Protein AF-0000000076277396 (afdb_homodimer)

InterPro domains:
  IPR001611 Leucine-rich repeat [PF00560] (652-671)
  IPR001611 Leucine-rich repeat [PF13855] (275-324)
  IPR001611 Leucine-rich repeat [PF13855] (497-555)
  IPR001611 Leucine-rich repeat [PF13855] (676-736)
  IPR001611 Leucine-rich repeat [PS51450] (226-247)
  IPR001611 Leucine-rich repeat [PS51450] (315-337)
  IPR001611 Leucine-rich repeat [PS51450] (701-723)
  IPR001611 Leucine-rich repeat [PS51450] (749-770)
  IPR003591 Leucine-rich repeat, typical subtype [SM00369] (126-149)
  IPR003591 Leucine-rich repeat, typical subtype [SM00369] (203-226)
  IPR003591 Leucine-rich repeat, typical subtype [SM00369] (227-247)
  IPR003591 Leucine-rich repeat, typical subtype [SM00369] (289-312)
  IPR003591 Leucine-rich repeat, typical subtype [SM00369] (396-419)
  IPR003591 Leucine-rich repeat, typical subtype [SM00369] (497-516)
  IPR003591 Leucine-rich repeat, typical subtype [SM00369] (517-541)
  IPR003591 Leucine-rich repeat, typical subtype [SM00369] (542-565)
  IPR003591 Leucine-rich repeat, typical subtype [SM00369] (596-619)
  IPR003591 Leucine-rich repeat, typical subtype [SM00369] (650-673)
  IPR003591 Leucine-rich repeat, typical subtype [SM00369] (699-722)
  IPR003591 Leucine-rich repeat, typical subtype [SM00369] (724-746)

Solvent-accessible surface area (backbone atoms only — not comparable to full-atom values): 86615 Å² total; per-residue (Å²): 134,76,64,68,62,57,58,55,50,51,51,46,51,50,47,51,42,50,55,48,43,30,63,68,71,68,51,69,82,45,59,78,69,37,70,49,48,75,46,76,41,70,94,74,73,36,29,37,36,44,36,60,62,60,73,35,62,54,84,71,73,59,66,47,50,72,30,21,33,42,32,46,18,44,27,46,44,49,63,43,37,53,70,70,54,66,70,38,58,50,25,31,33,40,33,47,24,32,36,24,32,43,62,56,74,33,57,82,75,66,66,50,84,69,64,44,43,68,41,73,35,31,45,43,80,30,65,52,25,29,36,42,34,48,22,16,26,46,38,66,62,79,73,48,46,57,30,54,54,26,27,34,44,34,45,27,33,23,44,45,45,66,45,45,44,80,72,47,66,60,44,54,42,27,27,32,40,35,49,19,37,14,27,32,77,51,38,68,64,92,63,72,49,42,69,42,85,45,30,48,47,77,30,70,46,26,27,33,44,33,48,25,35,22,50,36,56,59,76,70,55,59,59,38,47,52,23,29,35,42,36,48,23,39,23,44,34,50,56,44,49,50,69,64,39,56,54,26,50,47,21,26,35,42,32,52,20,34,20,9,29,56,54,80,72,50,86,56,89,64,70,50,31,77,90,67,35,43,50,40,65,38,62,56,25,40,52,34,25,44,45,24,26,35,42,34,47,26,18,16,32,36,55,71,70,66,46,61,49,36,71,45,29,72,48,34,28,36,42,33,52,21,38,23,44,34,52,70,39,43,45,54,35,69,35,38,68,55,38,43,54,23,30,34,41,34,44,26,40,12,35,53,89,95,48,78,38,64,50,58,66,63,17,66,36,55,41,50,26,50,47,25,27,36,42,33,47,25,27,47,34,24,31,40,47,51,55,77,45,51,50,38,54,58,70,29,72,43,31,26,36,42,33,48,23,45,18,35,29,33,43,69,55,66,59,48,55,56,68,49,85,48,49,33,36,39,33,46,26,31,12,35,33,38,72,82,59,86,76,68,82,66,85,73,46,44,39,24,25,71,85,67,66,85,55,64,76,61,36,56,64,65,40,42,92,74,58,97,54,58,60,49,61,47,78,87,34,84,63,48,52,63,68,71,67,70,79,54,63,63,72,40,52,72,67,35,28,25,43,32,47,24,13,26,50,33,47,65,80,47,31,74,78,34,60,56,44,39,78,32,15,12,40,32,48,24,37,27,50,34,28,45,53,40,67,28,54,47,55,48,42,30,54,52,24,29,29,41,33,49,22,39,28,20,49,23,42,63,34,52,42,27,56,40,42,34,55,48,24,29,36,41,32,48,22,37,22,26,17,22,50,41,32,70,76,58,64,33,31,62,38,18,43,54,46,31,65,48,22,33,35,40,34,46,28,45,22,49,44,47,71,57,70,41,48,40,34,34,26,80,37,34,29,33,40,36,43,25,37,28,25,51,39,57,42,51,29,64,67,40,73,73,36,38,42,28,47,32,46,25,53,45,21,29,35,42,32,48,20,36,17,58,28,49,55,67,60,76,62,35,44,72,14,42,30,70,46,28,26,32,43,33,47,33,45,19,51,23,43,45,75,69,51,67,49,40,54,62,45,64,48,28,28,34,44,34,48,25,46,29,45,32,46,70,62,48,61,35,39,33,77,16,41,73,46,38,26,32,45,35,43,28,40,27,50,30,40,57,71,34,60,37,21,39,46,81,33,67,55,33,30,36,42,33,53,20,38,26,45,34,30,64,59,50,63,59,25,49,37,64,80,34,51,68,53,25,58,34,46,37,52,28,54,34,48,24,44,63,51,84,75,28,48,62,46,38,53,45,67,70,68,54,84,48,43,45,65,53,42,43,72,42,28,29,17,65,18,59,80,89,40,40,74,35,27,49,72,72,59,68,70,69,69,62,59,58,71,70,64,75,68,78,84,81,78,82,68,87,74,66,85,80,74,72,96,81,86,76,89,91,84,93,84,84,86,88,79,86,84,82,88,80,80,92,78,87,81,87,75,80,131,134,75,65,68,63,58,58,55,51,52,49,45,51,51,49,51,43,48,54,48,43,30,64,70,71,68,50,69,81,44,57,79,69,37,70,49,48,77,46,76,40,71,94,74,71,36,30,36,37,44,34,59,62,60,73,35,63,54,84,72,72,60,65,48,50,71,30,20,32,43,33,47,18,45,26,47,46,49,63,43,39,52,70,70,54,64,70,38,58,50,26,31,34,40,33,47,23,31,36,26,31,43,64,55,74,34,58,82,72,65,65,51,84,69,63,43,44,68,41,72,35,31,46,43,78,30,65,52,27,30,36,42,33,48,23,17,26,46,36,67,61,78,74,49,45,57,30,54,55,26,27,32,43,34,45,26,32,23,46,44,45,67,44,45,45,81,72,47,65,59,43,54,43,25,26,33,43,34,49,19,39,15,25,33,77,49,38,68,64,92,64,70,48,40,70,42,85,45,30,48,46,76,30,68,46,26,27,33,44,32,50,24,34,22,50,36,54,59,76,70,55,59,57,37,46,54,24,29,35,42,35,48,22,40,24,44,34,51,58,43,48,52,69,66,39,56,55,26,49,47,22,27,34,42,32,52,22,34,20,9,30,56,53,78,72,51,86,58,90,64,70,52,30,78,89,67,34,43,49,41,64,39,62,56,25,41,53,34,26,45,44,24,27,34,43,34,47,26,19,16,32,35,52,70,69,66,46,60,48,37,73,45,29,72,49,33,27,36,42,33,51,22,36,22,46,35,53,70,39,43,44,54,36,67,36,38,69,55,37,45,55,24,30,33,41,33,46,25,40,14,35,53,86,95,49,80,38,66,50,58,66,62,18,67,34,55,41,51,26,50,47,25,27,36,41,34,49,24,26,46,34,25,32,39,45,51,56,75,44,51,51,38,54,59,70,28,74,43,31,26,35,43,33,49,24,47,18,35,29,34,44,70,54,67,59,48,55,56,66,48,85,48,50,31,35,39,32,45,25,31,12,34,33,39,72,82,59,86,77,69,83,67,87,70,48,47,41,21,25,67,86,66,66,84,56,64,76,59,36,57,63,65,40,41,92,75,55,100,59,56,61,53,61,48,79,88,36,84,61,48,52,63,67,71,66,71,80,53,62,63,73,41,54,72,68,35,28,27,42,32,48,24,15,25,49,33,45,65,79,47,32,77,78,35,62,55,44,39,77,30,16,12,42,32,48,24,39,27,49,34,26,45,56,41,68,26,53,48,54,48,42,30,54,52,24,29,30,40,33,50,22,40,28,18,50,25,42,62,34,52,41,27,56,38,41,33,55,46,25,29,35,41,31,49,22,37,23,28,13,23,50,43,32,69,77,60,66,34,29,63,40,17,43,53,45,31,64,47,22,34,36,41,34,47,27,46,22,49,44,47,70,56,70,40,50,39,34,35,25,78,38,33,29,35,41,37,43,24,38,29,26,51,39,57,43,52,29,63,66,40,72,72,36,39,42,28,47,32,48,25,52,46,21,30,34,43,32,48,19,36,17,59,27,49,55,68,59,75,62,36,43,72,13,41,30,70,46,28,28,34,44,33,46,32,46,20,51,22,44,43,76,68,50,68,49,40,54,62,46,65,49,27,28,33,42,34,49,27,44,29,45,33,45,69,63,48,61,37,38,33,78,16,40,73,46,38,26,31,44,33,43,28,39,28,49,30,41,57,71,33,61,39,22,39,47,81,32,68,53,33,30,36,42,32,52,20,39,26,46,35,31,65,59,50,63,59,26,50,37,62,81,34,52,69,53,24,59,34,43,36,52,28,53,34,46,24,43,62,52,84,75,26,48,63,46,38,53,44,65,70,68,54,86,49,42,45,64,53,42,42,74,42,26,29,17,64,18,59,80,90,42,41,75,36,28,47,72,74,58,69,68,71,68,62,60,60,72,72,63,75,69,80,85,79,79,85,65,83,76,69,83,82,71,74,93,77,81,76,83,86,78,87,74,82,92,75,93,66,90,75,85,90,80,91,79,89,82,87,79,87,130

Secondary structure (DSSP, 8-state):
--THHHHHHHHHHHHHHHHHHHHHS---SS-TT-SSEEEEETTTTEEEEE-TTS--SSPPS---TT--EEE--S----EE-GGGGTT-TT--EEE-TTSS--TTTS-SSS---S--EE-TTTTTT-TT--EEE--SS--SSPPSS--TT--EEE-TTSS--EE-HHHHTT-TT--EEE--SSSBTTB--SS--EE-TTTTTT-TT--EEE--SS---SPPSS--TT--EEE--SS---EE-TTTTTT-TT--EEE-TTSS---TT-SS---PPGGGPPPEE-TTTTTT-TT--EEE--SS------GGGGTT-----EEE--SSS-TTHHHH-GGGGG-TT--EEE-TT-PPTT--EEE----GGGGG-TT--EEE-TT--EEEE-GGGGGGGTT-TT--EEE--SS---EE-GGGGGG-SS--EEE--SS----------------------S-HHHHHHHH-S--TTTTPPPSS-SS--------S-HHHHTTS-EEE--SS------GGGGTT-TT-SEEE-TTS---PBP-S-TTTT-TT--EEE--SS--B---TTTTTT-TT--EEE--S--TTTTSTT----GGGGGG-TT--EEE--S------SSSS-EESS--EEE--SS-HHHHT-TT--TTTTTTTEETT--EEE--SS--S---HHHHHTS-TT--EEE-TTS--S---GGGGGG-TT--EEE--SS------S-HHHH-SS--EEE--SS------TTTTTT-TT--EEE--SS------TTTS-HHHHTT-SEEE--S--EE-SGGGHHHHHHHHH--SB-TTHHHHSBEEESGGGTT-BGGG--THHHHHHH-------------------------------------------/--THHHHHHHHHHHHHHHHHHHHHH---SS-TT-SSEEEEETTTTEEEEE-TTS--SSPPS---TT--EEE--S----EE-GGGGTT-TT--EEE-TTSS--TTTS-SSS---S--EE-TTTTTT-TT--EEE--SS--SSPPSS--TT--EEE-TTSS--EE-HHHHTT-TT--EEE--SSSBTTB--SS--EE-TTTTTT-TT--EEE--SS---SPPSS--TT--EEE--SS---EE-TTTTTT-TT--EEE-TTSS---TT-SS---PPGGGPPPEE-TTTTTT-TT--EEE--SS------GGGGTT-----EEE--SSS-TTHHHH-GGGGG-TT--EEE-TT-PPTT--EEE----GGGGG-TT--EEE-TT--EEEE-GGGGGGGTT-TT--EEE--SS---EE-GGGGGG-SS--EEE--SS----------------------S-HHHHHHHH-S--TTTTPPPSS-SS--------S-HHHHTTSSEEE--SS------GGGGTT-TT-SEEE-TTS---PBP-S-TTTT-TT--EEE--SS--B---TTTTTT-TT--EEE--S--TTTTSTT----GGGGGG-TT--EEE--S------SSSS-EESS--EEE--SS-HHHHT-TT--TTTTTTTEETT--EEE--SS--S---HHHHHTS-TT--EEE-TTS--S---GGGGGG-TT--EEE--SS------S-HHHH-SS--EEE--SS------TTTTTT-TT--EEE--SS------TTTS-HHHHTT-SEEE--S--EE-SGGGHHHHHHHHH--SB-TTHHHHSBEEESGGGTT-BGGG--THHHHHHH-------------------------------------------

Sequence (1762 aa):
MVFPMWTLKRQLLTFLNIILISKLLGARWFPKTLPCDVSLDVPKAHVIVDCTDKHLTEIPGGIPTNATNLTLTINHIPSISPASFHQLDYLVEIDFRCNCIPIRLGPKDHLCTRRPQIKPRSFSRLTYLKSLYLDGNQLLEIPEGLPPNLQLLSLEANSIFSIMKNNLTELTNIEKLYLGQNCYFRNPCNVSFFIEKDAFLSLKNLKLLSLKDNNITYVPTTLPSTLTELYLYNNAIAKIQEEDFNNLHQLQLLDLSGNCPRCYNVPFPCTPCENNSPLQIHPSAFDALTELQVLRLHSNSLQHVPQRWFKNIKKLRELDLSQNFLAKEIEDAKFLYLLHDLVQLDLSFNYELQVYRAALNLSDAFSSLKNLKVLRIKGYVFKELSSHNLSPLWSLSNLEVLDLGTNFIKIADLSLFEQFKTLKVIDLSMNKISPSGDSSEVGFCSSTRTSVEGHAPQVLETLHYFRYDEYARSCRVKNKETPSFLPFNKDCYRYGQTLDLSRNNIFFIKSSDFRHLSFLKCLNLSGNTIGQTLNGSEFQPLVDLKYLDFSNNRLDLLYSTAFEELRNLEVLDISSNSHYFQSEGITHMLNFTKNLKVLKKLMMNNNDIATSTSRTMESESLRILEFRGNHLDVLWRDGDNRYLKFFKNLLNLEELDISENSLTFLPSEVFDGMPPNLKTLSLVKNGLTSFTWERLQYLKSLETLDLSHNKLKTVPDRLYNCSRSLKKLILKYNQIRHLTKYFLQDAFQLRYLDLSSNKIQIIQKTSFPENVLNNLEMLLLHHNQFLCTCDAVWFVWWVNHTEVIIPYLATDVTCVGPGAHKGQSVVSLDLYTWRRKGEEKPRFTDLNAQKASVLNANFPTQRQQQKGPRHTEDTHTSNWVMVFPMWTLKRQLLTFLNIILISKLLGARWFPKTLPCDVSLDVPKAHVIVDCTDKHLTEIPGGIPTNATNLTLTINHIPSISPASFHQLDYLVEIDFRCNCIPIRLGPKDHLCTRRPQIKPRSFSRLTYLKSLYLDGNQLLEIPEGLPPNLQLLSLEANSIFSIMKNNLTELTNIEKLYLGQNCYFRNPCNVSFFIEKDAFLSLKNLKLLSLKDNNITYVPTTLPSTLTELYLYNNAIAKIQEEDFNNLHQLQLLDLSGNCPRCYNVPFPCTPCENNSPLQIHPSAFDALTELQVLRLHSNSLQHVPQRWFKNIKKLRELDLSQNFLAKEIEDAKFLYLLHDLVQLDLSFNYELQVYRAALNLSDAFSSLKNLKVLRIKGYVFKELSSHNLSPLWSLSNLEVLDLGTNFIKIADLSLFEQFKTLKVIDLSMNKISPSGDSSEVGFCSSTRTSVEGHAPQVLETLHYFRYDEYARSCRVKNKETPSFLPFNKDCYRYGQTLDLSRNNIFFIKSSDFRHLSFLKCLNLSGNTIGQTLNGSEFQPLVDLKYLDFSNNRLDLLYSTAFEELRNLEVLDISSNSHYFQSEGITHMLNFTKNLKVLKKLMMNNNDIATSTSRTMESESLRILEFRGNHLDVLWRDGDNRYLKFFKNLLNLEELDISENSLTFLPSEVFDGMPPNLKTLSLVKNGLTSFTWERLQYLKSLETLDLSHNKLKTVPDRLYNCSRSLKKLILKYNQIRHLTKYFLQDAFQLRYLDLSSNKIQIIQKTSFPENVLNNLEMLLLHHNQFLCTCDAVWFVWWVNHTEVIIPYLATDVTCVGPGAHKGQSVVSLDLYTWRRKGEEKPRFTDLNAQKASVLNANFPTQRQQQKGPRHTEDTHTSNWV

Foldseek 3Di:
DVPPVVVVVVCLVVVVVVVVVCVVVVPDLFAPLPLWDWDADSVVRATATANAQQQDQAQDPGPRLQHAHYEQFQYQHQEFALCRCPSNQNHAEYHHEANAAAQLPDDPVDHRPHAHYYDALSAQSNQNHAYYEYERRQDAAQHHNHHQNHAYYAHARHQHQEFALVRCQSNARHAEYHYENNDADSNHNVDARYYDACSQVNRQNHAYYAHEHHAHAAQHPNHHLNYAEYHHEQYQHQEQDLCSCQSPLNHAEYAHEQNQFDPPPDPDDHDHPVVSDFRHYDLNNCQSPLNYAEYEHDGRQDQEDDLSNLPRHQRHAYYHHARHQDQVRQLAVVNLLRVQNYAEYEHAQNADPPDAAAAAHGHLSLLSNQNYAEYAYHNNAYEEADLVNCVSCLNRLRHAYYHHDHNQYAYYQPLSCLSHPRYWEYHHEQHAHEDDDPPPPPPDDRGFDDPDPPPPPVVVVLVDPDDPCQQDDDSVHPGSPNVPNPSDPVVQSVQTREYAHERYAYQDAACVSCQNPLVHQGYEHHRYAHADEAQQHRPLSNANHAYYHQDHYQYAAQYLCGVLSNARHAEYEHEHNQNVQPDPPGAHAQQVQQSHQAHAEYEHEQNQHLDHPDLAHAYDHYAEYEHENYAVCNVQPPPHPSNLLHHQRNANHAYYEHEHNLDLEDDLSSLLNHHQQHAEYAHEQNQHADYDLQSLVNNANHAEYHHEQYAYAAADQANCNRYQRYAEYAHANYAHADYHQQRDPPNQNHAYYHPEQYAHAADACSRPPPNNNLNHQAYEHFNYAYAPAPRRLVVLVCVSSHPHDYPSQNRGQAHCDDDPRHRGGSNPDDSVVRVPPPPPDDPPDPPDPDDPDDDDDDDDDDDDDDDDDDDDDDDDDDDDD/DVPPVVVVVVCLVVVVVVVVVCVVVVPDLFAPLPLWDWDADSVVRATATANAQQQDQAQDPGPRLQHAHYEQFQYQHQEFALCRCPSNQNHAEYHHEANAAAQLPDDPVDHRPHAHYYDALSAQSNQNHAEYEYERRQDAAQHHRHHQNHAYYAHARHQHQEFALVRCQSNARHAEYHYENNDADSNHNVDHRYYDACSQQNRQNHAYYAHERHAHAAQHPNHHLNYAEYHHEQYQHQEQDLCSCQSPLNHAYYAHEQNQFDPPPDPDDHDHDVVSDFRHYDLNRCQSPLNYAEYEHDGRQDQEDDLSNCPRHQRHAYYHHARHQDQVRQLAVVNLLRVQNYAEYEHAQNADPPDAAAAAHGHLSLLSNQNYAEYAYHNNAYAEADLVNCVSCLNRLRHAYYHHDHNQYAYYQPLSCLSHPRHWEYHHAQHAHEDDDPCPPDPDDRGFDDPDPPPPPVRVVLVDPDDSCQQDDDSVHPGSPNVPNPSDPVVQSVQTREYAHERYAYQDAACVSCQNPLVHQGYEHHNYAHADEAQQHRPLSNANHAYYHQDHYQYAAQYLNGVLSNANHAEYEHEHNQNCQPDPPGAHAQQVQQSHQAHAEYEHEQNQHQDHPDLAHAYDHYAEYEHENYAVCNVQPPPHPSNLLHHQRNANHAYYEHEHNLDLEDDLSSLLNHHQQHAEYAHEQNQHADYDLQSLVNNANHAYYHHEQYAYAAADQANCNRYQRYAEYAHANYAHADYHQQRDPPNQNHAYYHPAQYAHAADACSRPPPNNVLNHQAYEHFNYAYAPAPRRLVVLVCVSSHPHDYPSQNRGQAHCDDDPRHRGGSNPDDSVVRVPPPPPDDPPDPPDPDDPPDDDDDDDDDDDDDDDDDDDDDDDDDDDD

Radius of gyration: 41.18 Å; Cα contacts (8 Å, |Δi|>4): 4435; chains: 2; bounding box: 116×127×140 Å

pLDDT: mean 84.79, std 21.4, range [14.19, 98.75]

Nearest PDB structures (foldseek):
  5zsl-assembly1_B  TM=9.826E-01  e=2.287E-100  Macaca mulatta
  5zsc-assembly1_B  TM=9.811E-01  e=1.324E-99  Macaca mulatta
  5gmg-assembly1_B  TM=9.904E-01  e=1.316E-98  Macaca mulatta
  5zsm-assembly1_B  TM=9.824E-01  e=1.974E-98  Macaca mulatta
  5zsm-assembly1_A  TM=9.829E-01  e=3.388E-98  Macaca mulatta

Organism: Zalophus californianus (NCBI:txid9704)

Structure (mmCIF, N/CA/C/O backbone):
data_AF-0000000076277396-model_v1
#
loop_
_entity.id
_entity.type
_entity.pdbx_description
1 polymer 'Toll-like receptor 7 isoform X2'
#
loop_
_atom_site.group_PDB
_atom_site.id
_atom_site.type_symbol
_atom_site.label_atom_id
_atom_site.label_alt_id
_atom_site.label_comp_id
_atom_site.label_asym_id
_atom_site.label_entity_id
_atom_site.label_seq_id
_atom_site.pdbx_PDB_ins_code
_atom_site.Cartn_x
_atom_site.Cartn_y
_atom_site.Cartn_z
_atom_site.occupancy
_atom_site.B_iso_or_equiv
_atom_site.auth_seq_id
_atom_site.auth_comp_id
_atom_site.auth_asym_id
_atom_site.auth_atom_id
_atom_site.pdbx_PDB_model_num
ATOM 1 N N . MET A 1 1 ? 19.547 -63.094 -0.838 1 22.78 1 MET A N 1
ATOM 2 C CA . MET A 1 1 ? 20.5 -62.125 -1.359 1 22.78 1 MET A CA 1
ATOM 3 C C . MET A 1 1 ? 20.531 -60.875 -0.506 1 22.78 1 MET A C 1
ATOM 5 O O . MET A 1 1 ? 19.719 -59.969 -0.718 1 22.78 1 MET A O 1
ATOM 9 N N . VAL A 1 2 ? 20.719 -61.031 0.78 1 33.03 2 VAL A N 1
ATOM 10 C CA . VAL A 1 2 ? 20.766 -60.188 1.968 1 33.03 2 VAL A CA 1
ATOM 11 C C . VAL A 1 2 ? 21.969 -59.25 1.878 1 33.03 2 VAL A C 1
ATOM 13 O O . VAL A 1 2 ? 22.297 -58.562 2.846 1 33.03 2 VAL A O 1
ATOM 16 N N . PHE A 1 3 ? 22.703 -59.406 0.773 1 31.55 3 PHE A N 1
ATOM 17 C CA . PHE A 1 3 ? 23.984 -58.719 0.702 1 31.55 3 PHE A CA 1
ATOM 18 C C . PHE A 1 3 ? 23.828 -57.219 0.671 1 31.55 3 PHE A C 1
ATOM 20 O O . PHE A 1 3 ? 24.797 -56.469 0.844 1 31.55 3 PHE A O 1
ATOM 27 N N . PRO A 1 4 ? 22.703 -56.75 0.019 1 37.44 4 PRO A N 1
ATOM 28 C CA . PRO A 1 4 ? 22.797 -55.344 -0.355 1 37.44 4 PRO A CA 1
ATOM 29 C C . PRO A 1 4 ? 22.703 -54.406 0.848 1 37.44 4 PRO A C 1
ATOM 31 O O . PRO A 1 4 ? 23.031 -53.219 0.738 1 37.44 4 PRO A O 1
ATOM 34 N N . MET A 1 5 ? 22.094 -54.906 1.956 1 40.09 5 MET A N 1
ATOM 35 C CA . MET A 1 5 ? 21.875 -53.938 3.047 1 40.09 5 MET A CA 1
ATOM 36 C C . MET A 1 5 ? 23.188 -53.594 3.736 1 40.09 5 MET A C 1
ATOM 38 O O . MET A 1 5 ? 23.297 -52.562 4.383 1 40.09 5 MET A O 1
ATOM 42 N N . TRP A 1 6 ? 24.125 -54.594 3.801 1 41.16 6 TRP A N 1
ATOM 43 C CA . TRP A 1 6 ? 25.328 -54.406 4.609 1 41.16 6 TRP A CA 1
ATOM 44 C C . TRP A 1 6 ? 26.25 -53.344 3.971 1 41.16 6 TRP A C 1
ATOM 46 O O . TRP A 1 6 ? 26.938 -52.625 4.676 1 41.16 6 TRP A O 1
ATOM 56 N N . THR A 1 7 ? 26.234 -53.25 2.627 1 42.31 7 THR A N 1
ATOM 57 C CA . THR A 1 7 ? 27.141 -52.312 1.992 1 42.31 7 THR A CA 1
ATOM 58 C C . THR A 1 7 ? 26.656 -50.875 2.197 1 42.31 7 THR A C 1
ATOM 60 O O . THR A 1 7 ? 27.453 -49.938 2.244 1 42.31 7 THR A O 1
ATOM 63 N N . LEU A 1 8 ? 25.328 -50.719 2.32 1 42.78 8 LEU A N 1
ATOM 64 C CA . LEU A 1 8 ? 24.828 -49.344 2.516 1 42.78 8 LEU A CA 1
ATOM 65 C C . LEU A 1 8 ? 25.156 -48.844 3.922 1 42.78 8 LEU A C 1
ATOM 67 O O . LEU A 1 8 ? 25.5 -47.688 4.109 1 42.78 8 LEU A O 1
ATOM 71 N N . LYS A 1 9 ? 25.172 -49.75 4.996 1 47.38 9 LYS A N 1
ATOM 72 C CA . LYS A 1 9 ? 25.484 -49.375 6.367 1 47.38 9 LYS A CA 1
ATOM 73 C C . LYS A 1 9 ? 26.984 -49.094 6.52 1 47.38 9 LYS A C 1
ATOM 75 O O . LYS A 1 9 ? 27.359 -48.156 7.234 1 47.38 9 LYS A O 1
ATOM 80 N N . ARG A 1 10 ? 27.844 -49.875 5.875 1 49.69 10 ARG A N 1
ATOM 81 C CA . ARG A 1 10 ? 29.281 -49.594 5.961 1 49.69 10 ARG A CA 1
ATOM 82 C C . ARG A 1 10 ? 29.625 -48.281 5.277 1 49.69 10 ARG A C 1
ATOM 84 O O . ARG A 1 10 ? 30.469 -47.5 5.773 1 49.69 10 ARG A O 1
ATOM 91 N N . GLN A 1 11 ? 28.953 -48 4.219 1 46.78 11 GLN A N 1
ATOM 92 C CA . GLN A 1 11 ? 29.172 -46.688 3.574 1 46.78 11 GLN A CA 1
ATOM 93 C C . GLN A 1 11 ? 28.609 -45.562 4.426 1 46.78 11 GLN A C 1
ATOM 95 O O . GLN A 1 11 ? 29.219 -44.5 4.512 1 46.78 11 GLN A O 1
ATOM 100 N N . LEU A 1 12 ? 27.531 -45.875 5.152 1 48.97 12 LEU A N 1
ATOM 101 C CA . LEU A 1 12 ? 27.031 -44.875 6.086 1 48.97 12 LEU A CA 1
ATOM 102 C C . LEU A 1 12 ? 28.016 -44.688 7.238 1 48.97 12 LEU A C 1
ATOM 104 O O . LEU A 1 12 ? 28.266 -43.531 7.66 1 48.97 12 LEU A O 1
ATOM 108 N N . LEU A 1 13 ? 28.547 -45.844 7.848 1 52.84 13 LEU A N 1
ATOM 109 C CA . LEU A 1 13 ? 29.516 -45.719 8.938 1 52.84 13 LEU A CA 1
ATOM 110 C C . LEU A 1 13 ? 30.797 -45.062 8.445 1 52.84 13 LEU A C 1
ATOM 112 O O . LEU A 1 13 ? 31.375 -44.219 9.148 1 52.84 13 LEU A O 1
ATOM 116 N N . THR A 1 14 ? 31.281 -45.438 7.285 1 50.94 14 THR A N 1
ATOM 117 C CA . THR A 1 14 ? 32.438 -44.719 6.742 1 50.94 14 THR A CA 1
ATOM 118 C C . THR A 1 14 ? 32.094 -43.25 6.461 1 50.94 14 THR A C 1
ATOM 120 O O . THR A 1 14 ? 32.906 -42.375 6.699 1 50.94 14 THR A O 1
ATOM 123 N N . PHE A 1 15 ? 30.828 -43.062 6.016 1 51 15 PHE A N 1
ATOM 124 C CA . PHE A 1 15 ? 30.406 -41.688 5.719 1 51 15 PHE A CA 1
ATOM 125 C C . PHE A 1 15 ? 30.266 -40.875 6.996 1 51 15 PHE A C 1
ATOM 127 O O . PHE A 1 15 ? 30.703 -39.719 7.051 1 51 15 PHE A O 1
ATOM 134 N N . LEU A 1 16 ? 29.703 -41.5 8 1 53.56 16 LEU A N 1
ATOM 135 C CA . LEU A 1 16 ? 29.672 -40.812 9.297 1 53.56 16 LEU A CA 1
ATOM 136 C C . LEU A 1 16 ? 31.094 -40.656 9.844 1 53.56 16 LEU A C 1
ATOM 138 O O . LEU A 1 16 ? 31.406 -39.625 10.469 1 53.56 16 LEU A O 1
ATOM 142 N N . ASN A 1 17 ? 31.969 -41.625 9.586 1 53.38 17 ASN A N 1
ATOM 143 C CA . ASN A 1 17 ? 33.344 -41.531 10.031 1 53.38 17 ASN A CA 1
ATOM 144 C C . ASN A 1 17 ? 34.094 -40.438 9.289 1 53.38 17 ASN A C 1
ATOM 146 O O . ASN A 1 17 ? 34.938 -39.75 9.875 1 53.38 17 ASN A O 1
ATOM 150 N N . ILE A 1 18 ? 33.812 -40.219 8 1 51.19 18 ILE A N 1
ATOM 151 C CA . ILE A 1 18 ? 34.5 -39.156 7.293 1 51.19 18 ILE A CA 1
ATOM 152 C C . ILE A 1 18 ? 34 -37.812 7.789 1 51.19 18 ILE A C 1
ATOM 154 O O . ILE A 1 18 ? 34.812 -36.875 7.98 1 51.19 18 ILE A O 1
ATOM 158 N N . ILE A 1 19 ? 32.75 -37.719 8.062 1 51.75 19 ILE A N 1
ATOM 159 C CA . ILE A 1 19 ? 32.25 -36.469 8.648 1 51.75 19 ILE A CA 1
ATOM 160 C C . ILE A 1 19 ? 32.875 -36.281 10.031 1 51.75 19 ILE A C 1
ATOM 162 O O . ILE A 1 19 ? 33.344 -35.188 10.359 1 51.75 19 ILE A O 1
ATOM 166 N N . LEU A 1 20 ? 32.906 -37.344 10.82 1 50.03 20 LEU A N 1
ATOM 167 C CA . LEU A 1 20 ? 33.5 -37.281 12.148 1 50.03 20 LEU A CA 1
ATOM 168 C C . LEU A 1 20 ? 35.031 -37.062 12.047 1 50.03 20 LEU A C 1
ATOM 170 O O . LEU A 1 20 ? 35.594 -36.281 12.805 1 50.03 20 LEU A O 1
ATOM 174 N N . ILE A 1 21 ? 35.688 -37.781 11.172 1 49.5 21 ILE A N 1
ATOM 175 C CA . ILE A 1 21 ? 37.125 -37.594 11.047 1 49.5 21 ILE A CA 1
ATOM 176 C C . ILE A 1 21 ? 37.406 -36.188 10.516 1 49.5 21 ILE A C 1
ATOM 178 O O . ILE A 1 21 ? 38.344 -35.531 10.977 1 49.5 21 ILE A O 1
ATOM 182 N N . SER A 1 22 ? 36.625 -35.75 9.531 1 47.19 22 SER A N 1
ATOM 183 C CA . SER A 1 22 ? 36.844 -34.375 9.109 1 47.19 22 SER A CA 1
ATOM 184 C C . SER A 1 22 ? 36.625 -33.375 10.25 1 47.19 22 SER A C 1
ATOM 186 O O . SER A 1 22 ? 37.312 -32.375 10.375 1 47.19 22 SER A O 1
ATOM 188 N N . LYS A 1 23 ? 35.656 -33.625 11.016 1 48.03 23 LYS A N 1
ATOM 189 C CA . LYS A 1 23 ? 35.5 -32.781 12.211 1 48.03 23 LYS A CA 1
ATOM 190 C C . LYS A 1 23 ? 36.719 -32.969 13.148 1 48.03 23 LYS A C 1
ATOM 192 O O . LYS A 1 23 ? 37.156 -32 13.781 1 48.03 23 LYS A O 1
ATOM 197 N N . LEU A 1 24 ? 37.156 -34.156 13.391 1 45.31 24 LEU A N 1
ATOM 198 C CA . LEU A 1 24 ? 38.25 -34.406 14.32 1 45.31 24 LEU A CA 1
ATOM 199 C C . LEU A 1 24 ? 39.594 -33.906 13.758 1 45.31 24 LEU A C 1
ATOM 201 O O . LEU A 1 24 ? 40.438 -33.406 14.5 1 45.31 24 LEU A O 1
ATOM 205 N N . LEU A 1 25 ? 39.969 -34.281 12.422 1 44.84 25 LEU A N 1
ATOM 206 C CA . LEU A 1 25 ? 41.281 -33.844 11.961 1 44.84 25 LEU A CA 1
ATOM 207 C C . LEU A 1 25 ? 41.219 -32.406 11.469 1 44.84 25 LEU A C 1
ATOM 209 O O . LEU A 1 25 ? 42.219 -31.875 10.977 1 44.84 25 LEU A O 1
ATOM 213 N N . GLY A 1 26 ? 40.344 -31.484 11.734 1 47.97 26 GLY A N 1
ATOM 214 C CA . GLY A 1 26 ? 40.281 -30.078 11.391 1 47.97 26 GLY A CA 1
ATOM 215 C C . GLY A 1 26 ? 40.094 -29.828 9.906 1 47.97 26 GLY A C 1
ATOM 216 O O . GLY A 1 26 ? 40.25 -28.703 9.43 1 47.97 26 GLY A O 1
ATOM 217 N N . ALA A 1 27 ? 40.312 -30.719 8.977 1 53.34 27 ALA A N 1
ATOM 218 C CA . ALA A 1 27 ? 40.344 -30.484 7.531 1 53.34 27 ALA A CA 1
ATOM 219 C C . ALA A 1 27 ? 38.938 -30.266 7 1 53.34 27 ALA A C 1
ATOM 221 O O . ALA A 1 27 ? 38.031 -31.078 7.266 1 53.34 27 ALA A O 1
ATOM 222 N N . ARG A 1 28 ? 38.594 -29.047 6.566 1 65.5 28 ARG A N 1
ATOM 223 C CA . ARG A 1 28 ? 37.281 -28.641 6.078 1 65.5 28 ARG A CA 1
ATOM 224 C C . ARG A 1 28 ? 36.844 -29.484 4.879 1 65.5 28 ARG A C 1
ATOM 226 O O . ARG A 1 28 ? 37.656 -29.766 3.988 1 65.5 28 ARG A O 1
ATOM 233 N N . TRP A 1 29 ? 35.688 -30.172 5.016 1 78.75 29 TRP A N 1
ATOM 234 C CA . TRP A 1 29 ? 34.969 -30.969 4.027 1 78.75 29 TRP A CA 1
ATOM 235 C C . TRP A 1 29 ? 34.938 -30.25 2.682 1 78.75 29 TRP A C 1
ATOM 237 O O . TRP A 1 29 ? 35.156 -30.875 1.636 1 78.75 29 TRP A O 1
ATOM 247 N N . PHE A 1 30 ? 34.938 -29.016 2.662 1 86.19 30 PHE A N 1
ATOM 248 C CA . PHE A 1 30 ? 34.938 -28.141 1.492 1 86.19 30 PHE A CA 1
ATOM 249 C C . PHE A 1 30 ? 35.406 -26.734 1.867 1 86.19 30 PHE A C 1
ATOM 251 O O . PHE A 1 30 ? 35.312 -26.344 3.035 1 86.19 30 PHE A O 1
ATOM 258 N N . PRO A 1 31 ? 35.938 -26.125 0.843 1 87.31 31 PRO A N 1
ATOM 259 C CA . PRO A 1 31 ? 36.5 -24.797 1.138 1 87.31 31 PRO A CA 1
ATOM 260 C C . PRO A 1 31 ? 35.406 -23.766 1.412 1 87.31 31 PRO A C 1
ATOM 262 O O . PRO A 1 31 ? 34.312 -23.812 0.795 1 87.31 31 PRO A O 1
ATOM 265 N N . LYS A 1 32 ? 35.625 -22.797 2.256 1 88.5 32 LYS A N 1
ATOM 266 C CA . LYS A 1 32 ? 34.688 -21.734 2.592 1 88.5 32 LYS A CA 1
ATOM 267 C C . LYS A 1 32 ? 34.5 -20.766 1.417 1 88.5 32 LYS A C 1
ATOM 269 O O . LYS A 1 32 ? 33.562 -19.984 1.391 1 88.5 32 LYS A O 1
ATOM 274 N N . THR A 1 33 ? 35.312 -20.938 0.439 1 88.69 33 THR A N 1
ATOM 275 C CA . THR A 1 33 ? 35.25 -20.078 -0.736 1 88.69 33 THR A CA 1
ATOM 276 C C . THR A 1 33 ? 34.25 -20.609 -1.754 1 88.69 33 THR A C 1
ATOM 278 O O . THR A 1 33 ? 33.969 -19.953 -2.754 1 88.69 33 THR A O 1
ATOM 281 N N . LEU A 1 34 ? 33.781 -21.812 -1.555 1 91.25 34 LEU A N 1
ATOM 282 C CA . LEU A 1 34 ? 32.75 -22.359 -2.441 1 91.25 34 LEU A CA 1
ATOM 283 C C . LEU A 1 34 ? 31.5 -21.484 -2.447 1 91.25 34 LEU A C 1
ATOM 285 O O . LEU A 1 34 ? 30.906 -21.234 -1.396 1 91.25 34 LEU A O 1
ATOM 289 N N . PRO A 1 35 ? 31.156 -20.953 -3.6 1 91 35 PRO A N 1
ATOM 290 C CA . PRO A 1 35 ? 30.031 -20.031 -3.662 1 91 35 PRO A CA 1
ATOM 291 C C . PRO A 1 35 ? 28.672 -20.75 -3.596 1 91 35 PRO A C 1
ATOM 293 O O . PRO A 1 35 ? 27.656 -20.203 -4.031 1 91 35 PRO A O 1
ATOM 296 N N . CYS A 1 36 ? 28.625 -21.953 -3.02 1 93.44 36 CYS A N 1
ATOM 297 C CA . CYS A 1 36 ? 27.422 -22.766 -2.938 1 93.44 36 CYS A CA 1
ATOM 298 C C . CYS A 1 36 ? 27.094 -23.109 -1.488 1 93.44 36 CYS A C 1
ATOM 300 O O . CYS A 1 36 ? 27.906 -22.906 -0.594 1 93.44 36 CYS A O 1
ATOM 302 N N . ASP A 1 37 ? 25.906 -23.547 -1.301 1 89.69 37 ASP A N 1
ATOM 303 C CA . ASP A 1 37 ? 25.469 -24 0.012 1 89.69 37 ASP A CA 1
ATOM 304 C C . ASP A 1 37 ? 25.484 -25.531 0.083 1 89.69 37 ASP A C 1
ATOM 306 O O . ASP A 1 37 ? 24.922 -26.203 -0.784 1 89.69 37 ASP A O 1
ATOM 310 N N . VAL A 1 38 ? 26.094 -26.047 1.082 1 90.5 38 VAL A N 1
ATOM 311 C CA . VAL A 1 38 ? 26.188 -27.5 1.245 1 90.5 38 VAL A CA 1
ATOM 312 C C . VAL A 1 38 ? 25.344 -27.938 2.445 1 90.5 38 VAL A C 1
ATOM 314 O O . VAL A 1 38 ? 25.453 -27.344 3.527 1 90.5 38 VAL A O 1
ATOM 317 N N . SER A 1 39 ? 24.469 -28.828 2.232 1 89.31 39 SER A N 1
ATOM 318 C CA . SER A 1 39 ? 23.656 -29.359 3.312 1 89.31 39 SER A CA 1
ATOM 319 C C . SER A 1 39 ? 23.625 -30.891 3.279 1 89.31 39 SER A C 1
ATOM 321 O O . SER A 1 39 ? 23.812 -31.484 2.223 1 89.31 39 SER A O 1
ATOM 323 N N . LEU A 1 40 ? 23.422 -31.391 4.461 1 89.25 40 LEU A N 1
ATOM 324 C CA . LEU A 1 40 ? 23.375 -32.844 4.594 1 89.25 40 LEU A CA 1
ATOM 325 C C . LEU A 1 40 ? 21.969 -33.312 4.922 1 89.25 40 LEU A C 1
ATOM 327 O O . LEU A 1 40 ? 21.312 -32.75 5.805 1 89.25 40 LEU A O 1
ATOM 331 N N . ASP A 1 41 ? 21.406 -34.156 4.07 1 90 41 ASP A N 1
ATOM 332 C CA . ASP A 1 41 ? 20.188 -34.906 4.387 1 90 41 ASP A CA 1
ATOM 333 C C . ASP A 1 41 ? 20.5 -36.281 4.938 1 90 41 ASP A C 1
ATOM 335 O O . ASP A 1 41 ? 20.641 -37.25 4.172 1 90 41 ASP A O 1
ATOM 339 N N . VAL A 1 42 ? 20.484 -36.438 6.188 1 84.25 42 VAL A N 1
ATOM 340 C CA . VAL A 1 42 ? 21 -37.594 6.883 1 84.25 42 VAL A CA 1
ATOM 341 C C . VAL A 1 42 ? 20.078 -38.812 6.629 1 84.25 42 VAL A C 1
ATOM 343 O O . VAL A 1 42 ? 20.547 -39.875 6.227 1 84.25 42 VAL A O 1
ATOM 346 N N . PRO A 1 43 ? 18.766 -38.5 6.773 1 83.94 43 PRO A N 1
ATOM 347 C CA . PRO A 1 43 ? 17.906 -39.688 6.57 1 83.94 43 PRO A CA 1
ATOM 348 C C . PRO A 1 43 ? 18.062 -40.281 5.18 1 83.94 43 PRO A C 1
ATOM 350 O O . PRO A 1 43 ? 18.031 -41.531 5.031 1 83.94 43 PRO A O 1
ATOM 353 N N . LYS A 1 44 ? 18.469 -39.562 4.164 1 86.12 44 LYS A N 1
ATOM 354 C CA . LYS A 1 44 ? 18.578 -40.031 2.793 1 86.12 44 LYS A CA 1
ATOM 355 C C . LYS A 1 44 ? 20.031 -40.219 2.371 1 86.12 44 LYS A C 1
ATOM 357 O O . LYS A 1 44 ? 20.312 -40.625 1.248 1 86.12 44 LYS A O 1
ATOM 362 N N . ALA A 1 45 ? 20.984 -39.906 3.25 1 86.38 45 ALA A N 1
ATOM 363 C CA . ALA A 1 45 ? 22.422 -39.938 2.984 1 86.38 45 ALA A CA 1
ATOM 364 C C . ALA A 1 45 ? 22.781 -39.094 1.769 1 86.38 45 ALA A C 1
ATOM 366 O O . ALA A 1 45 ? 23.547 -39.531 0.907 1 86.38 45 ALA A O 1
ATOM 367 N N . HIS A 1 46 ? 22.047 -38.031 1.63 1 92.69 46 HIS A N 1
ATOM 368 C CA . HIS A 1 46 ? 22.312 -37.125 0.505 1 92.69 46 HIS A CA 1
ATOM 369 C C . HIS A 1 46 ? 23.188 -35.969 0.926 1 92.69 46 HIS A C 1
ATOM 371 O O . HIS A 1 46 ? 23.016 -35.406 2.025 1 92.69 46 HIS A O 1
ATOM 377 N N . VAL A 1 47 ? 24.219 -35.719 0.102 1 94.94 47 VAL A N 1
ATOM 378 C CA . VAL A 1 47 ? 25 -34.5 0.206 1 94.94 47 VAL A CA 1
ATOM 379 C C . VAL A 1 47 ? 24.578 -33.531 -0.876 1 94.94 47 VAL A C 1
ATOM 381 O O . VAL A 1 47 ? 24.953 -33.656 -2.043 1 94.94 47 VAL A O 1
ATOM 384 N N . ILE A 1 48 ? 23.844 -32.531 -0.46 1 95.25 48 ILE A N 1
ATOM 385 C CA . ILE A 1 48 ? 23.219 -31.609 -1.401 1 95.25 48 ILE A CA 1
ATOM 386 C C . ILE A 1 48 ? 24.078 -30.359 -1.543 1 95.25 48 ILE A C 1
ATOM 388 O O . ILE A 1 48 ? 24.406 -29.703 -0.547 1 95.25 48 ILE A O 1
ATOM 392 N N . VAL A 1 49 ? 24.484 -30.031 -2.75 1 95.69 49 VAL A N 1
ATOM 393 C CA . VAL A 1 49 ? 25.203 -28.797 -3.076 1 95.69 49 VAL A CA 1
ATOM 394 C C . VAL A 1 49 ? 24.328 -27.906 -3.941 1 95.69 49 VAL A C 1
ATOM 396 O O . VAL A 1 49 ? 24.047 -28.219 -5.098 1 95.69 49 VAL A O 1
ATOM 399 N N . ASP A 1 50 ? 23.859 -26.812 -3.404 1 94 50 ASP A N 1
ATOM 400 C CA . ASP A 1 50 ? 22.953 -25.891 -4.086 1 94 50 ASP A CA 1
ATOM 401 C C . ASP A 1 50 ? 23.688 -24.625 -4.527 1 94 50 ASP A C 1
ATOM 403 O O . ASP A 1 50 ? 24.062 -23.812 -3.697 1 94 50 ASP A O 1
ATOM 407 N N . CYS A 1 51 ? 23.906 -24.469 -5.816 1 94.94 51 CYS A N 1
ATOM 408 C CA . CYS A 1 51 ? 24.578 -23.312 -6.406 1 94.94 51 CYS A CA 1
ATOM 409 C C . CYS A 1 51 ? 23.594 -22.453 -7.176 1 94.94 51 CYS A C 1
ATOM 411 O O . CYS A 1 51 ? 23.922 -21.906 -8.227 1 94.94 51 CYS A O 1
ATOM 413 N N . THR A 1 52 ? 22.375 -22.359 -6.719 1 93.06 52 THR A N 1
ATOM 414 C CA . THR A 1 52 ? 21.312 -21.656 -7.414 1 93.06 52 THR A CA 1
ATOM 415 C C . THR A 1 52 ? 21.609 -20.156 -7.449 1 93.06 52 THR A C 1
ATOM 417 O O . THR A 1 52 ? 21.859 -19.531 -6.414 1 93.06 52 THR A O 1
ATOM 420 N N . ASP A 1 53 ? 21.609 -19.547 -8.672 1 89.31 53 ASP A N 1
ATOM 421 C CA . ASP A 1 53 ? 21.609 -18.109 -8.891 1 89.31 53 ASP A CA 1
ATOM 422 C C . ASP A 1 53 ? 22.828 -17.453 -8.242 1 89.31 53 ASP A C 1
ATOM 424 O O . ASP A 1 53 ? 22.703 -16.531 -7.441 1 89.31 53 ASP A O 1
ATOM 428 N N . LYS A 1 54 ? 24.016 -18.031 -8.531 1 90.81 54 LYS A N 1
ATOM 429 C CA . LYS A 1 54 ? 25.281 -17.531 -8.016 1 90.81 54 LYS A CA 1
ATOM 430 C C . LYS A 1 54 ? 26.094 -16.859 -9.125 1 90.81 54 LYS A C 1
ATOM 432 O O . LYS A 1 54 ? 27.266 -16.547 -8.93 1 90.81 54 LYS A O 1
ATOM 437 N N . HIS A 1 55 ? 25.578 -16.656 -10.352 1 87.88 55 HIS A N 1
ATOM 438 C CA . HIS A 1 55 ? 26.188 -16.016 -11.508 1 87.88 55 HIS A CA 1
ATOM 439 C C . HIS A 1 55 ? 27.453 -16.75 -11.953 1 87.88 55 HIS A C 1
ATOM 441 O O . HIS A 1 55 ? 28.469 -16.125 -12.273 1 87.88 55 HIS A O 1
ATOM 447 N N . LEU A 1 56 ? 27.328 -18.062 -11.883 1 93 56 LEU A N 1
ATOM 448 C CA . LEU A 1 56 ? 28.469 -18.906 -12.258 1 93 56 LEU A CA 1
ATOM 449 C C . LEU A 1 56 ? 28.641 -18.953 -13.773 1 93 56 LEU A C 1
ATOM 451 O O . LEU A 1 56 ? 27.656 -19 -14.516 1 93 56 LEU A O 1
ATOM 455 N N . THR A 1 57 ? 29.875 -18.891 -14.234 1 92.62 57 THR A N 1
ATOM 456 C CA . THR A 1 57 ? 30.188 -19.031 -15.648 1 92.62 57 THR A CA 1
ATOM 457 C C . THR A 1 57 ? 30.891 -20.359 -15.914 1 92.62 57 THR A C 1
ATOM 459 O O . THR A 1 57 ? 31.188 -20.688 -17.062 1 92.62 57 THR A O 1
ATOM 462 N N . GLU A 1 58 ? 31.156 -21.016 -14.836 1 93.5 58 GLU A N 1
ATOM 463 C CA . GLU A 1 58 ? 31.703 -22.375 -14.875 1 93.5 58 GLU A CA 1
ATOM 464 C C . GLU A 1 58 ? 31.328 -23.156 -13.617 1 93.5 58 GLU A C 1
ATOM 466 O O . GLU A 1 58 ? 30.891 -22.562 -12.625 1 93.5 58 GLU A O 1
ATOM 471 N N . ILE A 1 59 ? 31.344 -24.375 -13.664 1 95 59 ILE A N 1
ATOM 472 C CA . ILE A 1 59 ? 31.109 -25.172 -12.469 1 95 59 ILE A CA 1
ATOM 473 C C . ILE A 1 59 ? 32.25 -24.953 -11.469 1 95 59 ILE A C 1
ATOM 475 O O . ILE A 1 59 ? 33.406 -25.172 -11.797 1 95 59 ILE A O 1
ATOM 479 N N . PRO A 1 60 ? 31.938 -24.484 -10.359 1 92.62 60 PRO A N 1
ATOM 480 C CA . PRO A 1 60 ? 33 -24.109 -9.414 1 92.62 60 PRO A CA 1
ATOM 481 C C . PRO A 1 60 ? 33.781 -25.312 -8.898 1 92.62 60 PRO A C 1
ATOM 483 O O . PRO A 1 60 ? 33.25 -26.406 -8.797 1 92.62 60 PRO A O 1
ATOM 486 N N . GLY A 1 61 ? 35.062 -25.047 -8.555 1 89.62 61 GLY A N 1
ATOM 487 C CA . GLY A 1 61 ? 35.875 -26.062 -7.883 1 89.62 61 GLY A CA 1
ATOM 488 C C . GLY A 1 61 ? 35.594 -26.156 -6.395 1 89.62 61 GLY A C 1
ATOM 489 O O . GLY A 1 61 ? 34.938 -25.281 -5.828 1 89.62 61 GLY A O 1
ATOM 490 N N . GLY A 1 62 ? 35.969 -27.219 -5.828 1 90.19 62 GLY A N 1
ATOM 491 C CA . GLY A 1 62 ? 35.875 -27.359 -4.383 1 90.19 62 GLY A CA 1
ATOM 492 C C . GLY A 1 62 ? 34.594 -28.047 -3.936 1 90.19 62 GLY A C 1
ATOM 493 O O . GLY A 1 62 ? 34.312 -28.125 -2.738 1 90.19 62 GLY A O 1
ATOM 494 N N . ILE A 1 63 ? 33.781 -28.5 -4.879 1 94.69 63 ILE A N 1
ATOM 495 C CA . ILE A 1 63 ? 32.594 -29.266 -4.516 1 94.69 63 ILE A CA 1
ATOM 496 C C . ILE A 1 63 ? 33 -30.578 -3.836 1 94.69 63 ILE A C 1
ATOM 498 O O . ILE A 1 63 ? 33.969 -31.234 -4.273 1 94.69 63 ILE A O 1
ATOM 502 N N . PRO A 1 64 ? 32.344 -30.859 -2.793 1 93.88 64 PRO A N 1
ATOM 503 C CA . PRO A 1 64 ? 32.688 -32.125 -2.129 1 93.88 64 PRO A CA 1
ATOM 504 C C . PRO A 1 64 ? 32.594 -33.312 -3.066 1 93.88 64 PRO A C 1
ATOM 506 O O . PRO A 1 64 ? 31.641 -33.469 -3.83 1 93.88 64 PRO A O 1
ATOM 509 N N . THR A 1 65 ? 33.531 -34.219 -2.986 1 92.56 65 THR A N 1
ATOM 510 C CA . THR A 1 65 ? 33.625 -35.344 -3.904 1 92.56 65 THR A CA 1
ATOM 511 C C . THR A 1 65 ? 32.469 -36.312 -3.672 1 92.56 65 THR A C 1
ATOM 513 O O . THR A 1 65 ? 32.125 -37.094 -4.562 1 92.56 65 THR A O 1
ATOM 516 N N . ASN A 1 66 ? 31.922 -36.281 -2.527 1 92.56 66 ASN A N 1
ATOM 517 C CA . ASN A 1 66 ? 30.828 -37.188 -2.227 1 92.56 66 ASN A CA 1
ATOM 518 C C . ASN A 1 66 ? 29.469 -36.5 -2.439 1 92.56 66 ASN A C 1
ATOM 520 O O . ASN A 1 66 ? 28.453 -36.969 -1.891 1 92.56 66 ASN A O 1
ATOM 524 N N . ALA A 1 67 ? 29.453 -35.406 -3.188 1 95.81 67 ALA A N 1
ATOM 525 C CA . ALA A 1 67 ? 28.188 -34.75 -3.492 1 95.81 67 ALA A CA 1
ATOM 526 C C . ALA A 1 67 ? 27.25 -35.688 -4.25 1 95.81 67 ALA A C 1
ATOM 528 O O . ALA A 1 67 ? 27.672 -36.438 -5.145 1 95.81 67 ALA A O 1
ATOM 529 N N . THR A 1 68 ? 26.016 -35.75 -3.791 1 97 68 THR A N 1
ATOM 530 C CA . THR A 1 68 ? 25.031 -36.594 -4.449 1 97 68 THR A CA 1
ATOM 531 C C . THR A 1 68 ? 24.062 -35.75 -5.281 1 97 68 THR A C 1
ATOM 533 O O . THR A 1 68 ? 23.547 -36.219 -6.301 1 97 68 THR A O 1
ATOM 536 N N . ASN A 1 69 ? 23.734 -34.625 -4.809 1 96.44 69 ASN A N 1
ATOM 537 C CA . ASN A 1 69 ? 22.828 -33.719 -5.504 1 96.44 69 ASN A CA 1
ATOM 538 C C . ASN A 1 69 ? 23.516 -32.375 -5.809 1 96.44 69 ASN A C 1
ATOM 540 O O . ASN A 1 69 ? 23.984 -31.688 -4.898 1 96.44 69 ASN A O 1
ATOM 544 N N . LEU A 1 70 ? 23.562 -32.031 -7.039 1 96.88 70 LEU A N 1
ATOM 545 C CA . LEU A 1 70 ? 24.188 -30.797 -7.465 1 96.88 70 LEU A CA 1
ATOM 546 C C . LEU A 1 70 ? 23.188 -29.922 -8.227 1 96.88 70 LEU A C 1
ATOM 548 O O . LEU A 1 70 ? 22.688 -30.328 -9.281 1 96.88 70 LEU A O 1
ATOM 552 N N . THR A 1 71 ? 22.859 -28.781 -7.676 1 95.94 71 THR A N 1
ATOM 553 C CA . THR A 1 71 ? 21.938 -27.844 -8.305 1 95.94 71 THR A CA 1
ATOM 554 C C . THR A 1 71 ? 22.688 -26.641 -8.875 1 95.94 71 THR A C 1
ATOM 556 O O . THR A 1 71 ? 23.344 -25.906 -8.133 1 95.94 71 THR A O 1
ATOM 559 N N . LEU A 1 72 ? 22.656 -26.5 -10.172 1 96.31 72 LEU A N 1
ATOM 560 C CA . LEU A 1 72 ? 23.344 -25.422 -10.891 1 96.31 72 LEU A CA 1
ATOM 561 C C . LEU A 1 72 ? 22.344 -24.531 -11.625 1 96.31 72 LEU A C 1
ATOM 563 O O . LEU A 1 72 ? 22.641 -24 -12.688 1 96.31 72 LEU A O 1
ATOM 567 N N . THR A 1 73 ? 21.172 -24.375 -11.039 1 94.12 73 THR A N 1
ATOM 568 C CA . THR A 1 73 ? 20.062 -23.688 -11.688 1 94.12 73 THR A CA 1
ATOM 569 C C . THR A 1 73 ? 20.297 -22.172 -11.703 1 94.12 73 THR A C 1
ATOM 571 O O . THR A 1 73 ? 20.891 -21.625 -10.781 1 94.12 73 THR A O 1
ATOM 574 N N . ILE A 1 74 ? 19.828 -21.453 -12.742 1 92.31 74 ILE A N 1
ATOM 575 C CA . ILE A 1 74 ? 19.812 -20 -12.906 1 92.31 74 ILE A CA 1
ATOM 576 C C . ILE A 1 74 ? 21.234 -19.453 -12.859 1 92.31 74 ILE A C 1
ATOM 578 O O . ILE A 1 74 ? 21.531 -18.547 -12.086 1 92.31 74 ILE A O 1
ATOM 582 N N . ASN A 1 75 ? 22.125 -20.047 -13.586 1 94.06 75 ASN A N 1
ATOM 583 C CA . ASN A 1 75 ? 23.469 -19.547 -13.812 1 94.06 75 ASN A CA 1
ATOM 584 C C . ASN A 1 75 ? 23.719 -19.266 -15.289 1 94.06 75 ASN A C 1
ATOM 586 O O . ASN A 1 75 ? 22.781 -19.062 -16.062 1 94.06 75 ASN A O 1
ATOM 590 N N . HIS A 1 76 ? 25.016 -19.078 -15.719 1 92.88 76 HIS A N 1
ATOM 591 C CA . HIS A 1 76 ? 25.391 -18.828 -17.109 1 92.88 76 HIS A CA 1
ATOM 592 C C . HIS A 1 76 ? 26.594 -19.672 -17.516 1 92.88 76 HIS A C 1
ATOM 594 O O . HIS A 1 76 ? 27.594 -19.141 -18 1 92.88 76 HIS A O 1
ATOM 600 N N . ILE A 1 77 ? 26.422 -20.875 -17.328 1 95.56 77 ILE A N 1
ATOM 601 C CA . ILE A 1 77 ? 27.5 -21.797 -17.672 1 95.56 77 ILE A CA 1
ATOM 602 C C . ILE A 1 77 ? 27.453 -22.141 -19.156 1 95.56 77 ILE A C 1
ATOM 604 O O . ILE A 1 77 ? 26.5 -22.766 -19.609 1 95.56 77 ILE A O 1
ATOM 608 N N . PRO A 1 78 ? 28.391 -21.797 -19.938 1 93.38 78 PRO A N 1
ATOM 609 C CA . PRO A 1 78 ? 28.297 -21.875 -21.391 1 93.38 78 PRO A CA 1
ATOM 610 C C . PRO A 1 78 ? 28.547 -23.281 -21.938 1 93.38 78 PRO A C 1
ATOM 612 O O . PRO A 1 78 ? 28.156 -23.594 -23.062 1 93.38 78 PRO A O 1
ATOM 615 N N . SER A 1 79 ? 29.219 -24.094 -21.156 1 94.38 79 SER A N 1
ATOM 616 C CA . SER A 1 79 ? 29.531 -25.406 -21.719 1 94.38 79 SER A CA 1
ATOM 617 C C . SER A 1 79 ? 29.672 -26.453 -20.625 1 94.38 79 SER A C 1
ATOM 619 O O . SER A 1 79 ? 30.094 -26.141 -19.5 1 94.38 79 SER A O 1
ATOM 621 N N . ILE A 1 80 ? 29.312 -27.609 -20.922 1 95.5 80 ILE A N 1
ATOM 622 C CA . ILE A 1 80 ? 29.5 -28.781 -20.094 1 95.5 80 ILE A CA 1
ATOM 623 C C . ILE A 1 80 ? 30.281 -29.844 -20.875 1 95.5 80 ILE A C 1
ATOM 625 O O . ILE A 1 80 ? 29.969 -30.125 -22.031 1 95.5 80 ILE A O 1
ATOM 629 N N . SER A 1 81 ? 31.359 -30.359 -20.281 1 94.31 81 SER A N 1
ATOM 630 C CA . SER A 1 81 ? 32.188 -31.391 -20.875 1 94.31 81 SER A CA 1
ATOM 631 C C . SER A 1 81 ? 32.375 -32.562 -19.922 1 94.31 81 SER A C 1
ATOM 633 O O . SER A 1 81 ? 31.984 -32.5 -18.766 1 94.31 81 SER A O 1
ATOM 635 N N . PRO A 1 82 ? 32.875 -33.625 -20.453 1 91.75 82 PRO A N 1
ATOM 636 C CA . PRO A 1 82 ? 33.094 -34.781 -19.562 1 91.75 82 PRO A CA 1
ATOM 637 C C . PRO A 1 82 ? 33.969 -34.438 -18.359 1 91.75 82 PRO A C 1
ATOM 639 O O . PRO A 1 82 ? 33.875 -35.094 -17.328 1 91.75 82 PRO A O 1
ATOM 642 N N . ALA A 1 83 ? 34.781 -33.375 -18.5 1 92.38 83 ALA A N 1
ATOM 643 C CA . ALA A 1 83 ? 35.688 -32.969 -17.438 1 92.38 83 ALA A CA 1
ATOM 644 C C . ALA A 1 83 ? 34.969 -32.125 -16.375 1 92.38 83 ALA A C 1
ATOM 646 O O . ALA A 1 83 ? 35.469 -31.953 -15.266 1 92.38 83 ALA A O 1
ATOM 647 N N . SER A 1 84 ? 33.781 -31.688 -16.719 1 94 84 SER A N 1
ATOM 648 C CA . SER A 1 84 ? 33.062 -30.75 -15.859 1 94 84 SER A CA 1
ATOM 649 C C . SER A 1 84 ? 32.688 -31.406 -14.539 1 94 84 SER A C 1
ATOM 651 O O . SER A 1 84 ? 32.562 -30.734 -13.516 1 94 84 SER A O 1
ATOM 653 N N . PHE A 1 85 ? 32.562 -32.75 -14.539 1 94.56 85 PHE A N 1
ATOM 654 C CA . PHE A 1 85 ? 32.125 -33.438 -13.336 1 94.56 85 PHE A CA 1
ATOM 655 C C . PHE A 1 85 ? 33.25 -34.375 -12.859 1 94.56 85 PHE A C 1
ATOM 657 O O . PHE A 1 85 ? 32.969 -35.438 -12.297 1 94.56 85 PHE A O 1
ATOM 664 N N . HIS A 1 86 ? 34.406 -33.875 -13.008 1 90.88 86 HIS A N 1
ATOM 665 C CA . HIS A 1 86 ? 35.562 -34.688 -12.57 1 90.88 86 HIS A CA 1
ATOM 666 C C . HIS A 1 86 ? 35.562 -34.875 -11.062 1 90.88 86 HIS A C 1
ATOM 668 O O . HIS A 1 86 ? 35.375 -33.906 -10.305 1 90.88 86 HIS A O 1
ATOM 674 N N . GLN A 1 87 ? 35.656 -36.031 -10.586 1 90 87 GLN A N 1
ATOM 675 C CA . GLN A 1 87 ? 35.781 -36.438 -9.188 1 90 87 GLN A CA 1
ATOM 676 C C . GLN A 1 87 ? 34.406 -36.406 -8.508 1 90 87 GLN A C 1
ATOM 678 O O . GLN A 1 87 ? 34.312 -36.5 -7.277 1 90 87 GLN A O 1
ATOM 683 N N . LEU A 1 88 ? 33.344 -36.188 -9.234 1 94.56 88 LEU A N 1
ATOM 684 C CA . LEU A 1 88 ? 32 -36.219 -8.672 1 94.56 88 LEU A CA 1
ATOM 685 C C . LEU A 1 88 ? 31.25 -37.5 -9.094 1 94.56 88 LEU A C 1
ATOM 687 O O . LEU A 1 88 ? 30.188 -37.406 -9.703 1 94.56 88 LEU A O 1
ATOM 691 N N . ASP A 1 89 ? 31.719 -38.594 -8.656 1 91.88 89 ASP A N 1
ATOM 692 C CA . ASP A 1 89 ? 31.297 -39.875 -9.172 1 91.88 89 ASP A CA 1
ATOM 693 C C . ASP A 1 89 ? 30.016 -40.344 -8.492 1 91.88 89 ASP A C 1
ATOM 695 O O . ASP A 1 89 ? 29.344 -41.281 -8.961 1 91.88 89 ASP A O 1
ATOM 699 N N . TYR A 1 90 ? 29.594 -39.688 -7.484 1 93.88 90 TYR A N 1
ATOM 700 C CA . TYR A 1 90 ? 28.484 -40.188 -6.691 1 93.88 90 TYR A CA 1
ATOM 701 C C . TYR A 1 90 ? 27.219 -39.375 -6.957 1 93.88 90 TYR A C 1
ATOM 703 O O . TYR A 1 90 ? 26.219 -39.531 -6.242 1 93.88 90 TYR A O 1
ATOM 711 N N . LEU A 1 91 ? 27.203 -38.594 -8.008 1 96.19 91 LEU A N 1
ATOM 712 C CA . LEU A 1 91 ? 26.062 -37.719 -8.297 1 96.19 91 LEU A CA 1
ATOM 713 C C . LEU A 1 91 ? 24.844 -38.562 -8.672 1 96.19 91 LEU A C 1
ATOM 715 O O . LEU A 1 91 ? 24.938 -39.438 -9.539 1 96.19 91 LEU A O 1
ATOM 719 N N . VAL A 1 92 ? 23.781 -38.312 -7.973 1 96.62 92 VAL A N 1
ATOM 720 C CA . VAL A 1 92 ? 22.516 -38.969 -8.234 1 96.62 92 VAL A CA 1
ATOM 721 C C . VAL A 1 92 ? 21.578 -38.062 -9.008 1 96.62 92 VAL A C 1
ATOM 723 O O . VAL A 1 92 ? 20.766 -38.5 -9.805 1 96.62 92 VAL A O 1
ATOM 726 N N . GLU A 1 93 ? 21.703 -36.781 -8.805 1 96.62 93 GLU A N 1
ATOM 727 C CA . GLU A 1 93 ? 20.859 -35.781 -9.453 1 96.62 93 GLU A CA 1
ATOM 728 C C . GLU A 1 93 ? 21.688 -34.562 -9.867 1 96.62 93 GLU A C 1
ATOM 730 O O . GLU A 1 93 ? 22.531 -34.094 -9.109 1 96.62 93 GLU A O 1
ATOM 735 N N . ILE A 1 94 ? 21.453 -34.062 -11.039 1 96.88 94 ILE A N 1
ATOM 736 C CA . ILE A 1 94 ? 22.016 -32.812 -11.531 1 96.88 94 ILE A CA 1
ATOM 737 C C . ILE A 1 94 ? 20.891 -31.922 -12.039 1 96.88 94 ILE A C 1
ATOM 739 O O . ILE A 1 94 ? 20.094 -32.312 -12.883 1 96.88 94 ILE A O 1
ATOM 743 N N . ASP A 1 95 ? 20.766 -30.781 -11.477 1 96.12 95 ASP A N 1
ATOM 744 C CA . ASP A 1 95 ? 19.797 -29.766 -11.898 1 96.12 95 ASP A CA 1
ATOM 745 C C . ASP A 1 95 ? 20.484 -28.609 -12.602 1 96.12 95 ASP A C 1
ATOM 747 O O . ASP A 1 95 ? 21.031 -27.719 -11.945 1 96.12 95 ASP A O 1
ATOM 751 N N . PHE A 1 96 ? 20.484 -28.641 -13.875 1 96.12 96 PHE A N 1
ATOM 752 C CA . PHE A 1 96 ? 21.141 -27.641 -14.711 1 96.12 96 PHE A CA 1
ATOM 753 C C . PHE A 1 96 ? 20.109 -26.781 -15.43 1 96.12 96 PHE A C 1
ATOM 755 O O . PHE A 1 96 ? 20.328 -26.359 -16.578 1 96.12 96 PHE A O 1
ATOM 762 N N . ARG A 1 97 ? 19.016 -26.453 -14.844 1 94.06 97 ARG A N 1
ATOM 763 C CA . ARG A 1 97 ? 17.922 -25.703 -15.461 1 94.06 97 ARG A CA 1
ATOM 764 C C . ARG A 1 97 ? 18.25 -24.219 -15.555 1 94.06 97 ARG A C 1
ATOM 766 O O . ARG A 1 97 ? 18.938 -23.672 -14.688 1 94.06 97 ARG A O 1
ATOM 773 N N . CYS A 1 98 ? 17.844 -23.594 -16.578 1 93.81 98 CYS A N 1
ATOM 774 C CA . CYS A 1 98 ? 17.734 -22.141 -16.734 1 93.81 98 CYS A CA 1
ATOM 775 C C . CYS A 1 98 ? 19.094 -21.484 -16.75 1 93.81 98 CYS A C 1
ATOM 777 O O . CYS A 1 98 ? 19.328 -20.484 -16.062 1 93.81 98 CYS A O 1
ATOM 779 N N . ASN A 1 99 ? 20 -22.109 -17.359 1 94.69 99 ASN A N 1
ATOM 780 C CA . ASN A 1 99 ? 21.281 -21.469 -17.594 1 94.69 99 ASN A CA 1
ATOM 781 C C . ASN A 1 99 ? 21.25 -20.609 -18.859 1 94.69 99 ASN A C 1
ATOM 783 O O . ASN A 1 99 ? 22.109 -19.734 -19.047 1 94.69 99 ASN A O 1
ATOM 787 N N . CYS A 1 100 ? 20.234 -20.906 -19.703 1 94.5 100 CYS A N 1
ATOM 788 C CA . CYS A 1 100 ? 20 -20.125 -20.906 1 94.5 100 CYS A CA 1
ATOM 789 C C . CYS A 1 100 ? 18.531 -20.219 -21.328 1 94.5 100 CYS A C 1
ATOM 791 O O . CYS A 1 100 ? 18.203 -20.953 -22.266 1 94.5 100 CYS A O 1
ATOM 793 N N . ILE A 1 101 ? 17.75 -19.484 -20.828 1 91.62 101 ILE A N 1
ATOM 794 C CA . ILE A 1 101 ? 16.312 -19.531 -21.047 1 91.62 101 ILE A CA 1
ATOM 795 C C . ILE A 1 101 ? 15.977 -18.906 -22.406 1 91.62 101 ILE A C 1
ATOM 797 O O . ILE A 1 101 ? 16.594 -17.922 -22.812 1 91.62 101 ILE A O 1
ATOM 801 N N . PRO A 1 102 ? 15.031 -19.562 -23 1 91.38 102 PRO A N 1
ATOM 802 C CA . PRO A 1 102 ? 14.602 -18.938 -24.266 1 91.38 102 PRO A CA 1
ATOM 803 C C . PRO A 1 102 ? 14.25 -17.469 -24.094 1 91.38 102 PRO A C 1
ATOM 805 O O . PRO A 1 102 ? 13.734 -17.062 -23.047 1 91.38 102 PRO A O 1
ATOM 808 N N . ILE A 1 103 ? 14.43 -16.703 -25.109 1 87.69 103 ILE A N 1
ATOM 809 C CA . ILE A 1 103 ? 14.422 -15.242 -25.078 1 87.69 103 ILE A CA 1
ATOM 810 C C . ILE A 1 103 ? 13.07 -14.75 -24.578 1 87.69 103 ILE A C 1
ATOM 812 O O . ILE A 1 103 ? 13.008 -13.883 -23.688 1 87.69 103 ILE A O 1
ATOM 816 N N . ARG A 1 104 ? 11.945 -15.258 -25.078 1 87.06 104 ARG A N 1
ATOM 817 C CA . ARG A 1 104 ? 10.625 -14.766 -24.703 1 87.06 104 ARG A CA 1
ATOM 818 C C . ARG A 1 104 ? 10.273 -15.141 -23.266 1 87.06 104 ARG A C 1
ATOM 820 O O . ARG A 1 104 ? 9.562 -14.406 -22.578 1 87.06 104 ARG A O 1
ATOM 827 N N . LEU A 1 105 ? 10.812 -16.219 -22.812 1 87.12 105 LEU A N 1
ATOM 828 C CA . LEU A 1 105 ? 10.508 -16.75 -21.484 1 87.12 105 LEU A CA 1
ATOM 829 C C . LEU A 1 105 ? 11.414 -16.125 -20.422 1 87.12 105 LEU A C 1
ATOM 831 O O . LEU A 1 105 ? 11.039 -16.031 -19.25 1 87.12 105 LEU A O 1
ATOM 835 N N . GLY A 1 106 ? 12.531 -15.695 -20.859 1 84 106 GLY A N 1
ATOM 836 C CA . GLY A 1 106 ? 13.547 -15.266 -19.906 1 84 106 GLY A CA 1
ATOM 837 C C . GLY A 1 106 ? 13.516 -13.773 -19.641 1 84 106 GLY A C 1
ATOM 838 O O . GLY A 1 106 ? 12.75 -13.039 -20.266 1 84 106 GLY A O 1
ATOM 839 N N . PRO A 1 107 ? 14.328 -13.391 -18.641 1 80.94 107 PRO A N 1
ATOM 840 C CA . PRO A 1 107 ? 14.453 -11.961 -18.344 1 80.94 107 PRO A CA 1
ATOM 841 C C . PRO A 1 107 ? 15.102 -11.18 -19.484 1 80.94 107 PRO A C 1
ATOM 843 O O . PRO A 1 107 ? 15.984 -11.703 -20.172 1 80.94 107 PRO A O 1
ATOM 846 N N . LYS A 1 108 ? 14.719 -9.914 -19.594 1 83 108 LYS A N 1
ATOM 847 C CA . LYS A 1 108 ? 15.172 -9.133 -20.734 1 83 108 LYS A CA 1
ATOM 848 C C . LYS A 1 108 ? 16.469 -8.391 -20.422 1 83 108 LYS A C 1
ATOM 850 O O . LYS A 1 108 ? 17.156 -7.914 -21.328 1 83 108 LYS A O 1
ATOM 855 N N . ASP A 1 109 ? 16.828 -8.367 -19.188 1 78.56 109 ASP A N 1
ATOM 856 C CA . ASP A 1 109 ? 18.078 -7.707 -18.844 1 78.56 109 ASP A CA 1
ATOM 857 C C . ASP A 1 109 ? 19.266 -8.68 -18.922 1 78.56 109 ASP A C 1
ATOM 859 O O . ASP A 1 109 ? 20.422 -8.266 -18.828 1 78.56 109 ASP A O 1
ATOM 863 N N . HIS A 1 110 ? 18.984 -10.008 -19.047 1 80.44 110 HIS A N 1
ATOM 864 C CA . HIS A 1 110 ? 20.016 -11.023 -19.203 1 80.44 110 HIS A CA 1
ATOM 865 C C . HIS A 1 110 ? 19.656 -12.008 -20.312 1 80.44 110 HIS A C 1
ATOM 867 O O . HIS A 1 110 ? 19.391 -13.18 -20.062 1 80.44 110 HIS A O 1
ATOM 873 N N . LEU A 1 111 ? 19.641 -11.484 -21.484 1 86.75 111 LEU A N 1
ATOM 874 C CA . LEU A 1 111 ? 19.312 -12.32 -22.625 1 86.75 111 LEU A CA 1
ATOM 875 C C . LEU A 1 111 ? 20.422 -13.312 -22.922 1 86.75 111 LEU A C 1
ATOM 877 O O . LEU A 1 111 ? 21.609 -12.953 -22.875 1 86.75 111 LEU A O 1
ATOM 881 N N . CYS A 1 112 ? 20.078 -14.5 -23.062 1 88.75 112 CYS A N 1
ATOM 882 C CA . CYS A 1 112 ? 21.047 -15.523 -23.453 1 88.75 112 CYS A CA 1
ATOM 883 C C . CYS A 1 112 ? 21.047 -15.711 -24.969 1 88.75 112 CYS A C 1
ATOM 885 O O . CYS A 1 112 ? 20.094 -16.281 -25.531 1 88.75 112 CYS A O 1
ATOM 887 N N . THR A 1 113 ? 22.047 -15.25 -25.625 1 87.12 113 THR A N 1
ATOM 888 C CA . THR A 1 113 ? 22.078 -15.297 -27.078 1 87.12 113 THR A CA 1
ATOM 889 C C . THR A 1 113 ? 22.969 -16.453 -27.547 1 87.12 113 THR A C 1
ATOM 891 O O . THR A 1 113 ? 22.906 -16.859 -28.703 1 87.12 113 THR A O 1
ATOM 894 N N . ARG A 1 114 ? 23.797 -16.891 -26.656 1 89.88 114 ARG A N 1
ATOM 895 C CA . ARG A 1 114 ? 24.641 -18.031 -27 1 89.88 114 ARG A CA 1
ATOM 896 C C . ARG A 1 114 ? 24.219 -19.281 -26.234 1 89.88 114 ARG A C 1
ATOM 898 O O . ARG A 1 114 ? 24.328 -19.344 -25.016 1 89.88 114 ARG A O 1
ATOM 905 N N . ARG A 1 115 ? 23.812 -20.25 -26.891 1 91.62 115 ARG A N 1
ATOM 906 C CA . ARG A 1 115 ? 23.312 -21.5 -26.312 1 91.62 115 ARG A CA 1
ATOM 907 C C . ARG A 1 115 ? 24.453 -22.281 -25.672 1 91.62 115 ARG A C 1
ATOM 909 O O . ARG A 1 115 ? 25.562 -22.344 -26.219 1 91.62 115 ARG A O 1
ATOM 916 N N . PRO A 1 116 ? 24.203 -22.75 -24.547 1 94.25 116 PRO A N 1
ATOM 917 C CA . PRO A 1 116 ? 25.219 -23.609 -23.938 1 94.25 116 PRO A CA 1
ATOM 918 C C . PRO A 1 116 ? 25.484 -24.875 -24.75 1 94.25 116 PRO A C 1
ATOM 920 O O . PRO A 1 116 ? 24.562 -25.453 -25.328 1 94.25 116 PRO A O 1
ATOM 923 N N . GLN A 1 117 ? 26.703 -25.266 -24.688 1 93.75 117 GLN A N 1
ATOM 924 C CA . GLN A 1 117 ? 27.094 -26.484 -25.406 1 93.75 117 GLN A CA 1
ATOM 925 C C . GLN A 1 117 ? 27.312 -27.641 -24.453 1 93.75 117 GLN A C 1
ATOM 927 O O . GLN A 1 117 ? 28.125 -27.547 -23.531 1 93.75 117 GLN A O 1
ATOM 932 N N . ILE A 1 118 ? 26.547 -28.625 -24.641 1 95.5 118 ILE A N 1
ATOM 933 C CA . ILE A 1 118 ? 26.812 -29.875 -23.922 1 95.5 118 ILE A CA 1
ATOM 934 C C . ILE A 1 118 ? 27.547 -30.859 -24.828 1 95.5 118 ILE A C 1
ATOM 936 O O . ILE A 1 118 ? 26.938 -31.422 -25.75 1 95.5 118 ILE A O 1
ATOM 940 N N . LYS A 1 119 ? 28.75 -31.125 -24.516 1 95 119 LYS A N 1
ATOM 941 C CA . LYS A 1 119 ? 29.562 -32.031 -25.328 1 95 119 LYS A CA 1
ATOM 942 C C . LYS A 1 119 ? 29.094 -33.469 -25.188 1 95 119 LYS A C 1
ATOM 944 O O . LYS A 1 119 ? 28.578 -33.875 -24.141 1 95 119 LYS A O 1
ATOM 949 N N . PRO A 1 120 ? 29.297 -34.188 -26.281 1 93.25 120 PRO A N 1
ATOM 950 C CA . PRO A 1 120 ? 28.922 -35.625 -26.203 1 93.25 120 PRO A CA 1
ATOM 951 C C . PRO A 1 120 ? 29.625 -36.344 -25.062 1 93.25 120 PRO A C 1
ATOM 953 O O . PRO A 1 120 ? 30.812 -36.094 -24.797 1 93.25 120 PRO A O 1
ATOM 956 N N . ARG A 1 121 ? 28.984 -37.125 -24.359 1 93.56 121 ARG A N 1
ATOM 957 C CA . ARG A 1 121 ? 29.484 -38 -23.297 1 93.56 121 ARG A CA 1
ATOM 958 C C . ARG A 1 121 ? 29.844 -37.219 -22.047 1 93.56 121 ARG A C 1
ATOM 960 O O . ARG A 1 121 ? 30.609 -37.688 -21.203 1 93.56 121 ARG A O 1
ATOM 967 N N . SER A 1 122 ? 29.297 -36.062 -22 1 94.62 122 SER A N 1
ATOM 968 C CA . SER A 1 122 ? 29.562 -35.188 -20.844 1 94.62 122 SER A CA 1
ATOM 969 C C . SER A 1 122 ? 29.109 -35.844 -19.547 1 94.62 122 SER A C 1
ATOM 971 O O . SER A 1 122 ? 29.703 -35.625 -18.5 1 94.62 122 SER A O 1
ATOM 973 N N . PHE A 1 123 ? 28.109 -36.75 -19.625 1 95.62 123 PHE A N 1
ATOM 974 C CA . PHE A 1 123 ? 27.547 -37.344 -18.422 1 95.62 123 PHE A CA 1
ATOM 975 C C . PHE A 1 123 ? 27.844 -38.844 -18.359 1 95.62 123 PHE A C 1
ATOM 977 O O . PHE A 1 123 ? 27.359 -39.531 -17.469 1 95.62 123 PHE A O 1
ATOM 984 N N . SER A 1 124 ? 28.531 -39.406 -19.266 1 91.88 124 SER A N 1
ATOM 985 C CA . SER A 1 124 ? 28.672 -40.844 -19.484 1 91.88 124 SER A CA 1
ATOM 986 C C . SER A 1 124 ? 29.312 -41.5 -18.281 1 91.88 124 SER A C 1
ATOM 988 O O . SER A 1 124 ? 29 -42.656 -17.953 1 91.88 124 SER A O 1
ATOM 990 N N . ARG A 1 125 ? 30.188 -40.812 -17.562 1 92.25 125 ARG A N 1
ATOM 991 C CA . ARG A 1 125 ? 30.938 -41.406 -16.453 1 92.25 125 ARG A CA 1
ATOM 992 C C . ARG A 1 125 ? 30.125 -41.375 -15.164 1 92.25 125 ARG A C 1
ATOM 994 O O . ARG A 1 125 ? 30.516 -42 -14.164 1 92.25 125 ARG A O 1
ATOM 1001 N N . LEU A 1 126 ? 29.031 -40.75 -15.195 1 95.44 126 LEU A N 1
ATOM 1002 C CA . LEU A 1 126 ? 28.203 -40.625 -14 1 95.44 126 LEU A CA 1
ATOM 1003 C C . LEU A 1 126 ? 27.25 -41.812 -13.883 1 95.44 126 LEU A C 1
ATOM 1005 O O . LEU A 1 126 ? 26.047 -41.688 -14.109 1 95.44 126 LEU A O 1
ATOM 1009 N N . THR A 1 127 ? 27.672 -42.906 -13.406 1 92.06 127 THR A N 1
ATOM 1010 C CA . THR A 1 127 ? 26.969 -44.156 -13.445 1 92.06 127 THR A CA 1
ATOM 1011 C C . THR A 1 127 ? 25.859 -44.188 -12.398 1 92.06 127 THR A C 1
ATOM 1013 O O . THR A 1 127 ? 24.922 -45 -12.5 1 92.06 127 THR A O 1
ATOM 1016 N N . TYR A 1 128 ? 25.922 -43.344 -11.438 1 94.31 128 TYR A N 1
ATOM 1017 C CA . TYR A 1 128 ? 24.906 -43.312 -10.383 1 94.31 128 TYR A CA 1
ATOM 1018 C C . TYR A 1 128 ? 23.812 -42.312 -10.68 1 94.31 128 TYR A C 1
ATOM 1020 O O . TYR A 1 128 ? 22.844 -42.188 -9.938 1 94.31 128 TYR A O 1
ATOM 1028 N N . LEU A 1 129 ? 23.953 -41.562 -11.789 1 96.31 129 LEU A N 1
ATOM 1029 C CA . LEU A 1 129 ? 23.031 -40.5 -12.094 1 96.31 129 LEU A CA 1
ATOM 1030 C C . LEU A 1 129 ? 21.641 -41.031 -12.406 1 96.31 129 LEU A C 1
ATOM 1032 O O . LEU A 1 129 ? 21.484 -41.875 -13.305 1 96.31 129 LEU A O 1
ATOM 1036 N N . LYS A 1 130 ? 20.641 -40.594 -11.656 1 96.69 130 LYS A N 1
ATOM 1037 C CA . LYS A 1 130 ? 19.266 -41.031 -11.828 1 96.69 130 LYS A CA 1
ATOM 1038 C C . LYS A 1 130 ? 18.391 -39.938 -12.398 1 96.69 130 LYS A C 1
ATOM 1040 O O . LYS A 1 130 ? 17.438 -40.219 -13.141 1 96.69 130 LYS A O 1
ATOM 1045 N N . SER A 1 131 ? 18.641 -38.75 -12.008 1 96.44 131 SER A N 1
ATOM 1046 C CA . SER A 1 131 ? 17.828 -37.625 -12.438 1 96.44 131 SER A CA 1
ATOM 1047 C C . SER A 1 131 ? 18.672 -36.5 -13.062 1 96.44 131 SER A C 1
ATOM 1049 O O . SER A 1 131 ? 19.656 -36.062 -12.469 1 96.44 131 SER A O 1
ATOM 1051 N N . LEU A 1 132 ? 18.297 -36.031 -14.242 1 96.94 132 LEU A N 1
ATOM 1052 C CA . LEU A 1 132 ? 18.984 -35 -14.969 1 96.94 132 LEU A CA 1
ATOM 1053 C C . LEU A 1 132 ? 18 -33.969 -15.5 1 96.94 132 LEU A C 1
ATOM 1055 O O . LEU A 1 132 ? 17.109 -34.281 -16.281 1 96.94 132 LEU A O 1
ATOM 1059 N N . TYR A 1 133 ? 18.109 -32.75 -15.047 1 95.88 133 TYR A N 1
ATOM 1060 C CA . TYR A 1 133 ? 17.25 -31.656 -15.484 1 95.88 133 TYR A CA 1
ATOM 1061 C C . TYR A 1 133 ? 18.031 -30.688 -16.375 1 95.88 133 TYR A C 1
ATOM 1063 O O . TYR A 1 133 ? 19 -30.078 -15.93 1 95.88 133 TYR A O 1
ATOM 1071 N N . LEU A 1 134 ? 17.609 -30.531 -17.547 1 96.25 134 LEU A N 1
ATOM 1072 C CA . LEU A 1 134 ? 18.281 -29.672 -18.516 1 96.25 134 LEU A CA 1
ATOM 1073 C C . LEU A 1 134 ? 17.312 -28.656 -19.109 1 96.25 134 LEU A C 1
ATOM 1075 O O . LEU A 1 134 ? 17.484 -28.219 -20.25 1 96.25 134 LEU A O 1
ATOM 1079 N N . ASP A 1 135 ? 16.312 -28.297 -18.359 1 94.56 135 ASP A N 1
ATOM 1080 C CA . ASP A 1 135 ? 15.266 -27.391 -18.828 1 94.56 135 ASP A CA 1
ATOM 1081 C C . ASP A 1 135 ? 15.812 -25.984 -19.062 1 94.56 135 ASP A C 1
ATOM 1083 O O . ASP A 1 135 ? 16.688 -25.516 -18.328 1 94.56 135 ASP A O 1
ATOM 1087 N N . GLY A 1 136 ? 15.242 -25.297 -20.047 1 93.44 136 GLY A N 1
ATOM 1088 C CA . GLY A 1 136 ? 15.516 -23.875 -20.25 1 93.44 136 GLY A CA 1
ATOM 1089 C C . GLY A 1 136 ? 16.953 -23.594 -20.641 1 93.44 136 GLY A C 1
ATOM 1090 O O . GLY A 1 136 ? 17.609 -22.75 -20.031 1 93.44 136 GLY A O 1
ATOM 1091 N N . ASN A 1 137 ? 17.484 -24.344 -21.609 1 95.94 137 ASN A N 1
ATOM 1092 C CA . ASN A 1 137 ? 18.875 -24.156 -22.016 1 95.94 137 ASN A CA 1
ATOM 1093 C C . ASN A 1 137 ? 18.984 -24 -23.531 1 95.94 137 ASN A C 1
ATOM 1095 O O . ASN A 1 137 ? 20.078 -24.016 -24.078 1 95.94 137 ASN A O 1
ATOM 1099 N N . GLN A 1 138 ? 17.875 -23.953 -24.234 1 95.38 138 GLN A N 1
ATOM 1100 C CA . GLN A 1 138 ? 17.797 -23.766 -25.688 1 95.38 138 GLN A CA 1
ATOM 1101 C C . GLN A 1 138 ? 18.531 -24.875 -26.422 1 95.38 138 GLN A C 1
ATOM 1103 O O . GLN A 1 138 ? 19.188 -24.609 -27.438 1 95.38 138 GLN A O 1
ATOM 1108 N N . LEU A 1 139 ? 18.516 -26.047 -25.875 1 96.38 139 LEU A N 1
ATOM 1109 C CA . LEU A 1 139 ? 19.141 -27.203 -26.531 1 96.38 139 LEU A CA 1
ATOM 1110 C C . LEU A 1 139 ? 18.406 -27.547 -27.828 1 96.38 139 LEU A C 1
ATOM 1112 O O . LEU A 1 139 ? 17.172 -27.484 -27.891 1 96.38 139 LEU A O 1
ATOM 1116 N N . LEU A 1 140 ? 19.156 -28.062 -28.828 1 94.56 140 LEU A N 1
ATOM 1117 C CA . LEU A 1 140 ? 18.578 -28.375 -30.125 1 94.56 140 LEU A CA 1
ATOM 1118 C C . LEU A 1 140 ? 18.25 -29.859 -30.234 1 94.56 140 LEU A C 1
ATOM 1120 O O . LEU A 1 140 ? 17.406 -30.266 -31.031 1 94.56 140 LEU A O 1
ATOM 1124 N N . GLU A 1 141 ? 18.969 -30.594 -29.438 1 94.25 141 GLU A N 1
ATOM 1125 C CA . GLU A 1 141 ? 18.781 -32.031 -29.469 1 94.25 141 GLU A CA 1
ATOM 1126 C C . GLU A 1 141 ? 19.031 -32.656 -28.094 1 94.25 141 GLU A C 1
ATOM 1128 O O . GLU A 1 141 ? 19.516 -31.984 -27.188 1 94.25 141 GLU A O 1
ATOM 1133 N N . ILE A 1 142 ? 18.641 -33.844 -27.938 1 95.19 142 ILE A N 1
ATOM 1134 C CA . ILE A 1 142 ? 18.922 -34.594 -26.734 1 95.19 142 ILE A CA 1
ATOM 1135 C C . ILE A 1 142 ? 20.406 -34.938 -26.672 1 95.19 142 ILE A C 1
ATOM 1137 O O . ILE A 1 142 ? 20.984 -35.438 -27.641 1 95.19 142 ILE A O 1
ATOM 1141 N N . PRO A 1 143 ? 21.031 -34.656 -25.594 1 94.06 143 PRO A N 1
ATOM 1142 C CA . PRO A 1 143 ? 22.469 -34.906 -25.484 1 94.06 143 PRO A CA 1
ATOM 1143 C C . PRO A 1 143 ? 22.828 -36.375 -25.672 1 94.06 143 PRO A C 1
ATOM 1145 O O . PRO A 1 143 ? 22.078 -37.281 -25.25 1 94.06 143 PRO A O 1
ATOM 1148 N N . GLU A 1 144 ? 24.078 -36.625 -26.219 1 92.5 144 GLU A N 1
ATOM 1149 C CA . GLU A 1 144 ? 24.547 -37.969 -26.469 1 92.5 144 GLU A CA 1
ATOM 1150 C C . GLU A 1 144 ? 25.375 -38.5 -25.312 1 92.5 144 GLU A C 1
ATOM 1152 O O . GLU A 1 144 ? 26.047 -37.719 -24.625 1 92.5 144 GLU A O 1
ATOM 1157 N N . GLY A 1 145 ? 25.344 -39.75 -25.203 1 92.44 145 GLY A N 1
ATOM 1158 C CA . GLY A 1 145 ? 26.172 -40.375 -24.188 1 92.44 145 GLY A CA 1
ATOM 1159 C C . GLY A 1 145 ? 25.609 -40.219 -22.781 1 92.44 145 GLY A C 1
ATOM 1160 O O . GLY A 1 145 ? 26.359 -39.938 -21.844 1 92.44 145 GLY A O 1
ATOM 1161 N N . LEU A 1 146 ? 24.312 -40.312 -22.641 1 94.12 146 LEU A N 1
ATOM 1162 C CA . LEU A 1 146 ? 23.703 -40.25 -21.328 1 94.12 146 LEU A CA 1
ATOM 1163 C C . LEU A 1 146 ? 23.891 -41.594 -20.578 1 94.12 146 LEU A C 1
ATOM 1165 O O . LEU A 1 146 ? 24 -42.625 -21.219 1 94.12 146 LEU A O 1
ATOM 1169 N N . PRO A 1 147 ? 23.953 -41.531 -19.281 1 92.94 147 PRO A N 1
ATOM 1170 C CA . PRO A 1 147 ? 24.172 -42.75 -18.531 1 92.94 147 PRO A CA 1
ATOM 1171 C C . PRO A 1 147 ? 22.984 -43.719 -18.609 1 92.94 147 PRO A C 1
ATOM 1173 O O . PRO A 1 147 ? 21.828 -43.25 -18.594 1 92.94 147 PRO A O 1
ATOM 1176 N N . PRO A 1 148 ? 23.219 -45 -18.672 1 88.62 148 PRO A N 1
ATOM 1177 C CA . PRO A 1 148 ? 22.141 -45.969 -18.844 1 88.62 148 PRO A CA 1
ATOM 1178 C C . PRO A 1 148 ? 21.219 -46.031 -17.625 1 88.62 148 PRO A C 1
ATOM 1180 O O . PRO A 1 148 ? 20.062 -46.469 -17.75 1 88.62 148 PRO A O 1
ATOM 1183 N N . ASN A 1 149 ? 21.703 -45.656 -16.5 1 91.5 149 ASN A N 1
ATOM 1184 C CA . ASN A 1 149 ? 20.906 -45.75 -15.281 1 91.5 149 ASN A CA 1
ATOM 1185 C C . ASN A 1 149 ? 19.984 -44.562 -15.102 1 91.5 149 ASN A C 1
ATOM 1187 O O . ASN A 1 149 ? 19.234 -44.469 -14.125 1 91.5 149 ASN A O 1
ATOM 1191 N N . LEU A 1 150 ? 20 -43.688 -16.031 1 95.94 150 LEU A N 1
ATOM 1192 C CA . LEU A 1 150 ? 19.188 -42.5 -15.938 1 95.94 150 LEU A CA 1
ATOM 1193 C C . LEU A 1 150 ? 17.703 -42.844 -15.898 1 95.94 150 LEU A C 1
ATOM 1195 O O . LEU A 1 150 ? 17.219 -43.594 -16.75 1 95.94 150 LEU A O 1
ATOM 1199 N N . GLN A 1 151 ? 16.969 -42.344 -14.898 1 97.5 151 GLN A N 1
ATOM 1200 C CA . GLN A 1 151 ? 15.555 -42.656 -14.711 1 97.5 151 GLN A CA 1
ATOM 1201 C C . GLN A 1 151 ? 14.672 -41.469 -15.047 1 97.5 151 GLN A C 1
ATOM 1203 O O . GLN A 1 151 ? 13.516 -41.625 -15.438 1 97.5 151 GLN A O 1
ATOM 1208 N N . LEU A 1 152 ? 15.133 -40.312 -14.844 1 96.69 152 LEU A N 1
ATOM 1209 C CA . LEU A 1 152 ? 14.383 -39.094 -15.125 1 96.69 152 LEU A CA 1
ATOM 1210 C C . LEU A 1 152 ? 15.203 -38.125 -15.977 1 96.69 152 LEU A C 1
ATOM 1212 O O . LEU A 1 152 ? 16.359 -37.844 -15.656 1 96.69 152 LEU A O 1
ATOM 1216 N N . LEU A 1 153 ? 14.664 -37.625 -17.062 1 96.88 153 LEU A N 1
ATOM 1217 C CA . LEU A 1 153 ? 15.266 -36.625 -17.953 1 96.88 153 LEU A CA 1
ATOM 1218 C C . LEU A 1 153 ? 14.258 -35.531 -18.297 1 96.88 153 LEU A C 1
ATOM 1220 O O . LEU A 1 153 ? 13.172 -35.812 -18.812 1 96.88 153 LEU A O 1
ATOM 1224 N N . SER A 1 154 ? 14.562 -34.344 -17.938 1 95.56 154 SER A N 1
ATOM 1225 C CA . SER A 1 154 ? 13.688 -33.219 -18.25 1 95.56 154 SER A CA 1
ATOM 1226 C C . SER A 1 154 ? 14.336 -32.281 -19.266 1 95.56 154 SER A C 1
ATOM 1228 O O . SER A 1 154 ? 15.445 -31.781 -19.031 1 95.56 154 SER A O 1
ATOM 1230 N N . LEU A 1 155 ? 13.703 -32.156 -20.359 1 96.38 155 LEU A N 1
ATOM 1231 C CA . LEU A 1 155 ? 14.188 -31.312 -21.453 1 96.38 155 LEU A CA 1
ATOM 1232 C C . LEU A 1 155 ? 13.141 -30.266 -21.844 1 96.38 155 LEU A C 1
ATOM 1234 O O . LEU A 1 155 ? 12.961 -29.984 -23.031 1 96.38 155 LEU A O 1
ATOM 1238 N N . GLU A 1 156 ? 12.508 -29.734 -20.875 1 94.19 156 GLU A N 1
ATOM 1239 C CA . GLU A 1 156 ? 11.453 -28.766 -21.141 1 94.19 156 GLU A CA 1
ATOM 1240 C C . GLU A 1 156 ? 12.031 -27.391 -21.484 1 94.19 156 GLU A C 1
ATOM 1242 O O . GLU A 1 156 ? 13.117 -27.031 -21.031 1 94.19 156 GLU A O 1
ATOM 1247 N N . ALA A 1 157 ? 11.258 -26.625 -22.312 1 93.31 157 ALA A N 1
ATOM 1248 C CA . ALA A 1 157 ? 11.578 -25.234 -22.656 1 93.31 157 ALA A CA 1
ATOM 1249 C C . ALA A 1 157 ? 12.938 -25.141 -23.328 1 93.31 157 ALA A C 1
ATOM 1251 O O . ALA A 1 157 ? 13.773 -24.328 -22.938 1 93.31 157 ALA A O 1
ATOM 1252 N N . ASN A 1 158 ? 13.234 -26.078 -24.125 1 95.94 158 ASN A N 1
ATOM 1253 C CA . ASN A 1 158 ? 14.367 -26.031 -25.047 1 95.94 158 ASN A CA 1
ATOM 1254 C C . ASN A 1 158 ? 13.914 -25.797 -26.484 1 95.94 158 ASN A C 1
ATOM 1256 O O . ASN A 1 158 ? 12.898 -25.141 -26.719 1 95.94 158 ASN A O 1
ATOM 1260 N N . SER A 1 159 ? 14.719 -26.188 -27.438 1 95.56 159 SER A N 1
ATOM 1261 C CA . SER A 1 159 ? 14.367 -26.094 -28.859 1 95.56 159 SER A CA 1
ATOM 1262 C C . SER A 1 159 ? 14.43 -27.453 -29.531 1 95.56 159 SER A C 1
ATOM 1264 O O . SER A 1 159 ? 15.023 -27.594 -30.609 1 95.56 159 SER A O 1
ATOM 1266 N N . ILE A 1 160 ? 13.82 -28.375 -28.844 1 96.5 160 ILE A N 1
ATOM 1267 C CA . ILE A 1 160 ? 13.781 -29.75 -29.344 1 96.5 160 ILE A CA 1
ATOM 1268 C C . ILE A 1 160 ? 12.398 -30.062 -29.906 1 96.5 160 ILE A C 1
ATOM 1270 O O . ILE A 1 160 ? 11.461 -30.312 -29.156 1 96.5 160 ILE A O 1
ATOM 1274 N N . PHE A 1 161 ? 12.258 -30 -31.234 1 95.31 161 PHE A N 1
ATOM 1275 C CA . PHE A 1 161 ? 10.914 -30.172 -31.766 1 95.31 161 PHE A CA 1
ATOM 1276 C C . PHE A 1 161 ? 10.875 -31.297 -32.781 1 95.31 161 PHE A C 1
ATOM 1278 O O . PHE A 1 161 ? 9.914 -31.422 -33.562 1 95.31 161 PHE A O 1
ATOM 1285 N N . SER A 1 162 ? 11.953 -32.031 -32.781 1 95 162 SER A N 1
ATOM 1286 C CA . SER A 1 162 ? 12.008 -33.25 -33.562 1 95 162 SER A CA 1
ATOM 1287 C C . SER A 1 162 ? 12.539 -34.438 -32.75 1 95 162 SER A C 1
ATOM 1289 O O . SER A 1 162 ? 13.664 -34.375 -32.25 1 95 162 SER A O 1
ATOM 1291 N N . ILE A 1 163 ? 11.75 -35.438 -32.656 1 95.44 163 ILE A N 1
ATOM 1292 C CA . ILE A 1 163 ? 12.133 -36.625 -31.875 1 95.44 163 ILE A CA 1
ATOM 1293 C C . ILE A 1 163 ? 12.258 -37.812 -32.812 1 95.44 163 ILE A C 1
ATOM 1295 O O . ILE A 1 163 ? 11.273 -38.25 -33.406 1 95.44 163 ILE A O 1
ATOM 1299 N N . MET A 1 164 ? 13.438 -38.375 -32.844 1 93.5 164 MET A N 1
ATOM 1300 C CA . MET A 1 164 ? 13.719 -39.562 -33.656 1 93.5 164 MET A CA 1
ATOM 1301 C C . MET A 1 164 ? 14.039 -40.75 -32.781 1 93.5 164 MET A C 1
ATOM 1303 O O . MET A 1 164 ? 14.414 -40.594 -31.609 1 93.5 164 MET A O 1
ATOM 1307 N N . LYS A 1 165 ? 13.914 -41.938 -33.375 1 91.31 165 LYS A N 1
ATOM 1308 C CA . LYS A 1 165 ? 14.211 -43.156 -32.656 1 91.31 165 LYS A CA 1
ATOM 1309 C C . LYS A 1 165 ? 15.656 -43.188 -32.156 1 91.31 165 LYS A C 1
ATOM 1311 O O . LYS A 1 165 ? 15.93 -43.594 -31.031 1 91.31 165 LYS A O 1
ATOM 1316 N N . ASN A 1 166 ? 16.516 -42.688 -32.969 1 88.88 166 ASN A N 1
ATOM 1317 C CA . ASN A 1 166 ? 17.938 -42.688 -32.688 1 88.88 166 ASN A CA 1
ATOM 1318 C C . ASN A 1 166 ? 18.266 -41.812 -31.469 1 88.88 166 ASN A C 1
ATOM 1320 O O . ASN A 1 166 ? 19.266 -42.062 -30.781 1 88.88 166 ASN A O 1
ATOM 1324 N N . ASN A 1 167 ? 17.438 -40.875 -31.219 1 88 167 ASN A N 1
ATOM 1325 C CA . ASN A 1 167 ? 17.672 -39.938 -30.109 1 88 167 ASN A CA 1
ATOM 1326 C C . ASN A 1 167 ? 17.422 -40.625 -28.75 1 88 167 ASN A C 1
ATOM 1328 O O . ASN A 1 167 ? 17.938 -40.188 -27.734 1 88 167 ASN A O 1
ATOM 1332 N N . LEU A 1 168 ? 16.641 -41.688 -28.766 1 91.25 168 LEU A N 1
ATOM 1333 C CA . LEU A 1 168 ? 16.156 -42.281 -27.516 1 91.25 168 LEU A CA 1
ATOM 1334 C C . LEU A 1 168 ? 16.781 -43.625 -27.25 1 91.25 168 LEU A C 1
ATOM 1336 O O . LEU A 1 168 ? 16.484 -44.281 -26.234 1 91.25 168 LEU A O 1
ATOM 1340 N N . THR A 1 169 ? 17.672 -44.062 -28.062 1 87.12 169 THR A N 1
ATOM 1341 C CA . THR A 1 169 ? 18.219 -45.406 -28.016 1 87.12 169 THR A CA 1
ATOM 1342 C C . THR A 1 169 ? 19.047 -45.594 -26.734 1 87.12 169 THR A C 1
ATOM 1344 O O . THR A 1 169 ? 19.078 -46.719 -26.188 1 87.12 169 THR A O 1
ATOM 1347 N N . GLU A 1 170 ? 19.609 -44.594 -26.25 1 85.94 170 GLU A N 1
ATOM 1348 C CA . GLU A 1 170 ? 20.5 -44.688 -25.094 1 85.94 170 GLU A CA 1
ATOM 1349 C C . GLU A 1 170 ? 19.703 -44.656 -23.797 1 85.94 170 GLU A C 1
ATOM 1351 O O . GLU A 1 170 ? 20.25 -44.969 -22.734 1 85.94 170 GLU A O 1
ATOM 1356 N N . LEU A 1 171 ? 18.484 -44.344 -23.828 1 91.56 171 LEU A N 1
ATOM 1357 C CA . LEU A 1 171 ? 17.672 -44.156 -22.641 1 91.56 171 LEU A CA 1
ATOM 1358 C C . LEU A 1 171 ? 16.953 -45.438 -22.25 1 91.56 171 LEU A C 1
ATOM 1360 O O . LEU A 1 171 ? 15.734 -45.469 -22.109 1 91.56 171 LEU A O 1
ATOM 1364 N N . THR A 1 172 ? 17.672 -46.469 -21.922 1 89.5 172 THR A N 1
ATOM 1365 C CA . THR A 1 172 ? 17.094 -47.812 -21.75 1 89.5 172 THR A CA 1
ATOM 1366 C C . THR A 1 172 ? 16.328 -47.875 -20.422 1 89.5 172 THR A C 1
ATOM 1368 O O . THR A 1 172 ? 15.336 -48.594 -20.328 1 89.5 172 THR A O 1
ATOM 1371 N N . ASN A 1 173 ? 16.672 -47.125 -19.438 1 94.12 173 ASN A N 1
ATOM 1372 C CA . ASN A 1 173 ? 16.062 -47.25 -18.109 1 94.12 173 ASN A CA 1
ATOM 1373 C C . ASN A 1 173 ? 15.266 -46 -17.75 1 94.12 173 ASN A C 1
ATOM 1375 O O . ASN A 1 173 ? 14.922 -45.812 -16.578 1 94.12 173 ASN A O 1
ATOM 1379 N N . ILE A 1 174 ? 14.922 -45.219 -18.703 1 96.69 174 ILE A N 1
ATOM 1380 C CA . ILE A 1 174 ? 14.219 -43.938 -18.453 1 96.69 174 ILE A CA 1
ATOM 1381 C C . ILE A 1 174 ? 12.797 -44.25 -17.984 1 96.69 174 ILE A C 1
ATOM 1383 O O . ILE A 1 174 ? 12.109 -45.094 -18.547 1 96.69 174 ILE A O 1
ATOM 1387 N N . GLU A 1 175 ? 12.453 -43.656 -16.906 1 97.81 175 GLU A N 1
ATOM 1388 C CA . GLU A 1 175 ? 11.109 -43.812 -16.359 1 97.81 175 GLU A CA 1
ATOM 1389 C C . GLU A 1 175 ? 10.266 -42.562 -16.578 1 97.81 175 GLU A C 1
ATOM 1391 O O . GLU A 1 175 ? 9.055 -42.656 -16.766 1 97.81 175 GLU A O 1
ATOM 1396 N N . LYS A 1 176 ? 10.859 -41.469 -16.484 1 97.06 176 LYS A N 1
ATOM 1397 C CA . LYS A 1 176 ? 10.172 -40.188 -16.641 1 97.06 176 LYS A CA 1
ATOM 1398 C C . LYS A 1 176 ? 10.875 -39.344 -17.703 1 97.06 176 LYS A C 1
ATOM 1400 O O . LYS A 1 176 ? 12.07 -39.062 -17.594 1 97.06 176 LYS A O 1
ATOM 1405 N N . LEU A 1 177 ? 10.133 -38.875 -18.688 1 97.06 177 LEU A N 1
ATOM 1406 C CA . LEU A 1 177 ? 10.664 -38.062 -19.781 1 97.06 177 LEU A CA 1
ATOM 1407 C C . LEU A 1 177 ? 9.789 -36.812 -20.016 1 97.06 177 LEU A C 1
ATOM 1409 O O . LEU A 1 177 ? 8.602 -36.938 -20.312 1 97.06 177 LEU A O 1
ATOM 1413 N N . TYR A 1 178 ? 10.344 -35.688 -19.859 1 95.25 178 TYR A N 1
ATOM 1414 C CA . TYR A 1 178 ? 9.633 -34.406 -20.031 1 95.25 178 TYR A CA 1
ATOM 1415 C C . TYR A 1 178 ? 10.133 -33.656 -21.266 1 95.25 178 TYR A C 1
ATOM 1417 O O . TYR A 1 178 ? 11.305 -33.312 -21.344 1 95.25 178 TYR A O 1
ATOM 1425 N N . LEU A 1 179 ? 9.25 -33.406 -22.188 1 96.38 179 LEU A N 1
ATOM 1426 C CA . LEU A 1 179 ? 9.617 -32.812 -23.453 1 96.38 179 LEU A CA 1
ATOM 1427 C C . LEU A 1 179 ? 8.68 -31.641 -23.781 1 96.38 179 LEU A C 1
ATOM 1429 O O . LEU A 1 179 ? 8.523 -31.281 -24.953 1 96.38 179 LEU A O 1
ATOM 1433 N N . GLY A 1 180 ? 8.133 -31.062 -22.781 1 94.69 180 GLY A N 1
ATOM 1434 C CA . GLY A 1 180 ? 7.152 -30 -22.984 1 94.69 180 GLY A CA 1
ATOM 1435 C C . GLY A 1 180 ? 7.789 -28.641 -23.219 1 94.69 180 GLY A C 1
ATOM 1436 O O . GLY A 1 180 ? 9 -28.484 -23.062 1 94.69 180 GLY A O 1
ATOM 1437 N N . GLN A 1 181 ? 6.984 -27.641 -23.766 1 93.38 181 GLN A N 1
ATOM 1438 C CA . GLN A 1 181 ? 7.312 -26.234 -23.891 1 93.38 181 GLN A CA 1
ATOM 1439 C C . GLN A 1 181 ? 8.477 -26.031 -24.859 1 93.38 181 GLN A C 1
ATOM 1441 O O . GLN A 1 181 ? 9.32 -25.141 -24.641 1 93.38 181 GLN A O 1
ATOM 1446 N N . ASN A 1 182 ? 8.562 -26.906 -25.734 1 96 182 ASN A N 1
ATOM 1447 C CA . ASN A 1 182 ? 9.625 -26.781 -26.719 1 96 182 ASN A CA 1
ATOM 1448 C C . ASN A 1 182 ? 9.133 -26.078 -27.984 1 96 182 ASN A C 1
ATOM 1450 O O . ASN A 1 182 ? 9.938 -25.641 -28.812 1 96 182 ASN A O 1
ATOM 1454 N N . CYS A 1 183 ? 7.797 -25.969 -28.109 1 95.69 183 CYS A N 1
ATOM 1455 C CA . CYS A 1 183 ? 7.211 -25.359 -29.297 1 95.69 183 CYS A CA 1
ATOM 1456 C C . CYS A 1 183 ? 5.816 -24.828 -29 1 95.69 183 CYS A C 1
ATOM 1458 O O . CYS A 1 183 ? 4.816 -25.5 -29.25 1 95.69 183 CYS A O 1
ATOM 1460 N N . TYR A 1 184 ? 5.684 -23.688 -28.594 1 91.38 184 TYR A N 1
ATOM 1461 C CA . TYR A 1 184 ? 4.422 -23.016 -28.281 1 91.38 184 TYR A CA 1
ATOM 1462 C C . TYR A 1 184 ? 4.562 -21.5 -28.359 1 91.38 184 TYR A C 1
ATOM 1464 O O . TYR A 1 184 ? 5.605 -21 -28.781 1 91.38 184 TYR A O 1
ATOM 1472 N N . PHE A 1 185 ? 3.639 -20.703 -28.031 1 86.75 185 PHE A N 1
ATOM 1473 C CA . PHE A 1 185 ? 3.582 -19.297 -28.406 1 86.75 185 PHE A CA 1
ATOM 1474 C C . PHE A 1 185 ? 4.684 -18.5 -27.719 1 86.75 185 PHE A C 1
ATOM 1476 O O . PHE A 1 185 ? 5.152 -17.5 -28.234 1 86.75 185 PHE A O 1
ATOM 1483 N N . ARG A 1 186 ? 5.18 -18.953 -26.578 1 88.62 186 ARG A N 1
ATOM 1484 C CA . ARG A 1 186 ? 6.234 -18.219 -25.875 1 88.62 186 ARG A CA 1
ATOM 1485 C C . ARG A 1 186 ? 7.605 -18.812 -26.203 1 88.62 186 ARG A C 1
ATOM 1487 O O . ARG A 1 186 ? 8.633 -18.297 -25.734 1 88.62 186 ARG A O 1
ATOM 1494 N N . ASN A 1 187 ? 7.648 -19.875 -26.781 1 91.56 187 ASN A N 1
ATOM 1495 C CA . ASN A 1 187 ? 8.836 -20.531 -27.328 1 91.56 187 ASN A CA 1
ATOM 1496 C C . ASN A 1 187 ? 8.578 -21.109 -28.719 1 91.56 187 ASN A C 1
ATOM 1498 O O . ASN A 1 187 ? 8.539 -22.328 -28.875 1 91.56 187 ASN A O 1
ATOM 1502 N N . PRO A 1 188 ? 8.445 -20.203 -29.625 1 92.06 188 PRO A N 1
ATOM 1503 C CA . PRO A 1 188 ? 7.984 -20.625 -30.938 1 92.06 188 PRO A CA 1
ATOM 1504 C C . PRO A 1 188 ? 9.062 -21.375 -31.734 1 92.06 188 PRO A C 1
ATOM 1506 O O . PRO A 1 188 ? 10.242 -21.031 -31.641 1 92.06 188 PRO A O 1
ATOM 1509 N N . CYS A 1 189 ? 8.727 -22.375 -32.438 1 93.19 189 CYS A N 1
ATOM 1510 C CA . CYS A 1 189 ? 9.617 -23.109 -33.312 1 93.19 189 CYS A CA 1
ATOM 1511 C C . CYS A 1 189 ? 9.289 -22.812 -34.781 1 93.19 189 CYS A C 1
ATOM 1513 O O . CYS A 1 189 ? 10.102 -23.094 -35.688 1 93.19 189 CYS A O 1
ATOM 1515 N N . ASN A 1 190 ? 8.156 -22.297 -35.094 1 87.56 190 ASN A N 1
ATOM 1516 C CA . ASN A 1 190 ? 7.672 -21.922 -36.406 1 87.56 190 ASN A CA 1
ATOM 1517 C C . ASN A 1 190 ? 7.5 -23.141 -37.312 1 87.56 190 ASN A C 1
ATOM 1519 O O . ASN A 1 190 ? 7.48 -23.016 -38.562 1 87.56 190 ASN A O 1
ATOM 1523 N N . VAL A 1 191 ? 7.652 -24.359 -36.781 1 92.25 191 VAL A N 1
ATOM 1524 C CA . VAL A 1 191 ? 7.395 -25.625 -37.469 1 92.25 191 VAL A CA 1
ATOM 1525 C C . VAL A 1 191 ? 6.484 -26.5 -36.625 1 92.25 191 VAL A C 1
ATOM 1527 O O . VAL A 1 191 ? 6.117 -26.109 -35.5 1 92.25 191 VAL A O 1
ATOM 1530 N N . SER A 1 192 ? 6.109 -27.562 -37.312 1 92.62 192 SER A N 1
ATOM 1531 C CA . SER A 1 192 ? 5.316 -28.516 -36.531 1 92.62 192 SER A CA 1
ATOM 1532 C C . SER A 1 192 ? 6.211 -29.484 -35.75 1 92.62 192 SER A C 1
ATOM 1534 O O . SER A 1 192 ? 7.23 -29.938 -36.281 1 92.62 192 SER A O 1
ATOM 1536 N N . PHE A 1 193 ? 5.898 -29.609 -34.562 1 95.56 193 PHE A N 1
ATOM 1537 C CA . PHE A 1 193 ? 6.594 -30.578 -33.75 1 95.56 193 PHE A CA 1
ATOM 1538 C C . PHE A 1 193 ? 6.516 -31.969 -34.375 1 95.56 193 PHE A C 1
ATOM 1540 O O . PHE A 1 193 ? 5.422 -32.5 -34.594 1 95.56 193 PHE A O 1
ATOM 1547 N N . PHE A 1 194 ? 7.711 -32.594 -34.594 1 95.5 194 PHE A N 1
ATOM 1548 C CA . PHE A 1 194 ? 7.75 -33.875 -35.344 1 95.5 194 PHE A CA 1
ATOM 1549 C C . PHE A 1 194 ? 8.164 -35 -34.406 1 95.5 194 PHE A C 1
ATOM 1551 O O . PHE A 1 194 ? 9.148 -34.906 -33.688 1 95.5 194 PHE A O 1
ATOM 1558 N N . ILE A 1 195 ? 7.402 -36.031 -34.469 1 95.75 195 ILE A N 1
ATOM 1559 C CA . ILE A 1 195 ? 7.746 -37.281 -33.75 1 95.75 195 ILE A CA 1
ATOM 1560 C C . ILE A 1 195 ? 7.754 -38.438 -34.75 1 95.75 195 ILE A C 1
ATOM 1562 O O . ILE A 1 195 ? 6.734 -38.75 -35.375 1 95.75 195 ILE A O 1
ATOM 1566 N N . GLU A 1 196 ? 8.859 -39.094 -34.781 1 94.69 196 GLU A N 1
ATOM 1567 C CA . GLU A 1 196 ? 8.984 -40.25 -35.688 1 94.69 196 GLU A CA 1
ATOM 1568 C C . GLU A 1 196 ? 8.078 -41.406 -35.219 1 94.69 196 GLU A C 1
ATOM 1570 O O . GLU A 1 196 ? 7.883 -41.594 -34.031 1 94.69 196 GLU A O 1
ATOM 1575 N N . LYS A 1 197 ? 7.613 -42.156 -36.25 1 91.19 197 LYS A N 1
ATOM 1576 C CA . LYS A 1 197 ? 6.773 -43.312 -35.938 1 91.19 197 LYS A CA 1
ATOM 1577 C C . LYS A 1 197 ? 7.52 -44.281 -35.062 1 91.19 197 LYS A C 1
ATOM 1579 O O . LYS A 1 197 ? 8.672 -44.625 -35.312 1 91.19 197 LYS A O 1
ATOM 1584 N N . ASP A 1 198 ? 7.031 -44.688 -33.969 1 88.25 198 ASP A N 1
ATOM 1585 C CA . ASP A 1 198 ? 7.555 -45.688 -33.031 1 88.25 198 ASP A CA 1
ATOM 1586 C C . ASP A 1 198 ? 8.773 -45.156 -32.281 1 88.25 198 ASP A C 1
ATOM 1588 O O . ASP A 1 198 ? 9.617 -45.906 -31.812 1 88.25 198 ASP A O 1
ATOM 1592 N N . ALA A 1 199 ? 8.867 -43.875 -32.25 1 92.94 199 ALA A N 1
ATOM 1593 C CA . ALA A 1 199 ? 10.023 -43.25 -31.609 1 92.94 199 ALA A CA 1
ATOM 1594 C C . ALA A 1 199 ? 10.156 -43.688 -30.172 1 92.94 199 ALA A C 1
ATOM 1596 O O . ALA A 1 199 ? 11.266 -43.906 -29.672 1 92.94 199 ALA A O 1
ATOM 1597 N N . PHE A 1 200 ? 9.078 -43.969 -29.484 1 93.94 200 PHE A N 1
ATOM 1598 C CA . PHE A 1 200 ? 9.109 -44.219 -28.047 1 93.94 200 PHE A CA 1
ATOM 1599 C C . PHE A 1 200 ? 9.031 -45.719 -27.781 1 93.94 200 PHE A C 1
ATOM 1601 O O . PHE A 1 200 ? 9.016 -46.156 -26.625 1 93.94 200 PHE A O 1
ATOM 1608 N N . LEU A 1 201 ? 8.953 -46.531 -28.734 1 87 201 LEU A N 1
ATOM 1609 C CA . LEU A 1 201 ? 8.711 -47.969 -28.625 1 87 201 LEU A CA 1
ATOM 1610 C C . LEU A 1 201 ? 9.828 -48.656 -27.844 1 87 201 LEU A C 1
ATOM 1612 O O . LEU A 1 201 ? 9.578 -49.594 -27.094 1 87 201 LEU A O 1
ATOM 1616 N N . SER A 1 202 ? 11.016 -48.188 -27.953 1 87.69 202 SER A N 1
ATOM 1617 C CA . SER A 1 202 ? 12.18 -48.812 -27.344 1 87.69 202 SER A CA 1
ATOM 1618 C C . SER A 1 202 ? 12.281 -48.5 -25.859 1 87.69 202 SER A C 1
ATOM 1620 O O . SER A 1 202 ? 13.062 -49.125 -25.141 1 87.69 202 SER A O 1
ATOM 1622 N N . LEU A 1 203 ? 11.477 -47.625 -25.391 1 93.88 203 LEU A N 1
ATOM 1623 C CA . LEU A 1 203 ? 11.539 -47.219 -24 1 93.88 203 LEU A CA 1
ATOM 1624 C C . LEU A 1 203 ? 10.672 -48.125 -23.125 1 93.88 203 LEU A C 1
ATOM 1626 O O . LEU A 1 203 ? 9.609 -47.688 -22.656 1 93.88 203 LEU A O 1
ATOM 1630 N N . LYS A 1 204 ? 11.141 -49.219 -22.75 1 91.75 204 LYS A N 1
ATOM 1631 C CA . LYS A 1 204 ? 10.367 -50.281 -22.141 1 91.75 204 LYS A CA 1
ATOM 1632 C C . LYS A 1 204 ? 10.109 -50 -20.656 1 91.75 204 LYS A C 1
ATOM 1634 O O . LYS A 1 204 ? 9.242 -50.625 -20.047 1 91.75 204 LYS A O 1
ATOM 1639 N N . ASN A 1 205 ? 10.789 -49.031 -20.094 1 95.5 205 ASN A N 1
ATOM 1640 C CA . ASN A 1 205 ? 10.609 -48.719 -18.672 1 95.5 205 ASN A CA 1
ATOM 1641 C C . ASN A 1 205 ? 9.906 -47.375 -18.484 1 95.5 205 ASN A C 1
ATOM 1643 O O . ASN A 1 205 ? 9.742 -46.938 -17.344 1 95.5 205 ASN A O 1
ATOM 1647 N N . LEU A 1 206 ? 9.484 -46.781 -19.562 1 96.81 206 LEU A N 1
ATOM 1648 C CA . LEU A 1 206 ? 8.914 -45.438 -19.5 1 96.81 206 LEU A CA 1
ATOM 1649 C C . LEU A 1 206 ? 7.574 -45.469 -18.766 1 96.81 206 LEU A C 1
ATOM 1651 O O . LEU A 1 206 ? 6.672 -46.219 -19.141 1 96.81 206 LEU A O 1
ATOM 1655 N N . LYS A 1 207 ? 7.484 -44.688 -17.719 1 97.88 207 LYS A N 1
ATOM 1656 C CA . LYS A 1 207 ? 6.262 -44.594 -16.922 1 97.88 207 LYS A CA 1
ATOM 1657 C C . LYS A 1 207 ? 5.551 -43.25 -17.156 1 97.88 207 LYS A C 1
ATOM 1659 O O . LYS A 1 207 ? 4.32 -43.188 -17.125 1 97.88 207 LYS A O 1
ATOM 1664 N N . LEU A 1 208 ? 6.285 -42.25 -17.344 1 97.44 208 LEU A N 1
ATOM 1665 C CA . LEU A 1 208 ? 5.73 -40.906 -17.531 1 97.44 208 LEU A CA 1
ATOM 1666 C C . LEU A 1 208 ? 6.297 -40.25 -18.781 1 97.44 208 LEU A C 1
ATOM 1668 O O . LEU A 1 208 ? 7.512 -40.219 -18.984 1 97.44 208 LEU A O 1
ATOM 1672 N N . LEU A 1 209 ? 5.422 -39.75 -19.656 1 97.5 209 LEU A N 1
ATOM 1673 C CA . LEU A 1 209 ? 5.777 -39 -20.844 1 97.5 209 LEU A CA 1
ATOM 1674 C C . LEU A 1 209 ? 5 -37.688 -20.891 1 97.5 209 LEU A C 1
ATOM 1676 O O . LEU A 1 209 ? 3.768 -37.688 -20.891 1 97.5 209 LEU A O 1
ATOM 1680 N N . SER A 1 210 ? 5.723 -36.594 -20.875 1 96.19 210 SER A N 1
ATOM 1681 C CA . SER A 1 210 ? 5.078 -35.281 -20.969 1 96.19 210 SER A CA 1
ATOM 1682 C C . SER A 1 210 ? 5.449 -34.594 -22.266 1 96.19 210 SER A C 1
ATOM 1684 O O . SER A 1 210 ? 6.625 -34.312 -22.531 1 96.19 210 SER A O 1
ATOM 1686 N N . LEU A 1 211 ? 4.48 -34.344 -23.062 1 96.75 211 LEU A N 1
ATOM 1687 C CA . LEU A 1 211 ? 4.621 -33.594 -24.312 1 96.75 211 LEU A CA 1
ATOM 1688 C C . LEU A 1 211 ? 3.771 -32.312 -24.281 1 96.75 211 LEU A C 1
ATOM 1690 O O . LEU A 1 211 ? 3.316 -31.844 -25.328 1 96.75 211 LEU A O 1
ATOM 1694 N N . LYS A 1 212 ? 3.58 -31.844 -23.172 1 94.62 212 LYS A N 1
ATOM 1695 C CA . LYS A 1 212 ? 2.689 -30.703 -22.938 1 94.62 212 LYS A CA 1
ATOM 1696 C C . LYS A 1 212 ? 3.23 -29.438 -23.609 1 94.62 212 LYS A C 1
ATOM 1698 O O . LYS A 1 212 ? 4.441 -29.312 -23.797 1 94.62 212 LYS A O 1
ATOM 1703 N N . ASP A 1 213 ? 2.357 -28.484 -23.953 1 92.5 213 ASP A N 1
ATOM 1704 C CA . ASP A 1 213 ? 2.711 -27.141 -24.406 1 92.5 213 ASP A CA 1
ATOM 1705 C C . ASP A 1 213 ? 3.619 -27.188 -25.625 1 92.5 213 ASP A C 1
ATOM 1707 O O . ASP A 1 213 ? 4.691 -26.594 -25.641 1 92.5 213 ASP A O 1
ATOM 1711 N N . ASN A 1 214 ? 3.246 -27.969 -26.484 1 96 214 ASN A N 1
ATOM 1712 C CA . ASN A 1 214 ? 3.828 -28 -27.828 1 96 214 ASN A CA 1
ATOM 1713 C C . ASN A 1 214 ? 2.77 -27.797 -28.906 1 96 214 ASN A C 1
ATOM 1715 O O . ASN A 1 214 ? 1.69 -27.266 -28.625 1 96 214 ASN A O 1
ATOM 1719 N N . ASN A 1 215 ? 3.014 -28.047 -30.172 1 95.81 215 ASN A N 1
ATOM 1720 C CA . ASN A 1 215 ? 2.014 -27.906 -31.234 1 95.81 215 ASN A CA 1
ATOM 1721 C C . ASN A 1 215 ? 1.767 -29.219 -31.969 1 95.81 215 ASN A C 1
ATOM 1723 O O . ASN A 1 215 ? 1.624 -29.234 -33.188 1 95.81 215 ASN A O 1
ATOM 1727 N N . ILE A 1 216 ? 1.782 -30.219 -31.094 1 96.69 216 ILE A N 1
ATOM 1728 C CA . ILE A 1 216 ? 1.526 -31.547 -31.641 1 96.69 216 ILE A CA 1
ATOM 1729 C C . ILE A 1 216 ? 0.087 -31.625 -32.156 1 96.69 216 ILE A C 1
ATOM 1731 O O . ILE A 1 216 ? -0.835 -31.141 -31.5 1 96.69 216 ILE A O 1
ATOM 1735 N N . THR A 1 217 ? -0.137 -32.344 -33.312 1 95.69 217 THR A N 1
ATOM 1736 C CA . THR A 1 217 ? -1.463 -32.312 -33.906 1 95.69 217 THR A CA 1
ATOM 1737 C C . THR A 1 217 ? -2.107 -33.719 -33.844 1 95.69 217 THR A C 1
ATOM 1739 O O . THR A 1 217 ? -3.287 -33.875 -34.156 1 95.69 217 THR A O 1
ATOM 1742 N N . TYR A 1 218 ? -1.326 -34.688 -33.438 1 95.31 218 TYR A N 1
ATOM 1743 C CA . TYR A 1 218 ? -1.858 -36.062 -33.281 1 95.31 218 TYR A CA 1
ATOM 1744 C C . TYR A 1 218 ? -1.207 -36.781 -32.125 1 95.31 218 TYR A C 1
ATOM 1746 O O . TYR A 1 218 ? -0.106 -36.406 -31.703 1 95.31 218 TYR A O 1
ATOM 1754 N N . VAL A 1 219 ? -1.871 -37.75 -31.609 1 96.12 219 VAL A N 1
ATOM 1755 C CA . VAL A 1 219 ? -1.292 -38.562 -30.562 1 96.12 219 VAL A CA 1
ATOM 1756 C C . VAL A 1 219 ? -0.163 -39.406 -31.141 1 96.12 219 VAL A C 1
ATOM 1758 O O . VAL A 1 219 ? -0.327 -40.062 -32.188 1 96.12 219 VAL A O 1
ATOM 1761 N N . PRO A 1 220 ? 0.974 -39.406 -30.469 1 94.06 220 PRO A N 1
ATOM 1762 C CA . PRO A 1 220 ? 2.068 -40.25 -30.969 1 94.06 220 PRO A CA 1
ATOM 1763 C C . PRO A 1 220 ? 1.682 -41.719 -31.062 1 94.06 220 PRO A C 1
ATOM 1765 O O . PRO A 1 220 ? 0.98 -42.25 -30.188 1 94.06 220 PRO A O 1
ATOM 1768 N N . THR A 1 221 ? 2.17 -42.406 -32.094 1 88.25 221 THR A N 1
ATOM 1769 C CA . THR A 1 221 ? 1.795 -43.781 -32.312 1 88.25 221 THR A CA 1
ATOM 1770 C C . THR A 1 221 ? 2.703 -44.75 -31.547 1 88.25 221 THR A C 1
ATOM 1772 O O . THR A 1 221 ? 3.855 -44.406 -31.25 1 88.25 221 THR A O 1
ATOM 1775 N N . THR A 1 222 ? 2.271 -45.844 -31.234 1 88.5 222 THR A N 1
ATOM 1776 C CA . THR A 1 222 ? 2.994 -46.969 -30.641 1 88.5 222 THR A CA 1
ATOM 1777 C C . THR A 1 222 ? 3.66 -46.531 -29.328 1 88.5 222 THR A C 1
ATOM 1779 O O . THR A 1 222 ? 4.867 -46.719 -29.156 1 88.5 222 THR A O 1
ATOM 1782 N N . LEU A 1 223 ? 2.965 -46 -28.438 1 93.88 223 LEU A N 1
ATOM 1783 C CA . LEU A 1 223 ? 3.443 -45.656 -27.094 1 93.88 223 LEU A CA 1
ATOM 1784 C C . LEU A 1 223 ? 3.695 -46.906 -26.266 1 93.88 223 LEU A C 1
ATOM 1786 O O . LEU A 1 223 ? 3.014 -47.938 -26.453 1 93.88 223 LEU A O 1
ATOM 1790 N N . PRO A 1 224 ? 4.672 -46.875 -25.422 1 93.38 224 PRO A N 1
ATOM 1791 C CA . PRO A 1 224 ? 4.992 -48.062 -24.641 1 93.38 224 PRO A CA 1
ATOM 1792 C C . PRO A 1 224 ? 3.879 -48.438 -23.656 1 93.38 224 PRO A C 1
ATOM 1794 O O . PRO A 1 224 ? 3.238 -47.562 -23.078 1 93.38 224 PRO A O 1
ATOM 1797 N N . SER A 1 225 ? 3.623 -49.75 -23.375 1 94.06 225 SER A N 1
ATOM 1798 C CA . SER A 1 225 ? 2.545 -50.25 -22.531 1 94.06 225 SER A CA 1
ATOM 1799 C C . SER A 1 225 ? 2.842 -50 -21.062 1 94.06 225 SER A C 1
ATOM 1801 O O . SER A 1 225 ? 1.946 -50.094 -20.219 1 94.06 225 SER A O 1
ATOM 1803 N N . THR A 1 226 ? 4.082 -49.594 -20.781 1 95.88 226 THR A N 1
ATOM 1804 C CA . THR A 1 226 ? 4.492 -49.375 -19.391 1 95.88 226 THR A CA 1
ATOM 1805 C C . THR A 1 226 ? 4.078 -48 -18.922 1 95.88 226 THR A C 1
ATOM 1807 O O . THR A 1 226 ? 4.16 -47.688 -17.719 1 95.88 226 THR A O 1
ATOM 1810 N N . LEU A 1 227 ? 3.555 -47.219 -19.797 1 96.81 227 LEU A N 1
ATOM 1811 C CA . LEU A 1 227 ? 3.201 -45.844 -19.469 1 96.81 227 LEU A CA 1
ATOM 1812 C C . LEU A 1 227 ? 2.096 -45.781 -18.422 1 96.81 227 LEU A C 1
ATOM 1814 O O . LEU A 1 227 ? 1.084 -46.5 -18.547 1 96.81 227 LEU A O 1
ATOM 1818 N N . THR A 1 228 ? 2.344 -45 -17.359 1 98.06 228 THR A N 1
ATOM 1819 C CA . THR A 1 228 ? 1.335 -44.812 -16.328 1 98.06 228 THR A CA 1
ATOM 1820 C C . THR A 1 228 ? 0.782 -43.406 -16.375 1 98.06 228 THR A C 1
ATOM 1822 O O . THR A 1 228 ? -0.353 -43.156 -15.953 1 98.06 228 THR A O 1
ATOM 1825 N N . GLU A 1 229 ? 1.521 -42.469 -16.797 1 97.81 229 GLU A N 1
ATOM 1826 C CA . GLU A 1 229 ? 1.1 -41.062 -16.938 1 97.81 229 GLU A CA 1
ATOM 1827 C C . GLU A 1 229 ? 1.434 -40.531 -18.312 1 97.81 229 GLU A C 1
ATOM 1829 O O . GLU A 1 229 ? 2.553 -40.688 -18.812 1 97.81 229 GLU A O 1
ATOM 1834 N N . LEU A 1 230 ? 0.453 -39.875 -18.969 1 97.94 230 LEU A N 1
ATOM 1835 C CA . LEU A 1 230 ? 0.632 -39.25 -20.281 1 97.94 230 LEU A CA 1
ATOM 1836 C C . LEU A 1 230 ? 0.058 -37.844 -20.297 1 97.94 230 LEU A C 1
ATOM 1838 O O . LEU A 1 230 ? -1.139 -37.656 -20.062 1 97.94 230 LEU A O 1
ATOM 1842 N N . TYR A 1 231 ? 0.882 -36.875 -20.547 1 96.25 231 TYR A N 1
ATOM 1843 C CA . TYR A 1 231 ? 0.475 -35.469 -20.625 1 96.25 231 TYR A CA 1
ATOM 1844 C C . TYR A 1 231 ? 0.543 -34.938 -22.047 1 96.25 231 TYR A C 1
ATOM 1846 O O . TYR A 1 231 ? 1.63 -34.812 -22.625 1 96.25 231 TYR A O 1
ATOM 1854 N N . LEU A 1 232 ? -0.604 -34.625 -22.594 1 96.94 232 LEU A N 1
ATOM 1855 C CA . LEU A 1 232 ? -0.714 -34.094 -23.953 1 96.94 232 LEU A CA 1
ATOM 1856 C C . LEU A 1 232 ? -1.484 -32.781 -23.969 1 96.94 232 LEU A C 1
ATOM 1858 O O . LEU A 1 232 ? -2.041 -32.406 -25 1 96.94 232 LEU A O 1
ATOM 1862 N N . TYR A 1 233 ? -1.506 -32.125 -22.828 1 94.62 233 TYR A N 1
ATOM 1863 C CA . TYR A 1 233 ? -2.34 -30.922 -22.734 1 94.62 233 TYR A CA 1
ATOM 1864 C C . TYR A 1 233 ? -1.664 -29.734 -23.422 1 94.62 233 TYR A C 1
ATOM 1866 O O . TYR A 1 233 ? -0.448 -29.75 -23.625 1 94.62 233 TYR A O 1
ATOM 1874 N N . ASN A 1 234 ? -2.482 -28.719 -23.891 1 93.12 234 ASN A N 1
ATOM 1875 C CA . ASN A 1 234 ? -2.053 -27.484 -24.516 1 93.12 234 ASN A CA 1
ATOM 1876 C C . ASN A 1 234 ? -1.255 -27.734 -25.797 1 93.12 234 ASN A C 1
ATOM 1878 O O . ASN A 1 234 ? -0.164 -27.188 -25.969 1 93.12 234 ASN A O 1
ATOM 1882 N N . ASN A 1 235 ? -1.729 -28.703 -26.5 1 96 235 ASN A N 1
ATOM 1883 C CA . ASN A 1 235 ? -1.276 -28.922 -27.859 1 96 235 ASN A CA 1
ATOM 1884 C C . ASN A 1 235 ? -2.346 -28.547 -28.875 1 96 235 ASN A C 1
ATOM 1886 O O . ASN A 1 235 ? -3.156 -27.656 -28.625 1 96 235 ASN A O 1
ATOM 1890 N N . ALA A 1 236 ? -2.275 -29.141 -30.141 1 95.88 236 ALA A N 1
ATOM 1891 C CA . ALA A 1 236 ? -3.256 -28.844 -31.188 1 95.88 236 ALA A CA 1
ATOM 1892 C C . ALA A 1 236 ? -3.879 -30.125 -31.734 1 95.88 236 ALA A C 1
ATOM 1894 O O . ALA A 1 236 ? -4.055 -30.281 -32.938 1 95.88 236 ALA A O 1
ATOM 1895 N N . ILE A 1 237 ? -4.152 -31.016 -30.797 1 97.56 237 ILE A N 1
ATOM 1896 C CA . ILE A 1 237 ? -4.773 -32.281 -31.188 1 97.56 237 ILE A CA 1
ATOM 1897 C C . ILE A 1 237 ? -6.281 -32.062 -31.344 1 97.56 237 ILE A C 1
ATOM 1899 O O . ILE A 1 237 ? -6.988 -31.844 -30.359 1 97.56 237 ILE A O 1
ATOM 1903 N N . ALA A 1 238 ? -6.812 -32.25 -32.5 1 97.06 238 ALA A N 1
ATOM 1904 C CA . ALA A 1 238 ? -8.219 -31.984 -32.75 1 97.06 238 ALA A CA 1
ATOM 1905 C C . ALA A 1 238 ? -9.055 -33.25 -32.688 1 97.06 238 ALA A C 1
ATOM 1907 O O . ALA A 1 238 ? -10.266 -33.219 -32.438 1 97.06 238 ALA A O 1
ATOM 1908 N N . LYS A 1 239 ? -8.312 -34.375 -32.938 1 97.5 239 LYS A N 1
ATOM 1909 C CA . LYS A 1 239 ? -9.047 -35.656 -32.969 1 97.5 239 LYS A CA 1
ATOM 1910 C C . LYS A 1 239 ? -8.289 -36.75 -32.25 1 97.5 239 LYS A C 1
ATOM 1912 O O . LYS A 1 239 ? -7.078 -36.906 -32.406 1 97.5 239 LYS A O 1
ATOM 1917 N N . ILE A 1 240 ? -9.008 -37.438 -31.422 1 98.06 240 ILE A N 1
ATOM 1918 C CA . ILE A 1 240 ? -8.508 -38.656 -30.781 1 98.06 240 ILE A CA 1
ATOM 1919 C C . ILE A 1 240 ? -9.133 -39.875 -31.453 1 98.06 240 ILE A C 1
ATOM 1921 O O . ILE A 1 240 ? -10.352 -40.062 -31.422 1 98.06 240 ILE A O 1
ATOM 1925 N N . GLN A 1 241 ? -8.312 -40.75 -31.969 1 96.38 241 GLN A N 1
ATOM 1926 C CA . GLN A 1 241 ? -8.789 -41.906 -32.719 1 96.38 241 GLN A CA 1
ATOM 1927 C C . GLN A 1 241 ? -8.992 -43.125 -31.828 1 96.38 241 GLN A C 1
ATOM 1929 O O . GLN A 1 241 ? -8.539 -43.125 -30.688 1 96.38 241 GLN A O 1
ATOM 1934 N N . GLU A 1 242 ? -9.633 -44.094 -32.438 1 95.44 242 GLU A N 1
ATOM 1935 C CA . GLU A 1 242 ? -10 -45.312 -31.703 1 95.44 242 GLU A CA 1
ATOM 1936 C C . GLU A 1 242 ? -8.766 -46.062 -31.219 1 95.44 242 GLU A C 1
ATOM 1938 O O . GLU A 1 242 ? -8.742 -46.562 -30.094 1 95.44 242 GLU A O 1
ATOM 1943 N N . GLU A 1 243 ? -7.734 -46.031 -32.031 1 94.44 243 GLU A N 1
ATOM 1944 C CA . GLU A 1 243 ? -6.586 -46.906 -31.766 1 94.44 243 GLU A CA 1
ATOM 1945 C C . GLU A 1 243 ? -5.48 -46.125 -31.047 1 94.44 243 GLU A C 1
ATOM 1947 O O . GLU A 1 243 ? -4.449 -46.688 -30.688 1 94.44 243 GLU A O 1
ATOM 1952 N N . ASP A 1 244 ? -5.672 -44.906 -30.75 1 95.62 244 ASP A N 1
ATOM 1953 C CA . ASP A 1 244 ? -4.609 -44.031 -30.266 1 95.62 244 ASP A CA 1
ATOM 1954 C C . ASP A 1 244 ? -4.055 -44.531 -28.938 1 95.62 244 ASP A C 1
ATOM 1956 O O . ASP A 1 244 ? -2.855 -44.438 -28.672 1 95.62 244 ASP A O 1
ATOM 1960 N N . PHE A 1 245 ? -4.965 -45.125 -28.062 1 96.81 245 PHE A N 1
ATOM 1961 C CA . PHE A 1 245 ? -4.535 -45.5 -26.719 1 96.81 245 PHE A CA 1
ATOM 1962 C C . PHE A 1 245 ? -4.656 -47.031 -26.531 1 96.81 245 PHE A C 1
ATOM 1964 O O . PHE A 1 245 ? -4.734 -47.5 -25.391 1 96.81 245 PHE A O 1
ATOM 1971 N N . ASN A 1 246 ? -4.652 -47.844 -27.562 1 92.81 246 ASN A N 1
ATOM 1972 C CA . ASN A 1 246 ? -4.953 -49.25 -27.516 1 92.81 246 ASN A CA 1
ATOM 1973 C C . ASN A 1 246 ? -3.926 -50.031 -26.688 1 92.81 246 ASN A C 1
ATOM 1975 O O . ASN A 1 246 ? -4.254 -51.031 -26.047 1 92.81 246 ASN A O 1
ATOM 1979 N N . ASN A 1 247 ? -2.713 -49.562 -26.641 1 90.38 247 ASN A N 1
ATOM 1980 C CA . ASN A 1 247 ? -1.646 -50.312 -25.969 1 90.38 247 ASN A CA 1
ATOM 1981 C C . ASN A 1 247 ? -1.439 -49.812 -24.547 1 90.38 247 ASN A C 1
ATOM 1983 O O . ASN A 1 247 ? -0.602 -50.344 -23.812 1 90.38 247 ASN A O 1
ATOM 1987 N N . LEU A 1 248 ? -2.205 -48.938 -24.062 1 96.12 248 LEU A N 1
ATOM 1988 C CA . LEU A 1 248 ? -1.92 -48.281 -22.797 1 96.12 248 LEU A CA 1
ATOM 1989 C C . LEU A 1 248 ? -2.801 -48.844 -21.688 1 96.12 248 LEU A C 1
ATOM 1991 O O . LEU A 1 248 ? -3.514 -48.094 -21.016 1 96.12 248 LEU A O 1
ATOM 1995 N N . HIS A 1 249 ? -2.658 -50.125 -21.375 1 95.44 249 HIS A N 1
ATOM 1996 C CA . HIS A 1 249 ? -3.502 -50.812 -20.422 1 95.44 249 HIS A CA 1
ATOM 1997 C C . HIS A 1 249 ? -3.1 -50.469 -18.984 1 95.44 249 HIS A C 1
ATOM 1999 O O . HIS A 1 249 ? -3.859 -50.75 -18.047 1 95.44 249 HIS A O 1
ATOM 2005 N N . GLN A 1 250 ? -1.947 -49.812 -18.812 1 96.69 250 GLN A N 1
ATOM 2006 C CA . GLN A 1 250 ? -1.467 -49.5 -17.469 1 96.69 250 GLN A CA 1
ATOM 2007 C C . GLN A 1 250 ? -1.61 -48 -17.172 1 96.69 250 GLN A C 1
ATOM 2009 O O . GLN A 1 250 ? -1.292 -47.562 -16.062 1 96.69 250 GLN A O 1
ATOM 2014 N N . LEU A 1 251 ? -2.145 -47.25 -18.109 1 97.94 251 LEU A N 1
ATOM 2015 C CA . LEU A 1 251 ? -2.229 -45.812 -17.969 1 97.94 251 LEU A CA 1
ATOM 2016 C C . LEU A 1 251 ? -3.129 -45.438 -16.797 1 97.94 251 LEU A C 1
ATOM 2018 O O . LEU A 1 251 ? -4.254 -45.938 -16.688 1 97.94 251 LEU A O 1
ATOM 2022 N N . GLN A 1 252 ? -2.602 -44.594 -15.922 1 98.38 252 GLN A N 1
ATOM 2023 C CA . GLN A 1 252 ? -3.338 -44.156 -14.734 1 98.38 252 GLN A CA 1
ATOM 2024 C C . GLN A 1 252 ? -3.771 -42.719 -14.844 1 98.38 252 GLN A C 1
ATOM 2026 O O . GLN A 1 252 ? -4.793 -42.312 -14.273 1 98.38 252 GLN A O 1
ATOM 2031 N N . LEU A 1 253 ? -3.049 -41.906 -15.5 1 98.06 253 LEU A N 1
ATOM 2032 C CA . LEU A 1 253 ? -3.352 -40.5 -15.664 1 98.06 253 LEU A CA 1
ATOM 2033 C C . LEU A 1 253 ? -3.229 -40.094 -17.125 1 98.06 253 LEU A C 1
ATOM 2035 O O . LEU A 1 253 ? -2.217 -40.375 -17.766 1 98.06 253 LEU A O 1
ATOM 2039 N N . LEU A 1 254 ? -4.246 -39.469 -17.688 1 98.44 254 LEU A N 1
ATOM 2040 C CA . LEU A 1 254 ? -4.273 -38.938 -19.031 1 98.44 254 LEU A CA 1
ATOM 2041 C C . LEU A 1 254 ? -4.75 -37.469 -19.031 1 98.44 254 LEU A C 1
ATOM 2043 O O . LEU A 1 254 ? -5.848 -37.188 -18.547 1 98.44 254 LEU A O 1
ATOM 2047 N N . ASP A 1 255 ? -3.961 -36.594 -19.484 1 96.69 255 ASP A N 1
ATOM 2048 C CA . ASP A 1 255 ? -4.324 -35.188 -19.562 1 96.69 255 ASP A CA 1
ATOM 2049 C C . ASP A 1 255 ? -4.402 -34.719 -21.016 1 96.69 255 ASP A C 1
ATOM 2051 O O . ASP A 1 255 ? -3.379 -34.625 -21.688 1 96.69 255 ASP A O 1
ATOM 2055 N N . LEU A 1 256 ? -5.559 -34.469 -21.469 1 97.75 256 LEU A N 1
ATOM 2056 C CA . LEU A 1 256 ? -5.809 -34 -22.828 1 97.75 256 LEU A CA 1
ATOM 2057 C C . LEU A 1 256 ? -6.32 -32.562 -22.844 1 97.75 256 LEU A C 1
ATOM 2059 O O . LEU A 1 256 ? -6.902 -32.125 -23.828 1 97.75 256 LEU A O 1
ATOM 2063 N N . SER A 1 257 ? -6.109 -31.844 -21.828 1 95.06 257 SER A N 1
ATOM 2064 C CA . SER A 1 257 ? -6.68 -30.516 -21.641 1 95.06 257 SER A CA 1
ATOM 2065 C C . SER A 1 257 ? -6.129 -29.531 -22.672 1 95.06 257 SER A C 1
ATOM 2067 O O . SER A 1 257 ? -5.004 -29.688 -23.156 1 95.06 257 SER A O 1
ATOM 2069 N N . GLY A 1 258 ? -6.922 -28.547 -23.062 1 94.12 258 GLY A N 1
ATOM 2070 C CA . GLY A 1 258 ? -6.492 -27.359 -23.781 1 94.12 258 GLY A CA 1
ATOM 2071 C C . GLY A 1 258 ? -6.094 -27.656 -25.219 1 94.12 258 GLY A C 1
ATOM 2072 O O . GLY A 1 258 ? -5.285 -26.938 -25.812 1 94.12 258 GLY A O 1
ATOM 2073 N N . ASN A 1 259 ? -6.52 -28.75 -25.766 1 96.75 259 ASN A N 1
ATOM 2074 C CA . ASN A 1 259 ? -6.215 -29.031 -27.156 1 96.75 259 ASN A CA 1
ATOM 2075 C C . ASN A 1 259 ? -7.168 -28.312 -28.109 1 96.75 259 ASN A C 1
ATOM 2077 O O . ASN A 1 259 ? -6.773 -27.891 -29.203 1 96.75 259 ASN A O 1
ATOM 2081 N N . CYS A 1 260 ? -8.422 -28.109 -27.688 1 97.38 260 CYS A N 1
ATOM 2082 C CA . CYS A 1 260 ? -9.43 -27.266 -28.312 1 97.38 260 CYS A CA 1
ATOM 2083 C C . CYS A 1 260 ? -10.039 -26.312 -27.312 1 97.38 260 CYS A C 1
ATOM 2085 O O . CYS A 1 260 ? -11.227 -26.406 -26.984 1 97.38 260 CYS A O 1
ATOM 2087 N N . PRO A 1 261 ? -9.227 -25.375 -26.953 1 93.88 261 PRO A N 1
ATOM 2088 C CA . PRO A 1 261 ? -9.562 -24.562 -25.781 1 93.88 261 PRO A CA 1
ATOM 2089 C C . PRO A 1 261 ? -10.734 -23.625 -26.031 1 93.88 261 PRO A C 1
ATOM 2091 O O . PRO A 1 261 ? -10.961 -23.203 -27.172 1 93.88 261 PRO A O 1
ATOM 2094 N N . ARG A 1 262 ? -11.477 -23.375 -24.938 1 90.75 262 ARG A N 1
ATOM 2095 C CA . ARG A 1 262 ? -12.438 -22.266 -24.891 1 90.75 262 ARG A CA 1
ATOM 2096 C C . ARG A 1 262 ? -11.719 -20.938 -24.672 1 90.75 262 ARG A C 1
ATOM 2098 O O . ARG A 1 262 ? -11.156 -20.688 -23.609 1 90.75 262 ARG A O 1
ATOM 2105 N N . CYS A 1 263 ? -11.734 -20.078 -25.594 1 87.56 263 CYS A N 1
ATOM 2106 C CA . CYS A 1 263 ? -10.859 -18.906 -25.594 1 87.56 263 CYS A CA 1
ATOM 2107 C C . CYS A 1 263 ? -11.594 -17.688 -25.062 1 87.56 263 CYS A C 1
ATOM 2109 O O . CYS A 1 263 ? -10.977 -16.656 -24.812 1 87.56 263 CYS A O 1
ATOM 2111 N N . TYR A 1 264 ? -12.773 -17.812 -24.656 1 79.44 264 TYR A N 1
ATOM 2112 C CA . TYR A 1 264 ? -13.516 -16.641 -24.234 1 79.44 264 TYR A CA 1
ATOM 2113 C C . TYR A 1 264 ? -13 -16.109 -22.891 1 79.44 264 TYR A C 1
ATOM 2115 O O . TYR A 1 264 ? -13.055 -16.812 -21.875 1 79.44 264 TYR A O 1
ATOM 2123 N N . ASN A 1 265 ? -12.43 -14.898 -22.812 1 74.62 265 ASN A N 1
ATOM 2124 C CA . ASN A 1 265 ? -11.977 -14.148 -21.641 1 74.62 265 ASN A CA 1
ATOM 2125 C C . ASN A 1 265 ? -10.859 -14.875 -20.906 1 74.62 265 ASN A C 1
ATOM 2127 O O . ASN A 1 265 ? -10.82 -14.883 -19.672 1 74.62 265 ASN A O 1
ATOM 2131 N N . VAL A 1 266 ? -10.039 -15.508 -21.609 1 78.69 266 VAL A N 1
ATOM 2132 C CA . VAL A 1 266 ? -8.891 -16.156 -21 1 78.69 266 VAL A CA 1
ATOM 2133 C C . VAL A 1 266 ? -7.715 -15.188 -20.938 1 78.69 266 VAL A C 1
ATOM 2135 O O . VAL A 1 266 ? -7.52 -14.383 -21.844 1 78.69 266 VAL A O 1
ATOM 2138 N N . PRO A 1 267 ? -6.879 -15.258 -19.906 1 76.31 267 PRO A N 1
ATOM 2139 C CA . PRO A 1 267 ? -5.789 -14.297 -19.719 1 76.31 267 PRO A CA 1
ATOM 2140 C C . PRO A 1 267 ? -4.531 -14.672 -20.5 1 76.31 267 PRO A C 1
ATOM 2142 O O . PRO A 1 267 ? -3.432 -14.227 -20.156 1 76.31 267 PRO A O 1
ATOM 2145 N N . PHE A 1 268 ? -4.555 -15.57 -21.484 1 81.06 268 PHE A N 1
ATOM 2146 C CA . PHE A 1 268 ? -3.426 -15.961 -22.312 1 81.06 268 PHE A CA 1
ATOM 2147 C C . PHE A 1 268 ? -3.867 -16.188 -23.766 1 81.06 268 PHE A C 1
ATOM 2149 O O . PHE A 1 268 ? -5.055 -16.375 -24.031 1 81.06 268 PHE A O 1
ATOM 2156 N N . PRO A 1 269 ? -2.875 -16.125 -24.656 1 84.88 269 PRO A N 1
ATOM 2157 C CA . PRO A 1 269 ? -3.236 -16.391 -26.062 1 84.88 269 PRO A CA 1
ATOM 2158 C C . PRO A 1 269 ? -3.875 -17.75 -26.25 1 84.88 269 PRO A C 1
ATOM 2160 O O . PRO A 1 269 ? -3.445 -18.734 -25.641 1 84.88 269 PRO A O 1
ATOM 2163 N N . CYS A 1 270 ? -4.887 -17.719 -26.922 1 87.5 270 CYS A N 1
ATOM 2164 C CA . CYS A 1 270 ? -5.699 -18.922 -27.094 1 87.5 270 CYS A CA 1
ATOM 2165 C C . CYS A 1 270 ? -6.137 -19.078 -28.547 1 87.5 270 CYS A C 1
ATOM 2167 O O . CYS A 1 270 ? -6.508 -18.094 -29.203 1 87.5 270 CYS A O 1
ATOM 2169 N N . THR A 1 271 ? -5.922 -20.25 -29.141 1 90.44 271 THR A N 1
ATOM 2170 C CA . THR A 1 271 ? -6.391 -20.594 -30.484 1 90.44 271 THR A CA 1
ATOM 2171 C C . THR A 1 271 ? -7.387 -21.75 -30.422 1 90.44 271 THR A C 1
ATOM 2173 O O . THR A 1 271 ? -7.012 -22.875 -30.125 1 90.44 271 THR A O 1
ATOM 2176 N N . PRO A 1 272 ? -8.609 -21.406 -30.672 1 94.44 272 PRO A N 1
ATOM 2177 C CA . PRO A 1 272 ? -9.602 -22.5 -30.672 1 94.44 272 PRO A CA 1
ATOM 2178 C C . PRO A 1 272 ? -9.453 -23.422 -31.875 1 94.44 272 PRO A C 1
ATOM 2180 O O . PRO A 1 272 ? -8.766 -23.094 -32.844 1 94.44 272 PRO A O 1
ATOM 2183 N N . CYS A 1 273 ? -10.031 -24.625 -31.781 1 96.25 273 CYS A N 1
ATOM 2184 C CA . CYS A 1 273 ? -10.102 -25.5 -32.938 1 96.25 273 CYS A CA 1
ATOM 2185 C C . CYS A 1 273 ? -10.977 -24.906 -34.031 1 96.25 273 CYS A C 1
ATOM 2187 O O . CYS A 1 273 ? -11.688 -23.922 -33.781 1 96.25 273 CYS A O 1
ATOM 2189 N N . GLU A 1 274 ? -10.828 -25.484 -35.25 1 94.56 274 GLU A N 1
ATOM 2190 C CA . GLU A 1 274 ? -11.555 -24.938 -36.375 1 94.56 274 GLU A CA 1
ATOM 2191 C C . GLU A 1 274 ? -13.047 -24.828 -36.062 1 94.56 274 GLU A C 1
ATOM 2193 O O . GLU A 1 274 ? -13.656 -25.766 -35.531 1 94.56 274 GLU A O 1
ATOM 2198 N N . ASN A 1 275 ? -13.617 -23.641 -36.281 1 92.75 275 ASN A N 1
ATOM 2199 C CA . ASN A 1 275 ? -15.023 -23.344 -36.062 1 92.75 275 ASN A CA 1
ATOM 2200 C C . ASN A 1 275 ? -15.43 -23.547 -34.625 1 92.75 275 ASN A C 1
ATOM 2202 O O . ASN A 1 275 ? -16.547 -23.984 -34.344 1 92.75 275 ASN A O 1
ATOM 2206 N N . ASN A 1 276 ? -14.484 -23.328 -33.781 1 91.56 276 ASN A N 1
ATOM 2207 C CA . ASN A 1 276 ? -14.734 -23.5 -32.344 1 91.56 276 ASN A CA 1
ATOM 2208 C C . ASN A 1 276 ? -15.289 -24.891 -32.031 1 91.56 276 ASN A C 1
ATOM 2210 O O . ASN A 1 276 ? -16.188 -25.031 -31.203 1 91.56 276 ASN A O 1
ATOM 2214 N N . SER A 1 277 ? -14.852 -25.875 -32.812 1 95.5 277 SER A N 1
ATOM 2215 C CA . SER A 1 277 ? -15.297 -27.25 -32.656 1 95.5 277 SER A CA 1
ATOM 2216 C C . SER A 1 277 ? -14.703 -27.875 -31.375 1 95.5 277 SER A C 1
ATOM 2218 O O . SER A 1 277 ? -13.617 -27.484 -30.953 1 95.5 277 SER A O 1
ATOM 2220 N N . PRO A 1 278 ? -15.477 -28.781 -30.797 1 97.31 278 PRO A N 1
ATOM 2221 C CA . PRO A 1 278 ? -14.922 -29.5 -29.656 1 97.31 278 PRO A CA 1
ATOM 2222 C C . PRO A 1 278 ? -13.867 -30.531 -30.047 1 97.31 278 PRO A C 1
ATOM 2224 O O . PRO A 1 278 ? -13.758 -30.891 -31.219 1 97.31 278 PRO A O 1
ATOM 2227 N N . LEU A 1 279 ? -13.039 -30.891 -29.078 1 98.19 279 LEU A N 1
ATOM 2228 C CA . LEU A 1 279 ? -12.148 -32.031 -29.281 1 98.19 279 LEU A CA 1
ATOM 2229 C C . LEU A 1 279 ? -12.938 -33.281 -29.656 1 98.19 279 LEU A C 1
ATOM 2231 O O . LEU A 1 279 ? -13.859 -33.688 -28.938 1 98.19 279 LEU A O 1
ATOM 2235 N N . GLN A 1 280 ? -12.617 -33.844 -30.812 1 97.88 280 GLN A N 1
ATOM 2236 C CA . GLN A 1 280 ? -13.312 -35.031 -31.266 1 97.88 280 GLN A CA 1
ATOM 2237 C C . GLN A 1 280 ? -12.672 -36.281 -30.703 1 97.88 280 GLN A C 1
ATOM 2239 O O . GLN A 1 280 ? -11.539 -36.625 -31.047 1 97.88 280 GLN A O 1
ATOM 2244 N N . ILE A 1 281 ? -13.414 -36.938 -29.844 1 98.19 281 ILE A N 1
ATOM 2245 C CA . ILE A 1 281 ? -12.922 -38.156 -29.234 1 98.19 281 ILE A CA 1
ATOM 2246 C C . ILE A 1 281 ? -13.758 -39.344 -29.719 1 98.19 281 ILE A C 1
ATOM 2248 O O . ILE A 1 281 ? -14.977 -39.344 -29.516 1 98.19 281 ILE A O 1
ATOM 2252 N N . HIS A 1 282 ? -13.133 -40.312 -30.281 1 97.62 282 HIS A N 1
ATOM 2253 C CA . HIS A 1 282 ? -13.852 -41.5 -30.719 1 97.62 282 HIS A CA 1
ATOM 2254 C C . HIS A 1 282 ? -14.523 -42.188 -29.531 1 97.62 282 HIS A C 1
ATOM 2256 O O . HIS A 1 282 ? -13.953 -42.281 -28.438 1 97.62 282 HIS A O 1
ATOM 2262 N N . PRO A 1 283 ? -15.711 -42.75 -29.734 1 96.69 283 PRO A N 1
ATOM 2263 C CA . PRO A 1 283 ? -16.469 -43.375 -28.641 1 96.69 283 PRO A CA 1
ATOM 2264 C C . PRO A 1 283 ? -15.719 -44.5 -27.938 1 96.69 283 PRO A C 1
ATOM 2266 O O . PRO A 1 283 ? -15.891 -44.688 -26.734 1 96.69 283 PRO A O 1
ATOM 2269 N N . SER A 1 284 ? -14.797 -45.156 -28.688 1 96.5 284 SER A N 1
ATOM 2270 C CA . SER A 1 284 ? -14.086 -46.281 -28.125 1 96.5 284 SER A CA 1
ATOM 2271 C C . SER A 1 284 ? -12.625 -45.969 -27.844 1 96.5 284 SER A C 1
ATOM 2273 O O . SER A 1 284 ? -11.805 -46.844 -27.656 1 96.5 284 SER A O 1
ATOM 2275 N N . ALA A 1 285 ? -12.344 -44.719 -27.844 1 97 285 ALA A N 1
ATOM 2276 C CA . ALA A 1 285 ? -10.953 -44.281 -27.719 1 97 285 ALA A CA 1
ATOM 2277 C C . ALA A 1 285 ? -10.367 -44.688 -26.375 1 97 285 ALA A C 1
ATOM 2279 O O . ALA A 1 285 ? -9.164 -44.969 -26.281 1 97 285 ALA A O 1
ATOM 2280 N N . PHE A 1 286 ? -11.219 -44.812 -25.297 1 97.75 286 PHE A N 1
ATOM 2281 C CA . PHE A 1 286 ? -10.719 -45.031 -23.953 1 97.75 286 PHE A CA 1
ATOM 2282 C C . PHE A 1 286 ? -10.914 -46.5 -23.531 1 97.75 286 PHE A C 1
ATOM 2284 O O . PHE A 1 286 ? -10.734 -46.844 -22.375 1 97.75 286 PHE A O 1
ATOM 2291 N N . ASP A 1 287 ? -11.234 -47.406 -24.406 1 96.31 287 ASP A N 1
ATOM 2292 C CA . ASP A 1 287 ? -11.602 -48.781 -24.094 1 96.31 287 ASP A CA 1
ATOM 2293 C C . ASP A 1 287 ? -10.438 -49.531 -23.453 1 96.31 287 ASP A C 1
ATOM 2295 O O . ASP A 1 287 ? -10.641 -50.375 -22.562 1 96.31 287 ASP A O 1
ATOM 2299 N N . ALA A 1 288 ? -9.242 -49.219 -23.875 1 95.88 288 ALA A N 1
ATOM 2300 C CA . ALA A 1 288 ? -8.07 -49.969 -23.406 1 95.88 288 ALA A CA 1
ATOM 2301 C C . ALA A 1 288 ? -7.586 -49.406 -22.062 1 95.88 288 ALA A C 1
ATOM 2303 O O . ALA A 1 288 ? -6.766 -50.031 -21.391 1 95.88 288 ALA A O 1
ATOM 2304 N N . LEU A 1 289 ? -8.078 -48.312 -21.625 1 97.62 289 LEU A N 1
ATOM 2305 C CA . LEU A 1 289 ? -7.578 -47.625 -20.438 1 97.62 289 LEU A CA 1
ATOM 2306 C C . LEU A 1 289 ? -8.266 -48.156 -19.188 1 97.62 289 LEU A C 1
ATOM 2308 O O . LEU A 1 289 ? -8.875 -47.375 -18.438 1 97.62 289 LEU A O 1
ATOM 2312 N N . THR A 1 290 ? -8.109 -49.375 -18.828 1 95.62 290 THR A N 1
ATOM 2313 C CA . THR A 1 290 ? -8.828 -50.031 -17.766 1 95.62 290 THR A CA 1
ATOM 2314 C C . THR A 1 290 ? -8.273 -49.656 -16.391 1 95.62 290 THR A C 1
ATOM 2316 O O . THR A 1 290 ? -8.961 -49.75 -15.383 1 95.62 290 THR A O 1
ATOM 2319 N N . GLU A 1 291 ? -7.023 -49.094 -16.359 1 97.12 291 GLU A N 1
ATOM 2320 C CA . GLU A 1 291 ? -6.398 -48.719 -15.094 1 97.12 291 GLU A CA 1
ATOM 2321 C C . GLU A 1 291 ? -6.441 -47.219 -14.859 1 97.12 291 GLU A C 1
ATOM 2323 O O . GLU A 1 291 ? -5.895 -46.719 -13.875 1 97.12 291 GLU A O 1
ATOM 2328 N N . LEU A 1 292 ? -7.133 -46.5 -15.711 1 98.06 292 LEU A N 1
ATOM 2329 C CA . LEU A 1 292 ? -7.152 -45.031 -15.656 1 98.06 292 LEU A CA 1
ATOM 2330 C C . LEU A 1 292 ? -7.781 -44.531 -14.359 1 98.06 292 LEU A C 1
ATOM 2332 O O . LEU A 1 292 ? -8.875 -44.969 -13.992 1 98.06 292 LEU A O 1
ATOM 2336 N N . GLN A 1 293 ? -7.066 -43.625 -13.656 1 98.19 293 GLN A N 1
ATOM 2337 C CA . GLN A 1 293 ? -7.527 -43.094 -12.383 1 98.19 293 GLN A CA 1
ATOM 2338 C C . GLN A 1 293 ? -7.844 -41.594 -12.508 1 98.19 293 GLN A C 1
ATOM 2340 O O . GLN A 1 293 ? -8.727 -41.094 -11.82 1 98.19 293 GLN A O 1
ATOM 2345 N N . VAL A 1 294 ? -7.121 -40.906 -13.281 1 98.12 294 VAL A N 1
ATOM 2346 C CA . VAL A 1 294 ? -7.293 -39.469 -13.469 1 98.12 294 VAL A CA 1
ATOM 2347 C C . VAL A 1 294 ? -7.457 -39.156 -14.953 1 98.12 294 VAL A C 1
ATOM 2349 O O . VAL A 1 294 ? -6.625 -39.531 -15.773 1 98.12 294 VAL A O 1
ATOM 2352 N N . LEU A 1 295 ? -8.516 -38.469 -15.344 1 98.44 295 LEU A N 1
ATOM 2353 C CA . LEU A 1 295 ? -8.766 -38 -16.703 1 98.44 295 LEU A CA 1
ATOM 2354 C C . LEU A 1 295 ? -9.047 -36.5 -16.719 1 98.44 295 LEU A C 1
ATOM 2356 O O . LEU A 1 295 ? -9.984 -36.031 -16.047 1 98.44 295 LEU A O 1
ATOM 2360 N N . ARG A 1 296 ? -8.258 -35.781 -17.422 1 97.06 296 ARG A N 1
ATOM 2361 C CA . ARG A 1 296 ? -8.453 -34.344 -17.531 1 97.06 296 ARG A CA 1
ATOM 2362 C C . ARG A 1 296 ? -8.812 -33.938 -18.953 1 97.06 296 ARG A C 1
ATOM 2364 O O . ARG A 1 296 ? -8.07 -34.219 -19.891 1 97.06 296 ARG A O 1
ATOM 2371 N N . LEU A 1 297 ? -9.938 -33.281 -19.047 1 97.69 297 LEU A N 1
ATOM 2372 C CA . LEU A 1 297 ? -10.453 -32.875 -20.344 1 97.69 297 LEU A CA 1
ATOM 2373 C C . LEU A 1 297 ? -10.836 -31.391 -20.312 1 97.69 297 LEU A C 1
ATOM 2375 O O . LEU A 1 297 ? -11.719 -30.953 -21.062 1 97.69 297 LEU A O 1
ATOM 2379 N N . HIS A 1 298 ? -10.242 -30.688 -19.438 1 92.75 298 HIS A N 1
ATOM 2380 C CA . HIS A 1 298 ? -10.672 -29.297 -19.297 1 92.75 298 HIS A CA 1
ATOM 2381 C C . HIS A 1 298 ? -10.281 -28.484 -20.531 1 92.75 298 HIS A C 1
ATOM 2383 O O . HIS A 1 298 ? -9.273 -28.781 -21.188 1 92.75 298 HIS A O 1
ATOM 2389 N N . SER A 1 299 ? -11.078 -27.438 -20.875 1 92.31 299 SER A N 1
ATOM 2390 C CA . SER A 1 299 ? -10.859 -26.484 -21.953 1 92.31 299 SER A CA 1
ATOM 2391 C C . SER A 1 299 ? -10.719 -27.172 -23.297 1 92.31 299 SER A C 1
ATOM 2393 O O . SER A 1 299 ? -9.719 -27 -24 1 92.31 299 SER A O 1
ATOM 2395 N N . ASN A 1 300 ? -11.648 -27.938 -23.609 1 96.88 300 ASN A N 1
ATOM 2396 C CA . ASN A 1 300 ? -11.68 -28.625 -24.906 1 96.88 300 ASN A CA 1
ATOM 2397 C C . ASN A 1 300 ? -12.969 -28.344 -25.656 1 96.88 300 ASN A C 1
ATOM 2399 O O . ASN A 1 300 ? -13.328 -29.078 -26.578 1 96.88 300 ASN A O 1
ATOM 2403 N N . SER A 1 301 ? -13.727 -27.375 -25.203 1 96.25 301 SER A N 1
ATOM 2404 C CA . SER A 1 301 ? -14.953 -26.906 -25.844 1 96.25 301 SER A CA 1
ATOM 2405 C C . SER A 1 301 ? -15.977 -28.031 -25.969 1 96.25 301 SER A C 1
ATOM 2407 O O . SER A 1 301 ? -16.734 -28.078 -26.938 1 96.25 301 SER A O 1
ATOM 2409 N N . LEU A 1 302 ? -15.945 -28.953 -25.062 1 97.62 302 LEU A N 1
ATOM 2410 C CA . LEU A 1 302 ? -16.875 -30.078 -25.078 1 97.62 302 LEU A CA 1
ATOM 2411 C C . LEU A 1 302 ? -18.312 -29.594 -24.844 1 97.62 302 LEU A C 1
ATOM 2413 O O . LEU A 1 302 ? -18.531 -28.719 -24 1 97.62 302 LEU A O 1
ATOM 2417 N N . GLN A 1 303 ? -19.25 -30.172 -25.578 1 95.69 303 GLN A N 1
ATOM 2418 C CA . GLN A 1 303 ? -20.656 -29.859 -25.406 1 95.69 303 GLN A CA 1
ATOM 2419 C C . GLN A 1 303 ? -21.422 -31.047 -24.844 1 95.69 303 GLN A C 1
ATOM 2421 O O . GLN A 1 303 ? -22.5 -30.891 -24.266 1 95.69 303 GLN A O 1
ATOM 2426 N N . HIS A 1 304 ? -20.797 -32.156 -25.078 1 95.75 304 HIS A N 1
ATOM 2427 C CA . HIS A 1 304 ? -21.375 -33.406 -24.609 1 95.75 304 HIS A CA 1
ATOM 2428 C C . HIS A 1 304 ? -20.312 -34.344 -24.031 1 95.75 304 HIS A C 1
ATOM 2430 O O . HIS A 1 304 ? -19.141 -34.25 -24.375 1 95.75 304 HIS A O 1
ATOM 2436 N N . VAL A 1 305 ? -20.828 -35.188 -23.141 1 97.56 305 VAL A N 1
ATOM 2437 C CA . VAL A 1 305 ? -19.969 -36.219 -22.578 1 97.56 305 VAL A CA 1
ATOM 2438 C C . VAL A 1 305 ? -20.625 -37.594 -22.719 1 97.56 305 VAL A C 1
ATOM 2440 O O . VAL A 1 305 ? -21.391 -38.031 -21.844 1 97.56 305 VAL A O 1
ATOM 2443 N N . PRO A 1 306 ? -20.25 -38.375 -23.719 1 96.44 306 PRO A N 1
ATOM 2444 C CA . PRO A 1 306 ? -20.891 -39.656 -23.953 1 96.44 306 PRO A CA 1
ATOM 2445 C C . PRO A 1 306 ? -20.609 -40.688 -22.844 1 96.44 306 PRO A C 1
ATOM 2447 O O . PRO A 1 306 ? -19.469 -40.781 -22.391 1 96.44 306 PRO A O 1
ATOM 2450 N N . GLN A 1 307 ? -21.609 -41.375 -22.5 1 96.06 307 GLN A N 1
ATOM 2451 C CA . GLN A 1 307 ? -21.484 -42.406 -21.484 1 96.06 307 GLN A CA 1
ATOM 2452 C C . GLN A 1 307 ? -20.547 -43.531 -21.953 1 96.06 307 GLN A C 1
ATOM 2454 O O . GLN A 1 307 ? -19.828 -44.125 -21.141 1 96.06 307 GLN A O 1
ATOM 2459 N N . ARG A 1 308 ? -20.469 -43.719 -23.234 1 96.62 308 ARG A N 1
ATOM 2460 C CA . ARG A 1 308 ? -19.672 -44.781 -23.844 1 96.62 308 ARG A CA 1
ATOM 2461 C C . ARG A 1 308 ? -18.188 -44.625 -23.531 1 96.62 308 ARG A C 1
ATOM 2463 O O . ARG A 1 308 ? -17.453 -45.625 -23.469 1 96.62 308 ARG A O 1
ATOM 2470 N N . TRP A 1 309 ? -17.75 -43.438 -23.312 1 97.25 309 TRP A N 1
ATOM 2471 C CA . TRP A 1 309 ? -16.344 -43.156 -23 1 97.25 309 TRP A CA 1
ATOM 2472 C C . TRP A 1 309 ? -15.898 -43.938 -21.766 1 97.25 309 TRP A C 1
ATOM 2474 O O . TRP A 1 309 ? -14.719 -44.25 -21.625 1 97.25 309 TRP A O 1
ATOM 2484 N N . PHE A 1 310 ? -16.859 -44.219 -20.891 1 97.56 310 PHE A N 1
ATOM 2485 C CA . PHE A 1 310 ? -16.5 -44.688 -19.562 1 97.56 310 PHE A CA 1
ATOM 2486 C C . PHE A 1 310 ? -16.891 -46.156 -19.359 1 97.56 310 PHE A C 1
ATOM 2488 O O . PHE A 1 310 ? -16.828 -46.656 -18.25 1 97.56 310 PHE A O 1
ATOM 2495 N N . LYS A 1 311 ? -17.266 -46.75 -20.375 1 96 311 LYS A N 1
ATOM 2496 C CA . LYS A 1 311 ? -17.766 -48.125 -20.297 1 96 311 LYS A CA 1
ATOM 2497 C C . LYS A 1 311 ? -16.734 -49.062 -19.672 1 96 311 LYS A C 1
ATOM 2499 O O . LYS A 1 311 ? -17.078 -49.906 -18.844 1 96 311 LYS A O 1
ATOM 2504 N N . ASN A 1 312 ? -15.477 -48.875 -20.047 1 95.12 312 ASN A N 1
ATOM 2505 C CA . ASN A 1 312 ? -14.445 -49.812 -19.609 1 95.12 312 ASN A CA 1
ATOM 2506 C C . ASN A 1 312 ? -13.555 -49.188 -18.531 1 95.12 312 ASN A C 1
ATOM 2508 O O . ASN A 1 312 ? -12.578 -49.781 -18.094 1 95.12 312 ASN A O 1
ATOM 2512 N N . ILE A 1 313 ? -13.812 -47.938 -18.141 1 95.75 313 ILE A N 1
ATOM 2513 C CA . ILE A 1 313 ? -13.023 -47.25 -17.125 1 95.75 313 ILE A CA 1
ATOM 2514 C C . ILE A 1 313 ? -13.641 -47.5 -15.75 1 95.75 313 ILE A C 1
ATOM 2516 O O . ILE A 1 313 ? -14.578 -46.781 -15.359 1 95.75 313 ILE A O 1
ATOM 2520 N N . LYS A 1 314 ? -13.133 -48.344 -14.953 1 91.56 314 LYS A N 1
ATOM 2521 C CA . LYS A 1 314 ? -13.781 -48.719 -13.703 1 91.56 314 LYS A CA 1
ATOM 2522 C C . LYS A 1 314 ? -13.031 -48.156 -12.5 1 91.56 314 LYS A C 1
ATOM 2524 O O . LYS A 1 314 ? -13.539 -48.188 -11.375 1 91.56 314 LYS A O 1
ATOM 2529 N N . LYS A 1 315 ? -11.914 -47.531 -12.742 1 95.81 315 LYS A N 1
ATOM 2530 C CA . LYS A 1 315 ? -11.094 -47.125 -11.609 1 95.81 315 LYS A CA 1
ATOM 2531 C C . LYS A 1 315 ? -10.938 -45.594 -11.57 1 95.81 315 LYS A C 1
ATOM 2533 O O . LYS A 1 315 ? -10.102 -45.094 -10.828 1 95.81 315 LYS A O 1
ATOM 2538 N N . LEU A 1 316 ? -11.711 -44.906 -12.312 1 97.81 316 LEU A N 1
ATOM 2539 C CA . LEU A 1 316 ? -11.562 -43.469 -12.414 1 97.81 316 LEU A CA 1
ATOM 2540 C C . LEU A 1 316 ? -11.867 -42.812 -11.078 1 97.81 316 LEU A C 1
ATOM 2542 O O . LEU A 1 316 ? -12.945 -43 -10.508 1 97.81 316 LEU A O 1
ATOM 2546 N N . ARG A 1 317 ? -10.93 -41.969 -10.617 1 98.06 317 ARG A N 1
ATOM 2547 C CA . ARG A 1 317 ? -11.078 -41.312 -9.336 1 98.06 317 ARG A CA 1
ATOM 2548 C C . ARG A 1 317 ? -11.234 -39.781 -9.523 1 98.06 317 ARG A C 1
ATOM 2550 O O . ARG A 1 317 ? -11.945 -39.125 -8.766 1 98.06 317 ARG A O 1
ATOM 2557 N N . GLU A 1 318 ? -10.578 -39.25 -10.414 1 98.06 318 GLU A N 1
ATOM 2558 C CA . GLU A 1 318 ? -10.625 -37.812 -10.672 1 98.06 318 GLU A CA 1
ATOM 2559 C C . GLU A 1 318 ? -10.992 -37.5 -12.125 1 98.06 318 GLU A C 1
ATOM 2561 O O . GLU A 1 318 ? -10.414 -38.094 -13.047 1 98.06 318 GLU A O 1
ATOM 2566 N N . LEU A 1 319 ? -11.984 -36.688 -12.328 1 98.31 319 LEU A N 1
ATOM 2567 C CA . LEU A 1 319 ? -12.43 -36.25 -13.648 1 98.31 319 LEU A CA 1
ATOM 2568 C C . LEU A 1 319 ? -12.539 -34.719 -13.711 1 98.31 319 LEU A C 1
ATOM 2570 O O . LEU A 1 319 ? -13.258 -34.125 -12.922 1 98.31 319 LEU A O 1
ATOM 2574 N N . ASP A 1 320 ? -11.805 -34.125 -14.562 1 96.81 320 ASP A N 1
ATOM 2575 C CA . ASP A 1 320 ? -11.828 -32.688 -14.758 1 96.81 320 ASP A CA 1
ATOM 2576 C C . ASP A 1 320 ? -12.484 -32.312 -16.078 1 96.81 320 ASP A C 1
ATOM 2578 O O . ASP A 1 320 ? -11.914 -32.562 -17.156 1 96.81 320 ASP A O 1
ATOM 2582 N N . LEU A 1 321 ? -13.633 -31.781 -16.031 1 97.56 321 LEU A N 1
ATOM 2583 C CA . LEU A 1 321 ? -14.383 -31.344 -17.203 1 97.56 321 LEU A CA 1
ATOM 2584 C C . LEU A 1 321 ? -14.594 -29.844 -17.188 1 97.56 321 LEU A C 1
ATOM 2586 O O . LEU A 1 321 ? -15.531 -29.328 -17.797 1 97.56 321 LEU A O 1
ATOM 2590 N N . SER A 1 322 ? -13.742 -29.141 -16.5 1 94.5 322 SER A N 1
ATOM 2591 C CA . SER A 1 322 ? -13.906 -27.703 -16.312 1 94.5 322 SER A CA 1
ATOM 2592 C C . SER A 1 322 ? -13.648 -26.938 -17.609 1 94.5 322 SER A C 1
ATOM 2594 O O . SER A 1 322 ? -13.07 -27.484 -18.547 1 94.5 322 SER A O 1
ATOM 2596 N N . GLN A 1 323 ? -14.219 -25.703 -17.688 1 91.5 323 GLN A N 1
ATOM 2597 C CA . GLN A 1 323 ? -14 -24.75 -18.766 1 91.5 323 GLN A CA 1
ATOM 2598 C C . GLN A 1 323 ? -14.414 -25.328 -20.109 1 91.5 323 GLN A C 1
ATOM 2600 O O . GLN A 1 323 ? -13.641 -25.312 -21.078 1 91.5 323 GLN A O 1
ATOM 2605 N N . ASN A 1 324 ? -15.469 -26.031 -20.156 1 95.44 324 ASN A N 1
ATOM 2606 C CA . ASN A 1 324 ? -16.141 -26.469 -21.375 1 95.44 324 ASN A CA 1
ATOM 2607 C C . ASN A 1 324 ? -17.5 -25.812 -21.547 1 95.44 324 ASN A C 1
ATOM 2609 O O . ASN A 1 324 ? -17.75 -24.75 -20.984 1 95.44 324 ASN A O 1
ATOM 2613 N N . PHE A 1 325 ? -18.344 -26.359 -22.469 1 93.69 325 PHE A N 1
ATOM 2614 C CA . PHE A 1 325 ? -19.703 -25.906 -22.688 1 93.69 325 PHE A CA 1
ATOM 2615 C C . PHE A 1 325 ? -20.703 -26.969 -22.281 1 93.69 325 PHE A C 1
ATOM 2617 O O . PHE A 1 325 ? -21.516 -27.422 -23.094 1 93.69 325 PHE A O 1
ATOM 2624 N N . LEU A 1 326 ? -20.672 -27.281 -20.969 1 95.5 326 LEU A N 1
ATOM 2625 C CA . LEU A 1 326 ? -21.406 -28.469 -20.531 1 95.5 326 LEU A CA 1
ATOM 2626 C C . LEU A 1 326 ? -22.594 -28.094 -19.656 1 95.5 326 LEU A C 1
ATOM 2628 O O . LEU A 1 326 ? -23.141 -28.953 -18.953 1 95.5 326 LEU A O 1
ATOM 2632 N N . ALA A 1 327 ? -23.016 -26.891 -19.641 1 92.06 327 ALA A N 1
ATOM 2633 C CA . ALA A 1 327 ? -24.109 -26.453 -18.781 1 92.06 327 ALA A CA 1
ATOM 2634 C C . ALA A 1 327 ? -25.359 -27.297 -19 1 92.06 327 ALA A C 1
ATOM 2636 O O . ALA A 1 327 ? -25.953 -27.797 -18.047 1 92.06 327 ALA A O 1
ATOM 2637 N N . LYS A 1 328 ? -25.75 -27.594 -20.234 1 90.56 328 LYS A N 1
ATOM 2638 C CA . LYS A 1 328 ? -26.922 -28.375 -20.578 1 90.56 328 LYS A CA 1
ATOM 2639 C C . LYS A 1 328 ? -26.688 -29.859 -20.312 1 90.56 328 LYS A C 1
ATOM 2641 O O . LYS A 1 328 ? -27.578 -30.562 -19.828 1 90.56 328 LYS A O 1
ATOM 2646 N N . GLU A 1 329 ? -25.469 -30.266 -20.625 1 94.38 329 GLU A N 1
ATOM 2647 C CA . GLU A 1 329 ? -25.094 -31.672 -20.453 1 94.38 329 GLU A CA 1
ATOM 2648 C C . GLU A 1 329 ? -25.234 -32.094 -19 1 94.38 329 GLU A C 1
ATOM 2650 O O . GLU A 1 329 ? -25.625 -33.25 -18.719 1 94.38 329 GLU A O 1
ATOM 2655 N N . ILE A 1 330 ? -25.047 -31.312 -18.125 1 92.81 330 ILE A N 1
ATOM 2656 C CA . ILE A 1 330 ? -24.984 -31.641 -16.703 1 92.81 330 ILE A CA 1
ATOM 2657 C C . ILE A 1 330 ? -26.406 -31.828 -16.156 1 92.81 330 ILE A C 1
ATOM 2659 O O . ILE A 1 330 ? -26.594 -32.438 -15.109 1 92.81 330 ILE A O 1
ATOM 2663 N N . GLU A 1 331 ? -27.391 -31.312 -16.781 1 92.62 331 GLU A N 1
ATOM 2664 C CA . GLU A 1 331 ? -28.781 -31.484 -16.391 1 92.62 331 GLU A CA 1
ATOM 2665 C C . GLU A 1 331 ? -29.234 -32.938 -16.578 1 92.62 331 GLU A C 1
ATOM 2667 O O . GLU A 1 331 ? -30.141 -33.406 -15.898 1 92.62 331 GLU A O 1
ATOM 2672 N N . ASP A 1 332 ? -28.625 -33.625 -17.469 1 93.5 332 ASP A N 1
ATOM 2673 C CA . ASP A 1 332 ? -28.906 -35.031 -17.734 1 93.5 332 ASP A CA 1
ATOM 2674 C C . ASP A 1 332 ? -27.797 -35.938 -17.203 1 93.5 332 ASP A C 1
ATOM 2676 O O . ASP A 1 332 ? -28.031 -36.844 -16.422 1 93.5 332 ASP A O 1
ATOM 2680 N N . ALA A 1 333 ? -26.609 -35.656 -17.484 1 96.12 333 ALA A N 1
ATOM 2681 C CA . ALA A 1 333 ? -25.328 -36.188 -17.031 1 96.12 333 ALA A CA 1
ATOM 2682 C C . ALA A 1 333 ? -25.406 -37.719 -16.906 1 96.12 333 ALA A C 1
ATOM 2684 O O . ALA A 1 333 ? -25.031 -38.281 -15.867 1 96.12 333 ALA A O 1
ATOM 2685 N N . LYS A 1 334 ? -25.812 -38.469 -17.859 1 95.69 334 LYS A N 1
ATOM 2686 C CA . LYS A 1 334 ? -26 -39.906 -17.828 1 95.69 334 LYS A CA 1
ATOM 2687 C C . LYS A 1 334 ? -24.656 -40.625 -17.672 1 95.69 334 LYS A C 1
ATOM 2689 O O . LYS A 1 334 ? -24.625 -41.781 -17.203 1 95.69 334 LYS A O 1
ATOM 2694 N N . PHE A 1 335 ? -23.625 -39.938 -18.047 1 96.5 335 PHE A N 1
ATOM 2695 C CA . PHE A 1 335 ? -22.297 -40.562 -17.984 1 96.5 335 PHE A CA 1
ATOM 2696 C C . PHE A 1 335 ? -21.906 -40.812 -16.531 1 96.5 335 PHE A C 1
ATOM 2698 O O . PHE A 1 335 ? -21.078 -41.688 -16.25 1 96.5 335 PHE A O 1
ATOM 2705 N N . LEU A 1 336 ? -22.5 -40.188 -15.617 1 97.19 336 LEU A N 1
ATOM 2706 C CA . LEU A 1 336 ? -22.141 -40.312 -14.203 1 97.19 336 LEU A CA 1
ATOM 2707 C C . LEU A 1 336 ? -22.547 -41.688 -13.656 1 97.19 336 LEU A C 1
ATOM 2709 O O . LEU A 1 336 ? -22 -42.156 -12.656 1 97.19 336 LEU A O 1
ATOM 2713 N N . TYR A 1 337 ? -23.469 -42.375 -14.289 1 96.06 337 TYR A N 1
ATOM 2714 C CA . TYR A 1 337 ? -23.938 -43.688 -13.812 1 96.06 337 TYR A CA 1
ATOM 2715 C C . TYR A 1 337 ? -22.844 -44.719 -13.898 1 96.06 337 TYR A C 1
ATOM 2717 O O . TYR A 1 337 ? -22.922 -45.781 -13.242 1 96.06 337 TYR A O 1
ATOM 2725 N N . LEU A 1 338 ? -21.812 -44.438 -14.672 1 96 338 LEU A N 1
ATOM 2726 C CA . LEU A 1 338 ? -20.734 -45.375 -14.836 1 96 338 LEU A CA 1
ATOM 2727 C C . LEU A 1 338 ? -19.516 -44.969 -14.016 1 96 338 LEU A C 1
ATOM 2729 O O . LEU A 1 338 ? -18.484 -45.656 -14.062 1 96 338 LEU A O 1
ATOM 2733 N N . LEU A 1 339 ? -19.609 -44 -13.258 1 96.5 339 LEU A N 1
ATOM 2734 C CA . LEU A 1 339 ? -18.453 -43.438 -12.547 1 96.5 339 LEU A CA 1
ATOM 2735 C C . LEU A 1 339 ? -18.656 -43.531 -11.039 1 96.5 339 LEU A C 1
ATOM 2737 O O . LEU A 1 339 ? -18.453 -42.531 -10.328 1 96.5 339 LEU A O 1
ATOM 2741 N N . HIS A 1 340 ? -18.984 -44.594 -10.508 1 92.69 340 HIS A N 1
ATOM 2742 C CA . HIS A 1 340 ? -19.359 -44.781 -9.109 1 92.69 340 HIS A CA 1
ATOM 2743 C C . HIS A 1 340 ? -18.156 -44.594 -8.195 1 92.69 340 HIS A C 1
ATOM 2745 O O . HIS A 1 340 ? -18.297 -44.25 -7.016 1 92.69 340 HIS A O 1
ATOM 2751 N N . ASP A 1 341 ? -16.938 -44.719 -8.758 1 94.56 341 ASP A N 1
ATOM 2752 C CA . ASP A 1 341 ? -15.742 -44.688 -7.926 1 94.56 341 ASP A CA 1
ATOM 2753 C C . ASP A 1 341 ? -15.125 -43.281 -7.941 1 94.56 341 ASP A C 1
ATOM 2755 O O . ASP A 1 341 ? -14.07 -43.062 -7.348 1 94.56 341 ASP A O 1
ATOM 2759 N N . LEU A 1 342 ? -15.766 -42.375 -8.539 1 97.25 342 LEU A N 1
ATOM 2760 C CA . LEU A 1 342 ? -15.242 -41.031 -8.664 1 97.25 342 LEU A CA 1
ATOM 2761 C C . LEU A 1 342 ? -15.102 -40.375 -7.293 1 97.25 342 LEU A C 1
ATOM 2763 O O . LEU A 1 342 ? -16 -40.469 -6.461 1 97.25 342 LEU A O 1
ATOM 2767 N N . VAL A 1 343 ? -13.945 -39.75 -7.078 1 97.88 343 VAL A N 1
ATOM 2768 C CA . VAL A 1 343 ? -13.656 -39.094 -5.805 1 97.88 343 VAL A CA 1
ATOM 2769 C C . VAL A 1 343 ? -13.703 -37.594 -5.984 1 97.88 343 VAL A C 1
ATOM 2771 O O . VAL A 1 343 ? -14.164 -36.875 -5.094 1 97.88 343 VAL A O 1
ATOM 2774 N N . GLN A 1 344 ? -13.219 -37.062 -7.051 1 97.88 344 GLN A N 1
ATOM 2775 C CA . GLN A 1 344 ? -13.211 -35.656 -7.355 1 97.88 344 GLN A CA 1
ATOM 2776 C C . GLN A 1 344 ? -13.797 -35.375 -8.742 1 97.88 344 GLN A C 1
ATOM 2778 O O . GLN A 1 344 ? -13.461 -36.062 -9.703 1 97.88 344 GLN A O 1
ATOM 2783 N N . LEU A 1 345 ? -14.656 -34.438 -8.812 1 98.06 345 LEU A N 1
ATOM 2784 C CA . LEU A 1 345 ? -15.273 -34 -10.062 1 98.06 345 LEU A CA 1
ATOM 2785 C C . LEU A 1 345 ? -15.242 -32.469 -10.188 1 98.06 345 LEU A C 1
ATOM 2787 O O . LEU A 1 345 ? -15.719 -31.766 -9.297 1 98.06 345 LEU A O 1
ATOM 2791 N N . ASP A 1 346 ? -14.648 -31.953 -11.203 1 96.5 346 ASP A N 1
ATOM 2792 C CA . ASP A 1 346 ? -14.57 -30.516 -11.438 1 96.5 346 ASP A CA 1
ATOM 2793 C C . ASP A 1 346 ? -15.375 -30.109 -12.672 1 96.5 346 ASP A C 1
ATOM 2795 O O . ASP A 1 346 ? -15.031 -30.5 -13.797 1 96.5 346 ASP A O 1
ATOM 2799 N N . LEU A 1 347 ? -16.391 -29.406 -12.453 1 96.75 347 LEU A N 1
ATOM 2800 C CA . LEU A 1 347 ? -17.25 -28.922 -13.516 1 96.75 347 LEU A CA 1
ATOM 2801 C C . LEU A 1 347 ? -17.219 -27.406 -13.602 1 96.75 347 LEU A C 1
ATOM 2803 O O . LEU A 1 347 ? -18.125 -26.781 -14.156 1 96.75 347 LEU A O 1
ATOM 2807 N N . SER A 1 348 ? -16.188 -26.812 -13.133 1 93.44 348 SER A N 1
ATOM 2808 C CA . SER A 1 348 ? -16.125 -25.359 -12.984 1 93.44 348 SER A CA 1
ATOM 2809 C C . SER A 1 348 ? -16.109 -24.672 -14.336 1 93.44 348 SER A C 1
ATOM 2811 O O . SER A 1 348 ? -15.562 -25.203 -15.312 1 93.44 348 SER A O 1
ATOM 2813 N N . PHE A 1 349 ? -16.812 -23.484 -14.469 1 90.75 349 PHE A N 1
ATOM 2814 C CA . PHE A 1 349 ? -16.812 -22.531 -15.578 1 90.75 349 PHE A CA 1
ATOM 2815 C C . PHE A 1 349 ? -17.406 -23.172 -16.828 1 90.75 349 PHE A C 1
ATOM 2817 O O . PHE A 1 349 ? -16.844 -23.062 -17.922 1 90.75 349 PHE A O 1
ATOM 2824 N N . ASN A 1 350 ? -18.375 -23.953 -16.641 1 93.75 350 ASN A N 1
ATOM 2825 C CA . ASN A 1 350 ? -19.172 -24.484 -17.734 1 93.75 350 ASN A CA 1
ATOM 2826 C C . ASN A 1 350 ? -20.422 -23.625 -17.984 1 93.75 350 ASN A C 1
ATOM 2828 O O . ASN A 1 350 ? -21.469 -24.141 -18.375 1 93.75 350 ASN A O 1
ATOM 2832 N N . TYR A 1 351 ? -20.312 -22.344 -17.797 1 87.38 351 TYR A N 1
ATOM 2833 C CA . TYR A 1 351 ? -21.438 -21.438 -17.984 1 87.38 351 TYR A CA 1
ATOM 2834 C C . TYR A 1 351 ? -21.812 -21.344 -19.469 1 87.38 351 TYR A C 1
ATOM 2836 O O . TYR A 1 351 ? -20.969 -21.594 -20.344 1 87.38 351 TYR A O 1
ATOM 2844 N N . GLU A 1 352 ? -23.047 -21.047 -19.656 1 87.12 352 GLU A N 1
ATOM 2845 C CA . GLU A 1 352 ? -23.516 -20.672 -20.984 1 87.12 352 GLU A CA 1
ATOM 2846 C C . GLU A 1 352 ? -23.266 -19.203 -21.281 1 87.12 352 GLU A C 1
ATOM 2848 O O . GLU A 1 352 ? -23.547 -18.344 -20.453 1 87.12 352 GLU A O 1
ATOM 2853 N N . LEU A 1 353 ? -22.672 -18.984 -22.422 1 79.75 353 LEU A N 1
ATOM 2854 C CA . LEU A 1 353 ? -22.281 -17.625 -22.766 1 79.75 353 LEU A CA 1
ATOM 2855 C C . LEU A 1 353 ? -23.484 -16.672 -22.734 1 79.75 353 LEU A C 1
ATOM 2857 O O . LEU A 1 353 ? -24.5 -16.953 -23.359 1 79.75 353 LEU A O 1
ATOM 2861 N N . GLN A 1 354 ? -23.453 -15.648 -21.938 1 75.25 354 GLN A N 1
ATOM 2862 C CA . GLN A 1 354 ? -24.391 -14.539 -21.859 1 75.25 354 GLN A CA 1
ATOM 2863 C C . GLN A 1 354 ? -25.734 -15 -21.328 1 75.25 354 GLN A C 1
ATOM 2865 O O . GLN A 1 354 ? -26.781 -14.445 -21.688 1 75.25 354 GLN A O 1
ATOM 2870 N N . VAL A 1 355 ? -25.734 -16.047 -20.578 1 84.25 355 VAL A N 1
ATOM 2871 C CA . VAL A 1 355 ? -26.969 -16.547 -20 1 84.25 355 VAL A CA 1
ATOM 2872 C C . VAL A 1 355 ? -26.859 -16.516 -18.469 1 84.25 355 VAL A C 1
ATOM 2874 O O . VAL A 1 355 ? -25.859 -16.953 -17.906 1 84.25 355 VAL A O 1
ATOM 2877 N N . TYR A 1 356 ? -27.797 -15.875 -17.938 1 86.25 356 TYR A N 1
ATOM 2878 C CA . TYR A 1 356 ? -27.953 -15.852 -16.484 1 86.25 356 TYR A CA 1
ATOM 2879 C C . TYR A 1 356 ? -29.141 -16.703 -16.047 1 86.25 356 TYR A C 1
ATOM 2881 O O . TYR A 1 356 ? -30.281 -16.266 -16.094 1 86.25 356 TYR A O 1
ATOM 2889 N N . ARG A 1 357 ? -28.859 -17.891 -15.57 1 89.94 357 ARG A N 1
ATOM 2890 C CA . ARG A 1 357 ? -29.922 -18.828 -15.234 1 89.94 357 ARG A CA 1
ATOM 2891 C C . ARG A 1 357 ? -30.531 -18.5 -13.883 1 89.94 357 ARG A C 1
ATOM 2893 O O . ARG A 1 357 ? -29.906 -17.844 -13.047 1 89.94 357 ARG A O 1
ATOM 2900 N N . ALA A 1 358 ? -31.781 -18.953 -13.703 1 90.88 358 ALA A N 1
ATOM 2901 C CA . ALA A 1 358 ? -32.5 -18.672 -12.461 1 90.88 358 ALA A CA 1
ATOM 2902 C C . ALA A 1 358 ? -31.938 -19.516 -11.312 1 90.88 358 ALA A C 1
ATOM 2904 O O . ALA A 1 358 ? -31.75 -19.016 -10.203 1 90.88 358 ALA A O 1
ATOM 2905 N N . ALA A 1 359 ? -31.703 -20.75 -11.688 1 93.12 359 ALA A N 1
ATOM 2906 C CA . ALA A 1 359 ? -31.203 -21.641 -10.641 1 93.12 359 ALA A CA 1
ATOM 2907 C C . ALA A 1 359 ? -30.312 -22.734 -11.227 1 93.12 359 ALA A C 1
ATOM 2909 O O . ALA A 1 359 ? -30.234 -22.906 -12.445 1 93.12 359 ALA A O 1
ATOM 2910 N N . LEU A 1 360 ? -29.625 -23.391 -10.32 1 92.81 360 LEU A N 1
ATOM 2911 C CA . LEU A 1 360 ? -28.812 -24.531 -10.688 1 92.81 360 LEU A CA 1
ATOM 2912 C C . LEU A 1 360 ? -29.656 -25.797 -10.797 1 92.81 360 LEU A C 1
ATOM 2914 O O . LEU A 1 360 ? -30.484 -26.078 -9.93 1 92.81 360 LEU A O 1
ATOM 2918 N N . ASN A 1 361 ? -29.547 -26.5 -11.922 1 91.38 361 ASN A N 1
ATOM 2919 C CA . ASN A 1 361 ? -30.25 -27.766 -12.125 1 91.38 361 ASN A CA 1
ATOM 2920 C C . ASN A 1 361 ? -29.266 -28.922 -12.297 1 91.38 361 ASN A C 1
ATOM 2922 O O . ASN A 1 361 ? -28.656 -29.078 -13.359 1 91.38 361 ASN A O 1
ATOM 2926 N N . LEU A 1 362 ? -29.188 -29.766 -11.25 1 95.06 362 LEU A N 1
ATOM 2927 C CA . LEU A 1 362 ? -28.312 -30.922 -11.305 1 95.06 362 LEU A CA 1
ATOM 2928 C C . LEU A 1 362 ? -29.109 -32.188 -11.594 1 95.06 362 LEU A C 1
ATOM 2930 O O . LEU A 1 362 ? -30.219 -32.375 -11.086 1 95.06 362 LEU A O 1
ATOM 2934 N N . SER A 1 363 ? -28.5 -33.062 -12.367 1 95.44 363 SER A N 1
ATOM 2935 C CA . SER A 1 363 ? -29.094 -34.344 -12.688 1 95.44 363 SER A CA 1
ATOM 2936 C C . SER A 1 363 ? -29.156 -35.25 -11.453 1 95.44 363 SER A C 1
ATOM 2938 O O . SER A 1 363 ? -28.312 -35.156 -10.562 1 95.44 363 SER A O 1
ATOM 2940 N N . ASP A 1 364 ? -30.156 -36.188 -11.453 1 95.12 364 ASP A N 1
ATOM 2941 C CA . ASP A 1 364 ? -30.266 -37.156 -10.391 1 95.12 364 ASP A CA 1
ATOM 2942 C C . ASP A 1 364 ? -29.109 -38.188 -10.445 1 95.12 364 ASP A C 1
ATOM 2944 O O . ASP A 1 364 ? -28.844 -38.875 -9.469 1 95.12 364 ASP A O 1
ATOM 2948 N N . ALA A 1 365 ? -28.5 -38.156 -11.562 1 96.5 365 ALA A N 1
ATOM 2949 C CA . ALA A 1 365 ? -27.375 -39.062 -11.75 1 96.5 365 ALA A CA 1
ATOM 2950 C C . ALA A 1 365 ? -26.266 -38.781 -10.75 1 96.5 365 ALA A C 1
ATOM 2952 O O . ALA A 1 365 ? -25.453 -39.656 -10.445 1 96.5 365 ALA A O 1
ATOM 2953 N N . PHE A 1 366 ? -26.234 -37.656 -10.188 1 97.44 366 PHE A N 1
ATOM 2954 C CA . PHE A 1 366 ? -25.203 -37.25 -9.227 1 97.44 366 PHE A CA 1
ATOM 2955 C C . PHE A 1 366 ? -25.312 -38.094 -7.957 1 97.44 366 PHE A C 1
ATOM 2957 O O . PHE A 1 366 ? -24.312 -38.312 -7.266 1 97.44 366 PHE A O 1
ATOM 2964 N N . SER A 1 367 ? -26.5 -38.562 -7.676 1 95.94 367 SER A N 1
ATOM 2965 C CA . SER A 1 367 ? -26.719 -39.375 -6.465 1 95.94 367 SER A CA 1
ATOM 2966 C C . SER A 1 367 ? -26 -40.688 -6.535 1 95.94 367 SER A C 1
ATOM 2968 O O . SER A 1 367 ? -25.812 -41.375 -5.512 1 95.94 367 SER A O 1
ATOM 2970 N N . SER A 1 368 ? -25.578 -41.094 -7.742 1 95.75 368 SER A N 1
ATOM 2971 C CA . SER A 1 368 ? -24.906 -42.375 -7.934 1 95.75 368 SER A CA 1
ATOM 2972 C C . SER A 1 368 ? -23.438 -42.281 -7.539 1 95.75 368 SER A C 1
ATOM 2974 O O . SER A 1 368 ? -22.766 -43.312 -7.379 1 95.75 368 SER A O 1
ATOM 2976 N N . LEU A 1 369 ? -22.906 -41.125 -7.32 1 97.12 369 LEU A N 1
ATOM 2977 C CA . LEU A 1 369 ? -21.484 -40.938 -7.02 1 97.12 369 LEU A CA 1
ATOM 2978 C C . LEU A 1 369 ? -21.219 -41.094 -5.527 1 97.12 369 LEU A C 1
ATOM 2980 O O . LEU A 1 369 ? -20.781 -40.156 -4.863 1 97.12 369 LEU A O 1
ATOM 2984 N N . LYS A 1 370 ? -21.328 -42.219 -5.035 1 94.5 370 LYS A N 1
ATOM 2985 C CA . LYS A 1 370 ? -21.328 -42.5 -3.605 1 94.5 370 LYS A CA 1
ATOM 2986 C C . LYS A 1 370 ? -19.953 -42.25 -2.996 1 94.5 370 LYS A C 1
ATOM 2988 O O . LYS A 1 370 ? -19.828 -42 -1.798 1 94.5 370 LYS A O 1
ATOM 2993 N N . ASN A 1 371 ? -18.906 -42.25 -3.826 1 96.31 371 ASN A N 1
ATOM 2994 C CA . ASN A 1 371 ? -17.562 -42.094 -3.297 1 96.31 371 ASN A CA 1
ATOM 2995 C C . ASN A 1 371 ? -17.047 -40.688 -3.494 1 96.31 371 ASN A C 1
ATOM 2997 O O . ASN A 1 371 ? -15.906 -40.375 -3.127 1 96.31 371 ASN A O 1
ATOM 3001 N N . LEU A 1 372 ? -17.844 -39.812 -3.998 1 97.62 372 LEU A N 1
ATOM 3002 C CA . LEU A 1 372 ? -17.438 -38.438 -4.332 1 97.62 372 LEU A CA 1
ATOM 3003 C C . LEU A 1 372 ? -17.109 -37.656 -3.068 1 97.62 372 LEU A C 1
ATOM 3005 O O . LEU A 1 372 ? -17.922 -37.625 -2.137 1 97.62 372 LEU A O 1
ATOM 3009 N N . LYS A 1 373 ? -15.945 -37.031 -3.068 1 97.19 373 LYS A N 1
ATOM 3010 C CA . LYS A 1 373 ? -15.516 -36.25 -1.922 1 97.19 373 LYS A CA 1
ATOM 3011 C C . LYS A 1 373 ? -15.484 -34.75 -2.268 1 97.19 373 LYS A C 1
ATOM 3013 O O . LYS A 1 373 ? -15.805 -33.906 -1.43 1 97.19 373 LYS A O 1
ATOM 3018 N N . VAL A 1 374 ? -15.039 -34.438 -3.422 1 97.06 374 VAL A N 1
ATOM 3019 C CA . VAL A 1 374 ? -14.875 -33.062 -3.84 1 97.06 374 VAL A CA 1
ATOM 3020 C C . VAL A 1 374 ? -15.695 -32.781 -5.102 1 97.06 374 VAL A C 1
ATOM 3022 O O . VAL A 1 374 ? -15.523 -33.469 -6.113 1 97.06 374 VAL A O 1
ATOM 3025 N N . LEU A 1 375 ? -16.562 -31.844 -5.051 1 97.56 375 LEU A N 1
ATOM 3026 C CA . LEU A 1 375 ? -17.344 -31.406 -6.203 1 97.56 375 LEU A CA 1
ATOM 3027 C C . LEU A 1 375 ? -17.188 -29.891 -6.41 1 97.56 375 LEU A C 1
ATOM 3029 O O . LEU A 1 375 ? -17.5 -29.109 -5.512 1 97.56 375 LEU A O 1
ATOM 3033 N N . ARG A 1 376 ? -16.75 -29.484 -7.551 1 95.75 376 ARG A N 1
ATOM 3034 C CA . ARG A 1 376 ? -16.578 -28.078 -7.859 1 95.75 376 ARG A CA 1
ATOM 3035 C C . ARG A 1 376 ? -17.516 -27.641 -8.984 1 95.75 376 ARG A C 1
ATOM 3037 O O . ARG A 1 376 ? -17.531 -28.25 -10.055 1 95.75 376 ARG A O 1
ATOM 3044 N N . ILE A 1 377 ? -18.281 -26.703 -8.648 1 94.94 377 ILE A N 1
ATOM 3045 C CA . ILE A 1 377 ? -19.234 -26.172 -9.602 1 94.94 377 ILE A CA 1
ATOM 3046 C C . ILE A 1 377 ? -19.125 -24.656 -9.648 1 94.94 377 ILE A C 1
ATOM 3048 O O . ILE A 1 377 ? -20.125 -23.938 -9.609 1 94.94 377 ILE A O 1
ATOM 3052 N N . LYS A 1 378 ? -17.969 -24.203 -9.875 1 91.25 378 LYS A N 1
ATOM 3053 C CA . LYS A 1 378 ? -17.734 -22.766 -10.008 1 91.25 378 LYS A CA 1
ATOM 3054 C C . LYS A 1 378 ? -18.125 -22.266 -11.391 1 91.25 378 LYS A C 1
ATOM 3056 O O . LYS A 1 378 ? -17.891 -22.953 -12.391 1 91.25 378 LYS A O 1
ATOM 3061 N N . GLY A 1 379 ? -18.672 -21.109 -11.445 1 89.38 379 GLY A N 1
ATOM 3062 C CA . GLY A 1 379 ? -18.844 -20.422 -12.711 1 89.38 379 GLY A CA 1
ATOM 3063 C C . GLY A 1 379 ? -19.906 -21.047 -13.594 1 89.38 379 GLY A C 1
ATOM 3064 O O . GLY A 1 379 ? -19.688 -21.219 -14.797 1 89.38 379 GLY A O 1
ATOM 3065 N N . TYR A 1 380 ? -20.906 -21.562 -13.07 1 89.94 380 TYR A N 1
ATOM 3066 C CA . TYR A 1 380 ? -22.109 -21.938 -13.82 1 89.94 380 TYR A CA 1
ATOM 3067 C C . TYR A 1 380 ? -23.016 -20.75 -14.047 1 89.94 380 TYR A C 1
ATOM 3069 O O . TYR A 1 380 ? -23.781 -20.703 -15.016 1 89.94 380 TYR A O 1
ATOM 3077 N N . VAL A 1 381 ? -23.016 -19.812 -13.156 1 89.94 381 VAL A N 1
ATOM 3078 C CA . VAL A 1 381 ? -23.688 -18.516 -13.195 1 89.94 381 VAL A CA 1
ATOM 3079 C C . VAL A 1 381 ? -25.203 -18.734 -13.07 1 89.94 381 VAL A C 1
ATOM 3081 O O . VAL A 1 381 ? -25.859 -19.125 -14.039 1 89.94 381 VAL A O 1
ATOM 3084 N N . PHE A 1 382 ? -25.75 -18.562 -11.914 1 92.44 382 PHE A N 1
ATOM 3085 C CA . PHE A 1 382 ? -27.172 -18.688 -11.617 1 92.44 382 PHE A CA 1
ATOM 3086 C C . PHE A 1 382 ? -27.562 -17.812 -10.438 1 92.44 382 PHE A C 1
ATOM 3088 O O . PHE A 1 382 ? -26.719 -17.469 -9.602 1 92.44 382 PHE A O 1
ATOM 3095 N N . LYS A 1 383 ? -28.734 -17.562 -10.297 1 90.94 383 LYS A N 1
ATOM 3096 C CA . LYS A 1 383 ? -29.188 -16.469 -9.422 1 90.94 383 LYS A CA 1
ATOM 3097 C C . LYS A 1 383 ? -29.5 -16.984 -8.023 1 90.94 383 LYS A C 1
ATOM 3099 O O . LYS A 1 383 ? -29.094 -16.375 -7.027 1 90.94 383 LYS A O 1
ATOM 3104 N N . GLU A 1 384 ? -30.266 -18.094 -7.977 1 94.31 384 GLU A N 1
ATOM 3105 C CA . GLU A 1 384 ? -30.797 -18.531 -6.691 1 94.31 384 GLU A CA 1
ATOM 3106 C C . GLU A 1 384 ? -30.297 -19.938 -6.336 1 94.31 384 GLU A C 1
ATOM 3108 O O . GLU A 1 384 ? -30.188 -20.797 -7.207 1 94.31 384 GLU A O 1
ATOM 3113 N N . LEU A 1 385 ? -29.969 -20.109 -5.082 1 94.25 385 LEU A N 1
ATOM 3114 C CA . LEU A 1 385 ? -29.578 -21.406 -4.539 1 94.25 385 LEU A CA 1
ATOM 3115 C C . LEU A 1 385 ? -30.531 -21.844 -3.428 1 94.25 385 LEU A C 1
ATOM 3117 O O . LEU A 1 385 ? -30.594 -21.219 -2.369 1 94.25 385 LEU A O 1
ATOM 3121 N N . SER A 1 386 ? -31.344 -22.828 -3.689 1 91.19 386 SER A N 1
ATOM 3122 C CA . SER A 1 386 ? -32.281 -23.391 -2.719 1 91.19 386 SER A CA 1
ATOM 3123 C C . SER A 1 386 ? -32 -24.875 -2.469 1 91.19 386 SER A C 1
ATOM 3125 O O . SER A 1 386 ? -31.188 -25.469 -3.146 1 91.19 386 SER A O 1
ATOM 3127 N N . SER A 1 387 ? -32.688 -25.406 -1.533 1 88.88 387 SER A N 1
ATOM 3128 C CA . SER A 1 387 ? -32.438 -26.781 -1.108 1 88.88 387 SER A CA 1
ATOM 3129 C C . SER A 1 387 ? -32.719 -27.766 -2.246 1 88.88 387 SER A C 1
ATOM 3131 O O . SER A 1 387 ? -31.984 -28.75 -2.41 1 88.88 387 SER A O 1
ATOM 3133 N N . HIS A 1 388 ? -33.719 -27.484 -3.031 1 89.81 388 HIS A N 1
ATOM 3134 C CA . HIS A 1 388 ? -34.094 -28.391 -4.105 1 89.81 388 HIS A CA 1
ATOM 3135 C C . HIS A 1 388 ? -33 -28.484 -5.164 1 89.81 388 HIS A C 1
ATOM 3137 O O . HIS A 1 388 ? -32.844 -29.516 -5.82 1 89.81 388 HIS A O 1
ATOM 3143 N N . ASN A 1 389 ? -32.25 -27.469 -5.289 1 90.5 389 ASN A N 1
ATOM 3144 C CA . ASN A 1 389 ? -31.219 -27.406 -6.316 1 90.5 389 ASN A CA 1
ATOM 3145 C C . ASN A 1 389 ? -30.078 -28.359 -6.02 1 90.5 389 ASN A C 1
ATOM 3147 O O . ASN A 1 389 ? -29.359 -28.797 -6.93 1 90.5 389 ASN A O 1
ATOM 3151 N N . LEU A 1 390 ? -29.891 -28.734 -4.742 1 94.12 390 LEU A N 1
ATOM 3152 C CA . LEU A 1 390 ? -28.781 -29.594 -4.359 1 94.12 390 LEU A CA 1
ATOM 3153 C C . LEU A 1 390 ? -29.297 -30.953 -3.867 1 94.12 390 LEU A C 1
ATOM 3155 O O . LEU A 1 390 ? -28.531 -31.75 -3.32 1 94.12 390 LEU A O 1
ATOM 3159 N N . SER A 1 391 ? -30.516 -31.297 -4.066 1 93 391 SER A N 1
ATOM 3160 C CA . SER A 1 391 ? -31.156 -32.5 -3.547 1 93 391 SER A CA 1
ATOM 3161 C C . SER A 1 391 ? -30.438 -33.75 -4.051 1 93 391 SER A C 1
ATOM 3163 O O . SER A 1 391 ? -30.281 -34.719 -3.307 1 93 391 SER A O 1
ATOM 3165 N N . PRO A 1 392 ? -29.938 -33.719 -5.324 1 95.12 392 PRO A N 1
ATOM 3166 C CA . PRO A 1 392 ? -29.25 -34.938 -5.809 1 95.12 392 PRO A CA 1
ATOM 3167 C C . PRO A 1 392 ? -27.969 -35.25 -5.023 1 95.12 392 PRO A C 1
ATOM 3169 O O . PRO A 1 392 ? -27.469 -36.344 -5.086 1 95.12 392 PRO A O 1
ATOM 3172 N N . LEU A 1 393 ? -27.469 -34.312 -4.293 1 95.81 393 LEU A N 1
ATOM 3173 C CA . LEU A 1 393 ? -26.203 -34.5 -3.592 1 95.81 393 LEU A CA 1
ATOM 3174 C C . LEU A 1 393 ? -26.438 -34.906 -2.148 1 95.81 393 LEU A C 1
ATOM 3176 O O . LEU A 1 393 ? -25.484 -35.25 -1.437 1 95.81 393 LEU A O 1
ATOM 3180 N N . TRP A 1 394 ? -27.656 -35.031 -1.687 1 92 394 TRP A N 1
ATOM 3181 C CA . TRP A 1 394 ? -27.969 -35.281 -0.281 1 92 394 TRP A CA 1
ATOM 3182 C C . TRP A 1 394 ? -27.531 -36.688 0.145 1 92 394 TRP A C 1
ATOM 3184 O O . TRP A 1 394 ? -27.172 -36.906 1.303 1 92 394 TRP A O 1
ATOM 3194 N N . SER A 1 395 ? -27.562 -37.531 -0.822 1 91.31 395 SER A N 1
ATOM 3195 C CA . SER A 1 395 ? -27.312 -38.938 -0.502 1 91.31 395 SER A CA 1
ATOM 3196 C C . SER A 1 395 ? -25.828 -39.25 -0.496 1 91.31 395 SER A C 1
ATOM 3198 O O . SER A 1 395 ? -25.406 -40.344 -0.131 1 91.31 395 SER A O 1
ATOM 3200 N N . LEU A 1 396 ? -25.047 -38.281 -0.866 1 95.25 396 LEU A N 1
ATOM 3201 C CA . LEU A 1 396 ? -23.609 -38.5 -0.937 1 95.25 396 LEU A CA 1
ATOM 3202 C C . LEU A 1 396 ? -22.969 -38.406 0.446 1 95.25 396 LEU A C 1
ATOM 3204 O O . LEU A 1 396 ? -22.641 -37.312 0.903 1 95.25 396 LEU A O 1
ATOM 3208 N N . SER A 1 397 ? -22.656 -39.5 1.065 1 92.94 397 SER A N 1
ATOM 3209 C CA . SER A 1 397 ? -22.203 -39.562 2.451 1 92.94 397 SER A CA 1
ATOM 3210 C C . SER A 1 397 ? -20.719 -39.25 2.559 1 92.94 397 SER A C 1
ATOM 3212 O O . SER A 1 397 ? -20.203 -39.031 3.656 1 92.94 397 SER A O 1
ATOM 3214 N N . ASN A 1 398 ? -20.062 -39.125 1.402 1 95.25 398 ASN A N 1
ATOM 3215 C CA . ASN A 1 398 ? -18.625 -38.906 1.464 1 95.25 398 ASN A CA 1
ATOM 3216 C C . ASN A 1 398 ? -18.25 -37.5 0.97 1 95.25 398 ASN A C 1
ATOM 3218 O O . ASN A 1 398 ? -17.062 -37.156 0.978 1 95.25 398 ASN A O 1
ATOM 3222 N N . LEU A 1 399 ? -19.203 -36.719 0.615 1 96.25 399 LEU A N 1
ATOM 3223 C CA . LEU A 1 399 ? -18.922 -35.406 0.055 1 96.25 399 LEU A CA 1
ATOM 3224 C C . LEU A 1 399 ? -18.359 -34.469 1.118 1 96.25 399 LEU A C 1
ATOM 3226 O O . LEU A 1 399 ? -19 -34.219 2.137 1 96.25 399 LEU A O 1
ATOM 3230 N N . GLU A 1 400 ? -17.156 -33.969 0.844 1 94.81 400 GLU A N 1
ATOM 3231 C CA . GLU A 1 400 ? -16.453 -33.125 1.832 1 94.81 400 GLU A CA 1
ATOM 3232 C C . GLU A 1 400 ? -16.344 -31.688 1.361 1 94.81 400 GLU A C 1
ATOM 3234 O O . GLU A 1 400 ? -16.375 -30.766 2.174 1 94.81 400 GLU A O 1
ATOM 3239 N N . VAL A 1 401 ? -16.156 -31.5 0.155 1 95.06 401 VAL A N 1
ATOM 3240 C CA . VAL A 1 401 ? -15.953 -30.156 -0.391 1 95.06 401 VAL A CA 1
ATOM 3241 C C . VAL A 1 401 ? -17 -29.875 -1.46 1 95.06 401 VAL A C 1
ATOM 3243 O O . VAL A 1 401 ? -17.172 -30.656 -2.395 1 95.06 401 VAL A O 1
ATOM 3246 N N . LEU A 1 402 ? -17.672 -28.812 -1.298 1 96.12 402 LEU A N 1
ATOM 3247 C CA . LEU A 1 402 ? -18.625 -28.297 -2.285 1 96.12 402 LEU A CA 1
ATOM 3248 C C . LEU A 1 402 ? -18.297 -26.859 -2.65 1 96.12 402 LEU A C 1
ATOM 3250 O O . LEU A 1 402 ? -18.438 -25.953 -1.82 1 96.12 402 LEU A O 1
ATOM 3254 N N . ASP A 1 403 ? -17.859 -26.641 -3.859 1 94.81 403 ASP A N 1
ATOM 3255 C CA . ASP A 1 403 ? -17.438 -25.328 -4.316 1 94.81 403 ASP A CA 1
ATOM 3256 C C . ASP A 1 403 ? -18.484 -24.688 -5.215 1 94.81 403 ASP A C 1
ATOM 3258 O O . ASP A 1 403 ? -18.688 -25.125 -6.348 1 94.81 403 ASP A O 1
ATOM 3262 N N . LEU A 1 404 ? -19.109 -23.688 -4.711 1 95.81 404 LEU A N 1
ATOM 3263 C CA . LEU A 1 404 ? -20.141 -22.953 -5.445 1 95.81 404 LEU A CA 1
ATOM 3264 C C . LEU A 1 404 ? -19.75 -21.5 -5.633 1 95.81 404 LEU A C 1
ATOM 3266 O O . LEU A 1 404 ? -20.609 -20.625 -5.711 1 95.81 404 LEU A O 1
ATOM 3270 N N . GLY A 1 405 ? -18.484 -21.266 -5.719 1 91.25 405 GLY A N 1
ATOM 3271 C CA . GLY A 1 405 ? -17.984 -19.891 -5.863 1 91.25 405 GLY A CA 1
ATOM 3272 C C . GLY A 1 405 ? -18.188 -19.344 -7.262 1 91.25 405 GLY A C 1
ATOM 3273 O O . GLY A 1 405 ? -18.422 -20.094 -8.211 1 91.25 405 GLY A O 1
ATOM 3274 N N . THR A 1 406 ? -18.219 -18.031 -7.383 1 88.94 406 THR A N 1
ATOM 3275 C CA . THR A 1 406 ? -18.203 -17.297 -8.641 1 88.94 406 THR A CA 1
ATOM 3276 C C . THR A 1 406 ? -19.391 -17.672 -9.508 1 88.94 406 THR A C 1
ATOM 3278 O O . THR A 1 406 ? -19.234 -17.953 -10.703 1 88.94 406 THR A O 1
ATOM 3281 N N . ASN A 1 407 ? -20.531 -17.828 -8.945 1 92.12 407 ASN A N 1
ATOM 3282 C CA . ASN A 1 407 ? -21.734 -18.172 -9.695 1 92.12 407 ASN A CA 1
ATOM 3283 C C . ASN A 1 407 ? -22.688 -16.984 -9.805 1 92.12 407 ASN A C 1
ATOM 3285 O O . ASN A 1 407 ? -23.75 -17.078 -10.43 1 92.12 407 ASN A O 1
ATOM 3289 N N . PHE A 1 408 ? -22.328 -15.891 -9.133 1 88 408 PHE A N 1
ATOM 3290 C CA . PHE A 1 408 ? -23.156 -14.688 -9.125 1 88 408 PHE A CA 1
ATOM 3291 C C . PHE A 1 408 ? -24.484 -14.945 -8.422 1 88 408 PHE A C 1
ATOM 3293 O O . PHE A 1 408 ? -25.531 -14.445 -8.844 1 88 408 PHE A O 1
ATOM 3300 N N . ILE A 1 409 ? -24.422 -15.789 -7.445 1 93.5 409 ILE A N 1
ATOM 3301 C CA . ILE A 1 409 ? -25.594 -16.094 -6.629 1 93.5 409 ILE A CA 1
ATOM 3302 C C . ILE A 1 409 ? -26.031 -14.852 -5.859 1 93.5 409 ILE A C 1
ATOM 3304 O O . ILE A 1 409 ? -25.203 -14.195 -5.215 1 93.5 409 ILE A O 1
ATOM 3308 N N . LYS A 1 410 ? -27.234 -14.531 -5.902 1 89.75 410 LYS A N 1
ATOM 3309 C CA . LYS A 1 410 ? -27.734 -13.359 -5.199 1 89.75 410 LYS A CA 1
ATOM 3310 C C . LYS A 1 410 ? -28.5 -13.766 -3.936 1 89.75 410 LYS A C 1
ATOM 3312 O O . LYS A 1 410 ? -28.406 -13.094 -2.908 1 89.75 410 LYS A O 1
ATOM 3317 N N . ILE A 1 411 ? -29.312 -14.875 -4.113 1 90.5 411 ILE A N 1
ATOM 3318 C CA . ILE A 1 411 ? -30.125 -15.383 -3.014 1 90.5 411 ILE A CA 1
ATOM 3319 C C . ILE A 1 411 ? -29.688 -16.797 -2.658 1 90.5 411 ILE A C 1
ATOM 3321 O O . ILE A 1 411 ? -29.672 -17.688 -3.516 1 90.5 411 ILE A O 1
ATOM 3325 N N . ALA A 1 412 ? -29.266 -16.922 -1.459 1 92.5 412 ALA A N 1
ATOM 3326 C CA . ALA A 1 412 ? -28.828 -18.25 -1.029 1 92.5 412 ALA A CA 1
ATOM 3327 C C . ALA A 1 412 ? -29.438 -18.609 0.32 1 92.5 412 ALA A C 1
ATOM 3329 O O . ALA A 1 412 ? -29.375 -17.828 1.271 1 92.5 412 ALA A O 1
ATOM 3330 N N . ASP A 1 413 ? -30.109 -19.719 0.373 1 89.5 413 ASP A N 1
ATOM 3331 C CA . ASP A 1 413 ? -30.578 -20.297 1.633 1 89.5 413 ASP A CA 1
ATOM 3332 C C . ASP A 1 413 ? -29.5 -21.141 2.291 1 89.5 413 ASP A C 1
ATOM 3334 O O . ASP A 1 413 ? -29.297 -22.297 1.914 1 89.5 413 ASP A O 1
ATOM 3338 N N . LEU A 1 414 ? -28.953 -20.656 3.311 1 91.56 414 LEU A N 1
ATOM 3339 C CA . LEU A 1 414 ? -27.797 -21.312 3.918 1 91.56 414 LEU A CA 1
ATOM 3340 C C . LEU A 1 414 ? -28.234 -22.5 4.777 1 91.56 414 LEU A C 1
ATOM 3342 O O . LEU A 1 414 ? -27.422 -23.328 5.148 1 91.56 414 LEU A O 1
ATOM 3346 N N . SER A 1 415 ? -29.516 -22.594 5.137 1 88.31 415 SER A N 1
ATOM 3347 C CA . SER A 1 415 ? -30.016 -23.672 5.977 1 88.31 415 SER A CA 1
ATOM 3348 C C . SER A 1 415 ? -29.938 -25.016 5.258 1 88.31 415 SER A C 1
ATOM 3350 O O . SER A 1 415 ? -29.984 -26.078 5.891 1 88.31 415 SER A O 1
ATOM 3352 N N . LEU A 1 416 ? -29.781 -24.922 3.98 1 91.06 416 LEU A N 1
ATOM 3353 C CA . LEU A 1 416 ? -29.734 -26.141 3.17 1 91.06 416 LEU A CA 1
ATOM 3354 C C . LEU A 1 416 ? -28.531 -26.984 3.516 1 91.06 416 LEU A C 1
ATOM 3356 O O . LEU A 1 416 ? -28.547 -28.203 3.326 1 91.06 416 LEU A O 1
ATOM 3360 N N . PHE A 1 417 ? -27.531 -26.453 4.086 1 91.31 417 PHE A N 1
ATOM 3361 C CA . PHE A 1 417 ? -26.281 -27.172 4.285 1 91.31 417 PHE A CA 1
ATOM 3362 C C . PHE A 1 417 ? -26.344 -28.031 5.535 1 91.31 417 PHE A C 1
ATOM 3364 O O . PHE A 1 417 ? -25.453 -28.859 5.77 1 91.31 417 PHE A O 1
ATOM 3371 N N . GLU A 1 418 ? -27.359 -27.797 6.309 1 87.75 418 GLU A N 1
ATOM 3372 C CA . GLU A 1 418 ? -27.562 -28.656 7.473 1 87.75 418 GLU A CA 1
ATOM 3373 C C . GLU A 1 418 ? -27.766 -30.109 7.059 1 87.75 418 GLU A C 1
ATOM 3375 O O . GLU A 1 418 ? -27.469 -31.016 7.82 1 87.75 418 GLU A O 1
ATOM 3380 N N . GLN A 1 419 ? -28.234 -30.266 5.852 1 87.06 419 GLN A N 1
ATOM 3381 C CA . GLN A 1 419 ? -28.531 -31.594 5.332 1 87.06 419 GLN A CA 1
ATOM 3382 C C . GLN A 1 419 ? -27.25 -32.375 5.035 1 87.06 419 GLN A C 1
ATOM 3384 O O . GLN A 1 419 ? -27.281 -33.594 4.945 1 87.06 419 GLN A O 1
ATOM 3389 N N . PHE A 1 420 ? -26.203 -31.688 4.859 1 90.31 420 PHE A N 1
ATOM 3390 C CA . PHE A 1 420 ? -24.938 -32.312 4.527 1 90.31 420 PHE A CA 1
ATOM 3391 C C . PHE A 1 420 ? -24.125 -32.594 5.785 1 90.31 420 PHE A C 1
ATOM 3393 O O . PHE A 1 420 ? -23.609 -31.656 6.418 1 90.31 420 PHE A O 1
ATOM 3400 N N . LYS A 1 421 ? -23.938 -33.781 6.164 1 85.69 421 LYS A N 1
ATOM 3401 C CA . LYS A 1 421 ? -23.328 -34.125 7.445 1 85.69 421 LYS A CA 1
ATOM 3402 C C . LYS A 1 421 ? -21.812 -34.219 7.324 1 85.69 421 LYS A C 1
ATOM 3404 O O . LYS A 1 421 ? -21.094 -34.062 8.32 1 85.69 421 LYS A O 1
ATOM 3409 N N . THR A 1 422 ? -21.375 -34.375 6.121 1 90.75 422 THR A N 1
ATOM 3410 C CA . THR A 1 422 ? -19.953 -34.656 6 1 90.75 422 THR A CA 1
ATOM 3411 C C . THR A 1 422 ? -19.203 -33.5 5.363 1 90.75 422 THR A C 1
ATOM 3413 O O . THR A 1 422 ? -17.984 -33.531 5.238 1 90.75 422 THR A O 1
ATOM 3416 N N . LEU A 1 423 ? -19.906 -32.469 4.988 1 92.62 423 LEU A N 1
ATOM 3417 C CA . LEU A 1 423 ? -19.25 -31.359 4.32 1 92.62 423 LEU A CA 1
ATOM 3418 C C . LEU A 1 423 ? -18.25 -30.672 5.25 1 92.62 423 LEU A C 1
ATOM 3420 O O . LEU A 1 423 ? -18.578 -30.359 6.395 1 92.62 423 LEU A O 1
ATOM 3424 N N . LYS A 1 424 ? -17.109 -30.578 4.707 1 92.31 424 LYS A N 1
ATOM 3425 C CA . LYS A 1 424 ? -16.062 -29.875 5.453 1 92.31 424 LYS A CA 1
ATOM 3426 C C . LYS A 1 424 ? -15.875 -28.453 4.941 1 92.31 424 LYS A C 1
ATOM 3428 O O . LYS A 1 424 ? -15.57 -27.547 5.719 1 92.31 424 LYS A O 1
ATOM 3433 N N . VAL A 1 425 ? -16.031 -28.312 3.682 1 93.81 425 VAL A N 1
ATOM 3434 C CA . VAL A 1 425 ? -15.828 -26.984 3.092 1 93.81 425 VAL A CA 1
ATOM 3435 C C . VAL A 1 425 ? -16.984 -26.656 2.164 1 93.81 425 VAL A C 1
ATOM 3437 O O . VAL A 1 425 ? -17.312 -27.422 1.263 1 93.81 425 VAL A O 1
ATOM 3440 N N . ILE A 1 426 ? -17.547 -25.562 2.428 1 95.12 426 ILE A N 1
ATOM 3441 C CA . ILE A 1 426 ? -18.547 -24.969 1.55 1 95.12 426 ILE A CA 1
ATOM 3442 C C . ILE A 1 426 ? -18.047 -23.625 1.036 1 95.12 426 ILE A C 1
ATOM 3444 O O . ILE A 1 426 ? -17.828 -22.703 1.82 1 95.12 426 ILE A O 1
ATOM 3448 N N . ASP A 1 427 ? -17.891 -23.5 -0.201 1 93.81 427 ASP A N 1
ATOM 3449 C CA . ASP A 1 427 ? -17.375 -22.25 -0.771 1 93.81 427 ASP A CA 1
ATOM 3450 C C . ASP A 1 427 ? -18.484 -21.484 -1.497 1 93.81 427 ASP A C 1
ATOM 3452 O O . ASP A 1 427 ? -18.984 -21.938 -2.527 1 93.81 427 ASP A O 1
ATOM 3456 N N . LEU A 1 428 ? -18.875 -20.438 -0.968 1 95.56 428 LEU A N 1
ATOM 3457 C CA . LEU A 1 428 ? -19.828 -19.516 -1.586 1 95.56 428 LEU A CA 1
ATOM 3458 C C . LEU A 1 428 ? -19.188 -18.156 -1.825 1 95.56 428 LEU A C 1
ATOM 3460 O O . LEU A 1 428 ? -19.891 -17.141 -1.849 1 95.56 428 LEU A O 1
ATOM 3464 N N . SER A 1 429 ? -17.906 -18.172 -1.984 1 91.88 429 SER A N 1
ATOM 3465 C CA . SER A 1 429 ? -17.172 -16.922 -2.148 1 91.88 429 SER A CA 1
ATOM 3466 C C . SER A 1 429 ? -17.391 -16.328 -3.539 1 91.88 429 SER A C 1
ATOM 3468 O O . SER A 1 429 ? -17.734 -17.047 -4.477 1 91.88 429 SER A O 1
ATOM 3470 N N . MET A 1 430 ? -17.234 -15.016 -3.66 1 88.75 430 MET A N 1
ATOM 3471 C CA . MET A 1 430 ? -17.266 -14.289 -4.926 1 88.75 430 MET A CA 1
ATOM 3472 C C . MET A 1 430 ? -18.609 -14.438 -5.621 1 88.75 430 MET A C 1
ATOM 3474 O O . MET A 1 430 ? -18.672 -14.773 -6.805 1 88.75 430 MET A O 1
ATOM 3478 N N . ASN A 1 431 ? -19.609 -14.414 -4.809 1 92.12 431 ASN A N 1
ATOM 3479 C CA . ASN A 1 431 ? -20.984 -14.305 -5.316 1 92.12 431 ASN A CA 1
ATOM 3480 C C . ASN A 1 431 ? -21.562 -12.922 -5.055 1 92.12 431 ASN A C 1
ATOM 3482 O O . ASN A 1 431 ? -20.828 -11.961 -4.84 1 92.12 431 ASN A O 1
ATOM 3486 N N . LYS A 1 432 ? -22.797 -12.75 -5.266 1 87.94 432 LYS A N 1
ATOM 3487 C CA . LYS A 1 432 ? -23.484 -11.484 -5.031 1 87.94 432 LYS A CA 1
ATOM 3488 C C . LYS A 1 432 ? -24.531 -11.617 -3.926 1 87.94 432 LYS A C 1
ATOM 3490 O O . LYS A 1 432 ? -25.578 -10.969 -3.975 1 87.94 432 LYS A O 1
ATOM 3495 N N . ILE A 1 433 ? -24.219 -12.445 -3.018 1 92.19 433 ILE A N 1
ATOM 3496 C CA . ILE A 1 433 ? -25.172 -12.766 -1.96 1 92.19 433 ILE A CA 1
ATOM 3497 C C . ILE A 1 433 ? -25.406 -11.531 -1.086 1 92.19 433 ILE A C 1
ATOM 3499 O O . ILE A 1 433 ? -24.453 -10.867 -0.67 1 92.19 433 ILE A O 1
ATOM 3503 N N . SER A 1 434 ? -26.672 -11.141 -0.873 1 84.81 434 SER A N 1
ATOM 3504 C CA . SER A 1 434 ? -27.062 -10.023 -0.032 1 84.81 434 SER A CA 1
ATOM 3505 C C . SER A 1 434 ? -28.234 -10.398 0.873 1 84.81 434 SER A C 1
ATOM 3507 O O . SER A 1 434 ? -29 -11.32 0.561 1 84.81 434 SER A O 1
ATOM 3509 N N . PRO A 1 435 ? -28.453 -9.922 2.135 1 70.88 435 PRO A N 1
ATOM 3510 C CA . PRO A 1 435 ? -29.594 -10.242 2.979 1 70.88 435 PRO A CA 1
ATOM 3511 C C . PRO A 1 435 ? -30.922 -9.781 2.371 1 70.88 435 PRO A C 1
ATOM 3513 O O . PRO A 1 435 ? -30.953 -8.805 1.617 1 70.88 435 PRO A O 1
ATOM 3516 N N . SER A 1 436 ? -31.922 -10.711 2.021 1 53.25 436 SER A N 1
ATOM 3517 C CA . SER A 1 436 ? -33.188 -10.609 1.324 1 53.25 436 SER A CA 1
ATOM 3518 C C . SER A 1 436 ? -33.906 -9.312 1.669 1 53.25 436 SER A C 1
ATOM 3520 O O . SER A 1 436 ? -34.5 -9.18 2.754 1 53.25 436 SER A O 1
ATOM 3522 N N . GLY A 1 437 ? -33.469 -8.031 1.484 1 43.78 437 GLY A N 1
ATOM 3523 C CA . GLY A 1 437 ? -34.688 -7.203 1.375 1 43.78 437 GLY A CA 1
ATOM 3524 C C . GLY A 1 437 ? -35.656 -7.707 0.333 1 43.78 437 GLY A C 1
ATOM 3525 O O . GLY A 1 437 ? -35.344 -8.594 -0.457 1 43.78 437 GLY A O 1
ATOM 3526 N N . ASP A 1 438 ? -37.031 -7.312 0.344 1 37.22 438 ASP A N 1
ATOM 3527 C CA . ASP A 1 438 ? -38 -7.617 -0.688 1 37.22 438 ASP A CA 1
ATOM 3528 C C . ASP A 1 438 ? -37.375 -7.547 -2.08 1 37.22 438 ASP A C 1
ATOM 3530 O O . ASP A 1 438 ? -36.594 -6.652 -2.363 1 37.22 438 ASP A O 1
ATOM 3534 N N . SER A 1 439 ? -37.312 -8.688 -2.797 1 35.88 439 SER A N 1
ATOM 3535 C CA . SER A 1 439 ? -36.875 -9.062 -4.137 1 35.88 439 SER A CA 1
ATOM 3536 C C . SER A 1 439 ? -37.156 -7.961 -5.148 1 35.88 439 SER A C 1
ATOM 3538 O O . SER A 1 439 ? -38.188 -8 -5.84 1 35.88 439 SER A O 1
ATOM 3540 N N . SER A 1 440 ? -37.25 -6.723 -4.867 1 32.06 440 SER A N 1
ATOM 3541 C CA . SER A 1 440 ? -37.469 -6.098 -6.164 1 32.06 440 SER A CA 1
ATOM 3542 C C . SER A 1 440 ? -36.375 -6.473 -7.148 1 32.06 440 SER A C 1
ATOM 3544 O O . SER A 1 440 ? -35.219 -6.617 -6.762 1 32.06 440 SER A O 1
ATOM 3546 N N . GLU A 1 441 ? -36.719 -7.133 -8.234 1 31.55 441 GLU A N 1
ATOM 3547 C CA . GLU A 1 441 ? -36.094 -7.66 -9.445 1 31.55 441 GLU A CA 1
ATOM 3548 C C . GLU A 1 441 ? -34.969 -6.754 -9.922 1 31.55 441 GLU A C 1
ATOM 3550 O O . GLU A 1 441 ? -35.031 -6.199 -11.023 1 31.55 441 GLU A O 1
ATOM 3555 N N . VAL A 1 442 ? -34.344 -5.969 -9.102 1 31.34 442 VAL A N 1
ATOM 3556 C CA . VAL A 1 442 ? -33.406 -5.242 -9.945 1 31.34 442 VAL A CA 1
ATOM 3557 C C . VAL A 1 442 ? -32.219 -6.152 -10.305 1 31.34 442 VAL A C 1
ATOM 3559 O O . VAL A 1 442 ? -31.797 -6.973 -9.492 1 31.34 442 VAL A O 1
ATOM 3562 N N . GLY A 1 443 ? -32 -6.496 -11.539 1 26.64 443 GLY A N 1
ATOM 3563 C CA . GLY A 1 443 ? -31 -7.273 -12.258 1 26.64 443 GLY A CA 1
ATOM 3564 C C . GLY A 1 443 ? -29.578 -7.027 -11.773 1 26.64 443 GLY A C 1
ATOM 3565 O O . GLY A 1 443 ? -29.078 -5.906 -11.875 1 26.64 443 GLY A O 1
ATOM 3566 N N . PHE A 1 444 ? -29.203 -7.59 -10.656 1 28.59 444 PHE A N 1
ATOM 3567 C CA . PHE A 1 444 ? -27.906 -7.398 -10 1 28.59 444 PHE A CA 1
ATOM 3568 C C . PHE A 1 444 ? -26.797 -8.078 -10.797 1 28.59 444 PHE A C 1
ATOM 3570 O O . PHE A 1 444 ? -26.875 -9.273 -11.102 1 28.59 444 PHE A O 1
ATOM 3577 N N . CYS A 1 445 ? -26.094 -7.469 -11.555 1 25.02 445 CYS A N 1
ATOM 3578 C CA . CYS A 1 445 ? -24.953 -8.094 -12.227 1 25.02 445 CYS A CA 1
ATOM 3579 C C . CYS A 1 445 ? -23.797 -8.305 -11.258 1 25.02 445 CYS A C 1
ATOM 3581 O O . CYS A 1 445 ? -23.578 -7.492 -10.352 1 25.02 445 CYS A O 1
ATOM 3583 N N . SER A 1 446 ? -22.984 -9.406 -11.094 1 24.05 446 SER A N 1
ATOM 3584 C CA . SER A 1 446 ? -22.172 -10.258 -10.227 1 24.05 446 SER A CA 1
ATOM 3585 C C . SER A 1 446 ? -20.766 -9.695 -10.07 1 24.05 446 SER A C 1
ATOM 3587 O O . SER A 1 446 ? -19.906 -10.32 -9.438 1 24.05 446 SER A O 1
ATOM 3589 N N . SER A 1 447 ? -20.188 -8.508 -9.734 1 22.75 447 SER A N 1
ATOM 3590 C CA . SER A 1 447 ? -18.75 -8.453 -9.969 1 22.75 447 SER A CA 1
ATOM 3591 C C . SER A 1 447 ? -17.969 -8.555 -8.664 1 22.75 447 SER A C 1
ATOM 3593 O O . SER A 1 447 ? -18.172 -7.762 -7.746 1 22.75 447 SER A O 1
ATOM 3595 N N . THR A 1 448 ? -17.484 -9.664 -7.941 1 22.36 448 THR A N 1
ATOM 3596 C CA . THR A 1 448 ? -16.984 -9.75 -6.574 1 22.36 448 THR A CA 1
ATOM 3597 C C . THR A 1 448 ? -15.469 -9.555 -6.543 1 22.36 448 THR A C 1
ATOM 3599 O O . THR A 1 448 ? -14.734 -10.219 -7.27 1 22.36 448 THR A O 1
ATOM 3602 N N . ARG A 1 449 ? -14.68 -8.477 -5.793 1 21.56 449 ARG A N 1
ATOM 3603 C CA . ARG A 1 449 ? -13.281 -8.062 -5.824 1 21.56 449 ARG A CA 1
ATOM 3604 C C . ARG A 1 449 ? -12.5 -8.656 -4.652 1 21.56 449 ARG A C 1
ATOM 3606 O O . ARG A 1 449 ? -12.906 -8.508 -3.498 1 21.56 449 ARG A O 1
ATOM 3613 N N . THR A 1 450 ? -11.648 -9.625 -4.566 1 23.59 450 THR A N 1
ATOM 3614 C CA . THR A 1 450 ? -10.797 -10.148 -3.504 1 23.59 450 THR A CA 1
ATOM 3615 C C . THR A 1 450 ? -9.57 -9.266 -3.309 1 23.59 450 THR A C 1
ATOM 3617 O O . THR A 1 450 ? -8.914 -8.883 -4.277 1 23.59 450 THR A O 1
ATOM 3620 N N . SER A 1 451 ? -9.398 -8.453 -2.279 1 23.5 451 SER A N 1
ATOM 3621 C CA . SER A 1 451 ? -8.32 -7.551 -1.889 1 23.5 451 SER A CA 1
ATOM 3622 C C . SER A 1 451 ? -7.047 -8.312 -1.56 1 23.5 451 SER A C 1
ATOM 3624 O O . SER A 1 451 ? -6.988 -9.031 -0.555 1 23.5 451 SER A O 1
ATOM 3626 N N . VAL A 1 452 ? -6.406 -8.945 -2.418 1 27.95 452 VAL A N 1
ATOM 3627 C CA . VAL A 1 452 ? -5.164 -9.664 -2.143 1 27.95 452 VAL A CA 1
ATOM 3628 C C . VAL A 1 452 ? -4.094 -8.688 -1.669 1 27.95 452 VAL A C 1
ATOM 3630 O O . VAL A 1 452 ? -3.943 -7.602 -2.232 1 27.95 452 VAL A O 1
ATOM 3633 N N . GLU A 1 453 ? -3.596 -8.688 -0.53 1 28.69 453 GLU A N 1
ATOM 3634 C CA . GLU A 1 453 ? -2.426 -8.07 0.085 1 28.69 453 GLU A CA 1
ATOM 3635 C C . GLU A 1 453 ? -1.241 -8.055 -0.877 1 28.69 453 GLU A C 1
ATOM 3637 O O . GLU A 1 453 ? -1.168 -8.867 -1.796 1 28.69 453 GLU A O 1
ATOM 3642 N N . GLY A 1 454 ? -0.396 -6.945 -0.82 1 31.17 454 GLY A N 1
ATOM 3643 C CA . GLY A 1 454 ? 0.668 -6.441 -1.672 1 31.17 454 GLY A CA 1
ATOM 3644 C C . GLY A 1 454 ? 1.665 -7.512 -2.078 1 31.17 454 GLY A C 1
ATOM 3645 O O . GLY A 1 454 ? 2.795 -7.199 -2.463 1 31.17 454 GLY A O 1
ATOM 3646 N N . HIS A 1 455 ? 1.58 -8.703 -1.656 1 32.59 455 HIS A N 1
ATOM 3647 C CA . HIS A 1 455 ? 2.566 -9.555 -2.309 1 32.59 455 HIS A CA 1
ATOM 3648 C C . HIS A 1 455 ? 2.283 -9.688 -3.803 1 32.59 455 HIS A C 1
ATOM 3650 O O . HIS A 1 455 ? 1.289 -10.297 -4.199 1 32.59 455 HIS A O 1
ATOM 3656 N N . ALA A 1 456 ? 2.703 -8.859 -4.691 1 37.88 456 ALA A N 1
ATOM 3657 C CA . ALA A 1 456 ? 2.471 -8.688 -6.125 1 37.88 456 ALA A CA 1
ATOM 3658 C C . ALA A 1 456 ? 2.326 -10.031 -6.824 1 37.88 456 ALA A C 1
ATOM 3660 O O . ALA A 1 456 ? 1.365 -10.258 -7.566 1 37.88 456 ALA A O 1
ATOM 3661 N N . PRO A 1 457 ? 3.48 -10.688 -6.98 1 40.69 457 PRO A N 1
ATOM 3662 C CA . PRO A 1 457 ? 3.408 -11.805 -7.922 1 40.69 457 PRO A CA 1
ATOM 3663 C C . PRO A 1 457 ? 2.465 -12.914 -7.453 1 40.69 457 PRO A C 1
ATOM 3665 O O . PRO A 1 457 ? 1.818 -13.562 -8.273 1 40.69 457 PRO A O 1
ATOM 3668 N N . GLN A 1 458 ? 2.316 -13.008 -6.199 1 43.41 458 GLN A N 1
ATOM 3669 C CA . GLN A 1 458 ? 1.532 -14.125 -5.684 1 43.41 458 GLN A CA 1
ATOM 3670 C C . GLN A 1 458 ? 0.036 -13.859 -5.84 1 43.41 458 GLN A C 1
ATOM 3672 O O . GLN A 1 458 ? -0.752 -14.797 -5.977 1 43.41 458 GLN A O 1
ATOM 3677 N N . VAL A 1 459 ? -0.286 -12.641 -5.898 1 44.62 459 VAL A N 1
ATOM 3678 C CA . VAL A 1 459 ? -1.701 -12.289 -5.914 1 44.62 459 VAL A CA 1
ATOM 3679 C C . VAL A 1 459 ? -2.346 -12.781 -7.207 1 44.62 459 VAL A C 1
ATOM 3681 O O . VAL A 1 459 ? -3.432 -13.367 -7.184 1 44.62 459 VAL A O 1
ATOM 3684 N N . LEU A 1 460 ? -1.646 -12.531 -8.305 1 47.66 460 LEU A N 1
ATOM 3685 C CA . LEU A 1 460 ? -2.283 -12.922 -9.555 1 47.66 460 LEU A CA 1
ATOM 3686 C C . LEU A 1 460 ? -2.42 -14.438 -9.648 1 47.66 460 LEU A C 1
ATOM 3688 O O . LEU A 1 460 ? -3.414 -14.945 -10.172 1 47.66 460 LEU A O 1
ATOM 3692 N N . GLU A 1 461 ? -1.433 -15.055 -9.109 1 50.16 461 GLU A N 1
ATOM 3693 C CA . GLU A 1 461 ? -1.512 -16.516 -9.188 1 50.16 461 GLU A CA 1
ATOM 3694 C C . GLU A 1 461 ? -2.727 -17.047 -8.422 1 50.16 461 GLU A C 1
ATOM 3696 O O . GLU A 1 461 ? -3.32 -18.047 -8.812 1 50.16 461 GLU A O 1
ATOM 3701 N N . THR A 1 462 ? -3.115 -16.219 -7.508 1 49.91 462 THR A N 1
ATOM 3702 C CA . THR A 1 462 ? -4.254 -16.703 -6.73 1 49.91 462 THR A CA 1
ATOM 3703 C C . THR A 1 462 ? -5.566 -16.25 -7.363 1 49.91 462 THR A C 1
ATOM 3705 O O . THR A 1 462 ? -6.633 -16.766 -7.027 1 49.91 462 THR A O 1
ATOM 3708 N N . LEU A 1 463 ? -5.367 -15.422 -8.391 1 55.75 463 LEU A N 1
ATOM 3709 C CA . LEU A 1 463 ? -6.605 -14.805 -8.859 1 55.75 463 LEU A CA 1
ATOM 3710 C C . LEU A 1 463 ? -7.242 -15.641 -9.961 1 55.75 463 LEU A C 1
ATOM 3712 O O . LEU A 1 463 ? -8.469 -15.672 -10.102 1 55.75 463 LEU A O 1
ATOM 3716 N N . HIS A 1 464 ? -6.34 -16.5 -10.688 1 64.06 464 HIS A N 1
ATOM 3717 C CA . HIS A 1 464 ? -6.973 -17.156 -11.828 1 64.06 464 HIS A CA 1
ATOM 3718 C C . HIS A 1 464 ? -7.078 -18.656 -11.602 1 64.06 464 HIS A C 1
ATOM 3720 O O . HIS A 1 464 ? -6.082 -19.312 -11.289 1 64.06 464 HIS A O 1
ATOM 3726 N N . TYR A 1 465 ? -8.273 -19.094 -11.68 1 63.25 465 TYR A N 1
ATOM 3727 C CA . TYR A 1 465 ? -8.555 -20.516 -11.594 1 63.25 465 TYR A CA 1
ATOM 3728 C C . TYR A 1 465 ? -7.789 -21.297 -12.656 1 63.25 465 TYR A C 1
ATOM 3730 O O . TYR A 1 465 ? -7.242 -22.359 -12.383 1 63.25 465 TYR A O 1
ATOM 3738 N N . PHE A 1 466 ? -7.707 -20.688 -13.852 1 69.12 466 PHE A N 1
ATOM 3739 C CA . PHE A 1 466 ? -7.004 -21.344 -14.938 1 69.12 466 PHE A CA 1
ATOM 3740 C C . PHE A 1 466 ? -5.727 -20.594 -15.305 1 69.12 466 PHE A C 1
ATOM 3742 O O . PHE A 1 466 ? -5.742 -19.375 -15.445 1 69.12 466 PHE A O 1
ATOM 3749 N N . ARG A 1 467 ? -4.609 -21.281 -15.367 1 70.88 467 ARG A N 1
ATOM 3750 C CA . ARG A 1 467 ? -3.326 -20.734 -15.805 1 70.88 467 ARG A CA 1
ATOM 3751 C C . ARG A 1 467 ? -2.781 -21.516 -17 1 70.88 467 ARG A C 1
ATOM 3753 O O . ARG A 1 467 ? -3.043 -22.719 -17.125 1 70.88 467 ARG A O 1
ATOM 3760 N N . TYR A 1 468 ? -2.127 -20.594 -18.016 1 68.06 468 TYR A N 1
ATOM 3761 C CA . TYR A 1 468 ? -1.536 -21.25 -19.172 1 68.06 468 TYR A CA 1
ATOM 3762 C C . TYR A 1 468 ? -0.473 -22.266 -18.734 1 68.06 468 TYR A C 1
ATOM 3764 O O . TYR A 1 468 ? 0.474 -21.906 -18.016 1 68.06 468 TYR A O 1
ATOM 3772 N N . ASP A 1 469 ? -0.292 -22.922 -18.016 1 64.5 469 ASP A N 1
ATOM 3773 C CA . ASP A 1 469 ? 0.64 -23.969 -17.594 1 64.5 469 ASP A CA 1
ATOM 3774 C C . ASP A 1 469 ? 0.784 -24.016 -16.078 1 64.5 469 ASP A C 1
ATOM 3776 O O . ASP A 1 469 ? 1.855 -23.719 -15.547 1 64.5 469 ASP A O 1
ATOM 3780 N N . GLU A 1 470 ? -0.128 -24.281 -15.461 1 62.75 470 GLU A N 1
ATOM 3781 C CA . GLU A 1 470 ? -0.242 -24.312 -14.008 1 62.75 470 GLU A CA 1
ATOM 3782 C C . GLU A 1 470 ? 0.769 -25.281 -13.398 1 62.75 470 GLU A C 1
ATOM 3784 O O . GLU A 1 470 ? 1.174 -25.125 -12.242 1 62.75 470 GLU A O 1
ATOM 3789 N N . TYR A 1 471 ? 1.252 -26.266 -14.227 1 61.44 471 TYR A N 1
ATOM 3790 C CA . TYR A 1 471 ? 2.107 -27.312 -13.688 1 61.44 471 TYR A CA 1
ATOM 3791 C C . TYR A 1 471 ? 3.553 -27.109 -14.125 1 61.44 471 TYR A C 1
ATOM 3793 O O . TYR A 1 471 ? 4.379 -28.016 -13.977 1 61.44 471 TYR A O 1
ATOM 3801 N N . ALA A 1 472 ? 3.701 -25.906 -14.578 1 68.44 472 ALA A N 1
ATOM 3802 C CA . ALA A 1 472 ? 5.039 -25.656 -15.109 1 68.44 472 ALA A CA 1
ATOM 3803 C C . ALA A 1 472 ? 6.066 -25.562 -13.984 1 68.44 472 ALA A C 1
ATOM 3805 O O . ALA A 1 472 ? 5.766 -25.047 -12.898 1 68.44 472 ALA A O 1
ATOM 3806 N N . ARG A 1 473 ? 7.105 -26.234 -14.25 1 72 473 ARG A N 1
ATOM 3807 C CA . ARG A 1 473 ? 8.227 -26.094 -13.328 1 72 473 ARG A CA 1
ATOM 3808 C C . ARG A 1 473 ? 8.859 -24.703 -13.453 1 72 473 ARG A C 1
ATOM 3810 O O . ARG A 1 473 ? 8.984 -24.172 -14.555 1 72 473 ARG A O 1
ATOM 3817 N N . SER A 1 474 ? 9.078 -24.203 -12.312 1 75.88 474 SER A N 1
ATOM 3818 C CA . SER A 1 474 ? 9.789 -22.938 -12.312 1 75.88 474 SER A CA 1
ATOM 3819 C C . SER A 1 474 ? 11.297 -23.141 -12.156 1 75.88 474 SER A C 1
ATOM 3821 O O . SER A 1 474 ? 11.742 -24.234 -11.812 1 75.88 474 SER A O 1
ATOM 3823 N N . CYS A 1 475 ? 12.023 -22.219 -12.531 1 82.69 475 CYS A N 1
ATOM 3824 C CA . CYS A 1 475 ? 13.469 -22.297 -12.422 1 82.69 475 CYS A CA 1
ATOM 3825 C C . CYS A 1 475 ? 13.898 -22.453 -10.961 1 82.69 475 CYS A C 1
ATOM 3827 O O . CYS A 1 475 ? 14.922 -23.078 -10.672 1 82.69 475 CYS A O 1
ATOM 3829 N N . ARG A 1 476 ? 13.086 -22.031 -10.094 1 77.88 476 ARG A N 1
ATOM 3830 C CA . ARG A 1 476 ? 13.516 -22.062 -8.695 1 77.88 476 ARG A CA 1
ATOM 3831 C C . ARG A 1 476 ? 12.977 -23.297 -7.98 1 77.88 476 ARG A C 1
ATOM 3833 O O . ARG A 1 476 ? 13.555 -23.75 -6.996 1 77.88 476 ARG A O 1
ATOM 3840 N N . VAL A 1 477 ? 11.859 -23.812 -8.539 1 73.44 477 VAL A N 1
ATOM 3841 C CA . VAL A 1 477 ? 11.266 -24.938 -7.84 1 73.44 477 VAL A CA 1
ATOM 3842 C C . VAL A 1 477 ? 11.125 -26.125 -8.797 1 73.44 477 VAL A C 1
ATOM 3844 O O . VAL A 1 477 ? 10.531 -26 -9.867 1 73.44 477 VAL A O 1
ATOM 3847 N N . LYS A 1 478 ? 11.789 -27.219 -8.336 1 66.81 478 LYS A N 1
ATOM 3848 C CA . LYS A 1 478 ? 11.789 -28.422 -9.164 1 66.81 478 LYS A CA 1
ATOM 3849 C C . LYS A 1 478 ? 10.398 -29.047 -9.242 1 66.81 478 LYS A C 1
ATOM 3851 O O . LYS A 1 478 ? 10.055 -29.672 -10.242 1 66.81 478 LYS A O 1
ATOM 3856 N N . ASN A 1 479 ? 9.789 -28.875 -8 1 58.84 479 ASN A N 1
ATOM 3857 C CA . ASN A 1 479 ? 8.516 -29.594 -7.953 1 58.84 479 ASN A CA 1
ATOM 3858 C C . ASN A 1 479 ? 7.375 -28.75 -8.508 1 58.84 479 ASN A C 1
ATOM 3860 O O . ASN A 1 479 ? 7.371 -27.516 -8.352 1 58.84 479 ASN A O 1
ATOM 3864 N N . LYS A 1 480 ? 6.809 -29.359 -9.578 1 57.94 480 LYS A N 1
ATOM 3865 C CA . LYS A 1 480 ? 5.621 -28.766 -10.195 1 57.94 480 LYS A CA 1
ATOM 3866 C C . LYS A 1 480 ? 4.594 -28.391 -9.133 1 57.94 480 LYS A C 1
ATOM 3868 O O . LYS A 1 480 ? 4.246 -29.203 -8.273 1 57.94 480 LYS A O 1
ATOM 3873 N N . GLU A 1 481 ? 4.844 -27.234 -8.492 1 50.62 481 GLU A N 1
ATOM 3874 C CA . GLU A 1 481 ? 3.943 -26.844 -7.414 1 50.62 481 GLU A CA 1
ATOM 3875 C C . GLU A 1 481 ? 2.496 -26.781 -7.898 1 50.62 481 GLU A C 1
ATOM 3877 O O . GLU A 1 481 ? 2.199 -26.141 -8.906 1 50.62 481 GLU A O 1
ATOM 3882 N N . THR A 1 482 ? 1.845 -27.969 -7.824 1 51.03 482 THR A N 1
ATOM 3883 C CA . THR A 1 482 ? 0.41 -27.828 -8.047 1 51.03 482 THR A CA 1
ATOM 3884 C C . THR A 1 482 ? -0.151 -26.672 -7.234 1 51.03 482 THR A C 1
ATOM 3886 O O . THR A 1 482 ? 0.001 -26.625 -6.012 1 51.03 482 THR A O 1
ATOM 3889 N N . PRO A 1 483 ? -0.254 -25.531 -7.812 1 47.75 483 PRO A N 1
ATOM 3890 C CA . PRO A 1 483 ? -0.911 -24.516 -6.984 1 47.75 483 PRO A CA 1
ATOM 3891 C C . PRO A 1 483 ? -2.084 -25.078 -6.184 1 47.75 483 PRO A C 1
ATOM 3893 O O . PRO A 1 483 ? -2.98 -25.703 -6.754 1 47.75 483 PRO A O 1
ATOM 3896 N N . SER A 1 484 ? -1.851 -25.969 -5.27 1 46.56 484 SER A N 1
ATOM 3897 C CA . SER A 1 484 ? -3.102 -26.281 -4.594 1 46.56 484 SER A CA 1
ATOM 3898 C C . SER A 1 484 ? -4.012 -25.062 -4.496 1 46.56 484 SER A C 1
ATOM 3900 O O . SER A 1 484 ? -3.625 -24.047 -3.93 1 46.56 484 SER A O 1
ATOM 3902 N N . PHE A 1 485 ? -4.695 -24.812 -5.48 1 44.91 485 PHE A N 1
ATOM 3903 C CA . PHE A 1 485 ? -5.656 -23.719 -5.629 1 44.91 485 PHE A CA 1
ATOM 3904 C C . PHE A 1 485 ? -6.379 -23.453 -4.312 1 44.91 485 PHE A C 1
ATOM 3906 O O . PHE A 1 485 ? -7.379 -22.734 -4.285 1 44.91 485 PHE A O 1
ATOM 3913 N N . LEU A 1 486 ? -6.34 -24.328 -3.336 1 48.84 486 LEU A N 1
ATOM 3914 C CA . LEU A 1 486 ? -7.395 -23.875 -2.443 1 48.84 486 LEU A CA 1
ATOM 3915 C C . LEU A 1 486 ? -7.059 -22.5 -1.869 1 48.84 486 LEU A C 1
ATOM 3917 O O . LEU A 1 486 ? -6.215 -22.391 -0.98 1 48.84 486 LEU A O 1
ATOM 3921 N N . PRO A 1 487 ? -7.34 -21.453 -2.734 1 50.47 487 PRO A N 1
ATOM 3922 C CA . PRO A 1 487 ? -7.16 -20.078 -2.277 1 50.47 487 PRO A CA 1
ATOM 3923 C C . PRO A 1 487 ? -7.73 -19.828 -0.881 1 50.47 487 PRO A C 1
ATOM 3925 O O . PRO A 1 487 ? -8.023 -18.688 -0.516 1 50.47 487 PRO A O 1
ATOM 3928 N N . PHE A 1 488 ? -8.109 -21 -0.159 1 52.59 488 PHE A N 1
ATOM 3929 C CA . PHE A 1 488 ? -8.789 -20.734 1.104 1 52.59 488 PHE A CA 1
ATOM 3930 C C . PHE A 1 488 ? -7.793 -20.281 2.164 1 52.59 488 PHE A C 1
ATOM 3932 O O . PHE A 1 488 ? -6.598 -20.547 2.059 1 52.59 488 PHE A O 1
ATOM 3939 N N . ASN A 1 489 ? -8.281 -19.391 2.861 1 62.75 489 ASN A N 1
ATOM 3940 C CA . ASN A 1 489 ? -7.605 -19.156 4.133 1 62.75 489 ASN A CA 1
ATOM 3941 C C . ASN A 1 489 ? -7.199 -20.453 4.812 1 62.75 489 ASN A C 1
ATOM 3943 O O . ASN A 1 489 ? -7.996 -21.062 5.527 1 62.75 489 ASN A O 1
ATOM 3947 N N . LYS A 1 490 ? -5.977 -21.078 4.445 1 67.81 490 LYS A N 1
ATOM 3948 C CA . LYS A 1 490 ? -5.477 -22.375 4.891 1 67.81 490 LYS A CA 1
ATOM 3949 C C . LYS A 1 490 ? -5.609 -22.516 6.402 1 67.81 490 LYS A C 1
ATOM 3951 O O . LYS A 1 490 ? -5.949 -23.594 6.898 1 67.81 490 LYS A O 1
ATOM 3956 N N . ASP A 1 491 ? -5.551 -21.422 6.938 1 77.5 491 ASP A N 1
ATOM 3957 C CA . ASP A 1 491 ? -5.59 -21.484 8.398 1 77.5 491 ASP A CA 1
ATOM 3958 C C . ASP A 1 491 ? -7.004 -21.781 8.898 1 77.5 491 ASP A C 1
ATOM 3960 O O . ASP A 1 491 ? -7.18 -22.562 9.836 1 77.5 491 ASP A O 1
ATOM 3964 N N . CYS A 1 492 ? -7.984 -21.219 8.141 1 80.31 492 CYS A N 1
ATOM 3965 C CA . CYS A 1 492 ? -9.375 -21.422 8.539 1 80.31 492 CYS A CA 1
ATOM 3966 C C . CYS A 1 492 ? -9.805 -22.875 8.289 1 80.31 492 CYS A C 1
ATOM 3968 O O . CYS A 1 492 ? -10.43 -23.484 9.156 1 80.31 492 CYS A O 1
ATOM 3970 N N . TYR A 1 493 ? -9.258 -23.5 7.297 1 80.44 493 TYR A N 1
ATOM 3971 C CA . TYR A 1 493 ? -9.672 -24.844 6.875 1 80.44 493 TYR A CA 1
ATOM 3972 C C . TYR A 1 493 ? -9.141 -25.906 7.828 1 80.44 493 TYR A C 1
ATOM 3974 O O . TYR A 1 493 ? -9.758 -26.953 8 1 80.44 493 TYR A O 1
ATOM 3982 N N . ARG A 1 494 ? -8.148 -25.594 8.516 1 83.69 494 ARG A N 1
ATOM 3983 C CA . ARG A 1 494 ? -7.508 -26.562 9.406 1 83.69 494 ARG A CA 1
ATOM 3984 C C . ARG A 1 494 ? -8.352 -26.797 10.656 1 83.69 494 ARG A C 1
ATOM 3986 O O . ARG A 1 494 ? -8.227 -27.828 11.312 1 83.69 494 ARG A O 1
ATOM 3993 N N . TYR A 1 495 ? -9.266 -25.906 10.93 1 87.81 495 TYR A N 1
ATOM 3994 C CA . TYR A 1 495 ? -10.031 -25.984 12.164 1 87.81 495 TYR A CA 1
ATOM 3995 C C . TYR A 1 495 ? -11.227 -26.922 12 1 87.81 495 TYR A C 1
ATOM 3997 O O . TYR A 1 495 ? -11.781 -27.406 12.992 1 87.81 495 TYR A O 1
ATOM 4005 N N . GLY A 1 496 ? -11.633 -27.062 10.719 1 89.62 496 GLY A N 1
ATOM 4006 C CA . GLY A 1 496 ? -12.758 -27.969 10.516 1 89.62 496 GLY A CA 1
ATOM 4007 C C . GLY A 1 496 ? -13.75 -27.453 9.484 1 89.62 496 GLY A C 1
ATOM 4008 O O . GLY A 1 496 ? -13.352 -26.922 8.445 1 89.62 496 GLY A O 1
ATOM 4009 N N . GLN A 1 497 ? -15.086 -27.719 9.82 1 93.56 497 GLN A N 1
ATOM 4010 C CA . GLN A 1 497 ? -16.125 -27.328 8.867 1 93.56 497 GLN A CA 1
ATOM 4011 C C . GLN A 1 497 ? -16.094 -25.844 8.578 1 93.56 497 GLN A C 1
ATOM 4013 O O . GLN A 1 497 ? -16.203 -25.016 9.5 1 93.56 497 GLN A O 1
ATOM 4018 N N . THR A 1 498 ? -15.969 -25.5 7.285 1 94.75 498 THR A N 1
ATOM 4019 C CA . THR A 1 498 ? -15.711 -24.109 6.883 1 94.75 498 THR A CA 1
ATOM 4020 C C . THR A 1 498 ? -16.781 -23.625 5.906 1 94.75 498 THR A C 1
ATOM 4022 O O . THR A 1 498 ? -17.141 -24.344 4.977 1 94.75 498 THR A O 1
ATOM 4025 N N . LEU A 1 499 ? -17.281 -22.5 6.16 1 95.69 499 LEU A N 1
ATOM 4026 C CA . LEU A 1 499 ? -18.141 -21.781 5.23 1 95.69 499 LEU A CA 1
ATOM 4027 C C . LEU A 1 499 ? -17.469 -20.5 4.75 1 95.69 499 LEU A C 1
ATOM 4029 O O . LEU A 1 499 ? -17.156 -19.625 5.555 1 95.69 499 LEU A O 1
ATOM 4033 N N . ASP A 1 500 ? -17.219 -20.406 3.512 1 95.06 500 ASP A N 1
ATOM 4034 C CA . ASP A 1 500 ? -16.578 -19.234 2.932 1 95.06 500 ASP A CA 1
ATOM 4035 C C . ASP A 1 500 ? -17.609 -18.344 2.24 1 95.06 500 ASP A C 1
ATOM 4037 O O . ASP A 1 500 ? -18.109 -18.672 1.167 1 95.06 500 ASP A O 1
ATOM 4041 N N . LEU A 1 501 ? -17.906 -17.25 2.852 1 95.56 501 LEU A N 1
ATOM 4042 C CA . LEU A 1 501 ? -18.812 -16.25 2.307 1 95.56 501 LEU A CA 1
ATOM 4043 C C . LEU A 1 501 ? -18.062 -14.977 1.939 1 95.56 501 LEU A C 1
ATOM 4045 O O . LEU A 1 501 ? -18.641 -13.891 1.95 1 95.56 501 LEU A O 1
ATOM 4049 N N . SER A 1 502 ? -16.828 -15.125 1.651 1 93 502 SER A N 1
ATOM 4050 C CA . SER A 1 502 ? -16 -13.953 1.369 1 93 502 SER A CA 1
ATOM 4051 C C . SER A 1 502 ? -16.344 -13.352 0.009 1 93 502 SER A C 1
ATOM 4053 O O . SER A 1 502 ? -16.781 -14.062 -0.896 1 93 502 SER A O 1
ATOM 4055 N N . ARG A 1 503 ? -16.219 -11.984 -0.084 1 90.31 503 ARG A N 1
ATOM 4056 C CA . ARG A 1 503 ? -16.359 -11.234 -1.329 1 90.31 503 ARG A CA 1
ATOM 4057 C C . ARG A 1 503 ? -17.766 -11.391 -1.902 1 90.31 503 ARG A C 1
ATOM 4059 O O . ARG A 1 503 ? -17.922 -11.75 -3.07 1 90.31 503 ARG A O 1
ATOM 4066 N N . ASN A 1 504 ? -18.703 -11.273 -1.039 1 92.25 504 ASN A N 1
ATOM 4067 C CA . ASN A 1 504 ? -20.109 -11.148 -1.39 1 92.25 504 ASN A CA 1
ATOM 4068 C C . ASN A 1 504 ? -20.609 -9.727 -1.159 1 92.25 504 ASN A C 1
ATOM 4070 O O . ASN A 1 504 ? -19.812 -8.781 -1.067 1 92.25 504 ASN A O 1
ATOM 4074 N N . ASN A 1 505 ? -21.906 -9.547 -1.263 1 86.31 505 ASN A N 1
ATOM 4075 C CA . ASN A 1 505 ? -22.516 -8.234 -1.03 1 86.31 505 ASN A CA 1
ATOM 4076 C C . ASN A 1 505 ? -23.297 -8.203 0.277 1 86.31 505 ASN A C 1
ATOM 4078 O O . ASN A 1 505 ? -24.406 -7.672 0.326 1 86.31 505 ASN A O 1
ATOM 4082 N N . ILE A 1 506 ? -22.656 -8.812 1.29 1 90.81 506 ILE A N 1
ATOM 4083 C CA . ILE A 1 506 ? -23.312 -8.844 2.592 1 90.81 506 ILE A CA 1
ATOM 4084 C C . ILE A 1 506 ? -23.062 -7.531 3.326 1 90.81 506 ILE A C 1
ATOM 4086 O O . ILE A 1 506 ? -21.906 -7.129 3.52 1 90.81 506 ILE A O 1
ATOM 4090 N N . PHE A 1 507 ? -24.141 -6.863 3.701 1 84.25 507 PHE A N 1
ATOM 4091 C CA . PHE A 1 507 ? -23.969 -5.559 4.332 1 84.25 507 PHE A CA 1
ATOM 4092 C C . PHE A 1 507 ? -24.469 -5.582 5.77 1 84.25 507 PHE A C 1
ATOM 4094 O O . PHE A 1 507 ? -24.266 -4.629 6.523 1 84.25 507 PHE A O 1
ATOM 4101 N N . PHE A 1 508 ? -25.188 -6.699 6.133 1 86.69 508 PHE A N 1
ATOM 4102 C CA . PHE A 1 508 ? -25.75 -6.871 7.469 1 86.69 508 PHE A CA 1
ATOM 4103 C C . PHE A 1 508 ? -25.859 -8.344 7.82 1 86.69 508 PHE A C 1
ATOM 4105 O O . PHE A 1 508 ? -26.188 -9.172 6.965 1 86.69 508 PHE A O 1
ATOM 4112 N N . ILE A 1 509 ? -25.562 -8.664 9.086 1 91.81 509 ILE A N 1
ATOM 4113 C CA . ILE A 1 509 ? -25.719 -10.047 9.531 1 91.81 509 ILE A CA 1
ATOM 4114 C C . ILE A 1 509 ? -26.594 -10.086 10.773 1 91.81 509 ILE A C 1
ATOM 4116 O O . ILE A 1 509 ? -26.578 -9.172 11.602 1 91.81 509 ILE A O 1
ATOM 4120 N N . LYS A 1 510 ? -27.438 -11.094 10.867 1 90.44 510 LYS A N 1
ATOM 4121 C CA . LYS A 1 510 ? -28.297 -11.352 12.023 1 90.44 510 LYS A CA 1
ATOM 4122 C C . LYS A 1 510 ? -28.109 -12.773 12.539 1 90.44 510 LYS A C 1
ATOM 4124 O O . LYS A 1 510 ? -27.609 -13.641 11.82 1 90.44 510 LYS A O 1
ATOM 4129 N N . SER A 1 511 ? -28.469 -12.914 13.742 1 93.5 511 SER A N 1
ATOM 4130 C CA . SER A 1 511 ? -28.328 -14.219 14.375 1 93.5 511 SER A CA 1
ATOM 4131 C C . SER A 1 511 ? -29.094 -15.289 13.602 1 93.5 511 SER A C 1
ATOM 4133 O O . SER A 1 511 ? -28.641 -16.422 13.477 1 93.5 511 SER A O 1
ATOM 4135 N N . SER A 1 512 ? -30.234 -14.961 12.984 1 90.94 512 SER A N 1
ATOM 4136 C CA . SER A 1 512 ? -31.094 -15.898 12.273 1 90.94 512 SER A CA 1
ATOM 4137 C C . SER A 1 512 ? -30.406 -16.438 11.023 1 90.94 512 SER A C 1
ATOM 4139 O O . SER A 1 512 ? -30.734 -17.516 10.539 1 90.94 512 SER A O 1
ATOM 4141 N N . ASP A 1 513 ? -29.438 -15.672 10.508 1 91.38 513 ASP A N 1
ATOM 4142 C CA . ASP A 1 513 ? -28.734 -16.062 9.297 1 91.38 513 ASP A CA 1
ATOM 4143 C C . ASP A 1 513 ? -27.891 -17.328 9.531 1 91.38 513 ASP A C 1
ATOM 4145 O O . ASP A 1 513 ? -27.562 -18.047 8.586 1 91.38 513 ASP A O 1
ATOM 4149 N N . PHE A 1 514 ? -27.656 -17.625 10.898 1 93.44 514 PHE A N 1
ATOM 4150 C CA . PHE A 1 514 ? -26.734 -18.719 11.211 1 93.44 514 PHE A CA 1
ATOM 4151 C C . PHE A 1 514 ? -27.422 -19.797 12.023 1 93.44 514 PHE A C 1
ATOM 4153 O O . PHE A 1 514 ? -26.766 -20.672 12.602 1 93.44 514 PHE A O 1
ATOM 4160 N N . ARG A 1 515 ? -28.719 -19.781 12.164 1 91.5 515 ARG A N 1
ATOM 4161 C CA . ARG A 1 515 ? -29.484 -20.672 13.023 1 91.5 515 ARG A CA 1
ATOM 4162 C C . ARG A 1 515 ? -29.219 -22.125 12.688 1 91.5 515 ARG A C 1
ATOM 4164 O O . ARG A 1 515 ? -29.156 -22.984 13.578 1 91.5 515 ARG A O 1
ATOM 4171 N N . HIS A 1 516 ? -28.969 -22.516 11.492 1 89.81 516 HIS A N 1
ATOM 4172 C CA . HIS A 1 516 ? -28.781 -23.922 11.102 1 89.81 516 HIS A CA 1
ATOM 4173 C C . HIS A 1 516 ? -27.328 -24.203 10.734 1 89.81 516 HIS A C 1
ATOM 4175 O O . HIS A 1 516 ? -27.047 -25.156 10.016 1 89.81 516 HIS A O 1
ATOM 4181 N N . LEU A 1 517 ? -26.422 -23.438 11.32 1 94.31 517 LEU A N 1
ATOM 4182 C CA . LEU A 1 517 ? -25.016 -23.562 10.953 1 94.31 517 LEU A CA 1
ATOM 4183 C C . LEU A 1 517 ? -24.156 -23.734 12.195 1 94.31 517 LEU A C 1
ATOM 4185 O O . LEU A 1 517 ? -22.984 -23.328 12.203 1 94.31 517 LEU A O 1
ATOM 4189 N N . SER A 1 518 ? -24.703 -24.281 13.266 1 93.06 518 SER A N 1
ATOM 4190 C CA . SER A 1 518 ? -24.016 -24.391 14.547 1 93.06 518 SER A CA 1
ATOM 4191 C C . SER A 1 518 ? -22.797 -25.312 14.445 1 93.06 518 SER A C 1
ATOM 4193 O O . SER A 1 518 ? -21.922 -25.281 15.312 1 93.06 518 SER A O 1
ATOM 4195 N N . PHE A 1 519 ? -22.719 -26.078 13.375 1 92.44 519 PHE A N 1
ATOM 4196 C CA . PHE A 1 519 ? -21.641 -27.062 13.203 1 92.44 519 PHE A CA 1
ATOM 4197 C C . PHE A 1 519 ? -20.375 -26.391 12.703 1 92.44 519 PHE A C 1
ATOM 4199 O O . PHE A 1 519 ? -19.297 -26.984 12.727 1 92.44 519 PHE A O 1
ATOM 4206 N N . LEU A 1 520 ? -20.422 -25.141 12.32 1 94.62 520 LEU A N 1
ATOM 4207 C CA . LEU A 1 520 ? -19.297 -24.438 11.695 1 94.62 520 LEU A CA 1
ATOM 4208 C C . LEU A 1 520 ? -18.188 -24.203 12.695 1 94.62 520 LEU A C 1
ATOM 4210 O O . LEU A 1 520 ? -18.438 -23.844 13.852 1 94.62 520 LEU A O 1
ATOM 4214 N N . LYS A 1 521 ? -17.047 -24.438 12.227 1 95.88 521 LYS A N 1
ATOM 4215 C CA . LYS A 1 521 ? -15.844 -24.156 13.008 1 95.88 521 LYS A CA 1
ATOM 4216 C C . LYS A 1 521 ? -15.094 -22.953 12.453 1 95.88 521 LYS A C 1
ATOM 4218 O O . LYS A 1 521 ? -14.398 -22.25 13.195 1 95.88 521 LYS A O 1
ATOM 4223 N N . CYS A 1 522 ? -15.234 -22.781 11.18 1 95.81 522 CYS A N 1
ATOM 4224 C CA . CYS A 1 522 ? -14.586 -21.656 10.516 1 95.81 522 CYS A CA 1
ATOM 4225 C C . CYS A 1 522 ? -15.57 -20.906 9.625 1 95.81 522 CYS A C 1
ATOM 4227 O O . CYS A 1 522 ? -16.281 -21.516 8.828 1 95.81 522 CYS A O 1
ATOM 4229 N N . LEU A 1 523 ? -15.602 -19.594 9.797 1 96.62 523 LEU A N 1
ATOM 4230 C CA . LEU A 1 523 ? -16.453 -18.719 8.992 1 96.62 523 LEU A CA 1
ATOM 4231 C C . LEU A 1 523 ? -15.656 -17.578 8.383 1 96.62 523 LEU A C 1
ATOM 4233 O O . LEU A 1 523 ? -15 -16.828 9.109 1 96.62 523 LEU A O 1
ATOM 4237 N N . ASN A 1 524 ? -15.656 -17.5 7.09 1 95.88 524 ASN A N 1
ATOM 4238 C CA . ASN A 1 524 ? -14.984 -16.422 6.391 1 95.88 524 ASN A CA 1
ATOM 4239 C C . ASN A 1 524 ? -15.977 -15.414 5.82 1 95.88 524 ASN A C 1
ATOM 4241 O O . ASN A 1 524 ? -16.703 -15.719 4.867 1 95.88 524 ASN A O 1
ATOM 4245 N N . LEU A 1 525 ? -16.016 -14.266 6.41 1 96 525 LEU A N 1
ATOM 4246 C CA . LEU A 1 525 ? -16.891 -13.195 5.977 1 96 525 LEU A CA 1
ATOM 4247 C C . LEU A 1 525 ? -16.094 -12.023 5.41 1 96 525 LEU A C 1
ATOM 4249 O O . LEU A 1 525 ? -16.594 -10.906 5.32 1 96 525 LEU A O 1
ATOM 4253 N N . SER A 1 526 ? -14.906 -12.273 5.008 1 94 526 SER A N 1
ATOM 4254 C CA . SER A 1 526 ? -14.023 -11.203 4.562 1 94 526 SER A CA 1
ATOM 4255 C C . SER A 1 526 ? -14.484 -10.625 3.227 1 94 526 SER A C 1
ATOM 4257 O O . SER A 1 526 ? -15.086 -11.328 2.416 1 94 526 SER A O 1
ATOM 4259 N N . GLY A 1 527 ? -14.195 -9.344 3.021 1 91.06 527 GLY A N 1
ATOM 4260 C CA . GLY A 1 527 ? -14.414 -8.703 1.738 1 91.06 527 GLY A CA 1
ATOM 4261 C C . GLY A 1 527 ? -15.883 -8.438 1.449 1 91.06 527 GLY A C 1
ATOM 4262 O O . GLY A 1 527 ? -16.312 -8.516 0.299 1 91.06 527 GLY A O 1
ATOM 4263 N N . ASN A 1 528 ? -16.672 -8.32 2.52 1 92.88 528 ASN A N 1
ATOM 4264 C CA . ASN A 1 528 ? -18.062 -7.863 2.381 1 92.88 528 ASN A CA 1
ATOM 4265 C C . ASN A 1 528 ? -18.188 -6.379 2.703 1 92.88 528 ASN A C 1
ATOM 4267 O O . ASN A 1 528 ? -17.281 -5.598 2.447 1 92.88 528 ASN A O 1
ATOM 4271 N N . THR A 1 529 ? -19.344 -5.898 3.023 1 87.5 529 THR A N 1
ATOM 4272 C CA . THR A 1 529 ? -19.562 -4.5 3.365 1 87.5 529 THR A CA 1
ATOM 4273 C C . THR A 1 529 ? -20.375 -4.379 4.656 1 87.5 529 THR A C 1
ATOM 4275 O O . THR A 1 529 ? -21.234 -3.514 4.777 1 87.5 529 THR A O 1
ATOM 4278 N N . ILE A 1 530 ? -20.031 -5.266 5.551 1 91.06 530 ILE A N 1
ATOM 4279 C CA . ILE A 1 530 ? -20.766 -5.273 6.809 1 91.06 530 ILE A CA 1
ATOM 4280 C C . ILE A 1 530 ? -20.359 -4.066 7.652 1 91.06 530 ILE A C 1
ATOM 4282 O O . ILE A 1 530 ? -19.203 -3.953 8.078 1 91.06 530 ILE A O 1
ATOM 4286 N N . GLY A 1 531 ? -21.312 -3.17 7.871 1 86.25 531 GLY A N 1
ATOM 4287 C CA . GLY A 1 531 ? -21 -1.935 8.57 1 86.25 531 GLY A CA 1
ATOM 4288 C C . GLY A 1 531 ? -21.844 -1.718 9.812 1 86.25 531 GLY A C 1
ATOM 4289 O O . GLY A 1 531 ? -21.922 -0.603 10.328 1 86.25 531 GLY A O 1
ATOM 4290 N N . GLN A 1 532 ? -22.438 -2.725 10.312 1 85.56 532 GLN A N 1
ATOM 4291 C CA . GLN A 1 532 ? -23.266 -2.609 11.5 1 85.56 532 GLN A CA 1
ATOM 4292 C C . GLN A 1 532 ? -22.422 -2.639 12.773 1 85.56 532 GLN A C 1
ATOM 4294 O O . GLN A 1 532 ? -21.266 -3.057 12.734 1 85.56 532 GLN A O 1
ATOM 4299 N N . THR A 1 533 ? -23.016 -2.109 13.852 1 88.12 533 THR A N 1
ATOM 4300 C CA . THR A 1 533 ? -22.406 -2.258 15.164 1 88.12 533 THR A CA 1
ATOM 4301 C C . THR A 1 533 ? -22.641 -3.66 15.719 1 88.12 533 THR A C 1
ATOM 4303 O O . THR A 1 533 ? -23.734 -4.215 15.578 1 88.12 533 THR A O 1
ATOM 4306 N N . LEU A 1 534 ? -21.656 -4.238 16.234 1 92.44 534 LEU A N 1
ATOM 4307 C CA . LEU A 1 534 ? -21.797 -5.555 16.844 1 92.44 534 LEU A CA 1
ATOM 4308 C C . LEU A 1 534 ? -22.031 -5.43 18.344 1 92.44 534 LEU A C 1
ATOM 4310 O O . LEU A 1 534 ? -21.266 -4.754 19.047 1 92.44 534 LEU A O 1
ATOM 4314 N N . ASN A 1 535 ? -23.078 -6.062 18.812 1 91.44 535 ASN A N 1
ATOM 4315 C CA . ASN A 1 535 ? -23.406 -5.93 20.219 1 91.44 535 ASN A CA 1
ATOM 4316 C C . ASN A 1 535 ? -23.25 -7.254 20.953 1 91.44 535 ASN A C 1
ATOM 4318 O O . ASN A 1 535 ? -23.594 -7.359 22.141 1 91.44 535 ASN A O 1
ATOM 4322 N N . GLY A 1 536 ? -22.797 -8.266 20.25 1 94.56 536 GLY A N 1
ATOM 4323 C CA . GLY A 1 536 ? -22.531 -9.539 20.891 1 94.56 536 GLY A CA 1
ATOM 4324 C C . GLY A 1 536 ? -23.672 -10.531 20.734 1 94.56 536 GLY A C 1
ATOM 4325 O O . GLY A 1 536 ? -23.719 -11.539 21.438 1 94.56 536 GLY A O 1
ATOM 4326 N N . SER A 1 537 ? -24.594 -10.305 19.75 1 94.12 537 SER A N 1
ATOM 4327 C CA . SER A 1 537 ? -25.75 -11.18 19.562 1 94.12 537 SER A CA 1
ATOM 4328 C C . SER A 1 537 ? -25.766 -11.781 18.156 1 94.12 537 SER A C 1
ATOM 4330 O O . SER A 1 537 ? -26.453 -12.766 17.906 1 94.12 537 SER A O 1
ATOM 4332 N N . GLU A 1 538 ? -24.984 -11.289 17.25 1 94.56 538 GLU A N 1
ATOM 4333 C CA . GLU A 1 538 ? -25.094 -11.57 15.828 1 94.56 538 GLU A CA 1
ATOM 4334 C C . GLU A 1 538 ? -24.703 -13.016 15.523 1 94.56 538 GLU A C 1
ATOM 4336 O O . GLU A 1 53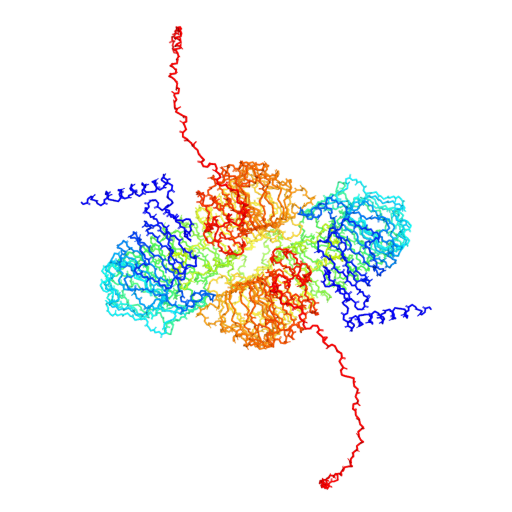8 ? -25.297 -13.648 14.648 1 94.56 538 GLU A O 1
ATOM 4341 N N . PHE A 1 539 ? -23.781 -13.594 16.344 1 96.81 539 PHE A N 1
ATOM 4342 C CA . PHE A 1 539 ? -23.234 -14.914 16.047 1 96.81 539 PHE A CA 1
ATOM 4343 C C . PHE A 1 539 ? -23.672 -15.93 17.094 1 96.81 539 PHE A C 1
ATOM 4345 O O . PHE A 1 539 ? -23.047 -16.969 17.25 1 96.81 539 PHE A O 1
ATOM 4352 N N . GLN A 1 540 ? -24.75 -15.727 17.719 1 95.88 540 GLN A N 1
ATOM 4353 C CA . GLN A 1 540 ? -25.203 -16.516 18.859 1 95.88 540 GLN A CA 1
ATOM 4354 C C . GLN A 1 540 ? -25.344 -17.984 18.516 1 95.88 540 GLN A C 1
ATOM 4356 O O . GLN A 1 540 ? -24.953 -18.859 19.297 1 95.88 540 GLN A O 1
ATOM 4361 N N . PRO A 1 541 ? -25.812 -18.359 17.297 1 95.81 541 PRO A N 1
ATOM 4362 C CA . PRO A 1 541 ? -25.984 -19.766 16.984 1 95.81 541 PRO A CA 1
ATOM 4363 C C . PRO A 1 541 ? -24.656 -20.484 16.75 1 95.81 541 PRO A C 1
ATOM 4365 O O . PRO A 1 541 ? -24.594 -21.719 16.734 1 95.81 541 PRO A O 1
ATOM 4368 N N . LEU A 1 542 ? -23.594 -19.781 16.562 1 96.69 542 LEU A N 1
ATOM 4369 C CA . LEU A 1 542 ? -22.312 -20.359 16.203 1 96.69 542 LEU A CA 1
ATOM 4370 C C . LEU A 1 542 ? -21.469 -20.656 17.438 1 96.69 542 LEU A C 1
ATOM 4372 O O . LEU A 1 542 ? -20.344 -20.172 17.562 1 96.69 542 LEU A O 1
ATOM 4376 N N . VAL A 1 543 ? -21.906 -21.562 18.203 1 93.75 543 VAL A N 1
ATOM 4377 C CA . VAL A 1 543 ? -21.344 -21.844 19.531 1 93.75 543 VAL A CA 1
ATOM 4378 C C . VAL A 1 543 ? -19.984 -22.516 19.375 1 93.75 543 VAL A C 1
ATOM 4380 O O . VAL A 1 543 ? -19.125 -22.391 20.234 1 93.75 543 VAL A O 1
ATOM 4383 N N . ASP A 1 544 ? -19.797 -23.188 18.25 1 93.44 544 ASP A N 1
ATOM 4384 C CA . ASP A 1 544 ? -18.578 -23.984 18.094 1 93.44 544 ASP A CA 1
ATOM 4385 C C . ASP A 1 544 ? -17.562 -23.266 17.203 1 93.44 544 ASP A C 1
ATOM 4387 O O . ASP A 1 544 ? -16.531 -23.844 16.844 1 93.44 544 ASP A O 1
ATOM 4391 N N . LEU A 1 545 ? -17.812 -22.047 16.844 1 96.62 545 LEU A N 1
ATOM 4392 C CA . LEU A 1 545 ? -16.938 -21.328 15.93 1 96.62 545 LEU A CA 1
ATOM 4393 C C . LEU A 1 545 ? -15.57 -21.078 16.562 1 96.62 545 LEU A C 1
ATOM 4395 O O . LEU A 1 545 ? -15.477 -20.625 17.703 1 96.62 545 LEU A O 1
ATOM 4399 N N . LYS A 1 546 ? -14.547 -21.406 15.797 1 96.88 546 LYS A N 1
ATOM 4400 C CA . LYS A 1 546 ? -13.18 -21.297 16.297 1 96.88 546 LYS A CA 1
ATOM 4401 C C . LYS A 1 546 ? -12.398 -20.219 15.539 1 96.88 546 LYS A C 1
ATOM 4403 O O . LYS A 1 546 ? -11.461 -19.625 16.078 1 96.88 546 LYS A O 1
ATOM 4408 N N . TYR A 1 547 ? -12.758 -20.047 14.32 1 96.94 547 TYR A N 1
ATOM 4409 C CA . TYR A 1 547 ? -12.07 -19.094 13.453 1 96.94 547 TYR A CA 1
ATOM 4410 C C . TYR A 1 547 ? -13.07 -18.188 12.75 1 96.94 547 TYR A C 1
ATOM 4412 O O . TYR A 1 547 ? -13.984 -18.672 12.078 1 96.94 547 TYR A O 1
ATOM 4420 N N . LEU A 1 548 ? -12.898 -16.875 12.875 1 97.19 548 LEU A N 1
ATOM 4421 C CA . LEU A 1 548 ? -13.734 -15.898 12.188 1 97.19 548 LEU A CA 1
ATOM 4422 C C . LEU A 1 548 ? -12.883 -14.875 11.438 1 97.19 548 LEU A C 1
ATOM 4424 O O . LEU A 1 548 ? -12.078 -14.172 12.047 1 97.19 548 LEU A O 1
ATOM 4428 N N . ASP A 1 549 ? -13.031 -14.891 10.156 1 96.31 549 ASP A N 1
ATOM 4429 C CA . ASP A 1 549 ? -12.406 -13.859 9.336 1 96.31 549 ASP A CA 1
ATOM 4430 C C . ASP A 1 549 ? -13.406 -12.766 8.969 1 96.31 549 ASP A C 1
ATOM 4432 O O . ASP A 1 549 ? -14.305 -12.992 8.156 1 96.31 549 ASP A O 1
ATOM 4436 N N . PHE A 1 550 ? -13.258 -11.672 9.617 1 96.56 550 PHE A N 1
ATOM 4437 C CA . PHE A 1 550 ? -14.117 -10.516 9.406 1 96.56 550 PHE A CA 1
ATOM 4438 C C . PHE A 1 550 ? -13.344 -9.359 8.781 1 96.56 550 PHE A C 1
ATOM 4440 O O . PHE A 1 550 ? -13.688 -8.195 8.977 1 96.56 550 PHE A O 1
ATOM 4447 N N . SER A 1 551 ? -12.297 -9.672 8.055 1 95.19 551 SER A N 1
ATOM 4448 C CA . SER A 1 551 ? -11.422 -8.648 7.496 1 95.19 551 SER A CA 1
ATOM 4449 C C . SER A 1 551 ? -12.047 -7.996 6.27 1 95.19 551 SER A C 1
ATOM 4451 O O . SER A 1 551 ? -12.961 -8.555 5.66 1 95.19 551 SER A O 1
ATOM 4453 N N . ASN A 1 552 ? -11.594 -6.73 5.941 1 92.12 552 ASN A N 1
ATOM 4454 C CA . ASN A 1 552 ? -12.008 -5.988 4.758 1 92.12 552 ASN A CA 1
ATOM 4455 C C . ASN A 1 552 ? -13.516 -5.762 4.742 1 92.12 552 ASN A C 1
ATOM 4457 O O . ASN A 1 552 ? -14.188 -6.086 3.764 1 92.12 552 ASN A O 1
ATOM 4461 N N . ASN A 1 553 ? -14.031 -5.352 5.887 1 94.44 553 ASN A N 1
ATOM 4462 C CA . ASN A 1 553 ? -15.391 -4.863 6.051 1 94.44 553 ASN A CA 1
ATOM 4463 C C . ASN A 1 553 ? -15.422 -3.432 6.578 1 94.44 553 ASN A C 1
ATOM 4465 O O . ASN A 1 553 ? -14.5 -2.654 6.316 1 94.44 553 ASN A O 1
ATOM 4469 N N . ARG A 1 554 ? -16.594 -3.014 7.125 1 91 554 ARG A N 1
ATOM 4470 C CA . ARG A 1 554 ? -16.75 -1.711 7.766 1 91 554 ARG A CA 1
ATOM 4471 C C . ARG A 1 554 ? -17.219 -1.863 9.203 1 91 554 ARG A C 1
ATOM 4473 O O . ARG A 1 554 ? -18.219 -1.254 9.609 1 91 554 ARG A O 1
ATOM 4480 N N . LEU A 1 555 ? -16.406 -2.541 9.938 1 90.94 555 LEU A N 1
ATOM 4481 C CA . LEU A 1 555 ? -16.797 -2.924 11.289 1 90.94 555 LEU A CA 1
ATOM 4482 C C . LEU A 1 555 ? -16.828 -1.709 12.211 1 90.94 555 LEU A C 1
ATOM 4484 O O . LEU A 1 555 ? -15.906 -0.887 12.195 1 90.94 555 LEU A O 1
ATOM 4488 N N . ASP A 1 556 ? -17.922 -1.622 12.945 1 88.44 556 ASP A N 1
ATOM 4489 C CA . ASP A 1 556 ? -18.109 -0.58 13.945 1 88.44 556 ASP A CA 1
ATOM 4490 C C . ASP A 1 556 ? -18.047 -1.16 15.359 1 88.44 556 ASP A C 1
ATOM 4492 O O . ASP A 1 556 ? -18.922 -1.941 15.742 1 88.44 556 ASP A O 1
ATOM 4496 N N . LEU A 1 557 ? -17.062 -0.776 16.188 1 91.62 557 LEU A N 1
ATOM 4497 C CA . LEU A 1 557 ? -16.875 -1.299 17.531 1 91.62 557 LEU A CA 1
ATOM 4498 C C . LEU A 1 557 ? -17.359 -0.297 18.578 1 91.62 557 LEU A C 1
ATOM 4500 O O . LEU A 1 557 ? -16.609 0.109 19.453 1 91.62 557 LEU A O 1
ATOM 4504 N N . LEU A 1 558 ? -18.594 -0.096 18.547 1 87.19 558 LEU A N 1
ATOM 4505 C CA . LEU A 1 558 ? -19.234 0.841 19.453 1 87.19 558 LEU A CA 1
ATOM 4506 C C . LEU A 1 558 ? -19.391 0.229 20.844 1 87.19 558 LEU A C 1
ATOM 4508 O O . LEU A 1 558 ? -19.172 0.907 21.859 1 87.19 558 LEU A O 1
ATOM 4512 N N . TYR A 1 559 ? -19.672 -1.045 20.875 1 89.25 559 TYR A N 1
ATOM 4513 C CA . TYR A 1 559 ? -20 -1.701 22.141 1 89.25 559 TYR A CA 1
ATOM 4514 C C . TYR A 1 559 ? -18.844 -2.576 22.609 1 89.25 559 TYR A C 1
ATOM 4516 O O . TYR A 1 559 ? -18.234 -3.305 21.812 1 89.25 559 TYR A O 1
ATOM 4524 N N . SER A 1 560 ? -18.594 -2.574 23.875 1 92 560 SER A N 1
ATOM 4525 C CA . SER A 1 560 ? -17.562 -3.43 24.453 1 92 560 SER A CA 1
ATOM 4526 C C . SER A 1 560 ? -17.984 -4.891 24.453 1 92 560 SER A C 1
ATOM 4528 O O . SER A 1 560 ? -17.172 -5.785 24.672 1 92 560 SER A O 1
ATOM 4530 N N . THR A 1 561 ? -19.328 -5.141 24.125 1 94.5 561 THR A N 1
ATOM 4531 C CA . TH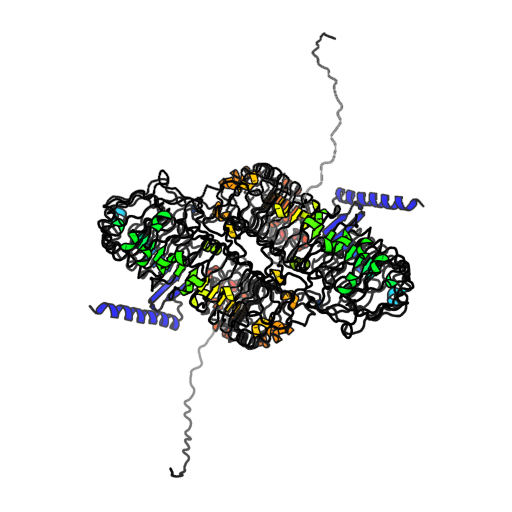R A 1 561 ? -19.875 -6.492 24.172 1 94.5 561 THR A CA 1
ATOM 4532 C C . THR A 1 561 ? -19.703 -7.184 22.828 1 94.5 561 THR A C 1
ATOM 4534 O O . THR A 1 561 ? -20.141 -8.32 22.641 1 94.5 561 THR A O 1
ATOM 4537 N N . ALA A 1 562 ? -19.062 -6.48 21.938 1 94.56 562 ALA A N 1
ATOM 4538 C CA . ALA A 1 562 ? -18.875 -7.062 20.609 1 94.56 562 ALA A CA 1
ATOM 4539 C C . ALA A 1 562 ? -18.25 -8.453 20.703 1 94.56 562 ALA A C 1
ATOM 4541 O O . ALA A 1 562 ? -17.281 -8.648 21.438 1 94.56 562 ALA A O 1
ATOM 4542 N N . PHE A 1 563 ? -18.766 -9.539 20.047 1 96.44 563 PHE A N 1
ATOM 4543 C CA . PHE A 1 563 ? -18.281 -10.906 19.875 1 96.44 563 PHE A CA 1
ATOM 4544 C C . PHE A 1 563 ? -18.391 -11.68 21.172 1 96.44 563 PHE A C 1
ATOM 4546 O O . PHE A 1 563 ? -17.844 -12.773 21.312 1 96.44 563 PHE A O 1
ATOM 4553 N N . GLU A 1 564 ? -19.062 -11.148 22.156 1 95.69 564 GLU A N 1
ATOM 4554 C CA . GLU A 1 564 ? -19.125 -11.781 23.469 1 95.69 564 GLU A CA 1
ATOM 4555 C C . GLU A 1 564 ? -19.766 -13.164 23.391 1 95.69 564 GLU A C 1
ATOM 4557 O O . GLU A 1 564 ? -19.453 -14.055 24.172 1 95.69 564 GLU A O 1
ATOM 4562 N N . GLU A 1 565 ? -20.641 -13.414 22.344 1 96.12 565 GLU A N 1
ATOM 4563 C CA . GLU A 1 565 ? -21.359 -14.672 22.188 1 96.12 565 GLU A CA 1
ATOM 4564 C C . GLU A 1 565 ? -20.438 -15.773 21.672 1 96.12 565 GLU A C 1
ATOM 4566 O O . GLU A 1 565 ? -20.781 -16.953 21.734 1 96.12 565 GLU A O 1
ATOM 4571 N N . LEU A 1 566 ? -19.266 -15.422 21.172 1 97.25 566 LEU A N 1
ATOM 4572 C CA . LEU A 1 566 ? -18.328 -16.391 20.594 1 97.25 566 LEU A CA 1
ATOM 4573 C C . LEU A 1 566 ? -17.359 -16.906 21.656 1 97.25 566 LEU A C 1
ATOM 4575 O O . LEU A 1 566 ? -16.172 -16.625 21.594 1 97.25 566 LEU A O 1
ATOM 4579 N N . ARG A 1 567 ? -17.766 -17.766 22.453 1 95.06 567 ARG A N 1
ATOM 4580 C CA . ARG A 1 567 ? -17.062 -18.203 23.656 1 95.06 567 ARG A CA 1
ATOM 4581 C C . ARG A 1 567 ? -15.922 -19.156 23.312 1 95.06 567 ARG A C 1
ATOM 4583 O O . ARG A 1 567 ? -14.977 -19.328 24.078 1 95.06 567 ARG A O 1
ATOM 4590 N N . ASN A 1 568 ? -16 -19.766 22.109 1 96.19 568 ASN A N 1
ATOM 4591 C CA . ASN A 1 568 ? -15 -20.75 21.734 1 96.19 568 ASN A CA 1
ATOM 4592 C C . ASN A 1 568 ? -14.094 -20.25 20.625 1 96.19 568 ASN A C 1
ATOM 4594 O O . ASN A 1 568 ? -13.32 -21.016 20.047 1 96.19 568 ASN A O 1
ATOM 4598 N N . LEU A 1 569 ? -14.195 -18.969 20.312 1 97.31 569 LEU A N 1
ATOM 4599 C CA . LEU A 1 569 ? -13.414 -18.406 19.219 1 97.31 569 LEU A CA 1
ATOM 4600 C C . LEU A 1 569 ? -11.93 -18.359 19.578 1 97.31 569 LEU A C 1
ATOM 4602 O O . LEU A 1 569 ? -11.562 -17.844 20.641 1 97.31 569 LEU A O 1
ATOM 4606 N N . GLU A 1 570 ? -11.086 -18.875 18.672 1 97.31 570 GLU A N 1
ATOM 4607 C CA . GLU A 1 570 ? -9.648 -18.953 18.922 1 97.31 570 GLU A CA 1
ATOM 4608 C C . GLU A 1 570 ? -8.891 -17.938 18.062 1 97.31 570 GLU A C 1
ATOM 4610 O O . GLU A 1 570 ? -7.832 -17.453 18.469 1 97.31 570 GLU A O 1
ATOM 4615 N N . VAL A 1 571 ? -9.406 -17.688 16.891 1 97.44 571 VAL A N 1
ATOM 4616 C CA . VAL A 1 571 ? -8.758 -16.766 15.984 1 97.44 571 VAL A CA 1
ATOM 4617 C C . VAL A 1 571 ? -9.781 -15.758 15.453 1 97.44 571 VAL A C 1
ATOM 4619 O O . VAL A 1 571 ? -10.859 -16.141 14.992 1 97.44 571 VAL A O 1
ATOM 4622 N N . LEU A 1 572 ? -9.43 -14.484 15.5 1 97.75 572 LEU A N 1
ATOM 4623 C CA . LEU A 1 572 ? -10.266 -13.414 14.984 1 97.75 572 LEU A CA 1
ATOM 4624 C C . LEU A 1 572 ? -9.453 -12.461 14.109 1 97.75 572 LEU A C 1
ATOM 4626 O O . LEU A 1 572 ? -8.43 -11.93 14.547 1 97.75 572 LEU A O 1
ATOM 4630 N N . ASP A 1 573 ? -9.875 -12.312 12.891 1 96.94 573 ASP A N 1
ATOM 4631 C CA . ASP A 1 573 ? -9.242 -11.359 11.984 1 96.94 573 ASP A CA 1
ATOM 4632 C C . ASP A 1 573 ? -10.18 -10.195 11.672 1 96.94 573 ASP A C 1
ATOM 4634 O O . ASP A 1 573 ? -11.18 -10.375 10.977 1 96.94 573 ASP A O 1
ATOM 4638 N N . ILE A 1 574 ? -9.875 -9.047 12.156 1 97.5 574 ILE A N 1
ATOM 4639 C CA . ILE A 1 574 ? -10.68 -7.863 11.867 1 97.5 574 ILE A CA 1
ATOM 4640 C C . ILE A 1 574 ? -9.812 -6.805 11.188 1 97.5 574 ILE A C 1
ATOM 4642 O O . ILE A 1 574 ? -9.977 -5.605 11.445 1 97.5 574 ILE A O 1
ATOM 4646 N N . SER A 1 575 ? -8.875 -7.246 10.406 1 96.81 575 SER A N 1
ATOM 4647 C CA . SER A 1 575 ? -7.973 -6.344 9.695 1 96.81 575 SER A CA 1
ATOM 4648 C C . SER A 1 575 ? -8.703 -5.59 8.594 1 96.81 575 SER A C 1
ATOM 4650 O O . SER A 1 575 ? -9.75 -6.031 8.117 1 96.81 575 SER A O 1
ATOM 4652 N N . SER A 1 576 ? -8.258 -4.383 8.219 1 93.88 576 SER A N 1
ATOM 4653 C CA . SER A 1 576 ? -8.727 -3.568 7.105 1 93.88 576 SER A CA 1
ATOM 4654 C C . SER A 1 576 ? -10.188 -3.17 7.293 1 93.88 576 SER A C 1
ATOM 4656 O O . SER A 1 576 ? -11 -3.34 6.383 1 93.88 576 SER A O 1
ATOM 4658 N N . ASN A 1 577 ? -10.531 -2.803 8.492 1 94.62 577 ASN A N 1
ATOM 4659 C CA . ASN A 1 577 ? -11.805 -2.191 8.852 1 94.62 577 ASN A CA 1
ATOM 4660 C C . ASN A 1 577 ? -11.641 -0.717 9.211 1 94.62 577 ASN A C 1
ATOM 4662 O O . ASN A 1 577 ? -12.125 -0.269 10.25 1 94.62 577 ASN A O 1
ATOM 4666 N N . SER A 1 578 ? -11.094 0.033 8.375 1 90.56 578 SER A N 1
ATOM 4667 C CA . SER A 1 578 ? -10.617 1.371 8.703 1 90.56 578 SER A CA 1
ATOM 4668 C C . SER A 1 578 ? -11.75 2.391 8.648 1 90.56 578 SER A C 1
ATOM 4670 O O . SER A 1 578 ? -11.617 3.5 9.172 1 90.56 578 SER A O 1
ATOM 4672 N N . HIS A 1 579 ? -12.898 2.055 8.102 1 88.25 579 HIS A N 1
ATOM 4673 C CA . HIS A 1 579 ? -13.945 3.006 7.734 1 88.25 579 HIS A CA 1
ATOM 4674 C C . HIS A 1 579 ? -14.336 3.877 8.922 1 88.25 579 HIS A C 1
ATOM 4676 O O . HIS A 1 579 ? -14.242 5.105 8.859 1 88.25 579 HIS A O 1
ATOM 4682 N N . TYR A 1 580 ? -14.68 3.301 10.047 1 88.44 580 TYR A N 1
ATOM 4683 C CA . TYR A 1 580 ? -15.164 4.059 11.195 1 88.44 580 TYR A CA 1
ATOM 4684 C C . TYR A 1 580 ? -14 4.594 12.016 1 88.44 580 TYR A C 1
ATOM 4686 O O . TYR A 1 580 ? -14.133 5.605 12.719 1 88.44 580 TYR A O 1
ATOM 4694 N N . PHE A 1 581 ? -12.852 4.004 11.922 1 88.62 581 PHE A N 1
ATOM 4695 C CA . PHE A 1 581 ? -11.68 4.512 12.633 1 88.62 581 PHE A CA 1
ATOM 4696 C C . PHE A 1 581 ? -11.211 5.836 12.031 1 88.62 581 PHE A C 1
ATOM 4698 O O . PHE A 1 581 ? -10.625 6.664 12.727 1 88.62 581 PHE A O 1
ATOM 4705 N N . GLN A 1 582 ? -11.578 6.035 10.82 1 82.88 582 GLN A N 1
ATOM 4706 C CA . GLN A 1 582 ? -11.18 7.258 10.133 1 82.88 582 GLN A CA 1
ATOM 4707 C C . GLN A 1 582 ? -12.211 8.367 10.344 1 82.88 582 GLN A C 1
ATOM 4709 O O . GLN A 1 582 ? -11.984 9.516 9.945 1 82.88 582 GLN A O 1
ATOM 4714 N N . SER A 1 583 ? -13.273 7.98 10.984 1 78.44 583 SER A N 1
ATOM 4715 C CA . SER A 1 583 ? -14.312 8.969 11.258 1 78.44 583 SER A CA 1
ATOM 4716 C C . SER A 1 583 ? -14.109 9.625 12.617 1 78.44 583 SER A C 1
ATOM 4718 O O . SER A 1 583 ? -13.758 8.953 13.594 1 78.44 583 SER A O 1
ATOM 4720 N N . GLU A 1 584 ? -14.312 10.906 12.656 1 75.94 584 GLU A N 1
ATOM 4721 C CA . GLU A 1 584 ? -14.086 11.656 13.883 1 75.94 584 GLU A CA 1
ATOM 4722 C C . GLU A 1 584 ? -15.289 11.555 14.82 1 75.94 584 GLU A C 1
ATOM 4724 O O . GLU A 1 584 ? -16.438 11.578 14.375 1 75.94 584 GLU A O 1
ATOM 4729 N N . GLY A 1 585 ? -15 11.477 16.062 1 72.62 585 GLY A N 1
ATOM 4730 C CA . GLY A 1 585 ? -16.031 11.586 17.078 1 72.62 585 GLY A CA 1
ATOM 4731 C C . GLY A 1 585 ? -16.703 10.258 17.375 1 72.62 585 GLY A C 1
ATOM 4732 O O . GLY A 1 585 ? -17.641 10.203 18.188 1 72.62 585 GLY A O 1
ATOM 4733 N N . ILE A 1 586 ? -16.203 9.219 16.688 1 78.94 586 ILE A N 1
ATOM 4734 C CA . ILE A 1 586 ? -16.828 7.91 16.875 1 78.94 586 ILE A CA 1
ATOM 4735 C C . ILE A 1 586 ? -16.125 7.164 18 1 78.94 586 ILE A C 1
ATOM 4737 O O . ILE A 1 586 ? -14.906 7.25 18.156 1 78.94 586 ILE A O 1
ATOM 4741 N N . THR A 1 587 ? -16.969 6.488 18.766 1 82.44 587 THR A N 1
ATOM 4742 C CA . THR A 1 587 ? -16.453 5.699 19.875 1 82.44 587 THR A CA 1
ATOM 4743 C C . THR A 1 587 ? -15.969 4.34 19.391 1 82.44 587 THR A C 1
ATOM 4745 O O . THR A 1 587 ? -16.609 3.701 18.547 1 82.44 587 THR A O 1
ATOM 4748 N N . HIS A 1 588 ? -14.812 3.938 19.906 1 88.25 588 HIS A N 1
ATOM 4749 C CA . HIS A 1 588 ? -14.25 2.623 19.625 1 88.25 588 HIS A CA 1
ATOM 4750 C C . HIS A 1 588 ? -13.898 1.879 20.906 1 88.25 588 HIS A C 1
ATOM 4752 O O . HIS A 1 588 ? -13.016 2.303 21.656 1 88.25 588 HIS A O 1
ATOM 4758 N N . MET A 1 589 ? -14.555 0.798 21.156 1 91.62 589 MET A N 1
ATOM 4759 C CA . MET A 1 589 ? -14.297 0.001 22.359 1 91.62 589 MET A CA 1
ATOM 4760 C C . MET A 1 589 ? -13.391 -1.181 22.047 1 91.62 589 MET A C 1
ATOM 4762 O O . MET A 1 589 ? -13.867 -2.256 21.672 1 91.62 589 MET A O 1
ATOM 4766 N N . LEU A 1 590 ? -12.102 -1.059 22.25 1 93.38 590 LEU A N 1
ATOM 4767 C CA . LEU A 1 590 ? -11.148 -2.113 21.906 1 93.38 590 LEU A CA 1
ATOM 4768 C C . LEU A 1 590 ? -11 -3.104 23.062 1 93.38 590 LEU A C 1
ATOM 4770 O O . LEU A 1 590 ? -10.336 -4.133 22.906 1 93.38 590 LEU A O 1
ATOM 4774 N N . ASN A 1 591 ? -11.648 -2.842 24.156 1 92.88 591 ASN A N 1
ATOM 4775 C CA . ASN A 1 591 ? -11.602 -3.771 25.281 1 92.88 591 ASN A CA 1
ATOM 4776 C C . ASN A 1 591 ? -12.594 -4.918 25.109 1 92.88 591 ASN A C 1
ATOM 4778 O O . ASN A 1 591 ? -12.836 -5.688 26.031 1 92.88 591 ASN A O 1
ATOM 4782 N N . PHE A 1 592 ? -13.211 -5.004 23.844 1 94.75 592 PHE A N 1
ATOM 4783 C CA . PHE A 1 592 ? -14.062 -6.141 23.516 1 94.75 592 PHE A CA 1
ATOM 4784 C C . PHE A 1 592 ? -13.297 -7.453 23.688 1 94.75 592 PHE A C 1
ATOM 4786 O O . PHE A 1 592 ? -13.906 -8.508 23.875 1 94.75 592 PHE A O 1
ATOM 4793 N N . THR A 1 593 ? -11.984 -7.426 23.688 1 95.5 593 THR A N 1
ATOM 4794 C CA . THR A 1 593 ? -11.117 -8.594 23.766 1 95.5 593 THR A CA 1
ATOM 4795 C C . THR A 1 593 ? -11.289 -9.32 25.094 1 95.5 593 THR A C 1
ATOM 4797 O O . THR A 1 593 ? -11 -10.508 25.203 1 95.5 593 THR A O 1
ATOM 4800 N N . LYS A 1 594 ? -11.727 -8.609 26.125 1 95.06 594 LYS A N 1
ATOM 4801 C CA . LYS A 1 594 ? -11.891 -9.195 27.453 1 95.06 594 LYS A CA 1
ATOM 4802 C C . LYS A 1 594 ? -12.961 -10.273 27.453 1 95.06 594 LYS A C 1
ATOM 4804 O O . LYS A 1 594 ? -12.945 -11.18 28.281 1 95.06 594 LYS A O 1
ATOM 4809 N N . ASN A 1 595 ? -13.898 -10.156 26.422 1 93.69 595 ASN A N 1
ATOM 4810 C CA . ASN A 1 595 ? -15.047 -11.062 26.344 1 93.69 595 ASN A CA 1
ATOM 4811 C C . ASN A 1 595 ? -14.664 -12.391 25.703 1 93.69 595 ASN A C 1
ATOM 4813 O O . ASN A 1 595 ? -15.391 -13.383 25.844 1 93.69 595 ASN A O 1
ATOM 4817 N N . LEU A 1 596 ? -13.594 -12.414 24.984 1 96.81 596 LEU A N 1
ATOM 4818 C CA . LEU A 1 596 ? -13.172 -13.609 24.266 1 96.81 596 LEU A CA 1
ATOM 4819 C C . LEU A 1 596 ? -12.203 -14.438 25.109 1 96.81 596 LEU A C 1
ATOM 4821 O O . LEU A 1 596 ? -10.984 -14.273 24.984 1 96.81 596 LEU A O 1
ATOM 4825 N N . LYS A 1 597 ? -12.688 -15.391 25.781 1 95.31 597 LYS A N 1
ATOM 4826 C CA . LYS A 1 597 ? -11.984 -16.031 26.891 1 95.31 597 LYS A CA 1
ATOM 4827 C C . LYS A 1 597 ? -10.992 -17.078 26.375 1 95.31 597 LYS A C 1
ATOM 4829 O O . LYS A 1 597 ? -10.094 -17.484 27.109 1 95.31 597 LYS A O 1
ATOM 4834 N N . VAL A 1 598 ? -11.148 -17.469 25.156 1 97.12 598 VAL A N 1
ATOM 4835 C CA . VAL A 1 598 ? -10.234 -18.516 24.688 1 97.12 598 VAL A CA 1
ATOM 4836 C C . VAL A 1 598 ? -9.516 -18.031 23.438 1 97.12 598 VAL A C 1
ATOM 4838 O O . VAL A 1 598 ? -8.93 -18.844 22.703 1 97.12 598 VAL A O 1
ATOM 4841 N N . LEU A 1 599 ? -9.594 -16.734 23.094 1 97.88 599 LEU A N 1
ATOM 4842 C CA . LEU A 1 599 ? -8.961 -16.172 21.906 1 97.88 599 LEU A CA 1
ATOM 4843 C C . LEU A 1 599 ? -7.445 -16.328 21.969 1 97.88 599 LEU A C 1
ATOM 4845 O O . LEU A 1 599 ? -6.828 -15.953 22.969 1 97.88 599 LEU A O 1
ATOM 4849 N N . LYS A 1 600 ? -6.859 -16.859 20.953 1 97.75 600 LYS A N 1
ATOM 4850 C CA . LYS A 1 600 ? -5.422 -17.094 20.922 1 97.75 600 LYS A CA 1
ATOM 4851 C C . LYS A 1 600 ? -4.719 -16.109 20 1 97.75 600 LYS A C 1
ATOM 4853 O O . LYS A 1 600 ? -3.611 -15.656 20.297 1 97.75 600 LYS A O 1
ATOM 4858 N N . LYS A 1 601 ? -5.355 -15.797 18.938 1 97.88 601 LYS A N 1
ATOM 4859 C CA . LYS A 1 601 ? -4.75 -14.906 17.953 1 97.88 601 LYS A CA 1
ATOM 4860 C C . LYS A 1 601 ? -5.738 -13.836 17.5 1 97.88 601 LYS A C 1
ATOM 4862 O O . LYS A 1 601 ? -6.875 -14.141 17.125 1 97.88 601 LYS A O 1
ATOM 4867 N N . LEU A 1 602 ? -5.312 -12.586 17.516 1 98.44 602 LEU A N 1
ATOM 4868 C CA . LEU A 1 602 ? -6.102 -11.445 17.062 1 98.44 602 LEU A CA 1
ATOM 4869 C C . LEU A 1 602 ? -5.328 -10.617 16.047 1 98.44 602 LEU A C 1
ATOM 4871 O O . LEU A 1 602 ? -4.18 -10.242 16.281 1 98.44 602 LEU A O 1
ATOM 4875 N N . MET A 1 603 ? -5.898 -10.43 14.945 1 98.06 603 MET A N 1
ATOM 4876 C CA . MET A 1 603 ? -5.293 -9.586 13.922 1 98.06 603 MET A CA 1
ATOM 4877 C C . MET A 1 603 ? -6.094 -8.297 13.734 1 98.06 603 MET A C 1
ATOM 4879 O O . MET A 1 603 ? -7.281 -8.344 13.406 1 98.06 603 MET A O 1
ATOM 4883 N N . MET A 1 604 ? -5.496 -7.207 13.93 1 97.88 604 MET A N 1
ATOM 4884 C CA . MET A 1 604 ? -6.098 -5.887 13.781 1 97.88 604 MET A CA 1
ATOM 4885 C C . MET A 1 604 ? -5.234 -4.996 12.891 1 97.88 604 MET A C 1
ATOM 4887 O O . MET A 1 604 ? -4.93 -3.857 13.258 1 97.88 604 MET A O 1
ATOM 4891 N N . ASN A 1 605 ? -4.875 -5.559 11.766 1 97 605 ASN A N 1
ATOM 4892 C CA . ASN A 1 605 ? -3.914 -4.863 10.914 1 97 605 ASN A CA 1
ATOM 4893 C C . ASN A 1 605 ? -4.609 -3.877 9.977 1 97 605 ASN A C 1
ATOM 4895 O O . ASN A 1 605 ? -5.773 -4.07 9.617 1 97 605 ASN A O 1
ATOM 4899 N N . ASN A 1 606 ? -3.977 -2.73 9.625 1 94.31 606 ASN A N 1
ATOM 4900 C CA . ASN A 1 606 ? -4.387 -1.784 8.594 1 94.31 606 ASN A CA 1
ATOM 4901 C C . ASN A 1 606 ? -5.789 -1.247 8.844 1 94.31 606 ASN A C 1
ATOM 4903 O O . ASN A 1 606 ? -6.641 -1.269 7.957 1 94.31 606 ASN A O 1
ATOM 4907 N N . ASN A 1 607 ? -6.039 -0.88 10.094 1 95.5 607 ASN A N 1
ATOM 4908 C CA . ASN A 1 607 ? -7.32 -0.305 10.484 1 95.5 607 ASN A CA 1
ATOM 4909 C C . ASN A 1 607 ? -7.23 1.209 10.648 1 95.5 607 ASN A C 1
ATOM 4911 O O . ASN A 1 607 ? -8.25 1.881 10.828 1 95.5 607 ASN A O 1
ATOM 4915 N N . ASP A 1 608 ? -6.066 1.744 10.648 1 91.75 608 ASP A N 1
ATOM 4916 C CA . ASP A 1 608 ? -5.816 3.17 10.836 1 91.75 608 ASP A CA 1
ATOM 4917 C C . ASP A 1 608 ? -6.266 3.629 12.219 1 91.75 608 ASP A C 1
ATOM 4919 O O . ASP A 1 608 ? -6.852 4.703 12.367 1 91.75 608 ASP A O 1
ATOM 4923 N N . ILE A 1 609 ? -6.023 2.863 13.188 1 92.94 609 ILE A N 1
ATOM 4924 C CA . ILE A 1 609 ? -6.422 3.168 14.555 1 92.94 609 ILE A CA 1
ATOM 4925 C C . ILE A 1 609 ? -5.551 4.297 15.109 1 92.94 609 ILE A C 1
ATOM 4927 O O . ILE A 1 609 ? -4.348 4.117 15.297 1 92.94 609 ILE A O 1
ATOM 4931 N N . ALA A 1 610 ? -6.16 5.398 15.367 1 88.75 610 ALA A N 1
ATOM 4932 C CA . ALA A 1 610 ? -5.445 6.555 15.898 1 88.75 610 ALA A CA 1
ATOM 4933 C C . ALA A 1 610 ? -6.074 7.035 17.203 1 88.75 610 ALA A C 1
ATOM 4935 O O . ALA A 1 610 ? -5.52 7.902 17.891 1 88.75 610 ALA A O 1
ATOM 4936 N N . THR A 1 611 ? -7.23 6.477 17.516 1 86.06 611 THR A N 1
ATOM 4937 C CA . THR A 1 611 ? -7.941 6.809 18.75 1 86.06 611 THR A CA 1
ATOM 4938 C C . THR A 1 611 ? -8.617 5.57 19.328 1 86.06 611 THR A C 1
ATOM 4940 O O . THR A 1 611 ? -8.859 4.594 18.625 1 86.06 611 THR A O 1
ATOM 4943 N N . SER A 1 612 ? -8.812 5.566 20.562 1 89.12 612 SER A N 1
ATOM 4944 C CA . SER A 1 612 ? -9.531 4.512 21.281 1 89.12 612 SER A CA 1
ATOM 4945 C C . SER A 1 612 ? -10.203 5.051 22.531 1 89.12 612 SER A C 1
ATOM 4947 O O . SER A 1 612 ? -9.625 5.867 23.25 1 89.12 612 SER A O 1
ATOM 4949 N N . THR A 1 613 ? -11.461 4.691 22.672 1 88.31 613 THR A N 1
ATOM 4950 C CA . THR A 1 613 ? -12.156 5.059 23.891 1 88.31 613 THR A CA 1
ATOM 4951 C C . THR A 1 613 ? -11.586 4.309 25.094 1 88.31 613 THR A C 1
ATOM 4953 O O . THR A 1 613 ? -11.445 4.871 26.172 1 88.31 613 THR A O 1
ATOM 4956 N N . SER A 1 614 ? -11.227 3.092 24.797 1 88.81 614 SER A N 1
ATOM 4957 C CA . SER A 1 614 ? -10.523 2.326 25.828 1 88.81 614 SER A CA 1
ATOM 4958 C C . SER A 1 614 ? -9.047 2.691 25.875 1 88.81 614 SER A C 1
ATOM 4960 O O . SER A 1 614 ? -8.383 2.75 24.844 1 88.81 614 SER A O 1
ATOM 4962 N N . ARG A 1 615 ? -8.516 2.896 27.031 1 91.19 615 ARG A N 1
ATOM 4963 C CA . ARG A 1 615 ? -7.117 3.293 27.172 1 91.19 615 ARG A CA 1
ATOM 4964 C C . ARG A 1 615 ? -6.203 2.074 27.172 1 91.19 615 ARG A C 1
ATOM 4966 O O . ARG A 1 615 ? -4.992 2.203 26.984 1 91.19 615 ARG A O 1
ATOM 4973 N N . THR A 1 616 ? -6.875 0.929 27.469 1 94.19 616 THR A N 1
ATOM 4974 C CA . THR A 1 616 ? -6.109 -0.314 27.453 1 94.19 616 THR A CA 1
ATOM 4975 C C . THR A 1 616 ? -6.906 -1.435 26.797 1 94.19 616 THR A C 1
ATOM 4977 O O . THR A 1 616 ? -8.141 -1.395 26.766 1 94.19 616 THR A O 1
ATOM 4980 N N . MET A 1 617 ? -6.266 -2.34 26.172 1 96 617 MET A N 1
ATOM 4981 C CA . MET A 1 617 ? -6.836 -3.629 25.797 1 96 617 MET A CA 1
ATOM 4982 C C . MET A 1 617 ? -6.699 -4.637 26.938 1 96 617 MET A C 1
ATOM 4984 O O . MET A 1 617 ? -5.809 -4.508 27.781 1 96 617 MET A O 1
ATOM 4988 N N . GLU A 1 618 ? -7.594 -5.59 26.953 1 96.62 618 GLU A N 1
ATOM 4989 C CA . GLU A 1 618 ? -7.566 -6.555 28.047 1 96.62 618 GLU A CA 1
ATOM 4990 C C . GLU A 1 618 ? -7.848 -7.965 27.531 1 96.62 618 GLU A C 1
ATOM 4992 O O . GLU A 1 618 ? -8.719 -8.164 26.688 1 96.62 618 GLU A O 1
ATOM 4997 N N . SER A 1 619 ? -7.012 -8.922 27.953 1 97.56 619 SER A N 1
ATOM 4998 C CA . SER A 1 619 ? -7.23 -10.336 27.641 1 97.56 619 SER A CA 1
ATOM 4999 C C . SER A 1 619 ? -6.395 -11.234 28.547 1 97.56 619 SER A C 1
ATOM 5001 O O . SER A 1 619 ? -5.262 -10.898 28.891 1 97.56 619 SER A O 1
ATOM 5003 N N . GLU A 1 620 ? -6.949 -12.414 28.891 1 96.81 620 GLU A N 1
ATOM 5004 C CA . GLU A 1 620 ? -6.238 -13.391 29.703 1 96.81 620 GLU A CA 1
ATOM 5005 C C . GLU A 1 620 ? -5.805 -14.594 28.875 1 96.81 620 GLU A C 1
ATOM 5007 O O . GLU A 1 620 ? -5.086 -15.469 29.359 1 96.81 620 GLU A O 1
ATOM 5012 N N . SER A 1 621 ? -6.188 -14.594 27.609 1 97.81 621 SER A N 1
ATOM 5013 C CA . SER A 1 621 ? -5.945 -15.805 26.828 1 97.81 621 SER A CA 1
ATOM 5014 C C . SER A 1 621 ? -5.113 -15.5 25.594 1 97.81 621 SER A C 1
ATOM 5016 O O . SER A 1 621 ? -4.434 -16.375 25.062 1 97.81 621 SER A O 1
ATOM 5018 N N . LEU A 1 622 ? -5.145 -14.25 25.078 1 98.25 622 LEU A N 1
ATOM 5019 C CA . LEU A 1 622 ? -4.535 -13.875 23.812 1 98.25 622 LEU A CA 1
ATOM 5020 C C . LEU A 1 622 ? -3.037 -14.164 23.828 1 98.25 622 LEU A C 1
ATOM 5022 O O . LEU A 1 622 ? -2.338 -13.812 24.781 1 98.25 622 LEU A O 1
ATOM 5026 N N . ARG A 1 623 ? -2.555 -14.781 22.797 1 98.62 623 ARG A N 1
ATOM 5027 C CA . ARG A 1 623 ? -1.146 -15.156 22.703 1 98.62 623 ARG A CA 1
ATOM 5028 C C . ARG A 1 623 ? -0.438 -14.359 21.625 1 98.62 623 ARG A C 1
ATOM 5030 O O . ARG A 1 623 ? 0.744 -14.031 21.75 1 98.62 623 ARG A O 1
ATOM 5037 N N . ILE A 1 624 ? -1.18 -14.102 20.594 1 98.69 624 ILE A N 1
ATOM 5038 C CA . ILE A 1 624 ? -0.597 -13.398 19.453 1 98.69 624 ILE A CA 1
ATOM 5039 C C . ILE A 1 624 ? -1.48 -12.211 19.078 1 98.69 624 ILE A C 1
ATOM 5041 O O . ILE A 1 624 ? -2.686 -12.367 18.875 1 98.69 624 ILE A O 1
ATOM 5045 N N . LEU A 1 625 ? -0.894 -11.008 18.938 1 98.69 625 LEU A N 1
ATOM 5046 C CA . LEU A 1 625 ? -1.589 -9.82 18.453 1 98.69 625 LEU A CA 1
ATOM 5047 C C . LEU A 1 625 ? -0.827 -9.172 17.297 1 98.69 625 LEU A C 1
ATOM 5049 O O . LEU A 1 625 ? 0.336 -8.789 17.453 1 98.69 625 LEU A O 1
ATOM 5053 N N . GLU A 1 626 ? -1.438 -9.141 16.203 1 98.5 626 GLU A N 1
ATOM 5054 C CA . GLU A 1 626 ? -0.922 -8.336 15.102 1 98.5 626 GLU A CA 1
ATOM 5055 C C . GLU A 1 626 ? -1.607 -6.977 15.039 1 98.5 626 GLU A C 1
ATOM 5057 O O . GLU A 1 626 ? -2.822 -6.895 14.852 1 98.5 626 GLU A O 1
ATOM 5062 N N . PHE A 1 627 ? -0.889 -5.957 15.211 1 98.44 627 PHE A N 1
ATOM 5063 C CA . PHE A 1 627 ? -1.381 -4.586 15.227 1 98.44 627 PHE A CA 1
ATOM 5064 C C . PHE A 1 627 ? -0.602 -3.717 14.25 1 98.44 627 PHE A C 1
ATOM 5066 O O . PHE A 1 627 ? -0.175 -2.613 14.594 1 98.44 627 PHE A O 1
ATOM 5073 N N . ARG A 1 628 ? -0.396 -4.281 13.117 1 98.06 628 ARG A N 1
ATOM 5074 C CA . ARG A 1 628 ? 0.402 -3.623 12.086 1 98.06 628 ARG A CA 1
ATOM 5075 C C . ARG A 1 628 ? -0.419 -2.576 11.344 1 98.06 628 ARG A C 1
ATOM 5077 O O . ARG A 1 628 ? -1.639 -2.709 11.219 1 98.06 628 ARG A O 1
ATOM 5084 N N . GLY A 1 629 ? 0.192 -1.637 10.797 1 95.56 629 GLY A N 1
ATOM 5085 C CA . GLY A 1 629 ? -0.441 -0.685 9.891 1 95.56 629 GLY A CA 1
ATOM 5086 C C . GLY A 1 629 ? -1.475 0.188 10.578 1 95.56 629 GLY A C 1
ATOM 5087 O O . GLY A 1 629 ? -2.529 0.473 10.008 1 95.56 629 GLY A O 1
ATOM 5088 N N . ASN A 1 630 ? -1.28 0.564 11.828 1 96.12 630 ASN A N 1
ATOM 5089 C CA . ASN A 1 630 ? -2.102 1.516 12.57 1 96.12 630 ASN A CA 1
ATOM 5090 C C . ASN A 1 630 ? -1.328 2.791 12.891 1 96.12 630 ASN A C 1
ATOM 5092 O O . ASN A 1 630 ? -0.396 3.156 12.172 1 96.12 630 ASN A O 1
ATOM 5096 N N . HIS A 1 631 ? -1.86 3.564 13.945 1 92.75 631 HIS A N 1
ATOM 5097 C CA . HIS A 1 631 ? -1.212 4.84 14.234 1 92.75 631 HIS A CA 1
ATOM 5098 C C . HIS A 1 631 ? -0.874 4.965 15.719 1 92.75 631 HIS A C 1
ATOM 5100 O O . HIS A 1 631 ? -1.363 5.871 16.391 1 92.75 631 HIS A O 1
ATOM 5106 N N . LEU A 1 632 ? 0.068 4.129 16.047 1 95.94 632 LEU A N 1
ATOM 5107 C CA . LEU A 1 632 ? 0.537 4.234 17.422 1 95.94 632 LEU A CA 1
ATOM 5108 C C . LEU A 1 632 ? 1.339 5.516 17.625 1 95.94 632 LEU A C 1
ATOM 5110 O O . LEU A 1 632 ? 1.514 5.969 18.766 1 95.94 632 LEU A O 1
ATOM 5114 N N . ASP A 1 633 ? 1.84 6.07 16.531 1 91.25 633 ASP A N 1
ATOM 5115 C CA . ASP A 1 633 ? 2.535 7.352 16.594 1 91.25 633 ASP A CA 1
ATOM 5116 C C . ASP A 1 633 ? 1.638 8.43 17.188 1 91.25 633 ASP A C 1
ATOM 5118 O O . ASP A 1 633 ? 2.115 9.328 17.891 1 91.25 633 ASP A O 1
ATOM 5122 N N . VAL A 1 634 ? 0.343 8.305 16.984 1 88.56 634 VAL A N 1
ATOM 5123 C CA . VAL A 1 634 ? -0.619 9.273 17.516 1 88.56 634 VAL A CA 1
ATOM 5124 C C . VAL A 1 634 ? -0.968 8.922 18.953 1 88.56 634 VAL A C 1
ATOM 5126 O O . VAL A 1 634 ? -0.976 9.797 19.828 1 88.56 634 VAL A O 1
ATOM 5129 N N . LEU A 1 635 ? -1.158 7.672 19.188 1 91.94 635 LEU A N 1
ATOM 5130 C CA . LEU A 1 635 ? -1.532 7.234 20.531 1 91.94 635 LEU A CA 1
ATOM 5131 C C . LEU A 1 635 ? -0.389 7.457 21.516 1 91.94 635 LEU A C 1
ATOM 5133 O O . LEU A 1 635 ? -0.623 7.758 22.688 1 91.94 635 LEU A O 1
ATOM 5137 N N . TRP A 1 636 ? 0.815 7.305 20.984 1 93.38 636 TRP A N 1
ATOM 5138 C CA . TRP A 1 636 ? 1.989 7.434 21.828 1 93.38 636 TRP A CA 1
ATOM 5139 C C . TRP A 1 636 ? 2.744 8.727 21.547 1 93.38 636 TRP A C 1
ATOM 5141 O O . TRP A 1 636 ? 3.969 8.781 21.672 1 93.38 636 TRP A O 1
ATOM 5151 N N . ARG A 1 637 ? 2.082 9.688 21.109 1 88.56 637 ARG A N 1
ATOM 5152 C CA . ARG A 1 637 ? 2.707 10.984 20.891 1 88.56 637 ARG A CA 1
ATOM 5153 C C . ARG A 1 637 ? 3.336 11.516 22.172 1 88.56 637 ARG A C 1
ATOM 5155 O O . ARG A 1 637 ? 2.754 11.391 23.25 1 88.56 637 ARG A O 1
ATOM 5162 N N . ASP A 1 638 ? 4.484 12.094 22.047 1 88.5 638 ASP A N 1
ATOM 5163 C CA . ASP A 1 638 ? 5.191 12.594 23.234 1 88.5 638 ASP A CA 1
ATOM 5164 C C . ASP A 1 638 ? 4.367 13.656 23.953 1 88.5 638 ASP A C 1
ATOM 5166 O O . ASP A 1 638 ? 3.914 14.625 23.344 1 88.5 638 ASP A O 1
ATOM 5170 N N . GLY A 1 639 ? 4.156 13.469 25.109 1 86.75 639 GLY A N 1
ATOM 5171 C CA . GLY A 1 639 ? 3.342 14.367 25.906 1 86.75 639 GLY A CA 1
ATOM 5172 C C . GLY A 1 639 ? 1.977 13.797 26.25 1 86.75 639 GLY A C 1
ATOM 5173 O O . GLY A 1 639 ? 1.292 14.289 27.141 1 86.75 639 GLY A O 1
ATOM 5174 N N . ASP A 1 640 ? 1.563 12.766 25.5 1 88.69 640 ASP A N 1
ATOM 5175 C CA . ASP A 1 640 ? 0.3 12.078 25.75 1 88.69 640 ASP A CA 1
ATOM 5176 C C . ASP A 1 640 ? 0.519 10.797 26.547 1 88.69 640 ASP A C 1
ATOM 5178 O O . ASP A 1 640 ? 1.021 9.805 26.016 1 88.69 640 ASP A O 1
ATOM 5182 N N . ASN A 1 641 ? 0.112 10.727 27.734 1 90.5 641 ASN A N 1
ATOM 5183 C CA . ASN A 1 641 ? 0.373 9.578 28.594 1 90.5 641 ASN A CA 1
ATOM 5184 C C . ASN A 1 641 ? -0.851 8.68 28.703 1 90.5 641 ASN A C 1
ATOM 5186 O O . ASN A 1 641 ? -0.84 7.703 29.453 1 90.5 641 ASN A O 1
ATOM 5190 N N . ARG A 1 642 ? -1.891 8.836 28.016 1 91.62 642 ARG A N 1
ATOM 5191 C CA . ARG A 1 642 ? -3.166 8.141 28.172 1 91.62 642 ARG A CA 1
ATOM 5192 C C . ARG A 1 642 ? -3.049 6.68 27.75 1 91.62 642 ARG A C 1
ATOM 5194 O O . ARG A 1 642 ? -3.695 5.809 28.344 1 91.62 642 ARG A O 1
ATOM 5201 N N . TYR A 1 643 ? -2.191 6.449 26.719 1 94.5 643 TYR A N 1
ATOM 5202 C CA . TYR A 1 643 ? -2.203 5.125 26.109 1 94.5 643 TYR A CA 1
ATOM 5203 C C . TYR A 1 643 ? -0.864 4.426 26.297 1 94.5 643 TYR A C 1
ATOM 5205 O O . TYR A 1 643 ? -0.558 3.455 25.609 1 94.5 643 TYR A O 1
ATOM 5213 N N . LEU A 1 644 ? -0.057 4.875 27.203 1 95.44 644 LEU A N 1
ATOM 5214 C CA . LEU A 1 644 ? 1.269 4.309 27.438 1 95.44 644 LEU A CA 1
ATOM 5215 C C . LEU A 1 644 ? 1.172 2.846 27.859 1 95.44 644 LEU A C 1
ATOM 5217 O O . LEU A 1 644 ? 2.072 2.053 27.578 1 95.44 644 LEU A O 1
ATOM 5221 N N . LYS A 1 645 ? 0.029 2.447 28.469 1 96.44 645 LYS A N 1
ATOM 5222 C CA . LYS A 1 645 ? -0.182 1.081 28.953 1 96.44 645 LYS A CA 1
ATOM 5223 C C . LYS A 1 645 ? -1.219 0.36 28.094 1 96.44 645 LYS A C 1
ATOM 5225 O O . LYS A 1 645 ? -1.966 -0.484 28.594 1 96.44 645 LYS A O 1
ATOM 5230 N N . PHE A 1 646 ? -1.286 0.685 26.906 1 96.56 646 PHE A N 1
ATOM 5231 C CA . PHE A 1 646 ? -2.32 0.245 25.984 1 96.56 646 PHE A CA 1
ATOM 5232 C C . PHE A 1 646 ? -2.387 -1.277 25.922 1 96.56 646 PHE A C 1
ATOM 5234 O O . PHE A 1 646 ? -3.475 -1.854 25.875 1 96.56 646 PHE A O 1
ATOM 5241 N N . PHE A 1 647 ? -1.222 -2.053 25.984 1 97.94 647 PHE A N 1
ATOM 5242 C CA . PHE A 1 647 ? -1.171 -3.498 25.812 1 97.94 647 PHE A CA 1
ATOM 5243 C C . PHE A 1 647 ? -0.874 -4.199 27.125 1 97.94 647 PHE A C 1
ATOM 5245 O O . PHE A 1 647 ? -0.684 -5.414 27.172 1 97.94 647 PHE A O 1
ATOM 5252 N N . LYS A 1 648 ? -0.735 -3.504 28.203 1 96.75 648 LYS A N 1
ATOM 5253 C CA . LYS A 1 648 ? -0.216 -3.982 29.484 1 96.75 648 LYS A CA 1
ATOM 5254 C C . LYS A 1 648 ? -1.061 -5.133 30.016 1 96.75 648 LYS A C 1
ATOM 5256 O O . LYS A 1 648 ? -0.528 -6.078 30.594 1 96.75 648 LYS A O 1
ATOM 5261 N N . ASN A 1 649 ? -2.41 -5.078 29.781 1 97.38 649 ASN A N 1
ATOM 5262 C CA . ASN A 1 649 ? -3.322 -6.031 30.406 1 97.38 649 ASN A CA 1
ATOM 5263 C C . ASN A 1 649 ? -3.562 -7.242 29.5 1 97.38 649 ASN A C 1
ATOM 5265 O O . ASN A 1 649 ? -4.488 -8.016 29.734 1 97.38 649 ASN A O 1
ATOM 5269 N N . LEU A 1 650 ? -2.818 -7.383 28.438 1 98.19 650 LEU A N 1
ATOM 5270 C CA . LEU A 1 650 ? -2.764 -8.633 27.688 1 98.19 650 LEU A CA 1
ATOM 5271 C C . LEU A 1 650 ? -1.805 -9.617 28.344 1 98.19 650 LEU A C 1
ATOM 5273 O O . LEU A 1 650 ? -0.69 -9.828 27.859 1 98.19 650 LEU A O 1
ATOM 5277 N N . LEU A 1 651 ? -2.221 -10.32 29.281 1 97.5 651 LEU A N 1
ATOM 5278 C CA . LEU A 1 651 ? -1.409 -10.953 30.328 1 97.5 651 LEU A CA 1
ATOM 5279 C C . LEU A 1 651 ? -0.667 -12.164 29.766 1 97.5 651 LEU A C 1
ATOM 5281 O O . LEU A 1 651 ? 0.438 -12.477 30.219 1 97.5 651 LEU A O 1
ATOM 5285 N N . ASN A 1 652 ? -1.186 -12.812 28.766 1 97.75 652 ASN A N 1
ATOM 5286 C CA . ASN A 1 652 ? -0.562 -14.031 28.266 1 97.75 652 ASN A CA 1
ATOM 5287 C C . ASN A 1 652 ? -0.006 -13.828 26.859 1 97.75 652 ASN A C 1
ATOM 5289 O O . ASN A 1 652 ? 0.298 -14.797 26.156 1 97.75 652 ASN A O 1
ATOM 5293 N N . LEU A 1 653 ? 0.066 -12.555 26.438 1 98.44 653 LEU A N 1
ATOM 5294 C CA . LEU A 1 653 ? 0.539 -12.273 25.094 1 98.44 653 LEU A CA 1
ATOM 5295 C C . LEU A 1 653 ? 2.01 -12.641 24.938 1 98.44 653 LEU A C 1
ATOM 5297 O O . LEU A 1 653 ? 2.842 -12.242 25.75 1 98.44 653 LEU A O 1
ATOM 5301 N N . GLU A 1 654 ? 2.344 -13.398 23.922 1 98.5 654 GLU A N 1
ATOM 5302 C CA . GLU A 1 654 ? 3.705 -13.859 23.672 1 98.5 654 GLU A CA 1
ATOM 5303 C C . GLU A 1 654 ? 4.309 -13.164 22.453 1 98.5 654 GLU A C 1
ATOM 5305 O O . GLU A 1 654 ? 5.52 -12.945 22.391 1 98.5 654 GLU A O 1
ATOM 5310 N N . GLU A 1 655 ? 3.465 -12.875 21.531 1 98.75 655 GLU A N 1
ATOM 5311 C CA . GLU A 1 655 ? 3.936 -12.242 20.297 1 98.75 655 GLU A CA 1
ATOM 5312 C C . GLU A 1 655 ? 3.148 -10.969 20 1 98.75 655 GLU A C 1
ATOM 5314 O O . GLU A 1 655 ? 1.919 -11 19.922 1 98.75 655 GLU A O 1
ATOM 5319 N N . LEU A 1 656 ? 3.84 -9.867 19.828 1 98.75 656 LEU A N 1
ATOM 5320 C CA . LEU A 1 656 ? 3.252 -8.578 19.469 1 98.75 656 LEU A CA 1
ATOM 5321 C C . LEU A 1 656 ? 3.916 -8 18.234 1 98.75 656 LEU A C 1
ATOM 5323 O O . LEU A 1 656 ? 5.133 -7.797 18.203 1 98.75 656 LEU A O 1
ATOM 5327 N N . ASP A 1 657 ? 3.145 -7.789 17.219 1 98.69 657 ASP A N 1
ATOM 5328 C CA . ASP A 1 657 ? 3.646 -7.18 15.984 1 98.69 657 ASP A CA 1
ATOM 5329 C C . ASP A 1 657 ? 3.078 -5.777 15.797 1 98.69 657 ASP A C 1
ATOM 5331 O O . ASP A 1 657 ? 1.92 -5.617 15.406 1 98.69 657 ASP A O 1
ATOM 5335 N N . ILE A 1 658 ? 3.838 -4.793 16.047 1 98.44 658 ILE A N 1
ATOM 5336 C CA . ILE A 1 658 ? 3.414 -3.406 15.883 1 98.44 658 ILE A CA 1
ATOM 5337 C C . ILE A 1 658 ? 4.227 -2.742 14.773 1 98.44 658 ILE A C 1
ATOM 5339 O O . ILE A 1 658 ? 4.641 -1.589 14.906 1 98.44 658 ILE A O 1
ATOM 5343 N N . SER A 1 659 ? 4.445 -3.512 13.773 1 98.06 659 SER A N 1
ATOM 5344 C CA . SER A 1 659 ? 5.156 -2.998 12.609 1 98.06 659 SER A CA 1
ATOM 5345 C C . SER A 1 659 ? 4.324 -1.96 11.859 1 98.06 659 SER A C 1
ATOM 5347 O O . SER A 1 659 ? 3.105 -1.899 12.031 1 98.06 659 SER A O 1
ATOM 5349 N N . GLU A 1 660 ? 4.934 -1.019 11.148 1 96.75 660 GLU A N 1
ATOM 5350 C CA . GLU A 1 660 ? 4.301 -0.042 10.266 1 96.75 660 GLU A CA 1
ATOM 5351 C C . GLU A 1 660 ? 3.305 0.828 11.031 1 96.75 660 GLU A C 1
ATOM 5353 O O . GLU A 1 660 ? 2.164 1.003 10.594 1 96.75 660 GLU A O 1
ATOM 5358 N N . ASN A 1 661 ? 3.682 1.321 12.172 1 97 661 ASN A N 1
ATOM 5359 C CA . ASN A 1 661 ? 2.844 2.217 12.969 1 97 661 ASN A CA 1
ATOM 5360 C C . ASN A 1 661 ? 3.381 3.646 12.945 1 97 661 ASN A C 1
ATOM 5362 O O . ASN A 1 661 ? 2.996 4.469 13.781 1 97 661 ASN A O 1
ATOM 5366 N N . SER A 1 662 ? 4.348 3.861 12.094 1 93.56 662 SER A N 1
ATOM 5367 C CA . SER A 1 662 ? 4.918 5.188 11.875 1 93.56 662 SER A CA 1
ATOM 5368 C C . SER A 1 662 ? 5.582 5.715 13.141 1 93.56 662 SER A C 1
ATOM 5370 O O . SER A 1 662 ? 5.488 6.906 13.445 1 93.56 662 SER A O 1
ATOM 5372 N N . LEU A 1 663 ? 6.191 4.84 13.852 1 94.94 663 LEU A N 1
ATOM 5373 C CA . LEU A 1 663 ? 6.871 5.215 15.086 1 94.94 663 LEU A CA 1
ATOM 5374 C C . LEU A 1 663 ? 8.281 5.715 14.797 1 94.94 663 LEU A C 1
ATOM 5376 O O . LEU A 1 663 ? 9.18 4.922 14.5 1 94.94 663 LEU A O 1
ATOM 5380 N N . THR A 1 664 ? 8.5 7.016 14.883 1 90.94 664 THR A N 1
ATOM 5381 C CA . THR A 1 664 ? 9.852 7.527 14.703 1 90.94 664 THR A CA 1
ATOM 5382 C C . THR A 1 664 ? 10.695 7.277 15.953 1 90.94 664 THR A C 1
ATOM 5384 O O . THR A 1 664 ? 11.93 7.305 15.891 1 90.94 664 THR A O 1
ATOM 5387 N N . PHE A 1 665 ? 9.992 7.07 17.078 1 91.94 665 PHE A N 1
ATOM 5388 C CA . PHE A 1 665 ? 10.594 6.711 18.344 1 91.94 665 PHE A CA 1
ATOM 5389 C C . PHE A 1 665 ? 9.625 5.902 19.203 1 91.94 665 PHE A C 1
ATOM 5391 O O . PHE A 1 665 ? 8.438 5.824 18.891 1 91.94 665 PHE A O 1
ATOM 5398 N N . LEU A 1 666 ? 10.125 5.344 20.156 1 93.12 666 LEU A N 1
ATOM 5399 C CA . LEU A 1 666 ? 9.328 4.652 21.172 1 93.12 666 LEU A CA 1
ATOM 5400 C C . LEU A 1 666 ? 9.477 5.312 22.531 1 93.12 666 LEU A C 1
ATOM 5402 O O . LEU A 1 666 ? 10.578 5.363 23.078 1 93.12 666 LEU A O 1
ATOM 5406 N N . PRO A 1 667 ? 8.359 5.781 23.062 1 92.75 667 PRO A N 1
ATOM 5407 C CA . PRO A 1 667 ? 8.484 6.387 24.391 1 92.75 667 PRO A CA 1
ATOM 5408 C C . PRO A 1 667 ? 8.984 5.398 25.438 1 92.75 667 PRO A C 1
ATOM 5410 O O . PRO A 1 667 ? 8.602 4.227 25.422 1 92.75 667 PRO A O 1
ATOM 5413 N N . SER A 1 668 ? 9.789 5.867 26.375 1 92.25 668 SER A N 1
ATOM 5414 C CA . SER A 1 668 ? 10.398 5.02 27.391 1 92.25 668 SER A CA 1
ATOM 5415 C C . SER A 1 668 ? 9.344 4.344 28.266 1 92.25 668 SER A C 1
ATOM 5417 O O . SER A 1 668 ? 9.5 3.184 28.656 1 92.25 668 SER A O 1
ATOM 5419 N N . GLU A 1 669 ? 8.273 5.039 28.438 1 94 669 GLU A N 1
ATOM 5420 C CA . GLU A 1 669 ? 7.234 4.562 29.344 1 94 669 GLU A CA 1
ATOM 5421 C C . GLU A 1 669 ? 6.445 3.41 28.734 1 94 669 GLU A C 1
ATOM 5423 O O . GLU A 1 669 ? 5.781 2.65 29.438 1 94 669 GLU A O 1
ATOM 5428 N N . VAL A 1 670 ? 6.516 3.32 27.469 1 95.69 670 VAL A N 1
ATOM 5429 C CA . VAL A 1 670 ? 5.762 2.279 26.781 1 95.69 670 VAL A CA 1
ATOM 5430 C C . VAL A 1 670 ? 6.363 0.911 27.094 1 95.69 670 VAL A C 1
ATOM 5432 O O . VAL A 1 670 ? 5.648 -0.093 27.141 1 95.69 670 VAL A O 1
ATOM 5435 N N . PHE A 1 671 ? 7.691 0.806 27.359 1 95.94 671 PHE A N 1
ATOM 5436 C CA . PHE A 1 671 ? 8.367 -0.451 27.672 1 95.94 671 PHE A CA 1
ATOM 5437 C C . PHE A 1 671 ? 7.781 -1.08 28.938 1 95.94 671 PHE A C 1
ATOM 5439 O O . PHE A 1 671 ? 7.523 -2.285 28.969 1 95.94 671 PHE A O 1
ATOM 5446 N N . ASP A 1 672 ? 7.457 -0.195 29.859 1 93.19 672 ASP A N 1
ATOM 5447 C CA . ASP A 1 672 ? 6.859 -0.656 31.109 1 93.19 672 ASP A CA 1
ATOM 5448 C C . ASP A 1 672 ? 5.395 -1.043 30.906 1 93.19 672 ASP A C 1
ATOM 5450 O O . ASP A 1 672 ? 4.82 -1.768 31.719 1 93.19 672 ASP A O 1
ATOM 5454 N N . GLY A 1 673 ? 4.848 -0.566 29.859 1 95.25 673 GLY A N 1
ATOM 5455 C CA . GLY A 1 673 ? 3.449 -0.838 29.578 1 95.25 673 GLY A CA 1
ATOM 5456 C C . GLY A 1 673 ? 3.252 -2.014 28.625 1 95.25 673 GLY A C 1
ATOM 5457 O O . GLY A 1 673 ? 2.121 -2.334 28.266 1 95.25 673 GLY A O 1
ATOM 5458 N N . MET A 1 674 ? 4.297 -2.791 28.266 1 97.12 674 MET A N 1
ATOM 5459 C CA . MET A 1 674 ? 4.211 -3.955 27.391 1 97.12 674 MET A CA 1
ATOM 5460 C C . MET A 1 674 ? 3.707 -5.176 28.156 1 97.12 674 MET A C 1
ATOM 5462 O O . MET A 1 674 ? 3.795 -5.227 29.391 1 97.12 674 MET A O 1
ATOM 5466 N N . PRO A 1 675 ? 3.166 -6.156 27.422 1 97.56 675 PRO A N 1
ATOM 5467 C CA . PRO A 1 675 ? 2.697 -7.375 28.078 1 97.56 675 PRO A CA 1
ATOM 5468 C C . PRO A 1 675 ? 3.801 -8.078 28.875 1 97.56 675 PRO A C 1
ATOM 5470 O O . PRO A 1 675 ? 4.934 -8.18 28.391 1 97.56 675 PRO A O 1
ATOM 5473 N N . PRO A 1 676 ? 3.531 -8.609 30.031 1 95.81 676 PRO A N 1
ATOM 5474 C CA . PRO A 1 676 ? 4.559 -9.156 30.922 1 95.81 676 PRO A CA 1
ATOM 5475 C C . PRO A 1 676 ? 5.215 -10.414 30.359 1 95.81 676 PRO A C 1
ATOM 5477 O O . PRO A 1 676 ? 6.379 -10.695 30.672 1 95.81 676 PRO A O 1
ATOM 5480 N N . ASN A 1 677 ? 4.582 -11.188 29.547 1 96.62 677 ASN A N 1
ATOM 5481 C CA . ASN A 1 677 ? 5.105 -12.461 29.062 1 96.62 677 ASN A CA 1
ATOM 5482 C C . ASN A 1 677 ? 5.512 -12.383 27.594 1 96.62 677 ASN A C 1
ATOM 5484 O O . ASN A 1 677 ? 5.594 -13.406 26.906 1 96.62 677 ASN A O 1
ATOM 5488 N N . LEU A 1 678 ? 5.781 -11.18 27.156 1 98.12 678 LEU A N 1
ATOM 5489 C CA . LEU A 1 678 ? 6.074 -10.953 25.75 1 98.12 678 LEU A CA 1
ATOM 5490 C C . LEU A 1 678 ? 7.387 -11.617 25.344 1 98.12 678 LEU A C 1
ATOM 5492 O O . LEU A 1 678 ? 8.422 -11.375 25.969 1 98.12 678 LEU A O 1
ATOM 5496 N N . LYS A 1 679 ? 7.395 -12.484 24.344 1 98.44 679 LYS A N 1
ATOM 5497 C CA . LYS A 1 679 ? 8.57 -13.219 23.891 1 98.44 679 LYS A CA 1
ATOM 5498 C C . LYS A 1 679 ? 9.086 -12.672 22.562 1 98.44 679 LYS A C 1
ATOM 5500 O O . LYS A 1 679 ? 10.289 -12.695 22.297 1 98.44 679 LYS A O 1
ATOM 5505 N N . THR A 1 680 ? 8.195 -12.258 21.734 1 98.69 680 THR A N 1
ATOM 5506 C CA . THR A 1 680 ? 8.562 -11.742 20.422 1 98.69 680 THR A CA 1
ATOM 5507 C C . THR A 1 680 ? 7.969 -10.359 20.203 1 98.69 680 THR A C 1
ATOM 5509 O O . THR A 1 680 ? 6.758 -10.172 20.328 1 98.69 680 THR A O 1
ATOM 5512 N N . LEU A 1 681 ? 8.805 -9.391 19.844 1 98.5 681 LEU A N 1
ATOM 5513 C CA . LEU A 1 681 ? 8.383 -8.023 19.531 1 98.5 681 LEU A CA 1
ATOM 5514 C C . LEU A 1 681 ? 8.883 -7.594 18.172 1 98.5 681 LEU A C 1
ATOM 5516 O O . LEU A 1 681 ? 10.086 -7.637 17.891 1 98.5 681 LEU A O 1
ATOM 5520 N N . SER A 1 682 ? 7.965 -7.246 17.297 1 98.62 682 SER A N 1
ATOM 5521 C CA . SER A 1 682 ? 8.32 -6.805 15.953 1 98.62 682 SER A CA 1
ATOM 5522 C C . SER A 1 682 ? 8 -5.328 15.75 1 98.62 682 SER A C 1
ATOM 5524 O O . SER A 1 682 ? 6.852 -4.91 15.914 1 98.62 682 SER A O 1
ATOM 5526 N N . LEU A 1 683 ? 8.992 -4.562 15.438 1 98.31 683 LEU A N 1
ATOM 5527 C CA . LEU A 1 683 ? 8.867 -3.139 15.148 1 98.31 683 LEU A CA 1
ATOM 5528 C C . LEU A 1 683 ? 9.398 -2.826 13.75 1 98.31 683 LEU A C 1
ATOM 5530 O O . LEU A 1 683 ? 10.148 -1.869 13.562 1 98.31 683 LEU A O 1
ATOM 5534 N N . VAL A 1 684 ? 8.969 -3.602 12.844 1 97.88 684 VAL A N 1
ATOM 5535 C CA . VAL A 1 684 ? 9.508 -3.553 11.484 1 97.88 684 VAL A CA 1
ATOM 5536 C C . VAL A 1 684 ? 8.922 -2.361 10.734 1 97.88 684 VAL A C 1
ATOM 5538 O O . VAL A 1 684 ? 7.727 -2.08 10.844 1 97.88 684 VAL A O 1
ATOM 5541 N N . LYS A 1 685 ? 9.695 -1.565 10 1 97 685 LYS A N 1
ATOM 5542 C CA . LYS A 1 685 ? 9.281 -0.518 9.078 1 97 685 LYS A CA 1
ATOM 5543 C C . LYS A 1 685 ? 8.469 0.561 9.789 1 97 685 LYS A C 1
ATOM 5545 O O . LYS A 1 685 ? 7.359 0.892 9.375 1 97 685 LYS A O 1
ATOM 5550 N N . ASN A 1 686 ? 8.961 1.094 10.891 1 97.06 686 ASN A N 1
ATOM 5551 C CA . ASN A 1 686 ? 8.305 2.174 11.617 1 97.06 686 ASN A CA 1
ATOM 5552 C C . ASN A 1 686 ? 8.969 3.52 11.344 1 97.06 686 ASN A C 1
ATOM 5554 O O . ASN A 1 686 ? 8.375 4.57 11.594 1 97.06 686 ASN A O 1
ATOM 5558 N N . GLY A 1 687 ? 10.172 3.438 10.828 1 95.44 687 GLY A N 1
ATOM 5559 C CA . GLY A 1 687 ? 10.938 4.664 10.641 1 95.44 687 GLY A CA 1
ATOM 5560 C C . GLY A 1 687 ? 11.656 5.113 11.898 1 95.44 687 GLY A C 1
ATOM 5561 O O . GLY A 1 687 ? 11.938 6.301 12.07 1 95.44 687 GLY A O 1
ATOM 5562 N N . LEU A 1 688 ? 11.961 4.191 12.727 1 96.5 688 LEU A N 1
ATOM 5563 C CA . LEU A 1 688 ? 12.664 4.484 13.969 1 96.5 688 LEU A CA 1
ATOM 5564 C C . LEU A 1 688 ? 14.031 5.098 13.695 1 96.5 688 LEU A C 1
ATOM 5566 O O . LEU A 1 688 ? 14.836 4.531 12.953 1 96.5 688 LEU A O 1
ATOM 5570 N N . THR A 1 689 ? 14.273 6.215 14.234 1 93.38 689 THR A N 1
ATOM 5571 C CA . THR A 1 689 ? 15.578 6.855 14.094 1 93.38 689 THR A CA 1
ATOM 5572 C C . THR A 1 689 ? 16.422 6.633 15.344 1 93.38 689 THR A C 1
ATOM 5574 O O . THR A 1 689 ? 17.641 6.797 15.305 1 93.38 689 THR A O 1
ATOM 5577 N N . SER A 1 690 ? 15.703 6.352 16.422 1 90.69 690 SER A N 1
ATOM 5578 C CA . SER A 1 690 ? 16.359 6.047 17.688 1 90.69 690 SER A CA 1
ATOM 5579 C C . SER A 1 690 ? 15.617 4.961 18.453 1 90.69 690 SER A C 1
ATOM 5581 O O . SER A 1 690 ? 14.43 4.738 18.234 1 90.69 690 SER A O 1
ATOM 5583 N N . PHE A 1 691 ? 16.328 4.211 19.25 1 93.44 691 PHE A N 1
ATOM 5584 C CA . PHE A 1 691 ? 15.773 3.15 20.094 1 93.44 691 PHE A CA 1
ATOM 5585 C C . PHE A 1 691 ? 16.406 3.162 21.469 1 93.44 691 PHE A C 1
ATOM 5587 O O . PHE A 1 691 ? 17.641 3.184 21.594 1 93.44 691 PHE A O 1
ATOM 5594 N N . THR A 1 692 ? 15.578 3.223 22.516 1 93.25 692 THR A N 1
ATOM 5595 C CA . THR A 1 692 ? 16.078 3.236 23.891 1 93.25 692 THR A CA 1
ATOM 5596 C C . THR A 1 692 ? 16.406 1.822 24.359 1 93.25 692 THR A C 1
ATOM 5598 O O . THR A 1 692 ? 15.648 1.228 25.125 1 93.25 692 THR A O 1
ATOM 5601 N N . TRP A 1 693 ? 17.594 1.362 24.094 1 95.56 693 TRP A N 1
ATOM 5602 C CA . TRP A 1 693 ? 18.031 -0.015 24.328 1 95.56 693 TRP A CA 1
ATOM 5603 C C . TRP A 1 693 ? 17.969 -0.367 25.797 1 95.56 693 TRP A C 1
ATOM 5605 O O . TRP A 1 693 ? 17.594 -1.482 26.172 1 95.56 693 TRP A O 1
ATOM 5615 N N . GLU A 1 694 ? 18.188 0.559 26.703 1 94.56 694 GLU A N 1
ATOM 5616 C CA . GLU A 1 694 ? 18.266 0.304 28.141 1 94.56 694 GLU A CA 1
ATOM 5617 C C . GLU A 1 694 ? 16.922 -0.106 28.703 1 94.56 694 GLU A C 1
ATOM 5619 O O . GLU A 1 694 ? 16.844 -0.825 29.703 1 94.56 694 GLU A O 1
ATOM 5624 N N . ARG A 1 695 ? 15.945 0.3 28 1 95.44 695 ARG A N 1
ATOM 5625 C CA . ARG A 1 695 ? 14.602 0.054 28.5 1 95.44 695 ARG A CA 1
ATOM 5626 C C . ARG A 1 695 ? 14.141 -1.36 28.172 1 95.44 695 ARG A C 1
ATOM 5628 O O . ARG A 1 695 ? 13.133 -1.831 28.703 1 95.44 695 ARG A O 1
ATOM 5635 N N . LEU A 1 696 ? 14.875 -2.1 27.422 1 95.94 696 LEU A N 1
ATOM 5636 C CA . LEU A 1 696 ? 14.562 -3.492 27.109 1 95.94 696 LEU A CA 1
ATOM 5637 C C . LEU A 1 696 ? 14.57 -4.344 28.375 1 95.94 696 LEU A C 1
ATOM 5639 O O . LEU A 1 696 ? 14.031 -5.453 28.375 1 95.94 696 LEU A O 1
ATOM 5643 N N . GLN A 1 697 ? 15.164 -3.854 29.453 1 94.19 697 GLN A N 1
ATOM 5644 C CA . GLN A 1 697 ? 15.266 -4.586 30.719 1 94.19 697 GLN A CA 1
ATOM 5645 C C . GLN A 1 697 ? 13.883 -4.871 31.297 1 94.19 697 GLN A C 1
ATOM 5647 O O . GLN A 1 697 ? 13.711 -5.801 32.094 1 94.19 697 GLN A O 1
ATOM 5652 N N . TYR A 1 698 ? 12.891 -4.035 30.844 1 94.81 698 TYR A N 1
ATOM 5653 C CA . TYR A 1 698 ? 11.531 -4.207 31.344 1 94.81 698 TYR A CA 1
ATOM 5654 C C . TYR A 1 698 ? 10.852 -5.398 30.688 1 94.81 698 TYR A C 1
ATOM 5656 O O . TYR A 1 698 ? 9.836 -5.891 31.188 1 94.81 698 TYR A O 1
ATOM 5664 N N . LEU A 1 699 ? 11.367 -5.816 29.562 1 96.44 699 LEU A N 1
ATOM 5665 C CA . LEU A 1 699 ? 10.844 -6.984 28.859 1 96.44 699 LEU A CA 1
ATOM 5666 C C . LEU A 1 699 ? 11.656 -8.227 29.203 1 96.44 699 LEU A C 1
ATOM 5668 O O . LEU A 1 699 ? 12.414 -8.727 28.359 1 96.44 699 LEU A O 1
ATOM 5672 N N . LYS A 1 700 ? 11.406 -8.805 30.25 1 94.62 700 LYS A N 1
ATOM 5673 C CA . LYS A 1 700 ? 12.242 -9.828 30.859 1 94.62 700 LYS A CA 1
ATOM 5674 C C . LYS A 1 700 ? 12.164 -11.141 30.094 1 94.62 700 LYS A C 1
ATOM 5676 O O . LYS A 1 700 ? 13.109 -11.93 30.094 1 94.62 700 LYS A O 1
ATOM 5681 N N . SER A 1 701 ? 11.086 -11.344 29.391 1 96.19 701 SER A N 1
ATOM 5682 C CA . SER A 1 701 ? 10.883 -12.633 28.734 1 96.19 701 SER A CA 1
ATOM 5683 C C . SER A 1 701 ? 11.164 -12.531 27.234 1 96.19 701 SER A C 1
ATOM 5685 O O . SER A 1 701 ? 10.953 -13.492 26.5 1 96.19 701 SER A O 1
ATOM 5687 N N . LEU A 1 702 ? 11.688 -11.398 26.781 1 97.56 702 LEU A N 1
ATOM 5688 C CA . LEU A 1 702 ? 11.836 -11.148 25.344 1 97.56 702 LEU A CA 1
ATOM 5689 C C . LEU A 1 702 ? 12.922 -12.039 24.766 1 97.56 702 LEU A C 1
ATOM 5691 O O . LEU A 1 702 ? 14.062 -12.031 25.234 1 97.56 702 LEU A O 1
ATOM 5695 N N . GLU A 1 703 ? 12.594 -12.82 23.766 1 98.19 703 GLU A N 1
ATOM 5696 C CA . GLU A 1 703 ? 13.523 -13.734 23.125 1 98.19 703 GLU A CA 1
ATOM 5697 C C . GLU A 1 703 ? 13.859 -13.273 21.703 1 98.19 703 GLU A C 1
ATOM 5699 O O . GLU A 1 703 ? 14.953 -13.539 21.203 1 98.19 703 GLU A O 1
ATOM 5704 N N . THR A 1 704 ? 12.938 -12.672 21.031 1 98.62 704 THR A N 1
ATOM 5705 C CA . THR A 1 704 ? 13.125 -12.219 19.672 1 98.62 704 THR A CA 1
ATOM 5706 C C . THR A 1 704 ? 12.758 -10.75 19.531 1 98.62 704 THR A C 1
ATOM 5708 O O . THR A 1 704 ? 11.656 -10.344 19.891 1 98.62 704 THR A O 1
ATOM 5711 N N . LEU A 1 705 ? 13.68 -9.953 19 1 98.5 705 LEU A N 1
ATOM 5712 C CA . LEU A 1 705 ? 13.445 -8.539 18.719 1 98.5 705 LEU A CA 1
ATOM 5713 C C . LEU A 1 705 ? 13.75 -8.227 17.25 1 98.5 705 LEU A C 1
ATOM 5715 O O . LEU A 1 705 ? 14.883 -8.391 16.797 1 98.5 705 LEU A O 1
ATOM 5719 N N . ASP A 1 706 ? 12.742 -7.816 16.516 1 98.69 706 ASP A N 1
ATOM 5720 C CA . ASP A 1 706 ? 12.898 -7.484 15.109 1 98.69 706 ASP A CA 1
ATOM 5721 C C . ASP A 1 706 ? 12.781 -5.98 14.883 1 98.69 706 ASP A C 1
ATOM 5723 O O . ASP A 1 706 ? 11.688 -5.414 14.992 1 98.69 706 ASP A O 1
ATOM 5727 N N . LEU A 1 707 ? 13.859 -5.348 14.578 1 98.38 707 LEU A N 1
ATOM 5728 C CA . LEU A 1 707 ? 13.93 -3.916 14.32 1 98.38 707 LEU A CA 1
ATOM 5729 C C . LEU A 1 707 ? 14.344 -3.646 12.875 1 98.38 707 LEU A C 1
ATOM 5731 O O . LEU A 1 707 ? 14.992 -2.635 12.594 1 98.38 707 LEU A O 1
ATOM 5735 N N . SER A 1 708 ? 13.945 -4.559 12 1 98 708 SER A N 1
ATOM 5736 C CA . SER A 1 708 ? 14.391 -4.457 10.617 1 98 708 SER A CA 1
ATOM 5737 C C . SER A 1 708 ? 13.68 -3.326 9.883 1 98 708 SER A C 1
ATOM 5739 O O . SER A 1 708 ? 12.594 -2.906 10.289 1 98 708 SER A O 1
ATOM 5741 N N . HIS A 1 709 ? 14.305 -2.754 8.836 1 96.38 709 HIS A N 1
ATOM 5742 C CA . HIS A 1 709 ? 13.742 -1.744 7.945 1 96.38 709 HIS A CA 1
ATOM 5743 C C . HIS A 1 709 ? 13.391 -0.471 8.703 1 96.38 709 HIS A C 1
ATOM 5745 O O . HIS A 1 709 ? 12.266 0.023 8.609 1 96.38 709 HIS A O 1
ATOM 5751 N N . ASN A 1 710 ? 14.281 0.014 9.492 1 97.62 710 ASN A N 1
ATOM 5752 C CA . ASN A 1 710 ? 14.195 1.304 10.172 1 97.62 710 ASN A CA 1
ATOM 5753 C C . ASN A 1 710 ? 15.383 2.195 9.828 1 97.62 710 ASN A C 1
ATOM 5755 O O . ASN A 1 710 ? 15.977 2.066 8.758 1 97.62 710 ASN A O 1
ATOM 5759 N N . LYS A 1 711 ? 15.703 3.209 10.602 1 96.31 711 LYS A N 1
ATOM 5760 C CA . LYS A 1 711 ? 16.781 4.145 10.328 1 96.31 711 LYS A CA 1
ATOM 5761 C C . LYS A 1 711 ? 17.75 4.23 11.508 1 96.31 711 LYS A C 1
ATOM 5763 O O . LYS A 1 711 ? 18.25 5.312 11.836 1 96.31 711 LYS A O 1
ATOM 5768 N N . LEU A 1 712 ? 17.859 3.092 12.141 1 96.38 712 LEU A N 1
ATOM 5769 C CA . LEU A 1 712 ? 18.719 3.074 13.32 1 96.38 712 LEU A CA 1
ATOM 5770 C C . LEU A 1 712 ? 20.188 3.238 12.93 1 96.38 712 LEU A C 1
ATOM 5772 O O . LEU A 1 712 ? 20.625 2.67 11.93 1 96.38 712 LEU A O 1
ATOM 5776 N N . LYS A 1 713 ? 20.938 3.988 13.703 1 94 713 LYS A N 1
ATOM 5777 C CA . LYS A 1 713 ? 22.344 4.273 13.398 1 94 713 LYS A CA 1
ATOM 5778 C C . LYS A 1 713 ? 23.266 3.613 14.414 1 94 713 LYS A C 1
ATOM 5780 O O . LYS A 1 713 ? 24.484 3.496 14.172 1 94 713 LYS A O 1
ATOM 5785 N N . THR A 1 714 ? 22.672 3.193 15.57 1 92.94 714 THR A N 1
ATOM 5786 C CA . THR A 1 714 ? 23.531 2.688 16.625 1 92.94 714 THR A CA 1
ATOM 5787 C C . THR A 1 714 ? 22.984 1.384 17.203 1 92.94 714 THR A C 1
ATOM 5789 O O . THR A 1 714 ? 21.781 1.115 17.109 1 92.94 714 THR A O 1
ATOM 5792 N N . VAL A 1 715 ? 23.906 0.56 17.688 1 96.25 715 VAL A N 1
ATOM 5793 C CA . VAL A 1 715 ? 23.578 -0.629 18.469 1 96.25 715 VAL A CA 1
ATOM 5794 C C . VAL A 1 715 ? 23.781 -0.347 19.953 1 96.25 715 VAL A C 1
ATOM 5796 O O . VAL A 1 715 ? 24.328 0.696 20.328 1 96.25 715 VAL A O 1
ATOM 5799 N N . PRO A 1 716 ? 23.234 -1.169 20.859 1 95.62 716 PRO A N 1
ATOM 5800 C CA . PRO A 1 716 ? 23.484 -0.92 22.281 1 95.62 716 PRO A CA 1
ATOM 5801 C C . PRO A 1 716 ? 24.969 -0.998 22.641 1 95.62 716 PRO A C 1
ATOM 5803 O O . PRO A 1 716 ? 25.734 -1.682 21.953 1 95.62 716 PRO A O 1
ATOM 5806 N N . ASP A 1 717 ? 25.328 -0.336 23.766 1 94.62 717 ASP A N 1
ATOM 5807 C CA . ASP A 1 717 ? 26.703 -0.408 24.234 1 94.62 717 ASP A CA 1
ATOM 5808 C C . ASP A 1 717 ? 27.078 -1.839 24.625 1 94.62 717 ASP A C 1
ATOM 5810 O O . ASP A 1 717 ? 28.125 -2.346 24.203 1 94.62 717 ASP A O 1
ATOM 5814 N N . ARG A 1 718 ? 26.266 -2.346 25.406 1 95.69 718 ARG A N 1
ATOM 5815 C CA . ARG A 1 718 ? 26.344 -3.75 25.797 1 95.69 718 ARG A CA 1
ATOM 5816 C C . ARG A 1 718 ? 24.969 -4.402 25.766 1 95.69 718 ARG A C 1
ATOM 5818 O O . ARG A 1 718 ? 24.125 -4.117 26.609 1 95.69 718 ARG A O 1
ATOM 5825 N N . LEU A 1 719 ? 24.812 -5.273 24.844 1 96.06 719 LEU A N 1
ATOM 5826 C CA . LEU A 1 719 ? 23.5 -5.898 24.656 1 96.06 719 LEU A CA 1
ATOM 5827 C C . LEU A 1 719 ? 23.047 -6.609 25.922 1 96.06 719 LEU A C 1
ATOM 5829 O O . LEU A 1 719 ? 21.875 -6.535 26.281 1 96.06 719 LEU A O 1
ATOM 5833 N N . TYR A 1 720 ? 24 -7.254 26.641 1 94.25 720 TYR A N 1
ATOM 5834 C CA . TYR A 1 720 ? 23.703 -8.023 27.844 1 94.25 720 TYR A CA 1
ATOM 5835 C C . TYR A 1 720 ? 23.078 -7.141 28.922 1 94.25 720 TYR A C 1
ATOM 5837 O O . TYR A 1 720 ? 22.219 -7.586 29.672 1 94.25 720 TYR A O 1
ATOM 5845 N N . ASN A 1 721 ? 23.469 -5.883 28.984 1 93.44 721 ASN A N 1
ATOM 5846 C CA . ASN A 1 721 ? 22.938 -4.941 29.953 1 93.44 721 ASN A CA 1
ATOM 5847 C C . ASN A 1 721 ? 21.5 -4.562 29.625 1 93.44 721 ASN A C 1
ATOM 5849 O O . ASN A 1 721 ? 20.734 -4.168 30.516 1 93.44 721 ASN A O 1
ATOM 5853 N N . CYS A 1 722 ? 21.188 -4.672 28.391 1 94.94 722 CYS A N 1
ATOM 5854 C CA . CYS A 1 722 ? 19.859 -4.277 27.938 1 94.94 722 CYS A CA 1
ATOM 5855 C C . CYS A 1 722 ? 18.891 -5.445 28.031 1 94.94 722 CYS A C 1
ATOM 5857 O O . CYS A 1 722 ? 17.734 -5.27 28.438 1 94.94 722 CYS A O 1
ATOM 5859 N N . SER A 1 723 ? 19.328 -6.637 27.656 1 94.38 723 SER A N 1
ATOM 5860 C CA . SER A 1 723 ? 18.469 -7.82 27.703 1 94.38 723 SER A CA 1
ATOM 5861 C C . SER A 1 723 ? 19.297 -9.086 27.906 1 94.38 723 SER A C 1
ATOM 5863 O O . SER A 1 723 ? 20.266 -9.328 27.188 1 94.38 723 SER A O 1
ATOM 5865 N N . ARG A 1 724 ? 18.891 -9.898 28.797 1 93.25 724 ARG A N 1
ATOM 5866 C CA . ARG A 1 724 ? 19.594 -11.141 29.094 1 93.25 724 ARG A CA 1
ATOM 5867 C C . ARG A 1 724 ? 18.922 -12.328 28.422 1 93.25 724 ARG A C 1
ATOM 5869 O O . ARG A 1 724 ? 19.516 -13.406 28.312 1 93.25 724 ARG A O 1
ATOM 5876 N N . SER A 1 725 ? 17.781 -12.109 27.953 1 95.06 725 SER A N 1
ATOM 5877 C CA . SER A 1 725 ? 16.969 -13.227 27.469 1 95.06 725 SER A CA 1
ATOM 5878 C C . SER A 1 725 ? 16.969 -13.281 25.938 1 95.06 725 SER A C 1
ATOM 5880 O O . SER A 1 725 ? 16.578 -14.281 25.344 1 95.06 725 SER A O 1
ATOM 5882 N N . LEU A 1 726 ? 17.516 -12.312 25.25 1 96.25 726 LEU A N 1
ATOM 5883 C CA . LEU A 1 726 ? 17.406 -12.172 23.797 1 96.25 726 LEU A CA 1
ATOM 5884 C C . LEU A 1 726 ? 18.156 -13.289 23.078 1 96.25 726 LEU A C 1
ATOM 5886 O O . LEU A 1 726 ? 19.328 -13.523 23.344 1 96.25 726 LEU A O 1
ATOM 5890 N N . LYS A 1 727 ? 17.5 -14.016 22.266 1 97.62 727 LYS A N 1
ATOM 5891 C CA . LYS A 1 727 ? 18.078 -15.109 21.484 1 97.62 727 LYS A CA 1
ATOM 5892 C C . LYS A 1 727 ? 18.234 -14.711 20.016 1 97.62 727 LYS A C 1
ATOM 5894 O O . LYS A 1 727 ? 19.141 -15.18 19.328 1 97.62 727 LYS A O 1
ATOM 5899 N N . LYS A 1 728 ? 17.328 -13.945 19.516 1 98.25 728 LYS A N 1
ATOM 5900 C CA . LYS A 1 728 ? 17.312 -13.523 18.125 1 98.25 728 LYS A CA 1
ATOM 5901 C C . LYS A 1 728 ? 17.203 -12.008 18 1 98.25 728 LYS A C 1
ATOM 5903 O O . LYS A 1 728 ? 16.234 -11.414 18.5 1 98.25 728 LYS A O 1
ATOM 5908 N N . LEU A 1 729 ? 18.203 -11.375 17.375 1 98.25 729 LEU A N 1
ATOM 5909 C CA . LEU A 1 729 ? 18.203 -9.938 17.141 1 98.25 729 LEU A CA 1
ATOM 5910 C C . LEU A 1 729 ? 18.344 -9.617 15.664 1 98.25 729 LEU A C 1
ATOM 5912 O O . LEU A 1 729 ? 19.344 -9.961 15.031 1 98.25 729 LEU A O 1
ATOM 5916 N N . ILE A 1 730 ? 17.359 -8.977 15.086 1 98.69 730 ILE A N 1
ATOM 5917 C CA . ILE A 1 730 ? 17.312 -8.703 13.648 1 98.69 730 ILE A CA 1
ATOM 5918 C C . ILE A 1 730 ? 17.422 -7.199 13.414 1 98.69 730 ILE A C 1
ATOM 5920 O O . ILE A 1 730 ? 16.531 -6.438 13.781 1 98.69 730 ILE A O 1
ATOM 5924 N N . LEU A 1 731 ? 18.5 -6.777 12.766 1 98.44 731 LEU A N 1
ATOM 5925 C CA . LEU A 1 731 ? 18.766 -5.359 12.547 1 98.44 731 LEU A CA 1
ATOM 5926 C C . LEU A 1 731 ? 19 -5.082 11.062 1 98.44 731 LEU A C 1
ATOM 5928 O O . LEU A 1 731 ? 19.625 -4.078 10.711 1 98.44 731 LEU A O 1
ATOM 5932 N N . LYS A 1 732 ? 18.531 -6.008 10.258 1 97.94 732 LYS A N 1
ATOM 5933 C CA . LYS A 1 732 ? 18.781 -5.844 8.828 1 97.94 732 LYS A CA 1
ATOM 5934 C C . LYS A 1 732 ? 18.078 -4.598 8.289 1 97.94 732 LYS A C 1
ATOM 5936 O O . LYS A 1 732 ? 17.016 -4.211 8.789 1 97.94 732 LYS A O 1
ATOM 5941 N N . TYR A 1 733 ? 18.594 -3.883 7.266 1 95.94 733 TYR A N 1
ATOM 5942 C CA . TYR A 1 733 ? 18.062 -2.717 6.57 1 95.94 733 TYR A CA 1
ATOM 5943 C C . TYR A 1 733 ? 17.922 -1.533 7.52 1 95.94 733 TYR A C 1
ATOM 5945 O O . TYR A 1 733 ? 16.844 -0.942 7.625 1 95.94 733 TYR A O 1
ATOM 5953 N N . ASN A 1 734 ? 18.938 -1.255 8.188 1 97.62 734 ASN A N 1
ATOM 5954 C CA . ASN A 1 734 ? 19.109 -0.04 8.977 1 97.62 734 ASN A CA 1
ATOM 5955 C C . ASN A 1 734 ? 20.297 0.785 8.484 1 97.62 734 ASN A C 1
ATOM 5957 O O . ASN A 1 734 ? 20.719 0.65 7.336 1 97.62 734 ASN A O 1
ATOM 5961 N N . GLN A 1 735 ? 20.781 1.784 9.242 1 95.5 735 GLN A N 1
ATOM 5962 C CA . GLN A 1 735 ? 21.875 2.668 8.844 1 95.5 735 GLN A CA 1
ATOM 5963 C C . GLN A 1 735 ? 23.047 2.57 9.82 1 95.5 735 GLN A C 1
ATOM 5965 O O . GLN A 1 735 ? 23.656 3.582 10.164 1 95.5 735 GLN A O 1
ATOM 5970 N N . ILE A 1 736 ? 23.234 1.38 10.266 1 96.88 736 ILE A N 1
ATOM 5971 C CA . ILE A 1 736 ? 24.281 1.164 11.25 1 96.88 736 ILE A CA 1
ATOM 5972 C C . ILE A 1 736 ? 25.641 1.196 10.562 1 96.88 736 ILE A C 1
ATOM 5974 O O . ILE A 1 736 ? 25.906 0.403 9.656 1 96.88 736 ILE A O 1
ATOM 5978 N N . ARG A 1 737 ? 26.5 2.016 10.992 1 92.75 737 ARG A N 1
ATOM 5979 C CA . ARG A 1 737 ? 27.812 2.174 10.375 1 92.75 737 ARG A CA 1
ATOM 5980 C C . ARG A 1 737 ? 28.906 1.537 11.234 1 92.75 737 ARG A C 1
ATOM 5982 O O . ARG A 1 737 ? 29.859 0.976 10.711 1 92.75 737 ARG A O 1
ATOM 5989 N N . HIS A 1 738 ? 28.703 1.681 12.609 1 92.69 738 HIS A N 1
ATOM 5990 C CA . HIS A 1 738 ? 29.719 1.19 13.539 1 92.69 738 HIS A CA 1
ATOM 5991 C C . HIS A 1 738 ? 29.078 0.378 14.664 1 92.69 738 HIS A C 1
ATOM 5993 O O . HIS A 1 738 ? 28 0.72 15.148 1 92.69 738 HIS A O 1
ATOM 5999 N N . LEU A 1 739 ? 29.859 -0.633 14.992 1 95.12 739 LEU A N 1
ATOM 6000 C CA . LEU A 1 739 ? 29.469 -1.41 16.172 1 95.12 739 LEU A CA 1
ATOM 6001 C C . LEU A 1 739 ? 30.203 -0.926 17.406 1 95.12 739 LEU A C 1
ATOM 6003 O O . LEU A 1 739 ? 31.375 -0.566 17.344 1 95.12 739 LEU A O 1
ATOM 6007 N N . THR A 1 740 ? 29.453 -0.907 18.531 1 94.56 740 THR A N 1
ATOM 6008 C CA . THR A 1 740 ? 30.078 -0.444 19.766 1 94.56 740 THR A CA 1
ATOM 6009 C C . THR A 1 740 ? 31.109 -1.452 20.25 1 94.56 740 THR A C 1
ATOM 6011 O O . THR A 1 740 ? 31.031 -2.639 19.922 1 94.56 740 THR A O 1
ATOM 6014 N N . LYS A 1 741 ? 32.125 -1.082 21.047 1 92.88 741 LYS A N 1
ATOM 6015 C CA . LYS A 1 741 ? 33.25 -1.87 21.5 1 92.88 741 LYS A CA 1
ATOM 6016 C C . LYS A 1 741 ? 32.812 -3.113 22.25 1 92.88 741 LYS A C 1
ATOM 6018 O O . LYS A 1 741 ? 33.375 -4.195 22.078 1 92.88 741 LYS A O 1
ATOM 6023 N N . TYR A 1 742 ? 31.766 -3.045 23.047 1 93.94 742 TYR A N 1
ATOM 6024 C CA . TYR A 1 742 ? 31.328 -4.168 23.875 1 93.94 742 TYR A CA 1
ATOM 6025 C C . TYR A 1 742 ? 29.922 -4.609 23.5 1 93.94 742 TYR A C 1
ATOM 6027 O O . TYR A 1 742 ? 29.203 -5.176 24.328 1 93.94 742 TYR A O 1
ATOM 6035 N N . PHE A 1 743 ? 29.656 -4.543 22.203 1 95.88 743 PHE A N 1
ATOM 6036 C CA . PHE A 1 743 ? 28.312 -4.742 21.719 1 95.88 743 PHE A CA 1
ATOM 6037 C C . PHE A 1 743 ? 27.766 -6.098 22.141 1 95.88 743 PHE A C 1
ATOM 6039 O O . PHE A 1 743 ? 26.734 -6.176 22.828 1 95.88 743 PHE A O 1
ATOM 6046 N N . LEU A 1 744 ? 28.547 -7.211 21.938 1 96.19 744 LEU A N 1
ATOM 6047 C CA . LEU A 1 744 ? 28.031 -8.555 22.188 1 96.19 744 LEU A CA 1
ATOM 6048 C C . LEU A 1 744 ? 28.656 -9.156 23.438 1 96.19 744 LEU A C 1
ATOM 6050 O O . LEU A 1 744 ? 28.453 -10.336 23.734 1 96.19 744 LEU A O 1
ATOM 6054 N N . GLN A 1 745 ? 29.344 -8.359 24.234 1 94 745 GLN A N 1
ATOM 6055 C CA . GLN A 1 745 ? 29.984 -8.891 25.438 1 94 745 GLN A CA 1
ATOM 6056 C C . GLN A 1 745 ? 28.953 -9.477 26.406 1 94 745 GLN A C 1
ATOM 6058 O O . GLN A 1 745 ? 27.953 -8.828 26.719 1 94 745 GLN A O 1
ATOM 6063 N N . ASP A 1 746 ? 29.078 -10.719 26.75 1 93 746 ASP A N 1
ATOM 6064 C CA . ASP A 1 746 ? 28.312 -11.445 27.766 1 93 746 ASP A CA 1
ATOM 6065 C C . ASP A 1 746 ? 26.953 -11.852 27.234 1 93 746 ASP A C 1
ATOM 6067 O O . ASP A 1 746 ? 26.109 -12.344 27.984 1 93 746 ASP A O 1
ATOM 6071 N N . ALA A 1 747 ? 26.688 -11.578 25.953 1 94.88 747 ALA A N 1
ATOM 6072 C CA . ALA A 1 747 ? 25.406 -11.961 25.359 1 94.88 747 ALA A CA 1
ATOM 6073 C C . ALA A 1 747 ? 25.391 -13.438 24.969 1 94.88 747 ALA A C 1
ATOM 6075 O O . ALA A 1 747 ? 25.172 -13.781 23.812 1 94.88 747 ALA A O 1
ATOM 6076 N N . PHE A 1 748 ? 25.406 -14.359 25.891 1 93.25 748 PHE A N 1
ATOM 6077 C CA . PHE A 1 748 ? 25.625 -15.781 25.672 1 93.25 748 PHE A CA 1
ATOM 6078 C C . PHE A 1 748 ? 24.344 -16.469 25.172 1 93.25 748 PHE A C 1
ATOM 6080 O O . PHE A 1 748 ? 24.406 -17.547 24.594 1 93.25 748 PHE A O 1
ATOM 6087 N N . GLN A 1 749 ? 23.25 -15.82 25.359 1 93.75 749 GLN A N 1
ATOM 6088 C CA . GLN A 1 749 ? 22 -16.438 24.984 1 93.75 749 GLN A CA 1
ATOM 6089 C C . GLN A 1 749 ? 21.688 -16.203 23.5 1 93.75 749 GLN A C 1
ATOM 6091 O O . GLN A 1 749 ? 20.828 -16.875 22.922 1 93.75 749 GLN A O 1
ATOM 6096 N N . LEU A 1 750 ? 22.406 -15.234 22.922 1 95.56 750 LEU A N 1
ATOM 6097 C CA . LEU A 1 750 ? 22.156 -14.859 21.531 1 95.56 750 LEU A CA 1
ATOM 6098 C C . LEU A 1 750 ? 22.531 -16 20.578 1 95.56 750 LEU A C 1
ATOM 6100 O O . LEU A 1 750 ? 23.609 -16.578 20.703 1 95.56 750 LEU A O 1
ATOM 6104 N N . ARG A 1 751 ? 21.609 -16.344 19.672 1 96.75 751 ARG A N 1
ATOM 6105 C CA . ARG A 1 751 ? 21.828 -17.453 18.75 1 96.75 751 ARG A CA 1
ATOM 6106 C C . ARG A 1 751 ? 21.75 -16.969 17.297 1 96.75 751 ARG A C 1
ATOM 6108 O O . ARG A 1 751 ? 22.359 -17.578 16.406 1 96.75 751 ARG A O 1
ATOM 6115 N N . TYR A 1 752 ? 21.047 -16.016 17.078 1 97.62 752 TYR A N 1
ATOM 6116 C CA . TYR A 1 752 ? 20.812 -15.484 15.734 1 97.62 752 TYR A CA 1
ATOM 6117 C C . TYR A 1 752 ? 20.969 -13.969 15.703 1 97.62 752 TYR A C 1
ATOM 6119 O O . TYR A 1 752 ? 20.312 -13.25 16.453 1 97.62 752 TYR A O 1
ATOM 6127 N N . LEU A 1 753 ? 21.891 -13.5 14.852 1 97.69 753 LEU A N 1
ATOM 6128 C CA . LEU A 1 753 ? 22.141 -12.07 14.711 1 97.69 753 LEU A CA 1
ATOM 6129 C C . LEU A 1 753 ? 22.156 -11.664 13.242 1 97.69 753 LEU A C 1
ATOM 6131 O O . LEU A 1 753 ? 22.969 -12.164 12.461 1 97.69 753 LEU A O 1
ATOM 6135 N N . ASP A 1 754 ? 21.234 -10.828 12.844 1 98.31 754 ASP A N 1
ATOM 6136 C CA . ASP A 1 754 ? 21.156 -10.352 11.461 1 98.31 754 ASP A CA 1
ATOM 6137 C C . ASP A 1 754 ? 21.578 -8.891 11.359 1 98.31 754 ASP A C 1
ATOM 6139 O O . ASP A 1 754 ? 20.844 -7.992 11.758 1 98.31 754 ASP A O 1
ATOM 6143 N N . LEU A 1 755 ? 22.734 -8.609 10.812 1 97.88 755 LEU A N 1
ATOM 6144 C CA . LEU A 1 755 ? 23.281 -7.273 10.594 1 97.88 755 LEU A CA 1
ATOM 6145 C C . LEU A 1 755 ? 23.391 -6.969 9.109 1 97.88 755 LEU A C 1
ATOM 6147 O O . LEU A 1 755 ? 24.109 -6.043 8.711 1 97.88 755 LEU A O 1
ATOM 6151 N N . SER A 1 756 ? 22.703 -7.766 8.336 1 97.56 756 SER A N 1
ATOM 6152 C CA . SER A 1 756 ? 22.828 -7.621 6.887 1 97.56 756 SER A CA 1
ATOM 6153 C C . SER A 1 756 ? 22.203 -6.312 6.406 1 97.56 756 SER A C 1
ATOM 6155 O O . SER A 1 756 ? 21.375 -5.727 7.09 1 97.56 756 SER A O 1
ATOM 6157 N N . SER A 1 757 ? 22.656 -5.758 5.293 1 96.25 757 SER A N 1
ATOM 6158 C CA . SER A 1 757 ? 22.094 -4.598 4.609 1 96.25 757 SER A CA 1
ATOM 6159 C C . SER A 1 757 ? 22.141 -3.357 5.496 1 96.25 757 SER A C 1
ATOM 6161 O O . SER A 1 757 ? 21.125 -2.691 5.695 1 96.25 757 SER A O 1
ATOM 6163 N N . ASN A 1 758 ? 23.281 -3.182 6.078 1 97.12 758 ASN A N 1
ATOM 6164 C CA . ASN A 1 758 ? 23.609 -1.967 6.812 1 97.12 758 ASN A CA 1
ATOM 6165 C C . ASN A 1 758 ? 24.812 -1.248 6.184 1 97.12 758 ASN A C 1
ATOM 6167 O O . ASN A 1 758 ? 25.078 -1.405 4.988 1 97.12 758 ASN A O 1
ATOM 6171 N N . LYS A 1 759 ? 25.484 -0.318 6.875 1 93.56 759 LYS A N 1
ATOM 6172 C CA . LYS A 1 759 ? 26.625 0.428 6.383 1 93.56 759 LYS A CA 1
ATOM 6173 C C . LYS A 1 759 ? 27.891 0.091 7.184 1 93.56 759 LYS A C 1
ATOM 6175 O O . LYS A 1 759 ? 28.75 0.947 7.383 1 93.56 759 LYS A O 1
ATOM 6180 N N . ILE A 1 760 ? 27.922 -1.104 7.648 1 95.75 760 ILE A N 1
ATOM 6181 C CA . ILE A 1 760 ? 29.016 -1.507 8.516 1 95.75 760 ILE A CA 1
ATOM 6182 C C . ILE A 1 760 ? 30.312 -1.587 7.711 1 95.75 760 ILE A C 1
ATOM 6184 O O . ILE A 1 760 ? 30.344 -2.188 6.637 1 95.75 760 ILE A O 1
ATOM 6188 N N . GLN A 1 761 ? 31.359 -1.044 8.266 1 91.62 761 GLN A N 1
ATOM 6189 C CA . GLN A 1 761 ? 32.625 -0.984 7.543 1 91.62 761 GLN A CA 1
ATOM 6190 C C . GLN A 1 761 ? 33.656 -1.904 8.172 1 91.62 761 GLN A C 1
ATOM 6192 O O . GLN A 1 761 ? 34.5 -2.498 7.469 1 91.62 761 GLN A O 1
ATOM 6197 N N . ILE A 1 762 ? 33.625 -1.981 9.531 1 91.56 762 ILE A N 1
ATOM 6198 C CA . ILE A 1 762 ? 34.656 -2.748 10.227 1 91.56 762 ILE A CA 1
ATOM 6199 C C . ILE A 1 762 ? 34.031 -3.539 11.367 1 91.56 762 ILE A C 1
ATOM 6201 O O . ILE A 1 762 ? 33.156 -3.033 12.07 1 91.56 762 ILE A O 1
ATOM 6205 N N . ILE A 1 763 ? 34.438 -4.715 11.445 1 92.75 763 ILE A N 1
ATOM 6206 C CA . ILE A 1 763 ? 34.094 -5.547 12.594 1 92.75 763 ILE A CA 1
ATOM 6207 C C . ILE A 1 763 ? 35.312 -5.809 13.453 1 92.75 763 ILE A C 1
ATOM 6209 O O . ILE A 1 763 ? 36.281 -6.414 12.984 1 92.75 763 ILE A O 1
ATOM 6213 N N . GLN A 1 764 ? 35.219 -5.406 14.742 1 91.19 764 GLN A N 1
ATOM 6214 C CA . GLN A 1 764 ? 36.375 -5.523 15.641 1 91.19 764 GLN A CA 1
ATOM 6215 C C . GLN A 1 764 ? 36.188 -6.684 16.609 1 91.19 764 GLN A C 1
ATOM 6217 O O . GLN A 1 764 ? 35.062 -7.074 16.922 1 91.19 764 GLN A O 1
ATOM 6222 N N . LYS A 1 765 ? 37.25 -7.172 17.078 1 91.25 765 LYS A N 1
ATOM 6223 C CA . LYS A 1 765 ? 37.25 -8.281 18.031 1 91.25 765 LYS A CA 1
ATOM 6224 C C . LYS A 1 765 ? 36.531 -7.891 19.328 1 91.25 765 LYS A C 1
ATOM 6226 O O . LYS A 1 765 ? 35.875 -8.719 19.953 1 91.25 765 LYS A O 1
ATOM 6231 N N . THR A 1 766 ? 36.625 -6.602 19.688 1 92.12 766 THR A N 1
ATOM 6232 C CA . THR A 1 766 ? 36.031 -6.121 20.938 1 92.12 766 THR A CA 1
ATOM 6233 C C . THR A 1 766 ? 34.531 -6.098 20.859 1 92.12 766 THR A C 1
ATOM 6235 O O . THR A 1 766 ? 33.844 -6.266 21.875 1 92.12 766 THR A O 1
ATOM 6238 N N . SER A 1 767 ? 34 -5.828 19.703 1 93.56 767 SER A N 1
ATOM 6239 C CA . SER A 1 767 ? 32.562 -5.789 19.5 1 93.56 767 SER A CA 1
ATOM 6240 C C . SER A 1 767 ? 31.969 -7.199 19.422 1 93.56 767 SER A C 1
ATOM 6242 O O . SER A 1 767 ? 30.812 -7.41 19.75 1 93.56 767 SER A O 1
ATOM 6244 N N . PHE A 1 768 ? 32.906 -8.109 18.938 1 91.12 768 PHE A N 1
ATOM 6245 C CA . PHE A 1 768 ? 32.5 -9.484 18.656 1 91.12 768 PHE A CA 1
ATOM 6246 C C . PHE A 1 768 ? 33.406 -10.469 19.375 1 91.12 768 PHE A C 1
ATOM 6248 O O . PHE A 1 768 ? 34.125 -11.234 18.734 1 91.12 768 PHE A O 1
ATOM 6255 N N . PRO A 1 769 ? 33.188 -10.586 20.688 1 91.75 769 PRO A N 1
ATOM 6256 C CA . PRO A 1 769 ? 34.062 -11.555 21.359 1 91.75 769 PRO A CA 1
ATOM 6257 C C . PRO A 1 769 ? 33.812 -12.984 20.875 1 91.75 769 PRO A C 1
ATOM 6259 O O . PRO A 1 769 ? 32.688 -13.398 20.672 1 91.75 769 PRO A O 1
ATOM 6262 N N . GLU A 1 770 ? 34.906 -13.781 20.75 1 88.12 770 GLU A N 1
ATOM 6263 C CA . GLU A 1 770 ? 34.875 -15.117 20.156 1 88.12 770 GLU A CA 1
ATOM 6264 C C . GLU A 1 770 ? 34 -16.062 20.953 1 88.12 770 GLU A C 1
ATOM 6266 O O . GLU A 1 770 ? 33.312 -16.922 20.391 1 88.12 770 GLU A O 1
ATOM 6271 N N . ASN A 1 771 ? 34 -15.906 22.25 1 86.19 771 ASN A N 1
ATOM 6272 C CA . ASN A 1 771 ? 33.25 -16.812 23.094 1 86.19 771 ASN A CA 1
ATOM 6273 C C . ASN A 1 771 ? 31.734 -16.672 22.859 1 86.19 771 ASN A C 1
ATOM 6275 O O . ASN A 1 771 ? 30.984 -17.641 23.047 1 86.19 771 ASN A O 1
ATOM 6279 N N . VAL A 1 772 ? 31.344 -15.484 22.516 1 89.38 772 VAL A N 1
ATOM 6280 C CA . VAL A 1 772 ? 29.938 -15.258 22.219 1 89.38 772 VAL A CA 1
ATOM 6281 C C . VAL A 1 772 ? 29.672 -15.633 20.75 1 89.38 772 VAL A C 1
ATOM 6283 O O . VAL A 1 772 ? 28.688 -16.312 20.453 1 89.38 772 VAL A O 1
ATOM 6286 N N . LEU A 1 773 ? 30.5 -15.281 19.875 1 88.25 773 LEU A N 1
ATOM 6287 C CA . LEU A 1 773 ? 30.328 -15.492 18.453 1 88.25 773 LEU A CA 1
ATOM 6288 C C . LEU A 1 773 ? 30.234 -16.984 18.125 1 88.25 773 LEU A C 1
ATOM 6290 O O . LEU A 1 773 ? 29.469 -17.375 17.234 1 88.25 773 LEU A O 1
ATOM 6294 N N . ASN A 1 774 ? 30.984 -17.688 18.828 1 85.06 774 ASN A N 1
ATOM 6295 C CA . ASN A 1 774 ? 31.016 -19.125 18.547 1 85.06 774 ASN A CA 1
ATOM 6296 C C . ASN A 1 774 ? 29.719 -19.812 18.969 1 85.06 774 ASN A C 1
ATOM 6298 O O . ASN A 1 774 ? 29.438 -20.938 18.547 1 85.06 774 ASN A O 1
ATOM 6302 N N . ASN A 1 775 ? 29 -19.094 19.781 1 88.5 775 ASN A N 1
ATOM 6303 C CA . ASN A 1 775 ? 27.719 -19.656 20.219 1 88.5 775 ASN A CA 1
ATOM 6304 C C . ASN A 1 775 ? 26.594 -19.328 19.266 1 88.5 775 ASN A C 1
ATOM 6306 O O . ASN A 1 775 ? 25.484 -19.859 19.375 1 88.5 775 ASN A O 1
ATOM 6310 N N . LEU A 1 776 ? 26.891 -18.469 18.328 1 93.25 776 LEU A N 1
ATOM 6311 C CA . LEU A 1 776 ? 25.875 -18.094 17.344 1 93.25 776 LEU A CA 1
ATOM 6312 C C . LEU A 1 776 ? 25.594 -19.266 16.391 1 93.25 776 LEU A C 1
ATOM 6314 O O . LEU A 1 776 ? 26.516 -19.984 16.016 1 93.25 776 LEU A O 1
ATOM 6318 N N . GLU A 1 777 ? 24.406 -19.438 16.188 1 93.56 777 GLU A N 1
ATOM 6319 C CA . GLU A 1 777 ? 24.016 -20.406 15.156 1 93.56 777 GLU A CA 1
ATOM 6320 C C . GLU A 1 777 ? 24.094 -19.797 13.766 1 93.56 777 GLU A C 1
ATOM 6322 O O . GLU A 1 777 ? 24.469 -20.469 12.805 1 93.56 777 GLU A O 1
ATOM 6327 N N . MET A 1 778 ? 23.734 -18.578 13.672 1 95.25 778 MET A N 1
ATOM 6328 C CA . MET A 1 778 ? 23.719 -17.891 12.383 1 95.25 778 MET A CA 1
ATOM 6329 C C . MET A 1 778 ? 24.031 -16.406 12.539 1 95.25 778 MET A C 1
ATOM 6331 O O . MET A 1 778 ? 23.547 -15.766 13.461 1 95.25 778 MET A O 1
ATOM 6335 N N . LEU A 1 779 ? 24.938 -15.961 11.672 1 96.5 779 LEU A N 1
ATOM 6336 C CA . LEU A 1 779 ? 25.328 -14.555 11.609 1 96.5 779 LEU A CA 1
ATOM 6337 C C . LEU A 1 779 ? 25.219 -14.023 10.188 1 96.5 779 LEU A C 1
ATOM 6339 O O . LEU A 1 779 ? 25.906 -14.508 9.289 1 96.5 779 LEU A O 1
ATOM 6343 N N . LEU A 1 780 ? 24.359 -13.055 9.875 1 97.38 780 LEU A N 1
ATOM 6344 C CA . LEU A 1 780 ? 24.172 -12.5 8.539 1 97.38 780 LEU A CA 1
ATOM 6345 C C . LEU A 1 780 ? 24.891 -11.164 8.406 1 97.38 780 LEU A C 1
ATOM 6347 O O . LEU A 1 780 ? 24.672 -10.25 9.211 1 97.38 780 LEU A O 1
ATOM 6351 N N . LEU A 1 781 ? 25.734 -11.047 7.336 1 96.69 781 LEU A N 1
ATOM 6352 C CA . LEU A 1 781 ? 26.594 -9.875 7.215 1 96.69 781 LEU A CA 1
ATOM 6353 C C . LEU A 1 781 ? 26.562 -9.32 5.797 1 96.69 781 LEU A C 1
ATOM 6355 O O . LEU A 1 781 ? 27.172 -8.289 5.508 1 96.69 781 LEU A O 1
ATOM 6359 N N . HIS A 1 782 ? 25.828 -9.969 4.934 1 94.31 782 HIS A N 1
ATOM 6360 C CA . HIS A 1 782 ? 25.906 -9.609 3.525 1 94.31 782 HIS A CA 1
ATOM 6361 C C . HIS A 1 782 ? 25.328 -8.219 3.287 1 94.31 782 HIS A C 1
ATOM 6363 O O . HIS A 1 782 ? 24.578 -7.699 4.117 1 94.31 782 HIS A O 1
ATOM 6369 N N . HIS A 1 783 ? 25.75 -7.48 2.172 1 92.88 783 HIS A N 1
ATOM 6370 C CA . HIS A 1 783 ? 25.281 -6.18 1.712 1 92.88 783 HIS A CA 1
ATOM 6371 C C . HIS A 1 783 ? 25.656 -5.078 2.699 1 92.88 783 HIS A C 1
ATOM 6373 O O . HIS A 1 783 ? 24.812 -4.254 3.061 1 92.88 783 HIS A O 1
ATOM 6379 N N . ASN A 1 784 ? 26.797 -5.258 3.328 1 95 784 ASN A N 1
ATOM 6380 C CA . ASN A 1 784 ? 27.469 -4.188 4.059 1 95 784 ASN A CA 1
ATOM 6381 C C . ASN A 1 784 ? 28.625 -3.602 3.264 1 95 784 ASN A C 1
ATOM 6383 O O . ASN A 1 784 ? 28.953 -4.086 2.176 1 95 784 ASN A O 1
ATOM 6387 N N . GLN A 1 785 ? 29.25 -2.486 3.738 1 89.56 785 GLN A N 1
ATOM 6388 C CA . GLN A 1 785 ? 30.344 -1.804 3.051 1 89.56 785 GLN A CA 1
ATOM 6389 C C . GLN A 1 785 ? 31.672 -2.041 3.76 1 89.56 785 GLN A C 1
ATOM 6391 O O . GLN A 1 785 ? 32.312 -1.094 4.215 1 89.56 785 GLN A O 1
ATOM 6396 N N . PHE A 1 786 ? 32.156 -3.23 3.713 1 93 786 PHE A N 1
ATOM 6397 C CA . PHE A 1 786 ? 33.344 -3.611 4.477 1 93 786 PHE A CA 1
ATOM 6398 C C . PHE A 1 786 ? 34.594 -3.027 3.854 1 93 786 PHE A C 1
ATOM 6400 O O . PHE A 1 786 ? 34.812 -3.117 2.639 1 93 786 PHE A O 1
ATOM 6407 N N . LEU A 1 787 ? 35.375 -2.404 4.691 1 89.06 787 LEU A N 1
ATOM 6408 C CA . LEU A 1 787 ? 36.688 -1.939 4.301 1 89.06 787 LEU A CA 1
ATOM 6409 C C . LEU A 1 787 ? 37.75 -2.982 4.637 1 89.06 787 LEU A C 1
ATOM 6411 O O . LEU A 1 787 ? 37.938 -3.359 5.797 1 89.06 787 LEU A O 1
ATOM 6415 N N . CYS A 1 788 ? 38.406 -3.449 3.609 1 89.44 788 CYS A N 1
ATOM 6416 C CA . CYS A 1 788 ? 39.375 -4.504 3.807 1 89.44 788 CYS A CA 1
ATOM 6417 C C . CYS A 1 788 ? 40.781 -3.922 3.961 1 89.44 788 CYS A C 1
ATOM 6419 O O . CYS A 1 788 ? 41.656 -4.141 3.111 1 89.44 788 CYS A O 1
ATOM 6421 N N . THR A 1 789 ? 40.906 -3.217 5.113 1 85.5 789 THR A N 1
ATOM 6422 C CA . THR A 1 789 ? 42.188 -2.646 5.543 1 85.5 789 THR A CA 1
ATOM 6423 C C . THR A 1 789 ? 42.812 -3.508 6.629 1 85.5 789 THR A C 1
ATOM 6425 O O . THR A 1 789 ? 42.375 -4.629 6.879 1 85.5 789 THR A O 1
ATOM 6428 N N . CYS A 1 790 ? 43.906 -3.035 7.277 1 83.69 790 CYS A N 1
ATOM 6429 C CA . CYS A 1 790 ? 44.594 -3.762 8.328 1 83.69 790 CYS A CA 1
ATOM 6430 C C . CYS A 1 790 ? 43.688 -4.02 9.523 1 83.69 790 CYS A C 1
ATOM 6432 O O . CYS A 1 790 ? 43.875 -4.996 10.25 1 83.69 790 CYS A O 1
ATOM 6434 N N . ASP A 1 791 ? 42.688 -3.242 9.547 1 85.12 791 ASP A N 1
ATOM 6435 C CA . ASP A 1 791 ? 41.781 -3.363 10.672 1 85.12 791 ASP A CA 1
ATOM 6436 C C . ASP A 1 791 ? 40.875 -4.578 10.5 1 85.12 791 ASP A C 1
ATOM 6438 O O . ASP A 1 791 ? 40.219 -5.016 11.461 1 85.12 791 ASP A O 1
ATOM 6442 N N . ALA A 1 792 ? 40.844 -5.117 9.328 1 89.25 792 ALA A N 1
ATOM 6443 C CA . ALA A 1 792 ? 39.938 -6.219 9.039 1 89.25 792 ALA A CA 1
ATOM 6444 C C . ALA A 1 792 ? 40.625 -7.57 9.219 1 89.25 792 ALA A C 1
ATOM 6446 O O . ALA A 1 792 ? 40 -8.617 9.039 1 89.25 792 ALA A O 1
ATOM 6447 N N . VAL A 1 793 ? 41.844 -7.57 9.648 1 89.19 793 VAL A N 1
ATOM 6448 C CA . VAL A 1 793 ? 42.656 -8.773 9.68 1 89.19 793 VAL A CA 1
ATOM 6449 C C . VAL A 1 793 ? 42.031 -9.805 10.609 1 89.19 793 VAL A C 1
ATOM 6451 O O . VAL A 1 793 ? 41.875 -10.969 10.227 1 89.19 793 VAL A O 1
ATOM 6454 N N . TRP A 1 794 ? 41.719 -9.344 11.711 1 89.69 794 TRP A N 1
ATOM 6455 C CA . TRP A 1 794 ? 41.125 -10.289 12.656 1 89.69 794 TRP A CA 1
ATOM 6456 C C . TRP A 1 794 ? 39.844 -10.891 12.109 1 89.69 794 TRP A C 1
ATOM 6458 O O . TRP A 1 794 ? 39.594 -12.094 12.25 1 89.69 794 TRP A O 1
ATOM 6468 N N . PHE A 1 795 ? 38.938 -10.078 11.633 1 93 795 PHE A N 1
ATOM 6469 C CA . PHE A 1 795 ? 37.656 -10.508 11.102 1 93 795 PHE A CA 1
ATOM 6470 C C . PHE A 1 795 ? 37.844 -11.555 10.008 1 93 795 PHE A C 1
ATOM 6472 O O . PHE A 1 795 ? 37.156 -12.57 9.992 1 93 795 PHE A O 1
ATOM 6479 N N . VAL A 1 796 ? 38.781 -11.227 9.125 1 91.5 796 VAL A N 1
ATOM 6480 C CA . VAL A 1 796 ? 39.094 -12.148 8.039 1 91.5 796 VAL A CA 1
ATOM 6481 C C . VAL A 1 796 ? 39.562 -13.477 8.602 1 91.5 796 VAL A C 1
ATOM 6483 O O . VAL A 1 796 ? 39.156 -14.547 8.156 1 91.5 796 VAL A O 1
ATOM 6486 N N . TRP A 1 797 ? 40.438 -13.367 9.586 1 89.62 797 TRP A N 1
ATOM 6487 C CA . TRP A 1 797 ? 40.938 -14.57 10.242 1 89.62 797 TRP A CA 1
ATOM 6488 C C . TRP A 1 797 ? 39.812 -15.352 10.883 1 89.62 797 TRP A C 1
ATOM 6490 O O . TRP A 1 797 ? 39.719 -16.578 10.727 1 89.62 797 TRP A O 1
ATOM 6500 N N . TRP A 1 798 ? 39 -14.688 11.547 1 91.12 798 TRP A N 1
ATOM 6501 C CA . TRP A 1 798 ? 37.938 -15.344 12.273 1 91.12 798 TRP A CA 1
ATOM 6502 C C . TRP A 1 798 ? 36.969 -16.031 11.32 1 91.12 798 TRP A C 1
ATOM 6504 O O . TRP A 1 798 ? 36.531 -17.156 11.562 1 91.12 798 TRP A O 1
ATOM 6514 N N . VAL A 1 799 ? 36.531 -15.328 10.273 1 91.31 799 VAL A N 1
ATOM 6515 C CA . VAL A 1 799 ? 35.594 -15.859 9.305 1 91.31 799 VAL A CA 1
ATOM 6516 C C . VAL A 1 799 ? 36.125 -17.172 8.719 1 91.31 799 VAL A C 1
ATOM 6518 O O . VAL A 1 799 ? 35.344 -18.094 8.445 1 91.31 799 VAL A O 1
ATOM 6521 N N . ASN A 1 800 ? 37.375 -17.25 8.539 1 89.38 800 ASN A N 1
ATOM 6522 C CA . ASN A 1 800 ? 38 -18.438 7.938 1 89.38 800 ASN A CA 1
ATOM 6523 C C . ASN A 1 800 ? 38.094 -19.578 8.938 1 89.38 800 ASN A C 1
ATOM 6525 O O . ASN A 1 800 ? 38.281 -20.734 8.555 1 89.38 800 ASN A O 1
ATOM 6529 N N . HIS A 1 801 ? 37.906 -19.297 10.266 1 87.94 801 HIS A N 1
ATOM 6530 C CA . HIS A 1 801 ? 38.125 -20.344 11.266 1 87.94 801 HIS A CA 1
ATOM 6531 C C . HIS A 1 801 ? 36.875 -20.688 12.023 1 87.94 801 HIS A C 1
ATOM 6533 O O . HIS A 1 801 ? 36.781 -21.703 12.703 1 87.94 801 HIS A O 1
ATOM 6539 N N . THR A 1 802 ? 35.906 -19.859 11.859 1 90.06 802 THR A N 1
ATOM 6540 C CA . THR A 1 802 ? 34.688 -20.062 12.633 1 90.06 802 THR A CA 1
ATOM 6541 C C . THR A 1 802 ? 33.844 -21.172 12.023 1 90.06 802 THR A C 1
ATOM 6543 O O . THR A 1 802 ? 33.969 -21.5 10.844 1 90.06 802 THR A O 1
ATOM 6546 N N . GLU A 1 803 ? 32.906 -21.766 12.875 1 85.12 803 GLU A N 1
ATOM 6547 C CA . GLU A 1 803 ? 31.969 -22.766 12.406 1 85.12 803 GLU A CA 1
ATOM 6548 C C . GLU A 1 803 ? 30.547 -22.188 12.32 1 85.12 803 GLU A C 1
ATOM 6550 O O . GLU A 1 803 ? 29.625 -22.859 11.891 1 85.12 803 GLU A O 1
ATOM 6555 N N . VAL A 1 804 ? 30.469 -20.953 12.633 1 91.06 804 VAL A N 1
ATOM 6556 C CA . VAL A 1 804 ? 29.172 -20.266 12.57 1 91.06 804 VAL A CA 1
ATOM 6557 C C . VAL A 1 804 ? 28.734 -20.125 11.117 1 91.06 804 VAL A C 1
ATOM 6559 O O . VAL A 1 804 ? 29.547 -19.875 10.227 1 91.06 804 VAL A O 1
ATOM 6562 N N . ILE A 1 805 ? 27.469 -20.344 10.906 1 89.44 805 ILE A N 1
ATOM 6563 C CA . ILE A 1 805 ? 26.938 -20.25 9.555 1 89.44 805 ILE A CA 1
ATOM 6564 C C . ILE A 1 805 ? 26.812 -18.781 9.156 1 89.44 805 ILE A C 1
ATOM 6566 O O . ILE A 1 805 ? 26.125 -18.016 9.828 1 89.44 805 ILE A O 1
ATOM 6570 N N . ILE A 1 806 ? 27.438 -18.422 8.07 1 93.12 806 ILE A N 1
ATOM 6571 C CA . ILE A 1 806 ? 27.359 -17.078 7.512 1 93.12 806 ILE A CA 1
ATOM 6572 C C . ILE A 1 806 ? 26.859 -17.156 6.07 1 93.12 806 ILE A C 1
ATOM 6574 O O . ILE A 1 806 ? 27.641 -17.297 5.137 1 93.12 806 ILE A O 1
ATOM 6578 N N . PRO A 1 807 ? 25.594 -16.984 5.949 1 89.88 807 PRO A N 1
ATOM 6579 C CA . PRO A 1 807 ? 25.062 -17.094 4.594 1 89.88 807 PRO A CA 1
ATOM 6580 C C . PRO A 1 807 ? 25.672 -16.062 3.637 1 89.88 807 PRO A C 1
ATOM 6582 O O . PRO A 1 807 ? 26.016 -14.961 4.051 1 89.88 807 PRO A O 1
ATOM 6585 N N . TYR A 1 808 ? 25.906 -16.438 2.293 1 89.19 808 TYR A N 1
ATOM 6586 C CA . TYR A 1 808 ? 26.391 -15.594 1.213 1 89.19 808 TYR A CA 1
ATOM 6587 C C . TYR A 1 808 ? 27.812 -15.117 1.481 1 89.19 808 TYR A C 1
ATOM 6589 O O . TYR A 1 808 ? 28.219 -14.047 1.009 1 89.19 808 TYR A O 1
ATOM 6597 N N . LEU A 1 809 ? 28.484 -15.781 2.301 1 91.12 809 LEU A N 1
ATOM 6598 C CA . LEU A 1 809 ? 29.828 -15.375 2.715 1 91.12 809 LEU A CA 1
ATOM 6599 C C . LEU A 1 809 ? 30.734 -15.188 1.505 1 91.12 809 LEU A C 1
ATOM 6601 O O . LEU A 1 809 ? 31.391 -14.156 1.375 1 91.12 809 LEU A O 1
ATOM 6605 N N . ALA A 1 810 ? 30.703 -16.125 0.545 1 88.56 810 ALA A N 1
ATOM 6606 C CA . ALA A 1 810 ? 31.625 -16.109 -0.589 1 88.56 810 ALA A CA 1
ATOM 6607 C C . ALA A 1 810 ? 31.141 -15.156 -1.674 1 88.56 810 ALA A C 1
ATOM 6609 O O . ALA A 1 810 ? 31.938 -14.695 -2.498 1 88.56 810 ALA A O 1
ATOM 6610 N N . THR A 1 811 ? 29.906 -14.836 -1.648 1 87.56 811 THR A N 1
ATOM 6611 C CA . THR A 1 811 ? 29.344 -14.141 -2.801 1 87.56 811 THR A CA 1
ATOM 6612 C C . THR A 1 811 ? 29.016 -12.695 -2.453 1 87.56 811 THR A C 1
ATOM 6614 O O . THR A 1 811 ? 29.297 -11.781 -3.24 1 87.56 811 THR A O 1
ATOM 6617 N N . ASP A 1 812 ? 28.469 -12.445 -1.205 1 90.88 812 ASP A N 1
ATOM 6618 C CA . ASP A 1 812 ? 27.875 -11.133 -0.966 1 90.88 812 ASP A CA 1
ATOM 6619 C C . ASP A 1 812 ? 28.531 -10.438 0.219 1 90.88 812 ASP A C 1
ATOM 6621 O O . ASP A 1 812 ? 28.219 -9.289 0.526 1 90.88 812 ASP A O 1
ATOM 6625 N N . VAL A 1 813 ? 29.375 -11.078 0.941 1 94.25 813 VAL A N 1
ATOM 6626 C CA . VAL A 1 813 ? 30.188 -10.43 1.963 1 94.25 813 VAL A CA 1
ATOM 6627 C C . VAL A 1 813 ? 31.516 -9.977 1.359 1 94.25 813 VAL A C 1
ATOM 6629 O O . VAL A 1 813 ? 32.531 -10.672 1.476 1 94.25 813 VAL A O 1
ATOM 6632 N N . THR A 1 814 ? 31.531 -8.828 0.73 1 92.31 814 THR A N 1
ATOM 6633 C CA . THR A 1 814 ? 32.656 -8.391 -0.105 1 92.31 814 THR A CA 1
ATOM 6634 C C . THR A 1 814 ? 33.219 -7.07 0.405 1 92.31 814 THR A C 1
ATOM 6636 O O . THR A 1 814 ? 32.594 -6.383 1.211 1 92.31 814 THR A O 1
ATOM 6639 N N . CYS A 1 815 ? 34.375 -6.77 -0.047 1 91.31 815 CYS A N 1
ATOM 6640 C CA . CYS A 1 815 ? 35.062 -5.539 0.319 1 91.31 815 CYS A CA 1
ATOM 6641 C C . CYS A 1 815 ? 34.719 -4.402 -0.63 1 91.31 815 CYS A C 1
ATOM 6643 O O . CYS A 1 815 ? 34.594 -4.617 -1.837 1 91.31 815 CYS A O 1
ATOM 6645 N N . VAL A 1 816 ? 34.406 -3.305 -0.082 1 84.12 816 VAL A N 1
ATOM 6646 C CA . VAL A 1 816 ? 34.156 -2.129 -0.908 1 84.12 816 VAL A CA 1
ATOM 6647 C C . VAL A 1 816 ? 35.5 -1.485 -1.311 1 84.12 816 VAL A C 1
ATOM 6649 O O . VAL A 1 816 ? 35.562 -0.751 -2.299 1 84.12 816 VAL A O 1
ATOM 6652 N N . GLY A 1 817 ? 36.469 -1.64 -0.67 1 80.56 817 GLY A N 1
ATOM 6653 C CA . GLY A 1 817 ? 37.812 -1.116 -0.956 1 80.56 817 GLY A CA 1
ATOM 6654 C C . GLY A 1 817 ? 38.812 -1.413 0.139 1 80.56 817 GLY A C 1
ATOM 6655 O O . GLY A 1 817 ? 38.531 -2.189 1.055 1 80.56 817 GLY A O 1
ATOM 6656 N N . PRO A 1 818 ? 39.875 -1.024 0.081 1 75.94 818 PRO A N 1
ATOM 6657 C CA . PRO A 1 818 ? 40.438 -0.128 -0.934 1 75.94 818 PRO A CA 1
ATOM 6658 C C . PRO A 1 818 ? 41.062 -0.881 -2.1 1 75.94 818 PRO A C 1
ATOM 6660 O O . PRO A 1 818 ? 41.281 -2.09 -2.008 1 75.94 818 PRO A O 1
ATOM 6663 N N . GLY A 1 819 ? 41.281 -0.125 -3.182 1 70.81 819 GLY A N 1
ATOM 6664 C CA . GLY A 1 819 ? 42.125 -0.538 -4.305 1 70.81 819 GLY A CA 1
ATOM 6665 C C . GLY A 1 819 ? 41.656 -1.849 -4.926 1 70.81 819 GLY A C 1
ATOM 6666 O O . GLY A 1 819 ? 40.5 -1.998 -5.305 1 70.81 819 GLY A O 1
ATOM 6667 N N . ALA A 1 820 ? 42.656 -2.834 -4.824 1 74.31 820 ALA A N 1
ATOM 6668 C CA . ALA A 1 820 ? 42.562 -4.117 -5.516 1 74.31 820 ALA A CA 1
ATOM 6669 C C . ALA A 1 820 ? 41.594 -5.043 -4.809 1 74.31 820 ALA A C 1
ATOM 6671 O O . ALA A 1 820 ? 41.125 -6.027 -5.391 1 74.31 820 ALA A O 1
ATOM 6672 N N . HIS A 1 821 ? 41.188 -4.617 -3.604 1 83.19 821 HIS A N 1
ATOM 6673 C CA . HIS A 1 821 ? 40.344 -5.516 -2.824 1 83.19 821 HIS A CA 1
ATOM 6674 C C . HIS A 1 821 ? 38.875 -5.273 -3.111 1 83.19 821 HIS A C 1
ATOM 6676 O O . HIS A 1 821 ? 38.031 -6.043 -2.67 1 83.19 821 HIS A O 1
ATOM 6682 N N . LYS A 1 822 ? 38.656 -4.324 -3.893 1 82.56 822 LYS A N 1
ATOM 6683 C CA . LYS A 1 822 ? 37.281 -3.977 -4.176 1 82.56 822 LYS A CA 1
ATOM 6684 C C . LYS A 1 822 ? 36.562 -5.121 -4.879 1 82.56 822 LYS A C 1
ATOM 6686 O O . LYS A 1 822 ? 37.031 -5.656 -5.875 1 82.56 822 LYS A O 1
ATOM 6691 N N . GLY A 1 823 ? 35.344 -5.547 -4.371 1 85.5 823 GLY A N 1
ATOM 6692 C CA . GLY A 1 823 ? 34.531 -6.566 -4.992 1 85.5 823 GLY A CA 1
ATOM 6693 C C . GLY A 1 823 ? 34.906 -7.977 -4.566 1 85.5 823 GLY A C 1
ATOM 6694 O O . GLY A 1 823 ? 34.188 -8.93 -4.867 1 85.5 823 GLY A O 1
ATOM 6695 N N . GLN A 1 824 ? 36 -8.07 -3.836 1 88 824 GLN A N 1
ATOM 6696 C CA . GLN A 1 824 ? 36.438 -9.391 -3.402 1 88 824 GLN A CA 1
ATOM 6697 C C . GLN A 1 824 ? 35.75 -9.812 -2.119 1 88 824 GLN A C 1
ATOM 6699 O O . GLN A 1 824 ? 35.438 -8.977 -1.274 1 88 824 GLN A O 1
ATOM 6704 N N . SER A 1 825 ? 35.531 -11.086 -2.031 1 91.62 825 SER A N 1
ATOM 6705 C CA . SER A 1 825 ? 34.938 -11.609 -0.804 1 91.62 825 SER A CA 1
ATOM 6706 C C . SER A 1 825 ? 35.906 -11.539 0.359 1 91.62 825 SER A C 1
ATOM 6708 O O . SER A 1 825 ? 37.125 -11.734 0.175 1 91.62 825 SER A O 1
ATOM 6710 N N . VAL A 1 826 ? 35.469 -11.352 1.519 1 91.5 826 VAL A N 1
ATOM 6711 C CA . VAL A 1 826 ? 36.312 -11.234 2.717 1 91.5 826 VAL A CA 1
ATOM 6712 C C . VAL A 1 826 ? 37 -12.555 2.986 1 91.5 826 VAL A C 1
ATOM 6714 O O . VAL A 1 826 ? 38.156 -12.57 3.467 1 91.5 826 VAL A O 1
ATOM 6717 N N . VAL A 1 827 ? 36.406 -13.602 2.631 1 90.75 827 VAL A N 1
ATOM 6718 C CA . VAL A 1 827 ? 36.938 -14.93 2.941 1 90.75 827 VAL A CA 1
ATOM 6719 C C . VAL A 1 827 ? 38.125 -15.227 2.045 1 90.75 827 VAL A C 1
ATOM 6721 O O . VAL A 1 827 ? 39 -16.031 2.406 1 90.75 827 VAL A O 1
ATOM 6724 N N . SER A 1 828 ? 38.25 -14.633 0.895 1 87.75 828 SER A N 1
ATOM 6725 C CA . SER A 1 828 ? 39.281 -14.922 -0.088 1 87.75 828 SER A CA 1
ATOM 6726 C C . SER A 1 828 ? 40.469 -13.992 0.086 1 87.75 828 SER A C 1
ATOM 6728 O O . SER A 1 828 ? 41.469 -14.109 -0.64 1 87.75 828 SER A O 1
ATOM 6730 N N . LEU A 1 829 ? 40.469 -13.164 1.008 1 87.19 829 LEU A N 1
ATOM 6731 C CA . LEU A 1 829 ? 41.562 -12.195 1.181 1 87.19 829 LEU A CA 1
ATOM 6732 C C . LEU A 1 829 ? 42.781 -12.859 1.767 1 87.19 829 LEU A C 1
ATOM 6734 O O . LEU A 1 829 ? 42.688 -13.719 2.637 1 87.19 829 LEU A O 1
ATOM 6738 N N . ASP A 1 830 ? 43.969 -12.648 1.049 1 75.25 830 ASP A N 1
ATOM 6739 C CA . ASP A 1 830 ? 45.25 -13.164 1.554 1 75.25 830 ASP A CA 1
ATOM 6740 C C . ASP A 1 830 ? 45.812 -12.234 2.615 1 75.25 830 ASP A C 1
ATOM 6742 O O . ASP A 1 830 ? 46.125 -11.07 2.336 1 75.25 830 ASP A O 1
ATOM 6746 N N . LEU A 1 831 ? 45.812 -12.531 3.828 1 63.56 831 LEU A N 1
ATOM 6747 C CA . LEU A 1 831 ? 46.281 -11.758 4.965 1 63.56 831 LEU A CA 1
ATOM 6748 C C . LEU A 1 831 ? 47.75 -11.422 4.805 1 63.56 831 LEU A C 1
ATOM 6750 O O . LEU A 1 831 ? 48.25 -10.422 5.344 1 63.56 831 LEU A O 1
ATOM 6754 N N . TYR A 1 832 ? 48.562 -12.234 4.18 1 55.88 832 TYR A N 1
ATOM 6755 C CA . TYR A 1 832 ? 50 -12.039 4.109 1 55.88 832 TYR A CA 1
ATOM 6756 C C . TYR A 1 832 ? 50.344 -10.805 3.283 1 55.88 832 TYR A C 1
ATOM 6758 O O . TYR A 1 832 ? 51.344 -10.141 3.531 1 55.88 832 TYR A O 1
ATOM 6766 N N . THR A 1 833 ? 49.562 -10.469 2.414 1 52.09 833 THR A N 1
ATOM 6767 C CA . THR A 1 833 ? 49.938 -9.336 1.582 1 52.09 833 THR A CA 1
ATOM 6768 C C . THR A 1 833 ? 49.812 -8.031 2.359 1 52.09 833 THR A C 1
ATOM 6770 O O . THR A 1 833 ? 50.406 -7.02 1.978 1 52.09 833 THR A O 1
ATOM 6773 N N . TRP A 1 834 ? 49.031 -8.055 3.291 1 53.78 834 TRP A N 1
ATOM 6774 C CA . TRP A 1 834 ? 48.844 -6.809 4.023 1 53.78 834 TRP A CA 1
ATOM 6775 C C . TRP A 1 834 ? 50.031 -6.531 4.926 1 53.78 834 TRP A C 1
ATOM 6777 O O . TRP A 1 834 ? 50.406 -5.375 5.137 1 53.78 834 TRP A O 1
ATOM 6787 N N . ARG A 1 835 ? 50.719 -7.527 5.488 1 45.16 835 ARG A N 1
ATOM 6788 C CA . ARG A 1 835 ? 51.812 -7.309 6.406 1 45.16 835 ARG A CA 1
ATOM 6789 C C . ARG A 1 835 ? 53 -6.66 5.691 1 45.16 835 ARG A C 1
ATOM 6791 O O . ARG A 1 835 ? 53.844 -6.008 6.32 1 45.16 835 ARG A O 1
ATOM 6798 N N . ARG A 1 836 ? 53.281 -6.914 4.449 1 38.28 836 ARG A N 1
ATOM 6799 C CA . ARG A 1 836 ? 54.531 -6.375 3.908 1 38.28 836 ARG A CA 1
ATOM 6800 C C . ARG A 1 836 ? 54.469 -4.852 3.848 1 38.28 836 ARG A C 1
ATOM 6802 O O . ARG A 1 836 ? 55.531 -4.195 3.824 1 38.28 836 ARG A O 1
ATOM 6809 N N . LYS A 1 837 ? 53.406 -4.262 3.59 1 39.97 837 LYS A N 1
ATOM 6810 C CA . LYS A 1 837 ? 53.656 -2.846 3.334 1 39.97 837 LYS A CA 1
ATOM 6811 C C . LYS A 1 837 ? 54 -2.104 4.629 1 39.97 837 LYS A C 1
ATOM 6813 O O . LYS A 1 837 ? 54.562 -1.006 4.594 1 39.97 837 LYS A O 1
ATOM 6818 N N . GLY A 1 838 ? 53.562 -2.367 5.75 1 35 838 GLY A N 1
ATOM 6819 C CA . GLY A 1 838 ? 53.969 -1.537 6.867 1 35 838 GLY A CA 1
ATOM 6820 C C . GLY A 1 838 ? 55.406 -1.804 7.305 1 35 838 GLY A C 1
ATOM 6821 O O . GLY A 1 838 ? 55.969 -1.042 8.094 1 35 838 GLY A O 1
ATOM 6822 N N . GLU A 1 839 ? 55.938 -2.973 7.332 1 32.59 839 GLU A N 1
ATOM 6823 C CA . GLU A 1 839 ? 57.25 -3.115 7.977 1 32.59 839 GLU A CA 1
ATOM 6824 C C . GLU A 1 839 ? 58.375 -2.703 7.039 1 32.59 839 GLU A C 1
ATOM 6826 O O . GLU A 1 839 ? 58.875 -3.523 6.266 1 32.59 839 GLU A O 1
ATOM 6831 N N . GLU A 1 840 ? 58.406 -1.588 6.348 1 31.52 840 GLU A N 1
ATOM 6832 C CA . GLU A 1 840 ? 59.781 -1.112 6.117 1 31.52 840 GLU A CA 1
ATOM 6833 C C . GLU A 1 840 ? 60.531 -0.946 7.434 1 31.52 840 GLU A C 1
ATOM 6835 O O . GLU A 1 840 ? 60.312 0.035 8.156 1 31.52 840 GLU A O 1
ATOM 6840 N N . LYS A 1 841 ? 60.875 -1.874 8.258 1 28.56 841 LYS A N 1
ATOM 6841 C CA . LYS A 1 841 ? 61.969 -1.648 9.195 1 28.56 841 LYS A CA 1
ATOM 6842 C C . LYS A 1 841 ? 63.188 -1.136 8.469 1 28.56 841 LYS A C 1
ATOM 6844 O O . LYS A 1 841 ? 63.406 -1.457 7.301 1 28.56 841 LYS A O 1
ATOM 6849 N N . PRO A 1 842 ? 64.062 -0.134 9.078 1 29.14 842 PRO A N 1
ATOM 6850 C CA . PRO A 1 842 ? 65.562 -0.098 8.859 1 29.14 842 PRO A CA 1
ATOM 6851 C C . PRO A 1 842 ? 66.188 -1.481 8.938 1 29.14 842 PRO A C 1
ATOM 6853 O O . PRO A 1 842 ? 65.625 -2.396 9.539 1 29.14 842 PRO A O 1
ATOM 6856 N N . ARG A 1 843 ? 67.25 -1.862 8.273 1 26.02 843 ARG A N 1
ATOM 6857 C CA . ARG A 1 843 ? 68.125 -3.023 8.227 1 26.02 843 ARG A CA 1
ATOM 6858 C C . ARG A 1 843 ? 68.625 -3.416 9.625 1 26.02 843 ARG A C 1
ATOM 6860 O O . ARG A 1 843 ? 69.5 -2.809 10.18 1 26.02 843 ARG A O 1
ATOM 6867 N N . PHE A 1 844 ? 67.938 -3.514 10.82 1 20.75 844 PHE A N 1
ATOM 6868 C CA . PHE A 1 844 ? 68.75 -4.098 11.875 1 20.75 844 PHE A CA 1
ATOM 6869 C C . PHE A 1 844 ? 69.375 -5.414 11.422 1 20.75 844 PHE A C 1
ATOM 6871 O O . PHE A 1 844 ? 68.688 -6.246 10.812 1 20.75 844 PHE A O 1
ATOM 6878 N N . THR A 1 845 ? 70.812 -5.512 11.227 1 20.5 845 THR A N 1
ATOM 6879 C CA . THR A 1 845 ? 71.875 -6.484 11.031 1 20.5 845 THR A CA 1
ATOM 6880 C C . THR A 1 845 ? 71.562 -7.766 11.812 1 20.5 845 THR A C 1
ATOM 6882 O O . THR A 1 845 ? 70.875 -7.742 12.812 1 20.5 845 THR A O 1
ATOM 6885 N N . ASP A 1 846 ? 72 -8.945 11.164 1 19.72 846 ASP A N 1
ATOM 6886 C CA . ASP A 1 846 ? 71.938 -10.398 11.312 1 19.72 846 ASP A CA 1
ATOM 6887 C C . ASP A 1 846 ? 72.562 -10.82 12.641 1 19.72 846 ASP A C 1
ATOM 6889 O O . ASP A 1 846 ? 73 -11.977 12.805 1 19.72 846 ASP A O 1
ATOM 6893 N N . LEU A 1 847 ? 72.875 -9.945 13.664 1 18.22 847 LEU A N 1
ATOM 6894 C CA . LEU A 1 847 ? 73.938 -10.461 14.523 1 18.22 847 LEU A CA 1
ATOM 6895 C C . LEU A 1 847 ? 73.625 -11.859 15.031 1 18.22 847 LEU A C 1
ATOM 6897 O O . LEU A 1 847 ? 74.5 -12.75 15.023 1 18.22 847 LEU A O 1
ATOM 6901 N N . ASN A 1 848 ? 72.812 -12.047 16 1 18.3 848 ASN A N 1
ATOM 6902 C CA . ASN A 1 848 ? 73.188 -13.031 17 1 18.3 848 ASN A CA 1
ATOM 6903 C C . ASN A 1 848 ? 72.875 -14.453 16.562 1 18.3 848 ASN A C 1
ATOM 6905 O O . ASN A 1 848 ? 71.688 -14.906 16.719 1 18.3 848 ASN A O 1
ATOM 6909 N N . ALA A 1 849 ? 73.25 -14.977 15.383 1 18.33 849 ALA A N 1
ATOM 6910 C CA . ALA A 1 849 ? 73 -16.391 15.047 1 18.33 849 ALA A CA 1
ATOM 6911 C C . ALA A 1 849 ? 73.625 -17.297 16.078 1 18.33 849 ALA A C 1
ATOM 6913 O O . ALA A 1 849 ? 73.75 -18.516 15.875 1 18.33 849 ALA A O 1
ATOM 6914 N N . GLN A 1 850 ? 74.5 -16.703 16.969 1 17.05 850 GLN A N 1
ATOM 6915 C CA . GLN A 1 850 ? 75.562 -17.641 17.422 1 17.05 850 GLN A CA 1
ATOM 6916 C C . GLN A 1 850 ? 74.938 -18.891 18 1 17.05 850 GLN A C 1
ATOM 6918 O O . GLN A 1 850 ? 75.25 -20 17.578 1 17.05 850 GLN A O 1
ATOM 6923 N N . LYS A 1 851 ? 75.375 -19.297 19.234 1 19.62 851 LYS A N 1
ATOM 6924 C CA . LYS A 1 851 ? 75.938 -20.531 19.766 1 19.62 851 LYS A CA 1
ATOM 6925 C C . LYS A 1 851 ? 74.812 -21.5 20.156 1 19.62 851 LYS A C 1
ATOM 6927 O O . LYS A 1 851 ? 74 -21.188 21.047 1 19.62 851 LYS A O 1
ATOM 6932 N N . ALA A 1 852 ? 74.25 -22.375 19.312 1 17.83 852 ALA A N 1
ATOM 6933 C CA . ALA A 1 852 ? 73.5 -23.578 19.516 1 17.83 852 ALA A CA 1
ATOM 6934 C C . ALA A 1 852 ? 74.125 -24.5 20.547 1 17.83 852 ALA A C 1
ATOM 6936 O O . ALA A 1 852 ? 73.625 -25.578 20.859 1 17.83 852 ALA A O 1
ATOM 6937 N N . SER A 1 853 ? 75.5 -24.422 20.797 1 16.55 853 SER A N 1
ATOM 6938 C CA . SER A 1 853 ? 76.125 -25.734 20.984 1 16.55 853 SER A CA 1
ATOM 6939 C C . SER A 1 853 ? 75.562 -26.422 22.234 1 16.55 853 SER A C 1
ATOM 6941 O O . SER A 1 853 ? 75.25 -27.609 22.234 1 16.55 853 SER A O 1
ATOM 6943 N N . VAL A 1 854 ? 75.938 -25.906 23.516 1 15.72 854 VAL A N 1
ATOM 6944 C CA . VAL A 1 854 ? 76.75 -26.75 24.375 1 15.72 854 VAL A CA 1
ATOM 6945 C C . VAL A 1 854 ? 75.875 -27.766 25.078 1 15.72 854 VAL A C 1
ATOM 6947 O O . VAL A 1 854 ? 76.188 -28.953 25.141 1 15.72 854 VAL A O 1
ATOM 6950 N N . LEU A 1 855 ? 75.125 -27.391 26.203 1 16.05 855 LEU A N 1
ATOM 6951 C CA . LEU A 1 855 ? 75.438 -28.078 27.438 1 16.05 855 LEU A CA 1
ATOM 6952 C C . LEU A 1 855 ? 74.75 -29.422 27.531 1 16.05 855 LEU A C 1
ATOM 6954 O O . LEU A 1 855 ? 73.5 -29.469 27.391 1 16.05 855 LEU A O 1
ATOM 6958 N N . ASN A 1 856 ? 75.5 -30.609 27.359 1 16.48 856 ASN A N 1
ATOM 6959 C CA . ASN A 1 856 ? 75.312 -32.062 27.359 1 16.48 856 ASN A CA 1
ATOM 6960 C C . ASN A 1 856 ? 74.5 -32.562 28.562 1 16.48 856 ASN A C 1
ATOM 6962 O O . ASN A 1 856 ? 73.562 -33.281 28.422 1 16.48 856 ASN A O 1
ATOM 6966 N N . ALA A 1 857 ? 75.25 -32.969 29.703 1 15.91 857 ALA A N 1
ATOM 6967 C CA . ALA A 1 857 ? 75.5 -34.312 30.266 1 15.91 857 ALA A CA 1
ATOM 6968 C C . ALA A 1 857 ? 74.5 -34.594 31.406 1 15.91 857 ALA A C 1
ATOM 6970 O O . ALA A 1 857 ? 73.812 -35.625 31.391 1 15.91 857 ALA A O 1
ATOM 6971 N N . ASN A 1 858 ? 74.938 -34.438 32.75 1 15.05 858 ASN A N 1
ATOM 6972 C CA . ASN A 1 858 ? 75.25 -35.531 33.688 1 15.05 858 ASN A CA 1
ATOM 6973 C C . ASN A 1 858 ? 74.062 -35.781 34.625 1 15.05 858 ASN A C 1
ATOM 6975 O O . ASN A 1 858 ? 73.875 -36.875 35.125 1 15.05 858 ASN A O 1
ATOM 6979 N N . PHE A 1 859 ? 73.375 -34.844 35.312 1 15.49 859 PHE A N 1
ATOM 6980 C CA . PHE A 1 859 ? 73.562 -35.094 36.75 1 15.49 859 PHE A CA 1
ATOM 6981 C C . PHE A 1 859 ? 72.688 -36.281 37.219 1 15.49 859 PHE A C 1
ATOM 6983 O O . PHE A 1 859 ? 71.625 -36.562 36.625 1 15.49 859 PHE A O 1
ATOM 6990 N N . PRO A 1 860 ? 73.062 -36.781 38.562 1 16.23 860 PRO A N 1
ATOM 6991 C CA . PRO A 1 860 ? 73.125 -38.062 39.312 1 16.23 860 PRO A CA 1
ATOM 6992 C C . PRO A 1 860 ? 71.688 -38.531 39.75 1 16.23 860 PRO A C 1
ATOM 6994 O O . PRO A 1 860 ? 70.75 -37.75 39.656 1 16.23 860 PRO A O 1
ATOM 6997 N N . THR A 1 861 ? 71.75 -39.25 40.969 1 15.84 861 THR A N 1
ATOM 6998 C CA . THR A 1 861 ? 71.438 -40.531 41.594 1 15.84 861 THR A CA 1
ATOM 6999 C C . THR A 1 861 ? 70.125 -40.5 42.312 1 15.84 861 THR A C 1
ATOM 7001 O O . THR A 1 861 ? 69.312 -41.406 42.188 1 15.84 861 THR A O 1
ATOM 7004 N N . GLN A 1 862 ? 70 -39.75 43.562 1 14.89 862 GLN A N 1
ATOM 7005 C CA . GLN A 1 862 ? 69.75 -40.469 44.812 1 14.89 862 GLN A CA 1
ATOM 7006 C C . GLN A 1 862 ? 68.25 -40.719 45.031 1 14.89 862 GLN A C 1
ATOM 7008 O O . GLN A 1 862 ? 67.438 -39.969 44.531 1 14.89 862 GLN A O 1
ATOM 7013 N N . ARG A 1 863 ? 67.875 -41.812 46.031 1 15.88 863 ARG A N 1
ATOM 7014 C CA . ARG A 1 863 ? 67.062 -42.938 46.469 1 15.88 863 ARG A CA 1
ATOM 7015 C C . ARG A 1 863 ? 65.812 -42.469 47.25 1 15.88 863 ARG A C 1
ATOM 7017 O O . ARG A 1 863 ? 64.75 -42.969 47.094 1 15.88 863 ARG A O 1
ATOM 7024 N N . GLN A 1 864 ? 65.938 -41.625 48.438 1 14.2 864 GLN A N 1
ATOM 7025 C CA . GLN A 1 864 ? 65.625 -42.281 49.719 1 14.2 864 GLN A CA 1
ATOM 7026 C C . GLN A 1 864 ? 64.062 -42.344 49.875 1 14.2 864 GLN A C 1
ATOM 7028 O O . GLN A 1 864 ? 63.531 -43.406 50.125 1 14.2 864 GLN A O 1
ATOM 7033 N N . GLN A 1 865 ? 63.594 -41.656 51.062 1 14.45 865 GLN A N 1
ATOM 7034 C CA . GLN A 1 865 ? 63.156 -42.219 52.312 1 14.45 865 GLN A CA 1
ATOM 7035 C C . GLN A 1 865 ? 61.656 -42.438 52.344 1 14.45 865 GLN A C 1
ATOM 7037 O O . GLN A 1 865 ? 60.938 -41.938 51.5 1 14.45 865 GLN A O 1
ATOM 7042 N N . GLN A 1 866 ? 61.094 -42.094 53.625 1 14.56 866 GLN A N 1
ATOM 7043 C CA . GLN A 1 866 ? 60.438 -42.719 54.781 1 14.56 866 GLN A CA 1
ATOM 7044 C C . GLN A 1 866 ? 58.906 -42.594 54.656 1 14.56 866 GLN A C 1
ATOM 7046 O O . GLN A 1 866 ? 58.406 -41.719 53.969 1 14.56 866 GLN A O 1
ATOM 7051 N N . LYS A 1 867 ? 58.25 -43.281 55.688 1 15.58 867 LYS A N 1
ATOM 7052 C CA . LYS A 1 867 ? 57.156 -44.156 56.156 1 15.58 867 LYS A CA 1
ATOM 7053 C C . LYS A 1 867 ? 55.969 -43.344 56.656 1 15.58 867 LYS A C 1
ATOM 7055 O O . LYS A 1 867 ? 54.812 -43.75 56.5 1 15.58 867 LYS A O 1
ATOM 7060 N N . GLY A 1 868 ? 56.156 -42.062 57.281 1 14.45 868 GLY A N 1
ATOM 7061 C CA . GLY A 1 868 ? 55.469 -42.125 58.594 1 14.45 868 GLY A CA 1
ATOM 7062 C C . GLY A 1 868 ? 53.969 -42.25 58.469 1 14.45 868 GLY A C 1
ATOM 7063 O O . GLY A 1 868 ? 53.406 -42.062 57.406 1 14.45 868 GLY A O 1
ATOM 7064 N N . PRO A 1 869 ? 53.344 -42.031 59.719 1 15.03 869 PRO A N 1
ATOM 7065 C CA . PRO A 1 869 ? 52.438 -42.719 60.625 1 15.03 869 PRO A CA 1
ATOM 7066 C C . PRO A 1 869 ? 50.969 -42.344 60.406 1 15.03 869 PRO A C 1
ATOM 7068 O O . PRO A 1 869 ? 50.125 -43.25 60.312 1 15.03 869 PRO A O 1
ATOM 7071 N N . ARG A 1 870 ? 50.562 -41.031 60.938 1 14.89 870 ARG A N 1
ATOM 7072 C CA . ARG A 1 870 ? 49.812 -40.969 62.188 1 14.89 870 ARG A CA 1
ATOM 7073 C C . ARG A 1 870 ? 48.344 -41.219 61.969 1 14.89 870 ARG A C 1
ATOM 7075 O O . ARG A 1 870 ? 47.75 -42.062 62.656 1 14.89 870 ARG A O 1
ATOM 7082 N N . HIS A 1 871 ? 47.594 -40.125 62.25 1 14.88 871 HIS A N 1
ATOM 7083 C CA . HIS A 1 871 ? 46.75 -40 63.469 1 14.88 871 HIS A CA 1
ATOM 7084 C C . HIS A 1 871 ? 45.344 -40.5 63.219 1 14.88 871 HIS A C 1
ATOM 7086 O O . HIS A 1 871 ? 44.906 -40.625 62.062 1 14.88 871 HIS A O 1
ATOM 7092 N N . THR A 1 872 ? 44.469 -40 64.125 1 14.66 872 THR A N 1
ATOM 7093 C CA . THR A 1 872 ? 43.625 -40.438 65.25 1 14.66 872 THR A CA 1
ATOM 7094 C C . THR A 1 872 ? 42.188 -40.594 64.812 1 14.66 872 THR A C 1
ATOM 7096 O O . THR A 1 872 ? 41.562 -41.625 65 1 14.66 872 THR A O 1
ATOM 7099 N N . GLU A 1 873 ? 41.312 -39.562 65.188 1 14.91 873 GLU A N 1
ATOM 7100 C CA . GLU A 1 873 ? 40.438 -39.75 66.312 1 14.91 873 GLU A CA 1
ATOM 7101 C C . GLU A 1 873 ? 39.094 -40.344 65.938 1 14.91 873 GLU A C 1
ATOM 7103 O O . GLU A 1 873 ? 38.656 -41.375 66.5 1 14.91 873 GLU A O 1
ATOM 7108 N N . ASP A 1 874 ? 38 -39.531 66.188 1 15.98 874 ASP A N 1
ATOM 7109 C CA . ASP A 1 874 ? 37.031 -39.781 67.25 1 15.98 874 ASP A CA 1
ATOM 7110 C C . ASP A 1 874 ? 35.844 -40.594 66.75 1 15.98 874 ASP A C 1
ATOM 7112 O O . ASP A 1 874 ? 35.531 -40.562 65.5 1 15.98 874 ASP A O 1
ATOM 7116 N N . THR A 1 875 ? 35.094 -41.219 67.688 1 15.44 875 THR A N 1
ATOM 7117 C CA . THR A 1 875 ? 34.344 -42.406 68.125 1 15.44 875 THR A CA 1
ATOM 7118 C C . THR A 1 875 ? 32.906 -42.312 67.625 1 15.44 875 THR A C 1
ATOM 7120 O O . THR A 1 875 ? 32.344 -43.281 67.125 1 15.44 875 THR A O 1
ATOM 7123 N N . HIS A 1 876 ? 32.094 -41.531 68.375 1 16.64 876 HIS A N 1
ATOM 7124 C CA . HIS A 1 876 ? 31.094 -42.219 69.188 1 16.64 876 HIS A CA 1
ATOM 7125 C C . HIS A 1 876 ? 29.969 -42.75 68.312 1 16.64 876 HIS A C 1
ATOM 7127 O O . HIS A 1 876 ? 29.797 -42.281 67.188 1 16.64 876 HIS A O 1
ATOM 7133 N N . THR A 1 877 ? 28.797 -42.969 69 1 16.47 877 THR A N 1
ATOM 7134 C CA . THR A 1 877 ? 28.016 -44.062 69.562 1 16.47 877 THR A CA 1
ATOM 7135 C C . THR A 1 877 ? 26.812 -44.406 68.625 1 16.47 877 THR A C 1
ATOM 7137 O O . THR A 1 877 ? 26.625 -45.562 68.25 1 16.47 877 THR A O 1
ATOM 7140 N N . SER A 1 878 ? 25.641 -43.844 69.125 1 17.48 878 SER A N 1
ATOM 7141 C CA . SER A 1 878 ? 24.688 -44.562 69.938 1 17.48 878 SER A CA 1
ATOM 7142 C C . SER A 1 878 ? 23.656 -45.312 69.125 1 17.48 878 SER A C 1
ATOM 7144 O O . SER A 1 878 ? 23.547 -45.062 67.938 1 17.48 878 SER A O 1
ATOM 7146 N N . ASN A 1 879 ? 22.391 -45.344 69.688 1 17.47 879 ASN A N 1
ATOM 7147 C CA . ASN A 1 879 ? 21.5 -46.281 70.438 1 17.47 879 ASN A CA 1
ATOM 7148 C C . ASN A 1 879 ? 20.391 -46.781 69.5 1 17.47 879 ASN A C 1
ATOM 7150 O O . ASN A 1 879 ? 20.094 -47.969 69.5 1 17.47 879 ASN A O 1
ATOM 7154 N N . TRP A 1 880 ? 19.328 -46.031 69.25 1 22.81 880 TRP A N 1
ATOM 7155 C CA . TRP A 1 880 ? 18.125 -46.844 69.25 1 22.81 880 TRP A CA 1
ATOM 7156 C C . TRP A 1 880 ? 18.016 -47.656 68 1 22.81 880 TRP A C 1
ATOM 7158 O O . TRP A 1 880 ? 18.531 -47.281 66.938 1 22.81 880 TRP A O 1
ATOM 7168 N N . VAL A 1 881 ? 17.406 -48.688 67.812 1 18.52 881 VAL A N 1
ATOM 7169 C CA . VAL A 1 881 ? 17.734 -49.75 66.875 1 18.52 881 VAL A CA 1
ATOM 7170 C C . VAL A 1 881 ? 17.75 -49.219 65.438 1 18.52 881 VAL A C 1
ATOM 7172 O O . VAL A 1 881 ? 16.906 -48.406 65.062 1 18.52 881 VAL A O 1
ATOM 7175 N N . MET B 1 1 ? 4.801 65.625 0.048 1 22.73 1 MET B N 1
ATOM 7176 C CA . MET B 1 1 ? 6.008 64.875 0.449 1 22.73 1 MET B CA 1
ATOM 7177 C C . MET B 1 1 ? 6.238 63.688 -0.447 1 22.73 1 MET B C 1
ATOM 7179 O O . MET B 1 1 ? 5.688 62.594 -0.199 1 22.73 1 MET B O 1
ATOM 7183 N N . VAL B 1 2 ? 6.25 63.906 -1.738 1 32.66 2 VAL B N 1
ATOM 7184 C CA . VAL B 1 2 ? 6.391 63.125 -2.963 1 32.66 2 VAL B CA 1
ATOM 7185 C C . VAL B 1 2 ? 7.781 62.469 -3.016 1 32.66 2 VAL B C 1
ATOM 7187 O O . VAL B 1 2 ? 8.18 61.906 -4.039 1 32.66 2 VAL B O 1
ATOM 7190 N N . PHE B 1 3 ? 8.578 62.812 -1.971 1 31.3 3 PHE B N 1
ATOM 7191 C CA . PHE B 1 3 ? 9.992 62.469 -2.033 1 31.3 3 PHE B CA 1
ATOM 7192 C C . PHE B 1 3 ? 10.18 60.938 -2.023 1 31.3 3 PHE B C 1
ATOM 7194 O O . PHE B 1 3 ? 11.281 60.438 -2.277 1 31.3 3 PHE B O 1
ATOM 7201 N N . PRO B 1 4 ? 9.258 60.25 -1.287 1 36.53 4 PRO B N 1
ATOM 7202 C CA . PRO B 1 4 ? 9.711 58.875 -0.969 1 36.53 4 PRO B CA 1
ATOM 7203 C C . PRO B 1 4 ? 9.711 57.969 -2.188 1 36.53 4 PRO B C 1
ATOM 7205 O O . PRO B 1 4 ? 10.273 56.875 -2.135 1 36.53 4 PRO B O 1
ATOM 7208 N N . MET B 1 5 ? 8.922 58.312 -3.223 1 39.38 5 MET B N 1
ATOM 7209 C CA . MET B 1 5 ? 8.805 57.344 -4.32 1 39.38 5 MET B CA 1
ATOM 7210 C C . MET B 1 5 ? 10.094 57.281 -5.137 1 39.38 5 MET B C 1
ATOM 7212 O O . MET B 1 5 ? 10.359 56.312 -5.824 1 39.38 5 MET B O 1
ATOM 7216 N N . TRP B 1 6 ? 10.789 58.469 -5.277 1 40.47 6 TRP B N 1
ATOM 7217 C CA . TRP B 1 6 ? 11.922 58.531 -6.191 1 40.47 6 TRP B CA 1
ATOM 7218 C C . TRP B 1 6 ? 13.102 57.719 -5.66 1 40.47 6 TRP B C 1
ATOM 7220 O O . TRP B 1 6 ? 13.891 57.188 -6.434 1 40.47 6 TRP B O 1
ATOM 7230 N N . THR B 1 7 ? 13.25 57.656 -4.328 1 41.81 7 THR B N 1
ATOM 7231 C CA . THR B 1 7 ? 14.391 56.938 -3.787 1 41.81 7 THR B CA 1
ATOM 7232 C C . THR B 1 7 ? 14.219 55.406 -3.973 1 41.81 7 THR B C 1
ATOM 7234 O O . THR B 1 7 ? 15.203 54.688 -4.094 1 41.81 7 THR B O 1
ATOM 7237 N N . LEU B 1 8 ? 12.969 54.938 -4.004 1 42.41 8 LEU B N 1
ATOM 7238 C CA . LEU B 1 8 ? 12.781 53.5 -4.188 1 42.41 8 LEU B CA 1
ATOM 7239 C C . LEU B 1 8 ? 13.086 53.094 -5.625 1 42.41 8 LEU B C 1
ATOM 7241 O O . LEU B 1 8 ? 13.664 52.031 -5.859 1 42.41 8 LEU B O 1
ATOM 7245 N N . LYS B 1 9 ? 12.805 53.969 -6.68 1 47.19 9 LYS B N 1
ATOM 7246 C CA . LYS B 1 9 ? 13.102 53.688 -8.078 1 47.19 9 LYS B CA 1
ATOM 7247 C C . LYS B 1 9 ? 14.602 53.719 -8.352 1 47.19 9 LYS B C 1
ATOM 7249 O O . LYS B 1 9 ? 15.125 52.906 -9.102 1 47.19 9 LYS B O 1
ATOM 7254 N N . ARG B 1 10 ? 15.328 54.688 -7.777 1 49.97 10 ARG B N 1
ATOM 7255 C CA . ARG B 1 10 ? 16.781 54.719 -7.977 1 49.97 10 ARG B CA 1
ATOM 7256 C C . ARG B 1 10 ? 17.469 53.531 -7.344 1 49.97 10 ARG B C 1
ATOM 7258 O O . ARG B 1 10 ? 18.406 52.969 -7.914 1 49.97 10 ARG B O 1
ATOM 7265 N N . GLN B 1 11 ? 16.922 53.094 -6.246 1 46.44 11 GLN B N 1
ATOM 7266 C CA . GLN B 1 11 ? 17.469 51.875 -5.645 1 46.44 11 GLN B CA 1
ATOM 7267 C C . GLN B 1 11 ? 17.141 50.656 -6.48 1 46.44 11 GLN B C 1
ATOM 7269 O O . GLN B 1 11 ? 17.953 49.75 -6.617 1 46.44 11 GLN B O 1
ATOM 7274 N N . LEU B 1 12 ? 15.977 50.719 -7.133 1 48.28 12 LEU B N 1
ATOM 7275 C CA . LEU B 1 12 ? 15.656 49.625 -8.047 1 48.28 12 LEU B CA 1
ATOM 7276 C C . LEU B 1 12 ? 16.562 49.656 -9.273 1 48.28 12 LEU B C 1
ATOM 7278 O O . LEU B 1 12 ? 17.031 48.594 -9.727 1 48.28 12 LEU B O 1
ATOM 7282 N N . LEU B 1 13 ? 16.781 50.906 -9.891 1 52.59 13 LEU B N 1
ATOM 7283 C CA . LEU B 1 13 ? 17.672 51 -11.047 1 52.59 13 LEU B CA 1
ATOM 7284 C C . LEU B 1 13 ? 19.109 50.656 -10.672 1 52.59 13 LEU B C 1
ATOM 7286 O O . LEU B 1 13 ? 19.797 49.969 -11.43 1 52.59 13 LEU B O 1
ATOM 7290 N N . THR B 1 14 ? 19.578 51.125 -9.547 1 50.69 14 THR B N 1
ATOM 7291 C CA . THR B 1 14 ? 20.891 50.688 -9.109 1 50.69 14 THR B CA 1
ATOM 7292 C C . THR B 1 14 ? 20.922 49.188 -8.82 1 50.69 14 THR B C 1
ATOM 7294 O O . THR B 1 14 ? 21.891 48.5 -9.133 1 50.69 14 THR B O 1
ATOM 7297 N N . PHE B 1 15 ? 19.75 48.688 -8.305 1 50.88 15 PHE B N 1
ATOM 7298 C CA . PHE B 1 15 ? 19.656 47.281 -7.988 1 50.88 15 PHE B CA 1
ATOM 7299 C C . PHE B 1 15 ? 19.625 46.438 -9.266 1 50.88 15 PHE B C 1
ATOM 7301 O O . PHE B 1 15 ? 20.297 45.406 -9.359 1 50.88 15 PHE B O 1
ATOM 7308 N N . LEU B 1 16 ? 18.875 46.906 -10.227 1 53.28 16 LEU B N 1
ATOM 7309 C CA . LEU B 1 16 ? 18.906 46.25 -11.523 1 53.28 16 LEU B CA 1
ATOM 7310 C C . LEU B 1 16 ? 20.281 46.406 -12.172 1 53.28 16 LEU B C 1
ATOM 7312 O O . LEU B 1 16 ? 20.781 45.5 -12.82 1 53.28 16 LEU B O 1
ATOM 7316 N N . ASN B 1 17 ? 20.938 47.531 -11.953 1 53.09 17 ASN B N 1
ATOM 7317 C CA . ASN B 1 17 ? 22.266 47.75 -12.5 1 53.09 17 ASN B CA 1
ATOM 7318 C C . ASN B 1 17 ? 23.297 46.875 -11.828 1 53.09 17 ASN B C 1
ATOM 7320 O O . ASN B 1 17 ? 24.219 46.375 -12.477 1 53.09 17 ASN B O 1
ATOM 7324 N N . ILE B 1 18 ? 23.156 46.594 -10.539 1 51 18 ILE B N 1
ATOM 7325 C CA . ILE B 1 18 ? 24.125 45.719 -9.898 1 51 18 ILE B CA 1
ATOM 7326 C C . ILE B 1 18 ? 23.906 44.281 -10.383 1 51 18 ILE B C 1
ATOM 7328 O O . ILE B 1 18 ? 24.875 43.562 -10.641 1 51 18 ILE B O 1
ATOM 7332 N N . ILE B 1 19 ? 22.656 43.906 -10.562 1 51.56 19 ILE B N 1
ATOM 7333 C CA . ILE B 1 19 ? 22.422 42.594 -11.133 1 51.56 19 ILE B CA 1
ATOM 7334 C C . ILE B 1 19 ? 22.984 42.531 -12.555 1 51.56 19 ILE B C 1
ATOM 7336 O O . ILE B 1 19 ? 23.625 41.562 -12.938 1 51.56 19 ILE B O 1
ATOM 7340 N N . LEU B 1 20 ? 22.703 43.594 -13.336 1 49.84 20 LEU B N 1
ATOM 7341 C CA . LEU B 1 20 ? 23.203 43.656 -14.703 1 49.84 20 LEU B CA 1
ATOM 7342 C C . LEU B 1 20 ? 24.734 43.781 -14.711 1 49.84 20 LEU B C 1
ATOM 7344 O O . LEU B 1 20 ? 25.406 43.156 -15.523 1 49.84 20 LEU B O 1
ATOM 7348 N N . ILE B 1 21 ? 25.281 44.656 -13.891 1 49.41 21 ILE B N 1
ATOM 7349 C CA . ILE B 1 21 ? 26.734 44.781 -13.875 1 49.41 21 ILE B CA 1
ATOM 7350 C C . ILE B 1 21 ? 27.359 43.469 -13.391 1 49.41 21 ILE B C 1
ATOM 7352 O O . ILE B 1 21 ? 28.375 43.031 -13.938 1 49.41 21 ILE B O 1
ATOM 7356 N N . SER B 1 22 ? 26.766 42.844 -12.359 1 47.22 22 SER B N 1
ATOM 7357 C CA . SER B 1 22 ? 27.344 41.562 -11.977 1 47.22 22 SER B CA 1
ATOM 7358 C C . SER B 1 22 ? 27.219 40.562 -13.109 1 47.22 22 SER B C 1
ATOM 7360 O O . SER B 1 22 ? 28.125 39.719 -13.297 1 47.22 22 SER B O 1
ATOM 7362 N N . LYS B 1 23 ? 26.188 40.531 -13.773 1 47.84 23 LYS B N 1
ATOM 7363 C CA . LYS B 1 23 ? 26.141 39.688 -14.969 1 47.84 23 LYS B CA 1
ATOM 7364 C C . LYS B 1 23 ? 27.172 40.125 -15.992 1 47.84 23 LYS B C 1
ATOM 7366 O O . LYS B 1 23 ? 27.781 39.312 -16.672 1 47.84 23 LYS B O 1
ATOM 7371 N N . LEU B 1 24 ? 27.359 41.406 -16.266 1 45.19 24 LEU B N 1
ATOM 7372 C CA . LEU B 1 24 ? 28.281 41.875 -17.281 1 45.19 24 LEU B CA 1
ATOM 7373 C C . LEU B 1 24 ? 29.734 41.688 -16.812 1 45.19 24 LEU B C 1
ATOM 7375 O O . LEU B 1 24 ? 30.609 41.406 -17.625 1 45.19 24 LEU B O 1
ATOM 7379 N N . LEU B 1 25 ? 30.094 42.156 -15.516 1 44.59 25 LEU B N 1
ATOM 7380 C CA . LEU B 1 25 ? 31.516 42.062 -15.164 1 44.59 25 LEU B CA 1
ATOM 7381 C C . LEU B 1 25 ? 31.844 40.656 -14.695 1 44.59 25 LEU B C 1
ATOM 7383 O O . LEU B 1 25 ? 32.969 40.375 -14.289 1 44.59 25 LEU B O 1
ATOM 7387 N N . GLY B 1 26 ? 31.156 39.531 -14.898 1 47.69 26 GLY B N 1
ATOM 7388 C CA . GLY B 1 26 ? 31.469 38.156 -14.562 1 47.69 26 GLY B CA 1
ATOM 7389 C C . GLY B 1 26 ? 31.469 37.875 -13.07 1 47.69 26 GLY B C 1
ATOM 7390 O O . GLY B 1 26 ? 31.906 36.812 -12.625 1 47.69 26 GLY B O 1
ATOM 7391 N N . ALA B 1 27 ? 31.562 38.812 -12.156 1 53.5 27 ALA B N 1
ATOM 7392 C CA . ALA B 1 27 ? 31.734 38.594 -10.727 1 53.5 27 ALA B CA 1
ATOM 7393 C C . ALA B 1 27 ? 30.453 38.094 -10.078 1 53.5 27 ALA B C 1
ATOM 7395 O O . ALA B 1 27 ? 29.391 38.656 -10.258 1 53.5 27 ALA B O 1
ATOM 7396 N N . ARG B 1 28 ? 30.453 36.812 -9.641 1 65.44 28 ARG B N 1
ATOM 7397 C CA . ARG B 1 28 ? 29.312 36.125 -9.047 1 65.44 28 ARG B CA 1
ATOM 7398 C C . ARG B 1 28 ? 28.812 36.875 -7.812 1 65.44 28 ARG B C 1
ATOM 7400 O O . ARG B 1 28 ? 29.609 37.344 -6.992 1 65.44 28 ARG B O 1
ATOM 7407 N N . TRP B 1 29 ? 27.531 37.281 -7.844 1 78.75 29 TRP B N 1
ATOM 7408 C CA . TRP B 1 29 ? 26.719 37.906 -6.789 1 78.75 29 TRP B CA 1
ATOM 7409 C C . TRP B 1 29 ? 26.953 37.219 -5.453 1 78.75 29 TRP B C 1
ATOM 7411 O O . TRP B 1 29 ? 27.094 37.875 -4.422 1 78.75 29 TRP B O 1
ATOM 7421 N N . PHE B 1 30 ? 27.219 36 -5.445 1 86.12 30 PHE B N 1
ATOM 7422 C CA . PHE B 1 30 ? 27.516 35.156 -4.289 1 86.12 30 PHE B CA 1
ATOM 7423 C C . PHE B 1 30 ? 28.25 33.875 -4.711 1 86.12 30 PHE B C 1
ATOM 7425 O O . PHE B 1 30 ? 28.188 33.469 -5.875 1 86.12 30 PHE B O 1
ATOM 7432 N N . PRO B 1 31 ? 29.016 33.438 -3.744 1 87.38 31 PRO B N 1
ATOM 7433 C CA . PRO B 1 31 ? 29.797 32.25 -4.094 1 87.38 31 PRO B CA 1
ATOM 7434 C C . PRO B 1 31 ? 28.953 31 -4.293 1 87.38 31 PRO B C 1
ATOM 7436 O O . PRO B 1 31 ? 27.953 30.812 -3.596 1 87.38 31 PRO B O 1
ATOM 7439 N N . LYS B 1 32 ? 29.328 30.094 -5.16 1 88.5 32 LYS B N 1
ATOM 7440 C CA . LYS B 1 32 ? 28.641 28.844 -5.434 1 88.5 32 LYS B CA 1
ATOM 7441 C C . LYS B 1 32 ? 28.75 27.875 -4.254 1 88.5 32 LYS B C 1
ATOM 7443 O O . LYS B 1 32 ? 28 26.906 -4.164 1 88.5 32 LYS B O 1
ATOM 7448 N N . THR B 1 33 ? 29.578 28.234 -3.34 1 88.75 33 THR B N 1
ATOM 7449 C CA . THR B 1 33 ? 29.812 27.391 -2.17 1 88.75 33 THR B CA 1
ATOM 7450 C C . THR B 1 33 ? 28.781 27.703 -1.078 1 88.75 33 THR B C 1
ATOM 7452 O O . THR B 1 33 ? 28.719 27 -0.065 1 88.75 33 THR B O 1
ATOM 7455 N N . LEU B 1 34 ? 28.031 28.766 -1.222 1 91.31 34 LEU B N 1
ATOM 7456 C CA . LEU B 1 34 ? 26.984 29.078 -0.257 1 91.31 34 LEU B CA 1
ATOM 7457 C C . LEU B 1 34 ? 25.984 27.938 -0.165 1 91.31 34 LEU B C 1
ATOM 7459 O O . LEU B 1 34 ? 25.375 27.547 -1.171 1 91.31 34 LEU B O 1
ATOM 7463 N N . PRO B 1 35 ? 25.844 27.359 1.001 1 90.94 35 PRO B N 1
ATOM 7464 C CA . PRO B 1 35 ? 24.953 26.203 1.142 1 90.94 35 PRO B CA 1
ATOM 7465 C C . PRO B 1 35 ? 23.484 26.609 1.183 1 90.94 35 PRO B C 1
ATOM 7467 O O . PRO B 1 35 ? 22.656 25.844 1.688 1 90.94 35 PRO B O 1
ATOM 7470 N N . CYS B 1 36 ? 23.109 27.766 0.619 1 93.44 36 CYS B N 1
ATOM 7471 C CA . CYS B 1 36 ? 21.75 28.281 0.635 1 93.44 36 CYS B CA 1
ATOM 7472 C C . CYS B 1 36 ? 21.25 28.531 -0.781 1 93.44 36 CYS B C 1
ATOM 7474 O O . CYS B 1 36 ? 22.031 28.5 -1.735 1 93.44 36 CYS B O 1
ATOM 7476 N N . ASP B 1 37 ? 19.984 28.672 -0.871 1 89.62 37 ASP B N 1
ATOM 7477 C CA . ASP B 1 37 ? 19.359 29.031 -2.143 1 89.62 37 ASP B CA 1
ATOM 7478 C C . ASP B 1 37 ? 19.016 30.516 -2.201 1 89.62 37 ASP B C 1
ATOM 7480 O O . ASP B 1 37 ? 18.391 31.047 -1.288 1 89.62 37 ASP B O 1
ATOM 7484 N N . VAL B 1 38 ? 19.422 31.156 -3.24 1 90.44 38 VAL B N 1
ATOM 7485 C CA . VAL B 1 38 ? 19.172 32.594 -3.396 1 90.44 38 VAL B CA 1
ATOM 7486 C C . VAL B 1 38 ? 18.172 32.812 -4.523 1 90.44 38 VAL B C 1
ATOM 7488 O O . VAL B 1 38 ? 18.328 32.25 -5.617 1 90.44 38 VAL B O 1
ATOM 7491 N N . SER B 1 39 ? 17.141 33.469 -4.242 1 89.44 39 SER B N 1
ATOM 7492 C CA . SER B 1 39 ? 16.141 33.812 -5.25 1 89.44 39 SER B CA 1
ATOM 7493 C C . SER B 1 39 ? 15.781 35.281 -5.203 1 89.44 39 SER B C 1
ATOM 7495 O O . SER B 1 39 ? 15.914 35.938 -4.16 1 89.44 39 SER B O 1
ATOM 7497 N N . LEU B 1 40 ? 15.375 35.719 -6.363 1 89.25 40 LEU B N 1
ATOM 7498 C CA . LEU B 1 40 ? 15 37.125 -6.477 1 89.25 40 LEU B CA 1
ATOM 7499 C C . LEU B 1 40 ? 13.492 37.281 -6.688 1 89.25 40 LEU B C 1
ATOM 7501 O O . LEU B 1 40 ? 12.906 36.562 -7.512 1 89.25 40 LEU B O 1
ATOM 7505 N N . ASP B 1 41 ? 12.844 37.969 -5.781 1 90.12 41 ASP B N 1
ATOM 7506 C CA . ASP B 1 41 ? 11.461 38.406 -5.992 1 90.12 41 ASP B CA 1
ATOM 7507 C C . ASP B 1 41 ? 11.422 39.844 -6.555 1 90.12 41 ASP B C 1
ATOM 7509 O O . ASP B 1 41 ? 11.383 40.812 -5.793 1 90.12 41 ASP B O 1
ATOM 7513 N N . VAL B 1 42 ? 11.281 39.969 -7.805 1 84.75 42 VAL B N 1
ATOM 7514 C CA . VAL B 1 42 ? 11.469 41.219 -8.531 1 84.75 42 VAL B CA 1
ATOM 7515 C C . VAL B 1 42 ? 10.336 42.188 -8.195 1 84.75 42 VAL B C 1
ATOM 7517 O O . VAL B 1 42 ? 10.578 43.344 -7.824 1 84.75 42 VAL B O 1
ATOM 7520 N N . PRO B 1 43 ? 9.109 41.625 -8.234 1 84.12 43 PRO B N 1
ATOM 7521 C CA . PRO B 1 43 ? 8.039 42.562 -7.953 1 84.12 43 PRO B CA 1
ATOM 7522 C C . PRO B 1 43 ? 8.164 43.219 -6.574 1 84.12 43 PRO B C 1
ATOM 7524 O O . PRO B 1 43 ? 7.863 44.406 -6.414 1 84.12 43 PRO B O 1
ATOM 7527 N N . LYS B 1 44 ? 8.781 42.594 -5.605 1 86.31 44 LYS B N 1
ATOM 7528 C CA . LYS B 1 44 ? 8.875 43.094 -4.242 1 86.31 44 LYS B CA 1
ATOM 7529 C C . LYS B 1 44 ? 10.297 43.562 -3.936 1 86.31 44 LYS B C 1
ATOM 7531 O O . LYS B 1 44 ? 10.562 44.062 -2.836 1 86.31 44 LYS B O 1
ATOM 7536 N N . ALA B 1 45 ? 11.211 43.469 -4.891 1 86.75 45 ALA B N 1
ATOM 7537 C CA . ALA B 1 45 ? 12.617 43.844 -4.742 1 86.75 45 ALA B CA 1
ATOM 7538 C C . ALA B 1 45 ? 13.258 43.125 -3.562 1 86.75 45 ALA B C 1
ATOM 7540 O O . ALA B 1 45 ? 13.969 43.719 -2.762 1 86.75 45 ALA B O 1
ATOM 7541 N N . HIS B 1 46 ? 12.789 41.906 -3.383 1 92.75 46 HIS B N 1
ATOM 7542 C CA . HIS B 1 46 ? 13.328 41.094 -2.289 1 92.75 46 HIS B CA 1
ATOM 7543 C C . HIS B 1 46 ? 14.406 40.156 -2.785 1 92.75 46 HIS B C 1
ATOM 7545 O O . HIS B 1 46 ? 14.289 39.594 -3.877 1 92.75 46 HIS B O 1
ATOM 7551 N N . VAL B 1 47 ? 15.523 40.156 -2.043 1 95 47 VAL B N 1
ATOM 7552 C CA . VAL B 1 47 ? 16.547 39.156 -2.215 1 95 47 VAL B CA 1
ATOM 7553 C C . VAL B 1 47 ? 16.422 38.094 -1.111 1 95 47 VAL B C 1
ATOM 7555 O O . VAL B 1 47 ? 16.844 38.344 0.026 1 95 47 VAL B O 1
ATOM 7558 N N . ILE B 1 48 ? 15.906 36.969 -1.481 1 95.25 48 ILE B N 1
ATOM 7559 C CA . ILE B 1 48 ? 15.578 35.938 -0.503 1 95.25 48 ILE B CA 1
ATOM 7560 C C . ILE B 1 48 ? 16.703 34.906 -0.438 1 95.25 48 ILE B C 1
ATOM 7562 O O . ILE B 1 48 ? 17.109 34.344 -1.463 1 95.25 48 ILE B O 1
ATOM 7566 N N . VAL B 1 49 ? 17.266 34.688 0.735 1 95.69 49 VAL B N 1
ATOM 7567 C CA . VAL B 1 49 ? 18.266 33.656 0.995 1 95.69 49 VAL B CA 1
ATOM 7568 C C . VAL B 1 49 ? 17.672 32.594 1.915 1 95.69 49 VAL B C 1
ATOM 7570 O O . VAL B 1 49 ? 17.406 32.844 3.092 1 95.69 49 VAL B O 1
ATOM 7573 N N . ASP B 1 50 ? 17.422 31.422 1.405 1 94.06 50 ASP B N 1
ATOM 7574 C CA . ASP B 1 50 ? 16.812 30.328 2.145 1 94.06 50 ASP B CA 1
ATOM 7575 C C . ASP B 1 50 ? 17.828 29.266 2.521 1 94.06 50 ASP B C 1
ATOM 7577 O O . ASP B 1 50 ? 18.328 28.547 1.657 1 94.06 50 ASP B O 1
ATOM 7581 N N . CYS B 1 51 ? 18.188 29.172 3.787 1 94.94 51 CYS B N 1
ATOM 7582 C CA . CYS B 1 51 ? 19.141 28.203 4.316 1 94.94 51 CYS B CA 1
ATOM 7583 C C . CYS B 1 51 ? 18.422 27.141 5.152 1 94.94 51 CYS B C 1
ATOM 7585 O O . CYS B 1 51 ? 18.953 26.688 6.168 1 94.94 51 CYS B O 1
ATOM 7587 N N . THR B 1 52 ? 17.234 26.797 4.793 1 93.12 52 THR B N 1
ATOM 7588 C CA . THR B 1 52 ? 16.406 25.859 5.562 1 93.12 52 THR B CA 1
ATOM 7589 C C . THR B 1 52 ? 17.031 24.469 5.566 1 93.12 52 THR B C 1
ATOM 7591 O O . THR B 1 52 ? 17.344 23.922 4.508 1 93.12 52 THR B O 1
ATOM 7594 N N . ASP B 1 53 ? 17.266 23.891 6.781 1 89.31 53 ASP B N 1
ATOM 7595 C CA . ASP B 1 53 ? 17.609 22.484 6.984 1 89.31 53 ASP B CA 1
ATOM 7596 C C . ASP B 1 53 ? 18.891 22.125 6.242 1 89.31 53 ASP B C 1
ATOM 7598 O O . ASP B 1 53 ? 18.906 21.188 5.445 1 89.31 53 ASP B O 1
ATOM 7602 N N . LYS B 1 54 ? 19.938 22.953 6.438 1 90.75 54 LYS B N 1
ATOM 7603 C CA . LYS B 1 54 ? 21.234 22.734 5.824 1 90.75 54 LYS B CA 1
ATOM 7604 C C . LYS B 1 54 ? 22.266 22.266 6.855 1 90.75 54 LYS B C 1
ATOM 7606 O O . LYS B 1 54 ? 23.469 22.234 6.57 1 90.75 54 LYS B O 1
ATOM 7611 N N . HIS B 1 55 ? 21.906 21.969 8.109 1 87.81 55 HIS B N 1
ATOM 7612 C CA . HIS B 1 55 ? 22.734 21.484 9.211 1 87.81 55 HIS B CA 1
ATOM 7613 C C . HIS B 1 55 ? 23.812 22.484 9.562 1 87.81 55 HIS B C 1
ATOM 7615 O O . HIS B 1 55 ? 24.969 22.109 9.797 1 87.81 55 HIS B O 1
ATOM 7621 N N . LEU B 1 56 ? 23.391 23.75 9.523 1 93 56 LEU B N 1
ATOM 7622 C CA . LEU B 1 56 ? 24.344 24.828 9.82 1 93 56 LEU B CA 1
ATOM 7623 C C . LEU B 1 56 ? 24.609 24.922 11.312 1 93 56 LEU B C 1
ATOM 7625 O O . LEU B 1 56 ? 23.703 24.75 12.125 1 93 56 LEU B O 1
ATOM 7629 N N . THR B 1 57 ? 25.859 25.141 11.672 1 92.62 57 THR B N 1
ATOM 7630 C CA . THR B 1 57 ? 26.234 25.359 13.062 1 92.62 57 THR B CA 1
ATOM 7631 C C . THR B 1 57 ? 26.641 26.812 13.289 1 92.62 57 THR B C 1
ATOM 7633 O O . THR B 1 57 ? 26.953 27.219 14.414 1 92.62 57 THR B O 1
ATOM 7636 N N . GLU B 1 58 ? 26.688 27.516 12.195 1 93.5 58 GLU B N 1
ATOM 7637 C CA . GLU B 1 58 ? 26.906 28.953 12.203 1 93.5 58 GLU B CA 1
ATOM 7638 C C . GLU B 1 58 ? 26.266 29.625 10.984 1 93.5 58 GLU B C 1
ATOM 7640 O O . GLU B 1 58 ? 25.891 28.938 10.023 1 93.5 58 GLU B O 1
ATOM 7645 N N . ILE B 1 59 ? 26.016 30.812 11.039 1 94.94 59 ILE B N 1
ATOM 7646 C CA . ILE B 1 59 ? 25.516 31.516 9.867 1 94.94 59 ILE B CA 1
ATOM 7647 C C . ILE B 1 59 ? 26.594 31.547 8.789 1 94.94 59 ILE B C 1
ATOM 7649 O O . ILE B 1 59 ? 27.719 32.031 9.023 1 94.94 59 ILE B O 1
ATOM 7653 N N . PRO B 1 60 ? 26.312 31.031 7.699 1 92.62 60 PRO B N 1
ATOM 7654 C CA . PRO B 1 60 ? 27.359 30.891 6.676 1 92.62 60 PRO B CA 1
ATOM 7655 C C . PRO B 1 60 ? 27.812 32.219 6.113 1 92.62 60 PRO B C 1
ATOM 7657 O O . PRO B 1 60 ? 27.031 33.188 6.066 1 92.62 60 PRO B O 1
ATOM 7660 N N . GLY B 1 61 ? 29.094 32.25 5.66 1 89.69 61 GLY B N 1
ATOM 7661 C CA . GLY B 1 61 ? 29.594 33.406 4.941 1 89.69 61 GLY B CA 1
ATOM 7662 C C . GLY B 1 61 ? 29.203 33.438 3.479 1 89.69 61 GLY B C 1
ATOM 7663 O O . GLY B 1 61 ? 28.703 32.438 2.955 1 89.69 61 GLY B O 1
ATOM 7664 N N . GLY B 1 62 ? 29.281 34.562 2.906 1 90.25 62 GLY B N 1
ATOM 7665 C CA . GLY B 1 62 ? 29.047 34.656 1.475 1 90.25 62 GLY B CA 1
ATOM 7666 C C . GLY B 1 62 ? 27.625 35.031 1.131 1 90.25 62 GLY B C 1
ATOM 7667 O O . GLY B 1 62 ? 27.234 35.031 -0.042 1 90.25 62 GLY B O 1
ATOM 7668 N N . ILE B 1 63 ? 26.812 35.312 2.141 1 94.69 63 ILE B N 1
ATOM 7669 C CA . ILE B 1 63 ? 25.453 35.781 1.877 1 94.69 63 ILE B CA 1
ATOM 7670 C C . ILE B 1 63 ? 25.516 37.156 1.177 1 94.69 63 ILE B C 1
ATOM 7672 O O . ILE B 1 63 ? 26.312 38 1.543 1 94.69 63 ILE B O 1
ATOM 7676 N N . PRO B 1 64 ? 24.703 37.25 0.194 1 93.88 64 PRO B N 1
ATOM 7677 C CA . PRO B 1 64 ? 24.703 38.562 -0.485 1 93.88 64 PRO B CA 1
ATOM 7678 C C . PRO B 1 64 ? 24.438 39.719 0.466 1 93.88 64 PRO B C 1
ATOM 7680 O O . PRO B 1 64 ? 23.531 39.625 1.305 1 93.88 64 PRO B O 1
ATOM 7683 N N . THR B 1 65 ? 25.125 40.781 0.32 1 92.69 65 THR B N 1
ATOM 7684 C CA . THR B 1 65 ? 25.031 41.906 1.236 1 92.69 65 THR B CA 1
ATOM 7685 C C . THR B 1 65 ? 23.688 42.625 1.104 1 92.69 65 THR B C 1
ATOM 7687 O O . THR B 1 65 ? 23.234 43.312 2.025 1 92.69 65 THR B O 1
ATOM 7690 N N . ASN B 1 66 ? 23.078 42.438 0.001 1 92.62 66 ASN B N 1
ATOM 7691 C CA . ASN B 1 66 ? 21.781 43.062 -0.207 1 92.62 66 ASN B CA 1
ATOM 7692 C C . ASN B 1 66 ? 20.625 42.125 0.102 1 92.62 66 ASN B C 1
ATOM 7694 O O . ASN B 1 66 ? 19.516 42.312 -0.368 1 92.62 66 ASN B O 1
ATOM 7698 N N . ALA B 1 67 ? 20.922 41.062 0.842 1 95.81 67 ALA B N 1
ATOM 7699 C CA . ALA B 1 67 ? 19.859 40.125 1.238 1 95.81 67 ALA B CA 1
ATOM 7700 C C . ALA B 1 67 ? 18.797 40.844 2.074 1 95.81 67 ALA B C 1
ATOM 7702 O O . ALA B 1 67 ? 19.125 41.656 2.938 1 95.81 67 ALA B O 1
ATOM 7703 N N . THR B 1 68 ? 17.547 40.625 1.709 1 97 68 THR B N 1
ATOM 7704 C CA . THR B 1 68 ? 16.453 41.219 2.449 1 97 68 THR B CA 1
ATOM 7705 C C . THR B 1 68 ? 15.766 40.188 3.342 1 97 68 THR B C 1
ATOM 7707 O O . THR B 1 68 ? 15.234 40.531 4.398 1 97 68 THR B O 1
ATOM 7710 N N . ASN B 1 69 ? 15.656 39.031 2.887 1 96.44 69 ASN B N 1
ATOM 7711 C CA . ASN B 1 69 ? 15.039 37.938 3.637 1 96.44 69 ASN B CA 1
ATOM 7712 C C . ASN B 1 69 ? 16.016 36.781 3.879 1 96.44 69 ASN B C 1
ATOM 7714 O O . ASN B 1 69 ? 16.562 36.219 2.93 1 96.44 69 ASN B O 1
ATOM 7718 N N . LEU B 1 70 ? 16.234 36.5 5.094 1 96.81 70 LEU B N 1
ATOM 7719 C CA . LEU B 1 70 ? 17.156 35.406 5.465 1 96.81 70 LEU B CA 1
ATOM 7720 C C . LEU B 1 70 ? 16.453 34.344 6.289 1 96.81 70 LEU B C 1
ATOM 7722 O O . LEU B 1 70 ? 15.953 34.625 7.383 1 96.81 70 LEU B O 1
ATOM 7726 N N . THR B 1 71 ? 16.344 33.156 5.758 1 95.94 71 THR B N 1
ATOM 7727 C CA . THR B 1 71 ? 15.711 32.031 6.445 1 95.94 71 THR B CA 1
ATOM 7728 C C . THR B 1 71 ? 16.75 31.047 6.945 1 95.94 71 THR B C 1
ATOM 7730 O O . THR B 1 71 ? 17.5 30.469 6.152 1 95.94 71 THR B O 1
ATOM 7733 N N . LEU B 1 72 ? 16.859 30.906 8.242 1 96.31 72 LEU B N 1
ATOM 7734 C CA . LEU B 1 72 ? 17.812 30.016 8.898 1 96.31 72 LEU B CA 1
ATOM 7735 C C . LEU B 1 72 ? 17.078 28.938 9.695 1 96.31 72 LEU B C 1
ATOM 7737 O O . LEU B 1 72 ? 17.562 28.5 10.742 1 96.31 72 LEU B O 1
ATOM 7741 N N . THR B 1 73 ? 15.945 28.5 9.203 1 94.12 73 THR B N 1
ATOM 7742 C CA . THR B 1 73 ? 15.07 27.594 9.93 1 94.12 73 THR B CA 1
ATOM 7743 C C . THR B 1 73 ? 15.641 26.172 9.914 1 94.12 73 THR B C 1
ATOM 7745 O O . THR B 1 73 ? 16.281 25.766 8.938 1 94.12 73 THR B O 1
ATOM 7748 N N . ILE B 1 74 ? 15.438 25.375 10.984 1 92.31 74 ILE B N 1
ATOM 7749 C CA . ILE B 1 74 ? 15.75 23.969 11.133 1 92.31 74 ILE B CA 1
ATOM 7750 C C . ILE B 1 74 ? 17.25 23.75 10.977 1 92.31 74 ILE B C 1
ATOM 7752 O O . ILE B 1 74 ? 17.688 22.906 10.188 1 92.31 74 ILE B O 1
ATOM 7756 N N . ASN B 1 75 ? 18.047 24.531 11.633 1 94.06 75 ASN B N 1
ATOM 7757 C CA . ASN B 1 75 ? 19.484 24.344 11.75 1 94.06 75 ASN B CA 1
ATOM 7758 C C . ASN B 1 75 ? 19.906 24.125 13.203 1 94.06 75 ASN B C 1
ATOM 7760 O O . ASN B 1 75 ? 19.094 23.719 14.039 1 94.06 75 ASN B O 1
ATOM 7764 N N . HIS B 1 76 ? 21.219 24.25 13.531 1 92.88 76 HIS B N 1
ATOM 7765 C CA . HIS B 1 76 ? 21.75 24.094 14.883 1 92.88 76 HIS B CA 1
ATOM 7766 C C . HIS B 1 76 ? 22.766 25.188 15.203 1 92.88 76 HIS B C 1
ATOM 7768 O O . HIS B 1 76 ? 23.906 24.891 15.594 1 92.88 76 HIS B O 1
ATOM 7774 N N . ILE B 1 77 ? 22.312 26.328 15.039 1 95.56 77 ILE B N 1
ATOM 7775 C CA . ILE B 1 77 ? 23.172 27.469 15.305 1 95.56 77 ILE B CA 1
ATOM 7776 C C . ILE B 1 77 ? 23.156 27.797 16.797 1 95.56 77 ILE B C 1
ATOM 7778 O O . ILE B 1 77 ? 22.125 28.203 17.344 1 95.56 77 ILE B O 1
ATOM 7782 N N . PRO B 1 78 ? 24.203 27.688 17.5 1 93.31 78 PRO B N 1
ATOM 7783 C CA . PRO B 1 78 ? 24.203 27.75 18.969 1 93.31 78 PRO B CA 1
ATOM 7784 C C . PRO B 1 78 ? 24.172 29.188 19.5 1 93.31 78 PRO B C 1
ATOM 7786 O O . PRO B 1 78 ? 23.812 29.406 20.656 1 93.31 78 PRO B O 1
ATOM 7789 N N . SER B 1 79 ? 24.578 30.125 18.672 1 94.38 79 SER B N 1
ATOM 7790 C CA . SER B 1 79 ? 24.625 31.484 19.219 1 94.38 79 SER B CA 1
ATOM 7791 C C . SER B 1 79 ? 24.453 32.531 18.125 1 94.38 79 SER B C 1
ATOM 7793 O O . SER B 1 79 ? 24.859 32.312 16.969 1 94.38 79 SER B O 1
ATOM 7795 N N . ILE B 1 80 ? 23.875 33.562 18.469 1 95.44 80 ILE B N 1
ATOM 7796 C CA . ILE B 1 80 ? 23.734 34.75 17.625 1 95.44 80 ILE B CA 1
ATOM 7797 C C . ILE B 1 80 ? 24.312 35.969 18.359 1 95.44 80 ILE B C 1
ATOM 7799 O O . ILE B 1 80 ? 24.031 36.188 19.531 1 95.44 80 ILE B O 1
ATOM 7803 N N . SER B 1 81 ? 25.188 36.688 17.688 1 94.31 81 SER B N 1
ATOM 7804 C CA . SER B 1 81 ? 25.828 37.906 18.219 1 94.31 81 SER B CA 1
ATOM 7805 C C . SER B 1 81 ? 25.656 39.062 17.266 1 94.31 81 SER B C 1
ATOM 7807 O O . SER B 1 81 ? 25.203 38.906 16.141 1 94.31 81 SER B O 1
ATOM 7809 N N . PRO B 1 82 ? 25.938 40.219 17.766 1 91.69 82 PRO B N 1
ATOM 7810 C CA . PRO B 1 82 ? 25.828 41.375 16.875 1 91.69 82 PRO B CA 1
ATOM 7811 C C . PRO B 1 82 ? 26.672 41.219 15.609 1 91.69 82 PRO B C 1
ATOM 7813 O O . PRO B 1 82 ? 26.375 41.844 14.578 1 91.69 82 PRO B O 1
ATOM 7816 N N . ALA B 1 83 ? 27.688 40.406 15.68 1 92.38 83 ALA B N 1
ATOM 7817 C CA . ALA B 1 83 ? 28.594 40.188 14.547 1 92.38 83 ALA B CA 1
ATOM 7818 C C . ALA B 1 83 ? 28 39.219 13.539 1 92.38 83 ALA B C 1
ATOM 7820 O O . ALA B 1 83 ? 28.453 39.125 12.398 1 92.38 83 ALA B O 1
ATOM 7821 N N . SER B 1 84 ? 26.984 38.5 13.969 1 93.94 84 SER B N 1
ATOM 7822 C CA . SER B 1 84 ? 26.438 37.438 13.156 1 93.94 84 SER B CA 1
ATOM 7823 C C . SER B 1 84 ? 25.812 37.969 11.867 1 93.94 84 SER B C 1
ATOM 7825 O O . SER B 1 84 ? 25.781 37.281 10.852 1 93.94 84 SER B O 1
ATOM 7827 N N . PHE B 1 85 ? 25.391 39.219 11.898 1 94.5 85 PHE B N 1
ATOM 7828 C CA . PHE B 1 85 ? 24.734 39.812 10.734 1 94.5 85 PHE B CA 1
ATOM 7829 C C . PHE B 1 85 ? 25.562 40.969 10.18 1 94.5 85 PHE B C 1
ATOM 7831 O O . PHE B 1 85 ? 25 41.938 9.648 1 94.5 85 PHE B O 1
ATOM 7838 N N . HIS B 1 86 ? 26.828 40.75 10.234 1 90.88 86 HIS B N 1
ATOM 7839 C CA . HIS B 1 86 ? 27.734 41.781 9.719 1 90.88 86 HIS B CA 1
ATOM 7840 C C . HIS B 1 86 ? 27.562 41.969 8.211 1 90.88 86 HIS B C 1
ATOM 7842 O O . HIS B 1 86 ? 27.531 40.969 7.465 1 90.88 86 HIS B O 1
ATOM 7848 N N . GLN B 1 87 ? 27.375 43.125 7.75 1 90 87 GLN B N 1
ATOM 7849 C CA . GLN B 1 87 ? 27.281 43.531 6.352 1 90 87 GLN B CA 1
ATOM 7850 C C . GLN B 1 87 ? 25.906 43.188 5.773 1 90 87 GLN B C 1
ATOM 7852 O O . GLN B 1 87 ? 25.703 43.25 4.559 1 90 87 GLN B O 1
ATOM 7857 N N . LEU B 1 88 ? 24.984 42.75 6.574 1 94.56 88 LEU B N 1
ATOM 7858 C CA . LEU B 1 88 ? 23.641 42.469 6.121 1 94.56 88 LEU B CA 1
ATOM 7859 C C . LEU B 1 88 ? 22.656 43.531 6.609 1 94.56 88 LEU B C 1
ATOM 7861 O O . LEU B 1 88 ? 21.688 43.219 7.305 1 94.56 88 LEU B O 1
ATOM 7865 N N . ASP B 1 89 ? 22.828 44.688 6.148 1 91.81 89 ASP B N 1
ATOM 7866 C CA . ASP B 1 89 ? 22.156 45.875 6.707 1 91.81 89 ASP B CA 1
ATOM 7867 C C . ASP B 1 89 ? 20.75 46.031 6.125 1 91.81 89 ASP B C 1
ATOM 7869 O O . ASP B 1 89 ? 19.938 46.781 6.656 1 91.81 89 ASP B O 1
ATOM 7873 N N . TYR B 1 90 ? 20.422 45.281 5.145 1 93.88 90 TYR B N 1
ATOM 7874 C CA . TYR B 1 90 ? 19.172 45.531 4.441 1 93.88 90 TYR B CA 1
ATOM 7875 C C . TYR B 1 90 ? 18.141 44.469 4.793 1 93.88 90 TYR B C 1
ATOM 7877 O O . TYR B 1 90 ? 17.094 44.375 4.156 1 93.88 90 TYR B O 1
ATOM 7885 N N . LEU B 1 91 ? 18.391 43.688 5.844 1 96.19 91 LEU B N 1
ATOM 7886 C CA . LEU B 1 91 ? 17.484 42.594 6.211 1 96.19 91 LEU B CA 1
ATOM 7887 C C . LEU B 1 91 ? 16.141 43.156 6.684 1 96.19 91 LEU B C 1
ATOM 7889 O O . LEU B 1 91 ? 16.109 44.031 7.551 1 96.19 91 LEU B O 1
ATOM 7893 N N . VAL B 1 92 ? 15.117 42.656 6.066 1 96.69 92 VAL B N 1
ATOM 7894 C CA . VAL B 1 92 ? 13.758 43.031 6.43 1 96.69 92 VAL B CA 1
ATOM 7895 C C . VAL B 1 92 ? 13.117 41.906 7.266 1 96.69 92 VAL B C 1
ATOM 7897 O O . VAL B 1 92 ? 12.281 42.188 8.125 1 96.69 92 VAL B O 1
ATOM 7900 N N . GLU B 1 93 ? 13.523 40.719 7.035 1 96.69 93 GLU B N 1
ATOM 7901 C CA . GLU B 1 93 ? 12.977 39.562 7.738 1 96.69 93 GLU B CA 1
ATOM 7902 C C . GLU B 1 93 ? 14.07 38.531 8.078 1 96.69 93 GLU B C 1
ATOM 7904 O O . GLU B 1 93 ? 14.953 38.281 7.254 1 96.69 93 GLU B O 1
ATOM 7909 N N . ILE B 1 94 ? 14.039 38.031 9.266 1 96.88 94 ILE B N 1
ATOM 7910 C CA . ILE B 1 94 ? 14.898 36.938 9.695 1 96.88 94 ILE B CA 1
ATOM 7911 C C . ILE B 1 94 ? 14.047 35.812 10.281 1 96.88 94 ILE B C 1
ATOM 7913 O O . ILE B 1 94 ? 13.234 36.031 11.18 1 96.88 94 ILE B O 1
ATOM 7917 N N . ASP B 1 95 ? 14.148 34.656 9.719 1 96.12 95 ASP B N 1
ATOM 7918 C CA . ASP B 1 95 ? 13.461 33.469 10.203 1 96.12 95 ASP B CA 1
ATOM 7919 C C . ASP B 1 95 ? 14.453 32.5 10.836 1 96.12 95 ASP B C 1
ATOM 7921 O O . ASP B 1 95 ? 15.133 31.734 10.133 1 96.12 95 ASP B O 1
ATOM 7925 N N . PHE B 1 96 ? 14.539 32.531 12.109 1 96.12 96 PHE B N 1
ATOM 7926 C CA . PHE B 1 96 ? 15.461 31.703 12.883 1 96.12 96 PHE B CA 1
ATOM 7927 C C . PHE B 1 96 ? 14.711 30.641 13.672 1 96.12 96 PHE B C 1
ATOM 7929 O O . PHE B 1 96 ? 15.117 30.281 14.773 1 96.12 96 PHE B O 1
ATOM 7936 N N . ARG B 1 97 ? 13.68 30.062 13.18 1 94.06 97 ARG B N 1
ATOM 7937 C CA . ARG B 1 97 ? 12.828 29.109 13.867 1 94.06 97 ARG B CA 1
ATOM 7938 C C . ARG B 1 97 ? 13.492 27.734 13.922 1 94.06 97 ARG B C 1
ATOM 7940 O O . ARG B 1 97 ? 14.227 27.344 13.008 1 94.06 97 ARG B O 1
ATOM 7947 N N . CYS B 1 98 ? 13.312 27.047 14.969 1 93.81 98 CYS B N 1
ATOM 7948 C CA . CYS B 1 98 ? 13.531 25.609 15.102 1 93.81 98 CYS B CA 1
ATOM 7949 C C . CYS B 1 98 ? 15.016 25.281 15.016 1 93.81 98 CYS B C 1
ATOM 7951 O O . CYS B 1 98 ? 15.398 24.344 14.312 1 93.81 98 CYS B O 1
ATOM 7953 N N . ASN B 1 99 ? 15.789 26.078 15.562 1 94.75 99 ASN B N 1
ATOM 7954 C CA . ASN B 1 99 ? 17.203 25.75 15.703 1 94.75 99 ASN B CA 1
ATOM 7955 C C . ASN B 1 99 ? 17.453 24.922 16.953 1 94.75 99 ASN B C 1
ATOM 7957 O O . ASN B 1 99 ? 18.484 24.25 17.062 1 94.75 99 ASN B O 1
ATOM 7961 N N . CYS B 1 100 ? 16.453 24.984 17.875 1 94.56 100 CYS B N 1
ATOM 7962 C CA . CYS B 1 100 ? 16.5 24.172 19.078 1 94.56 100 CYS B CA 1
ATOM 7963 C C . CYS B 1 100 ? 15.086 23.938 19.625 1 94.56 100 CYS B C 1
ATOM 7965 O O . CYS B 1 100 ? 14.68 24.578 20.594 1 94.56 100 CYS B O 1
ATOM 7967 N N . ILE B 1 101 ? 14.461 23.047 19.172 1 91.56 101 ILE B N 1
ATOM 7968 C CA . ILE B 1 101 ? 13.062 22.766 19.5 1 91.56 101 ILE B CA 1
ATOM 7969 C C . ILE B 1 101 ? 12.984 22.094 20.875 1 91.56 101 ILE B C 1
ATOM 7971 O O . ILE B 1 101 ? 13.836 21.281 21.219 1 91.56 101 ILE B O 1
ATOM 7975 N N . PRO B 1 102 ? 11.961 22.531 21.547 1 91.44 102 PRO B N 1
ATOM 7976 C CA . PRO B 1 102 ? 11.781 21.844 22.828 1 91.44 102 PRO B CA 1
ATOM 7977 C C . PRO B 1 102 ? 11.75 20.328 22.688 1 91.44 102 PRO B C 1
ATOM 7979 O O . PRO B 1 102 ? 11.266 19.812 21.672 1 91.44 102 PRO B O 1
ATOM 7982 N N . ILE B 1 103 ? 12.172 19.641 23.672 1 87.75 103 ILE B N 1
ATOM 7983 C CA . ILE B 1 103 ? 12.484 18.219 23.625 1 87.75 103 ILE B CA 1
ATOM 7984 C C . ILE B 1 103 ? 11.25 17.422 23.219 1 87.75 103 ILE B C 1
ATOM 7986 O O . ILE B 1 103 ? 11.32 16.547 22.344 1 87.75 103 ILE B O 1
ATOM 7990 N N . ARG B 1 104 ? 10.086 17.672 23.812 1 87.12 104 ARG B N 1
ATOM 7991 C CA . ARG B 1 104 ? 8.883 16.891 23.547 1 87.12 104 ARG B CA 1
ATOM 7992 C C . ARG B 1 104 ? 8.352 17.172 22.141 1 87.12 104 ARG B C 1
ATOM 7994 O O . ARG B 1 104 ? 7.785 16.281 21.5 1 87.12 104 ARG B O 1
ATOM 8001 N N . LEU B 1 105 ? 8.594 18.344 21.641 1 87.12 105 LEU B N 1
ATOM 8002 C CA . LEU B 1 105 ? 8.086 18.781 20.344 1 87.12 105 LEU B CA 1
ATOM 8003 C C . LEU B 1 105 ? 9.023 18.359 19.219 1 87.12 105 LEU B C 1
ATOM 8005 O O . LEU B 1 105 ? 8.594 18.172 18.078 1 87.12 105 LEU B O 1
ATOM 8009 N N . GLY B 1 106 ? 10.242 18.188 19.562 1 84.12 106 GLY B N 1
ATOM 8010 C CA . GLY B 1 106 ? 11.258 17.984 18.531 1 84.12 106 GLY B CA 1
ATOM 8011 C C . GLY B 1 106 ? 11.531 16.531 18.25 1 84.12 106 GLY B C 1
ATOM 8012 O O . GLY B 1 106 ? 11.008 15.648 18.938 1 84.12 106 GLY B O 1
ATOM 8013 N N . PRO B 1 107 ? 12.328 16.328 17.203 1 80.94 107 PRO B N 1
ATOM 8014 C CA . PRO B 1 107 ? 12.742 14.953 16.891 1 80.94 107 PRO B CA 1
ATOM 8015 C C . PRO B 1 107 ? 13.633 14.352 17.969 1 80.94 107 PRO B C 1
ATOM 8017 O O . PRO B 1 107 ? 14.422 15.062 18.594 1 80.94 107 PRO B O 1
ATOM 8020 N N . LYS B 1 108 ? 13.562 13.039 18.094 1 83.12 108 LYS B N 1
ATOM 8021 C CA . LYS B 1 108 ? 14.258 12.391 19.203 1 83.12 108 LYS B CA 1
ATOM 8022 C C . LYS B 1 108 ? 15.664 11.953 18.781 1 83.12 108 LYS B C 1
ATOM 8024 O O . LYS B 1 108 ? 16.5 11.648 19.625 1 83.12 108 LYS B O 1
ATOM 8029 N N . ASP B 1 109 ? 15.93 12.008 17.531 1 78.56 109 ASP B N 1
ATOM 8030 C CA . ASP B 1 109 ? 17.266 11.648 17.078 1 78.56 109 ASP B CA 1
ATOM 8031 C C . ASP B 1 109 ? 18.203 12.852 17.094 1 78.56 109 ASP B C 1
ATOM 8033 O O . ASP B 1 109 ? 19.406 12.703 16.922 1 78.56 109 ASP B O 1
ATOM 8037 N N . HIS B 1 110 ? 17.641 14.086 17.234 1 80.38 110 HIS B N 1
ATOM 8038 C CA . HIS B 1 110 ? 18.438 15.305 17.328 1 80.38 110 HIS B CA 1
ATOM 8039 C C . HIS B 1 110 ? 17.938 16.188 18.469 1 80.38 110 HIS B C 1
ATOM 8041 O O . HIS B 1 110 ? 17.406 17.266 18.25 1 80.38 110 HIS B O 1
ATOM 8047 N N . LEU B 1 111 ? 18.156 15.703 19.625 1 86.62 111 LEU B N 1
ATOM 8048 C CA . LEU B 1 111 ? 17.734 16.453 20.812 1 86.62 111 LEU B CA 1
ATOM 8049 C C . LEU B 1 111 ? 18.625 17.672 21.031 1 86.62 111 LEU B C 1
ATOM 8051 O O . LEU B 1 111 ? 19.844 17.578 20.891 1 86.62 111 LEU B O 1
ATOM 8055 N N . CYS B 1 112 ? 18.016 18.734 21.188 1 88.69 112 CYS B N 1
ATOM 8056 C CA . CYS B 1 112 ? 18.75 19.953 21.516 1 88.69 112 CYS B CA 1
ATOM 8057 C C . CYS B 1 112 ? 18.828 20.156 23.031 1 88.69 112 CYS B C 1
ATOM 8059 O O . CYS B 1 112 ? 17.828 20.516 23.656 1 88.69 112 CYS B O 1
ATOM 8061 N N . THR B 1 113 ? 19.938 19.922 23.594 1 86.94 113 THR B N 1
ATOM 8062 C CA . THR B 1 113 ? 20.078 20 25.047 1 86.94 113 THR B CA 1
ATOM 8063 C C . THR B 1 113 ? 20.719 21.312 25.469 1 86.94 113 THR B C 1
ATOM 8065 O O . THR B 1 113 ? 20.641 21.719 26.625 1 86.94 113 THR B O 1
ATOM 8068 N N . ARG B 1 114 ? 21.344 21.938 24.516 1 89.81 114 ARG B N 1
ATOM 8069 C CA . ARG B 1 114 ? 21.938 23.25 24.812 1 89.81 114 ARG B CA 1
ATOM 8070 C C . ARG B 1 114 ? 21.188 24.359 24.094 1 89.81 114 ARG B C 1
ATOM 8072 O O . ARG B 1 114 ? 21.188 24.422 22.859 1 89.81 114 ARG B O 1
ATOM 8079 N N . ARG B 1 115 ? 20.625 25.219 24.781 1 91.56 115 ARG B N 1
ATOM 8080 C CA . ARG B 1 115 ? 19.828 26.312 24.25 1 91.56 115 ARG B CA 1
ATOM 8081 C C . ARG B 1 115 ? 20.719 27.328 23.516 1 91.56 115 ARG B C 1
ATOM 8083 O O . ARG B 1 115 ? 21.812 27.641 23.984 1 91.56 115 ARG B O 1
ATOM 8090 N N . PRO B 1 116 ? 20.266 27.719 22.438 1 94.12 116 PRO B N 1
ATOM 8091 C CA . PRO B 1 116 ? 21.016 28.781 21.75 1 94.12 116 PRO B CA 1
ATOM 8092 C C . PRO B 1 116 ? 21.062 30.078 22.547 1 94.12 116 PRO B C 1
ATOM 8094 O O . PRO B 1 116 ? 20.078 30.438 23.203 1 94.12 116 PRO B O 1
ATOM 8097 N N . GLN B 1 117 ? 22.141 30.734 22.391 1 93.69 117 GLN B N 1
ATOM 8098 C CA . GLN B 1 117 ? 22.312 32 23.094 1 93.69 117 GLN B CA 1
ATOM 8099 C C . GLN B 1 117 ? 22.188 33.188 22.125 1 93.69 117 GLN B C 1
ATOM 8101 O O . GLN B 1 117 ? 22.922 33.25 21.141 1 93.69 117 GLN B O 1
ATOM 8106 N N . ILE B 1 118 ? 21.25 33.969 22.391 1 95.44 118 ILE B N 1
ATOM 8107 C CA . ILE B 1 118 ? 21.156 35.25 21.672 1 95.44 118 ILE B CA 1
ATOM 8108 C C . ILE B 1 118 ? 21.719 36.375 22.531 1 95.44 118 ILE B C 1
ATOM 8110 O O . ILE B 1 118 ? 21.078 36.812 23.484 1 95.44 118 ILE B O 1
ATOM 8114 N N . LYS B 1 119 ? 22.797 36.875 22.109 1 95 119 LYS B N 1
ATOM 8115 C CA . LYS B 1 119 ? 23.453 37.938 22.875 1 95 119 LYS B CA 1
ATOM 8116 C C . LYS B 1 119 ? 22.672 39.25 22.781 1 95 119 LYS B C 1
ATOM 8118 O O . LYS B 1 119 ? 22 39.5 21.781 1 95 119 LYS B O 1
ATOM 8123 N N . PRO B 1 120 ? 22.797 40.031 23.859 1 93.19 120 PRO B N 1
ATOM 8124 C CA . PRO B 1 120 ? 22.109 41.312 23.812 1 93.19 120 PRO B CA 1
ATOM 8125 C C . PRO B 1 120 ? 22.531 42.188 22.625 1 93.19 120 PRO B C 1
ATOM 8127 O O . PRO B 1 120 ? 23.719 42.219 22.281 1 93.19 120 PRO B O 1
ATOM 8130 N N . ARG B 1 121 ? 21.688 42.781 21.984 1 93.62 121 ARG B N 1
ATOM 8131 C CA . ARG B 1 121 ? 21.891 43.75 20.906 1 93.62 121 ARG B CA 1
ATOM 8132 C C . ARG B 1 121 ? 22.328 43.031 19.625 1 93.62 121 ARG B C 1
ATOM 8134 O O . ARG B 1 121 ? 22.906 43.656 18.734 1 93.62 121 ARG B O 1
ATOM 8141 N N . SER B 1 122 ? 22.047 41.781 19.609 1 94.62 122 SER B N 1
ATOM 8142 C CA . SER B 1 122 ? 22.406 41 18.438 1 94.62 122 SER B CA 1
ATOM 8143 C C . SER B 1 122 ? 21.734 41.531 17.172 1 94.62 122 SER B C 1
ATOM 8145 O O . SER B 1 122 ? 22.266 41.438 16.078 1 94.62 122 SER B O 1
ATOM 8147 N N . PHE B 1 123 ? 20.562 42.188 17.328 1 95.62 123 PHE B N 1
ATOM 8148 C CA . PHE B 1 123 ? 19.797 42.625 16.172 1 95.62 123 PHE B CA 1
ATOM 8149 C C . PHE B 1 123 ? 19.734 44.156 16.109 1 95.62 123 PHE B C 1
ATOM 8151 O O . PHE B 1 123 ? 19.047 44.719 15.266 1 95.62 123 PHE B O 1
ATOM 8158 N N . SER B 1 124 ? 20.344 44.875 16.969 1 91.81 124 SER B N 1
ATOM 8159 C CA . SER B 1 124 ? 20.172 46.312 17.172 1 91.81 124 SER B CA 1
ATOM 8160 C C . SER B 1 124 ? 20.562 47.094 15.93 1 91.81 124 SER B C 1
ATOM 8162 O O . SER B 1 124 ? 19.969 48.125 15.641 1 91.81 124 SER B O 1
ATOM 8164 N N . ARG B 1 125 ? 21.5 46.594 15.141 1 92.19 125 ARG B N 1
ATOM 8165 C CA . ARG B 1 125 ? 22.016 47.344 13.992 1 92.19 125 ARG B CA 1
ATOM 8166 C C . ARG B 1 125 ? 21.125 47.125 12.766 1 92.19 125 ARG B C 1
ATOM 8168 O O . ARG B 1 125 ? 21.312 47.781 11.742 1 92.19 125 ARG B O 1
ATOM 8175 N N . LEU B 1 126 ? 20.219 46.25 12.883 1 95.44 126 LEU B N 1
ATOM 8176 C CA . LEU B 1 126 ? 19.359 45.938 11.75 1 95.44 126 LEU B CA 1
ATOM 8177 C C . LEU B 1 126 ? 18.156 46.875 11.719 1 95.44 126 LEU B C 1
ATOM 8179 O O . LEU B 1 126 ? 17.031 46.469 12.031 1 95.44 126 LEU B O 1
ATOM 8183 N N . THR B 1 127 ? 18.297 48.031 11.219 1 92.06 127 THR B N 1
ATOM 8184 C CA . THR B 1 127 ? 17.312 49.125 11.32 1 92.06 127 THR B CA 1
ATOM 8185 C C . THR B 1 127 ? 16.156 48.875 10.367 1 92.06 127 THR B C 1
ATOM 8187 O O . THR B 1 127 ? 15.07 49.469 10.547 1 92.06 127 THR B O 1
ATOM 8190 N N . TYR B 1 128 ? 16.344 48.062 9.398 1 94.38 128 TYR B N 1
ATOM 8191 C CA . TYR B 1 128 ? 15.281 47.812 8.422 1 94.38 128 TYR B CA 1
ATOM 8192 C C . TYR B 1 128 ? 14.477 46.562 8.797 1 94.38 128 TYR B C 1
ATOM 8194 O O . TYR B 1 128 ? 13.484 46.25 8.133 1 94.38 128 TYR B O 1
ATOM 8202 N N . LEU B 1 129 ? 14.852 45.906 9.875 1 96.31 129 LEU B N 1
ATOM 8203 C CA . LEU B 1 129 ? 14.219 44.656 10.242 1 96.31 129 LEU B CA 1
ATOM 8204 C C . LEU B 1 129 ? 12.773 44.875 10.672 1 96.31 129 LEU B C 1
ATOM 8206 O O . LEU B 1 129 ? 12.508 45.656 11.586 1 96.31 129 LEU B O 1
ATOM 8210 N N . LYS B 1 130 ? 11.852 44.188 9.992 1 96.75 130 LYS B N 1
ATOM 8211 C CA . LYS B 1 130 ? 10.43 44.344 10.266 1 96.75 130 LYS B CA 1
ATOM 8212 C C . LYS B 1 130 ? 9.859 43.062 10.898 1 96.75 130 LYS B C 1
ATOM 8214 O O . LYS B 1 130 ? 8.938 43.125 11.711 1 96.75 130 LYS B O 1
ATOM 8219 N N . SER B 1 131 ? 10.352 41.938 10.484 1 96.5 131 SER B N 1
ATOM 8220 C CA . SER B 1 131 ? 9.828 40.656 10.961 1 96.5 131 SER B CA 1
ATOM 8221 C C . SER B 1 131 ? 10.945 39.781 11.508 1 96.5 131 SER B C 1
ATOM 8223 O O . SER B 1 131 ? 11.961 39.562 10.836 1 96.5 131 SER B O 1
ATOM 8225 N N . LEU B 1 132 ? 10.781 39.25 12.711 1 96.88 132 LEU B N 1
ATOM 8226 C CA . LEU B 1 132 ? 11.742 38.406 13.375 1 96.88 132 LEU B CA 1
ATOM 8227 C C . LEU B 1 132 ? 11.047 37.156 13.969 1 96.88 132 LEU B C 1
ATOM 8229 O O . LEU B 1 132 ? 10.164 37.312 14.82 1 96.88 132 LEU B O 1
ATOM 8233 N N . TYR B 1 133 ? 11.391 36 13.5 1 95.81 133 TYR B N 1
ATOM 8234 C CA . TYR B 1 133 ? 10.844 34.75 13.992 1 95.81 133 TYR B CA 1
ATOM 8235 C C . TYR B 1 133 ? 11.883 34 14.812 1 95.81 133 TYR B C 1
ATOM 8237 O O . TYR B 1 133 ? 12.93 33.594 14.289 1 95.81 133 TYR B O 1
ATOM 8245 N N . LEU B 1 134 ? 11.602 33.75 16.016 1 96.19 134 LEU B N 1
ATOM 8246 C CA . LEU B 1 134 ? 12.516 33.062 16.922 1 96.19 134 LEU B CA 1
ATOM 8247 C C . LEU B 1 134 ? 11.844 31.875 17.562 1 96.19 134 LEU B C 1
ATOM 8249 O O . LEU B 1 134 ? 12.195 31.484 18.688 1 96.19 134 LEU B O 1
ATOM 8253 N N . ASP B 1 135 ? 10.891 31.297 16.891 1 94.56 135 ASP B N 1
ATOM 8254 C CA . ASP B 1 135 ? 10.109 30.188 17.438 1 94.56 135 ASP B CA 1
ATOM 8255 C C . ASP B 1 135 ? 10.977 28.938 17.609 1 94.56 135 ASP B C 1
ATOM 8257 O O . ASP B 1 135 ? 11.867 28.672 16.812 1 94.56 135 ASP B O 1
ATOM 8261 N N . GLY B 1 136 ? 10.664 28.156 18.641 1 93.44 136 GLY B N 1
ATOM 8262 C CA . GLY B 1 136 ? 11.25 26.828 18.812 1 93.44 136 GLY B CA 1
ATOM 8263 C C . GLY B 1 136 ? 12.742 26.875 19.094 1 93.44 136 GLY B C 1
ATOM 8264 O O . GLY B 1 136 ? 13.523 26.203 18.422 1 93.44 136 GLY B O 1
ATOM 8265 N N . ASN B 1 137 ? 13.164 27.734 20 1 95.94 137 ASN B N 1
ATOM 8266 C CA . ASN B 1 137 ? 14.586 27.875 20.312 1 95.94 137 ASN B CA 1
ATOM 8267 C C . ASN B 1 137 ? 14.844 27.75 21.812 1 95.94 137 ASN B C 1
ATOM 8269 O O . ASN B 1 137 ? 15.953 28.016 22.281 1 95.94 137 ASN B O 1
ATOM 8273 N N . GLN B 1 138 ? 13.82 27.484 22.594 1 95.44 138 GLN B N 1
ATOM 8274 C CA . GLN B 1 138 ? 13.898 27.281 24.047 1 95.44 138 GLN B CA 1
ATOM 8275 C C . GLN B 1 138 ? 14.43 28.531 24.734 1 95.44 138 GLN B C 1
ATOM 8277 O O . GLN B 1 138 ? 15.203 28.438 25.688 1 95.44 138 GLN B O 1
ATOM 8282 N N . LEU B 1 139 ? 14.102 29.672 24.203 1 96.38 139 LEU B N 1
ATOM 8283 C CA . LEU B 1 139 ? 14.5 30.938 24.812 1 96.38 139 LEU B CA 1
ATOM 8284 C C . LEU B 1 139 ? 13.812 31.125 26.172 1 96.38 139 LEU B C 1
ATOM 8286 O O . LEU B 1 139 ? 12.633 30.781 26.312 1 96.38 139 LEU B O 1
ATOM 8290 N N . LEU B 1 140 ? 14.5 31.812 27.109 1 94.56 140 LEU B N 1
ATOM 8291 C CA . LEU B 1 140 ? 13.953 32 28.438 1 94.56 140 LEU B CA 1
ATOM 8292 C C . LEU B 1 140 ? 13.312 33.375 28.578 1 94.56 140 LEU B C 1
ATOM 8294 O O . LEU B 1 140 ? 12.461 33.594 29.453 1 94.56 140 LEU B O 1
ATOM 8298 N N . GLU B 1 141 ? 13.789 34.25 27.75 1 94.19 141 GLU B N 1
ATOM 8299 C CA . GLU B 1 141 ? 13.289 35.594 27.812 1 94.19 141 GLU B CA 1
ATOM 8300 C C . GLU B 1 141 ? 13.289 36.25 26.422 1 94.19 141 GLU B C 1
ATOM 8302 O O . GLU B 1 141 ? 13.844 35.688 25.484 1 94.19 141 GLU B O 1
ATOM 8307 N N . ILE B 1 142 ? 12.641 37.312 26.328 1 95.12 142 ILE B N 1
ATOM 8308 C CA . ILE B 1 142 ? 12.648 38.094 25.094 1 95.12 142 ILE B CA 1
ATOM 8309 C C . ILE B 1 142 ? 14.023 38.75 24.922 1 95.12 142 ILE B C 1
ATOM 8311 O O . ILE B 1 142 ? 14.539 39.375 25.859 1 95.12 142 ILE B O 1
ATOM 8315 N N . PRO B 1 143 ? 14.602 38.625 23.797 1 94 143 PRO B N 1
ATOM 8316 C CA . PRO B 1 143 ? 15.93 39.188 23.578 1 94 143 PRO B CA 1
ATOM 8317 C C . PRO B 1 143 ? 15.961 40.688 23.766 1 94 143 PRO B C 1
ATOM 8319 O O . PRO B 1 143 ? 15 41.406 23.406 1 94 143 PRO B O 1
ATOM 8322 N N . GLU B 1 144 ? 17.156 41.219 24.219 1 92.5 144 GLU B N 1
ATOM 8323 C CA . GLU B 1 144 ? 17.328 42.656 24.438 1 92.5 144 GLU B CA 1
ATOM 8324 C C . GLU B 1 144 ? 17.922 43.344 23.219 1 92.5 144 GLU B C 1
ATOM 8326 O O . GLU B 1 144 ? 18.703 42.719 22.484 1 92.5 144 GLU B O 1
ATOM 8331 N N . GLY B 1 145 ? 17.609 44.531 23.125 1 92.44 145 GLY B N 1
ATOM 8332 C CA . GLY B 1 145 ? 18.188 45.344 22.062 1 92.44 145 GLY B CA 1
ATOM 8333 C C . GLY B 1 145 ? 17.578 45.062 20.703 1 92.44 145 GLY B C 1
ATOM 8334 O O . GLY B 1 145 ? 18.297 44.938 19.703 1 92.44 145 GLY B O 1
ATOM 8335 N N . LEU B 1 146 ? 16.297 44.844 20.656 1 94.12 146 LEU B N 1
ATOM 8336 C CA . LEU B 1 146 ? 15.617 44.656 19.375 1 94.12 146 LEU B CA 1
ATOM 8337 C C . LEU B 1 146 ? 15.445 45.969 18.641 1 94.12 146 LEU B C 1
ATOM 8339 O O . LEU B 1 146 ? 15.367 47.031 19.281 1 94.12 146 LEU B O 1
ATOM 8343 N N . PRO B 1 147 ? 15.43 45.906 17.344 1 92.88 147 PRO B N 1
ATOM 8344 C CA . PRO B 1 147 ? 15.305 47.156 16.609 1 92.88 147 PRO B CA 1
ATOM 8345 C C . PRO B 1 147 ? 13.938 47.812 16.766 1 92.88 147 PRO B C 1
ATOM 8347 O O . PRO B 1 147 ? 12.922 47.125 16.844 1 92.88 147 PRO B O 1
ATOM 8350 N N . PRO B 1 148 ? 13.875 49.125 16.828 1 88.56 148 PRO B N 1
ATOM 8351 C CA . PRO B 1 148 ? 12.617 49.844 17.078 1 88.56 148 PRO B CA 1
ATOM 8352 C C . PRO B 1 148 ? 11.617 49.688 15.938 1 88.56 148 PRO B C 1
ATOM 8354 O O . PRO B 1 148 ? 10.406 49.844 16.141 1 88.56 148 PRO B O 1
ATOM 8357 N N . ASN B 1 149 ? 12.102 49.406 14.781 1 91.5 149 ASN B N 1
ATOM 8358 C CA . ASN B 1 149 ? 11.219 49.312 13.625 1 91.5 149 ASN B CA 1
ATOM 8359 C C . ASN B 1 149 ? 10.578 47.938 13.5 1 91.5 149 ASN B C 1
ATOM 8361 O O . ASN B 1 149 ? 9.797 47.688 12.586 1 91.5 149 ASN B O 1
ATOM 8365 N N . LEU B 1 150 ? 10.859 47.094 14.43 1 95.94 150 LEU B N 1
ATOM 8366 C CA . LEU B 1 150 ? 10.32 45.75 14.391 1 95.94 150 LEU B CA 1
ATOM 8367 C C . LEU B 1 150 ? 8.797 45.75 14.461 1 95.94 150 LEU B C 1
ATOM 8369 O O . LEU B 1 150 ? 8.227 46.406 15.352 1 95.94 150 LEU B O 1
ATOM 8373 N N . GLN B 1 151 ? 8.117 45.094 13.508 1 97.5 151 GLN B N 1
ATOM 8374 C CA . GLN B 1 151 ? 6.66 45.094 13.43 1 97.5 151 GLN B CA 1
ATOM 8375 C C . GLN B 1 151 ? 6.098 43.719 13.82 1 97.5 151 GLN B C 1
ATOM 8377 O O . GLN B 1 151 ? 4.965 43.625 14.297 1 97.5 151 GLN B O 1
ATOM 8382 N N . LEU B 1 152 ? 6.789 42.719 13.578 1 96.69 152 LEU B N 1
ATOM 8383 C CA . LEU B 1 152 ? 6.355 41.344 13.898 1 96.69 152 LEU B CA 1
ATOM 8384 C C . LEU B 1 152 ? 7.434 40.594 14.688 1 96.69 152 LEU B C 1
ATOM 8386 O O . LEU B 1 152 ? 8.594 40.594 14.281 1 96.69 152 LEU B O 1
ATOM 8390 N N . LEU B 1 153 ? 7.105 40 15.805 1 96.88 153 LEU B N 1
ATOM 8391 C CA . LEU B 1 153 ? 7.977 39.188 16.625 1 96.88 153 LEU B CA 1
ATOM 8392 C C . LEU B 1 153 ? 7.266 37.875 17.047 1 96.88 153 LEU B C 1
ATOM 8394 O O . LEU B 1 153 ? 6.188 37.938 17.641 1 96.88 153 LEU B O 1
ATOM 8398 N N . SER B 1 154 ? 7.801 36.812 16.656 1 95.56 154 SER B N 1
ATOM 8399 C CA . SER B 1 154 ? 7.23 35.5 17.031 1 95.56 154 SER B CA 1
ATOM 8400 C C . SER B 1 154 ? 8.148 34.75 17.984 1 95.56 154 SER B C 1
ATOM 8402 O O . SER B 1 154 ? 9.32 34.5 17.656 1 95.56 154 SER B O 1
ATOM 8404 N N . LEU B 1 155 ? 7.641 34.469 19.109 1 96.38 155 LEU B N 1
ATOM 8405 C CA . LEU B 1 155 ? 8.383 33.781 20.156 1 96.38 155 LEU B CA 1
ATOM 8406 C C . LEU B 1 155 ? 7.633 32.531 20.625 1 96.38 155 LEU B C 1
ATOM 8408 O O . LEU B 1 155 ? 7.621 32.219 21.812 1 96.38 155 LEU B O 1
ATOM 8412 N N . GLU B 1 156 ? 7.059 31.859 19.703 1 94.19 156 GLU B N 1
ATOM 8413 C CA . GLU B 1 156 ? 6.27 30.688 20.031 1 94.19 156 GLU B CA 1
ATOM 8414 C C . GLU B 1 156 ? 7.164 29.484 20.328 1 94.19 156 GLU B C 1
ATOM 8416 O O . GLU B 1 156 ? 8.258 29.375 19.766 1 94.19 156 GLU B O 1
ATOM 8421 N N . ALA B 1 157 ? 6.656 28.578 21.203 1 93.38 157 ALA B N 1
ATOM 8422 C CA . ALA B 1 157 ? 7.297 27.297 21.5 1 93.38 157 ALA B CA 1
ATOM 8423 C C . ALA B 1 157 ? 8.695 27.516 22.078 1 93.38 157 ALA B C 1
ATOM 8425 O O . ALA B 1 157 ? 9.664 26.891 21.625 1 93.38 157 ALA B O 1
ATOM 8426 N N . ASN B 1 158 ? 8.82 28.5 22.844 1 95.94 158 ASN B N 1
ATOM 8427 C CA . ASN B 1 158 ? 10 28.719 23.688 1 95.94 158 ASN B CA 1
ATOM 8428 C C . ASN B 1 158 ? 9.719 28.406 25.141 1 95.94 158 ASN B C 1
ATOM 8430 O O . ASN B 1 158 ? 8.883 27.547 25.453 1 95.94 158 ASN B O 1
ATOM 8434 N N . SER B 1 159 ? 10.484 28.953 26.047 1 95.62 159 SER B N 1
ATOM 8435 C CA . SER B 1 159 ? 10.273 28.797 27.484 1 95.62 159 SER B CA 1
ATOM 8436 C C . SER B 1 159 ? 10.078 30.141 28.172 1 95.62 159 SER B C 1
ATOM 8438 O O . SER B 1 159 ? 10.703 30.406 29.203 1 95.62 159 SER B O 1
ATOM 8440 N N . ILE B 1 160 ? 9.234 30.906 27.547 1 96.56 160 ILE B N 1
ATOM 8441 C CA . ILE B 1 160 ? 8.93 32.25 28.047 1 96.56 160 ILE B CA 1
ATOM 8442 C C . ILE B 1 160 ? 7.559 32.219 28.734 1 96.56 160 ILE B C 1
ATOM 8444 O O . ILE B 1 160 ? 6.527 32.25 28.047 1 96.56 160 ILE B O 1
ATOM 8448 N N . PHE B 1 161 ? 7.535 32.156 30.047 1 95.44 161 PHE B N 1
ATOM 8449 C CA . PHE B 1 161 ? 6.234 32.031 30.688 1 95.44 161 PHE B CA 1
ATOM 8450 C C . PHE B 1 161 ? 6.02 33.125 31.719 1 95.44 161 PHE B C 1
ATOM 8452 O O . PHE B 1 161 ? 5.113 33.031 32.562 1 95.44 161 PHE B O 1
ATOM 8459 N N . SER B 1 162 ? 6.891 34.094 31.625 1 95.06 162 SER B N 1
ATOM 8460 C CA . SER B 1 162 ? 6.738 35.312 32.438 1 95.06 162 SER B CA 1
ATOM 8461 C C . SER B 1 162 ? 6.926 36.562 31.578 1 95.06 162 SER B C 1
ATOM 8463 O O . SER B 1 162 ? 7.992 36.75 30.984 1 95.06 162 SER B O 1
ATOM 8465 N N . ILE B 1 163 ? 5.934 37.375 31.547 1 95.44 163 ILE B N 1
ATOM 8466 C CA . ILE B 1 163 ? 5.984 38.594 30.766 1 95.44 163 ILE B CA 1
ATOM 8467 C C . ILE B 1 163 ? 5.902 39.812 31.688 1 95.44 163 ILE B C 1
ATOM 8469 O O . ILE B 1 163 ? 4.887 40 32.344 1 95.44 163 ILE B O 1
ATOM 8473 N N . MET B 1 164 ? 6.926 40.594 31.641 1 93.5 164 MET B N 1
ATOM 8474 C CA . MET B 1 164 ? 6.992 41.844 32.438 1 93.5 164 MET B CA 1
ATOM 8475 C C . MET B 1 164 ? 6.973 43.062 31.531 1 93.5 164 MET B C 1
ATOM 8477 O O . MET B 1 164 ? 7.273 42.969 30.344 1 93.5 164 MET B O 1
ATOM 8481 N N . LYS B 1 165 ? 6.641 44.188 32.156 1 91.38 165 LYS B N 1
ATOM 8482 C CA . LYS B 1 165 ? 6.605 45.438 31.422 1 91.38 165 LYS B CA 1
ATOM 8483 C C . LYS B 1 165 ? 7.969 45.781 30.828 1 91.38 165 LYS B C 1
ATOM 8485 O O . LYS B 1 165 ? 8.055 46.25 29.688 1 91.38 165 LYS B O 1
ATOM 8490 N N . ASN B 1 166 ? 8.969 45.5 31.578 1 88.94 166 ASN B N 1
ATOM 8491 C CA . ASN B 1 166 ? 10.336 45.812 31.172 1 88.94 166 ASN B CA 1
ATOM 8492 C C . ASN B 1 166 ? 10.758 45 29.938 1 88.94 166 ASN B C 1
ATOM 8494 O O . ASN B 1 166 ? 11.617 45.469 29.172 1 88.94 166 ASN B O 1
ATOM 8498 N N . ASN B 1 167 ? 10.141 43.906 29.734 1 88 167 ASN B N 1
ATOM 8499 C CA . ASN B 1 167 ? 10.477 43.031 28.609 1 88 167 ASN B CA 1
ATOM 8500 C C . ASN B 1 167 ? 9.992 43.625 27.281 1 88 167 ASN B C 1
ATOM 8502 O O . ASN B 1 167 ? 10.516 43.312 26.219 1 88 167 ASN B O 1
ATOM 8506 N N . LEU B 1 168 ? 8.992 44.531 27.359 1 91.25 168 LEU B N 1
ATOM 8507 C CA . LEU B 1 168 ? 8.297 44.938 26.156 1 91.25 168 LEU B CA 1
ATOM 8508 C C . LEU B 1 168 ? 8.578 46.406 25.859 1 91.25 168 LEU B C 1
ATOM 8510 O O . LEU B 1 168 ? 8.07 46.969 24.875 1 91.25 168 LEU B O 1
ATOM 8514 N N . THR B 1 169 ? 9.406 47.031 26.609 1 87.12 169 THR B N 1
ATOM 8515 C CA . THR B 1 169 ? 9.633 48.469 26.531 1 87.12 169 THR B CA 1
ATOM 8516 C C . THR B 1 169 ? 10.297 48.844 25.203 1 87.12 169 THR B C 1
ATOM 8518 O O . THR B 1 169 ? 10.039 49.906 24.656 1 87.12 169 THR B O 1
ATOM 8521 N N . GLU B 1 170 ? 11.031 47.969 24.641 1 86 170 GLU B N 1
ATOM 8522 C CA . GLU B 1 170 ? 11.781 48.25 23.438 1 86 170 GLU B CA 1
ATOM 8523 C C . GLU B 1 170 ? 10.93 48.031 22.188 1 86 170 GLU B C 1
ATOM 8525 O O . GLU B 1 170 ? 11.312 48.469 21.094 1 86 170 GLU B O 1
ATOM 8530 N N . LEU B 1 171 ? 9.82 47.469 22.328 1 91.56 171 LEU B N 1
ATOM 8531 C CA . LEU B 1 171 ? 8.984 47.094 21.188 1 91.56 171 LEU B CA 1
ATOM 8532 C C . LEU B 1 171 ? 7.969 48.188 20.875 1 91.56 171 LEU B C 1
ATOM 8534 O O . LEU B 1 171 ? 6.766 47.906 20.812 1 91.56 171 LEU B O 1
ATOM 8538 N N . THR B 1 172 ? 8.406 49.344 20.5 1 89.5 172 THR B N 1
ATOM 8539 C CA . THR B 1 172 ? 7.551 50.5 20.359 1 89.5 172 THR B CA 1
ATOM 8540 C C . THR B 1 172 ? 6.688 50.406 19.109 1 89.5 172 THR B C 1
ATOM 8542 O O . THR B 1 172 ? 5.551 50.875 19.094 1 89.5 172 THR B O 1
ATOM 8545 N N . ASN B 1 173 ? 7.113 49.75 18.078 1 94.06 173 ASN B N 1
ATOM 8546 C CA . ASN B 1 173 ? 6.391 49.719 16.812 1 94.06 173 ASN B CA 1
ATOM 8547 C C . ASN B 1 173 ? 5.863 48.312 16.5 1 94.06 173 ASN B C 1
ATOM 8549 O O . ASN B 1 173 ? 5.488 48.031 15.367 1 94.06 173 ASN B O 1
ATOM 8553 N N . ILE B 1 174 ? 5.773 47.469 17.484 1 96.69 174 ILE B N 1
ATOM 8554 C CA . ILE B 1 174 ? 5.355 46.094 17.266 1 96.69 174 ILE B CA 1
ATOM 8555 C C . ILE B 1 174 ? 3.869 46.062 16.922 1 96.69 174 ILE B C 1
ATOM 8557 O O . ILE B 1 174 ? 3.057 46.75 17.531 1 96.69 174 ILE B O 1
ATOM 8561 N N . GLU B 1 175 ? 3.578 45.406 15.859 1 97.81 175 GLU B N 1
ATOM 8562 C CA . GLU B 1 175 ? 2.193 45.25 15.414 1 97.81 175 GLU B CA 1
ATOM 8563 C C . GLU B 1 175 ? 1.678 43.844 15.688 1 97.81 175 GLU B C 1
ATOM 8565 O O . GLU B 1 175 ? 0.495 43.656 15.977 1 97.81 175 GLU B O 1
ATOM 8570 N N . LYS B 1 176 ? 2.49 42.906 15.539 1 97.12 176 LYS B N 1
ATOM 8571 C CA . LYS B 1 176 ? 2.131 41.5 15.742 1 97.12 176 LYS B CA 1
ATOM 8572 C C . LYS B 1 176 ? 3.08 40.844 16.734 1 97.12 176 LYS B C 1
ATOM 8574 O O . LYS B 1 176 ? 4.297 40.844 16.531 1 97.12 176 LYS B O 1
ATOM 8579 N N . LEU B 1 177 ? 2.545 40.219 17.781 1 97.12 177 LEU B N 1
ATOM 8580 C CA . LEU B 1 177 ? 3.322 39.562 18.828 1 97.12 177 LEU B CA 1
ATOM 8581 C C . LEU B 1 177 ? 2.773 38.156 19.109 1 97.12 177 LEU B C 1
ATOM 8583 O O . LEU B 1 177 ? 1.611 38 19.484 1 97.12 177 LEU B O 1
ATOM 8587 N N . TYR B 1 178 ? 3.549 37.156 18.906 1 95.25 178 TYR B N 1
ATOM 8588 C CA . TYR B 1 178 ? 3.156 35.75 19.125 1 95.25 178 TYR B CA 1
ATOM 8589 C C . TYR B 1 178 ? 3.9 35.156 20.297 1 95.25 178 TYR B C 1
ATOM 8591 O O . TYR B 1 178 ? 5.129 35.062 20.297 1 95.25 178 TYR B O 1
ATOM 8599 N N . LEU B 1 179 ? 3.17 34.75 21.281 1 96.38 179 LEU B N 1
ATOM 8600 C CA . LEU B 1 179 ? 3.762 34.219 22.516 1 96.38 179 LEU B CA 1
ATOM 8601 C C . LEU B 1 179 ? 3.133 32.906 22.906 1 96.38 179 LEU B C 1
ATOM 8603 O O . LEU B 1 179 ? 3.148 32.5 24.078 1 96.38 179 LEU B O 1
ATOM 8607 N N . GLY B 1 180 ? 2.654 32.188 21.938 1 94.62 180 GLY B N 1
ATOM 8608 C CA . GLY B 1 180 ? 1.958 30.938 22.203 1 94.62 180 GLY B CA 1
ATOM 8609 C C . GLY B 1 180 ? 2.896 29.75 22.375 1 94.62 180 GLY B C 1
ATOM 8610 O O . GLY B 1 180 ? 4.098 29.859 22.109 1 94.62 180 GLY B O 1
ATOM 8611 N N . GLN B 1 181 ? 2.383 28.609 22.953 1 93.44 181 GLN B N 1
ATOM 8612 C CA . GLN B 1 181 ? 3.031 27.312 23.047 1 93.44 181 GLN B CA 1
ATOM 8613 C C . GLN B 1 181 ? 4.281 27.375 23.922 1 93.44 181 GLN B C 1
ATOM 8615 O O . GLN B 1 181 ? 5.277 26.703 23.641 1 93.44 181 GLN B O 1
ATOM 8620 N N . ASN B 1 182 ? 4.223 28.266 24.812 1 96 182 ASN B N 1
ATOM 8621 C CA . ASN B 1 182 ? 5.355 28.391 25.719 1 96 182 ASN B CA 1
ATOM 8622 C C . ASN B 1 182 ? 5.125 27.609 27.016 1 96 182 ASN B C 1
ATOM 8624 O O . ASN B 1 182 ? 6.066 27.375 27.766 1 96 182 ASN B O 1
ATOM 8628 N N . CYS B 1 183 ? 3.867 27.203 27.234 1 95.69 183 CYS B N 1
ATOM 8629 C CA . CYS B 1 183 ? 3.525 26.484 28.453 1 95.69 183 CYS B CA 1
ATOM 8630 C C . CYS B 1 183 ? 2.27 25.641 28.25 1 95.69 183 CYS B C 1
ATOM 8632 O O . CYS B 1 183 ? 1.166 26.078 28.578 1 95.69 183 CYS B O 1
ATOM 8634 N N . TYR B 1 184 ? 2.369 24.5 27.859 1 91.44 184 TYR B N 1
ATOM 8635 C CA . TYR B 1 184 ? 1.269 23.562 27.625 1 91.44 184 TYR B CA 1
ATOM 8636 C C . TYR B 1 184 ? 1.754 22.125 27.688 1 91.44 184 TYR B C 1
ATOM 8638 O O . TYR B 1 184 ? 2.912 21.859 28.031 1 91.44 184 TYR B O 1
ATOM 8646 N N . PHE B 1 185 ? 1.011 21.141 27.422 1 86.75 185 PHE B N 1
ATOM 8647 C CA . PHE B 1 185 ? 1.3 19.766 27.781 1 86.75 185 PHE B CA 1
ATOM 8648 C C . PHE B 1 185 ? 2.494 19.234 27 1 86.75 185 PHE B C 1
ATOM 8650 O O . PHE B 1 185 ? 3.217 18.359 27.484 1 86.75 185 PHE B O 1
ATOM 8657 N N . ARG B 1 186 ? 2.789 19.766 25.844 1 88.75 186 ARG B N 1
ATOM 8658 C CA . ARG B 1 186 ? 3.926 19.297 25.047 1 88.75 186 ARG B CA 1
ATOM 8659 C C . ARG B 1 186 ? 5.152 20.172 25.281 1 88.75 186 ARG B C 1
ATOM 8661 O O . ARG B 1 186 ? 6.227 19.906 24.734 1 88.75 186 ARG B O 1
ATOM 8668 N N . ASN B 1 187 ? 4.996 21.219 25.875 1 91.62 187 ASN B N 1
ATOM 8669 C CA . ASN B 1 187 ? 6.051 22.125 26.328 1 91.62 187 ASN B CA 1
ATOM 8670 C C . ASN B 1 187 ? 5.773 22.641 27.734 1 91.62 187 ASN B C 1
ATOM 8672 O O . ASN B 1 187 ? 5.477 23.828 27.922 1 91.62 187 ASN B O 1
ATOM 8676 N N . PRO B 1 188 ? 5.914 21.75 28.641 1 92.25 188 PRO B N 1
ATOM 8677 C CA . PRO B 1 188 ? 5.469 22.078 30 1 92.25 188 PRO B CA 1
ATOM 8678 C C . PRO B 1 188 ? 6.41 23.047 30.703 1 92.25 188 PRO B C 1
ATOM 8680 O O . PRO B 1 188 ? 7.629 22.969 30.531 1 92.25 188 PRO B O 1
ATOM 8683 N N . CYS B 1 189 ? 5.914 23.953 31.438 1 93.25 189 CYS B N 1
ATOM 8684 C CA . CYS B 1 189 ? 6.688 24.875 32.281 1 93.25 189 CYS B CA 1
ATOM 8685 C C . CYS B 1 189 ? 6.547 24.531 33.75 1 93.25 189 CYS B C 1
ATOM 8687 O O . CYS B 1 189 ? 7.34 24.969 34.562 1 93.25 189 CYS B O 1
ATOM 8689 N N . ASN B 1 190 ? 5.578 23.781 34.125 1 87.88 190 ASN B N 1
ATOM 8690 C CA . ASN B 1 190 ? 5.289 23.312 35.5 1 87.88 190 ASN B CA 1
ATOM 8691 C C . ASN B 1 190 ? 4.922 24.469 36.406 1 87.88 190 ASN B C 1
ATOM 8693 O O . ASN B 1 190 ? 5.031 24.359 37.625 1 87.88 190 ASN B O 1
ATOM 8697 N N . VAL B 1 191 ? 4.754 25.688 35.875 1 92.38 191 VAL B N 1
ATOM 8698 C CA . VAL B 1 191 ? 4.273 26.859 36.594 1 92.38 191 VAL B CA 1
ATOM 8699 C C . VAL B 1 191 ? 3.125 27.5 35.812 1 92.38 191 VAL B C 1
ATOM 8701 O O . VAL B 1 191 ? 2.764 27.031 34.719 1 92.38 191 VAL B O 1
ATOM 8704 N N . SER B 1 192 ? 2.574 28.469 36.531 1 92.69 192 SER B N 1
ATOM 8705 C CA . SER B 1 192 ? 1.53 29.219 35.844 1 92.69 192 SER B CA 1
ATOM 8706 C C . SER B 1 192 ? 2.123 30.359 35 1 92.69 192 SER B C 1
ATOM 8708 O O . SER B 1 192 ? 3.045 31.047 35.469 1 92.69 192 SER B O 1
ATOM 8710 N N . PHE B 1 193 ? 1.7 30.391 33.844 1 95.62 193 PHE B N 1
ATOM 8711 C CA . PHE B 1 193 ? 2.094 31.484 32.969 1 95.62 193 PHE B CA 1
ATOM 8712 C C . PHE B 1 193 ? 1.748 32.812 33.625 1 95.62 193 PHE B C 1
ATOM 8714 O O . PHE B 1 193 ? 0.589 33.094 33.938 1 95.62 193 PHE B O 1
ATOM 8721 N N . PHE B 1 194 ? 2.793 33.719 33.781 1 95.56 194 PHE B N 1
ATOM 8722 C CA . PHE B 1 194 ? 2.602 34.969 34.5 1 95.56 194 PHE B CA 1
ATOM 8723 C C . PHE B 1 194 ? 2.682 36.156 33.562 1 95.56 194 PHE B C 1
ATOM 8725 O O . PHE B 1 194 ? 3.604 36.25 32.75 1 95.56 194 PHE B O 1
ATOM 8732 N N . ILE B 1 195 ? 1.721 37 33.688 1 95.75 195 ILE B N 1
ATOM 8733 C CA . ILE B 1 195 ? 1.725 38.25 32.969 1 95.75 195 ILE B CA 1
ATOM 8734 C C . ILE B 1 195 ? 1.544 39.406 33.969 1 95.75 195 ILE B C 1
ATOM 8736 O O . ILE B 1 195 ? 0.532 39.5 34.656 1 95.75 195 ILE B O 1
ATOM 8740 N N . GLU B 1 196 ? 2.471 40.312 33.938 1 94.75 196 GLU B N 1
ATOM 8741 C CA . GLU B 1 196 ? 2.402 41.469 34.812 1 94.75 196 GLU B CA 1
ATOM 8742 C C . GLU B 1 196 ? 1.234 42.375 34.438 1 94.75 196 GLU B C 1
ATOM 8744 O O . GLU B 1 196 ? 0.908 42.531 33.25 1 94.75 196 GLU B O 1
ATOM 8749 N N . LYS B 1 197 ? 0.683 43 35.5 1 91.25 197 LYS B N 1
ATOM 8750 C CA . LYS B 1 197 ? -0.413 43.938 35.25 1 91.25 197 LYS B CA 1
ATOM 8751 C C . LYS B 1 197 ? 0.02 45.062 34.312 1 91.25 197 LYS B C 1
ATOM 8753 O O . LYS B 1 197 ? 1.088 45.656 34.5 1 91.25 197 LYS B O 1
ATOM 8758 N N . ASP B 1 198 ? -0.627 45.344 33.281 1 88.25 198 ASP B N 1
ATOM 8759 C CA . ASP B 1 198 ? -0.41 46.406 32.312 1 88.25 198 ASP B CA 1
ATOM 8760 C C . ASP B 1 198 ? 0.836 46.156 31.469 1 88.25 198 ASP B C 1
ATOM 8762 O O . ASP B 1 198 ? 1.445 47.094 30.953 1 88.25 198 ASP B O 1
ATOM 8766 N N . ALA B 1 199 ? 1.22 44.938 31.438 1 92.94 199 ALA B N 1
ATOM 8767 C CA . ALA B 1 199 ? 2.432 44.594 30.703 1 92.94 199 ALA B CA 1
ATOM 8768 C C . ALA B 1 199 ? 2.352 45.031 29.25 1 92.94 199 ALA B C 1
ATOM 8770 O O . ALA B 1 199 ? 3.348 45.469 28.688 1 92.94 199 ALA B O 1
ATOM 8771 N N . PHE B 1 200 ? 1.189 45.031 28.656 1 94 200 PHE B N 1
ATOM 8772 C CA . PHE B 1 200 ? 1.05 45.312 27.234 1 94 200 PHE B CA 1
ATOM 8773 C C . PHE B 1 200 ? 0.623 46.75 26.984 1 94 200 PHE B C 1
ATOM 8775 O O . PHE B 1 200 ? 0.429 47.156 25.828 1 94 200 PHE B O 1
ATOM 8782 N N . LEU B 1 201 ? 0.438 47.5 27.938 1 87.06 201 LEU B N 1
ATOM 8783 C CA . LEU B 1 201 ? -0.128 48.844 27.859 1 87.06 201 LEU B CA 1
ATOM 8784 C C . LEU B 1 201 ? 0.743 49.75 27 1 87.06 201 LEU B C 1
ATOM 8786 O O . LEU B 1 201 ? 0.229 50.625 26.281 1 87.06 201 LEU B O 1
ATOM 8790 N N . SER B 1 202 ? 2.018 49.562 27.016 1 87.69 202 SER B N 1
ATOM 8791 C CA . SER B 1 202 ? 2.959 50.469 26.328 1 87.69 202 SER B CA 1
ATOM 8792 C C . SER B 1 202 ? 3.016 50.156 24.844 1 87.69 202 SER B C 1
ATOM 8794 O O . SER B 1 202 ? 3.586 50.906 24.062 1 87.69 202 SER B O 1
ATOM 8796 N N . LEU B 1 203 ? 2.396 49.094 24.422 1 93.94 203 LEU B N 1
ATOM 8797 C CA . LEU B 1 203 ? 2.441 48.688 23.016 1 93.94 203 LEU B CA 1
ATOM 8798 C C . LEU B 1 203 ? 1.332 49.375 22.234 1 93.94 203 LEU B C 1
ATOM 8800 O O . LEU B 1 203 ? 0.354 48.75 21.844 1 93.94 203 LEU B O 1
ATOM 8804 N N . LYS B 1 204 ? 1.522 50.562 21.828 1 91.88 204 LYS B N 1
ATOM 8805 C CA . LYS B 1 204 ? 0.486 51.438 21.281 1 91.88 204 LYS B CA 1
ATOM 8806 C C . LYS B 1 204 ? 0.178 51.062 19.828 1 91.88 204 LYS B C 1
ATOM 8808 O O . LYS B 1 204 ? -0.851 51.5 19.297 1 91.88 204 LYS B O 1
ATOM 8813 N N . ASN B 1 205 ? 1.004 50.281 19.203 1 95.56 205 ASN B N 1
ATOM 8814 C CA . ASN B 1 205 ? 0.787 49.938 17.812 1 95.56 205 ASN B CA 1
ATOM 8815 C C . ASN B 1 205 ? 0.39 48.469 17.656 1 95.56 205 ASN B C 1
ATOM 8817 O O . ASN B 1 205 ? 0.246 47.969 16.531 1 95.56 205 ASN B O 1
ATOM 8821 N N . LEU B 1 206 ? 0.201 47.781 18.766 1 96.88 206 LEU B N 1
ATOM 8822 C CA . LEU B 1 206 ? -0.06 46.344 18.734 1 96.88 206 LEU B CA 1
ATOM 8823 C C . LEU B 1 206 ? -1.419 46.062 18.109 1 96.88 206 LEU B C 1
ATOM 8825 O O . LEU B 1 206 ? -2.438 46.594 18.547 1 96.88 206 LEU B O 1
ATOM 8829 N N . LYS B 1 207 ? -1.417 45.281 17.062 1 97.94 207 LYS B N 1
ATOM 8830 C CA . LYS B 1 207 ? -2.645 44.906 16.359 1 97.94 207 LYS B CA 1
ATOM 8831 C C . LYS B 1 207 ? -3.02 43.469 16.625 1 97.94 207 LYS B C 1
ATOM 8833 O O . LYS B 1 207 ? -4.203 43.125 16.688 1 97.94 207 LYS B O 1
ATOM 8838 N N . LEU B 1 208 ? -2.055 42.625 16.766 1 97.44 208 LEU B N 1
ATOM 8839 C CA . LEU B 1 208 ? -2.281 41.188 16.969 1 97.44 208 LEU B CA 1
ATOM 8840 C C . LEU B 1 208 ? -1.488 40.688 18.172 1 97.44 208 LEU B C 1
ATOM 8842 O O . LEU B 1 208 ? -0.285 40.938 18.281 1 97.44 208 LEU B O 1
ATOM 8846 N N . LEU B 1 209 ? -2.16 40.031 19.109 1 97.56 209 LEU B N 1
ATOM 8847 C CA . LEU B 1 209 ? -1.548 39.375 20.25 1 97.56 209 LEU B CA 1
ATOM 8848 C C . LEU B 1 209 ? -2.006 37.906 20.359 1 97.56 209 LEU B C 1
ATOM 8850 O O . LEU B 1 209 ? -3.205 37.656 20.438 1 97.56 209 LEU B O 1
ATOM 8854 N N . SER B 1 210 ? -1.064 37.031 20.266 1 96.19 210 SER B N 1
ATOM 8855 C CA . SER B 1 210 ? -1.392 35.594 20.406 1 96.19 210 SER B CA 1
ATOM 8856 C C . SER B 1 210 ? -0.774 35 21.656 1 96.19 210 SER B C 1
ATOM 8858 O O . SER B 1 210 ? 0.447 35.031 21.828 1 96.19 210 SER B O 1
ATOM 8860 N N . LEU B 1 211 ? -1.602 34.562 22.531 1 96.81 211 LEU B N 1
ATOM 8861 C CA . LEU B 1 211 ? -1.204 33.875 23.75 1 96.81 211 LEU B CA 1
ATOM 8862 C C . LEU B 1 211 ? -1.747 32.438 23.781 1 96.81 211 LEU B C 1
ATOM 8864 O O . LEU B 1 211 ? -1.999 31.891 24.844 1 96.81 211 LEU B O 1
ATOM 8868 N N . LYS B 1 212 ? -1.91 31.938 22.672 1 94.62 212 LYS B N 1
ATOM 8869 C CA . LYS B 1 212 ? -2.537 30.625 22.5 1 94.62 212 LYS B CA 1
ATOM 8870 C C . LYS B 1 212 ? -1.678 29.516 23.109 1 94.62 212 LYS B C 1
ATOM 8872 O O . LYS B 1 212 ? -0.458 29.656 23.219 1 94.62 212 LYS B O 1
ATOM 8877 N N . ASP B 1 213 ? -2.283 28.391 23.516 1 92.56 213 ASP B N 1
ATOM 8878 C CA . ASP B 1 213 ? -1.606 27.172 23.922 1 92.56 213 ASP B CA 1
ATOM 8879 C C . ASP B 1 213 ? -0.643 27.438 25.078 1 92.56 213 ASP B C 1
ATOM 8881 O O . ASP B 1 213 ? 0.536 27.078 25 1 92.56 213 ASP B O 1
ATOM 8885 N N . ASN B 1 214 ? -1.108 28.109 25.969 1 96 214 ASN B N 1
ATOM 8886 C CA . ASN B 1 214 ? -0.448 28.297 27.266 1 96 214 ASN B CA 1
ATOM 8887 C C . ASN B 1 214 ? -1.345 27.859 28.406 1 96 214 ASN B C 1
ATOM 8889 O O . ASN B 1 214 ? -2.291 27.094 28.219 1 96 214 ASN B O 1
ATOM 8893 N N . ASN B 1 215 ? -1.09 28.172 29.672 1 95.88 215 ASN B N 1
ATOM 8894 C CA . ASN B 1 215 ? -1.946 27.812 30.781 1 95.88 215 ASN B CA 1
ATOM 8895 C C . ASN B 1 215 ? -2.426 29.047 31.547 1 95.88 215 ASN B C 1
ATOM 8897 O O . ASN B 1 215 ? -2.477 29.047 32.781 1 95.88 215 ASN B O 1
ATOM 8901 N N . ILE B 1 216 ? -2.691 30.016 30.703 1 96.75 216 ILE B N 1
ATOM 8902 C CA . ILE B 1 216 ? -3.195 31.266 31.281 1 96.75 216 ILE B CA 1
ATOM 8903 C C . ILE B 1 216 ? -4.57 31.016 31.891 1 96.75 216 ILE B C 1
ATOM 8905 O O . ILE B 1 216 ? -5.406 30.328 31.312 1 96.75 216 ILE B O 1
ATOM 8909 N N . THR B 1 217 ? -4.867 31.688 33.062 1 95.75 217 THR B N 1
ATOM 8910 C CA . THR B 1 217 ? -6.105 31.375 33.781 1 95.75 217 THR B CA 1
ATOM 8911 C C . THR B 1 217 ? -7.047 32.562 33.75 1 95.75 217 THR B C 1
ATOM 8913 O O . THR B 1 217 ? -8.203 32.469 34.156 1 95.75 217 THR B O 1
ATOM 8916 N N . TYR B 1 218 ? -6.531 33.719 33.312 1 95.38 218 TYR B N 1
ATOM 8917 C CA . TYR B 1 218 ? -7.359 34.906 33.219 1 95.38 218 TYR B CA 1
ATOM 8918 C C . TYR B 1 218 ? -6.977 35.75 32 1 95.38 218 TYR B C 1
ATOM 8920 O O . TYR B 1 218 ? -5.859 35.656 31.484 1 95.38 218 TYR B O 1
ATOM 8928 N N . VAL B 1 219 ? -7.871 36.531 31.547 1 96.12 219 VAL B N 1
ATOM 8929 C CA . VAL B 1 219 ? -7.574 37.469 30.469 1 96.12 219 VAL B CA 1
ATOM 8930 C C . VAL B 1 219 ? -6.625 38.562 30.953 1 96.12 219 VAL B C 1
ATOM 8932 O O . VAL B 1 219 ? -6.848 39.156 32.031 1 96.12 219 VAL B O 1
ATOM 8935 N N . PRO B 1 220 ? -5.578 38.812 30.219 1 94.12 220 PRO B N 1
ATOM 8936 C CA . PRO B 1 220 ? -4.664 39.875 30.625 1 94.12 220 PRO B CA 1
ATOM 8937 C C . PRO B 1 220 ? -5.363 41.219 30.766 1 94.12 220 PRO B C 1
ATOM 8939 O O . PRO B 1 220 ? -6.223 41.562 29.953 1 94.12 220 PRO B O 1
ATOM 8942 N N . THR B 1 221 ? -4.953 42 31.75 1 88.44 221 THR B N 1
ATOM 8943 C CA . THR B 1 221 ? -5.609 43.281 32.031 1 88.44 221 THR B CA 1
ATOM 8944 C C . THR B 1 221 ? -4.996 44.406 31.188 1 88.44 221 THR B C 1
ATOM 8946 O O . THR B 1 221 ? -3.826 44.312 30.797 1 88.44 221 THR B O 1
ATOM 8949 N N . THR B 1 222 ? -5.699 45.375 30.922 1 88.69 222 THR B N 1
ATOM 8950 C CA . THR B 1 222 ? -5.289 46.625 30.281 1 88.69 222 THR B CA 1
ATOM 8951 C C . THR B 1 222 ? -4.648 46.344 28.922 1 88.69 222 THR B C 1
ATOM 8953 O O . THR B 1 222 ? -3.533 46.781 28.656 1 88.69 222 THR B O 1
ATOM 8956 N N . LEU B 1 223 ? -5.27 45.625 28.094 1 93.94 223 LEU B N 1
ATOM 8957 C CA . LEU B 1 223 ? -4.832 45.406 26.719 1 93.94 223 LEU B CA 1
ATOM 8958 C C . LEU B 1 223 ? -4.934 46.656 25.891 1 93.94 223 LEU B C 1
ATOM 8960 O O . LEU B 1 223 ? -5.809 47.5 26.125 1 93.94 223 LEU B O 1
ATOM 8964 N N . PRO B 1 224 ? -4.047 46.844 24.953 1 93.5 224 PRO B N 1
ATOM 8965 C CA . PRO B 1 224 ? -4.066 48.062 24.156 1 93.5 224 PRO B CA 1
ATOM 8966 C C . PRO B 1 224 ? -5.305 48.188 23.281 1 93.5 224 PRO B C 1
ATOM 8968 O O . PRO B 1 224 ? -5.773 47.188 22.734 1 93.5 224 PRO B O 1
ATOM 8971 N N . SER B 1 225 ? -5.867 49.406 23.031 1 94.12 225 SER B N 1
ATOM 8972 C CA . SER B 1 225 ? -7.09 49.625 22.281 1 94.12 225 SER B CA 1
ATOM 8973 C C . SER B 1 225 ? -6.859 49.469 20.781 1 94.12 225 SER B C 1
ATOM 8975 O O . SER B 1 225 ? -7.816 49.344 20.016 1 94.12 225 SER B O 1
ATOM 8977 N N . THR B 1 226 ? -5.594 49.344 20.391 1 95.88 226 THR B N 1
ATOM 8978 C CA . THR B 1 226 ? -5.254 49.219 18.984 1 95.88 226 THR B CA 1
ATOM 8979 C C . THR B 1 226 ? -5.379 47.75 18.531 1 95.88 226 THR B C 1
ATOM 8981 O O . THR B 1 226 ? -5.328 47.469 17.328 1 95.88 226 THR B O 1
ATOM 8984 N N . LEU B 1 227 ? -5.637 46.875 19.438 1 96.88 227 LEU B N 1
ATOM 8985 C CA . LEU B 1 227 ? -5.695 45.469 19.125 1 96.88 227 LEU B CA 1
ATOM 8986 C C . LEU B 1 227 ? -6.84 45.156 18.172 1 96.88 227 LEU B C 1
ATOM 8988 O O . LEU B 1 227 ? -7.969 45.594 18.391 1 96.88 227 LEU B O 1
ATOM 8992 N N . THR B 1 228 ? -6.508 44.438 17.094 1 98.06 228 THR B N 1
ATOM 8993 C CA . THR B 1 228 ? -7.527 44.031 16.141 1 98.06 228 THR B CA 1
ATOM 8994 C C . THR B 1 228 ? -7.742 42.5 16.203 1 98.06 228 THR B C 1
ATOM 8996 O O . THR B 1 228 ? -8.82 42 15.883 1 98.06 228 THR B O 1
ATOM 8999 N N . GLU B 1 229 ? -6.773 41.75 16.578 1 97.88 229 GLU B N 1
ATOM 9000 C CA . GLU B 1 229 ? -6.859 40.312 16.734 1 97.88 229 GLU B CA 1
ATOM 9001 C C . GLU B 1 229 ? -6.305 39.875 18.078 1 97.88 229 GLU B C 1
ATOM 9003 O O . GLU B 1 229 ? -5.219 40.281 18.484 1 97.88 229 GLU B O 1
ATOM 9008 N N . LEU B 1 230 ? -7.07 39 18.797 1 98 230 LEU B N 1
ATOM 9009 C CA . LEU B 1 230 ? -6.656 38.469 20.078 1 98 230 LEU B CA 1
ATOM 9010 C C . LEU B 1 230 ? -6.895 36.969 20.141 1 98 230 LEU B C 1
ATOM 9012 O O . LEU B 1 230 ? -8.031 36.5 20 1 98 230 LEU B O 1
ATOM 9016 N N . TYR B 1 231 ? -5.855 36.188 20.312 1 96.31 231 TYR B N 1
ATOM 9017 C CA . TYR B 1 231 ? -5.93 34.75 20.391 1 96.31 231 TYR B CA 1
ATOM 9018 C C . TYR B 1 231 ? -5.641 34.25 21.812 1 96.31 231 TYR B C 1
ATOM 9020 O O . TYR B 1 231 ? -4.512 34.375 22.297 1 96.31 231 TYR B O 1
ATOM 9028 N N . LEU B 1 232 ? -6.641 33.719 22.438 1 97 232 LEU B N 1
ATOM 9029 C CA . LEU B 1 232 ? -6.527 33.188 23.797 1 97 232 LEU B CA 1
ATOM 9030 C C . LEU B 1 232 ? -6.977 31.734 23.859 1 97 232 LEU B C 1
ATOM 9032 O O . LEU B 1 232 ? -7.348 31.25 24.938 1 97 232 LEU B O 1
ATOM 9036 N N . TYR B 1 233 ? -6.938 31.062 22.719 1 94.62 233 TYR B N 1
ATOM 9037 C CA . TYR B 1 233 ? -7.488 29.703 22.688 1 94.62 233 TYR B CA 1
ATOM 9038 C C . TYR B 1 233 ? -6.512 28.719 23.312 1 94.62 233 TYR B C 1
ATOM 9040 O O . TYR B 1 233 ? -5.316 28.984 23.422 1 94.62 233 TYR B O 1
ATOM 9048 N N . ASN B 1 234 ? -7.047 27.547 23.828 1 93.19 234 ASN B N 1
ATOM 9049 C CA . ASN B 1 234 ? -6.305 26.438 24.406 1 93.19 234 ASN B CA 1
ATOM 9050 C C . ASN B 1 234 ? -5.488 26.875 25.625 1 93.19 234 ASN B C 1
ATOM 9052 O O . ASN B 1 234 ? -4.289 26.594 25.703 1 93.19 234 ASN B O 1
ATOM 9056 N N . ASN B 1 235 ? -6.102 27.719 26.375 1 96.06 235 ASN B N 1
ATOM 9057 C CA . ASN B 1 235 ? -5.609 28.062 27.703 1 96.06 235 ASN B CA 1
ATOM 9058 C C . ASN B 1 235 ? -6.488 27.453 28.797 1 96.06 235 ASN B C 1
ATOM 9060 O O . ASN B 1 235 ? -7.094 26.391 28.609 1 96.06 235 ASN B O 1
ATOM 9064 N N . ALA B 1 236 ? -6.465 28.062 30.062 1 95.94 236 ALA B N 1
ATOM 9065 C CA . ALA B 1 236 ? -7.273 27.562 31.172 1 95.94 236 ALA B CA 1
ATOM 9066 C C . ALA B 1 236 ? -8.125 28.688 31.766 1 95.94 236 ALA B C 1
ATOM 9068 O O . ALA B 1 236 ? -8.234 28.797 33 1 95.94 236 ALA B O 1
ATOM 9069 N N . ILE B 1 237 ? -8.664 29.469 30.859 1 97.62 237 ILE B N 1
ATOM 9070 C CA . ILE B 1 237 ? -9.516 30.562 31.312 1 97.62 237 ILE B CA 1
ATOM 9071 C C . ILE B 1 237 ? -10.93 30.031 31.578 1 97.62 237 ILE B C 1
ATOM 9073 O O . ILE B 1 237 ? -11.641 29.641 30.656 1 97.62 237 ILE B O 1
ATOM 9077 N N . ALA B 1 238 ? -11.391 30.109 32.781 1 97.12 238 ALA B N 1
ATOM 9078 C CA . ALA B 1 238 ? -12.68 29.531 33.125 1 97.12 238 ALA B CA 1
ATOM 9079 C C . ALA B 1 238 ? -13.781 30.594 33.125 1 97.12 238 ALA B C 1
ATOM 9081 O O . ALA B 1 238 ? -14.961 30.266 32.969 1 97.12 238 ALA B O 1
ATOM 9082 N N . LYS B 1 239 ? -13.297 31.859 33.344 1 97.56 239 LYS B N 1
ATOM 9083 C CA . LYS B 1 239 ? -14.289 32.938 33.438 1 97.56 239 LYS B CA 1
ATOM 9084 C C . LYS B 1 239 ? -13.852 34.156 32.656 1 97.56 239 LYS B C 1
ATOM 9086 O O . LYS B 1 239 ? -12.695 34.594 32.75 1 97.56 239 LYS B O 1
ATOM 9091 N N . ILE B 1 240 ? -14.758 34.656 31.891 1 98.12 240 ILE B N 1
ATOM 9092 C CA . ILE B 1 240 ? -14.602 35.969 31.234 1 98.12 240 ILE B CA 1
ATOM 9093 C C . ILE B 1 240 ? -15.422 37 31.969 1 98.12 240 ILE B C 1
ATOM 9095 O O . ILE B 1 240 ? -16.656 36.906 32.031 1 98.12 240 ILE B O 1
ATOM 9099 N N . GLN B 1 241 ? -14.797 38.062 32.406 1 96.44 241 GLN B N 1
ATOM 9100 C CA . GLN B 1 241 ? -15.453 39.062 33.219 1 96.44 241 GLN B CA 1
ATOM 9101 C C . GLN B 1 241 ? -15.992 40.219 32.375 1 96.44 241 GLN B C 1
ATOM 9103 O O . GLN B 1 241 ? -15.648 40.312 31.188 1 96.44 241 GLN B O 1
ATOM 9108 N N . GLU B 1 242 ? -16.781 41 33.031 1 95.44 242 GLU B N 1
ATOM 9109 C CA . GLU B 1 242 ? -17.469 42.094 32.344 1 95.44 242 GLU B CA 1
ATOM 9110 C C . GLU B 1 242 ? -16.469 43.094 31.75 1 95.44 242 GLU B C 1
ATOM 9112 O O . GLU B 1 242 ? -16.656 43.594 30.641 1 95.44 242 GLU B O 1
ATOM 9117 N N . GLU B 1 243 ? -15.398 43.312 32.5 1 94.38 243 GLU B N 1
ATOM 9118 C CA . GLU B 1 243 ? -14.5 44.406 32.125 1 94.38 243 GLU B CA 1
ATOM 9119 C C . GLU B 1 243 ? -13.305 43.906 31.328 1 94.38 243 GLU B C 1
ATOM 9121 O O . GLU B 1 243 ? -12.461 44.688 30.906 1 94.38 243 GLU B O 1
ATOM 9126 N N . ASP B 1 244 ? -13.242 42.656 31.047 1 95.69 244 ASP B N 1
ATOM 9127 C CA . ASP B 1 244 ? -12.047 42.062 30.469 1 95.69 244 ASP B CA 1
ATOM 9128 C C . ASP B 1 244 ? -11.727 42.656 29.094 1 95.69 244 ASP B C 1
ATOM 9130 O O . ASP B 1 244 ? -10.555 42.812 28.75 1 95.69 244 ASP B O 1
ATOM 9134 N N . PHE B 1 245 ? -12.812 43 28.312 1 96.88 245 PHE B N 1
ATOM 9135 C CA . PHE B 1 245 ? -12.586 43.469 26.953 1 96.88 245 PHE B CA 1
ATOM 9136 C C . PHE B 1 245 ? -13.055 44.906 26.781 1 96.88 245 PHE B C 1
ATOM 9138 O O . PHE B 1 245 ? -13.328 45.344 25.656 1 96.88 245 PHE B O 1
ATOM 9145 N N . ASN B 1 246 ? -13.148 45.719 27.797 1 92.94 246 ASN B N 1
ATOM 9146 C CA . ASN B 1 246 ? -13.766 47.031 27.797 1 92.94 246 ASN B CA 1
ATOM 9147 C C . ASN B 1 246 ? -13.008 48 26.891 1 92.94 246 ASN B C 1
ATOM 9149 O O . ASN B 1 246 ? -13.602 48.906 26.297 1 92.94 246 ASN B O 1
ATOM 9153 N N . ASN B 1 247 ? -11.727 47.844 26.766 1 90.5 247 ASN B N 1
ATOM 9154 C CA . ASN B 1 247 ? -10.906 48.781 26.016 1 90.5 247 ASN B CA 1
ATOM 9155 C C . ASN B 1 247 ? -10.711 48.344 24.562 1 90.5 247 ASN B C 1
ATOM 9157 O O . ASN B 1 247 ? -10.078 49.031 23.781 1 90.5 247 ASN B O 1
ATOM 9161 N N . LEU B 1 248 ? -11.289 47.281 24.156 1 96.25 248 LEU B N 1
ATOM 9162 C CA . LEU B 1 248 ? -10.961 46.719 22.859 1 96.25 248 LEU B CA 1
ATOM 9163 C C . LEU B 1 248 ? -12.031 47.031 21.828 1 96.25 248 LEU B C 1
ATOM 9165 O O . LEU B 1 248 ? -12.609 46.156 21.203 1 96.25 248 LEU B O 1
ATOM 9169 N N . HIS B 1 249 ? -12.195 48.344 21.516 1 95.5 249 HIS B N 1
ATOM 9170 C CA . HIS B 1 249 ? -13.25 48.812 20.625 1 95.5 249 HIS B CA 1
ATOM 9171 C C . HIS B 1 249 ? -12.891 48.562 19.172 1 95.5 249 HIS B C 1
ATOM 9173 O O . HIS B 1 249 ? -13.758 48.656 18.297 1 95.5 249 HIS B O 1
ATOM 9179 N N . GLN B 1 250 ? -11.633 48.156 18.906 1 96.81 250 GLN B N 1
ATOM 9180 C CA . GLN B 1 250 ? -11.195 47.938 17.531 1 96.81 250 GLN B CA 1
ATOM 9181 C C . GLN B 1 250 ? -11.031 46.469 17.219 1 96.81 250 GLN B C 1
ATOM 9183 O O . GLN B 1 250 ? -10.703 46.094 16.094 1 96.81 250 GLN B O 1
ATOM 9188 N N . LEU B 1 251 ? -11.305 45.625 18.203 1 97.94 251 LEU B N 1
ATOM 9189 C CA . LEU B 1 251 ? -11.078 44.188 18.047 1 97.94 251 LEU B CA 1
ATOM 9190 C C . LEU B 1 251 ? -11.953 43.625 16.938 1 97.94 251 LEU B C 1
ATOM 9192 O O . LEU B 1 251 ? -13.172 43.844 16.938 1 97.94 251 LEU B O 1
ATOM 9196 N N . GLN B 1 252 ? -11.32 42.906 16.016 1 98.38 252 GLN B N 1
ATOM 9197 C CA . GLN B 1 252 ? -12.031 42.312 14.891 1 98.38 252 GLN B CA 1
ATOM 9198 C C . GLN B 1 252 ? -12.117 40.812 15.023 1 98.38 252 GLN B C 1
ATOM 9200 O O . GLN B 1 252 ? -13.062 40.188 14.539 1 98.38 252 GLN B O 1
ATOM 9205 N N . LEU B 1 253 ? -11.195 40.188 15.617 1 98.06 253 LEU B N 1
ATOM 9206 C CA . LEU B 1 253 ? -11.156 38.75 15.789 1 98.06 253 LEU B CA 1
ATOM 9207 C C . LEU B 1 253 ? -10.828 38.375 17.234 1 98.06 253 LEU B C 1
ATOM 9209 O O . LEU B 1 253 ? -9.859 38.906 17.797 1 98.06 253 LEU B O 1
ATOM 9213 N N . LEU B 1 254 ? -11.641 37.562 17.875 1 98.44 254 LEU B N 1
ATOM 9214 C CA . LEU B 1 254 ? -11.438 37.062 19.219 1 98.44 254 LEU B CA 1
ATOM 9215 C C . LEU B 1 254 ? -11.578 35.531 19.234 1 98.44 254 LEU B C 1
ATOM 9217 O O . LEU B 1 254 ? -12.617 35 18.844 1 98.44 254 LEU B O 1
ATOM 9221 N N . ASP B 1 255 ? -10.578 34.844 19.625 1 96.69 255 ASP B N 1
ATOM 9222 C CA . ASP B 1 255 ? -10.602 33.375 19.719 1 96.69 255 ASP B CA 1
ATOM 9223 C C . ASP B 1 255 ? -10.461 32.938 21.156 1 96.69 255 ASP B C 1
ATOM 9225 O O . ASP B 1 255 ? -9.391 33.062 21.75 1 96.69 255 ASP B O 1
ATOM 9229 N N . LEU B 1 256 ? -11.5 32.438 21.703 1 97.75 256 LEU B N 1
ATOM 9230 C CA . LEU B 1 256 ? -11.539 31.938 23.078 1 97.75 256 LEU B CA 1
ATOM 9231 C C . LEU B 1 256 ? -11.711 30.422 23.125 1 97.75 256 LEU B C 1
ATOM 9233 O O . LEU B 1 256 ? -12.102 29.875 24.141 1 97.75 256 LEU B O 1
ATOM 9237 N N . SER B 1 257 ? -11.422 29.766 22.078 1 95.12 257 SER B N 1
ATOM 9238 C CA . SER B 1 257 ? -11.688 28.328 21.938 1 95.12 257 SER B CA 1
ATOM 9239 C C . SER B 1 257 ? -10.859 27.5 22.922 1 95.12 257 SER B C 1
ATOM 9241 O O . SER B 1 257 ? -9.766 27.922 23.312 1 95.12 257 SER B O 1
ATOM 9243 N N . GLY B 1 258 ? -11.375 26.375 23.344 1 94.12 258 GLY B N 1
ATOM 9244 C CA . GLY B 1 258 ? -10.633 25.328 24.031 1 94.12 258 GLY B CA 1
ATOM 9245 C C . GLY B 1 258 ? -10.203 25.719 25.422 1 94.12 258 GLY B C 1
ATOM 9246 O O . GLY B 1 258 ? -9.211 25.203 25.938 1 94.12 258 GLY B O 1
ATOM 9247 N N . ASN B 1 259 ? -10.836 26.688 26.016 1 96.88 259 ASN B N 1
ATOM 9248 C CA . ASN B 1 259 ? -10.5 27.047 27.391 1 96.88 259 ASN B CA 1
ATOM 9249 C C . ASN B 1 259 ? -11.188 26.141 28.391 1 96.88 259 ASN B C 1
ATOM 9251 O O . ASN B 1 259 ? -10.625 25.828 29.453 1 96.88 259 ASN B O 1
ATOM 9255 N N . CYS B 1 260 ? -12.391 25.672 28.062 1 97.44 260 CYS B N 1
ATOM 9256 C CA . CYS B 1 260 ? -13.141 24.625 28.766 1 97.44 260 CYS B CA 1
ATOM 9257 C C . CYS B 1 260 ? -13.602 23.547 27.797 1 97.44 260 CYS B C 1
ATOM 9259 O O . CYS B 1 260 ? -14.797 23.375 27.578 1 97.44 260 CYS B O 1
ATOM 9261 N N . PRO B 1 261 ? -12.625 22.797 27.391 1 94 261 PRO B N 1
ATOM 9262 C CA . PRO B 1 261 ? -12.867 21.938 26.234 1 94 261 PRO B CA 1
ATOM 9263 C C . PRO B 1 261 ? -13.773 20.75 26.562 1 94 261 PRO B C 1
ATOM 9265 O O . PRO B 1 261 ? -13.82 20.297 27.703 1 94 261 PRO B O 1
ATOM 9268 N N . ARG B 1 262 ? -14.516 20.328 25.516 1 90.88 262 ARG B N 1
ATOM 9269 C CA . ARG B 1 262 ? -15.195 19.031 25.531 1 90.88 262 ARG B CA 1
ATOM 9270 C C . ARG B 1 262 ? -14.219 17.906 25.25 1 90.88 262 ARG B C 1
ATOM 9272 O O . ARG B 1 262 ? -13.695 17.781 24.141 1 90.88 262 ARG B O 1
ATOM 9279 N N . CYS B 1 263 ? -13.977 17.062 26.156 1 87.75 263 CYS B N 1
ATOM 9280 C CA . CYS B 1 263 ? -12.867 16.125 26.078 1 87.75 263 CYS B CA 1
ATOM 9281 C C . CYS B 1 263 ? -13.336 14.758 25.609 1 87.75 263 CYS B C 1
ATOM 9283 O O . CYS B 1 263 ? -12.516 13.883 25.297 1 87.75 263 CYS B O 1
ATOM 9285 N N . TYR B 1 264 ? -14.547 14.609 25.297 1 79.81 264 TYR B N 1
ATOM 9286 C CA . TYR B 1 264 ? -15.039 13.289 24.922 1 79.81 264 TYR B CA 1
ATOM 9287 C C . TYR B 1 264 ? -14.523 12.891 23.547 1 79.81 264 TYR B C 1
ATOM 9289 O O . TYR B 1 264 ? -14.797 13.562 22.547 1 79.81 264 TYR B O 1
ATOM 9297 N N . ASN B 1 265 ? -13.695 11.836 23.406 1 74.75 265 ASN B N 1
ATOM 9298 C CA . ASN B 1 265 ? -13.188 11.195 22.188 1 74.75 265 ASN B CA 1
ATOM 9299 C C . ASN B 1 265 ? -12.312 12.148 21.375 1 74.75 265 ASN B C 1
ATOM 9301 O O . ASN B 1 265 ? -12.367 12.156 20.156 1 74.75 265 ASN B O 1
ATOM 9305 N N . VAL B 1 266 ? -11.609 12.953 22.031 1 78.81 266 VAL B N 1
ATOM 9306 C CA . VAL B 1 266 ? -10.688 13.836 21.328 1 78.81 266 VAL B CA 1
ATOM 9307 C C . VAL B 1 266 ? -9.328 13.156 21.172 1 78.81 266 VAL B C 1
ATOM 9309 O O . VAL B 1 266 ? -8.891 12.422 22.062 1 78.81 266 VAL B O 1
ATOM 9312 N N . PRO B 1 267 ? -8.602 13.398 20.094 1 76.56 267 PRO B N 1
ATOM 9313 C CA . PRO B 1 267 ? -7.336 12.703 19.812 1 76.56 267 PRO B CA 1
ATOM 9314 C C . PRO B 1 267 ? -6.141 13.359 20.5 1 76.56 267 PRO B C 1
ATOM 9316 O O . PRO B 1 267 ? -5 13.195 20.047 1 76.56 267 PRO B O 1
ATOM 9319 N N . PHE B 1 268 ? -6.301 14.242 21.5 1 81.06 268 PHE B N 1
ATOM 9320 C CA . PHE B 1 268 ? -5.227 14.891 22.25 1 81.06 268 PHE B CA 1
ATOM 9321 C C . PHE B 1 268 ? -5.594 15.016 23.719 1 81.06 268 PHE B C 1
ATOM 9323 O O . PHE B 1 268 ? -6.77 14.93 24.078 1 81.06 268 PHE B O 1
ATOM 9330 N N . PRO B 1 269 ? -4.543 15.188 24.531 1 85.06 269 PRO B N 1
ATOM 9331 C CA . PRO B 1 269 ? -4.848 15.375 25.953 1 85.06 269 PRO B CA 1
ATOM 9332 C C . PRO B 1 269 ? -5.758 16.578 26.203 1 85.06 269 PRO B C 1
ATOM 9334 O O . PRO B 1 269 ? -5.605 17.609 25.578 1 85.06 269 PRO B O 1
ATOM 9337 N N . CYS B 1 270 ? -6.688 16.312 26.969 1 87.5 270 CYS B N 1
ATOM 9338 C CA . CYS B 1 270 ? -7.734 17.297 27.203 1 87.5 270 CYS B CA 1
ATOM 9339 C C . CYS B 1 270 ? -8.078 17.375 28.688 1 87.5 270 CYS B C 1
ATOM 9341 O O . CYS B 1 270 ? -8.18 16.344 29.359 1 87.5 270 CYS B O 1
ATOM 9343 N N . THR B 1 271 ? -8.094 18.578 29.266 1 90.5 271 THR B N 1
ATOM 9344 C CA . THR B 1 271 ? -8.516 18.828 30.641 1 90.5 271 THR B CA 1
ATOM 9345 C C . THR B 1 271 ? -9.75 19.719 30.672 1 90.5 271 THR B C 1
ATOM 9347 O O . THR B 1 271 ? -9.664 20.906 30.344 1 90.5 271 THR B O 1
ATOM 9350 N N . PRO B 1 272 ? -10.852 19.125 31 1 94.5 272 PRO B N 1
ATOM 9351 C CA . PRO B 1 272 ? -12.055 19.969 31.094 1 94.5 272 PRO B CA 1
ATOM 9352 C C . PRO B 1 272 ? -12.031 20.906 32.281 1 94.5 272 PRO B C 1
ATOM 9354 O O . PRO B 1 272 ? -11.211 20.75 33.188 1 94.5 272 PRO B O 1
ATOM 9357 N N . CYS B 1 273 ? -12.875 21.953 32.25 1 96.38 273 CYS B N 1
ATOM 9358 C CA . CYS B 1 273 ? -13.055 22.797 33.406 1 96.38 273 CYS B CA 1
ATOM 9359 C C . CYS B 1 273 ? -13.688 22.031 34.562 1 96.38 273 CYS B C 1
ATOM 9361 O O . CYS B 1 273 ? -14.18 20.906 34.375 1 96.38 273 CYS B O 1
ATOM 9363 N N . GLU B 1 274 ? -13.578 22.641 35.75 1 94.69 274 GLU B N 1
ATOM 9364 C CA . GLU B 1 274 ? -14.078 21.953 36.938 1 94.69 274 GLU B CA 1
ATOM 9365 C C . GLU B 1 274 ? -15.523 21.5 36.75 1 94.69 274 GLU B C 1
ATOM 9367 O O . GLU B 1 274 ? -16.359 22.281 36.281 1 94.69 274 GLU B O 1
ATOM 9372 N N . ASN B 1 275 ? -15.797 20.234 37 1 92.94 275 ASN B N 1
ATOM 9373 C CA . ASN B 1 275 ? -17.125 19.625 36.906 1 92.94 275 ASN B CA 1
ATOM 9374 C C . ASN B 1 275 ? -17.672 19.719 35.469 1 92.94 275 ASN B C 1
ATOM 9376 O O . ASN B 1 275 ? -18.875 19.906 35.281 1 92.94 275 ASN B O 1
ATOM 9380 N N . ASN B 1 276 ? -16.766 19.703 34.562 1 91.69 276 ASN B N 1
ATOM 9381 C CA . ASN B 1 276 ? -17.156 19.797 33.156 1 91.69 276 ASN B CA 1
ATOM 9382 C C . ASN B 1 276 ? -18.031 21.031 32.906 1 91.69 276 ASN B C 1
ATOM 9384 O O . ASN B 1 276 ? -18.984 20.953 32.156 1 91.69 276 ASN B O 1
ATOM 9388 N N . SER B 1 277 ? -17.75 22.094 33.656 1 95.62 277 SER B N 1
ATOM 9389 C CA . SER B 1 277 ? -18.516 23.344 33.531 1 95.62 277 SER B CA 1
ATOM 9390 C C . SER B 1 277 ? -18.172 24.062 32.219 1 95.62 277 SER B C 1
ATOM 9392 O O . SER B 1 277 ? -17.062 23.922 31.703 1 95.62 277 SER B O 1
ATOM 9394 N N . PRO B 1 278 ? -19.172 24.766 31.719 1 97.38 278 PRO B N 1
ATOM 9395 C CA . PRO B 1 278 ? -18.875 25.594 30.531 1 97.38 278 PRO B CA 1
ATOM 9396 C C . PRO B 1 278 ? -18.047 26.828 30.859 1 97.38 278 PRO B C 1
ATOM 9398 O O . PRO B 1 278 ? -17.922 27.203 32.031 1 97.38 278 PRO B O 1
ATOM 9401 N N . LEU B 1 279 ? -17.391 27.359 29.844 1 98.19 279 LEU B N 1
ATOM 9402 C CA . LEU B 1 279 ? -16.781 28.672 29.969 1 98.19 279 LEU B CA 1
ATOM 9403 C C . LEU B 1 279 ? -17.797 29.719 30.422 1 98.19 279 LEU B C 1
ATOM 9405 O O . LEU B 1 279 ? -18.828 29.891 29.781 1 98.19 279 LEU B O 1
ATOM 9409 N N . GLN B 1 280 ? -17.516 30.328 31.547 1 97.88 280 GLN B N 1
ATOM 9410 C CA . GLN B 1 280 ? -18.422 31.344 32.062 1 97.88 280 GLN B CA 1
ATOM 9411 C C . GLN B 1 280 ? -18.125 32.719 31.453 1 97.88 280 GLN B C 1
ATOM 9413 O O . GLN B 1 280 ? -17.078 33.312 31.719 1 97.88 280 GLN B O 1
ATOM 9418 N N . ILE B 1 281 ? -19.047 33.156 30.672 1 98.19 281 ILE B N 1
ATOM 9419 C CA . ILE B 1 281 ? -18.891 34.469 30.047 1 98.19 281 ILE B CA 1
ATOM 9420 C C . ILE B 1 281 ? -19.938 35.438 30.594 1 98.19 281 ILE B C 1
ATOM 9422 O O . ILE B 1 281 ? -21.141 35.156 30.5 1 98.19 281 ILE B O 1
ATOM 9426 N N . HIS B 1 282 ? -19.516 36.531 31.109 1 97.69 282 HIS B N 1
ATOM 9427 C CA . HIS B 1 282 ? -20.438 37.531 31.609 1 97.69 282 HIS B CA 1
ATOM 9428 C C . HIS B 1 282 ? -21.344 38.062 30.484 1 97.69 282 HIS B C 1
ATOM 9430 O O . HIS B 1 282 ? -20.891 38.25 29.359 1 97.69 282 HIS B O 1
ATOM 9436 N N . PRO B 1 283 ? -22.609 38.344 30.781 1 96.75 283 PRO B N 1
ATOM 9437 C CA . PRO B 1 283 ? -23.562 38.719 29.75 1 96.75 283 PRO B CA 1
ATOM 9438 C C . PRO B 1 283 ? -23.141 40 29.016 1 96.75 283 PRO B C 1
ATOM 9440 O O . PRO B 1 283 ? -23.453 40.156 27.828 1 96.75 283 PRO B O 1
ATOM 9443 N N . SER B 1 284 ? -22.328 40.844 29.703 1 96.56 284 SER B N 1
ATOM 9444 C CA . SER B 1 284 ? -21.938 42.125 29.094 1 96.56 284 SER B CA 1
ATOM 9445 C C . SER B 1 284 ? -20.469 42.125 28.703 1 96.56 284 SER B C 1
ATOM 9447 O O . SER B 1 284 ? -19.875 43.188 28.453 1 96.56 284 SER B O 1
ATOM 9449 N N . ALA B 1 285 ? -19.906 40.969 28.656 1 97 285 ALA B N 1
ATOM 9450 C CA . ALA B 1 285 ? -18.469 40.844 28.422 1 97 285 ALA B CA 1
ATOM 9451 C C . ALA B 1 285 ? -18.094 41.375 27.047 1 97 285 ALA B C 1
ATOM 9453 O O . ALA B 1 285 ? -17 41.906 26.859 1 97 285 ALA B O 1
ATOM 9454 N N . PHE B 1 286 ? -19.047 41.281 26.031 1 97.75 286 PHE B N 1
ATOM 9455 C CA . PHE B 1 286 ? -18.703 41.594 24.656 1 97.75 286 PHE B CA 1
ATOM 9456 C C . PHE B 1 286 ? -19.25 42.969 24.281 1 97.75 286 PHE B C 1
ATOM 9458 O O . PHE B 1 286 ? -19.234 43.344 23.094 1 97.75 286 PHE B O 1
ATOM 9465 N N . ASP B 1 287 ? -19.703 43.812 25.172 1 96.44 287 ASP B N 1
ATOM 9466 C CA . ASP B 1 287 ? -20.391 45.062 24.906 1 96.44 287 ASP B CA 1
ATOM 9467 C C . ASP B 1 287 ? -19.469 46.031 24.172 1 96.44 287 ASP B C 1
ATOM 9469 O O . ASP B 1 287 ? -19.922 46.812 23.312 1 96.44 287 ASP B O 1
ATOM 9473 N N . ALA B 1 288 ? -18.203 46 24.5 1 95.94 288 ALA B N 1
ATOM 9474 C CA . ALA B 1 288 ? -17.266 46.969 23.953 1 95.94 288 ALA B CA 1
ATOM 9475 C C . ALA B 1 288 ? -16.781 46.531 22.578 1 95.94 288 ALA B C 1
ATOM 9477 O O . ALA B 1 288 ? -16.172 47.344 21.844 1 95.94 288 ALA B O 1
ATOM 9478 N N . LEU B 1 289 ? -17.047 45.375 22.156 1 97.69 289 LEU B N 1
ATOM 9479 C CA . LEU B 1 289 ? -16.5 44.781 20.938 1 97.69 289 LEU B CA 1
ATOM 9480 C C . LEU B 1 289 ? -17.375 45.125 19.734 1 97.69 289 LEU B C 1
ATOM 9482 O O . LEU B 1 289 ? -17.844 44.25 19.031 1 97.69 289 LEU B O 1
ATOM 9486 N N . THR B 1 290 ? -17.516 46.375 19.391 1 95.69 290 THR B N 1
ATOM 9487 C CA . THR B 1 290 ? -18.453 46.844 18.375 1 95.69 290 THR B CA 1
ATOM 9488 C C . THR B 1 290 ? -17.922 46.562 16.969 1 95.69 290 THR B C 1
ATOM 9490 O O . THR B 1 290 ? -18.688 46.531 16.016 1 95.69 290 THR B O 1
ATOM 9493 N N . GLU B 1 291 ? -16.594 46.312 16.844 1 97.19 291 GLU B N 1
ATOM 9494 C CA . GLU B 1 291 ? -16 46.094 15.531 1 97.19 291 GLU B CA 1
ATOM 9495 C C . GLU B 1 291 ? -15.734 44.594 15.289 1 97.19 291 GLU B C 1
ATOM 9497 O O . GLU B 1 291 ? -15.172 44.219 14.258 1 97.19 291 GLU B O 1
ATOM 9502 N N . LEU B 1 292 ? -16.156 43.719 16.172 1 98.06 292 LEU B N 1
ATOM 9503 C CA . LEU B 1 292 ? -15.859 42.312 16.109 1 98.06 292 LEU B CA 1
ATOM 9504 C C . LEU B 1 292 ? -16.453 41.688 14.859 1 98.06 292 LEU B C 1
ATOM 9506 O O . LEU B 1 292 ? -17.641 41.844 14.586 1 98.06 292 LEU B O 1
ATOM 9510 N N . GLN B 1 293 ? -15.617 40.969 14.117 1 98.25 293 GLN B N 1
ATOM 9511 C CA . GLN B 1 293 ? -16.047 40.312 12.875 1 98.25 293 GLN B CA 1
ATOM 9512 C C . GLN B 1 293 ? -16.016 38.781 13.016 1 98.25 293 GLN B C 1
ATOM 9514 O O . GLN B 1 293 ? -16.812 38.094 12.391 1 98.25 293 GLN B O 1
ATOM 9519 N N . VAL B 1 294 ? -15.086 38.281 13.719 1 98.12 294 VAL B N 1
ATOM 9520 C CA . VAL B 1 294 ? -14.914 36.844 13.898 1 98.12 294 VAL B CA 1
ATOM 9521 C C . VAL B 1 294 ? -14.891 36.5 15.391 1 98.12 294 VAL B C 1
ATOM 9523 O O . VAL B 1 294 ? -14.102 37.062 16.141 1 98.12 294 VAL B O 1
ATOM 9526 N N . LEU B 1 295 ? -15.742 35.625 15.859 1 98.44 295 LEU B N 1
ATOM 9527 C CA . LEU B 1 295 ? -15.773 35.125 17.219 1 98.44 295 LEU B CA 1
ATOM 9528 C C . LEU B 1 295 ? -15.719 33.594 17.25 1 98.44 295 LEU B C 1
ATOM 9530 O O . LEU B 1 295 ? -16.562 32.938 16.656 1 98.44 295 LEU B O 1
ATOM 9534 N N . ARG B 1 296 ? -14.719 33.062 17.875 1 97 296 ARG B N 1
ATOM 9535 C CA . ARG B 1 296 ? -14.578 31.625 18 1 97 296 ARG B CA 1
ATOM 9536 C C . ARG B 1 296 ? -14.734 31.172 19.438 1 97 296 ARG B C 1
ATOM 9538 O O . ARG B 1 296 ? -14 31.609 20.328 1 97 296 ARG B O 1
ATOM 9545 N N . LEU B 1 297 ? -15.68 30.297 19.609 1 97.69 297 LEU B N 1
ATOM 9546 C CA . LEU B 1 297 ? -15.984 29.766 20.953 1 97.69 297 LEU B CA 1
ATOM 9547 C C . LEU B 1 297 ? -16.031 28.25 20.938 1 97.69 297 LEU B C 1
ATOM 9549 O O . LEU B 1 297 ? -16.719 27.641 21.75 1 97.69 297 LEU B O 1
ATOM 9553 N N . HIS B 1 298 ? -15.367 27.688 20 1 92.81 298 HIS B N 1
ATOM 9554 C CA . HIS B 1 298 ? -15.477 26.234 19.891 1 92.81 298 HIS B CA 1
ATOM 9555 C C . HIS B 1 298 ? -14.82 25.547 21.078 1 92.81 298 HIS B C 1
ATOM 9557 O O . HIS B 1 298 ? -13.867 26.062 21.656 1 92.81 298 HIS B O 1
ATOM 9563 N N . SER B 1 299 ? -15.344 24.359 21.484 1 92.44 299 SER B N 1
ATOM 9564 C CA . SER B 1 299 ? -14.836 23.469 22.531 1 92.44 299 SER B CA 1
ATOM 9565 C C . SER B 1 299 ? -14.75 24.203 23.875 1 92.44 299 SER B C 1
ATOM 9567 O O . SER B 1 299 ? -13.688 24.266 24.484 1 92.44 299 SER B O 1
ATOM 9569 N N . ASN B 1 300 ? -15.805 24.734 24.266 1 96.94 300 ASN B N 1
ATOM 9570 C CA . ASN B 1 300 ? -15.883 25.406 25.547 1 96.94 300 ASN B CA 1
ATOM 9571 C C . ASN B 1 300 ? -17.016 24.859 26.406 1 96.94 300 ASN B C 1
ATOM 9573 O O . ASN B 1 300 ? -17.453 25.5 27.359 1 96.94 300 ASN B O 1
ATOM 9577 N N . SER B 1 301 ? -17.578 23.734 26 1 96.38 301 SER B N 1
ATOM 9578 C CA . SER B 1 301 ? -18.609 23 26.719 1 96.38 301 SER B CA 1
ATOM 9579 C C . SER B 1 301 ? -19.844 23.875 26.938 1 96.38 301 SER B C 1
ATOM 9581 O O . SER B 1 301 ? -20.516 23.766 27.969 1 96.38 301 SER B O 1
ATOM 9583 N N . LEU B 1 302 ? -20.094 24.781 26.047 1 97.69 302 LEU B N 1
ATOM 9584 C CA . LEU B 1 302 ? -21.25 25.672 26.141 1 97.69 302 LEU B CA 1
ATOM 9585 C C . LEU B 1 302 ? -22.547 24.875 26 1 97.69 302 LEU B C 1
ATOM 9587 O O . LEU B 1 302 ? -22.641 23.969 25.172 1 97.69 302 LEU B O 1
ATOM 9591 N N . GLN B 1 303 ? -23.531 25.234 26.812 1 95.75 303 GLN B N 1
ATOM 9592 C CA . GLN B 1 303 ? -24.859 24.609 26.734 1 95.75 303 GLN B CA 1
ATOM 9593 C C . GLN B 1 303 ? -25.906 25.594 26.25 1 95.75 303 GLN B C 1
ATOM 9595 O O . GLN B 1 303 ? -26.953 25.203 25.766 1 95.75 303 GLN B O 1
ATOM 9600 N N . HIS B 1 304 ? -25.531 26.828 26.453 1 95.75 304 HIS B N 1
ATOM 9601 C CA . HIS B 1 304 ? -26.422 27.906 26.031 1 95.75 304 HIS B CA 1
ATOM 9602 C C . HIS B 1 304 ? -25.625 29.047 25.391 1 95.75 304 HIS B C 1
ATOM 9604 O O . HIS B 1 304 ? -24.438 29.219 25.656 1 95.75 304 HIS B O 1
ATOM 9610 N N . VAL B 1 305 ? -26.375 29.766 24.562 1 97.56 305 VAL B N 1
ATOM 9611 C CA . VAL B 1 305 ? -25.812 30.953 23.922 1 97.56 305 VAL B CA 1
ATOM 9612 C C . VAL B 1 305 ? -26.75 32.125 24.125 1 97.56 305 VAL B C 1
ATOM 9614 O O . VAL B 1 305 ? -27.656 32.375 23.312 1 97.56 305 VAL B O 1
ATOM 9617 N N . PRO B 1 306 ? -26.484 33 25.094 1 96.5 306 PRO B N 1
ATOM 9618 C CA . PRO B 1 306 ? -27.375 34.125 25.391 1 96.5 306 PRO B CA 1
ATOM 9619 C C . PRO B 1 306 ? -27.406 35.156 24.281 1 96.5 306 PRO B C 1
ATOM 9621 O O . PRO B 1 306 ? -26.359 35.5 23.734 1 96.5 306 PRO B O 1
ATOM 9624 N N . GLN B 1 307 ? -28.578 35.594 24.016 1 96.12 307 GLN B N 1
ATOM 9625 C CA . GLN B 1 307 ? -28.766 36.625 23.016 1 96.12 307 GLN B CA 1
ATOM 9626 C C . GLN B 1 307 ? -28.047 37.938 23.406 1 96.12 307 GLN B C 1
ATOM 9628 O O . GLN B 1 307 ? -27.547 38.656 22.547 1 96.12 307 GLN B O 1
ATOM 9633 N N . ARG B 1 308 ? -27.938 38.156 24.688 1 96.62 308 ARG B N 1
ATOM 9634 C CA . ARG B 1 308 ? -27.359 39.375 25.234 1 96.62 308 ARG B CA 1
ATOM 9635 C C . ARG B 1 308 ? -25.906 39.531 24.812 1 96.62 308 ARG B C 1
ATOM 9637 O O . ARG B 1 308 ? -25.406 40.656 24.703 1 96.62 308 ARG B O 1
ATOM 9644 N N . TRP B 1 309 ? -25.219 38.469 24.547 1 97.25 309 TRP B N 1
ATOM 9645 C CA . TRP B 1 309 ? -23.812 38.5 24.125 1 97.25 309 TRP B CA 1
ATOM 9646 C C . TRP B 1 309 ? -23.641 39.344 22.859 1 97.25 309 TRP B C 1
ATOM 9648 O O . TRP B 1 309 ? -22.594 39.938 22.641 1 97.25 309 TRP B O 1
ATOM 9658 N N . PHE B 1 310 ? -24.719 39.406 22.062 1 97.56 310 PHE B N 1
ATOM 9659 C CA . PHE B 1 310 ? -24.562 39.938 20.719 1 97.56 310 PHE B CA 1
ATOM 9660 C C . PHE B 1 310 ? -25.297 41.25 20.562 1 97.56 310 PHE B C 1
ATOM 9662 O O . PHE B 1 310 ? -25.438 41.781 19.453 1 97.56 310 PHE B O 1
ATOM 9669 N N . LYS B 1 311 ? -25.719 41.812 21.609 1 96.06 311 LYS B N 1
ATOM 9670 C CA . LYS B 1 311 ? -26.516 43.031 21.594 1 96.06 311 LYS B CA 1
ATOM 9671 C C . LYS B 1 311 ? -25.781 44.156 20.891 1 96.06 311 LYS B C 1
ATOM 9673 O O . LYS B 1 311 ? -26.359 44.906 20.094 1 96.06 311 LYS B O 1
ATOM 9678 N N . ASN B 1 312 ? -24.469 44.25 21.172 1 95.19 312 ASN B N 1
ATOM 9679 C CA . ASN B 1 312 ? -23.703 45.375 20.641 1 95.19 312 ASN B CA 1
ATOM 9680 C C . ASN B 1 312 ? -22.797 44.969 19.5 1 95.19 312 ASN B C 1
ATOM 9682 O O . ASN B 1 312 ? -22 45.75 19 1 95.19 312 ASN B O 1
ATOM 9686 N N . ILE B 1 313 ? -22.797 43.688 19.125 1 95.75 313 ILE B N 1
ATOM 9687 C CA . ILE B 1 313 ? -21.953 43.188 18.047 1 95.75 313 ILE B CA 1
ATOM 9688 C C . ILE B 1 313 ? -22.719 43.25 16.719 1 95.75 313 ILE B C 1
ATOM 9690 O O . ILE B 1 313 ? -23.484 42.344 16.391 1 95.75 313 ILE B O 1
ATOM 9694 N N . LYS B 1 314 ? -22.469 44.219 15.898 1 91.62 314 LYS B N 1
ATOM 9695 C CA . LYS B 1 314 ? -23.281 44.438 14.711 1 91.62 314 LYS B CA 1
ATOM 9696 C C . LYS B 1 314 ? -22.531 44.031 13.445 1 91.62 314 LYS B C 1
ATOM 9698 O O . LYS B 1 314 ? -23.109 43.938 12.367 1 91.62 314 LYS B O 1
ATOM 9703 N N . LYS B 1 315 ? -21.281 43.656 13.594 1 95.81 315 LYS B N 1
ATOM 9704 C CA . LYS B 1 315 ? -20.484 43.438 12.398 1 95.81 315 LYS B CA 1
ATOM 9705 C C . LYS B 1 315 ? -19.984 42 12.336 1 95.81 315 LYS B C 1
ATOM 9707 O O . LYS B 1 315 ? -19.125 41.656 11.516 1 95.81 315 LYS B O 1
ATOM 9712 N N . LEU B 1 316 ? -20.531 41.156 13.133 1 97.81 316 LEU B N 1
ATOM 9713 C CA . LEU B 1 316 ? -20.047 39.781 13.211 1 97.81 316 LEU B CA 1
ATOM 9714 C C . LEU B 1 316 ? -20.297 39.031 11.898 1 97.81 316 LEU B C 1
ATOM 9716 O O . LEU B 1 316 ? -21.422 39 11.406 1 97.81 316 LEU B O 1
ATOM 9720 N N . ARG B 1 317 ? -19.234 38.438 11.359 1 98.06 317 ARG B N 1
ATOM 9721 C CA . ARG B 1 317 ? -19.312 37.75 10.086 1 98.06 317 ARG B CA 1
ATOM 9722 C C . ARG B 1 317 ? -19.125 36.25 10.273 1 98.06 317 ARG B C 1
ATOM 9724 O O . ARG B 1 317 ? -19.719 35.438 9.562 1 98.06 317 ARG B O 1
ATOM 9731 N N . GLU B 1 318 ? -18.281 35.844 11.102 1 98.06 318 GLU B N 1
ATOM 9732 C CA . GLU B 1 318 ? -17.984 34.438 11.352 1 98.06 318 GLU B CA 1
ATOM 9733 C C . GLU B 1 318 ? -18.172 34.094 12.828 1 98.06 318 GLU B C 1
ATOM 9735 O O . GLU B 1 318 ? -17.656 34.812 13.703 1 98.06 318 GLU B O 1
ATOM 9740 N N . LEU B 1 319 ? -18.938 33.062 13.102 1 98.31 319 LEU B N 1
ATOM 9741 C CA . LEU B 1 319 ? -19.172 32.562 14.445 1 98.31 319 LEU B CA 1
ATOM 9742 C C . LEU B 1 319 ? -18.938 31.062 14.516 1 98.31 319 LEU B C 1
ATOM 9744 O O . LEU B 1 319 ? -19.547 30.297 13.773 1 98.31 319 LEU B O 1
ATOM 9748 N N . ASP B 1 320 ? -18.016 30.641 15.297 1 96.81 320 ASP B N 1
ATOM 9749 C CA . ASP B 1 320 ? -17.703 29.234 15.477 1 96.81 320 ASP B CA 1
ATOM 9750 C C . ASP B 1 320 ? -18.156 28.734 16.844 1 96.81 320 ASP B C 1
ATOM 9752 O O . ASP B 1 320 ? -17.578 29.109 17.875 1 96.81 320 ASP B O 1
ATOM 9756 N N . LEU B 1 321 ? -19.172 27.969 16.891 1 97.62 321 LEU B N 1
ATOM 9757 C CA . LEU B 1 321 ? -19.703 27.391 18.109 1 97.62 321 LEU B CA 1
ATOM 9758 C C . LEU B 1 321 ? -19.578 25.875 18.094 1 97.62 321 LEU B C 1
ATOM 9760 O O . LEU B 1 321 ? -20.328 25.172 18.766 1 97.62 321 LEU B O 1
ATOM 9764 N N . SER B 1 322 ? -18.641 25.375 17.344 1 94.56 322 SER B N 1
ATOM 9765 C CA . SER B 1 322 ? -18.5 23.922 17.156 1 94.56 322 SER B CA 1
ATOM 9766 C C . SER B 1 322 ? -17.984 23.25 18.422 1 94.56 322 SER B C 1
ATOM 9768 O O . SER B 1 322 ? -17.469 23.922 19.312 1 94.56 322 SER B O 1
ATOM 9770 N N . GLN B 1 323 ? -18.25 21.922 18.531 1 91.56 323 GLN B N 1
ATOM 9771 C CA . GLN B 1 323 ? -17.75 21.047 19.578 1 91.56 323 GLN B CA 1
ATOM 9772 C C . GLN B 1 323 ? -18.188 21.547 20.969 1 91.56 323 GLN B C 1
ATOM 9774 O O . GLN B 1 323 ? -17.344 21.703 21.859 1 91.56 323 GLN B O 1
ATOM 9779 N N . ASN B 1 324 ? -19.359 21.984 21.078 1 95.56 324 ASN B N 1
ATOM 9780 C CA . ASN B 1 324 ? -20.016 22.281 22.359 1 95.56 324 ASN B CA 1
ATOM 9781 C C . ASN B 1 324 ? -21.172 21.328 22.625 1 95.56 324 ASN B C 1
ATOM 9783 O O . ASN B 1 324 ? -21.219 20.234 22.078 1 95.56 324 ASN B O 1
ATOM 9787 N N . PHE B 1 325 ? -22.047 21.688 23.625 1 93.81 325 PHE B N 1
ATOM 9788 C CA . PHE B 1 325 ? -23.266 20.938 23.938 1 93.81 325 PHE B CA 1
ATOM 9789 C C . PHE B 1 325 ? -24.5 21.75 23.609 1 93.81 325 PHE B C 1
ATOM 9791 O O . PHE B 1 325 ? -25.328 22 24.484 1 93.81 325 PHE B O 1
ATOM 9798 N N . LEU B 1 326 ? -24.641 22.062 22.297 1 95.62 326 LEU B N 1
ATOM 9799 C CA . LEU B 1 326 ? -25.641 23.047 21.938 1 95.62 326 LEU B CA 1
ATOM 9800 C C . LEU B 1 326 ? -26.781 22.406 21.156 1 95.62 326 LEU B C 1
ATOM 9802 O O . LEU B 1 326 ? -27.562 23.109 20.5 1 95.62 326 LEU B O 1
ATOM 9806 N N . ALA B 1 327 ? -26.922 21.141 21.156 1 92.19 327 ALA B N 1
ATOM 9807 C CA . ALA B 1 327 ? -27.953 20.453 20.375 1 92.19 327 ALA B CA 1
ATOM 9808 C C . ALA B 1 327 ? -29.344 21 20.703 1 92.19 327 ALA B C 1
ATOM 9810 O O . ALA B 1 327 ? -30.094 21.359 19.812 1 92.19 327 ALA B O 1
ATOM 9811 N N . LYS B 1 328 ? -29.688 21.219 21.969 1 90.81 328 LYS B N 1
ATOM 9812 C CA . LYS B 1 328 ? -30.984 21.734 22.406 1 90.81 328 LYS B CA 1
ATOM 9813 C C . LYS B 1 328 ? -31.094 23.219 22.141 1 90.81 328 LYS B C 1
ATOM 9815 O O . LYS B 1 328 ? -32.156 23.703 21.734 1 90.81 328 LYS B O 1
ATOM 9820 N N . GLU B 1 329 ? -29.984 23.891 22.359 1 94.38 329 GLU B N 1
ATOM 9821 C CA . GLU B 1 329 ? -29.953 25.344 22.172 1 94.38 329 GLU B CA 1
ATOM 9822 C C . GLU B 1 329 ? -30.297 25.719 20.734 1 94.38 329 GLU B C 1
ATOM 9824 O O . GLU B 1 329 ? -30.938 26.734 20.484 1 94.38 329 GLU B O 1
ATOM 9829 N N . ILE B 1 330 ? -30 24.969 19.844 1 93 330 ILE B N 1
ATOM 9830 C CA . ILE B 1 330 ? -30.125 25.297 18.422 1 93 330 ILE B CA 1
ATOM 9831 C C . ILE B 1 330 ? -31.578 25.156 18 1 93 330 ILE B C 1
ATOM 9833 O O . ILE B 1 330 ? -31.984 25.703 16.969 1 93 330 ILE B O 1
ATOM 9837 N N . GLU B 1 331 ? -32.375 24.438 18.688 1 92.75 331 GLU B N 1
ATOM 9838 C CA . GLU B 1 331 ? -33.812 24.297 18.406 1 92.75 331 GLU B CA 1
ATOM 9839 C C . GLU B 1 331 ? -34.531 25.609 18.641 1 92.75 331 GLU B C 1
ATOM 9841 O O . GLU B 1 331 ? -35.594 25.859 18.031 1 92.75 331 GLU B O 1
ATOM 9846 N N . ASP B 1 332 ? -34.031 26.438 19.469 1 93.56 332 ASP B N 1
ATOM 9847 C CA . ASP B 1 332 ? -34.625 27.734 19.766 1 93.56 332 ASP B CA 1
ATOM 9848 C C . ASP B 1 332 ? -33.781 28.859 19.172 1 93.56 332 ASP B C 1
ATOM 9850 O O . ASP B 1 332 ? -34.281 29.688 18.422 1 93.56 332 ASP B O 1
ATOM 9854 N N . ALA B 1 333 ? -32.531 28.844 19.344 1 96.12 333 ALA B N 1
ATOM 9855 C CA . ALA B 1 333 ? -31.438 29.672 18.797 1 96.12 333 ALA B CA 1
ATOM 9856 C C . ALA B 1 333 ? -31.859 31.125 18.688 1 96.12 333 ALA B C 1
ATOM 9858 O O . ALA B 1 333 ? -31.703 31.75 17.641 1 96.12 333 ALA B O 1
ATOM 9859 N N . LYS B 1 334 ? -32.375 31.781 19.688 1 95.69 334 LYS B N 1
ATOM 9860 C CA . LYS B 1 334 ? -32.875 33.156 19.688 1 95.69 334 LYS B CA 1
ATOM 9861 C C . LYS B 1 334 ? -31.75 34.156 19.422 1 95.69 334 LYS B C 1
ATOM 9863 O O . LYS B 1 334 ? -31.984 35.281 18.969 1 95.69 334 LYS B O 1
ATOM 9868 N N . PHE B 1 335 ? -30.547 33.719 19.734 1 96.56 335 PHE B N 1
ATOM 9869 C CA . PHE B 1 335 ? -29.406 34.594 19.562 1 96.56 335 PHE B CA 1
ATOM 9870 C C . PHE B 1 335 ? -29.188 34.938 18.078 1 96.56 335 PHE B C 1
ATOM 9872 O O . PHE B 1 335 ? -28.594 35.969 17.75 1 96.56 335 PHE B O 1
ATOM 9879 N N . LEU B 1 336 ? -29.688 34.188 17.219 1 97.19 336 LEU B N 1
ATOM 9880 C CA . LEU B 1 336 ? -29.484 34.375 15.781 1 97.19 336 LEU B CA 1
ATOM 9881 C C . LEU B 1 336 ? -30.219 35.594 15.273 1 97.19 336 LEU B C 1
ATOM 9883 O O . LEU B 1 336 ? -29.859 36.156 14.234 1 97.19 336 LEU B O 1
ATOM 9887 N N . TYR B 1 337 ? -31.234 36.094 15.984 1 96.06 337 TYR B N 1
ATOM 9888 C CA . TYR B 1 337 ? -32 37.25 15.555 1 96.06 337 TYR B CA 1
ATOM 9889 C C . TYR B 1 337 ? -31.172 38.5 15.562 1 96.06 337 TYR B C 1
ATOM 9891 O O . TYR B 1 337 ? -31.531 39.5 14.922 1 96.06 337 TYR B O 1
ATOM 9899 N N . LEU B 1 338 ? -30.062 38.438 16.25 1 96 338 LEU B N 1
ATOM 9900 C CA . LEU B 1 338 ? -29.203 39.625 16.328 1 96 338 LEU B CA 1
ATOM 9901 C C . LEU B 1 338 ? -28 39.5 15.422 1 96 338 LEU B C 1
ATOM 9903 O O . LEU B 1 338 ? -27.125 40.375 15.398 1 96 338 LEU B O 1
ATOM 9907 N N . LEU B 1 339 ? -27.906 38.5 14.656 1 96.56 339 LEU B N 1
ATOM 9908 C CA . LEU B 1 339 ? -26.719 38.219 13.852 1 96.56 339 LEU B CA 1
ATOM 9909 C C . LEU B 1 339 ? -27.062 38.219 12.367 1 96.56 339 LEU B C 1
ATOM 9911 O O . LEU B 1 339 ? -26.703 37.312 11.633 1 96.56 339 LEU B O 1
ATOM 9915 N N . HIS B 1 340 ? -27.656 39.219 11.883 1 92.69 340 HIS B N 1
ATOM 9916 C CA . HIS B 1 340 ? -28.156 39.312 10.516 1 92.69 340 HIS B CA 1
ATOM 9917 C C . HIS B 1 340 ? -27.016 39.375 9.516 1 92.69 340 HIS B C 1
ATOM 9919 O O . HIS B 1 340 ? -27.188 39.031 8.344 1 92.69 340 HIS B O 1
ATOM 9925 N N . ASP B 1 341 ? -25.812 39.781 9.977 1 94.56 341 ASP B N 1
ATOM 9926 C CA . ASP B 1 341 ? -24.703 39.969 9.055 1 94.56 341 ASP B CA 1
ATOM 9927 C C . ASP B 1 341 ? -23.797 38.75 9.008 1 94.56 341 ASP B C 1
ATOM 9929 O O . ASP B 1 341 ? -22.766 38.75 8.328 1 94.56 341 ASP B O 1
ATOM 9933 N N . LEU B 1 342 ? -24.172 37.75 9.648 1 97.25 342 LEU B N 1
ATOM 9934 C CA . LEU B 1 342 ? -23.359 36.531 9.727 1 97.25 342 LEU B CA 1
ATOM 9935 C C . LEU B 1 342 ? -23.172 35.938 8.344 1 97.25 342 LEU B C 1
ATOM 9937 O O . LEU B 1 342 ? -24.141 35.812 7.578 1 97.25 342 LEU B O 1
ATOM 9941 N N . VAL B 1 343 ? -21.938 35.594 8.031 1 97.88 343 VAL B N 1
ATOM 9942 C CA . VAL B 1 343 ? -21.594 35 6.738 1 97.88 343 VAL B CA 1
ATOM 9943 C C . VAL B 1 343 ? -21.297 33.5 6.91 1 97.88 343 VAL B C 1
ATOM 9945 O O . VAL B 1 343 ? -21.656 32.688 6.051 1 97.88 343 VAL B O 1
ATOM 9948 N N . GLN B 1 344 ? -20.641 33.125 7.938 1 97.88 344 GLN B N 1
ATOM 9949 C CA . GLN B 1 344 ? -20.281 31.734 8.227 1 97.88 344 GLN B CA 1
ATOM 9950 C C . GLN B 1 344 ? -20.688 31.359 9.648 1 97.88 344 GLN B C 1
ATOM 9952 O O . GLN B 1 344 ? -20.438 32.094 10.594 1 97.88 344 GLN B O 1
ATOM 9957 N N . LEU B 1 345 ? -21.312 30.234 9.789 1 98.06 345 LEU B N 1
ATOM 9958 C CA . LEU B 1 345 ? -21.703 29.703 11.078 1 98.06 345 LEU B CA 1
ATOM 9959 C C . LEU B 1 345 ? -21.328 28.219 11.188 1 98.06 345 LEU B C 1
ATOM 9961 O O . LEU B 1 345 ? -21.703 27.422 10.328 1 98.06 345 LEU B O 1
ATOM 9965 N N . ASP B 1 346 ? -20.562 27.859 12.148 1 96.56 346 ASP B N 1
ATOM 9966 C CA . ASP B 1 346 ? -20.141 26.484 12.367 1 96.56 346 ASP B CA 1
ATOM 9967 C C . ASP B 1 346 ? -20.75 25.922 13.656 1 96.56 346 ASP B C 1
ATOM 9969 O O . ASP B 1 346 ? -20.406 26.375 14.75 1 96.56 346 ASP B O 1
ATOM 9973 N N . LEU B 1 347 ? -21.578 25 13.508 1 96.81 347 LEU B N 1
ATOM 9974 C CA . LEU B 1 347 ? -22.234 24.344 14.633 1 96.81 347 LEU B CA 1
ATOM 9975 C C . LEU B 1 347 ? -21.844 22.875 14.703 1 96.81 347 LEU B C 1
ATOM 9977 O O . LEU B 1 347 ? -22.562 22.062 15.32 1 96.81 347 LEU B O 1
ATOM 9981 N N . SER B 1 348 ? -20.766 22.516 14.148 1 93.56 348 SER B N 1
ATOM 9982 C CA . SER B 1 348 ? -20.375 21.125 13.977 1 93.56 348 SER B CA 1
ATOM 9983 C C . SER B 1 348 ? -20.109 20.453 15.32 1 93.56 348 SER B C 1
ATOM 9985 O O . SER B 1 348 ? -19.625 21.109 16.25 1 93.56 348 SER B O 1
ATOM 9987 N N . PHE B 1 349 ? -20.531 19.141 15.5 1 90.88 349 PHE B N 1
ATOM 9988 C CA . PHE B 1 349 ? -20.234 18.234 16.609 1 90.88 349 PHE B CA 1
ATOM 9989 C C . PHE B 1 349 ? -20.844 18.734 17.906 1 90.88 349 PHE B C 1
ATOM 9991 O O . PHE B 1 349 ? -20.188 18.75 18.938 1 90.88 349 PHE B O 1
ATOM 9998 N N . ASN B 1 350 ? -21.984 19.281 17.797 1 93.88 350 ASN B N 1
ATOM 9999 C CA . ASN B 1 350 ? -22.781 19.625 18.953 1 93.88 350 ASN B CA 1
ATOM 10000 C C . ASN B 1 350 ? -23.781 18.516 19.297 1 93.88 350 ASN B C 1
ATOM 10002 O O . ASN B 1 350 ? -24.891 18.797 19.766 1 93.88 350 ASN B O 1
ATOM 10006 N N . TYR B 1 351 ? -23.406 17.281 19.078 1 87.5 351 TYR B N 1
ATOM 10007 C CA . TYR B 1 351 ? -24.297 16.156 19.344 1 87.5 351 TYR B CA 1
ATOM 10008 C C . TYR B 1 351 ? -24.5 15.984 20.844 1 87.5 351 TYR B C 1
ATOM 10010 O O . TYR B 1 351 ? -23.688 16.422 21.656 1 87.5 351 TYR B O 1
ATOM 10018 N N . GLU B 1 352 ? -25.625 15.414 21.125 1 87.25 352 GLU B N 1
ATOM 10019 C CA . GLU B 1 352 ? -25.891 14.961 22.484 1 87.25 352 GLU B CA 1
ATOM 10020 C C . GLU B 1 352 ? -25.297 13.578 22.734 1 87.25 352 GLU B C 1
ATOM 10022 O O . GLU B 1 352 ? -25.453 12.672 21.922 1 87.25 352 GLU B O 1
ATOM 10027 N N . LEU B 1 353 ? -24.594 13.516 23.844 1 80 353 LEU B N 1
ATOM 10028 C CA . LEU B 1 353 ? -23.875 12.273 24.125 1 80 353 LEU B CA 1
ATOM 10029 C C . LEU B 1 353 ? -24.828 11.094 24.188 1 80 353 LEU B C 1
ATOM 10031 O O . LEU B 1 353 ? -25.844 11.141 24.875 1 80 353 LEU B O 1
ATOM 10035 N N . GLN B 1 354 ? -24.641 10.094 23.375 1 75.5 354 GLN B N 1
ATOM 10036 C CA . GLN B 1 354 ? -25.312 8.797 23.375 1 75.5 354 GLN B CA 1
ATOM 10037 C C . GLN B 1 354 ? -26.766 8.938 22.938 1 75.5 354 GLN B C 1
ATOM 10039 O O . GLN B 1 354 ? -27.625 8.172 23.375 1 75.5 354 GLN B O 1
ATOM 10044 N N . VAL B 1 355 ? -27.062 9.945 22.203 1 84.5 355 VAL B N 1
ATOM 10045 C CA . VAL B 1 355 ? -28.422 10.148 21.719 1 84.5 355 VAL B CA 1
ATOM 10046 C C . VAL B 1 355 ? -28.422 10.133 20.188 1 84.5 355 VAL B C 1
ATOM 10048 O O . VAL B 1 355 ? -27.594 10.789 19.562 1 84.5 355 VAL B O 1
ATOM 10051 N N . TYR B 1 356 ? -29.234 9.297 19.719 1 86.44 356 TYR B N 1
ATOM 10052 C CA . TYR B 1 356 ? -29.484 9.227 18.281 1 86.44 356 TYR B CA 1
ATOM 10053 C C . TYR B 1 356 ? -30.859 9.789 17.938 1 86.44 356 TYR B C 1
ATOM 10055 O O . TYR B 1 356 ? -31.875 9.102 18.062 1 86.44 356 TYR B O 1
ATOM 10063 N N . ARG B 1 357 ? -30.906 10.992 17.469 1 89.94 357 ARG B N 1
ATOM 10064 C CA . ARG B 1 357 ? -32.156 11.68 17.219 1 89.94 357 ARG B CA 1
ATOM 10065 C C . ARG B 1 357 ? -32.781 11.211 15.914 1 89.94 357 ARG B C 1
ATOM 10067 O O . ARG B 1 357 ? -32.094 10.711 15.023 1 89.94 357 ARG B O 1
ATOM 10074 N N . ALA B 1 358 ? -34.094 11.375 15.836 1 91.06 358 ALA B N 1
ATOM 10075 C CA . ALA B 1 358 ? -34.844 10.938 14.648 1 91.06 358 ALA B CA 1
ATOM 10076 C C . ALA B 1 358 ? -34.562 11.867 13.469 1 91.06 358 ALA B C 1
ATOM 10078 O O . ALA B 1 358 ? -34.375 11.414 12.344 1 91.06 358 ALA B O 1
ATOM 10079 N N . ALA B 1 359 ? -34.562 13.125 13.844 1 93.31 359 ALA B N 1
ATOM 10080 C CA . ALA B 1 359 ? -34.375 14.102 12.766 1 93.31 359 ALA B CA 1
ATOM 10081 C C . ALA B 1 359 ? -33.719 15.375 13.297 1 93.31 359 ALA B C 1
ATOM 10083 O O . ALA B 1 359 ? -33.594 15.555 14.508 1 93.31 359 ALA B O 1
ATOM 10084 N N . LEU B 1 360 ? -33.281 16.156 12.344 1 93 360 LEU B N 1
ATOM 10085 C CA . LEU B 1 360 ? -32.719 17.453 12.664 1 93 360 LEU B CA 1
ATOM 10086 C C . LEU B 1 360 ? -33.812 18.5 12.844 1 93 360 LEU B C 1
ATOM 10088 O O . LEU B 1 360 ? -34.75 18.562 12.047 1 93 360 LEU B O 1
ATOM 10092 N N . ASN B 1 361 ? -33.75 19.219 13.953 1 91.56 361 ASN B N 1
ATOM 10093 C CA . ASN B 1 361 ? -34.719 20.281 14.227 1 91.56 361 ASN B CA 1
ATOM 10094 C C . ASN B 1 361 ? -34 21.641 14.328 1 91.56 361 ASN B C 1
ATOM 10096 O O . ASN B 1 361 ? -33.375 21.938 15.344 1 91.56 361 ASN B O 1
ATOM 10100 N N . LEU B 1 362 ? -34.188 22.469 13.289 1 95.06 362 LEU B N 1
ATOM 10101 C CA . LEU B 1 362 ? -33.594 23.797 13.281 1 95.06 362 LEU B CA 1
ATOM 10102 C C . LEU B 1 362 ? -34.625 24.859 13.641 1 95.06 362 LEU B C 1
ATOM 10104 O O . LEU B 1 362 ? -35.781 24.766 13.219 1 95.06 362 LEU B O 1
ATOM 10108 N N . SER B 1 363 ? -34.188 25.844 14.367 1 95.5 363 SER B N 1
ATOM 10109 C CA . SER B 1 363 ? -35.031 26.969 14.742 1 95.5 363 SER B CA 1
ATOM 10110 C C . SER B 1 363 ? -35.375 27.812 13.523 1 95.5 363 SER B C 1
ATOM 10112 O O . SER B 1 363 ? -34.594 27.906 12.57 1 95.5 363 SER B O 1
ATOM 10114 N N . ASP B 1 364 ? -36.562 28.516 13.609 1 95.19 364 ASP B N 1
ATOM 10115 C CA . ASP B 1 364 ? -36.969 29.438 12.555 1 95.19 364 ASP B CA 1
ATOM 10116 C C . ASP B 1 364 ? -36.062 30.672 12.539 1 95.19 364 ASP B C 1
ATOM 10118 O O . ASP B 1 364 ? -36.031 31.406 11.547 1 95.19 364 ASP B O 1
ATOM 10122 N N . ALA B 1 365 ? -35.375 30.797 13.602 1 96.56 365 ALA B N 1
ATOM 10123 C CA . ALA B 1 365 ? -34.5 31.953 13.703 1 96.56 365 ALA B CA 1
ATOM 10124 C C . ALA B 1 365 ? -33.406 31.906 12.617 1 96.56 365 ALA B C 1
ATOM 10126 O O . ALA B 1 365 ? -32.844 32.938 12.25 1 96.56 365 ALA B O 1
ATOM 10127 N N . PHE B 1 366 ? -33.156 30.812 12.047 1 97.5 366 PHE B N 1
ATOM 10128 C CA . PHE B 1 366 ? -32.156 30.656 11.016 1 97.5 366 PHE B CA 1
ATOM 10129 C C . PHE B 1 366 ? -32.531 31.438 9.766 1 97.5 366 PHE B C 1
ATOM 10131 O O . PHE B 1 366 ? -31.672 31.859 9 1 97.5 366 PHE B O 1
ATOM 10138 N N . SER B 1 367 ? -33.812 31.625 9.57 1 95.94 367 SER B N 1
ATOM 10139 C CA . SER B 1 367 ? -34.312 32.312 8.391 1 95.94 367 SER B CA 1
ATOM 10140 C C . SER B 1 367 ? -33.906 33.812 8.414 1 95.94 367 SER B C 1
ATOM 10142 O O . SER B 1 367 ? -33.938 34.469 7.383 1 95.94 367 SER B O 1
ATOM 10144 N N . SER B 1 368 ? -33.5 34.281 9.594 1 95.75 368 SER B N 1
ATOM 10145 C CA . SER B 1 368 ? -33.125 35.688 9.742 1 95.75 368 SER B CA 1
ATOM 10146 C C . SER B 1 368 ? -31.688 35.938 9.234 1 95.75 368 SER B C 1
ATOM 10148 O O . SER B 1 368 ? -31.281 37.094 9.023 1 95.75 368 SER B O 1
ATOM 10150 N N . LEU B 1 369 ? -30.922 34.906 8.969 1 97.12 369 LEU B N 1
ATOM 10151 C CA . LEU B 1 369 ? -29.531 35.031 8.562 1 97.12 369 LEU B CA 1
ATOM 10152 C C . LEU B 1 369 ? -29.422 35.25 7.055 1 97.12 369 LEU B C 1
ATOM 10154 O O . LEU B 1 369 ? -28.828 34.406 6.352 1 97.12 369 LEU B O 1
ATOM 10158 N N . LYS B 1 370 ? -29.812 36.312 6.578 1 94.5 370 LYS B N 1
ATOM 10159 C CA . LYS B 1 370 ? -29.984 36.594 5.152 1 94.5 370 LYS B CA 1
ATOM 10160 C C . LYS B 1 370 ? -28.641 36.656 4.438 1 94.5 370 LYS B C 1
ATOM 10162 O O . LYS B 1 370 ? -28.562 36.406 3.234 1 94.5 370 LYS B O 1
ATOM 10167 N N . ASN B 1 371 ? -27.562 36.875 5.188 1 96.31 371 ASN B N 1
ATOM 10168 C CA . ASN B 1 371 ? -26.25 37.031 4.559 1 96.31 371 ASN B CA 1
ATOM 10169 C C . ASN B 1 371 ? -25.422 35.75 4.707 1 96.31 371 ASN B C 1
ATOM 10171 O O . ASN B 1 371 ? -24.281 35.688 4.25 1 96.31 371 ASN B O 1
ATOM 10175 N N . LEU B 1 372 ? -25.984 34.719 5.262 1 97.62 372 LEU B N 1
ATOM 10176 C CA . LEU B 1 372 ? -25.234 33.5 5.551 1 97.62 372 LEU B CA 1
ATOM 10177 C C . LEU B 1 372 ? -24.844 32.781 4.266 1 97.62 372 LEU B C 1
ATOM 10179 O O . LEU B 1 372 ? -25.688 32.562 3.395 1 97.62 372 LEU B O 1
ATOM 10183 N N . LYS B 1 373 ? -23.578 32.438 4.172 1 97.19 373 LYS B N 1
ATOM 10184 C CA . LYS B 1 373 ? -23.062 31.75 2.992 1 97.19 373 LYS B CA 1
ATOM 10185 C C . LYS B 1 373 ? -22.672 30.312 3.324 1 97.19 373 LYS B C 1
ATOM 10187 O O . LYS B 1 373 ? -22.859 29.406 2.508 1 97.19 373 LYS B O 1
ATOM 10192 N N . VAL B 1 374 ? -22.078 30.109 4.438 1 97 374 VAL B N 1
ATOM 10193 C CA . VAL B 1 374 ? -21.578 28.797 4.832 1 97 374 VAL B CA 1
ATOM 10194 C C . VAL B 1 374 ? -22.219 28.375 6.152 1 97 374 VAL B C 1
ATOM 10196 O O . VAL B 1 374 ? -22.125 29.094 7.152 1 97 374 VAL B O 1
ATOM 10199 N N . LEU B 1 375 ? -22.859 27.266 6.156 1 97.56 375 LEU B N 1
ATOM 10200 C CA . LEU B 1 375 ? -23.438 26.672 7.359 1 97.56 375 LEU B CA 1
ATOM 10201 C C . LEU B 1 375 ? -22.938 25.234 7.543 1 97.56 375 LEU B C 1
ATOM 10203 O O . LEU B 1 375 ? -23.141 24.391 6.668 1 97.56 375 LEU B O 1
ATOM 10207 N N . ARG B 1 376 ? -22.328 24.953 8.641 1 95.69 376 ARG B N 1
ATOM 10208 C CA . ARG B 1 376 ? -21.828 23.609 8.93 1 95.69 376 ARG B CA 1
ATOM 10209 C C . ARG B 1 376 ? -22.562 23 10.109 1 95.69 376 ARG B C 1
ATOM 10211 O O . ARG B 1 376 ? -22.625 23.594 11.188 1 95.69 376 ARG B O 1
ATOM 10218 N N . ILE B 1 377 ? -23.109 21.922 9.836 1 95 377 ILE B N 1
ATOM 10219 C CA . ILE B 1 377 ? -23.859 21.188 10.852 1 95 377 ILE B CA 1
ATOM 10220 C C . ILE B 1 377 ? -23.406 19.734 10.883 1 95 377 ILE B C 1
ATOM 10222 O O . ILE B 1 377 ? -24.219 18.812 10.922 1 95 377 ILE B O 1
ATOM 10226 N N . LYS B 1 378 ? -22.156 19.547 10.992 1 91.44 378 LYS B N 1
ATOM 10227 C CA . LYS B 1 378 ? -21.594 18.203 11.094 1 91.44 378 LYS B CA 1
ATOM 10228 C C . LYS B 1 378 ? -21.75 17.641 12.5 1 91.44 378 LYS B C 1
ATOM 10230 O O . LYS B 1 378 ? -21.594 18.375 13.492 1 91.44 378 LYS B O 1
ATOM 10235 N N . GLY B 1 379 ? -22.031 16.406 12.602 1 89.44 379 GLY B N 1
ATOM 10236 C CA . GLY B 1 379 ? -21.953 15.695 13.867 1 89.44 379 GLY B CA 1
ATOM 10237 C C . GLY B 1 379 ? -23.047 16.078 14.836 1 89.44 379 GLY B C 1
ATOM 10238 O O . GLY B 1 379 ? -22.781 16.328 16.016 1 89.44 379 GLY B O 1
ATOM 10239 N N . TYR B 1 380 ? -24.188 16.359 14.398 1 90.06 380 TYR B N 1
ATOM 10240 C CA . TYR B 1 380 ? -25.359 16.469 15.242 1 90.06 380 TYR B CA 1
ATOM 10241 C C . TYR B 1 380 ? -25.953 15.102 15.531 1 90.06 380 TYR B C 1
ATOM 10243 O O . TYR B 1 380 ? -26.609 14.898 16.562 1 90.06 380 TYR B O 1
ATOM 10251 N N . VAL B 1 381 ? -25.812 14.18 14.625 1 90.12 381 VAL B N 1
ATOM 10252 C CA . VAL B 1 381 ? -26.188 12.766 14.703 1 90.12 381 VAL B CA 1
ATOM 10253 C C . VAL B 1 381 ? -27.719 12.633 14.695 1 90.12 381 VAL B C 1
ATOM 10255 O O . VAL B 1 381 ? -28.375 12.883 15.711 1 90.12 381 VAL B O 1
ATOM 10258 N N . PHE B 1 382 ? -28.297 12.328 13.586 1 92.62 382 PHE B N 1
ATOM 10259 C CA . PHE B 1 382 ? -29.734 12.141 13.398 1 92.62 382 PHE B CA 1
ATOM 10260 C C . PHE B 1 382 ? -30 11.18 12.25 1 92.62 382 PHE B C 1
ATOM 10262 O O . PHE B 1 382 ? -29.172 11.023 11.352 1 92.62 382 PHE B O 1
ATOM 10269 N N . LYS B 1 383 ? -31.094 10.664 12.188 1 91.25 383 LYS B N 1
ATOM 10270 C CA . LYS B 1 383 ? -31.344 9.5 11.344 1 91.25 383 LYS B CA 1
ATOM 10271 C C . LYS B 1 383 ? -31.875 9.914 9.977 1 91.25 383 LYS B C 1
ATOM 10273 O O . LYS B 1 383 ? -31.422 9.398 8.945 1 91.25 383 LYS B O 1
ATOM 10278 N N . GLU B 1 384 ? -32.875 10.828 10 1 94.44 384 GLU B N 1
ATOM 10279 C CA . GLU B 1 384 ? -33.594 11.125 8.758 1 94.44 384 GLU B CA 1
ATOM 10280 C C . GLU B 1 384 ? -33.438 12.594 8.375 1 94.44 384 GLU B C 1
ATOM 10282 O O . GLU B 1 384 ? -33.469 13.469 9.242 1 94.44 384 GLU B O 1
ATOM 10287 N N . LEU B 1 385 ? -33.25 12.828 7.109 1 94.38 385 LEU B N 1
ATOM 10288 C CA . LEU B 1 385 ? -33.219 14.172 6.543 1 94.38 385 LEU B CA 1
ATOM 10289 C C . LEU B 1 385 ? -34.312 14.375 5.516 1 94.38 385 LEU B C 1
ATOM 10291 O O . LEU B 1 385 ? -34.312 13.734 4.461 1 94.38 385 LEU B O 1
ATOM 10295 N N . SER B 1 386 ? -35.312 15.156 5.848 1 91.25 386 SER B N 1
ATOM 10296 C CA . SER B 1 386 ? -36.438 15.477 4.957 1 91.25 386 SER B CA 1
ATOM 10297 C C . SER B 1 386 ? -36.531 16.969 4.703 1 91.25 386 SER B C 1
ATOM 10299 O O . SER B 1 386 ? -35.812 17.766 5.324 1 91.25 386 SER B O 1
ATOM 10301 N N . SER B 1 387 ? -37.344 17.344 3.82 1 88.81 387 SER B N 1
ATOM 10302 C CA . SER B 1 387 ? -37.469 18.734 3.393 1 88.81 387 SER B CA 1
ATOM 10303 C C . SER B 1 387 ? -37.875 19.641 4.559 1 88.81 387 SER B C 1
ATOM 10305 O O . SER B 1 387 ? -37.375 20.766 4.672 1 88.81 387 SER B O 1
ATOM 10307 N N . HIS B 1 388 ? -38.688 19.156 5.418 1 89.88 388 HIS B N 1
ATOM 10308 C CA . HIS B 1 388 ? -39.188 19.969 6.527 1 89.88 388 HIS B CA 1
ATOM 10309 C C . HIS B 1 388 ? -38.062 20.312 7.496 1 89.88 388 HIS B C 1
ATOM 10311 O O . HIS B 1 388 ? -38.094 21.359 8.148 1 89.88 388 HIS B O 1
ATOM 10317 N N . ASN B 1 389 ? -37.125 19.469 7.551 1 90.44 389 ASN B N 1
ATOM 10318 C CA . ASN B 1 389 ? -36.031 19.656 8.492 1 90.44 389 ASN B CA 1
ATOM 10319 C C . ASN B 1 389 ? -35.156 20.859 8.117 1 90.44 389 ASN B C 1
ATOM 10321 O O . ASN B 1 389 ? -34.5 21.438 8.977 1 90.44 389 ASN B O 1
ATOM 10325 N N . LEU B 1 390 ? -35.125 21.234 6.836 1 94.12 390 LEU B N 1
ATOM 10326 C CA . LEU B 1 390 ? -34.281 22.328 6.379 1 94.12 390 LEU B CA 1
ATOM 10327 C C . LEU B 1 390 ? -35.125 23.531 5.938 1 94.12 390 LEU B C 1
ATOM 10329 O O . LEU B 1 390 ? -34.594 24.469 5.344 1 94.12 390 LEU B O 1
ATOM 10333 N N . SER B 1 391 ? -36.375 23.594 6.227 1 93 391 SER B N 1
ATOM 10334 C CA . SER B 1 391 ? -37.312 24.641 5.766 1 93 391 SER B CA 1
ATOM 10335 C C . SER B 1 391 ? -36.844 26.016 6.227 1 93 391 SER B C 1
ATOM 10337 O O . SER B 1 391 ? -36.969 27 5.48 1 93 391 SER B O 1
ATOM 10339 N N . PRO B 1 392 ? -36.25 26.109 7.461 1 95.12 392 PRO B N 1
ATOM 10340 C CA . PRO B 1 392 ? -35.844 27.438 7.902 1 95.12 392 PRO B CA 1
ATOM 10341 C C . PRO B 1 392 ? -34.719 28.016 7.027 1 95.12 392 PRO B C 1
ATOM 10343 O O . PRO B 1 392 ? -34.469 29.219 7.055 1 95.12 392 PRO B O 1
ATOM 10346 N N . LEU B 1 393 ? -34.062 27.234 6.262 1 95.75 393 LEU B N 1
ATOM 10347 C CA . LEU B 1 393 ? -32.938 27.672 5.465 1 95.75 393 LEU B CA 1
ATOM 10348 C C . LEU B 1 393 ? -33.375 28.031 4.047 1 95.75 393 LEU B C 1
ATOM 10350 O O . LEU B 1 393 ? -32.562 28.562 3.27 1 95.75 393 LEU B O 1
ATOM 10354 N N . TRP B 1 394 ? -34.625 27.875 3.668 1 92 394 TRP B N 1
ATOM 10355 C CA . TRP B 1 394 ? -35.062 28.016 2.291 1 92 394 TRP B CA 1
ATOM 10356 C C . TRP B 1 394 ? -35 29.469 1.844 1 92 394 TRP B C 1
ATOM 10358 O O . TRP B 1 394 ? -34.781 29.75 0.664 1 92 394 TRP B O 1
ATOM 10368 N N . SER B 1 395 ? -35.156 30.297 2.814 1 91.25 395 SER B N 1
ATOM 10369 C CA . SER B 1 395 ? -35.25 31.719 2.482 1 91.25 395 SER B CA 1
ATOM 10370 C C . SER B 1 395 ? -33.875 32.344 2.365 1 91.25 395 SER B C 1
ATOM 10372 O O . SER B 1 395 ? -33.75 33.5 1.979 1 91.25 395 SER B O 1
ATOM 10374 N N . LEU B 1 396 ? -32.875 31.594 2.674 1 95.25 396 LEU B N 1
ATOM 10375 C CA . LEU B 1 396 ? -31.516 32.156 2.637 1 95.25 396 LEU B CA 1
ATOM 10376 C C . LEU B 1 396 ? -30.984 32.188 1.207 1 95.25 396 LEU B C 1
ATOM 10378 O O . LEU B 1 396 ? -30.453 31.188 0.714 1 95.25 396 LEU B O 1
ATOM 10382 N N . SER B 1 397 ? -30.953 33.312 0.579 1 92.94 397 SER B N 1
ATOM 10383 C CA . SER B 1 397 ? -30.641 33.438 -0.837 1 92.94 397 SER B CA 1
ATOM 10384 C C . SER B 1 397 ? -29.125 33.5 -1.06 1 92.94 397 SER B C 1
ATOM 10386 O O . SER B 1 397 ? -28.656 33.375 -2.195 1 92.94 397 SER B O 1
ATOM 10388 N N . ASN B 1 398 ? -28.375 33.531 0.043 1 95.25 398 ASN B N 1
ATOM 10389 C CA . ASN B 1 398 ? -26.922 33.625 -0.129 1 95.25 398 ASN B CA 1
ATOM 10390 C C . ASN B 1 398 ? -26.203 32.375 0.326 1 95.25 398 ASN B C 1
ATOM 10392 O O . ASN B 1 398 ? -24.984 32.25 0.231 1 95.25 398 ASN B O 1
ATOM 10396 N N . LEU B 1 399 ? -26.953 31.375 0.743 1 96.25 399 LEU B N 1
ATOM 10397 C CA . LEU B 1 399 ? -26.344 30.156 1.27 1 96.25 399 LEU B CA 1
ATOM 10398 C C . LEU B 1 399 ? -25.656 29.359 0.158 1 96.25 399 LEU B C 1
ATOM 10400 O O . LEU B 1 399 ? -26.297 28.953 -0.808 1 96.25 399 LEU B O 1
ATOM 10404 N N . GLU B 1 400 ? -24.344 29.125 0.335 1 94.75 400 GLU B N 1
ATOM 10405 C CA . GLU B 1 400 ? -23.562 28.469 -0.708 1 94.75 400 GLU B CA 1
ATOM 10406 C C . GLU B 1 400 ? -23.094 27.094 -0.259 1 94.75 400 GLU B C 1
ATOM 10408 O O . GLU B 1 400 ? -22.969 26.172 -1.074 1 94.75 400 GLU B O 1
ATOM 10413 N N . VAL B 1 401 ? -22.781 26.969 0.927 1 95 401 VAL B N 1
ATOM 10414 C CA . VAL B 1 401 ? -22.234 25.719 1.446 1 95 401 VAL B CA 1
ATOM 10415 C C . VAL B 1 401 ? -23.109 25.203 2.59 1 95 401 VAL B C 1
ATOM 10417 O O . VAL B 1 401 ? -23.391 25.938 3.543 1 95 401 VAL B O 1
ATOM 10420 N N . LEU B 1 402 ? -23.547 24.031 2.477 1 96.12 402 LEU B N 1
ATOM 10421 C CA . LEU B 1 402 ? -24.266 23.328 3.527 1 96.12 402 LEU B CA 1
ATOM 10422 C C . LEU B 1 402 ? -23.609 22 3.855 1 96.12 402 LEU B C 1
ATOM 10424 O O . LEU B 1 402 ? -23.594 21.078 3.033 1 96.12 402 LEU B O 1
ATOM 10428 N N . ASP B 1 403 ? -23.047 21.891 5.031 1 94.81 403 ASP B N 1
ATOM 10429 C CA . ASP B 1 403 ? -22.297 20.703 5.441 1 94.81 403 ASP B CA 1
ATOM 10430 C C . ASP B 1 403 ? -23.109 19.859 6.414 1 94.81 403 ASP B C 1
ATOM 10432 O O . ASP B 1 403 ? -23.328 20.25 7.559 1 94.81 403 ASP B O 1
ATOM 10436 N N . LEU B 1 404 ? -23.531 18.734 5.949 1 95.88 404 LEU B N 1
ATOM 10437 C CA . LEU B 1 404 ? -24.312 17.812 6.75 1 95.88 404 LEU B CA 1
ATOM 10438 C C . LEU B 1 404 ? -23.594 16.469 6.902 1 95.88 404 LEU B C 1
ATOM 10440 O O . LEU B 1 404 ? -24.234 15.43 7.031 1 95.88 404 LEU B O 1
ATOM 10444 N N . GLY B 1 405 ? -22.297 16.516 6.887 1 91.5 405 GLY B N 1
ATOM 10445 C CA . GLY B 1 405 ? -21.516 15.305 6.988 1 91.5 405 GLY B CA 1
ATOM 10446 C C . GLY B 1 405 ? -21.484 14.727 8.391 1 91.5 405 GLY B C 1
ATOM 10447 O O . GLY B 1 405 ? -21.797 15.422 9.359 1 91.5 405 GLY B O 1
ATOM 10448 N N . THR B 1 406 ? -21.203 13.438 8.5 1 89.06 406 THR B N 1
ATOM 10449 C CA . THR B 1 406 ? -20.922 12.742 9.742 1 89.06 406 THR B CA 1
ATOM 10450 C C . THR B 1 406 ? -22.094 12.852 10.711 1 89.06 406 THR B C 1
ATOM 10452 O O . THR B 1 406 ? -21.922 13.172 11.883 1 89.06 406 THR B O 1
ATOM 10455 N N . ASN B 1 407 ? -23.297 12.758 10.227 1 92.31 407 ASN B N 1
ATOM 10456 C CA . ASN B 1 407 ? -24.484 12.828 11.078 1 92.31 407 ASN B CA 1
ATOM 10457 C C . ASN B 1 407 ? -25.141 11.461 11.242 1 92.31 407 ASN B C 1
ATOM 10459 O O . ASN B 1 407 ? -26.125 11.328 11.953 1 92.31 407 ASN B O 1
ATOM 10463 N N . PHE B 1 408 ? -24.594 10.453 10.547 1 88.25 408 PHE B N 1
ATOM 10464 C CA . PHE B 1 408 ? -25.125 9.102 10.586 1 88.25 408 PHE B CA 1
ATOM 10465 C C . PHE B 1 408 ? -26.516 9.047 9.984 1 88.25 408 PHE B C 1
ATOM 10467 O O . PHE B 1 408 ? -27.391 8.328 10.484 1 88.25 408 PHE B O 1
ATOM 10474 N N . ILE B 1 409 ? -26.719 9.883 9.016 1 93.75 409 ILE B N 1
ATOM 10475 C CA . ILE B 1 409 ? -28 9.914 8.297 1 93.75 409 ILE B CA 1
ATOM 10476 C C . ILE B 1 409 ? -28.188 8.594 7.555 1 93.75 409 ILE B C 1
ATOM 10478 O O . ILE B 1 409 ? -27.297 8.133 6.848 1 93.75 409 ILE B O 1
ATOM 10482 N N . LYS B 1 410 ? -29.297 8.016 7.672 1 89.75 410 LYS B N 1
ATOM 10483 C CA . LYS B 1 410 ? -29.578 6.75 7 1 89.75 410 LYS B CA 1
ATOM 10484 C C . LYS B 1 410 ? -30.5 6.957 5.801 1 89.75 410 LYS B C 1
ATOM 10486 O O . LYS B 1 410 ? -30.328 6.316 4.762 1 89.75 410 LYS B O 1
ATOM 10491 N N . ILE B 1 411 ? -31.531 7.859 6.055 1 90.56 411 ILE B N 1
ATOM 10492 C CA . ILE B 1 411 ? -32.531 8.164 5.023 1 90.56 411 ILE B CA 1
ATOM 10493 C C . ILE B 1 411 ? -32.438 9.641 4.645 1 90.56 411 ILE B C 1
ATOM 10495 O O . ILE B 1 411 ? -32.562 10.516 5.504 1 90.56 411 ILE B O 1
ATOM 10499 N N . ALA B 1 412 ? -32.156 9.836 3.418 1 92.62 412 ALA B N 1
ATOM 10500 C CA . ALA B 1 412 ? -32.031 11.227 2.967 1 92.62 412 ALA B CA 1
ATOM 10501 C C . ALA B 1 412 ? -32.812 11.438 1.671 1 92.62 412 ALA B C 1
ATOM 10503 O O . ALA B 1 412 ? -32.656 10.672 0.712 1 92.62 412 ALA B O 1
ATOM 10504 N N . ASP B 1 413 ? -33.719 12.359 1.677 1 89.5 413 ASP B N 1
ATOM 10505 C CA . ASP B 1 413 ? -34.406 12.797 0.461 1 89.5 413 ASP B CA 1
ATOM 10506 C C . ASP B 1 413 ? -33.594 13.867 -0.269 1 89.5 413 ASP B C 1
ATOM 10508 O O . ASP B 1 413 ? -33.625 15.039 0.103 1 89.5 413 ASP B O 1
ATOM 10512 N N . LEU B 1 414 ? -33.031 13.5 -1.333 1 91.62 414 LEU B N 1
ATOM 10513 C CA . LEU B 1 414 ? -32.094 14.398 -2.018 1 91.62 414 LEU B CA 1
ATOM 10514 C C . LEU B 1 414 ? -32.875 15.445 -2.832 1 91.62 414 LEU B C 1
ATOM 10516 O O . LEU B 1 414 ? -32.281 16.438 -3.258 1 91.62 414 LEU B O 1
ATOM 10520 N N . SER B 1 415 ? -34.156 15.25 -3.094 1 88.31 415 SER B N 1
ATOM 10521 C CA . SER B 1 415 ? -34.938 16.188 -3.885 1 88.31 415 SER B CA 1
ATOM 10522 C C . SER B 1 415 ? -35.125 17.516 -3.162 1 88.31 415 SER B C 1
ATOM 10524 O O . SER B 1 415 ? -35.469 18.531 -3.781 1 88.31 415 SER B O 1
ATOM 10526 N N . LEU B 1 416 ? -34.844 17.469 -1.901 1 91.06 416 LEU B N 1
ATOM 10527 C CA . LEU B 1 416 ? -35.031 18.672 -1.088 1 91.06 416 LEU B CA 1
ATOM 10528 C C . LEU B 1 416 ? -34.062 19.766 -1.521 1 91.06 416 LEU B C 1
ATOM 10530 O O . LEU B 1 416 ? -34.344 20.953 -1.322 1 91.06 416 LEU B O 1
ATOM 10534 N N . PHE B 1 417 ? -33.031 19.484 -2.17 1 91.25 417 PHE B N 1
ATOM 10535 C CA . PHE B 1 417 ? -31.969 20.453 -2.459 1 91.25 417 PHE B CA 1
ATOM 10536 C C . PHE B 1 417 ? -32.312 21.266 -3.695 1 91.25 417 PHE B C 1
ATOM 10538 O O . PHE B 1 417 ? -31.672 22.281 -3.986 1 91.25 417 PHE B O 1
ATOM 10545 N N . GLU B 1 418 ? -33.312 20.797 -4.387 1 87.56 418 GLU B N 1
ATOM 10546 C CA . GLU B 1 418 ? -33.781 21.578 -5.527 1 87.56 418 GLU B CA 1
ATOM 10547 C C . GLU B 1 418 ? -34.281 22.953 -5.086 1 87.56 418 GLU B C 1
ATOM 10549 O O . GLU B 1 418 ? -34.25 23.906 -5.863 1 87.56 418 GLU B O 1
ATOM 10554 N N . GLN B 1 419 ? -34.688 23.016 -3.848 1 86.94 419 GLN B N 1
ATOM 10555 C CA . GLN B 1 419 ? -35.219 24.25 -3.297 1 86.94 419 GLN B CA 1
ATOM 10556 C C . GLN B 1 419 ? -34.125 25.297 -3.092 1 86.94 419 GLN B C 1
ATOM 10558 O O . GLN B 1 419 ? -34.406 26.5 -2.998 1 86.94 419 GLN B O 1
ATOM 10563 N N . PHE B 1 420 ? -32.938 24.859 -2.994 1 90.12 420 PHE B N 1
ATOM 10564 C CA . PHE B 1 420 ? -31.828 25.766 -2.758 1 90.12 420 PHE B CA 1
ATOM 10565 C C . PHE B 1 420 ? -31.203 26.203 -4.074 1 90.12 420 PHE B C 1
ATOM 10567 O O . PHE B 1 420 ? -30.562 25.391 -4.762 1 90.12 420 PHE B O 1
ATOM 10574 N N . LYS B 1 421 ? -31.312 27.406 -4.449 1 85.56 421 LYS B N 1
ATOM 10575 C CA . LYS B 1 421 ? -30.906 27.875 -5.77 1 85.56 421 LYS B CA 1
ATOM 10576 C C . LYS B 1 421 ? -29.438 28.297 -5.766 1 85.56 421 LYS B C 1
ATOM 10578 O O . LYS B 1 421 ? -28.781 28.312 -6.816 1 85.56 421 LYS B O 1
ATOM 10583 N N . THR B 1 422 ? -28.938 28.531 -4.598 1 90.62 422 THR B N 1
ATOM 10584 C CA . THR B 1 422 ? -27.609 29.141 -4.59 1 90.62 422 THR B CA 1
ATOM 10585 C C . THR B 1 422 ? -26.578 28.188 -4.02 1 90.62 422 THR B C 1
ATOM 10587 O O . THR B 1 422 ? -25.391 28.5 -3.988 1 90.62 422 THR B O 1
ATOM 10590 N N . LEU B 1 423 ? -27 27.047 -3.604 1 92.56 423 LEU B N 1
ATOM 10591 C CA . LEU B 1 423 ? -26.078 26.094 -2.996 1 92.56 423 LEU B CA 1
ATOM 10592 C C . LEU B 1 423 ? -25.016 25.656 -4 1 92.56 423 LEU B C 1
ATOM 10594 O O . LEU B 1 423 ? -25.344 25.281 -5.125 1 92.56 423 LEU B O 1
ATOM 10598 N N . LYS B 1 424 ? -23.844 25.812 -3.547 1 92.19 424 LYS B N 1
ATOM 10599 C CA . LYS B 1 424 ? -22.734 25.359 -4.375 1 92.19 424 LYS B CA 1
ATOM 10600 C C . LYS B 1 424 ? -22.188 24.016 -3.887 1 92.19 424 LYS B C 1
ATOM 10602 O O . LYS B 1 424 ? -21.75 23.188 -4.688 1 92.19 424 LYS B O 1
ATOM 10607 N N . VAL B 1 425 ? -22.203 23.859 -2.617 1 93.75 425 VAL B N 1
ATOM 10608 C CA . VAL B 1 425 ? -21.672 22.625 -2.053 1 93.75 425 VAL B CA 1
ATOM 10609 C C . VAL B 1 425 ? -22.672 22.047 -1.044 1 93.75 425 VAL B C 1
ATOM 10611 O O . VAL B 1 425 ? -23.094 22.734 -0.115 1 93.75 425 VAL B O 1
ATOM 10614 N N . ILE B 1 426 ? -22.969 20.859 -1.268 1 95.12 426 ILE B N 1
ATOM 10615 C CA . ILE B 1 426 ? -23.75 20.062 -0.322 1 95.12 426 ILE B CA 1
ATOM 10616 C C . ILE B 1 426 ? -22.938 18.859 0.142 1 95.12 426 ILE B C 1
ATOM 10618 O O . ILE B 1 426 ? -22.578 18 -0.663 1 95.12 426 ILE B O 1
ATOM 10622 N N . ASP B 1 427 ? -22.656 18.781 1.357 1 93.81 427 ASP B N 1
ATOM 10623 C CA . ASP B 1 427 ? -21.828 17.703 1.878 1 93.81 427 ASP B CA 1
ATOM 10624 C C . ASP B 1 427 ? -22.688 16.703 2.68 1 93.81 427 ASP B C 1
ATOM 10626 O O . ASP B 1 427 ? -23.203 17.047 3.746 1 93.81 427 ASP B O 1
ATOM 10630 N N . LEU B 1 428 ? -22.859 15.594 2.172 1 95.62 428 LEU B N 1
ATOM 10631 C CA . LEU B 1 428 ? -23.531 14.492 2.852 1 95.62 428 LEU B CA 1
ATOM 10632 C C . LEU B 1 428 ? -22.594 13.305 3.037 1 95.62 428 LEU B C 1
ATOM 10634 O O . LEU B 1 428 ? -23.047 12.164 3.109 1 95.62 428 LEU B O 1
ATOM 10638 N N . SER B 1 429 ? -21.344 13.609 3.094 1 91.94 429 SER B N 1
ATOM 10639 C CA . SER B 1 429 ? -20.328 12.555 3.191 1 91.94 429 SER B CA 1
ATOM 10640 C C . SER B 1 429 ? -20.312 11.945 4.59 1 91.94 429 SER B C 1
ATOM 10642 O O . SER B 1 429 ? -20.734 12.578 5.555 1 91.94 429 SER B O 1
ATOM 10644 N N . MET B 1 430 ? -19.844 10.703 4.684 1 89 430 MET B N 1
ATOM 10645 C CA . MET B 1 430 ? -19.609 9.992 5.941 1 89 430 MET B CA 1
ATOM 10646 C C . MET B 1 430 ? -20.906 9.852 6.738 1 89 430 MET B C 1
ATOM 10648 O O . MET B 1 430 ? -20.938 10.164 7.926 1 89 430 MET B O 1
ATOM 10652 N N . ASN B 1 431 ? -21.938 9.594 6.008 1 92.25 431 ASN B N 1
ATOM 10653 C CA . ASN B 1 431 ? -23.203 9.18 6.617 1 92.25 431 ASN B CA 1
ATOM 10654 C C . ASN B 1 431 ? -23.484 7.699 6.387 1 92.25 431 ASN B C 1
ATOM 10656 O O . ASN B 1 431 ? -22.562 6.93 6.098 1 92.25 431 ASN B O 1
ATOM 10660 N N . LYS B 1 432 ? -24.625 7.258 6.695 1 88.06 432 LYS B N 1
ATOM 10661 C CA . LYS B 1 432 ? -25.031 5.863 6.508 1 88.06 432 LYS B CA 1
ATOM 10662 C C . LYS B 1 432 ? -26.156 5.75 5.484 1 88.06 432 LYS B C 1
ATOM 10664 O O . LYS B 1 432 ? -27.031 4.891 5.613 1 88.06 432 LYS B O 1
ATOM 10669 N N . ILE B 1 433 ? -26.109 6.621 4.559 1 92.31 433 ILE B N 1
ATOM 10670 C CA . ILE B 1 433 ? -27.188 6.707 3.58 1 92.31 433 ILE B CA 1
ATOM 10671 C C . ILE B 1 433 ? -27.203 5.449 2.715 1 92.31 433 ILE B C 1
ATOM 10673 O O . ILE B 1 433 ? -26.156 5.016 2.225 1 92.31 433 ILE B O 1
ATOM 10677 N N . SER B 1 434 ? -28.344 4.773 2.594 1 84.88 434 SER B N 1
ATOM 10678 C CA . SER B 1 434 ? -28.547 3.586 1.772 1 84.88 434 SER B CA 1
ATOM 10679 C C . SER B 1 434 ? -29.844 3.689 0.958 1 84.88 434 SER B C 1
ATOM 10681 O O . SER B 1 434 ? -30.766 4.422 1.332 1 84.88 434 SER B O 1
ATOM 10683 N N . PRO B 1 435 ? -30.016 3.156 -0.282 1 70.75 435 PRO B N 1
ATOM 10684 C CA . PRO B 1 435 ? -31.281 3.201 -1.034 1 70.75 435 PRO B CA 1
ATOM 10685 C C . PRO B 1 435 ? -32.406 2.463 -0.33 1 70.75 435 PRO B C 1
ATOM 10687 O O . PRO B 1 435 ? -32.156 1.512 0.416 1 70.75 435 PRO B O 1
ATOM 10690 N N . SER B 1 436 ? -33.562 3.146 0.136 1 53.06 436 SER B N 1
ATOM 10691 C CA . SER B 1 436 ? -34.719 2.762 0.929 1 53.06 436 SER B CA 1
ATOM 10692 C C . SER B 1 436 ? -35.156 1.342 0.599 1 53.06 436 SER B C 1
ATOM 10694 O O . SER B 1 436 ? -35.781 1.104 -0.447 1 53.06 436 SER B O 1
ATOM 10696 N N . GLY B 1 437 ? -34.438 0.185 0.717 1 43.62 437 GLY B N 1
ATOM 10697 C CA . GLY B 1 437 ? -35.438 -0.875 0.901 1 43.62 437 GLY B CA 1
ATOM 10698 C C . GLY B 1 437 ? -36.406 -0.597 2.027 1 43.62 437 GLY B C 1
ATOM 10699 O O . GLY B 1 437 ? -36.219 0.334 2.811 1 43.62 437 GLY B O 1
ATOM 10700 N N . ASP B 1 438 ? -37.625 -1.28 2.129 1 37.03 438 ASP B N 1
ATOM 10701 C CA . ASP B 1 438 ? -38.594 -1.2 3.236 1 37.03 438 ASP B CA 1
ATOM 10702 C C . ASP B 1 438 ? -37.844 -1.145 4.578 1 37.03 438 ASP B C 1
ATOM 10704 O O . ASP B 1 438 ? -36.875 -1.855 4.785 1 37.03 438 ASP B O 1
ATOM 10708 N N . SER B 1 439 ? -37.969 -0.018 5.316 1 35.56 439 SER B N 1
ATOM 10709 C CA . SER B 1 439 ? -37.531 0.448 6.625 1 35.56 439 SER B CA 1
ATOM 10710 C C . SER B 1 439 ? -37.531 -0.689 7.641 1 35.56 439 SER B C 1
ATOM 10712 O O . SER B 1 439 ? -38.5 -0.863 8.398 1 35.56 439 SER B O 1
ATOM 10714 N N . SER B 1 440 ? -37.344 -1.917 7.371 1 31.84 440 SER B N 1
ATOM 10715 C CA . SER B 1 440 ? -37.344 -2.566 8.68 1 31.84 440 SER B CA 1
ATOM 10716 C C . SER B 1 440 ? -36.281 -1.964 9.586 1 31.84 440 SER B C 1
ATOM 10718 O O . SER B 1 440 ? -35.188 -1.597 9.125 1 31.84 440 SER B O 1
ATOM 10720 N N . GLU B 1 441 ? -36.688 -1.376 10.695 1 31.34 441 GLU B N 1
ATOM 10721 C CA . GLU B 1 441 ? -36.125 -0.7 11.859 1 31.34 441 GLU B CA 1
ATOM 10722 C C . GLU B 1 441 ? -34.781 -1.34 12.273 1 31.34 441 GLU B C 1
ATOM 10724 O O . GLU B 1 441 ? -34.688 -1.861 13.391 1 31.34 441 GLU B O 1
ATOM 10729 N N . VAL B 1 442 ? -34.062 -2.01 11.469 1 31.17 442 VAL B N 1
ATOM 10730 C CA . VAL B 1 442 ? -32.938 -2.49 12.273 1 31.17 442 VAL B CA 1
ATOM 10731 C C . VAL B 1 442 ? -31.969 -1.343 12.555 1 31.17 442 VAL B C 1
ATOM 10733 O O . VAL B 1 442 ? -31.75 -0.475 11.703 1 31.17 442 VAL B O 1
ATOM 10736 N N . GLY B 1 443 ? -31.734 -0.934 13.781 1 26.75 443 GLY B N 1
ATOM 10737 C CA . GLY B 1 443 ? -30.906 0.061 14.438 1 26.75 443 GLY B CA 1
ATOM 10738 C C . GLY B 1 443 ? -29.5 0.122 13.875 1 26.75 443 GLY B C 1
ATOM 10739 O O . GLY B 1 443 ? -28.75 -0.852 13.961 1 26.75 443 GLY B O 1
ATOM 10740 N N . PHE B 1 444 ? -29.312 0.727 12.719 1 28.25 444 PHE B N 1
ATOM 10741 C CA . PHE B 1 444 ? -28.031 0.815 12.023 1 28.25 444 PHE B CA 1
ATOM 10742 C C . PHE B 1 444 ? -27.094 1.76 12.75 1 28.25 444 PHE B C 1
ATOM 10744 O O . PHE B 1 444 ? -27.438 2.902 13.039 1 28.25 444 PHE B O 1
ATOM 10751 N N . CYS B 1 445 ? -26.234 1.364 13.508 1 25.17 445 CYS B N 1
ATOM 10752 C CA . CYS B 1 445 ? -25.25 2.262 14.102 1 25.17 445 CYS B CA 1
ATOM 10753 C C . CYS B 1 445 ? -24.219 2.695 13.062 1 25.17 445 CYS B C 1
ATOM 10755 O O . CYS B 1 445 ? -23.766 1.883 12.258 1 25.17 445 CYS B O 1
ATOM 10757 N N . SER B 1 446 ? -23.906 3.941 12.664 1 23.39 446 SER B N 1
ATOM 10758 C CA . SER B 1 446 ? -23.375 4.801 11.617 1 23.39 446 SER B CA 1
ATOM 10759 C C . SER B 1 446 ? -21.844 4.719 11.555 1 23.39 446 SER B C 1
ATOM 10761 O O . SER B 1 446 ? -21.203 5.504 10.859 1 23.39 446 SER B O 1
ATOM 10763 N N . SER B 1 447 ? -21 3.678 11.172 1 22.55 447 SER B N 1
ATOM 10764 C CA . SER B 1 447 ? -19.578 3.908 11.344 1 22.55 447 SER B CA 1
ATOM 10765 C C . SER B 1 447 ? -18.906 4.273 10.016 1 22.55 447 SER B C 1
ATOM 10767 O O . SER B 1 447 ? -19.047 3.551 9.031 1 22.55 447 SER B O 1
ATOM 10769 N N . THR B 1 448 ? -18.625 5.492 9.414 1 22.67 448 THR B N 1
ATOM 10770 C CA . THR B 1 448 ? -18.281 5.895 8.055 1 22.67 448 THR B CA 1
ATOM 10771 C C . THR B 1 448 ? -16.766 5.879 7.844 1 22.67 448 THR B C 1
ATOM 10773 O O . THR B 1 448 ? -16.031 6.496 8.609 1 22.67 448 THR B O 1
ATOM 10776 N N . ARG B 1 449 ? -15.953 5.012 6.906 1 21.47 449 ARG B N 1
ATOM 10777 C CA . ARG B 1 449 ? -14.523 4.766 6.762 1 21.47 449 ARG B CA 1
ATOM 10778 C C . ARG B 1 449 ? -13.945 5.57 5.602 1 21.47 449 ARG B C 1
ATOM 10780 O O . ARG B 1 449 ? -14.422 5.465 4.469 1 21.47 449 ARG B O 1
ATOM 10787 N N . THR B 1 450 ? -13.258 6.68 5.523 1 23.42 450 THR B N 1
ATOM 10788 C CA . THR B 1 450 ? -12.633 7.422 4.434 1 23.42 450 THR B CA 1
ATOM 10789 C C . THR B 1 450 ? -11.281 6.816 4.07 1 23.42 450 THR B C 1
ATOM 10791 O O . THR B 1 450 ? -10.477 6.504 4.949 1 23.42 450 THR B O 1
ATOM 10794 N N . SER B 1 451 ? -11.039 6.121 2.967 1 23.22 451 SER B N 1
ATOM 10795 C CA . SER B 1 451 ? -9.859 5.453 2.422 1 23.22 451 SER B CA 1
ATOM 10796 C C . SER B 1 451 ? -8.781 6.461 2.035 1 23.22 451 SER B C 1
ATOM 10798 O O . SER B 1 451 ? -8.961 7.23 1.088 1 23.22 451 SER B O 1
ATOM 10800 N N . VAL B 1 452 ? -8.156 7.133 2.871 1 27.62 452 VAL B N 1
ATOM 10801 C CA . VAL B 1 452 ? -7.117 8.109 2.543 1 27.62 452 VAL B CA 1
ATOM 10802 C C . VAL B 1 452 ? -5.93 7.398 1.898 1 27.62 452 VAL B C 1
ATOM 10804 O O . VAL B 1 452 ? -5.492 6.352 2.377 1 27.62 452 VAL B O 1
ATOM 10807 N N . GLU B 1 453 ? -5.582 7.516 0.717 1 28.41 453 GLU B N 1
ATOM 10808 C CA . GLU B 1 453 ? -4.379 7.203 -0.045 1 28.41 453 GLU B CA 1
ATOM 10809 C C . GLU B 1 453 ? -3.119 7.477 0.774 1 28.41 453 GLU B C 1
ATOM 10811 O O . GLU B 1 453 ? -3.139 8.297 1.695 1 28.41 453 GLU B O 1
ATOM 10816 N N . GLY B 1 454 ? -2.035 6.605 0.605 1 30.86 454 GLY B N 1
ATOM 10817 C CA . GLY B 1 454 ? -0.805 6.371 1.344 1 30.86 454 GLY B CA 1
ATOM 10818 C C . GLY B 1 454 ? -0.04 7.648 1.648 1 30.86 454 GLY B C 1
ATOM 10819 O O . GLY B 1 454 ? 1.165 7.605 1.905 1 30.86 454 GLY B O 1
ATOM 10820 N N . HIS B 1 455 ? -0.428 8.789 1.259 1 32.38 455 HIS B N 1
ATOM 10821 C CA . HIS B 1 455 ? 0.387 9.859 1.823 1 32.38 455 HIS B CA 1
ATOM 10822 C C . HIS B 1 455 ? 0.25 9.914 3.342 1 32.38 455 HIS B C 1
ATOM 10824 O O . HIS B 1 455 ? -0.802 10.297 3.861 1 32.38 455 HIS B O 1
ATOM 10830 N N . ALA B 1 456 ? 0.932 9.195 4.152 1 37.22 456 ALA B N 1
ATOM 10831 C CA . ALA B 1 456 ? 0.893 8.977 5.598 1 37.22 456 ALA B CA 1
ATOM 10832 C C . ALA B 1 456 ? 0.512 10.266 6.328 1 37.22 456 ALA B C 1
ATOM 10834 O O . ALA B 1 456 ? -0.396 10.266 7.164 1 37.22 456 ALA B O 1
ATOM 10835 N N . PRO B 1 457 ? 1.503 11.172 6.387 1 40.47 457 PRO B N 1
ATOM 10836 C CA . PRO B 1 457 ? 1.262 12.258 7.344 1 40.47 457 PRO B CA 1
ATOM 10837 C C . PRO B 1 457 ? 0.052 13.109 6.977 1 40.47 457 PRO B C 1
ATOM 10839 O O . PRO B 1 457 ? -0.654 13.602 7.859 1 40.47 457 PRO B O 1
ATOM 10842 N N . GLN B 1 458 ? -0.199 13.164 5.734 1 43.19 458 GLN B N 1
ATOM 10843 C CA . GLN B 1 458 ? -1.259 14.07 5.297 1 43.19 458 GLN B CA 1
ATOM 10844 C C . GLN B 1 458 ? -2.637 13.469 5.57 1 43.19 458 GLN B C 1
ATOM 10846 O O . GLN B 1 458 ? -3.607 14.203 5.773 1 43.19 458 GLN B O 1
ATOM 10851 N N . VAL B 1 459 ? -2.672 12.219 5.652 1 44.41 459 VAL B N 1
ATOM 10852 C CA . VAL B 1 459 ? -3.963 11.547 5.77 1 44.41 459 VAL B CA 1
ATOM 10853 C C . VAL B 1 459 ? -4.602 11.891 7.113 1 44.41 459 VAL B C 1
ATOM 10855 O O . VAL B 1 459 ? -5.793 12.211 7.18 1 44.41 459 VAL B O 1
ATOM 10858 N N . LEU B 1 460 ? -3.781 11.805 8.148 1 47.22 460 LEU B N 1
ATOM 10859 C CA . LEU B 1 460 ? -4.402 12.047 9.445 1 47.22 460 LEU B CA 1
ATOM 10860 C C . LEU B 1 460 ? -4.867 13.5 9.562 1 47.22 460 LEU B C 1
ATOM 10862 O O . LEU B 1 460 ? -5.91 13.773 10.164 1 47.22 460 LEU B O 1
ATOM 10866 N N . GLU B 1 461 ? -4.082 14.312 8.953 1 50.06 461 GLU B N 1
ATOM 10867 C CA . GLU B 1 461 ? -4.473 15.719 9.055 1 50.06 461 GLU B CA 1
ATOM 10868 C C . GLU B 1 461 ? -5.824 15.961 8.391 1 50.06 461 GLU B C 1
ATOM 10870 O O . GLU B 1 461 ? -6.598 16.812 8.828 1 50.06 461 GLU B O 1
ATOM 10875 N N . THR B 1 462 ? -6.086 15.086 7.488 1 49.91 462 THR B N 1
ATOM 10876 C CA . THR B 1 462 ? -7.352 15.305 6.797 1 49.91 462 THR B CA 1
ATOM 10877 C C . THR B 1 462 ? -8.484 14.578 7.512 1 49.91 462 THR B C 1
ATOM 10879 O O . THR B 1 462 ? -9.664 14.844 7.25 1 49.91 462 THR B O 1
ATOM 10882 N N . LEU B 1 463 ? -8.031 13.812 8.523 1 55.72 463 LEU B N 1
ATOM 10883 C CA . LEU B 1 463 ? -9.062 12.945 9.078 1 55.72 463 LEU B CA 1
ATOM 10884 C C . LEU B 1 463 ? -9.797 13.633 10.227 1 55.72 463 LEU B C 1
ATOM 10886 O O . LEU B 1 463 ? -10.977 13.375 10.461 1 55.72 463 LEU B O 1
ATOM 10890 N N . HIS B 1 464 ? -9.055 14.688 10.883 1 64.06 464 HIS B N 1
ATOM 10891 C CA . HIS B 1 464 ? -9.742 15.195 12.062 1 64.06 464 HIS B CA 1
ATOM 10892 C C . HIS B 1 464 ? -10.195 16.641 11.867 1 64.06 464 HIS B C 1
ATOM 10894 O O . HIS B 1 464 ? -9.398 17.5 11.477 1 64.06 464 HIS B O 1
ATOM 10900 N N . TYR B 1 465 ? -11.453 16.797 12.055 1 63.41 465 TYR B N 1
ATOM 10901 C CA . TYR B 1 465 ? -12.055 18.109 12 1 63.41 465 TYR B CA 1
ATOM 10902 C C . TYR B 1 465 ? -11.398 19.062 12.992 1 63.41 465 TYR B C 1
ATOM 10904 O O . TYR B 1 465 ? -11.141 20.219 12.68 1 63.41 465 TYR B O 1
ATOM 10912 N N . PHE B 1 466 ? -11.078 18.516 14.18 1 69.25 466 PHE B N 1
ATOM 10913 C CA . PHE B 1 466 ? -10.461 19.344 15.211 1 69.25 466 PHE B CA 1
ATOM 10914 C C . PHE B 1 466 ? -9.031 18.891 15.469 1 69.25 466 PHE B C 1
ATOM 10916 O O . PHE B 1 466 ? -8.758 17.703 15.609 1 69.25 466 PHE B O 1
ATOM 10923 N N . ARG B 1 467 ? -8.141 19.859 15.453 1 71.06 467 ARG B N 1
ATOM 10924 C CA . ARG B 1 467 ? -6.746 19.625 15.805 1 71.06 467 ARG B CA 1
ATOM 10925 C C . ARG B 1 467 ? -6.312 20.531 16.953 1 71.06 467 ARG B C 1
ATOM 10927 O O . ARG B 1 467 ? -6.82 21.641 17.109 1 71.06 467 ARG B O 1
ATOM 10934 N N . TYR B 1 468 ? -5.559 19.938 17.984 1 68.44 468 TYR B N 1
ATOM 10935 C CA . TYR B 1 468 ? -5.141 20.734 19.141 1 68.44 468 TYR B CA 1
ATOM 10936 C C . TYR B 1 468 ? -4.5 22.047 18.703 1 68.44 468 TYR B C 1
ATOM 10938 O O . TYR B 1 468 ? -4.82 23.109 19.234 1 68.44 468 TYR B O 1
ATOM 10946 N N . ASP B 1 469 ? -3.881 22.172 17.672 1 64.12 469 ASP B N 1
ATOM 10947 C CA . ASP B 1 469 ? -3.256 23.406 17.188 1 64.12 469 ASP B CA 1
ATOM 10948 C C . ASP B 1 469 ? -3.254 23.469 15.664 1 64.12 469 ASP B C 1
ATOM 10950 O O . ASP B 1 469 ? -2.193 23.422 15.039 1 64.12 469 ASP B O 1
ATOM 10954 N N . GLU B 1 470 ? -4.336 23.641 15.195 1 62.81 470 GLU B N 1
ATOM 10955 C CA . GLU B 1 470 ? -4.559 23.625 13.758 1 62.81 470 GLU B CA 1
ATOM 10956 C C . GLU B 1 470 ? -3.838 24.797 13.086 1 62.81 470 GLU B C 1
ATOM 10958 O O . GLU B 1 470 ? -3.492 24.719 11.906 1 62.81 470 GLU B O 1
ATOM 10963 N N . TYR B 1 471 ? -3.549 25.891 13.875 1 61.75 471 TYR B N 1
ATOM 10964 C CA . TYR B 1 471 ? -2.998 27.094 13.289 1 61.75 471 TYR B CA 1
ATOM 10965 C C . TYR B 1 471 ? -1.519 27.25 13.625 1 61.75 471 TYR B C 1
ATOM 10967 O O . TYR B 1 471 ? -0.929 28.312 13.406 1 61.75 471 TYR B O 1
ATOM 10975 N N . ALA B 1 472 ? -1.075 26.125 14.086 1 68.94 472 ALA B N 1
ATOM 10976 C CA . ALA B 1 472 ? 0.322 26.188 14.508 1 68.94 472 ALA B CA 1
ATOM 10977 C C . ALA B 1 472 ? 1.252 26.312 13.305 1 68.94 472 ALA B C 1
ATOM 10979 O O . ALA B 1 472 ? 0.995 25.719 12.25 1 68.94 472 ALA B O 1
ATOM 10980 N N . ARG B 1 473 ? 2.131 27.203 13.5 1 72.44 473 ARG B N 1
ATOM 10981 C CA . ARG B 1 473 ? 3.178 27.297 12.484 1 72.44 473 ARG B CA 1
ATOM 10982 C C . ARG B 1 473 ? 4.109 26.094 12.539 1 72.44 473 ARG B C 1
ATOM 10984 O O . ARG B 1 473 ? 4.449 25.609 13.625 1 72.44 473 ARG B O 1
ATOM 10991 N N . SER B 1 474 ? 4.336 25.641 11.383 1 75.94 474 SER B N 1
ATOM 10992 C CA . SER B 1 474 ? 5.316 24.562 11.32 1 75.94 474 SER B CA 1
ATOM 10993 C C . SER B 1 474 ? 6.715 25.094 11.055 1 75.94 474 SER B C 1
ATOM 10995 O O . SER B 1 474 ? 6.879 26.266 10.688 1 75.94 474 SER B O 1
ATOM 10997 N N . CYS B 1 475 ? 7.648 24.359 11.359 1 82.75 475 CYS B N 1
ATOM 10998 C CA . CYS B 1 475 ? 9.031 24.766 11.141 1 82.75 475 CYS B CA 1
ATOM 10999 C C . CYS B 1 475 ? 9.297 25 9.656 1 82.75 475 CYS B C 1
ATOM 11001 O O . CYS B 1 475 ? 10.133 25.828 9.297 1 82.75 475 CYS B O 1
ATOM 11003 N N . ARG B 1 476 ? 8.531 24.375 8.852 1 77.69 476 ARG B N 1
ATOM 11004 C CA . ARG B 1 476 ? 8.844 24.5 7.43 1 77.69 476 ARG B CA 1
ATOM 11005 C C . ARG B 1 476 ? 7.984 25.562 6.766 1 77.69 476 ARG B C 1
ATOM 11007 O O . ARG B 1 476 ? 8.375 26.141 5.742 1 77.69 476 ARG B O 1
ATOM 11014 N N . VAL B 1 477 ? 6.836 25.828 7.402 1 72.94 477 VAL B N 1
ATOM 11015 C CA . VAL B 1 477 ? 5.953 26.781 6.758 1 72.94 477 VAL B CA 1
ATOM 11016 C C . VAL B 1 477 ? 5.625 27.922 7.734 1 72.94 477 VAL B C 1
ATOM 11018 O O . VAL B 1 477 ? 5.16 27.672 8.852 1 72.94 477 VAL B O 1
ATOM 11021 N N . LYS B 1 478 ? 5.984 29.125 7.23 1 66.5 478 LYS B N 1
ATOM 11022 C CA . LYS B 1 478 ? 5.781 30.312 8.062 1 66.5 478 LYS B CA 1
ATOM 11023 C C . LYS B 1 478 ? 4.293 30.609 8.242 1 66.5 478 LYS B C 1
ATOM 11025 O O . LYS B 1 478 ? 3.883 31.141 9.273 1 66.5 478 LYS B O 1
ATOM 11030 N N . ASN B 1 479 ? 3.646 30.281 7.035 1 59.06 479 ASN B N 1
ATOM 11031 C CA . ASN B 1 479 ? 2.248 30.703 7.09 1 59.06 479 ASN B CA 1
ATOM 11032 C C . ASN B 1 479 ? 1.371 29.625 7.73 1 59.06 479 ASN B C 1
ATOM 11034 O O . ASN B 1 479 ? 1.628 28.438 7.574 1 59.06 479 ASN B O 1
ATOM 11038 N N . LYS B 1 480 ? 0.774 30.109 8.859 1 57.88 480 LYS B N 1
ATOM 11039 C CA . LYS B 1 480 ? -0.193 29.281 9.57 1 57.88 480 LYS B CA 1
ATOM 11040 C C . LYS B 1 480 ? -1.198 28.656 8.602 1 57.88 480 LYS B C 1
ATOM 11042 O O . LYS B 1 480 ? -1.799 29.359 7.785 1 57.88 480 LYS B O 1
ATOM 11047 N N . GLU B 1 481 ? -0.742 27.578 7.93 1 50.47 481 GLU B N 1
ATOM 11048 C CA . GLU B 1 481 ? -1.602 26.969 6.918 1 50.47 481 GLU B CA 1
ATOM 11049 C C . GLU B 1 481 ? -2.965 26.609 7.5 1 50.47 481 GLU B C 1
ATOM 11051 O O . GLU B 1 481 ? -3.047 25.938 8.539 1 50.47 481 GLU B O 1
ATOM 11056 N N . THR B 1 482 ? -3.863 27.625 7.457 1 50.94 482 THR B N 1
ATOM 11057 C CA . THR B 1 482 ? -5.215 27.172 7.781 1 50.94 482 THR B CA 1
ATOM 11058 C C . THR B 1 482 ? -5.562 25.906 7.012 1 50.94 482 THR B C 1
ATOM 11060 O O . THR B 1 482 ? -5.496 25.891 5.777 1 50.94 482 THR B O 1
ATOM 11063 N N . PRO B 1 483 ? -5.359 24.766 7.586 1 47.91 483 PRO B N 1
ATOM 11064 C CA . PRO B 1 483 ? -5.84 23.625 6.805 1 47.91 483 PRO B CA 1
ATOM 11065 C C . PRO B 1 483 ? -7.172 23.891 6.113 1 47.91 483 PRO B C 1
ATOM 11067 O O . PRO B 1 483 ? -8.133 24.312 6.758 1 47.91 483 PRO B O 1
ATOM 11070 N N . SER B 1 484 ? -7.215 24.797 5.18 1 46.59 484 SER B N 1
ATOM 11071 C CA . SER B 1 484 ? -8.555 24.844 4.613 1 46.59 484 SER B CA 1
ATOM 11072 C C . SER B 1 484 ? -9.188 23.453 4.598 1 46.59 484 SER B C 1
ATOM 11074 O O . SER B 1 484 ? -8.633 22.516 4.008 1 46.59 484 SER B O 1
ATOM 11076 N N . PHE B 1 485 ? -9.727 23.078 5.633 1 45 485 PHE B N 1
ATOM 11077 C CA . PHE B 1 485 ? -10.422 21.812 5.871 1 45 485 PHE B CA 1
ATOM 11078 C C . PHE B 1 485 ? -11.156 21.359 4.613 1 45 485 PHE B C 1
ATOM 11080 O O . PHE B 1 485 ? -11.969 20.438 4.664 1 45 485 PHE B O 1
ATOM 11087 N N . LEU B 1 486 ? -11.398 22.203 3.637 1 48.75 486 LEU B N 1
ATOM 11088 C CA . LEU B 1 486 ? -12.391 21.516 2.826 1 48.75 486 LEU B CA 1
ATOM 11089 C C . LEU B 1 486 ? -11.797 20.234 2.223 1 48.75 486 LEU B C 1
ATOM 11091 O O . LEU B 1 486 ? -11.016 20.312 1.267 1 48.75 486 LEU B O 1
ATOM 11095 N N . PRO B 1 487 ? -11.766 19.156 3.096 1 50.31 487 PRO B N 1
ATOM 11096 C CA . PRO B 1 487 ? -11.312 17.859 2.617 1 50.31 487 PRO B CA 1
ATOM 11097 C C . PRO B 1 487 ? -11.914 17.469 1.269 1 50.31 487 PRO B C 1
ATOM 11099 O O . PRO B 1 487 ? -12.039 16.297 0.952 1 50.31 487 PRO B O 1
ATOM 11102 N N . PHE B 1 488 ? -12.57 18.531 0.556 1 52.53 488 PHE B N 1
ATOM 11103 C CA . PHE B 1 488 ? -13.258 18.109 -0.655 1 52.53 488 PHE B CA 1
ATOM 11104 C C . PHE B 1 488 ? -12.266 17.859 -1.784 1 52.53 488 PHE B C 1
ATOM 11106 O O . PHE B 1 488 ? -11.148 18.375 -1.762 1 52.53 488 PHE B O 1
ATOM 11113 N N . ASN B 1 489 ? -12.617 16.891 -2.447 1 62.75 489 ASN B N 1
ATOM 11114 C CA . ASN B 1 489 ? -12 16.797 -3.766 1 62.75 489 ASN B CA 1
ATOM 11115 C C . ASN B 1 489 ? -11.945 18.156 -4.465 1 62.75 489 ASN B C 1
ATOM 11117 O O . ASN B 1 489 ? -12.906 18.562 -5.117 1 62.75 489 ASN B O 1
ATOM 11121 N N . LYS B 1 490 ? -10.875 19.031 -4.184 1 67.81 490 LYS B N 1
ATOM 11122 C CA . LYS B 1 490 ? -10.711 20.406 -4.652 1 67.81 490 LYS B CA 1
ATOM 11123 C C . LYS B 1 490 ? -10.984 20.5 -6.152 1 67.81 490 LYS B C 1
ATOM 11125 O O . LYS B 1 490 ? -11.578 21.469 -6.613 1 67.81 490 LYS B O 1
ATOM 11130 N N . ASP B 1 491 ? -10.727 19.438 -6.699 1 77.5 491 ASP B N 1
ATOM 11131 C CA . ASP B 1 491 ? -10.891 19.469 -8.148 1 77.5 491 ASP B CA 1
ATOM 11132 C C . ASP B 1 491 ? -12.359 19.453 -8.539 1 77.5 491 ASP B C 1
ATOM 11134 O O . ASP B 1 491 ? -12.773 20.156 -9.461 1 77.5 491 ASP B O 1
ATOM 11138 N N . CYS B 1 492 ? -13.133 18.688 -7.719 1 80.44 492 CYS B N 1
ATOM 11139 C CA . CYS B 1 492 ? -14.555 18.578 -8.008 1 80.44 492 CYS B CA 1
ATOM 11140 C C . CYS B 1 492 ? -15.281 19.891 -7.719 1 80.44 492 CYS B C 1
ATOM 11142 O O . CYS B 1 492 ? -16.094 20.344 -8.531 1 80.44 492 CYS B O 1
ATOM 11144 N N . TYR B 1 493 ? -14.82 20.641 -6.762 1 80.5 493 TYR B N 1
ATOM 11145 C CA . TYR B 1 493 ? -15.484 21.844 -6.297 1 80.5 493 TYR B CA 1
ATOM 11146 C C . TYR B 1 493 ? -15.281 23 -7.277 1 80.5 493 TYR B C 1
ATOM 11148 O O . TYR B 1 493 ? -16.125 23.891 -7.395 1 80.5 493 TYR B O 1
ATOM 11156 N N . ARG B 1 494 ? -14.305 22.922 -8.039 1 83.69 494 ARG B N 1
ATOM 11157 C CA . ARG B 1 494 ? -13.961 23.984 -8.961 1 83.69 494 ARG B CA 1
ATOM 11158 C C . ARG B 1 494 ? -14.922 24.016 -10.141 1 83.69 494 ARG B C 1
ATOM 11160 O O . ARG B 1 494 ? -15.078 25.062 -10.797 1 83.69 494 ARG B O 1
ATOM 11167 N N . TYR B 1 495 ? -15.633 22.953 -10.352 1 87.62 495 TYR B N 1
ATOM 11168 C CA . TYR B 1 495 ? -16.484 22.859 -11.531 1 87.62 495 TYR B CA 1
ATOM 11169 C C . TYR B 1 495 ? -17.844 23.5 -11.273 1 87.62 495 TYR B C 1
ATOM 11171 O O . TYR B 1 495 ? -18.562 23.828 -12.211 1 87.62 495 TYR B O 1
ATOM 11179 N N . GLY B 1 496 ? -18.188 23.562 -9.961 1 89.56 496 GLY B N 1
ATOM 11180 C CA . GLY B 1 496 ? -19.453 24.188 -9.664 1 89.56 496 GLY B CA 1
ATOM 11181 C C . GLY B 1 496 ? -20.234 23.484 -8.57 1 89.56 496 GLY B C 1
ATOM 11182 O O . GLY B 1 496 ? -19.656 23.047 -7.57 1 89.56 496 GLY B O 1
ATOM 11183 N N . GLN B 1 497 ? -21.609 23.438 -8.805 1 93.56 497 GLN B N 1
ATOM 11184 C CA . GLN B 1 497 ? -22.469 22.844 -7.785 1 93.56 497 GLN B CA 1
ATOM 11185 C C . GLN B 1 497 ? -22.094 21.391 -7.516 1 93.56 497 GLN B C 1
ATOM 11187 O O . GLN B 1 497 ? -22.078 20.562 -8.43 1 93.56 497 GLN B O 1
ATOM 11192 N N . THR B 1 498 ? -21.797 21.094 -6.238 1 94.75 498 THR B N 1
ATOM 11193 C CA . THR B 1 498 ? -21.203 19.812 -5.867 1 94.75 498 THR B CA 1
ATOM 11194 C C . THR B 1 498 ? -22.062 19.109 -4.82 1 94.75 498 THR B C 1
ATOM 11196 O O . THR B 1 498 ? -22.516 19.734 -3.859 1 94.75 498 THR B O 1
ATOM 11199 N N . LEU B 1 499 ? -22.312 17.891 -5.043 1 95.69 499 LEU B N 1
ATOM 11200 C CA . LEU B 1 499 ? -22.922 17 -4.055 1 95.69 499 LEU B CA 1
ATOM 11201 C C . LEU B 1 499 ? -21.953 15.914 -3.637 1 95.69 499 LEU B C 1
ATOM 11203 O O . LEU B 1 499 ? -21.5 15.125 -4.473 1 95.69 499 LEU B O 1
ATOM 11207 N N . ASP B 1 500 ? -21.594 15.898 -2.428 1 95.06 500 ASP B N 1
ATOM 11208 C CA . ASP B 1 500 ? -20.672 14.898 -1.905 1 95.06 500 ASP B CA 1
ATOM 11209 C C . ASP B 1 500 ? -21.406 13.805 -1.146 1 95.06 500 ASP B C 1
ATOM 11211 O O . ASP B 1 500 ? -21.891 14.031 -0.038 1 95.06 500 ASP B O 1
ATOM 11215 N N . LEU B 1 501 ? -21.5 12.68 -1.73 1 95.62 501 LEU B N 1
ATOM 11216 C CA . LEU B 1 501 ? -22.125 11.5 -1.126 1 95.62 501 LEU B CA 1
ATOM 11217 C C . LEU B 1 501 ? -21.078 10.43 -0.828 1 95.62 501 LEU B C 1
ATOM 11219 O O . LEU B 1 501 ? -21.406 9.242 -0.799 1 95.62 501 LEU B O 1
ATOM 11223 N N . SER B 1 502 ? -19.875 10.852 -0.643 1 93.06 502 SER B N 1
ATOM 11224 C CA . SER B 1 502 ? -18.797 9.891 -0.434 1 93.06 502 SER B CA 1
ATOM 11225 C C . SER B 1 502 ? -18.891 9.242 0.942 1 93.06 502 SER B C 1
ATOM 11227 O O . SER B 1 502 ? -19.422 9.844 1.883 1 93.06 502 SER B O 1
ATOM 11229 N N . ARG B 1 503 ? -18.453 7.938 1.021 1 90.38 503 ARG B N 1
ATOM 11230 C CA . ARG B 1 503 ? -18.328 7.188 2.268 1 90.38 503 ARG B CA 1
ATOM 11231 C C . ARG B 1 503 ? -19.688 7.027 2.945 1 90.38 503 ARG B C 1
ATOM 11233 O O . ARG B 1 503 ? -19.844 7.355 4.125 1 90.38 503 ARG B O 1
ATOM 11240 N N . ASN B 1 504 ? -20.625 6.695 2.164 1 92.38 504 ASN B N 1
ATOM 11241 C CA . ASN B 1 504 ? -21.953 6.258 2.617 1 92.38 504 ASN B CA 1
ATOM 11242 C C . ASN B 1 504 ? -22.141 4.758 2.412 1 92.38 504 ASN B C 1
ATOM 11244 O O . ASN B 1 504 ? -21.156 4.016 2.268 1 92.38 504 ASN B O 1
ATOM 11248 N N . ASN B 1 505 ? -23.344 4.297 2.604 1 86.38 505 ASN B N 1
ATOM 11249 C CA . ASN B 1 505 ? -23.656 2.885 2.408 1 86.38 505 ASN B CA 1
ATOM 11250 C C . ASN B 1 505 ? -24.516 2.666 1.161 1 86.38 505 ASN B C 1
ATOM 11252 O O . ASN B 1 505 ? -25.469 1.896 1.189 1 86.38 505 ASN B O 1
ATOM 11256 N N . ILE B 1 506 ? -24.109 3.408 0.11 1 90.88 506 ILE B N 1
ATOM 11257 C CA . ILE B 1 506 ? -24.844 3.277 -1.142 1 90.88 506 ILE B CA 1
ATOM 11258 C C . ILE B 1 506 ? -24.359 2.047 -1.902 1 90.88 506 ILE B C 1
ATOM 11260 O O . ILE B 1 506 ? -23.172 1.908 -2.176 1 90.88 506 ILE B O 1
ATOM 11264 N N . PHE B 1 507 ? -25.281 1.149 -2.211 1 84.38 507 PHE B N 1
ATOM 11265 C CA . PHE B 1 507 ? -24.875 -0.087 -2.863 1 84.38 507 PHE B CA 1
ATOM 11266 C C . PHE B 1 507 ? -25.484 -0.195 -4.258 1 84.38 507 PHE B C 1
ATOM 11268 O O . PHE B 1 507 ? -25.125 -1.09 -5.027 1 84.38 507 PHE B O 1
ATOM 11275 N N . PHE B 1 508 ? -26.438 0.739 -4.574 1 86.75 508 PHE B N 1
ATOM 11276 C CA . PHE B 1 508 ? -27.125 0.764 -5.859 1 86.75 508 PHE B CA 1
ATOM 11277 C C . PHE B 1 508 ? -27.594 2.174 -6.195 1 86.75 508 PHE B C 1
ATOM 11279 O O . PHE B 1 508 ? -28.031 2.916 -5.312 1 86.75 508 PHE B O 1
ATOM 11286 N N . ILE B 1 509 ? -27.469 2.531 -7.473 1 91.81 509 ILE B N 1
ATOM 11287 C CA . ILE B 1 509 ? -27.953 3.836 -7.898 1 91.81 509 ILE B CA 1
ATOM 11288 C C . ILE B 1 509 ? -28.922 3.666 -9.07 1 91.81 509 ILE B C 1
ATOM 11290 O O . ILE B 1 509 ? -28.75 2.77 -9.898 1 91.81 509 ILE B O 1
ATOM 11294 N N . LYS B 1 510 ? -29.969 4.457 -9.086 1 90.44 510 LYS B N 1
ATOM 11295 C CA . LYS B 1 510 ? -30.938 4.504 -10.172 1 90.44 510 LYS B CA 1
ATOM 11296 C C . LYS B 1 510 ? -31.125 5.93 -10.688 1 90.44 510 LYS B C 1
ATOM 11298 O O . LYS B 1 510 ? -30.797 6.895 -9.992 1 90.44 510 LYS B O 1
ATOM 11303 N N . SER B 1 511 ? -31.594 5.977 -11.852 1 93.5 511 SER B N 1
ATOM 11304 C CA . SER B 1 511 ? -31.812 7.277 -12.484 1 93.5 511 SER B CA 1
ATOM 11305 C C . SER B 1 511 ? -32.719 8.148 -11.648 1 93.5 511 SER B C 1
ATOM 11307 O O . SER B 1 511 ? -32.531 9.359 -11.539 1 93.5 511 SER B O 1
ATOM 11309 N N . SER B 1 512 ? -33.719 7.594 -10.938 1 90.94 512 SER B N 1
ATOM 11310 C CA . SER B 1 512 ? -34.719 8.32 -10.156 1 90.94 512 SER B CA 1
ATOM 11311 C C . SER B 1 512 ? -34.062 9 -8.953 1 90.94 512 SER B C 1
ATOM 11313 O O . SER B 1 512 ? -34.594 9.992 -8.438 1 90.94 512 SER B O 1
ATOM 11315 N N . ASP B 1 513 ? -32.906 8.484 -8.523 1 91.38 513 ASP B N 1
ATOM 11316 C CA . ASP B 1 513 ? -32.219 9.039 -7.363 1 91.38 513 ASP B CA 1
ATOM 11317 C C . ASP B 1 513 ? -31.719 10.445 -7.652 1 91.38 513 ASP B C 1
ATOM 11319 O O . ASP B 1 513 ? -31.5 11.234 -6.73 1 91.38 513 ASP B O 1
ATOM 11323 N N . PHE B 1 514 ? -31.656 10.781 -9.039 1 93.44 514 PHE B N 1
ATOM 11324 C CA . PHE B 1 514 ? -31.031 12.039 -9.406 1 93.44 514 PHE B CA 1
ATOM 11325 C C . PHE B 1 514 ? -32 12.938 -10.148 1 93.44 514 PHE B C 1
ATOM 11327 O O . PHE B 1 514 ? -31.609 13.93 -10.766 1 93.44 514 PHE B O 1
ATOM 11334 N N . ARG B 1 515 ? -33.25 12.633 -10.195 1 91.25 515 ARG B N 1
ATOM 11335 C CA . ARG B 1 515 ? -34.281 13.32 -10.992 1 91.25 515 ARG B CA 1
ATOM 11336 C C . ARG B 1 515 ? -34.312 14.805 -10.656 1 91.25 515 ARG B C 1
ATOM 11338 O O . ARG B 1 515 ? -34.5 15.641 -11.547 1 91.25 515 ARG B O 1
ATOM 11345 N N . HIS B 1 516 ? -34.062 15.258 -9.492 1 89.81 516 HIS B N 1
ATOM 11346 C CA . HIS B 1 516 ? -34.156 16.656 -9.102 1 89.81 516 HIS B CA 1
ATOM 11347 C C . HIS B 1 516 ? -32.781 17.266 -8.844 1 89.81 516 HIS B C 1
ATOM 11349 O O . HIS B 1 516 ? -32.688 18.266 -8.141 1 89.81 516 HIS B O 1
ATOM 11355 N N . LEU B 1 517 ? -31.797 16.703 -9.492 1 94.31 517 LEU B N 1
ATOM 11356 C CA . LEU B 1 517 ? -30.422 17.156 -9.234 1 94.31 517 LEU B CA 1
ATOM 11357 C C . LEU B 1 517 ? -29.719 17.5 -10.539 1 94.31 517 LEU B C 1
ATOM 11359 O O . LEU B 1 517 ? -28.484 17.375 -10.633 1 94.31 517 LEU B O 1
ATOM 11363 N N . SER B 1 518 ? -30.438 17.906 -11.562 1 93 518 SER B N 1
ATOM 11364 C CA . SER B 1 518 ? -29.891 18.156 -12.891 1 93 518 SER B CA 1
ATOM 11365 C C . SER B 1 518 ? -28.922 19.328 -12.867 1 93 518 SER B C 1
ATOM 11367 O O . SER B 1 518 ? -28.109 19.484 -13.789 1 93 518 SER B O 1
ATOM 11369 N N . PHE B 1 519 ? -28.938 20.109 -11.805 1 92.44 519 PHE B N 1
ATOM 11370 C CA . PHE B 1 519 ? -28.094 21.297 -11.711 1 92.44 519 PHE B CA 1
ATOM 11371 C C . PHE B 1 519 ? -26.672 20.938 -11.305 1 92.44 519 PHE B C 1
ATOM 11373 O O . PHE B 1 519 ? -25.766 21.75 -11.406 1 92.44 519 PHE B O 1
ATOM 11380 N N . LEU B 1 520 ? -26.406 19.703 -10.93 1 94.62 520 LEU B N 1
ATOM 11381 C CA . LEU B 1 520 ? -25.125 19.281 -10.398 1 94.62 520 LEU B CA 1
ATOM 11382 C C . LEU B 1 520 ? -24.047 19.297 -11.477 1 94.62 520 LEU B C 1
ATOM 11384 O O . LEU B 1 520 ? -24.297 18.875 -12.617 1 94.62 520 LEU B O 1
ATOM 11388 N N . LYS B 1 521 ? -22.969 19.797 -11.086 1 95.81 521 LYS B N 1
ATOM 11389 C CA . LYS B 1 521 ? -21.797 19.781 -11.961 1 95.81 521 LYS B CA 1
ATOM 11390 C C . LYS B 1 521 ? -20.75 18.781 -11.477 1 95.81 521 LYS B C 1
ATOM 11392 O O . LYS B 1 521 ? -19.984 18.25 -12.273 1 95.81 521 LYS B O 1
ATOM 11397 N N . CYS B 1 522 ? -20.766 18.578 -10.195 1 95.81 522 CYS B N 1
ATOM 11398 C CA . CYS B 1 522 ? -19.828 17.641 -9.586 1 95.81 522 CYS B CA 1
ATOM 11399 C C . CYS B 1 522 ? -20.547 16.703 -8.641 1 95.81 522 CYS B C 1
ATOM 11401 O O . CYS B 1 522 ? -21.328 17.141 -7.789 1 95.81 522 CYS B O 1
ATOM 11403 N N . LEU B 1 523 ? -20.297 15.414 -8.812 1 96.69 523 LEU B N 1
ATOM 11404 C CA . LEU B 1 523 ? -20.875 14.383 -7.957 1 96.69 523 LEU B CA 1
ATOM 11405 C C . LEU B 1 523 ? -19.797 13.445 -7.422 1 96.69 523 LEU B C 1
ATOM 11407 O O . LEU B 1 523 ? -19.031 12.859 -8.195 1 96.69 523 LEU B O 1
ATOM 11411 N N . ASN B 1 524 ? -19.688 13.391 -6.133 1 95.88 524 ASN B N 1
ATOM 11412 C CA . ASN B 1 524 ? -18.734 12.492 -5.496 1 95.88 524 ASN B CA 1
ATOM 11413 C C . ASN B 1 524 ? -19.422 11.289 -4.859 1 95.88 524 ASN B C 1
ATOM 11415 O O . ASN B 1 524 ? -20.125 11.43 -3.85 1 95.88 524 ASN B O 1
ATOM 11419 N N . LEU B 1 525 ? -19.25 10.164 -5.449 1 96 525 LEU B N 1
ATOM 11420 C CA . LEU B 1 525 ? -19.844 8.922 -4.957 1 96 525 LEU B CA 1
ATOM 11421 C C . LEU B 1 525 ? -18.75 7.969 -4.465 1 96 525 LEU B C 1
ATOM 11423 O O . LEU B 1 525 ? -18.984 6.766 -4.34 1 96 525 LEU B O 1
ATOM 11427 N N . SER B 1 526 ? -17.625 8.469 -4.156 1 94 526 SER B N 1
ATOM 11428 C CA . SER B 1 526 ? -16.5 7.629 -3.787 1 94 526 SER B CA 1
ATOM 11429 C C . SER B 1 526 ? -16.703 6.973 -2.428 1 94 526 SER B C 1
ATOM 11431 O O . SER B 1 526 ? -17.406 7.523 -1.568 1 94 526 SER B O 1
ATOM 11433 N N . GLY B 1 527 ? -16.125 5.797 -2.256 1 91.12 527 GLY B N 1
ATOM 11434 C CA . GLY B 1 527 ? -16.094 5.129 -0.965 1 91.12 527 GLY B CA 1
ATOM 11435 C C . GLY B 1 527 ? -17.438 4.543 -0.57 1 91.12 527 GLY 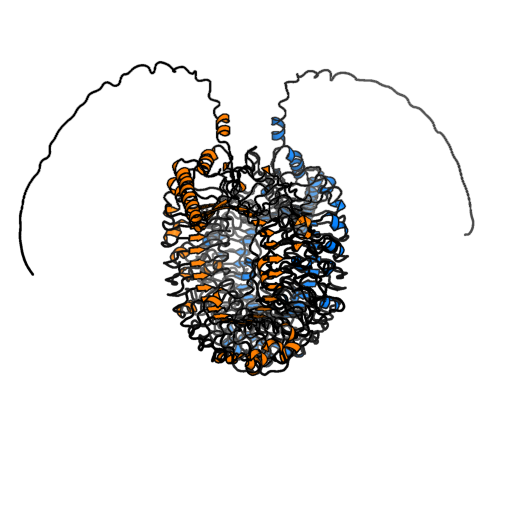B C 1
ATOM 11436 O O . GLY B 1 527 ? -17.781 4.52 0.612 1 91.12 527 GLY B O 1
ATOM 11437 N N . ASN B 1 528 ? -18.281 4.25 -1.576 1 93 528 ASN B N 1
ATOM 11438 C CA . ASN B 1 528 ? -19.5 3.498 -1.341 1 93 528 ASN B CA 1
ATOM 11439 C C . ASN B 1 528 ? -19.328 2.018 -1.67 1 93 528 ASN B C 1
ATOM 11441 O O . ASN B 1 528 ? -18.234 1.468 -1.503 1 93 528 ASN B O 1
ATOM 11445 N N . THR B 1 529 ? -20.359 1.296 -1.896 1 87.5 529 THR B N 1
ATOM 11446 C CA . THR B 1 529 ? -20.297 -0.121 -2.234 1 87.5 529 THR B CA 1
ATOM 11447 C C . THR B 1 529 ? -21.141 -0.43 -3.463 1 87.5 529 THR B C 1
ATOM 11449 O O . THR B 1 529 ? -21.797 -1.47 -3.521 1 87.5 529 THR B O 1
ATOM 11452 N N . ILE B 1 530 ? -21.078 0.496 -4.363 1 91 530 ILE B N 1
ATOM 11453 C CA . ILE B 1 530 ? -21.891 0.327 -5.562 1 91 530 ILE B CA 1
ATOM 11454 C C . ILE B 1 530 ? -21.297 -0.768 -6.445 1 91 530 ILE B C 1
ATOM 11456 O O . ILE B 1 530 ? -20.188 -0.624 -6.953 1 91 530 ILE B O 1
ATOM 11460 N N . GLY B 1 531 ? -22.031 -1.856 -6.598 1 86.19 531 GLY B N 1
ATOM 11461 C CA . GLY B 1 531 ? -21.5 -2.998 -7.324 1 86.19 531 GLY B CA 1
ATOM 11462 C C . GLY B 1 531 ? -22.359 -3.414 -8.5 1 86.19 531 GLY B C 1
ATOM 11463 O O . GLY B 1 531 ? -22.219 -4.527 -9.016 1 86.19 531 GLY B O 1
ATOM 11464 N N . GLN B 1 532 ? -23.188 -2.572 -8.953 1 85.38 532 GLN B N 1
ATOM 11465 C CA . GLN B 1 532 ? -24.062 -2.889 -10.086 1 85.38 532 GLN B CA 1
ATOM 11466 C C . GLN B 1 532 ? -23.344 -2.676 -11.414 1 85.38 532 GLN B C 1
ATOM 11468 O O . GLN B 1 532 ? -22.297 -2.014 -11.461 1 85.38 532 GLN B O 1
ATOM 11473 N N . THR B 1 533 ? -23.891 -3.324 -12.461 1 88.06 533 THR B N 1
ATOM 11474 C CA . THR B 1 533 ? -23.422 -3.047 -13.812 1 88.06 533 THR B CA 1
ATOM 11475 C C . THR B 1 533 ? -24 -1.732 -14.328 1 88.06 533 THR B C 1
ATOM 11477 O O . THR B 1 533 ? -25.172 -1.43 -14.086 1 88.06 533 THR B O 1
ATOM 11480 N N . LEU B 1 534 ? -23.234 -0.963 -14.922 1 92.5 534 LEU B N 1
ATOM 11481 C CA . LEU B 1 534 ? -23.703 0.285 -15.516 1 92.5 534 LEU B CA 1
ATOM 11482 C C . LEU B 1 534 ? -24.016 0.104 -17 1 92.5 534 LEU B C 1
ATOM 11484 O O . LEU B 1 534 ? -23.172 -0.383 -17.75 1 92.5 534 LEU B O 1
ATOM 11488 N N . ASN B 1 535 ? -25.219 0.471 -17.359 1 91.44 535 ASN B N 1
ATOM 11489 C CA . ASN B 1 535 ? -25.609 0.257 -18.75 1 91.44 535 ASN B CA 1
ATOM 11490 C C . ASN B 1 535 ? -25.797 1.579 -19.484 1 91.44 535 ASN B C 1
ATOM 11492 O O . ASN B 1 535 ? -26.234 1.595 -20.641 1 91.44 535 ASN B O 1
ATOM 11496 N N . GLY B 1 536 ? -25.531 2.664 -18.797 1 94.56 536 GLY B N 1
ATOM 11497 C CA . GLY B 1 536 ? -25.609 3.961 -19.453 1 94.56 536 GLY B CA 1
ATOM 11498 C C . GLY B 1 536 ? -26.922 4.672 -19.203 1 94.56 536 GLY B C 1
ATOM 11499 O O . GLY B 1 536 ? -27.25 5.645 -19.891 1 94.56 536 GLY B O 1
ATOM 11500 N N . SER B 1 537 ? -27.703 4.25 -18.141 1 94.12 537 SER B N 1
ATOM 11501 C CA . SER B 1 537 ? -29 4.855 -17.859 1 94.12 537 SER B CA 1
ATOM 11502 C C . SER B 1 537 ? -29.047 5.445 -16.453 1 94.12 537 SER B C 1
ATOM 11504 O O . SER B 1 537 ? -29.922 6.246 -16.141 1 94.12 537 SER B O 1
ATOM 11506 N N . GLU B 1 538 ? -28.109 5.148 -15.617 1 94.56 538 GLU B N 1
ATOM 11507 C CA . GLU B 1 538 ? -28.172 5.418 -14.188 1 94.56 538 GLU B CA 1
ATOM 11508 C C . GLU B 1 538 ? -28.094 6.914 -13.898 1 94.56 538 GLU B C 1
ATOM 11510 O O . GLU B 1 538 ? -28.75 7.406 -12.977 1 94.56 538 GLU B O 1
ATOM 11515 N N . PHE B 1 539 ? -27.391 7.672 -14.797 1 96.81 539 PHE B N 1
ATOM 11516 C CA . PHE B 1 539 ? -27.141 9.078 -14.516 1 96.81 539 PHE B CA 1
ATOM 11517 C C . PHE B 1 539 ? -27.875 9.969 -15.516 1 96.81 539 PHE B C 1
ATOM 11519 O O . PHE B 1 539 ? -27.5 11.125 -15.719 1 96.81 539 PHE B O 1
ATOM 11526 N N . GLN B 1 540 ? -28.922 9.523 -16.062 1 95.94 540 GLN B N 1
ATOM 11527 C CA . GLN B 1 540 ? -29.625 10.172 -17.172 1 95.94 540 GLN B CA 1
ATOM 11528 C C . GLN B 1 540 ? -30.062 11.586 -16.797 1 95.94 540 GLN B C 1
ATOM 11530 O O . GLN B 1 540 ? -29.938 12.516 -17.594 1 95.94 540 GLN B O 1
ATOM 11535 N N . PRO B 1 541 ? -30.5 11.852 -15.547 1 95.75 541 PRO B N 1
ATOM 11536 C CA . PRO B 1 541 ? -30.953 13.203 -15.203 1 95.75 541 PRO B CA 1
ATOM 11537 C C . PRO B 1 541 ? -29.812 14.195 -15.07 1 95.75 541 PRO B C 1
ATOM 11539 O O . PRO B 1 541 ? -30.031 15.406 -15.047 1 95.75 541 PRO B O 1
ATOM 11542 N N . LEU B 1 542 ? -28.609 13.742 -14.969 1 96.69 542 LEU B N 1
ATOM 11543 C CA . LEU B 1 542 ? -27.453 14.602 -14.688 1 96.69 542 LEU B CA 1
ATOM 11544 C C . LEU B 1 542 ? -26.812 15.07 -15.984 1 96.69 542 LEU B C 1
ATOM 11546 O O . LEU B 1 542 ? -25.609 14.836 -16.203 1 96.69 542 LEU B O 1
ATOM 11550 N N . VAL B 1 543 ? -27.484 15.836 -16.719 1 93.75 543 VAL B N 1
ATOM 11551 C CA . VAL B 1 543 ? -27.109 16.219 -18.078 1 93.75 543 VAL B CA 1
ATOM 11552 C C . VAL B 1 543 ? -25.922 17.188 -18.016 1 93.75 543 VAL B C 1
ATOM 11554 O O . VAL B 1 543 ? -25.125 17.25 -18.938 1 93.75 543 VAL B O 1
ATOM 11557 N N . ASP B 1 544 ? -25.797 17.906 -16.891 1 93.44 544 ASP B N 1
ATOM 11558 C CA . ASP B 1 544 ? -24.781 18.953 -16.828 1 93.44 544 ASP B CA 1
ATOM 11559 C C . ASP B 1 544 ? -23.578 18.484 -16.016 1 93.44 544 ASP B C 1
ATOM 11561 O O . ASP B 1 544 ? -22.672 19.281 -15.727 1 93.44 544 ASP B O 1
ATOM 11565 N N . LEU B 1 545 ? -23.531 17.234 -15.664 1 96.62 545 LEU B N 1
ATOM 11566 C CA . LEU B 1 545 ? -22.438 16.734 -14.82 1 96.62 545 LEU B CA 1
ATOM 11567 C C . LEU B 1 545 ? -21.109 16.812 -15.547 1 96.62 545 LEU B C 1
ATOM 11569 O O . LEU B 1 545 ? -21 16.359 -16.703 1 96.62 545 LEU B O 1
ATOM 11573 N N . LYS B 1 546 ? -20.125 17.359 -14.867 1 96.88 546 LYS B N 1
ATOM 11574 C CA . LYS B 1 546 ? -18.812 17.547 -15.469 1 96.88 546 LYS B CA 1
ATOM 11575 C C . LYS B 1 546 ? -17.766 16.688 -14.781 1 96.88 546 LYS B C 1
ATOM 11577 O O . LYS B 1 546 ? -16.766 16.312 -15.391 1 96.88 546 LYS B O 1
ATOM 11582 N N . TYR B 1 547 ? -17.969 16.453 -13.539 1 96.94 547 TYR B N 1
ATOM 11583 C CA . TYR B 1 547 ? -17.031 15.68 -12.734 1 96.94 547 TYR B CA 1
ATOM 11584 C C . TYR B 1 547 ? -17.734 14.578 -11.961 1 96.94 547 TYR B C 1
ATOM 11586 O O . TYR B 1 547 ? -18.688 14.844 -11.219 1 96.94 547 TYR B O 1
ATOM 11594 N N . LEU B 1 548 ? -17.297 13.336 -12.117 1 97.19 548 LEU B N 1
ATOM 11595 C CA . LEU B 1 548 ? -17.828 12.203 -11.375 1 97.19 548 LEU B CA 1
ATOM 11596 C C . LEU B 1 548 ? -16.719 11.414 -10.695 1 97.19 548 LEU B C 1
ATOM 11598 O O . LEU B 1 548 ? -15.828 10.898 -11.367 1 97.19 548 LEU B O 1
ATOM 11602 N N . ASP B 1 549 ? -16.766 11.391 -9.398 1 96.31 549 ASP B N 1
ATOM 11603 C CA . ASP B 1 549 ? -15.875 10.531 -8.641 1 96.31 549 ASP B CA 1
ATOM 11604 C C . ASP B 1 549 ? -16.578 9.25 -8.211 1 96.31 549 ASP B C 1
ATOM 11606 O O . ASP B 1 549 ? -17.438 9.273 -7.332 1 96.31 549 ASP B O 1
ATOM 11610 N N . PHE B 1 550 ? -16.25 8.211 -8.875 1 96.5 550 PHE B N 1
ATOM 11611 C CA . PHE B 1 550 ? -16.812 6.898 -8.609 1 96.5 550 PHE B CA 1
ATOM 11612 C C . PHE B 1 550 ? -15.742 5.953 -8.062 1 96.5 550 PHE B C 1
ATOM 11614 O O . PHE B 1 550 ? -15.828 4.738 -8.242 1 96.5 550 PHE B O 1
ATOM 11621 N N . SER B 1 551 ? -14.742 6.492 -7.41 1 95.12 551 SER B N 1
ATOM 11622 C CA . SER B 1 551 ? -13.617 5.695 -6.926 1 95.12 551 SER B CA 1
ATOM 11623 C C . SER B 1 551 ? -13.992 4.93 -5.66 1 95.12 551 SER B C 1
ATOM 11625 O O . SER B 1 551 ? -14.953 5.277 -4.977 1 95.12 551 SER B O 1
ATOM 11627 N N . ASN B 1 552 ? -13.234 3.812 -5.379 1 92.19 552 ASN B N 1
ATOM 11628 C CA . ASN B 1 552 ? -13.383 3.006 -4.176 1 92.19 552 ASN B CA 1
ATOM 11629 C C . ASN B 1 552 ? -14.797 2.445 -4.047 1 92.19 552 ASN B C 1
ATOM 11631 O O . ASN B 1 552 ? -15.445 2.617 -3.016 1 92.19 552 ASN B O 1
ATOM 11635 N N . ASN B 1 553 ? -15.289 1.927 -5.152 1 94.38 553 ASN B N 1
ATOM 11636 C CA . ASN B 1 553 ? -16.516 1.145 -5.219 1 94.38 553 ASN B CA 1
ATOM 11637 C C . ASN B 1 553 ? -16.266 -0.261 -5.754 1 94.38 553 ASN B C 1
ATOM 11639 O O . ASN B 1 553 ? -15.18 -0.813 -5.559 1 94.38 553 ASN B O 1
ATOM 11643 N N . ARG B 1 554 ? -17.359 -0.94 -6.215 1 90.94 554 ARG B N 1
ATOM 11644 C CA . ARG B 1 554 ? -17.25 -2.248 -6.852 1 90.94 554 ARG B CA 1
ATOM 11645 C C . ARG B 1 554 ? -17.859 -2.221 -8.25 1 90.94 554 ARG B C 1
ATOM 11647 O O . ARG B 1 554 ? -18.719 -3.043 -8.586 1 90.94 554 ARG B O 1
ATOM 11654 N N . LEU B 1 555 ? -17.266 -1.377 -9.031 1 90.94 555 LEU B N 1
ATOM 11655 C CA . LEU B 1 555 ? -17.844 -1.104 -10.352 1 90.94 555 LEU B CA 1
ATOM 11656 C C . LEU B 1 555 ? -17.672 -2.303 -11.273 1 90.94 555 LEU B C 1
ATOM 11658 O O . LEU B 1 555 ? -16.594 -2.902 -11.328 1 90.94 555 LEU B O 1
ATOM 11662 N N . ASP B 1 556 ? -18.766 -2.643 -11.93 1 88.44 556 ASP B N 1
ATOM 11663 C CA . ASP B 1 556 ? -18.781 -3.707 -12.93 1 88.44 556 ASP B CA 1
ATOM 11664 C C . ASP B 1 556 ? -18.969 -3.141 -14.328 1 88.44 556 ASP B C 1
ATOM 11666 O O . ASP B 1 556 ? -20.031 -2.58 -14.641 1 88.44 556 ASP B O 1
ATOM 11670 N N . LEU B 1 557 ? -17.984 -3.301 -15.227 1 91.62 557 LEU B N 1
ATOM 11671 C CA . LEU B 1 557 ? -18.031 -2.76 -16.578 1 91.62 557 LEU B CA 1
ATOM 11672 C C . LEU B 1 557 ? -18.359 -3.855 -17.594 1 91.62 557 LEU B C 1
ATOM 11674 O O . LEU B 1 557 ? -17.594 -4.086 -18.531 1 91.62 557 LEU B O 1
ATOM 11678 N N . LEU B 1 558 ? -19.516 -4.324 -17.469 1 86.94 558 LEU B N 1
ATOM 11679 C CA . LEU B 1 558 ? -19.984 -5.391 -18.344 1 86.94 558 LEU B CA 1
ATOM 11680 C C . LEU B 1 558 ? -20.375 -4.84 -19.719 1 86.94 558 LEU B C 1
ATOM 11682 O O . LEU B 1 558 ? -20.094 -5.461 -20.734 1 86.94 558 LEU B O 1
ATOM 11686 N N . TYR B 1 559 ? -20.938 -3.658 -19.719 1 89.19 559 TYR B N 1
ATOM 11687 C CA . TYR B 1 559 ? -21.484 -3.104 -20.953 1 89.19 559 TYR B CA 1
ATOM 11688 C C . TYR B 1 559 ? -20.594 -2 -21.5 1 89.19 559 TYR B C 1
ATOM 11690 O O . TYR B 1 559 ? -20.109 -1.15 -20.75 1 89.19 559 TYR B O 1
ATOM 11698 N N . SER B 1 560 ? -20.438 -1.959 -22.781 1 91.88 560 SER B N 1
ATOM 11699 C CA . SER B 1 560 ? -19.688 -0.906 -23.438 1 91.88 560 SER B CA 1
ATOM 11700 C C . SER B 1 560 ? -20.422 0.425 -23.406 1 91.88 560 SER B C 1
ATOM 11702 O O . SER B 1 560 ? -19.844 1.476 -23.672 1 91.88 560 SER B O 1
ATOM 11704 N N . THR B 1 561 ? -21.75 0.372 -22.969 1 94.44 561 THR B N 1
ATOM 11705 C CA . THR B 1 561 ? -22.594 1.564 -22.953 1 94.44 561 THR B CA 1
ATOM 11706 C C . THR B 1 561 ? -22.484 2.289 -21.625 1 94.44 561 THR B C 1
ATOM 11708 O O . THR B 1 561 ? -23.156 3.301 -21.406 1 94.44 561 THR B O 1
ATOM 11711 N N . ALA B 1 562 ? -21.641 1.761 -20.781 1 94.56 562 ALA B N 1
ATOM 11712 C CA . ALA B 1 562 ? -21.484 2.383 -19.469 1 94.56 562 ALA B CA 1
ATOM 11713 C C . ALA B 1 562 ? -21.188 3.875 -19.609 1 94.56 562 ALA B C 1
ATOM 11715 O O . ALA B 1 562 ? -20.359 4.281 -20.406 1 94.56 562 ALA B O 1
ATOM 11716 N N . PHE B 1 563 ? -21.906 4.812 -18.891 1 96.44 563 PHE B N 1
ATOM 11717 C CA . PHE B 1 563 ? -21.719 6.254 -18.75 1 96.44 563 PHE B CA 1
ATOM 11718 C C . PHE B 1 563 ? -22.094 6.977 -20.047 1 96.44 563 PHE B C 1
ATOM 11720 O O . PHE B 1 563 ? -21.812 8.164 -20.203 1 96.44 563 PHE B O 1
ATOM 11727 N N . GLU B 1 564 ? -22.688 6.301 -20.969 1 95.69 564 GLU B N 1
ATOM 11728 C CA . GLU B 1 564 ? -23 6.895 -22.266 1 95.69 564 GLU B CA 1
ATOM 11729 C C . GLU B 1 564 ? -23.938 8.094 -22.109 1 95.69 564 GLU B C 1
ATOM 11731 O O . GLU B 1 564 ? -23.891 9.023 -22.922 1 95.69 564 GLU B O 1
ATOM 11736 N N . GLU B 1 565 ? -24.75 8.156 -21.031 1 96.12 565 GLU B N 1
ATOM 11737 C CA . GLU B 1 565 ? -25.719 9.219 -20.797 1 96.12 565 GLU B CA 1
ATOM 11738 C C . GLU B 1 565 ? -25.031 10.5 -20.328 1 96.12 565 GLU B C 1
ATOM 11740 O O . GLU B 1 565 ? -25.641 11.578 -20.359 1 96.12 565 GLU B O 1
ATOM 11745 N N . LEU B 1 566 ? -23.781 10.43 -19.922 1 97.31 566 LEU B N 1
ATOM 11746 C CA . LEU B 1 566 ? -23.047 11.586 -19.422 1 97.31 566 LEU B CA 1
ATOM 11747 C C . LEU B 1 566 ? -22.312 12.297 -20.531 1 97.31 566 LEU B C 1
ATOM 11749 O O . LEU B 1 566 ? -21.078 12.289 -20.578 1 97.31 566 LEU B O 1
ATOM 11753 N N . ARG B 1 567 ? -22.953 13.047 -21.297 1 95.12 567 ARG B N 1
ATOM 11754 C CA . ARG B 1 567 ? -22.453 13.617 -22.547 1 95.12 567 ARG B CA 1
ATOM 11755 C C . ARG B 1 567 ? -21.531 14.812 -22.266 1 95.12 567 ARG B C 1
ATOM 11757 O O . ARG B 1 567 ? -20.719 15.18 -23.109 1 95.12 567 ARG B O 1
ATOM 11764 N N . ASN B 1 568 ? -21.656 15.383 -21.062 1 96.19 568 ASN B N 1
ATOM 11765 C CA . ASN B 1 568 ? -20.875 16.578 -20.766 1 96.19 568 ASN B CA 1
ATOM 11766 C C . ASN B 1 568 ? -19.797 16.297 -19.719 1 96.19 568 ASN B C 1
ATOM 11768 O O . ASN B 1 568 ? -19.172 17.219 -19.203 1 96.19 568 ASN B O 1
ATOM 11772 N N . LEU B 1 569 ? -19.594 15.031 -19.422 1 97.31 569 LEU B N 1
ATOM 11773 C CA . LEU B 1 569 ? -18.625 14.664 -18.391 1 97.31 569 LEU B CA 1
ATOM 11774 C C . LEU B 1 569 ? -17.203 14.945 -18.859 1 97.31 569 LEU B C 1
ATOM 11776 O O . LEU B 1 569 ? -16.797 14.531 -19.953 1 97.31 569 LEU B O 1
ATOM 11780 N N . GLU B 1 570 ? -16.438 15.648 -18.016 1 97.31 570 GLU B N 1
ATOM 11781 C CA . GLU B 1 570 ? -15.07 16.047 -18.375 1 97.31 570 GLU B CA 1
ATOM 11782 C C . GLU B 1 570 ? -14.039 15.234 -17.578 1 97.31 570 GLU B C 1
ATOM 11784 O O . GLU B 1 570 ? -12.938 14.992 -18.062 1 97.31 570 GLU B O 1
ATOM 11789 N N . VAL B 1 571 ? -14.398 14.891 -16.375 1 97.44 571 VAL B N 1
ATOM 11790 C CA . VAL B 1 571 ? -13.484 14.125 -15.531 1 97.44 571 VAL B CA 1
ATOM 11791 C C . VAL B 1 571 ? -14.219 12.93 -14.938 1 97.44 571 VAL B C 1
ATOM 11793 O O . VAL B 1 571 ? -15.32 13.07 -14.391 1 97.44 571 VAL B O 1
ATOM 11796 N N . LEU B 1 572 ? -13.594 11.781 -15.016 1 97.75 572 LEU B N 1
ATOM 11797 C CA . LEU B 1 572 ? -14.125 10.555 -14.445 1 97.75 572 LEU B CA 1
ATOM 11798 C C . LEU B 1 572 ? -13.055 9.812 -13.648 1 97.75 572 LEU B C 1
ATOM 11800 O O . LEU B 1 572 ? -11.977 9.523 -14.164 1 97.75 572 LEU B O 1
ATOM 11804 N N . ASP B 1 573 ? -13.344 9.578 -12.398 1 96.94 573 ASP B N 1
ATOM 11805 C CA . ASP B 1 573 ? -12.445 8.797 -11.562 1 96.94 573 ASP B CA 1
ATOM 11806 C C . ASP B 1 573 ? -13.07 7.457 -11.18 1 96.94 573 ASP B C 1
ATOM 11808 O O . ASP B 1 573 ? -14.031 7.41 -10.414 1 96.94 573 ASP B O 1
ATOM 11812 N N . ILE B 1 574 ? -12.555 6.398 -11.688 1 97.5 574 ILE B N 1
ATOM 11813 C CA . ILE B 1 574 ? -13.047 5.066 -11.352 1 97.5 574 ILE B CA 1
ATOM 11814 C C . ILE B 1 574 ? -11.914 4.234 -10.75 1 97.5 574 ILE B C 1
ATOM 11816 O O . ILE B 1 574 ? -11.82 3.031 -11.008 1 97.5 574 ILE B O 1
ATOM 11820 N N . SER B 1 575 ? -11.047 4.879 -10.047 1 96.75 575 SER B N 1
ATOM 11821 C CA . SER B 1 575 ? -9.914 4.211 -9.414 1 96.75 575 SER B CA 1
ATOM 11822 C C . SER B 1 575 ? -10.375 3.32 -8.266 1 96.75 575 SER B C 1
ATOM 11824 O O . SER B 1 575 ? -11.453 3.518 -7.707 1 96.75 575 SER B O 1
ATOM 11826 N N . SER B 1 576 ? -9.633 2.256 -7.93 1 93.75 576 SER B N 1
ATOM 11827 C CA . SER B 1 576 ? -9.828 1.368 -6.789 1 93.75 576 SER B CA 1
ATOM 11828 C C . SER B 1 576 ? -11.172 0.651 -6.863 1 93.75 576 SER B C 1
ATOM 11830 O O . SER B 1 576 ? -11.93 0.642 -5.895 1 93.75 576 SER B O 1
ATOM 11832 N N . ASN B 1 577 ? -11.516 0.207 -8.031 1 94.62 577 ASN B N 1
ATOM 11833 C CA . ASN B 1 577 ? -12.648 -0.677 -8.297 1 94.62 577 ASN B CA 1
ATOM 11834 C C . ASN B 1 577 ? -12.188 -2.082 -8.672 1 94.62 577 ASN B C 1
ATOM 11836 O O . ASN B 1 577 ? -12.633 -2.639 -9.672 1 94.62 577 ASN B O 1
ATOM 11840 N N . SER B 1 578 ? -11.414 -2.678 -7.906 1 90.44 578 SER B N 1
ATOM 11841 C CA . SER B 1 578 ? -10.672 -3.879 -8.281 1 90.44 578 SER B CA 1
ATOM 11842 C C . SER B 1 578 ? -11.547 -5.125 -8.156 1 90.44 578 SER B C 1
ATOM 11844 O O . SER B 1 578 ? -11.203 -6.184 -8.695 1 90.44 578 SER B O 1
ATOM 11846 N N . HIS B 1 579 ? -12.695 -5.055 -7.516 1 88.06 579 HIS B N 1
ATOM 11847 C CA . HIS B 1 579 ? -13.461 -6.211 -7.082 1 88.06 579 HIS B CA 1
ATOM 11848 C C . HIS B 1 579 ? -13.734 -7.16 -8.242 1 88.06 579 HIS B C 1
ATOM 11850 O O . HIS B 1 579 ? -13.359 -8.328 -8.195 1 88.06 579 HIS B O 1
ATOM 11856 N N . TYR B 1 580 ? -14.289 -6.684 -9.328 1 88.25 580 TYR B N 1
ATOM 11857 C CA . TYR B 1 580 ? -14.672 -7.543 -10.445 1 88.25 580 TYR B CA 1
ATOM 11858 C C . TYR B 1 580 ? -13.484 -7.805 -11.359 1 88.25 580 TYR B C 1
ATOM 11860 O O . TYR B 1 580 ? -13.445 -8.82 -12.055 1 88.25 580 TYR B O 1
ATOM 11868 N N . PHE B 1 581 ? -12.492 -6.973 -11.352 1 88.5 581 PHE B N 1
ATOM 11869 C CA . PHE B 1 581 ? -11.297 -7.207 -12.148 1 88.5 581 PHE B CA 1
ATOM 11870 C C . PHE B 1 581 ? -10.5 -8.383 -11.602 1 88.5 581 PHE B C 1
ATOM 11872 O O . PHE B 1 581 ? -9.789 -9.062 -12.344 1 88.5 581 PHE B O 1
ATOM 11879 N N . GLN B 1 582 ? -10.719 -8.656 -10.359 1 82.5 582 GLN B N 1
ATOM 11880 C CA . GLN B 1 582 ? -10 -9.75 -9.719 1 82.5 582 GLN B CA 1
ATOM 11881 C C . GLN B 1 582 ? -10.766 -11.062 -9.859 1 82.5 582 GLN B C 1
ATOM 11883 O O . GLN B 1 582 ? -10.266 -12.125 -9.492 1 82.5 582 GLN B O 1
ATOM 11888 N N . SER B 1 583 ? -11.938 -10.93 -10.414 1 78.19 583 SER B N 1
ATOM 11889 C CA . SER B 1 583 ? -12.742 -12.125 -10.617 1 78.19 583 SER B CA 1
ATOM 11890 C C . SER B 1 583 ? -12.5 -12.734 -12 1 78.19 583 SER B C 1
ATOM 11892 O O . SER B 1 583 ? -12.391 -12.008 -12.992 1 78.19 583 SER B O 1
ATOM 11894 N N . GLU B 1 584 ? -12.406 -14.023 -12.023 1 75.62 584 GLU B N 1
ATOM 11895 C CA . GLU B 1 584 ? -12.109 -14.711 -13.281 1 75.62 584 GLU B CA 1
ATOM 11896 C C . GLU B 1 584 ? -13.367 -14.898 -14.117 1 75.62 584 GLU B C 1
ATOM 11898 O O . GLU B 1 584 ? -14.445 -15.172 -13.578 1 75.62 584 GLU B O 1
ATOM 11903 N N . GLY B 1 585 ? -13.211 -14.766 -15.367 1 72.12 585 GLY B N 1
ATOM 11904 C CA . GLY B 1 585 ? -14.273 -15.117 -16.297 1 72.12 585 GLY B CA 1
ATOM 11905 C C . GLY B 1 585 ? -15.242 -13.977 -16.547 1 72.12 585 GLY B C 1
ATOM 11906 O O . GLY B 1 585 ? -16.219 -14.133 -17.297 1 72.12 585 GLY B O 1
ATOM 11907 N N . ILE B 1 586 ? -14.938 -12.844 -15.875 1 78.88 586 ILE B N 1
ATOM 11908 C CA . ILE B 1 586 ? -15.852 -11.719 -16 1 78.88 586 ILE B CA 1
ATOM 11909 C C . ILE B 1 586 ? -15.43 -10.844 -17.188 1 78.88 586 ILE B C 1
ATOM 11911 O O . ILE B 1 586 ? -14.234 -10.648 -17.422 1 78.88 586 ILE B O 1
ATOM 11915 N N . THR B 1 587 ? -16.453 -10.383 -17.859 1 82.31 587 THR B N 1
ATOM 11916 C CA . THR B 1 587 ? -16.219 -9.508 -19.016 1 82.31 587 THR B CA 1
ATOM 11917 C C . THR B 1 587 ? -16.016 -8.062 -18.547 1 82.31 587 THR B C 1
ATOM 11919 O O . THR B 1 587 ? -16.719 -7.582 -17.672 1 82.31 587 THR B O 1
ATOM 11922 N N . HIS B 1 588 ? -15.023 -7.422 -19.156 1 88.31 588 HIS B N 1
ATOM 11923 C CA . HIS B 1 588 ? -14.75 -6.012 -18.906 1 88.31 588 HIS B CA 1
ATOM 11924 C C . HIS B 1 588 ? -14.672 -5.223 -20.203 1 88.31 588 HIS B C 1
ATOM 11926 O O . HIS B 1 588 ? -13.773 -5.441 -21.016 1 88.31 588 HIS B O 1
ATOM 11932 N N . MET B 1 589 ? -15.57 -4.32 -20.406 1 91.44 589 MET B N 1
ATOM 11933 C CA . MET B 1 589 ? -15.586 -3.496 -21.609 1 91.44 589 MET B CA 1
ATOM 11934 C C . MET B 1 589 ? -14.938 -2.139 -21.344 1 91.44 589 MET B C 1
ATOM 11936 O O . MET B 1 589 ? -15.617 -1.196 -20.922 1 91.44 589 MET B O 1
ATOM 11940 N N . LEU B 1 590 ? -13.68 -1.977 -21.656 1 93.31 590 LEU B N 1
ATOM 11941 C CA . LEU B 1 590 ? -12.969 -0.733 -21.375 1 93.31 590 LEU B CA 1
ATOM 11942 C C . LEU B 1 590 ? -13.125 0.256 -22.531 1 93.31 590 LEU B C 1
ATOM 11944 O O . LEU B 1 590 ? -12.695 1.407 -22.422 1 93.31 590 LEU B O 1
ATOM 11948 N N . ASN B 1 591 ? -13.781 -0.147 -23.594 1 92.88 591 ASN B N 1
ATOM 11949 C CA . ASN B 1 591 ? -14.031 0.76 -24.703 1 92.88 591 ASN B CA 1
ATOM 11950 C C . ASN B 1 591 ? -15.234 1.654 -24.438 1 92.88 591 ASN B C 1
ATOM 11952 O O . ASN B 1 591 ? -15.719 2.338 -25.344 1 92.88 591 ASN B O 1
ATOM 11956 N N . PHE B 1 592 ? -15.766 1.608 -23.141 1 94.75 592 PHE B N 1
ATOM 11957 C CA . PHE B 1 592 ? -16.812 2.531 -22.734 1 94.75 592 PHE B CA 1
ATOM 11958 C C . PHE B 1 592 ? -16.391 3.977 -22.969 1 94.75 592 PHE B C 1
ATOM 11960 O O . PHE B 1 592 ? -17.234 4.871 -23.094 1 94.75 592 PHE B O 1
ATOM 11967 N N . THR B 1 593 ? -15.102 4.246 -23.047 1 95.56 593 THR B N 1
ATOM 11968 C CA . THR B 1 593 ? -14.523 5.578 -23.172 1 95.56 593 THR B CA 1
ATOM 11969 C C . THR B 1 593 ? -14.953 6.23 -24.484 1 95.56 593 THR B C 1
ATOM 11971 O O . THR B 1 593 ? -14.945 7.457 -24.609 1 95.56 593 THR B O 1
ATOM 11974 N N . LYS B 1 594 ? -15.297 5.434 -25.5 1 95 594 LYS B N 1
ATOM 11975 C CA . LYS B 1 594 ? -15.688 5.957 -26.797 1 95 594 LYS B CA 1
ATOM 11976 C C . LYS B 1 594 ? -16.969 6.77 -26.703 1 95 594 LYS B C 1
ATOM 11978 O O . LYS B 1 594 ? -17.219 7.656 -27.531 1 95 594 LYS B O 1
ATOM 11983 N N . ASN B 1 595 ? -17.781 6.453 -25.609 1 93.75 595 ASN B N 1
ATOM 11984 C CA . ASN B 1 595 ? -19.094 7.078 -25.438 1 93.75 595 ASN B CA 1
ATOM 11985 C C . ASN B 1 595 ? -18.969 8.469 -24.828 1 93.75 595 ASN B C 1
ATOM 11987 O O . ASN B 1 595 ? -19.906 9.273 -24.906 1 93.75 595 ASN B O 1
ATOM 11991 N N . LEU B 1 596 ? -17.891 8.734 -24.172 1 96.81 596 LEU B N 1
ATOM 11992 C CA . LEU B 1 596 ? -17.688 10 -23.484 1 96.81 596 LEU B CA 1
ATOM 11993 C C . LEU B 1 596 ? -17 11.016 -24.391 1 96.81 596 LEU B C 1
ATOM 11995 O O . LEU B 1 596 ? -15.766 11.141 -24.359 1 96.81 596 LEU B O 1
ATOM 11999 N N . LYS B 1 597 ? -17.734 11.82 -25.016 1 95.31 597 LYS B N 1
ATOM 12000 C CA . LYS B 1 597 ? -17.281 12.594 -26.172 1 95.31 597 LYS B CA 1
ATOM 12001 C C . LYS B 1 597 ? -16.5 13.836 -25.719 1 95.31 597 LYS B C 1
ATOM 12003 O O . LYS B 1 597 ? -15.781 14.438 -26.516 1 95.31 597 LYS B O 1
ATOM 12008 N N . VAL B 1 598 ? -16.641 14.195 -24.5 1 97.12 598 VAL B N 1
ATOM 12009 C CA . VAL B 1 598 ? -15.969 15.422 -24.094 1 97.12 598 VAL B CA 1
ATOM 12010 C C . VAL B 1 598 ? -15.062 15.141 -22.891 1 97.12 598 VAL B C 1
ATOM 12012 O O . VAL B 1 598 ? -14.617 16.062 -22.203 1 97.12 598 VAL B O 1
ATOM 12015 N N . LEU B 1 599 ? -14.828 13.867 -22.547 1 97.88 599 LEU B N 1
ATOM 12016 C CA . LEU B 1 599 ? -13.992 13.469 -21.422 1 97.88 599 LEU B CA 1
ATOM 12017 C C . LEU B 1 599 ? -12.562 13.961 -21.594 1 97.88 599 LEU B C 1
ATOM 12019 O O . LEU B 1 599 ? -11.953 13.734 -22.656 1 97.88 599 LEU B O 1
ATOM 12023 N N . LYS B 1 600 ? -12.031 14.609 -20.641 1 97.75 600 LYS B N 1
ATOM 12024 C CA . LYS B 1 600 ? -10.688 15.172 -20.703 1 97.75 600 LYS B CA 1
ATOM 12025 C C . LYS B 1 600 ? -9.711 14.375 -19.844 1 97.75 600 LYS B C 1
ATOM 12027 O O . LYS B 1 600 ? -8.555 14.18 -20.219 1 97.75 600 LYS B O 1
ATOM 12032 N N . LYS B 1 601 ? -10.188 13.93 -18.734 1 97.88 601 LYS B N 1
ATOM 12033 C CA . LYS B 1 601 ? -9.32 13.203 -17.812 1 97.88 601 LYS B CA 1
ATOM 12034 C C . LYS B 1 601 ? -10.008 11.938 -17.297 1 97.88 601 LYS B C 1
ATOM 12036 O O . LYS B 1 601 ? -11.156 11.992 -16.844 1 97.88 601 LYS B O 1
ATOM 12041 N N . LEU B 1 602 ? -9.32 10.828 -17.344 1 98.44 602 LEU B N 1
ATOM 12042 C CA . LEU B 1 602 ? -9.797 9.539 -16.844 1 98.44 602 LEU B CA 1
ATOM 12043 C C . LEU B 1 602 ? -8.781 8.922 -15.898 1 98.44 602 LEU B C 1
ATOM 12045 O O . LEU B 1 602 ? -7.598 8.805 -16.234 1 98.44 602 LEU B O 1
ATOM 12049 N N . MET B 1 603 ? -9.211 8.617 -14.766 1 98.06 603 MET B N 1
ATOM 12050 C CA . MET B 1 603 ? -8.359 7.934 -13.797 1 98.06 603 MET B CA 1
ATOM 12051 C C . MET B 1 603 ? -8.836 6.504 -13.562 1 98.06 603 MET B C 1
ATOM 12053 O O . MET B 1 603 ? -9.977 6.285 -13.148 1 98.06 603 MET B O 1
ATOM 12057 N N . MET B 1 604 ? -8.023 5.574 -13.812 1 97.88 604 MET B N 1
ATOM 12058 C CA . MET B 1 604 ? -8.297 4.152 -13.625 1 97.88 604 MET B CA 1
ATOM 12059 C C . MET B 1 604 ? -7.191 3.486 -12.812 1 97.88 604 MET B C 1
ATOM 12061 O O . MET B 1 604 ? -6.664 2.445 -13.211 1 97.88 604 MET B O 1
ATOM 12065 N N . ASN B 1 605 ? -6.879 4.121 -11.719 1 97 605 ASN B N 1
ATOM 12066 C CA . ASN B 1 605 ? -5.727 3.666 -10.945 1 97 605 ASN B CA 1
ATOM 12067 C C . ASN B 1 605 ? -6.109 2.559 -9.969 1 97 605 ASN B C 1
ATOM 12069 O O . ASN B 1 605 ? -7.254 2.49 -9.523 1 97 605 ASN B O 1
ATOM 12073 N N . ASN B 1 606 ? -5.211 1.594 -9.672 1 94.25 606 ASN B N 1
ATOM 12074 C CA . ASN B 1 606 ? -5.316 0.591 -8.617 1 94.25 606 ASN B CA 1
ATOM 12075 C C . ASN B 1 606 ? -6.578 -0.252 -8.773 1 94.25 606 ASN B C 1
ATOM 12077 O O . ASN B 1 606 ? -7.344 -0.41 -7.82 1 94.25 606 ASN B O 1
ATOM 12081 N N . ASN B 1 607 ? -6.828 -0.684 -9.992 1 95.5 607 ASN B N 1
ATOM 12082 C CA . ASN B 1 607 ? -7.973 -1.537 -10.289 1 95.5 607 ASN B CA 1
ATOM 12083 C C . ASN B 1 607 ? -7.555 -2.992 -10.477 1 95.5 607 ASN B C 1
ATOM 12085 O O . ASN B 1 607 ? -8.406 -3.879 -10.578 1 95.5 607 ASN B O 1
ATOM 12089 N N . ASP B 1 608 ? -6.312 -3.254 -10.57 1 91.62 608 ASP B N 1
ATOM 12090 C CA . ASP B 1 608 ? -5.762 -4.586 -10.789 1 91.62 608 ASP B CA 1
ATOM 12091 C C . ASP B 1 608 ? -6.199 -5.148 -12.141 1 91.62 608 ASP B C 1
ATOM 12093 O O . ASP B 1 608 ? -6.535 -6.328 -12.25 1 91.62 608 ASP B O 1
ATOM 12097 N N . ILE B 1 609 ? -6.211 -4.355 -13.117 1 92.81 609 ILE B N 1
ATOM 12098 C CA . ILE B 1 609 ? -6.637 -4.754 -14.453 1 92.81 609 ILE B CA 1
ATOM 12099 C C . ILE B 1 609 ? -5.582 -5.66 -15.086 1 92.81 609 ILE B C 1
ATOM 12101 O O . ILE B 1 609 ? -4.465 -5.223 -15.359 1 92.81 609 ILE B O 1
ATOM 12105 N N . ALA B 1 610 ? -5.945 -6.867 -15.312 1 88.69 610 ALA B N 1
ATOM 12106 C CA . ALA B 1 610 ? -5.035 -7.84 -15.906 1 88.69 610 ALA B CA 1
ATOM 12107 C C . ALA B 1 610 ? -5.637 -8.461 -17.172 1 88.69 610 ALA B C 1
ATOM 12109 O O . ALA B 1 610 ? -4.961 -9.188 -17.891 1 88.69 610 ALA B O 1
ATOM 12110 N N . THR B 1 611 ? -6.91 -8.18 -17.375 1 85.75 611 THR B N 1
ATOM 12111 C CA . THR B 1 611 ? -7.625 -8.672 -18.547 1 85.75 611 THR B CA 1
ATOM 12112 C C . THR B 1 611 ? -8.602 -7.621 -19.078 1 85.75 611 THR B C 1
ATOM 12114 O O . THR B 1 611 ? -8.992 -6.715 -18.344 1 85.75 611 THR B O 1
ATOM 12117 N N . SER B 1 612 ? -8.875 -7.672 -20.281 1 89.06 612 SER B N 1
ATOM 12118 C CA . SER B 1 612 ? -9.859 -6.809 -20.938 1 89.06 612 SER B CA 1
ATOM 12119 C C . SER B 1 612 ? -10.492 -7.496 -22.141 1 89.06 612 SER B C 1
ATOM 12121 O O . SER B 1 612 ? -9.805 -8.18 -22.906 1 89.06 612 SER B O 1
ATOM 12123 N N . THR B 1 613 ? -11.805 -7.422 -22.156 1 88.25 613 THR B N 1
ATOM 12124 C CA . THR B 1 613 ? -12.5 -7.953 -23.328 1 88.25 613 THR B CA 1
ATOM 12125 C C . THR B 1 613 ? -12.203 -7.105 -24.562 1 88.25 613 THR B C 1
ATOM 12127 O O . THR B 1 613 ? -12.039 -7.637 -25.672 1 88.25 613 THR B O 1
ATOM 12130 N N . SER B 1 614 ? -12.109 -5.84 -24.297 1 88.81 614 SER B N 1
ATOM 12131 C CA . SER B 1 614 ? -11.688 -4.949 -25.375 1 88.81 614 SER B CA 1
ATOM 12132 C C . SER B 1 614 ? -10.164 -4.969 -25.531 1 88.81 614 SER B C 1
ATOM 12134 O O . SER B 1 614 ? -9.43 -4.871 -24.562 1 88.81 614 SER B O 1
ATOM 12136 N N . ARG B 1 615 ? -9.688 -5.051 -26.734 1 91.06 615 ARG B N 1
ATOM 12137 C CA . ARG B 1 615 ? -8.25 -5.125 -26.969 1 91.06 615 ARG B CA 1
ATOM 12138 C C . ARG B 1 615 ? -7.629 -3.732 -27.016 1 91.06 615 ARG B C 1
ATOM 12140 O O . ARG B 1 615 ? -6.41 -3.584 -26.922 1 91.06 615 ARG B O 1
ATOM 12147 N N . THR B 1 616 ? -8.562 -2.77 -27.25 1 94.19 616 THR B N 1
ATOM 12148 C CA . THR B 1 616 ? -8.094 -1.388 -27.297 1 94.19 616 THR B CA 1
ATOM 12149 C C . THR B 1 616 ? -9.07 -0.468 -26.562 1 94.19 616 THR B C 1
ATOM 12151 O O . THR B 1 616 ? -10.258 -0.785 -26.438 1 94.19 616 THR B O 1
ATOM 12154 N N . MET B 1 617 ? -8.602 0.558 -25.984 1 96.06 617 MET B N 1
ATOM 12155 C CA . MET B 1 617 ? -9.414 1.691 -25.562 1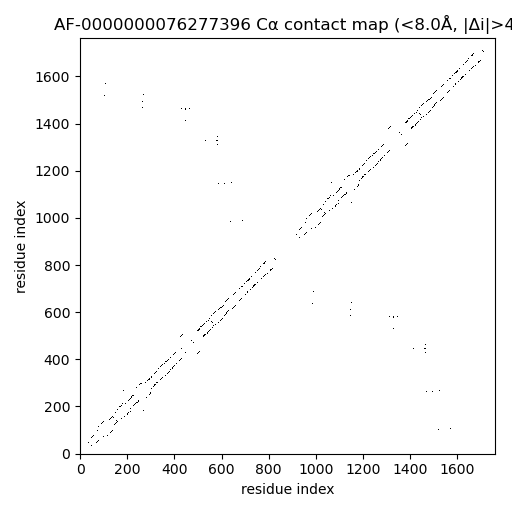 96.06 617 MET B CA 1
ATOM 12156 C C . MET B 1 617 ? -9.594 2.691 -26.703 1 96.06 617 MET B C 1
ATOM 12158 O O . MET B 1 617 ? -8.766 2.758 -27.609 1 96.06 617 MET B O 1
ATOM 12162 N N . GLU B 1 618 ? -10.68 3.42 -26.641 1 96.62 618 GLU B N 1
ATOM 12163 C CA . GLU B 1 618 ? -10.953 4.352 -27.719 1 96.62 618 GLU B CA 1
ATOM 12164 C C . GLU B 1 618 ? -11.508 5.672 -27.188 1 96.62 618 GLU B C 1
ATOM 12166 O O . GLU B 1 618 ? -12.344 5.68 -26.281 1 96.62 618 GLU B O 1
ATOM 12171 N N . SER B 1 619 ? -10.93 6.781 -27.656 1 97.56 619 SER B N 1
ATOM 12172 C CA . SER B 1 619 ? -11.438 8.109 -27.328 1 97.56 619 SER B CA 1
ATOM 12173 C C . SER B 1 619 ? -10.898 9.164 -28.281 1 97.56 619 SER B C 1
ATOM 12175 O O . SER B 1 619 ? -9.742 9.086 -28.719 1 97.56 619 SER B O 1
ATOM 12177 N N . GLU B 1 620 ? -11.727 10.18 -28.562 1 96.81 620 GLU B N 1
ATOM 12178 C CA . GLU B 1 620 ? -11.32 11.281 -29.422 1 96.81 620 GLU B CA 1
ATOM 12179 C C . GLU B 1 620 ? -11.102 12.562 -28.625 1 96.81 620 GLU B C 1
ATOM 12181 O O . GLU B 1 620 ? -10.641 13.57 -29.156 1 96.81 620 GLU B O 1
ATOM 12186 N N . SER B 1 621 ? -11.375 12.492 -27.328 1 97.81 621 SER B N 1
ATOM 12187 C CA . SER B 1 621 ? -11.352 13.727 -26.562 1 97.81 621 SER B CA 1
ATOM 12188 C C . SER B 1 621 ? -10.383 13.633 -25.391 1 97.81 621 SER B C 1
ATOM 12190 O O . SER B 1 621 ? -9.883 14.648 -24.906 1 97.81 621 SER B O 1
ATOM 12192 N N . LEU B 1 622 ? -10.102 12.414 -24.891 1 98.25 622 LEU B N 1
ATOM 12193 C CA . LEU B 1 622 ? -9.328 12.195 -23.688 1 98.25 622 LEU B CA 1
ATOM 12194 C C . LEU B 1 622 ? -7.938 12.812 -23.797 1 98.25 622 LEU B C 1
ATOM 12196 O O . LEU B 1 622 ? -7.25 12.625 -24.797 1 98.25 622 LEU B O 1
ATOM 12200 N N . ARG B 1 623 ? -7.527 13.531 -22.797 1 98.62 623 ARG B N 1
ATOM 12201 C CA . ARG B 1 623 ? -6.234 14.219 -22.812 1 98.62 623 ARG B CA 1
ATOM 12202 C C . ARG B 1 623 ? -5.285 13.602 -21.797 1 98.62 623 ARG B C 1
ATOM 12204 O O . ARG B 1 623 ? -4.074 13.547 -22.016 1 98.62 623 ARG B O 1
ATOM 12211 N N . ILE B 1 624 ? -5.871 13.203 -20.719 1 98.69 624 ILE B N 1
ATOM 12212 C CA . ILE B 1 624 ? -5.059 12.656 -19.641 1 98.69 624 ILE B CA 1
ATOM 12213 C C . ILE B 1 624 ? -5.621 11.305 -19.203 1 98.69 624 ILE B C 1
ATOM 12215 O O . ILE B 1 624 ? -6.812 11.195 -18.906 1 98.69 624 ILE B O 1
ATOM 12219 N N . LEU B 1 625 ? -4.773 10.273 -19.109 1 98.69 625 LEU B N 1
ATOM 12220 C CA . LEU B 1 625 ? -5.141 8.961 -18.594 1 98.69 625 LEU B CA 1
ATOM 12221 C C . LEU B 1 625 ? -4.168 8.508 -17.5 1 98.69 625 LEU B C 1
ATOM 12223 O O . LEU B 1 625 ? -2.965 8.398 -17.75 1 98.69 625 LEU B O 1
ATOM 12227 N N . GLU B 1 626 ? -4.676 8.344 -16.359 1 98.5 626 GLU B N 1
ATOM 12228 C CA . GLU B 1 626 ? -3.914 7.691 -15.305 1 98.5 626 GLU B CA 1
ATOM 12229 C C . GLU B 1 626 ? -4.27 6.211 -15.203 1 98.5 626 GLU B C 1
ATOM 12231 O O . GLU B 1 626 ? -5.418 5.859 -14.93 1 98.5 626 GLU B O 1
ATOM 12236 N N . PHE B 1 627 ? -3.363 5.367 -15.445 1 98.38 627 PHE B N 1
ATOM 12237 C CA . PHE B 1 627 ? -3.533 3.92 -15.438 1 98.38 627 PHE B CA 1
ATOM 12238 C C . PHE B 1 627 ? -2.508 3.258 -14.523 1 98.38 627 PHE B C 1
ATOM 12240 O O . PHE B 1 627 ? -1.869 2.275 -14.914 1 98.38 627 PHE B O 1
ATOM 12247 N N . ARG B 1 628 ? -2.346 3.863 -13.414 1 98.06 628 ARG B N 1
ATOM 12248 C CA . ARG B 1 628 ? -1.345 3.408 -12.453 1 98.06 628 ARG B CA 1
ATOM 12249 C C . ARG B 1 628 ? -1.854 2.211 -11.656 1 98.06 628 ARG B C 1
ATOM 12251 O O . ARG B 1 628 ? -3.059 2.064 -11.453 1 98.06 628 ARG B O 1
ATOM 12258 N N . GLY B 1 629 ? -1 1.445 -11.164 1 95.5 629 GLY B N 1
ATOM 12259 C CA . GLY B 1 629 ? -1.332 0.382 -10.234 1 95.5 629 GLY B CA 1
ATOM 12260 C C . GLY B 1 629 ? -2.193 -0.706 -10.844 1 95.5 629 GLY B C 1
ATOM 12261 O O . GLY B 1 629 ? -3.111 -1.216 -10.203 1 95.5 629 GLY B O 1
ATOM 12262 N N . ASN B 1 630 ? -2.02 -1.036 -12.094 1 96.12 630 ASN B N 1
ATOM 12263 C CA . ASN B 1 630 ? -2.66 -2.154 -12.781 1 96.12 630 ASN B CA 1
ATOM 12264 C C . ASN B 1 630 ? -1.648 -3.229 -13.172 1 96.12 630 ASN B C 1
ATOM 12266 O O . ASN B 1 630 ? -0.613 -3.377 -12.516 1 96.12 630 ASN B O 1
ATOM 12270 N N . HIS B 1 631 ? -2.074 -4.105 -14.203 1 92.75 631 HIS B N 1
ATOM 12271 C CA . HIS B 1 631 ? -1.179 -5.203 -14.547 1 92.75 631 HIS B CA 1
ATOM 12272 C C . HIS B 1 631 ? -0.934 -5.262 -16.047 1 92.75 631 HIS B C 1
ATOM 12274 O O . HIS B 1 631 ? -1.256 -6.262 -16.703 1 92.75 631 HIS B O 1
ATOM 12280 N N . LEU B 1 632 ? -0.235 -4.242 -16.438 1 95.88 632 LEU B N 1
ATOM 12281 C CA . LEU B 1 632 ? 0.144 -4.254 -17.859 1 95.88 632 LEU B CA 1
ATOM 12282 C C . LEU B 1 632 ? 1.195 -5.324 -18.125 1 95.88 632 LEU B C 1
ATOM 12284 O O . LEU B 1 632 ? 1.382 -5.738 -19.266 1 95.88 632 LEU B O 1
ATOM 12288 N N . ASP B 1 633 ? 1.882 -5.734 -17.062 1 91.31 633 ASP B N 1
ATOM 12289 C CA . ASP B 1 633 ? 2.842 -6.828 -17.203 1 91.31 633 ASP B CA 1
ATOM 12290 C C . ASP B 1 633 ? 2.172 -8.094 -17.734 1 91.31 633 ASP B C 1
ATOM 12292 O O . ASP B 1 633 ? 2.787 -8.859 -18.469 1 91.31 633 ASP B O 1
ATOM 12296 N N . VAL B 1 634 ? 0.902 -8.25 -17.422 1 88.5 634 VAL B N 1
ATOM 12297 C CA . VAL B 1 634 ? 0.147 -9.406 -17.891 1 88.5 634 VAL B CA 1
ATOM 12298 C C . VAL B 1 634 ? -0.376 -9.156 -19.297 1 88.5 634 VAL B C 1
ATOM 12300 O O . VAL B 1 634 ? -0.246 -10.008 -20.172 1 88.5 634 VAL B O 1
ATOM 12303 N N . LEU B 1 635 ? -0.865 -7.992 -19.516 1 91.88 635 LEU B N 1
ATOM 12304 C CA . LEU B 1 635 ? -1.429 -7.66 -20.812 1 91.88 635 LEU B CA 1
ATOM 12305 C C . LEU B 1 635 ? -0.342 -7.629 -21.875 1 91.88 635 LEU B C 1
ATOM 12307 O O . LEU B 1 635 ? -0.59 -7.98 -23.031 1 91.88 635 LEU B O 1
ATOM 12311 N N . TRP B 1 636 ? 0.838 -7.207 -21.438 1 93.31 636 TRP B N 1
ATOM 12312 C CA . TRP B 1 636 ? 1.941 -7.074 -22.375 1 93.31 636 TRP B CA 1
ATOM 12313 C C . TRP B 1 636 ? 2.986 -8.164 -22.156 1 93.31 636 TRP B C 1
ATOM 12315 O O . TRP B 1 636 ? 4.18 -7.945 -22.375 1 93.31 636 TRP B O 1
ATOM 12325 N N . ARG B 1 637 ? 2.592 -9.242 -21.688 1 88.5 637 ARG B N 1
ATOM 12326 C CA . ARG B 1 637 ? 3.508 -10.367 -21.516 1 88.5 637 ARG B CA 1
ATOM 12327 C C . ARG B 1 637 ? 4.137 -10.766 -22.844 1 88.5 637 ARG B C 1
ATOM 12329 O O . ARG B 1 637 ? 3.461 -10.781 -23.875 1 88.5 637 ARG B O 1
ATOM 12336 N N . ASP B 1 638 ? 5.391 -11.062 -22.828 1 88.44 638 ASP B N 1
ATOM 12337 C CA . ASP B 1 638 ? 6.098 -11.398 -24.062 1 88.44 638 ASP B CA 1
ATOM 12338 C C . ASP B 1 638 ? 5.477 -12.625 -24.734 1 88.44 638 ASP B C 1
ATOM 12340 O O . ASP B 1 638 ? 5.297 -13.664 -24.094 1 88.44 638 ASP B O 1
ATOM 12344 N N . GLY B 1 639 ? 5.148 -12.508 -25.859 1 86.69 639 GLY B N 1
ATOM 12345 C CA . GLY B 1 639 ? 4.492 -13.57 -26.609 1 86.69 639 GLY B CA 1
ATOM 12346 C C . GLY B 1 639 ? 3.014 -13.32 -26.828 1 86.69 639 GLY B C 1
ATOM 12347 O O . GLY B 1 639 ? 2.391 -13.969 -27.672 1 86.69 639 GLY B O 1
ATOM 12348 N N . ASP B 1 640 ? 2.428 -12.406 -26.047 1 88.56 640 ASP B N 1
ATOM 12349 C CA . ASP B 1 640 ? 1.027 -12.023 -26.188 1 88.56 640 ASP B CA 1
ATOM 12350 C C . ASP B 1 640 ? 0.893 -10.734 -26.984 1 88.56 640 ASP B C 1
ATOM 12352 O O . ASP B 1 640 ? 1.19 -9.648 -26.484 1 88.56 640 ASP B O 1
ATOM 12356 N N . ASN B 1 641 ? 0.401 -10.766 -28.141 1 90.38 641 ASN B N 1
ATOM 12357 C CA . ASN B 1 641 ? 0.337 -9.594 -29.016 1 90.38 641 ASN B CA 1
ATOM 12358 C C . ASN B 1 641 ? -1.062 -8.984 -29.031 1 90.38 641 ASN B C 1
ATOM 12360 O O . ASN B 1 641 ? -1.323 -8.039 -29.766 1 90.38 641 ASN B O 1
ATOM 12364 N N . ARG B 1 642 ? -1.988 -9.367 -28.266 1 91.44 642 ARG B N 1
ATOM 12365 C CA . ARG B 1 642 ? -3.393 -8.977 -28.312 1 91.44 642 ARG B CA 1
ATOM 12366 C C . ARG B 1 642 ? -3.572 -7.523 -27.906 1 91.44 642 ARG B C 1
ATOM 12368 O O . ARG B 1 642 ? -4.434 -6.82 -28.438 1 91.44 642 ARG B O 1
ATOM 12375 N N . TYR B 1 643 ? -2.715 -7.102 -26.938 1 94.44 643 TYR B N 1
ATOM 12376 C CA . TYR B 1 643 ? -2.975 -5.812 -26.312 1 94.44 643 TYR B CA 1
ATOM 12377 C C . TYR B 1 643 ? -1.845 -4.828 -26.594 1 94.44 643 TYR B C 1
ATOM 12379 O O . TYR B 1 643 ? -1.716 -3.807 -25.922 1 94.44 643 TYR B O 1
ATOM 12387 N N . LEU B 1 644 ? -1.023 -5.09 -27.562 1 95.38 644 LEU B N 1
ATOM 12388 C CA . LEU B 1 644 ? 0.123 -4.246 -27.875 1 95.38 644 LEU B CA 1
ATOM 12389 C C . LEU B 1 644 ? -0.328 -2.846 -28.281 1 95.38 644 LEU B C 1
ATOM 12391 O O . LEU B 1 644 ? 0.395 -1.871 -28.062 1 95.38 644 LEU B O 1
ATOM 12395 N N . LYS B 1 645 ? -1.578 -2.721 -28.812 1 96.38 645 LYS B N 1
ATOM 12396 C CA . LYS B 1 645 ? -2.121 -1.438 -29.25 1 96.38 645 LYS B CA 1
ATOM 12397 C C . LYS B 1 645 ? -3.23 -0.961 -28.312 1 96.38 645 LYS B C 1
ATOM 12399 O O . LYS B 1 645 ? -4.184 -0.313 -28.75 1 96.38 645 LYS B O 1
ATOM 12404 N N . PHE B 1 646 ? -3.135 -1.28 -27.141 1 96.56 646 PHE B N 1
ATOM 12405 C CA . PHE B 1 646 ? -4.172 -1.072 -26.125 1 96.56 646 PHE B CA 1
ATOM 12406 C C . PHE B 1 646 ? -4.574 0.396 -26.062 1 96.56 646 PHE B C 1
ATOM 12408 O O . PHE B 1 646 ? -5.754 0.716 -25.922 1 96.56 646 PHE B O 1
ATOM 12415 N N . PHE B 1 647 ? -3.619 1.41 -26.203 1 97.94 647 PHE B N 1
ATOM 12416 C CA . PHE B 1 647 ? -3.881 2.832 -26.016 1 97.94 647 PHE B CA 1
ATOM 12417 C C . PHE B 1 647 ? -3.85 3.568 -27.359 1 97.94 647 PHE B C 1
ATOM 12419 O O . PHE B 1 647 ? -3.943 4.797 -27.391 1 97.94 647 PHE B O 1
ATOM 12426 N N . LYS B 1 648 ? -3.639 2.914 -28.438 1 96.75 648 LYS B N 1
ATOM 12427 C CA . LYS B 1 648 ? -3.342 3.484 -29.75 1 96.75 648 LYS B CA 1
ATOM 12428 C C . LYS B 1 648 ? -4.461 4.41 -30.203 1 96.75 648 LYS B C 1
ATOM 12430 O O . LYS B 1 648 ? -4.203 5.445 -30.828 1 96.75 648 LYS B O 1
ATOM 12435 N N . ASN B 1 649 ? -5.734 4.055 -29.875 1 97.38 649 ASN B N 1
ATOM 12436 C CA . ASN B 1 649 ? -6.887 4.773 -30.406 1 97.38 649 ASN B CA 1
ATOM 12437 C C . ASN B 1 649 ? -7.32 5.91 -29.484 1 97.38 649 ASN B C 1
ATOM 12439 O O . ASN B 1 649 ? -8.414 6.457 -29.641 1 97.38 649 ASN B O 1
ATOM 12443 N N . LEU B 1 650 ? -6.543 6.227 -28.484 1 98.19 650 LEU B N 1
ATOM 12444 C CA . LEU B 1 650 ? -6.715 7.465 -27.734 1 98.19 650 LEU B CA 1
ATOM 12445 C C . LEU B 1 650 ? -6.055 8.633 -28.453 1 98.19 650 LEU B C 1
ATOM 12447 O O . LEU B 1 650 ? -4.98 9.094 -28.047 1 98.19 650 LEU B O 1
ATOM 12451 N N . LEU B 1 651 ? -6.688 9.211 -29.344 1 97.5 651 LEU B N 1
ATOM 12452 C CA . LEU B 1 651 ? -6.121 10 -30.438 1 97.5 651 LEU B CA 1
ATOM 12453 C C . LEU B 1 651 ? -5.633 11.352 -29.938 1 97.5 651 LEU B C 1
ATOM 12455 O O . LEU B 1 651 ? -4.664 11.906 -30.469 1 97.5 651 LEU B O 1
ATOM 12459 N N . ASN B 1 652 ? -6.199 11.883 -28.891 1 97.69 652 ASN B N 1
ATOM 12460 C CA . ASN B 1 652 ? -5.824 13.219 -28.422 1 97.69 652 ASN B CA 1
ATOM 12461 C C . ASN B 1 652 ? -5.133 13.156 -27.062 1 97.69 652 ASN B C 1
ATOM 12463 O O . ASN B 1 652 ? -5.004 14.18 -26.375 1 97.69 652 ASN B O 1
ATOM 12467 N N . LEU B 1 653 ? -4.754 11.938 -26.656 1 98.44 653 LEU B N 1
ATOM 12468 C CA . LEU B 1 653 ? -4.129 11.781 -25.344 1 98.44 653 LEU B CA 1
ATOM 12469 C C . LEU B 1 653 ? -2.771 12.469 -25.312 1 98.44 653 LEU B C 1
ATOM 12471 O O . LEU B 1 653 ? -1.933 12.25 -26.188 1 98.44 653 LEU B O 1
ATOM 12475 N N . GLU B 1 654 ? -2.537 13.289 -24.312 1 98.56 654 GLU B N 1
ATOM 12476 C CA . GLU B 1 654 ? -1.299 14.039 -24.156 1 98.56 654 GLU B CA 1
ATOM 12477 C C . GLU B 1 654 ? -0.464 13.5 -23 1 98.56 654 GLU B C 1
ATOM 12479 O O . GLU B 1 654 ? 0.767 13.57 -23.031 1 98.56 654 GLU B O 1
ATOM 12484 N N . GLU B 1 655 ? -1.148 13.039 -22.016 1 98.75 655 GLU B N 1
ATOM 12485 C CA . GLU B 1 655 ? -0.455 12.539 -20.844 1 98.75 655 GLU B CA 1
ATOM 12486 C C . GLU B 1 655 ? -0.912 11.125 -20.5 1 98.75 655 GLU B C 1
ATOM 12488 O O . GLU B 1 655 ? -2.107 10.875 -20.312 1 98.75 655 GLU B O 1
ATOM 12493 N N . LEU B 1 656 ? 0.017 10.211 -20.375 1 98.75 656 LEU B N 1
ATOM 12494 C CA . LEU B 1 656 ? -0.24 8.828 -19.984 1 98.75 656 LEU B CA 1
ATOM 12495 C C . LEU B 1 656 ? 0.63 8.422 -18.812 1 98.75 656 LEU B C 1
ATOM 12497 O O . LEU B 1 656 ? 1.858 8.492 -18.875 1 98.75 656 LEU B O 1
ATOM 12501 N N . ASP B 1 657 ? 0.006 8.047 -17.75 1 98.69 657 ASP B N 1
ATOM 12502 C CA . ASP B 1 657 ? 0.723 7.582 -16.562 1 98.69 657 ASP B CA 1
ATOM 12503 C C . ASP B 1 657 ? 0.499 6.086 -16.344 1 98.69 657 ASP B C 1
ATOM 12505 O O . ASP B 1 657 ? -0.561 5.676 -15.859 1 98.69 657 ASP B O 1
ATOM 12509 N N . ILE B 1 658 ? 1.436 5.293 -16.656 1 98.44 658 ILE B N 1
ATOM 12510 C CA . ILE B 1 658 ? 1.345 3.85 -16.469 1 98.44 658 ILE B CA 1
ATOM 12511 C C . ILE B 1 658 ? 2.363 3.395 -15.43 1 98.44 658 ILE B C 1
ATOM 12513 O O . ILE B 1 658 ? 3.014 2.361 -15.594 1 98.44 658 ILE B O 1
ATOM 12517 N N . SER B 1 659 ? 2.482 4.199 -14.438 1 98.06 659 SER B N 1
ATOM 12518 C CA . SER B 1 659 ? 3.377 3.869 -13.336 1 98.06 659 SER B CA 1
ATOM 12519 C C . SER B 1 659 ? 2.855 2.678 -12.539 1 98.06 659 SER B C 1
ATOM 12521 O O . SER B 1 659 ? 1.673 2.342 -12.617 1 98.06 659 SER B O 1
ATOM 12523 N N . GLU B 1 660 ? 3.715 1.904 -11.875 1 96.75 660 GLU B N 1
ATOM 12524 C CA . GLU B 1 660 ? 3.385 0.819 -10.953 1 96.75 660 GLU B CA 1
ATOM 12525 C C . GLU B 1 660 ? 2.553 -0.257 -11.648 1 96.75 660 GLU B C 1
ATOM 12527 O O . GLU B 1 660 ? 1.518 -0.679 -11.133 1 96.75 660 GLU B O 1
ATOM 12532 N N . ASN B 1 661 ? 2.943 -0.663 -12.82 1 97 661 ASN B N 1
ATOM 12533 C CA . ASN B 1 661 ? 2.271 -1.729 -13.555 1 97 661 ASN B CA 1
ATOM 12534 C C . ASN B 1 661 ? 3.111 -3.004 -13.586 1 97 661 ASN B C 1
ATOM 12536 O O . ASN B 1 661 ? 2.857 -3.898 -14.398 1 97 661 ASN B O 1
ATOM 12540 N N . SER B 1 662 ? 4.16 -2.982 -12.805 1 93.5 662 SER B N 1
ATOM 12541 C CA . SER B 1 662 ? 5.031 -4.145 -12.641 1 93.5 662 SER B CA 1
ATOM 12542 C C . SER B 1 662 ? 5.695 -4.523 -13.961 1 93.5 662 SER B C 1
ATOM 12544 O O . SER B 1 662 ? 5.852 -5.707 -14.266 1 93.5 662 SER B O 1
ATOM 12546 N N . LEU B 1 663 ? 6.039 -3.539 -14.703 1 94.88 663 LEU B N 1
ATOM 12547 C CA . LEU B 1 663 ? 6.688 -3.764 -15.992 1 94.88 663 LEU B CA 1
ATOM 12548 C C . LEU B 1 663 ? 8.195 -3.938 -15.82 1 94.88 663 LEU B C 1
ATOM 12550 O O . LEU B 1 663 ? 8.906 -2.963 -15.57 1 94.88 663 LEU B O 1
ATOM 12554 N N . THR B 1 664 ? 8.688 -5.152 -15.93 1 90.81 664 THR B N 1
ATOM 12555 C CA . THR B 1 664 ? 10.133 -5.348 -15.859 1 90.81 664 THR B CA 1
ATOM 12556 C C . THR B 1 664 ? 10.797 -4.926 -17.172 1 90.81 664 THR B C 1
ATOM 12558 O O . THR B 1 664 ? 12.008 -4.68 -17.203 1 90.81 664 THR B O 1
ATOM 12561 N N . PHE B 1 665 ? 9.984 -4.887 -18.219 1 92 665 PHE B N 1
ATOM 12562 C CA . PHE B 1 665 ? 10.398 -4.414 -19.547 1 92 665 PHE B CA 1
ATOM 12563 C C . PHE B 1 665 ? 9.203 -3.857 -20.312 1 92 665 PHE B C 1
ATOM 12565 O O . PHE B 1 665 ? 8.055 -4.051 -19.922 1 92 665 PHE B O 1
ATOM 12572 N N . LEU B 1 666 ? 9.508 -3.211 -21.312 1 93.19 666 LEU B N 1
ATOM 12573 C CA . LEU B 1 666 ? 8.5 -2.729 -22.25 1 93.19 666 LEU B CA 1
ATOM 12574 C C . LEU B 1 666 ? 8.695 -3.352 -23.625 1 93.19 666 LEU B C 1
ATOM 12576 O O . LEU B 1 666 ? 9.734 -3.156 -24.266 1 93.19 666 LEU B O 1
ATOM 12580 N N . PRO B 1 667 ? 7.676 -4.055 -24.062 1 92.69 667 PRO B N 1
ATOM 12581 C CA . PRO B 1 667 ? 7.832 -4.625 -25.406 1 92.69 667 PRO B CA 1
ATOM 12582 C C . PRO B 1 667 ? 8.016 -3.562 -26.484 1 92.69 667 PRO B C 1
ATOM 12584 O O . PRO B 1 667 ? 7.379 -2.506 -26.438 1 92.69 667 PRO B O 1
ATOM 12587 N N . SER B 1 668 ? 8.82 -3.855 -27.5 1 92.25 668 SER B N 1
ATOM 12588 C CA . SER B 1 668 ? 9.156 -2.9 -28.547 1 92.25 668 SER B CA 1
ATOM 12589 C C . SER B 1 668 ? 7.91 -2.484 -29.328 1 92.25 668 SER B C 1
ATOM 12591 O O . SER B 1 668 ? 7.777 -1.323 -29.719 1 92.25 668 SER B O 1
ATOM 12593 N N . GLU B 1 669 ? 7.004 -3.396 -29.422 1 93.94 669 GLU B N 1
ATOM 12594 C CA . GLU B 1 669 ? 5.82 -3.17 -30.234 1 93.94 669 GLU B CA 1
ATOM 12595 C C . GLU B 1 669 ? 4.844 -2.217 -29.562 1 93.94 669 GLU B C 1
ATOM 12597 O O . GLU B 1 669 ? 3.98 -1.629 -30.219 1 93.94 669 GLU B O 1
ATOM 12602 N N . VAL B 1 670 ? 4.984 -2.107 -28.312 1 95.69 670 VAL B N 1
ATOM 12603 C CA . VAL B 1 670 ? 4.074 -1.258 -27.547 1 95.69 670 VAL B CA 1
ATOM 12604 C C . VAL B 1 670 ? 4.324 0.208 -27.906 1 95.69 670 VAL B C 1
ATOM 12606 O O . VAL B 1 670 ? 3.402 1.025 -27.875 1 95.69 670 VAL B O 1
ATOM 12609 N N . PHE B 1 671 ? 5.574 0.604 -28.266 1 95.94 671 PHE B N 1
ATOM 12610 C CA . PHE B 1 671 ? 5.922 1.978 -28.609 1 95.94 671 PHE B CA 1
ATOM 12611 C C . PHE B 1 671 ? 5.117 2.447 -29.828 1 95.94 671 PHE B C 1
ATOM 12613 O O . PHE B 1 671 ? 4.594 3.562 -29.828 1 95.94 671 PHE B O 1
ATOM 12620 N N . ASP B 1 672 ? 4.926 1.503 -30.734 1 93.19 672 ASP B N 1
ATOM 12621 C CA . ASP B 1 672 ? 4.145 1.808 -31.922 1 93.19 672 ASP B CA 1
ATOM 12622 C C . ASP B 1 672 ? 2.654 1.859 -31.609 1 93.19 672 ASP B C 1
ATOM 12624 O O . ASP B 1 672 ? 1.871 2.432 -32.375 1 93.19 672 ASP B O 1
ATOM 12628 N N . GLY B 1 673 ? 2.314 1.284 -30.531 1 95.31 673 GLY B N 1
ATOM 12629 C CA . GLY B 1 673 ? 0.917 1.239 -30.141 1 95.31 673 GLY B CA 1
ATOM 12630 C C . GLY B 1 673 ? 0.534 2.35 -29.172 1 95.31 673 GLY B C 1
ATOM 12631 O O . GLY B 1 673 ? -0.609 2.416 -28.719 1 95.31 673 GLY B O 1
ATOM 12632 N N . MET B 1 674 ? 1.404 3.338 -28.891 1 97.12 674 MET B N 1
ATOM 12633 C CA . MET B 1 674 ? 1.127 4.461 -28 1 97.12 674 MET B CA 1
ATOM 12634 C C . MET B 1 674 ? 0.303 5.531 -28.703 1 97.12 674 MET B C 1
ATOM 12636 O O . MET B 1 674 ? 0.282 5.586 -29.938 1 97.12 674 MET B O 1
ATOM 12640 N N . PRO B 1 675 ? -0.39 6.375 -27.922 1 97.56 675 PRO B N 1
ATOM 12641 C CA . PRO B 1 675 ? -1.17 7.449 -28.547 1 97.56 675 PRO B CA 1
ATOM 12642 C C . PRO B 1 675 ? -0.316 8.375 -29.406 1 97.56 675 PRO B C 1
ATOM 12644 O O . PRO B 1 675 ? 0.797 8.734 -29.016 1 97.56 675 PRO B O 1
ATOM 12647 N N . PRO B 1 676 ? -0.775 8.828 -30.531 1 95.88 676 PRO B N 1
ATOM 12648 C CA . PRO B 1 676 ? 0.032 9.578 -31.484 1 95.88 676 PRO B CA 1
ATOM 12649 C C . PRO B 1 676 ? 0.429 10.961 -30.984 1 95.88 676 PRO B C 1
ATOM 12651 O O . PRO B 1 676 ? 1.474 11.492 -31.375 1 95.88 676 PRO B O 1
ATOM 12654 N N . ASN B 1 677 ? -0.286 11.57 -30.094 1 96.62 677 ASN B N 1
ATOM 12655 C CA . ASN B 1 677 ? -0.027 12.938 -29.656 1 96.62 677 ASN B CA 1
ATOM 12656 C C . ASN B 1 677 ? 0.494 12.969 -28.219 1 96.62 677 ASN B C 1
ATOM 12658 O O . ASN B 1 677 ? 0.39 13.992 -27.531 1 96.62 677 ASN B O 1
ATOM 12662 N N . LEU B 1 678 ? 1.06 11.859 -27.812 1 98.12 678 LEU B N 1
ATOM 12663 C CA . LEU B 1 678 ? 1.503 11.719 -26.422 1 98.12 678 LEU B CA 1
ATOM 12664 C C . LEU B 1 678 ? 2.656 12.664 -26.125 1 98.12 678 LEU B C 1
ATOM 12666 O O . LEU B 1 678 ? 3.672 12.656 -26.828 1 98.12 678 LEU B O 1
ATOM 12670 N N . LYS B 1 679 ? 2.555 13.516 -25.125 1 98.44 679 LYS B N 1
ATOM 12671 C CA . LYS B 1 679 ? 3.564 14.5 -24.75 1 98.44 679 LYS B CA 1
ATOM 12672 C C . LYS B 1 679 ? 4.293 14.094 -23.469 1 98.44 679 LYS B C 1
ATOM 12674 O O . LYS B 1 679 ? 5.477 14.391 -23.297 1 98.44 679 LYS B O 1
ATOM 12679 N N . THR B 1 680 ? 3.572 13.5 -22.578 1 98.69 680 THR B N 1
ATOM 12680 C CA . THR B 1 680 ? 4.145 13.094 -21.297 1 98.69 680 THR B CA 1
ATOM 12681 C C . THR B 1 680 ? 3.891 11.609 -21.047 1 98.69 680 THR B C 1
ATOM 12683 O O . THR B 1 680 ? 2.746 11.148 -21.094 1 98.69 680 THR B O 1
ATOM 12686 N N . LEU B 1 681 ? 4.941 10.859 -20.766 1 98.5 681 LEU B N 1
ATOM 12687 C CA . LEU B 1 681 ? 4.859 9.438 -20.453 1 98.5 681 LEU B CA 1
ATOM 12688 C C . LEU B 1 681 ? 5.551 9.141 -19.125 1 98.5 681 LEU B C 1
ATOM 12690 O O . LEU B 1 681 ? 6.73 9.461 -18.953 1 98.5 681 LEU B O 1
ATOM 12694 N N . SER B 1 682 ? 4.801 8.602 -18.188 1 98.62 682 SER B N 1
ATOM 12695 C CA . SER B 1 682 ? 5.348 8.266 -16.875 1 98.62 682 SER B CA 1
ATOM 12696 C C . SER B 1 682 ? 5.383 6.758 -16.672 1 98.62 682 SER B C 1
ATOM 12698 O O . SER B 1 682 ? 4.348 6.09 -16.75 1 98.62 682 SER B O 1
ATOM 12700 N N . LEU B 1 683 ? 6.535 6.238 -16.438 1 98.31 683 LEU B N 1
ATOM 12701 C CA . LEU B 1 683 ? 6.758 4.828 -16.141 1 98.31 683 LEU B CA 1
ATOM 12702 C C . LEU B 1 683 ? 7.441 4.652 -14.797 1 98.31 683 LEU B C 1
ATOM 12704 O O . LEU B 1 683 ? 8.406 3.893 -14.68 1 98.31 683 LEU B O 1
ATOM 12708 N N . VAL B 1 684 ? 6.918 5.312 -13.859 1 97.88 684 VAL B N 1
ATOM 12709 C CA . VAL B 1 684 ? 7.562 5.398 -12.547 1 97.88 684 VAL B CA 1
ATOM 12710 C C . VAL B 1 684 ? 7.312 4.113 -11.766 1 97.88 684 VAL B C 1
ATOM 12712 O O . VAL B 1 684 ? 6.203 3.572 -11.789 1 97.88 684 VAL B O 1
ATOM 12715 N N . LYS B 1 685 ? 8.297 3.521 -11.094 1 96.94 685 LYS B N 1
ATOM 12716 C CA . LYS B 1 685 ? 8.188 2.414 -10.141 1 96.94 685 LYS B CA 1
ATOM 12717 C C . LYS B 1 685 ? 7.598 1.176 -10.805 1 96.94 685 LYS B C 1
ATOM 12719 O O . LYS B 1 685 ? 6.621 0.608 -10.312 1 96.94 685 LYS B O 1
ATOM 12724 N N . ASN B 1 686 ? 8.117 0.75 -11.93 1 97.06 686 ASN B N 1
ATOM 12725 C CA . ASN B 1 686 ? 7.672 -0.454 -12.625 1 97.06 686 ASN B CA 1
ATOM 12726 C C . ASN B 1 686 ? 8.641 -1.615 -12.414 1 97.06 686 ASN B C 1
ATOM 12728 O O . ASN B 1 686 ? 8.281 -2.773 -12.633 1 97.06 686 ASN B O 1
ATOM 12732 N N . GLY B 1 687 ? 9.82 -1.259 -12 1 95.5 687 GLY B N 1
ATOM 12733 C CA . GLY B 1 687 ? 10.852 -2.277 -11.883 1 95.5 687 GLY B CA 1
ATOM 12734 C C . GLY B 1 687 ? 11.555 -2.564 -13.188 1 95.5 687 GLY B C 1
ATOM 12735 O O . GLY B 1 687 ? 12.086 -3.66 -13.391 1 95.5 687 GLY B O 1
ATOM 12736 N N . LEU B 1 688 ? 11.594 -1.604 -14.031 1 96.5 688 LEU B N 1
ATOM 12737 C CA . LEU B 1 688 ? 12.234 -1.745 -15.328 1 96.5 688 LEU B CA 1
ATOM 12738 C C . LEU B 1 688 ? 13.727 -2.035 -15.164 1 96.5 688 LEU B C 1
ATOM 12740 O O . LEU B 1 688 ? 14.438 -1.297 -14.484 1 96.5 688 LEU B O 1
ATOM 12744 N N . THR B 1 689 ? 14.172 -3.072 -15.734 1 93.38 689 THR B N 1
ATOM 12745 C CA . THR B 1 689 ? 15.594 -3.404 -15.695 1 93.38 689 THR B CA 1
ATOM 12746 C C . THR B 1 689 ? 16.266 -3.008 -17 1 93.38 689 THR B C 1
ATOM 12748 O O . THR B 1 689 ? 17.5 -2.889 -17.062 1 93.38 689 THR B O 1
ATOM 12751 N N . SER B 1 690 ? 15.414 -2.906 -18.031 1 90.69 690 SER B N 1
ATOM 12752 C CA . SER B 1 690 ? 15.891 -2.477 -19.344 1 90.69 690 SER B CA 1
ATOM 12753 C C . SER B 1 690 ? 14.867 -1.586 -20.031 1 90.69 690 SER B C 1
ATOM 12755 O O . SER B 1 690 ? 13.68 -1.628 -19.703 1 90.69 690 SER B O 1
ATOM 12757 N N . PHE B 1 691 ? 15.336 -0.705 -20.875 1 93.38 691 PHE B N 1
ATOM 12758 C CA . PHE B 1 691 ? 14.5 0.197 -21.656 1 93.38 691 PHE B CA 1
ATOM 12759 C C . PHE B 1 691 ? 15.008 0.318 -23.078 1 93.38 691 PHE B C 1
ATOM 12761 O O . PHE B 1 691 ? 16.203 0.569 -23.297 1 93.38 691 PHE B O 1
ATOM 12768 N N . THR B 1 692 ? 14.141 0.066 -24.062 1 93.25 692 THR B N 1
ATOM 12769 C CA . THR B 1 692 ? 14.531 0.156 -25.469 1 93.25 692 THR B CA 1
ATOM 12770 C C . THR B 1 692 ? 14.492 1.604 -25.953 1 93.25 692 THR B C 1
ATOM 12772 O O . THR B 1 692 ? 13.562 2.006 -26.656 1 93.25 692 THR B O 1
ATOM 12775 N N . TRP B 1 693 ? 15.57 2.316 -25.781 1 95.56 693 TRP B N 1
ATOM 12776 C CA . TRP B 1 693 ? 15.656 3.752 -26.016 1 95.56 693 TRP B CA 1
ATOM 12777 C C . TRP B 1 693 ? 15.406 4.066 -27.5 1 95.56 693 TRP B C 1
ATOM 12779 O O . TRP B 1 693 ? 14.766 5.066 -27.828 1 95.56 693 TRP B O 1
ATOM 12789 N N . GLU B 1 694 ? 15.766 3.207 -28.422 1 94.56 694 GLU B N 1
ATOM 12790 C CA . GLU B 1 694 ? 15.68 3.459 -29.844 1 94.56 694 GLU B CA 1
ATOM 12791 C C . GLU B 1 694 ? 14.219 3.549 -30.312 1 94.56 694 GLU B C 1
ATOM 12793 O O . GLU B 1 694 ? 13.914 4.227 -31.281 1 94.56 694 GLU B O 1
ATOM 12798 N N . ARG B 1 695 ? 13.43 2.939 -29.531 1 95.44 695 ARG B N 1
ATOM 12799 C CA . ARG B 1 695 ? 12.023 2.871 -29.922 1 95.44 695 ARG B CA 1
ATOM 12800 C C . ARG B 1 695 ? 11.281 4.148 -29.547 1 95.44 695 ARG B C 1
ATOM 12802 O O . ARG B 1 695 ? 10.164 4.379 -30 1 95.44 695 ARG B O 1
ATOM 12809 N N . LEU B 1 696 ? 11.898 5.043 -28.859 1 95.94 696 LEU B N 1
ATOM 12810 C CA . LEU B 1 696 ? 11.305 6.328 -28.516 1 95.94 696 LEU B CA 1
ATOM 12811 C C . LEU B 1 696 ? 11.016 7.148 -29.766 1 95.94 696 LEU B C 1
ATOM 12813 O O . LEU B 1 696 ? 10.25 8.109 -29.719 1 95.94 696 LEU B O 1
ATOM 12817 N N . GLN B 1 697 ? 11.633 6.801 -30.891 1 94.19 697 GLN B N 1
ATOM 12818 C CA . GLN B 1 697 ? 11.461 7.527 -32.156 1 94.19 697 GLN B CA 1
ATOM 12819 C C . GLN B 1 697 ? 10.008 7.488 -32.625 1 94.19 697 GLN B C 1
ATOM 12821 O O . GLN B 1 697 ? 9.578 8.352 -33.375 1 94.19 697 GLN B O 1
ATOM 12826 N N . TYR B 1 698 ? 9.266 6.465 -32.094 1 94.81 698 TYR B N 1
ATOM 12827 C CA . TYR B 1 698 ? 7.871 6.324 -32.5 1 94.81 698 TYR B CA 1
ATOM 12828 C C . TYR B 1 698 ? 6.996 7.344 -31.781 1 94.81 698 TYR B C 1
ATOM 12830 O O . TYR B 1 698 ? 5.859 7.594 -32.188 1 94.81 698 TYR B O 1
ATOM 12838 N N . LEU B 1 699 ? 7.488 7.863 -30.688 1 96.44 699 LEU B N 1
ATOM 12839 C CA . LEU B 1 699 ? 6.773 8.891 -29.938 1 96.44 699 LEU B CA 1
ATOM 12840 C C . LEU B 1 699 ? 7.262 10.281 -30.328 1 96.44 699 LEU B C 1
ATOM 12842 O O . LEU B 1 699 ? 7.949 10.945 -29.547 1 96.44 699 LEU B O 1
ATOM 12846 N N . LYS B 1 700 ? 6.816 10.781 -31.344 1 94.62 700 LYS B N 1
ATOM 12847 C CA . LYS B 1 700 ? 7.363 11.961 -32 1 94.62 700 LYS B CA 1
ATOM 12848 C C . LYS B 1 700 ? 7.047 13.227 -31.219 1 94.62 700 LYS B C 1
ATOM 12850 O O . LYS B 1 700 ? 7.789 14.211 -31.297 1 94.62 700 LYS B O 1
ATOM 12855 N N . SER B 1 701 ? 5.992 13.203 -30.453 1 96.25 701 SER B N 1
ATOM 12856 C CA . SER B 1 701 ? 5.559 14.414 -29.766 1 96.25 701 SER B CA 1
ATOM 12857 C C . SER B 1 701 ? 5.969 14.391 -28.297 1 96.25 701 SER B C 1
ATOM 12859 O O . SER B 1 701 ? 5.602 15.281 -27.531 1 96.25 701 SER B O 1
ATOM 12861 N N . LEU B 1 702 ? 6.758 13.398 -27.891 1 97.62 702 LEU B N 1
ATOM 12862 C CA . LEU B 1 702 ? 7.07 13.203 -26.484 1 97.62 702 LEU B CA 1
ATOM 12863 C C . LEU B 1 702 ? 7.977 14.312 -25.969 1 97.62 702 LEU B C 1
ATOM 12865 O O . LEU B 1 702 ? 9.047 14.555 -26.516 1 97.62 702 LEU B O 1
ATOM 12869 N N . GLU B 1 703 ? 7.562 15.008 -24.938 1 98.19 703 GLU B N 1
ATOM 12870 C CA . GLU B 1 703 ? 8.32 16.125 -24.359 1 98.19 703 GLU B CA 1
ATOM 12871 C C . GLU B 1 703 ? 8.852 15.758 -22.984 1 98.19 703 GLU B C 1
ATOM 12873 O O . GLU B 1 703 ? 9.891 16.266 -22.562 1 98.19 703 GLU B O 1
ATOM 12878 N N . THR B 1 704 ? 8.133 14.977 -22.25 1 98.62 704 THR B N 1
ATOM 12879 C CA . THR B 1 704 ? 8.523 14.586 -20.906 1 98.62 704 THR B CA 1
ATOM 12880 C C . THR B 1 704 ? 8.5 13.07 -20.734 1 98.62 704 THR B C 1
ATOM 12882 O O . THR B 1 704 ? 7.492 12.43 -21.031 1 98.62 704 THR B O 1
ATOM 12885 N N . LEU B 1 705 ? 9.617 12.5 -20.297 1 98.5 705 LEU B N 1
ATOM 12886 C CA . LEU B 1 705 ? 9.727 11.078 -20 1 98.5 705 LEU B CA 1
ATOM 12887 C C . LEU B 1 705 ? 10.203 10.852 -18.578 1 98.5 705 LEU B C 1
ATOM 12889 O O . LEU B 1 705 ? 11.297 11.273 -18.203 1 98.5 705 LEU B O 1
ATOM 12893 N N . ASP B 1 706 ? 9.367 10.242 -17.766 1 98.69 706 ASP B N 1
ATOM 12894 C CA . ASP B 1 706 ? 9.703 9.961 -16.375 1 98.69 706 ASP B CA 1
ATOM 12895 C C . ASP B 1 706 ? 9.945 8.469 -16.156 1 98.69 706 ASP B C 1
ATOM 12897 O O . ASP B 1 706 ? 9 7.676 -16.188 1 98.69 706 ASP B O 1
ATOM 12901 N N . LEU B 1 707 ? 11.156 8.102 -15.938 1 98.38 707 LEU B N 1
ATOM 12902 C CA . LEU B 1 707 ? 11.562 6.727 -15.695 1 98.38 707 LEU B CA 1
ATOM 12903 C C . LEU B 1 707 ? 12.133 6.57 -14.289 1 98.38 707 LEU B C 1
ATOM 12905 O O . LEU B 1 707 ? 13.008 5.73 -14.062 1 98.38 707 LEU B O 1
ATOM 12909 N N . SER B 1 708 ? 11.609 7.371 -13.383 1 98 708 SER B N 1
ATOM 12910 C CA . SER B 1 708 ? 12.172 7.383 -12.039 1 98 708 SER B CA 1
ATOM 12911 C C . SER B 1 708 ? 11.781 6.125 -11.266 1 98 708 SER B C 1
ATOM 12913 O O . SER B 1 708 ? 10.797 5.473 -11.594 1 98 708 SER B O 1
ATOM 12915 N N . HIS B 1 709 ? 12.602 5.723 -10.273 1 96.38 709 HIS B N 1
ATOM 12916 C CA . HIS B 1 709 ? 12.352 4.621 -9.352 1 96.38 709 HIS B CA 1
ATOM 12917 C C . HIS B 1 709 ? 12.234 3.293 -10.094 1 96.38 709 HIS B C 1
ATOM 12919 O O . HIS B 1 709 ? 11.258 2.562 -9.914 1 96.38 709 HIS B O 1
ATOM 12925 N N . ASN B 1 710 ? 13.141 3.012 -10.945 1 97.62 710 ASN B N 1
ATOM 12926 C CA . ASN B 1 710 ? 13.289 1.729 -11.625 1 97.62 710 ASN B CA 1
ATOM 12927 C C . ASN B 1 710 ? 14.672 1.129 -11.383 1 97.62 710 ASN B C 1
ATOM 12929 O O . ASN B 1 710 ? 15.297 1.393 -10.352 1 97.62 710 ASN B O 1
ATOM 12933 N N . LYS B 1 711 ? 15.156 0.214 -12.188 1 96.31 711 LYS B N 1
ATOM 12934 C CA . LYS B 1 711 ? 16.438 -0.452 -12 1 96.31 711 LYS B CA 1
ATOM 12935 C C . LYS B 1 711 ? 17.297 -0.333 -13.25 1 96.31 711 LYS B C 1
ATOM 12937 O O . LYS B 1 711 ? 18 -1.278 -13.625 1 96.31 711 LYS B O 1
ATOM 12942 N N . LEU B 1 712 ? 17.109 0.789 -13.883 1 96.44 712 LEU B N 1
ATOM 12943 C CA . LEU B 1 712 ? 17.844 0.986 -15.125 1 96.44 712 LEU B CA 1
ATOM 12944 C C . LEU B 1 712 ? 19.328 1.157 -14.852 1 96.44 712 LEU B C 1
ATOM 12946 O O . LEU B 1 712 ? 19.719 1.82 -13.883 1 96.44 712 LEU B O 1
ATOM 12950 N N . LYS B 1 713 ? 20.188 0.599 -15.688 1 94.12 713 LYS B N 1
ATOM 12951 C CA . LYS B 1 713 ? 21.625 0.638 -15.492 1 94.12 713 LYS B CA 1
ATOM 12952 C C . LYS B 1 713 ? 22.312 1.483 -16.562 1 94.12 713 LYS B C 1
ATOM 12954 O O . LYS B 1 713 ? 23.469 1.87 -16.406 1 94.12 713 LYS B O 1
ATOM 12959 N N . THR B 1 714 ? 21.547 1.747 -17.672 1 93 714 THR B N 1
ATOM 12960 C CA . THR B 1 714 ? 22.188 2.424 -18.797 1 93 714 THR B CA 1
ATOM 12961 C C . THR B 1 714 ? 21.328 3.57 -19.312 1 93 714 THR B C 1
ATOM 12963 O O . THR B 1 714 ? 20.109 3.572 -19.094 1 93 714 THR B O 1
ATOM 12966 N N . VAL B 1 715 ? 21.984 4.566 -19.859 1 96.19 715 VAL B N 1
ATOM 12967 C CA . VAL B 1 715 ? 21.344 5.648 -20.594 1 96.19 715 VAL B CA 1
ATOM 12968 C C . VAL B 1 715 ? 21.5 5.41 -22.094 1 96.19 715 VAL B C 1
ATOM 12970 O O . VAL B 1 715 ? 22.234 4.516 -22.516 1 96.19 715 VAL B O 1
ATOM 12973 N N . PRO B 1 716 ? 20.719 6.078 -22.969 1 95.69 716 PRO B N 1
ATOM 12974 C CA . PRO B 1 716 ? 20.906 5.879 -24.406 1 95.69 716 PRO B CA 1
ATOM 12975 C C . PRO B 1 716 ? 22.312 6.285 -24.859 1 95.69 716 PRO B C 1
ATOM 12977 O O . PRO B 1 716 ? 22.953 7.129 -24.234 1 95.69 716 PRO B O 1
ATOM 12980 N N . ASP B 1 717 ? 22.719 5.715 -26.016 1 94.62 717 ASP B N 1
ATOM 12981 C CA . ASP B 1 717 ? 24 6.09 -26.594 1 94.62 717 ASP B CA 1
ATOM 12982 C C . ASP B 1 717 ? 24.016 7.562 -26.984 1 94.62 717 ASP B C 1
ATOM 12984 O O . ASP B 1 717 ? 24.953 8.297 -26.641 1 94.62 717 ASP B O 1
ATOM 12988 N N . ARG B 1 718 ? 23.078 7.859 -27.703 1 95.62 718 ARG B N 1
ATOM 12989 C CA . ARG B 1 718 ? 22.812 9.242 -28.078 1 95.62 718 ARG B CA 1
ATOM 12990 C C . ARG B 1 718 ? 21.328 9.57 -27.953 1 95.62 718 ARG B C 1
ATOM 12992 O O . ARG B 1 718 ? 20.5 9.094 -28.734 1 95.62 718 ARG B O 1
ATOM 12999 N N . LEU B 1 719 ? 21.047 10.398 -27 1 96 719 LEU B N 1
ATOM 13000 C CA . LEU B 1 719 ? 19.656 10.711 -26.719 1 96 719 LEU B CA 1
ATOM 13001 C C . LEU B 1 719 ? 18.953 11.289 -27.938 1 96 719 LEU B C 1
ATOM 13003 O O . LEU B 1 719 ? 17.797 10.953 -28.219 1 96 719 LEU B O 1
ATOM 13007 N N . TYR B 1 720 ? 19.672 12.133 -28.719 1 94.19 720 TYR B N 1
ATOM 13008 C CA . TYR B 1 720 ? 19.125 12.805 -29.891 1 94.19 720 TYR B CA 1
ATOM 13009 C C . TYR B 1 720 ? 18.641 11.797 -30.922 1 94.19 720 TYR B C 1
ATOM 13011 O O . TYR B 1 720 ? 17.641 12.031 -31.609 1 94.19 720 TYR B O 1
ATOM 13019 N N . ASN B 1 721 ? 19.281 10.656 -31.016 1 93.44 721 ASN B N 1
ATOM 13020 C CA . ASN B 1 721 ? 18.906 9.609 -31.953 1 93.44 721 ASN B CA 1
ATOM 13021 C C . ASN B 1 721 ? 17.609 8.922 -31.531 1 93.44 721 ASN B C 1
ATOM 13023 O O . ASN B 1 721 ? 16.906 8.352 -32.375 1 93.44 721 ASN B O 1
ATOM 13027 N N . CYS B 1 722 ? 17.391 8.969 -30.281 1 94.94 722 CYS B N 1
ATOM 13028 C CA . CYS B 1 722 ? 16.219 8.289 -29.734 1 94.94 722 CYS B CA 1
ATOM 13029 C C . CYS B 1 722 ? 15 9.203 -29.75 1 94.94 722 CYS B C 1
ATOM 13031 O O . CYS B 1 722 ? 13.891 8.773 -30.062 1 94.94 722 CYS B O 1
ATOM 13033 N N . SER B 1 723 ? 15.188 10.469 -29.391 1 94.44 723 SER B N 1
ATOM 13034 C CA . SER B 1 723 ? 14.094 11.43 -29.359 1 94.44 723 SER B CA 1
ATOM 13035 C C . SER B 1 723 ? 14.602 12.852 -29.609 1 94.44 723 SER B C 1
ATOM 13037 O O . SER B 1 723 ? 15.547 13.305 -28.969 1 94.44 723 SER B O 1
ATOM 13039 N N . ARG B 1 724 ? 13.953 13.547 -30.453 1 93.31 724 ARG B N 1
ATOM 13040 C CA . ARG B 1 724 ? 14.344 14.914 -30.781 1 93.31 724 ARG B CA 1
ATOM 13041 C C . ARG B 1 724 ? 13.461 15.93 -30.062 1 93.31 724 ARG B C 1
ATOM 13043 O O . ARG B 1 724 ? 13.805 17.109 -29.984 1 93.31 724 ARG B O 1
ATOM 13050 N N . SER B 1 725 ? 12.43 15.453 -29.5 1 95.06 725 SER B N 1
ATOM 13051 C CA . SER B 1 725 ? 11.445 16.359 -28.953 1 95.06 725 SER B CA 1
ATOM 13052 C C . SER B 1 725 ? 11.539 16.422 -27.422 1 95.06 725 SER B C 1
ATOM 13054 O O . SER B 1 725 ? 10.984 17.328 -26.797 1 95.06 725 SER B O 1
ATOM 13056 N N . LEU B 1 726 ? 12.344 15.609 -26.781 1 96.19 726 LEU B N 1
ATOM 13057 C CA . LEU B 1 726 ? 12.383 15.453 -25.344 1 96.19 726 LEU B CA 1
ATOM 13058 C C . LEU B 1 726 ? 12.906 16.719 -24.672 1 96.19 726 LEU B C 1
ATOM 13060 O O . LEU B 1 726 ? 13.984 17.219 -25.031 1 96.19 726 LEU B O 1
ATOM 13064 N N . LYS B 1 727 ? 12.18 17.297 -23.797 1 97.62 727 LYS B N 1
ATOM 13065 C CA . LYS B 1 727 ? 12.562 18.5 -23.062 1 97.62 727 LYS B CA 1
ATOM 13066 C C . LYS B 1 727 ? 12.898 18.156 -21.609 1 97.62 727 LYS B C 1
ATOM 13068 O O . LYS B 1 727 ? 13.727 18.828 -20.984 1 97.62 727 LYS B O 1
ATOM 13073 N N . LYS B 1 728 ? 12.234 17.219 -21.047 1 98.25 728 LYS B N 1
ATOM 13074 C CA . LYS B 1 728 ? 12.422 16.812 -19.656 1 98.25 728 LYS B CA 1
ATOM 13075 C C . LYS B 1 728 ? 12.656 15.312 -19.547 1 98.25 728 LYS B C 1
ATOM 13077 O O . LYS B 1 728 ? 11.812 14.516 -19.969 1 98.25 728 LYS B O 1
ATOM 13082 N N . LEU B 1 729 ? 13.812 14.93 -19 1 98.25 729 LEU B N 1
ATOM 13083 C CA . LEU B 1 729 ? 14.164 13.531 -18.797 1 98.25 729 LEU B CA 1
ATOM 13084 C C . LEU B 1 729 ? 14.469 13.258 -17.328 1 98.25 729 LEU B C 1
ATOM 13086 O O . LEU B 1 729 ? 15.414 13.82 -16.766 1 98.25 729 LEU B O 1
ATOM 13090 N N . ILE B 1 730 ? 13.703 12.422 -16.672 1 98.69 730 ILE B N 1
ATOM 13091 C CA . ILE B 1 730 ? 13.836 12.156 -15.25 1 98.69 730 ILE B CA 1
ATOM 13092 C C . ILE B 1 730 ? 14.289 10.719 -15.031 1 98.69 730 ILE B C 1
ATOM 13094 O O . ILE B 1 730 ? 13.562 9.773 -15.336 1 98.69 730 ILE B O 1
ATOM 13098 N N . LEU B 1 731 ? 15.469 10.555 -14.484 1 98.44 731 LEU B N 1
ATOM 13099 C CA . LEU B 1 731 ? 16.062 9.234 -14.289 1 98.44 731 LEU B CA 1
ATOM 13100 C C . LEU B 1 731 ? 16.469 9.031 -12.836 1 98.44 731 LEU B C 1
ATOM 13102 O O . LEU B 1 731 ? 17.328 8.203 -12.539 1 98.44 731 LEU B O 1
ATOM 13106 N N . LYS B 1 732 ? 15.875 9.836 -11.984 1 97.94 732 LYS B N 1
ATOM 13107 C CA . LYS B 1 732 ? 16.25 9.75 -10.578 1 97.94 732 LYS B CA 1
ATOM 13108 C C . LYS B 1 732 ? 15.898 8.383 -10 1 97.94 732 LYS B C 1
ATOM 13110 O O . LYS B 1 732 ? 14.914 7.762 -10.414 1 97.94 732 LYS B O 1
ATOM 13115 N N . TYR B 1 733 ? 16.625 7.797 -9.023 1 95.94 733 TYR B N 1
ATOM 13116 C CA . TYR B 1 733 ? 16.438 6.547 -8.305 1 95.94 733 TYR B CA 1
ATOM 13117 C C . TYR B 1 733 ? 16.484 5.352 -9.25 1 95.94 733 TYR B C 1
ATOM 13119 O O . TYR B 1 733 ? 15.562 4.531 -9.273 1 95.94 733 TYR B O 1
ATOM 13127 N N . ASN B 1 734 ? 17.484 5.312 -10 1 97.62 734 ASN B N 1
ATOM 13128 C CA . ASN B 1 734 ? 17.875 4.16 -10.805 1 97.62 734 ASN B CA 1
ATOM 13129 C C . ASN B 1 734 ? 19.234 3.625 -10.414 1 97.62 734 ASN B C 1
ATOM 13131 O O . ASN B 1 734 ? 19.703 3.852 -9.289 1 97.62 734 ASN B O 1
ATOM 13135 N N . GLN B 1 735 ? 19.875 2.756 -11.211 1 95.5 735 GLN B N 1
ATOM 13136 C CA . GLN B 1 735 ? 21.172 2.143 -10.906 1 95.5 735 GLN B CA 1
ATOM 13137 C C . GLN B 1 735 ? 22.203 2.492 -11.961 1 95.5 735 GLN B C 1
ATOM 13139 O O . GLN B 1 735 ? 23.016 1.641 -12.359 1 95.5 735 GLN B O 1
ATOM 13144 N N . ILE B 1 736 ? 22.094 3.684 -12.406 1 96.88 736 ILE B N 1
ATOM 13145 C CA . ILE B 1 736 ? 23 4.121 -13.469 1 96.88 736 ILE B CA 1
ATOM 13146 C C . ILE B 1 736 ? 24.375 4.406 -12.883 1 96.88 736 ILE B C 1
ATOM 13148 O O . ILE B 1 736 ? 24.531 5.246 -11.992 1 96.88 736 ILE B O 1
ATOM 13152 N N . ARG B 1 737 ? 25.359 3.797 -13.383 1 92.75 737 ARG B N 1
ATOM 13153 C CA . ARG B 1 737 ? 26.719 3.945 -12.875 1 92.75 737 ARG B CA 1
ATOM 13154 C C . ARG B 1 737 ? 27.562 4.805 -13.812 1 92.75 737 ARG B C 1
ATOM 13156 O O . ARG B 1 737 ? 28.422 5.566 -13.359 1 92.75 737 ARG B O 1
ATOM 13163 N N . HIS B 1 738 ? 27.297 4.602 -15.156 1 92.62 738 HIS B N 1
ATOM 13164 C CA . HIS B 1 738 ? 28.094 5.297 -16.156 1 92.62 738 HIS B CA 1
ATOM 13165 C C . HIS B 1 738 ? 27.203 5.934 -17.234 1 92.62 738 HIS B C 1
ATOM 13167 O O . HIS B 1 738 ? 26.203 5.352 -17.625 1 92.62 738 HIS B O 1
ATOM 13173 N N . LEU B 1 739 ? 27.703 7.09 -17.609 1 95.12 739 LEU B N 1
ATOM 13174 C CA . LEU B 1 739 ? 27.062 7.746 -18.734 1 95.12 739 LEU B CA 1
ATOM 13175 C C . LEU B 1 739 ? 27.797 7.426 -20.031 1 95.12 739 LEU B C 1
ATOM 13177 O O . LEU B 1 739 ? 29.031 7.332 -20.062 1 95.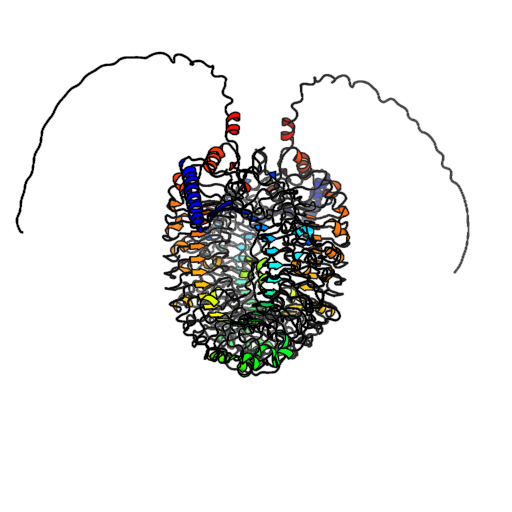12 739 LEU B O 1
ATOM 13181 N N . THR B 1 740 ? 27 7.238 -21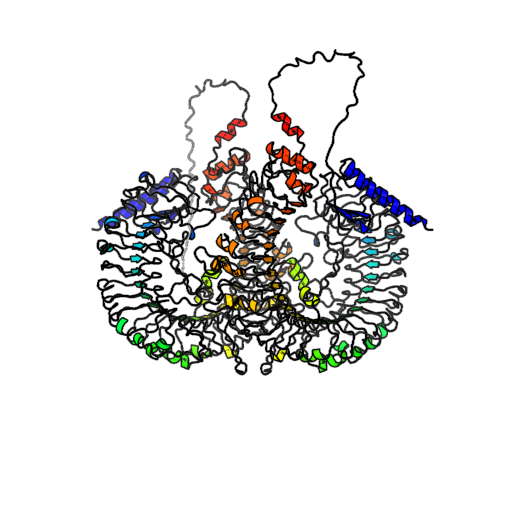.094 1 94.56 740 THR B N 1
ATOM 13182 C CA . THR B 1 740 ? 27.609 6.918 -22.375 1 94.56 740 THR B CA 1
ATOM 13183 C C . THR B 1 740 ? 28.359 8.133 -22.938 1 94.56 740 THR B C 1
ATOM 13185 O O . THR B 1 740 ? 28.047 9.273 -22.594 1 94.56 740 THR B O 1
ATOM 13188 N N . LYS B 1 741 ? 29.344 7.98 -23.812 1 92.88 741 LYS B N 1
ATOM 13189 C CA . LYS B 1 741 ? 30.25 9 -24.328 1 92.88 741 LYS B CA 1
ATOM 13190 C C . LYS B 1 741 ? 29.469 10.109 -25.047 1 92.88 741 LYS B C 1
ATOM 13192 O O . LYS B 1 741 ? 29.797 11.289 -24.891 1 92.88 741 LYS B O 1
ATOM 13197 N N . TYR B 1 742 ? 28.438 9.812 -25.766 1 94 742 TYR B N 1
ATOM 13198 C CA . TYR B 1 742 ? 27.688 10.797 -26.547 1 94 742 TYR B CA 1
ATOM 13199 C C . TYR B 1 742 ? 26.25 10.922 -26.047 1 94 742 TYR B C 1
ATOM 13201 O O . TYR B 1 742 ? 25.359 11.305 -26.812 1 94 742 TYR B O 1
ATOM 13209 N N . PHE B 1 743 ? 26.109 10.805 -24.75 1 95.88 743 PHE B N 1
ATOM 13210 C CA . PHE B 1 743 ? 24.781 10.695 -24.156 1 95.88 743 PHE B CA 1
ATOM 13211 C C . PHE B 1 743 ? 23.922 11.891 -24.531 1 95.88 743 PHE B C 1
ATOM 13213 O O . PHE B 1 743 ? 22.859 11.734 -25.125 1 95.88 743 PHE B O 1
ATOM 13220 N N . LEU B 1 744 ? 24.453 13.156 -24.375 1 96.12 744 LEU B N 1
ATOM 13221 C CA . LEU B 1 744 ? 23.625 14.344 -24.562 1 96.12 744 LEU B CA 1
ATOM 13222 C C . LEU B 1 744 ? 24 15.055 -25.859 1 96.12 744 LEU B C 1
ATOM 13224 O O . LEU B 1 744 ? 23.516 16.156 -26.125 1 96.12 744 LEU B O 1
ATOM 13228 N N . GLN B 1 745 ? 24.781 14.43 -26.719 1 93.94 745 GLN B N 1
ATOM 13229 C CA . GLN B 1 745 ? 25.203 15.078 -27.953 1 93.94 745 GLN B CA 1
ATOM 13230 C C . GLN B 1 745 ? 24 15.406 -28.828 1 93.94 745 GLN B C 1
ATOM 13232 O O . GLN B 1 745 ? 23.141 14.555 -29.078 1 93.94 745 GLN B O 1
ATOM 13237 N N . ASP B 1 746 ? 23.812 16.641 -29.172 1 92.88 746 ASP B N 1
ATOM 13238 C CA . ASP B 1 746 ? 22.828 17.172 -30.125 1 92.88 746 ASP B CA 1
ATOM 13239 C C . ASP B 1 746 ? 21.453 17.266 -29.484 1 92.88 746 ASP B C 1
ATOM 13241 O O . ASP B 1 746 ? 20.469 17.547 -30.172 1 92.88 746 ASP B O 1
ATOM 13245 N N . ALA B 1 747 ? 21.359 16.953 -28.188 1 94.88 747 ALA B N 1
ATOM 13246 C CA . ALA B 1 747 ? 20.062 17.047 -27.516 1 94.88 747 ALA B CA 1
ATOM 13247 C C . ALA B 1 747 ? 19.75 18.484 -27.109 1 94.88 747 ALA B C 1
ATOM 13249 O O . ALA B 1 747 ? 19.562 18.781 -25.938 1 94.88 747 ALA B O 1
ATOM 13250 N N . PHE B 1 748 ? 19.484 19.359 -28.016 1 93.19 748 PHE B N 1
ATOM 13251 C CA . PHE B 1 748 ? 19.406 20.797 -27.812 1 93.19 748 PHE B CA 1
ATOM 13252 C C . PHE B 1 748 ? 18.047 21.188 -27.219 1 93.19 748 PHE B C 1
ATOM 13254 O O . PHE B 1 748 ? 17.906 22.266 -26.641 1 93.19 748 PHE B O 1
ATOM 13261 N N . GLN B 1 749 ? 17.125 20.312 -27.312 1 93.75 749 GLN B N 1
ATOM 13262 C CA . GLN B 1 749 ? 15.789 20.641 -26.828 1 93.75 749 GLN B CA 1
ATOM 13263 C C . GLN B 1 749 ? 15.656 20.344 -25.344 1 93.75 749 GLN B C 1
ATOM 13265 O O . GLN B 1 749 ? 14.719 20.812 -24.688 1 93.75 749 GLN B O 1
ATOM 13270 N N . LEU B 1 750 ? 16.625 19.578 -24.812 1 95.56 750 LEU B N 1
ATOM 13271 C CA . LEU B 1 750 ? 16.562 19.156 -23.406 1 95.56 750 LEU B CA 1
ATOM 13272 C C . LEU B 1 750 ? 16.734 20.359 -22.484 1 95.56 750 LEU B C 1
ATOM 13274 O O . LEU B 1 750 ? 17.641 21.172 -22.688 1 95.56 750 LEU B O 1
ATOM 13278 N N . ARG B 1 751 ? 15.844 20.516 -21.516 1 96.75 751 ARG B N 1
ATOM 13279 C CA . ARG B 1 751 ? 15.883 21.656 -20.594 1 96.75 751 ARG B CA 1
ATOM 13280 C C . ARG B 1 751 ? 16.016 21.188 -19.156 1 96.75 751 ARG B C 1
ATOM 13282 O O . ARG B 1 751 ? 16.531 21.906 -18.297 1 96.75 751 ARG B O 1
ATOM 13289 N N . TYR B 1 752 ? 15.555 20.078 -18.891 1 97.62 752 TYR B N 1
ATOM 13290 C CA . TYR B 1 752 ? 15.539 19.531 -17.531 1 97.62 752 TYR B CA 1
ATOM 13291 C C . TYR B 1 752 ? 16.047 18.094 -17.531 1 97.62 752 TYR B C 1
ATOM 13293 O O . TYR B 1 752 ? 15.508 17.234 -18.234 1 97.62 752 TYR B O 1
ATOM 13301 N N . LEU B 1 753 ? 17.109 17.859 -16.766 1 97.69 753 LEU B N 1
ATOM 13302 C CA . LEU B 1 753 ? 17.688 16.516 -16.656 1 97.69 753 LEU B CA 1
ATOM 13303 C C . LEU B 1 753 ? 17.891 16.125 -15.188 1 97.69 753 LEU B C 1
ATOM 13305 O O . LEU B 1 753 ? 18.625 16.812 -14.469 1 97.69 753 LEU B O 1
ATOM 13309 N N . ASP B 1 754 ? 17.234 15.109 -14.727 1 98.31 754 ASP B N 1
ATOM 13310 C CA . ASP B 1 754 ? 17.359 14.641 -13.352 1 98.31 754 ASP B CA 1
ATOM 13311 C C . ASP B 1 754 ? 18.109 13.312 -13.289 1 98.31 754 ASP B C 1
ATOM 13313 O O . ASP B 1 754 ? 17.562 12.266 -13.641 1 98.31 754 ASP B O 1
ATOM 13317 N N . LEU B 1 755 ? 19.328 13.312 -12.844 1 97.88 755 LEU B N 1
ATOM 13318 C CA . LEU B 1 755 ? 20.172 12.133 -12.68 1 97.88 755 LEU B CA 1
ATOM 13319 C C . LEU B 1 755 ? 20.469 11.875 -11.203 1 97.88 755 LEU B C 1
ATOM 13321 O O . LEU B 1 755 ? 21.406 11.141 -10.867 1 97.88 755 LEU B O 1
ATOM 13325 N N . SER B 1 756 ? 19.672 12.508 -10.367 1 97.56 756 SER B N 1
ATOM 13326 C CA . SER B 1 756 ? 19.938 12.406 -8.938 1 97.56 756 SER B CA 1
ATOM 13327 C C . SER B 1 756 ? 19.672 11 -8.422 1 97.56 756 SER B C 1
ATOM 13329 O O . SER B 1 756 ? 18.938 10.234 -9.047 1 97.56 756 SER B O 1
ATOM 13331 N N . SER B 1 757 ? 20.297 10.562 -7.352 1 96.25 757 SER B N 1
ATOM 13332 C CA . SER B 1 757 ? 20.062 9.312 -6.633 1 96.25 757 SER B CA 1
ATOM 13333 C C . SER B 1 757 ? 20.328 8.109 -7.531 1 96.25 757 SER B C 1
ATOM 13335 O O . SER B 1 757 ? 19.469 7.23 -7.66 1 96.25 757 SER B O 1
ATOM 13337 N N . ASN B 1 758 ? 21.422 8.18 -8.195 1 97.12 758 ASN B N 1
ATOM 13338 C CA . ASN B 1 758 ? 21.969 7.07 -8.961 1 97.12 758 ASN B CA 1
ATOM 13339 C C . ASN B 1 758 ? 23.344 6.641 -8.43 1 97.12 758 ASN B C 1
ATOM 13341 O O . ASN B 1 758 ? 23.641 6.863 -7.262 1 97.12 758 ASN B O 1
ATOM 13345 N N . LYS B 1 759 ? 24.156 5.883 -9.188 1 93.62 759 LYS B N 1
ATOM 13346 C CA . LYS B 1 759 ? 25.484 5.418 -8.781 1 93.62 759 LYS B CA 1
ATOM 13347 C C . LYS B 1 759 ? 26.562 6.02 -9.672 1 93.62 759 LYS B C 1
ATOM 13349 O O . LYS B 1 759 ? 27.578 5.375 -9.945 1 93.62 759 LYS B O 1
ATOM 13354 N N . ILE B 1 760 ? 26.281 7.184 -10.133 1 95.75 760 ILE B N 1
ATOM 13355 C CA . ILE B 1 760 ? 27.203 7.816 -11.078 1 95.75 760 ILE B CA 1
ATOM 13356 C C . ILE B 1 760 ? 28.5 8.195 -10.375 1 95.75 760 ILE B C 1
ATOM 13358 O O . ILE B 1 760 ? 28.484 8.789 -9.297 1 95.75 760 ILE B O 1
ATOM 13362 N N . GLN B 1 761 ? 29.594 7.895 -11 1 91.62 761 GLN B N 1
ATOM 13363 C CA . GLN B 1 761 ? 30.891 8.125 -10.375 1 91.62 761 GLN B CA 1
ATOM 13364 C C . GLN B 1 761 ? 31.641 9.25 -11.07 1 91.62 761 GLN B C 1
ATOM 13366 O O . GLN B 1 761 ? 32.375 10.023 -10.43 1 91.62 761 GLN B O 1
ATOM 13371 N N . ILE B 1 762 ? 31.5 9.305 -12.43 1 91.62 762 ILE B N 1
ATOM 13372 C CA . ILE B 1 762 ? 32.281 10.281 -13.195 1 91.62 762 ILE B CA 1
ATOM 13373 C C . ILE B 1 762 ? 31.391 10.898 -14.281 1 91.62 762 ILE B C 1
ATOM 13375 O O . ILE B 1 762 ? 30.594 10.195 -14.914 1 91.62 762 ILE B O 1
ATOM 13379 N N . ILE B 1 763 ? 31.531 12.125 -14.383 1 92.69 763 ILE B N 1
ATOM 13380 C CA . ILE B 1 763 ? 30.906 12.844 -15.484 1 92.69 763 ILE B CA 1
ATOM 13381 C C . ILE B 1 763 ? 31.984 13.375 -16.438 1 92.69 763 ILE B C 1
ATOM 13383 O O . ILE B 1 763 ? 32.844 14.188 -16.031 1 92.69 763 ILE B O 1
ATOM 13387 N N . GLN B 1 764 ? 31.875 12.945 -17.719 1 91.12 764 GLN B N 1
ATOM 13388 C CA . GLN B 1 764 ? 32.906 13.312 -18.703 1 91.12 764 GLN B CA 1
ATOM 13389 C C . GLN B 1 764 ? 32.375 14.391 -19.641 1 91.12 764 GLN B C 1
ATOM 13391 O O . GLN B 1 764 ? 31.172 14.516 -19.859 1 91.12 764 GLN B O 1
ATOM 13396 N N . LYS B 1 765 ? 33.281 15.094 -20.188 1 91.25 765 LYS B N 1
ATOM 13397 C CA . LYS B 1 765 ? 32.938 16.156 -21.141 1 91.25 765 LYS B CA 1
ATOM 13398 C C . LYS B 1 765 ? 32.25 15.609 -22.375 1 91.25 765 LYS B C 1
ATOM 13400 O O . LYS B 1 765 ? 31.375 16.266 -22.953 1 91.25 765 LYS B O 1
ATOM 13405 N N . THR B 1 766 ? 32.594 14.367 -22.734 1 92.12 766 THR B N 1
ATOM 13406 C CA . THR B 1 766 ? 32.031 13.758 -23.953 1 92.12 766 THR B CA 1
ATOM 13407 C C . THR B 1 766 ? 30.578 13.398 -23.75 1 92.12 766 THR B C 1
ATOM 13409 O O . THR B 1 766 ? 29.797 13.398 -24.703 1 92.12 766 THR B O 1
ATOM 13412 N N . SER B 1 767 ? 30.219 13.039 -22.562 1 93.56 767 SER B N 1
ATOM 13413 C CA . SER B 1 767 ? 28.844 12.688 -22.25 1 93.56 767 SER B CA 1
ATOM 13414 C C . SER B 1 767 ? 27.969 13.93 -22.109 1 93.56 767 SER B C 1
ATOM 13416 O O . SER B 1 767 ? 26.75 13.875 -22.344 1 93.56 767 SER B O 1
ATOM 13418 N N . PHE B 1 768 ? 28.703 15.031 -21.703 1 91.06 768 PHE B N 1
ATOM 13419 C CA . PHE B 1 768 ? 28.031 16.281 -21.375 1 91.06 768 PHE B CA 1
ATOM 13420 C C . PHE B 1 768 ? 28.625 17.438 -22.156 1 91.06 768 PHE B C 1
ATOM 13422 O O . PHE B 1 768 ? 29.203 18.359 -21.562 1 91.06 768 PHE B O 1
ATOM 13429 N N . PRO B 1 769 ? 28.297 17.484 -23.453 1 91.75 769 PRO B N 1
ATOM 13430 C CA . PRO B 1 769 ? 28.859 18.625 -24.188 1 91.75 769 PRO B CA 1
ATOM 13431 C C . PRO B 1 769 ? 28.359 19.969 -23.672 1 91.75 769 PRO B C 1
ATOM 13433 O O . PRO B 1 769 ? 27.156 20.109 -23.391 1 91.75 769 PRO B O 1
ATOM 13436 N N . GLU B 1 770 ? 29.219 21 -23.609 1 88.06 770 GLU B N 1
ATOM 13437 C CA . GLU B 1 770 ? 28.938 22.297 -23 1 88.06 770 GLU B CA 1
ATOM 13438 C C . GLU B 1 770 ? 27.812 23.016 -23.734 1 88.06 770 GLU B C 1
ATOM 13440 O O . GLU B 1 770 ? 27 23.703 -23.109 1 88.06 770 GLU B O 1
ATOM 13445 N N . ASN B 1 771 ? 27.766 22.844 -25.031 1 85.94 771 ASN B N 1
ATOM 13446 C CA . ASN B 1 771 ? 26.75 23.547 -25.812 1 85.94 771 ASN B CA 1
ATOM 13447 C C . ASN B 1 771 ? 25.344 23.078 -25.469 1 85.94 771 ASN B C 1
ATOM 13449 O O . ASN B 1 771 ? 24.391 23.844 -25.594 1 85.94 771 ASN B O 1
ATOM 13453 N N . VAL B 1 772 ? 25.266 21.828 -25.094 1 89.19 772 VAL B N 1
ATOM 13454 C CA . VAL B 1 772 ? 23.969 21.297 -24.688 1 89.19 772 VAL B CA 1
ATOM 13455 C C . VAL B 1 772 ? 23.734 21.609 -23.203 1 89.19 772 VAL B C 1
ATOM 13457 O O . VAL B 1 772 ? 22.641 22.047 -22.828 1 89.19 772 VAL B O 1
ATOM 13460 N N . LEU B 1 773 ? 24.688 21.469 -22.406 1 88.25 773 LEU B N 1
ATOM 13461 C CA . LEU B 1 773 ? 24.594 21.672 -20.969 1 88.25 773 LEU B CA 1
ATOM 13462 C C . LEU B 1 773 ? 24.172 23.094 -20.641 1 88.25 773 LEU B C 1
ATOM 13464 O O . LEU B 1 773 ? 23.422 23.328 -19.688 1 88.25 773 LEU B O 1
ATOM 13468 N N . ASN B 1 774 ? 24.688 23.953 -21.375 1 84.81 774 ASN B N 1
ATOM 13469 C CA . ASN B 1 774 ? 24.422 25.359 -21.094 1 84.81 774 ASN B CA 1
ATOM 13470 C C . ASN B 1 774 ? 22.984 25.719 -21.406 1 84.81 774 ASN B C 1
ATOM 13472 O O . ASN B 1 774 ? 22.484 26.766 -20.969 1 84.81 774 ASN B O 1
ATOM 13476 N N . ASN B 1 775 ? 22.375 24.844 -22.156 1 88.38 775 ASN B N 1
ATOM 13477 C CA . ASN B 1 775 ? 20.984 25.094 -22.5 1 88.38 775 ASN B CA 1
ATOM 13478 C C . ASN B 1 775 ? 20.031 24.516 -21.453 1 88.38 775 ASN B C 1
ATOM 13480 O O . ASN B 1 775 ? 18.828 24.797 -21.484 1 88.38 775 ASN B O 1
ATOM 13484 N N . LEU B 1 776 ? 20.594 23.766 -20.562 1 93.25 776 LEU B N 1
ATOM 13485 C CA . LEU B 1 776 ? 19.766 23.188 -19.5 1 93.25 776 LEU B CA 1
ATOM 13486 C C . LEU B 1 776 ? 19.312 24.266 -18.516 1 93.25 776 LEU B C 1
ATOM 13488 O O . LEU B 1 776 ? 20.078 25.172 -18.203 1 93.25 776 LEU B O 1
ATOM 13492 N N . GLU B 1 777 ? 18.125 24.172 -18.219 1 93.5 777 GLU B N 1
ATOM 13493 C CA . GLU B 1 777 ? 17.609 25.047 -17.156 1 93.5 777 GLU B CA 1
ATOM 13494 C C . GLU B 1 777 ? 17.922 24.469 -15.781 1 93.5 777 GLU B C 1
ATOM 13496 O O . GLU B 1 777 ? 18.219 25.219 -14.844 1 93.5 777 GLU B O 1
ATOM 13501 N N . MET B 1 778 ? 17.859 23.203 -15.68 1 95.25 778 MET B N 1
ATOM 13502 C CA . MET B 1 778 ? 18.094 22.547 -14.391 1 95.25 778 MET B CA 1
ATOM 13503 C C . MET B 1 778 ? 18.719 21.172 -14.586 1 95.25 778 MET B C 1
ATOM 13505 O O . MET B 1 778 ? 18.312 20.422 -15.469 1 95.25 778 MET B O 1
ATOM 13509 N N . LEU B 1 779 ? 19.766 20.953 -13.797 1 96.5 779 LEU B N 1
ATOM 13510 C CA . LEU B 1 779 ? 20.453 19.672 -13.773 1 96.5 779 LEU B CA 1
ATOM 13511 C C . LEU B 1 779 ? 20.578 19.141 -12.352 1 96.5 779 LEU B C 1
ATOM 13513 O O . LEU B 1 779 ? 21.203 19.781 -11.5 1 96.5 779 LEU B O 1
ATOM 13517 N N . LEU B 1 780 ? 19.984 18.016 -11.992 1 97.38 780 LEU B N 1
ATOM 13518 C CA . LEU B 1 780 ? 20.031 17.438 -10.648 1 97.38 780 LEU B CA 1
ATOM 13519 C C . LEU B 1 780 ? 21.047 16.312 -10.586 1 97.38 780 LEU B C 1
ATOM 13521 O O . LEU B 1 780 ? 20.984 15.359 -11.375 1 97.38 780 LEU B O 1
ATOM 13525 N N . LEU B 1 781 ? 21.969 16.375 -9.578 1 96.69 781 LEU B N 1
ATOM 13526 C CA . LEU B 1 781 ? 23.062 15.43 -9.531 1 96.69 781 LEU B CA 1
ATOM 13527 C C . LEU B 1 781 ? 23.266 14.898 -8.117 1 96.69 781 LEU B C 1
ATOM 13529 O O . LEU B 1 781 ? 24.125 14.039 -7.887 1 96.69 781 LEU B O 1
ATOM 13533 N N . HIS B 1 782 ? 22.484 15.375 -7.195 1 94.31 782 HIS B N 1
ATOM 13534 C CA . HIS B 1 782 ? 22.734 15.047 -5.797 1 94.31 782 HIS B CA 1
ATOM 13535 C C . HIS B 1 782 ? 22.516 13.562 -5.531 1 94.31 782 HIS B C 1
ATOM 13537 O O . HIS B 1 782 ? 21.844 12.875 -6.312 1 94.31 782 HIS B O 1
ATOM 13543 N N . HIS B 1 783 ? 23.172 12.961 -4.457 1 92.81 783 HIS B N 1
ATOM 13544 C CA . HIS B 1 783 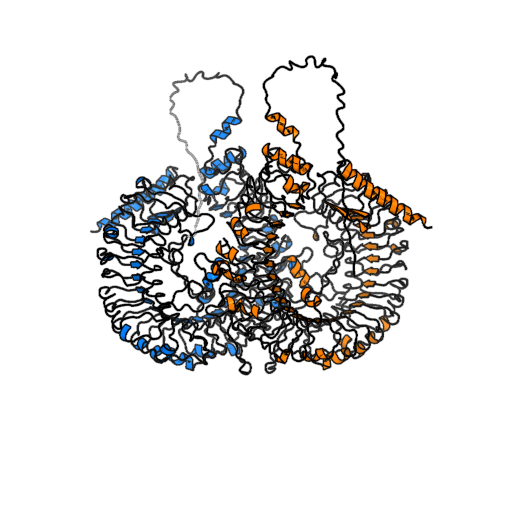? 23.031 11.594 -3.973 1 92.81 783 HIS B CA 1
ATOM 13545 C C . HIS B 1 783 ? 23.562 10.594 -4.988 1 92.81 783 HIS B C 1
ATOM 13547 O O . HIS B 1 783 ? 22.906 9.594 -5.293 1 92.81 783 HIS B O 1
ATOM 13553 N N . ASN B 1 784 ? 24.594 11.016 -5.703 1 95 784 ASN B N 1
ATOM 13554 C CA . ASN B 1 784 ? 25.422 10.109 -6.492 1 95 784 ASN B CA 1
ATOM 13555 C C . ASN B 1 784 ? 26.75 9.805 -5.793 1 95 784 ASN B C 1
ATOM 13557 O O . ASN B 1 784 ? 27.031 10.367 -4.73 1 95 784 ASN B O 1
ATOM 13561 N N . GLN B 1 785 ? 27.562 8.859 -6.328 1 89.44 785 GLN B N 1
ATOM 13562 C CA . GLN B 1 785 ? 28.828 8.445 -5.73 1 89.44 785 GLN B CA 1
ATOM 13563 C C . GLN B 1 785 ? 30.016 8.969 -6.539 1 89.44 785 GLN B C 1
ATOM 13565 O O . GLN B 1 785 ? 30.812 8.188 -7.051 1 89.44 785 GLN B O 1
ATOM 13570 N N . PHE B 1 786 ? 30.234 10.242 -6.508 1 92.88 786 PHE B N 1
ATOM 13571 C CA . PHE B 1 786 ? 31.234 10.875 -7.355 1 92.88 786 PHE B CA 1
ATOM 13572 C C . PHE B 1 786 ? 32.625 10.594 -6.832 1 92.88 786 PHE B C 1
ATOM 13574 O O . PHE B 1 786 ? 32.906 10.734 -5.637 1 92.88 786 PHE B O 1
ATOM 13581 N N . LEU B 1 787 ? 33.469 10.156 -7.734 1 89 787 LEU B N 1
ATOM 13582 C CA . LEU B 1 787 ? 34.875 10.008 -7.449 1 89 787 LEU B CA 1
ATOM 13583 C C . LEU B 1 787 ? 35.656 11.258 -7.852 1 89 787 LEU B C 1
ATOM 13585 O O . LEU B 1 787 ? 35.625 11.656 -9.016 1 89 787 LEU B O 1
ATOM 13589 N N . CYS B 1 788 ? 36.25 11.859 -6.871 1 89.5 788 CYS B N 1
ATOM 13590 C CA . CYS B 1 788 ? 36.969 13.102 -7.129 1 89.5 788 CYS B CA 1
ATOM 13591 C C . CYS B 1 788 ? 38.438 12.852 -7.398 1 89.5 788 CYS B C 1
ATOM 13593 O O . CYS B 1 788 ? 39.281 13.258 -6.613 1 89.5 788 CYS B O 1
ATOM 13595 N N . THR B 1 789 ? 38.625 12.188 -8.562 1 85.5 789 THR B N 1
ATOM 13596 C CA . THR B 1 789 ? 39.969 11.906 -9.094 1 85.5 789 THR B CA 1
ATOM 13597 C C . THR B 1 789 ? 40.312 12.867 -10.219 1 85.5 789 THR B C 1
ATOM 13599 O O . THR B 1 789 ? 39.594 13.859 -10.438 1 85.5 789 THR B O 1
ATOM 13602 N N . CYS B 1 790 ? 41.406 12.648 -10.953 1 83.62 790 CYS B N 1
ATOM 13603 C CA . CYS B 1 790 ? 41.844 13.5 -12.055 1 83.62 790 CYS B CA 1
ATOM 13604 C C . CYS B 1 790 ? 40.812 13.531 -13.172 1 83.62 790 CYS B C 1
ATOM 13606 O O . CYS B 1 790 ? 40.688 14.523 -13.898 1 83.62 790 CYS B O 1
ATOM 13608 N N . ASP B 1 791 ? 40.031 12.555 -13.125 1 85.06 791 ASP B N 1
ATOM 13609 C CA . ASP B 1 791 ? 39 12.453 -14.172 1 85.06 791 ASP B CA 1
ATOM 13610 C C . ASP B 1 791 ? 37.875 13.438 -13.922 1 85.06 791 ASP B C 1
ATOM 13612 O O . ASP B 1 791 ? 37.062 13.711 -14.82 1 85.06 791 ASP B O 1
ATOM 13616 N N . ALA B 1 792 ? 37.812 13.969 -12.742 1 89.31 792 ALA B N 1
ATOM 13617 C CA . ALA B 1 792 ? 36.688 14.836 -12.375 1 89.31 792 ALA B CA 1
ATOM 13618 C C . ALA B 1 792 ? 37.062 16.312 -12.594 1 89.31 792 ALA B C 1
ATOM 13620 O O . ALA B 1 792 ? 36.219 17.188 -12.367 1 89.31 792 ALA B O 1
ATOM 13621 N N . VAL B 1 793 ? 38.219 16.594 -13.109 1 89.25 793 VAL B N 1
ATOM 13622 C CA . VAL B 1 793 ? 38.75 17.938 -13.195 1 89.25 793 VAL B CA 1
ATOM 13623 C C . VAL B 1 793 ? 37.812 18.797 -14.07 1 89.25 793 VAL B C 1
ATOM 13625 O O . VAL B 1 793 ? 37.438 19.906 -13.672 1 89.25 793 VAL B O 1
ATOM 13628 N N . TRP B 1 794 ? 37.531 18.266 -15.156 1 89.69 794 TRP B N 1
ATOM 13629 C CA . TRP B 1 794 ? 36.688 19.047 -16.047 1 89.69 794 TRP B CA 1
ATOM 13630 C C . TRP B 1 794 ? 35.344 19.344 -15.398 1 89.69 794 TRP B C 1
ATOM 13632 O O . TRP B 1 794 ? 34.812 20.469 -15.516 1 89.69 794 TRP B O 1
ATOM 13642 N N . PHE B 1 795 ? 34.688 18.359 -14.852 1 93 795 PHE B N 1
ATOM 13643 C CA . PHE B 1 795 ? 33.375 18.5 -14.227 1 93 795 PHE B CA 1
ATOM 13644 C C . PHE B 1 795 ? 33.406 19.562 -13.141 1 93 795 PHE B C 1
ATOM 13646 O O . PHE B 1 795 ? 32.5 20.406 -13.062 1 93 795 PHE B O 1
ATOM 13653 N N . VAL B 1 796 ? 34.469 19.469 -12.344 1 91.44 796 VAL B N 1
ATOM 13654 C CA . VAL B 1 796 ? 34.625 20.453 -11.273 1 91.44 796 VAL B CA 1
ATOM 13655 C C . VAL B 1 796 ? 34.781 21.844 -11.867 1 91.44 796 VAL B C 1
ATOM 13657 O O . VAL B 1 796 ? 34.156 22.797 -11.375 1 91.44 796 VAL B O 1
ATOM 13660 N N . TRP B 1 797 ? 35.562 21.922 -12.914 1 89.69 797 TRP B N 1
ATOM 13661 C CA . TRP B 1 797 ? 35.719 23.203 -13.594 1 89.69 797 TRP B CA 1
ATOM 13662 C C . TRP B 1 797 ? 34.406 23.703 -14.141 1 89.69 797 TRP B C 1
ATOM 13664 O O . TRP B 1 797 ? 34.062 24.875 -13.969 1 89.69 797 TRP B O 1
ATOM 13674 N N . TRP B 1 798 ? 33.719 22.875 -14.75 1 91.12 798 TRP B N 1
ATOM 13675 C CA . TRP B 1 798 ? 32.469 23.266 -15.391 1 91.12 798 TRP B CA 1
ATOM 13676 C C . TRP B 1 798 ? 31.453 23.734 -14.359 1 91.12 798 TRP B C 1
ATOM 13678 O O . TRP B 1 798 ? 30.766 24.734 -14.555 1 91.12 798 TRP B O 1
ATOM 13688 N N . VAL B 1 799 ? 31.281 22.953 -13.289 1 91.31 799 VAL B N 1
ATOM 13689 C CA . VAL B 1 799 ? 30.312 23.266 -12.242 1 91.31 799 VAL B CA 1
ATOM 13690 C C . VAL B 1 799 ? 30.578 24.672 -11.695 1 91.31 799 VAL B C 1
ATOM 13692 O O . VAL B 1 799 ? 29.656 25.391 -11.352 1 91.31 799 VAL B O 1
ATOM 13695 N N . ASN B 1 800 ? 31.781 25.031 -11.602 1 89.38 800 ASN B N 1
ATOM 13696 C CA . ASN B 1 800 ? 32.156 26.328 -11.039 1 89.38 800 ASN B CA 1
ATOM 13697 C C . ASN B 1 800 ? 31.938 27.453 -12.039 1 89.38 800 ASN B C 1
ATOM 13699 O O . ASN B 1 800 ? 31.875 28.625 -11.656 1 89.38 800 ASN B O 1
ATOM 13703 N N . HIS B 1 801 ? 31.703 27.125 -13.352 1 87.94 801 HIS B N 1
ATOM 13704 C CA . HIS B 1 801 ? 31.625 28.188 -14.352 1 87.94 801 HIS B CA 1
ATOM 13705 C C . HIS B 1 801 ? 30.266 28.219 -15.016 1 87.94 801 HIS B C 1
ATOM 13707 O O . HIS B 1 801 ? 29.906 29.203 -15.68 1 87.94 801 HIS B O 1
ATOM 13713 N N . THR B 1 802 ? 29.531 27.219 -14.773 1 90.06 802 THR B N 1
ATOM 13714 C CA . THR B 1 802 ? 28.25 27.125 -15.453 1 90.06 802 THR B CA 1
ATOM 13715 C C . THR B 1 802 ? 27.219 28.031 -14.766 1 90.06 802 THR B C 1
ATOM 13717 O O . THR B 1 802 ? 27.375 28.391 -13.602 1 90.06 802 THR B O 1
ATOM 13720 N N . GLU B 1 803 ? 26.125 28.375 -15.547 1 85.12 803 GLU B N 1
ATOM 13721 C CA . GLU B 1 803 ? 25.016 29.141 -15.008 1 85.12 803 GLU B CA 1
ATOM 13722 C C . GLU B 1 803 ? 23.781 28.266 -14.82 1 85.12 803 GLU B C 1
ATOM 13724 O O . GLU B 1 803 ? 22.75 28.719 -14.305 1 85.12 803 GLU B O 1
ATOM 13729 N N . VAL B 1 804 ? 23.938 27.031 -15.133 1 91.06 804 VAL B N 1
ATOM 13730 C CA . VAL B 1 804 ? 22.859 26.078 -14.969 1 91.06 804 VAL B CA 1
ATOM 13731 C C . VAL B 1 804 ? 22.562 25.875 -13.484 1 91.06 804 VAL B C 1
ATOM 13733 O O . VAL B 1 804 ? 23.484 25.828 -12.664 1 91.06 804 VAL B O 1
ATOM 13736 N N . ILE B 1 805 ? 21.297 25.797 -13.188 1 89.38 805 ILE B N 1
ATOM 13737 C CA . ILE B 1 805 ? 20.906 25.594 -11.797 1 89.38 805 ILE B CA 1
ATOM 13738 C C . ILE B 1 805 ? 21.141 24.141 -11.398 1 89.38 805 ILE B C 1
ATOM 13740 O O . ILE B 1 805 ? 20.609 23.219 -12.023 1 89.38 805 ILE B O 1
ATOM 13744 N N . ILE B 1 806 ? 21.922 23.938 -10.383 1 93.06 806 ILE B N 1
ATOM 13745 C CA . ILE B 1 806 ? 22.172 22.609 -9.82 1 93.06 806 ILE B CA 1
ATOM 13746 C C . ILE B 1 806 ? 21.781 22.578 -8.344 1 93.06 806 ILE B C 1
ATOM 13748 O O . ILE B 1 806 ? 22.594 22.922 -7.477 1 93.06 806 ILE B O 1
ATOM 13752 N N . PRO B 1 807 ? 20.609 22.156 -8.133 1 89.88 807 PRO B N 1
ATOM 13753 C CA . PRO B 1 807 ? 20.172 22.125 -6.734 1 89.88 807 PRO B CA 1
ATOM 13754 C C . PRO B 1 807 ? 21.062 21.281 -5.836 1 89.88 807 PRO B C 1
ATOM 13756 O O . PRO B 1 807 ? 21.625 20.281 -6.285 1 89.88 807 PRO B O 1
ATOM 13759 N N . TYR B 1 808 ? 21.312 21.719 -4.52 1 89.06 808 TYR B N 1
ATOM 13760 C CA . TYR B 1 808 ? 22.047 21 -3.484 1 89.06 808 TYR B CA 1
ATOM 13761 C C . TYR B 1 808 ? 23.516 20.859 -3.863 1 89.06 808 TYR B C 1
ATOM 13763 O O . TYR B 1 808 ? 24.188 19.922 -3.426 1 89.06 808 TYR B O 1
ATOM 13771 N N . LEU B 1 809 ? 23.953 21.656 -4.73 1 91.12 809 LEU B N 1
ATOM 13772 C CA . LEU B 1 809 ? 25.328 21.562 -5.246 1 91.12 809 LEU B CA 1
ATOM 13773 C C . LEU B 1 809 ? 26.344 21.609 -4.109 1 91.12 809 LEU B C 1
ATOM 13775 O O . LEU B 1 809 ? 27.219 20.75 -4.039 1 91.12 809 LEU B O 1
ATOM 13779 N N . ALA B 1 810 ? 26.172 22.516 -3.15 1 88.5 810 ALA B N 1
ATOM 13780 C CA . ALA B 1 810 ? 27.141 22.719 -2.088 1 88.5 810 ALA B CA 1
ATOM 13781 C C . ALA B 1 810 ? 26.984 21.688 -0.976 1 88.5 810 ALA B C 1
ATOM 13783 O O . ALA B 1 810 ? 27.906 21.422 -0.216 1 88.5 810 ALA B O 1
ATOM 13784 N N . THR B 1 811 ? 25.844 21.109 -0.914 1 87.56 811 THR B N 1
ATOM 13785 C CA . THR B 1 811 ? 25.531 20.312 0.275 1 87.56 811 THR B CA 1
ATOM 13786 C C . THR B 1 811 ? 25.516 18.828 -0.055 1 87.56 811 THR B C 1
ATOM 13788 O O . THR B 1 811 ? 26.047 18.016 0.703 1 87.56 811 THR B O 1
ATOM 13791 N N . ASP B 1 812 ? 24.938 18.438 -1.255 1 90.88 812 ASP B N 1
ATOM 13792 C CA . ASP B 1 812 ? 24.641 17.031 -1.453 1 90.88 812 ASP B CA 1
ATOM 13793 C C . ASP B 1 812 ? 25.359 16.484 -2.688 1 90.88 812 ASP B C 1
ATOM 13795 O O . ASP B 1 812 ? 25.297 15.281 -2.971 1 90.88 812 ASP B O 1
ATOM 13799 N N . VAL B 1 813 ? 25.969 17.297 -3.471 1 94.19 813 VAL B N 1
ATOM 13800 C CA . VAL B 1 813 ? 26.828 16.828 -4.555 1 94.19 813 VAL B CA 1
ATOM 13801 C C . VAL B 1 813 ? 28.266 16.688 -4.055 1 94.19 813 VAL B C 1
ATOM 13803 O O . VAL B 1 813 ? 29.078 17.594 -4.234 1 94.19 813 VAL B O 1
ATOM 13806 N N . THR B 1 814 ? 28.594 15.578 -3.445 1 92.31 814 THR B N 1
ATOM 13807 C CA . THR B 1 814 ? 29.828 15.398 -2.697 1 92.31 814 THR B CA 1
ATOM 13808 C C . THR B 1 814 ? 30.641 14.234 -3.26 1 92.31 814 THR B C 1
ATOM 13810 O O . THR B 1 814 ? 30.125 13.422 -4.02 1 92.31 814 THR B O 1
ATOM 13813 N N . CYS B 1 815 ? 31.875 14.211 -2.902 1 91.25 815 CYS B N 1
ATOM 13814 C CA . CYS B 1 815 ? 32.781 13.164 -3.328 1 91.25 815 CYS B CA 1
ATOM 13815 C C . CYS B 1 815 ? 32.75 11.984 -2.363 1 91.25 815 CYS B C 1
ATOM 13817 O O . CYS B 1 815 ? 32.688 12.172 -1.148 1 91.25 815 CYS B O 1
ATOM 13819 N N . VAL B 1 816 ? 32.688 10.844 -2.902 1 84.12 816 VAL B N 1
ATOM 13820 C CA . VAL B 1 816 ? 32.781 9.648 -2.068 1 84.12 816 VAL B CA 1
ATOM 13821 C C . VAL B 1 816 ? 34.25 9.328 -1.772 1 84.12 816 VAL B C 1
ATOM 13823 O O . VAL B 1 816 ? 34.531 8.633 -0.799 1 84.12 816 VAL B O 1
ATOM 13826 N N . GLY B 1 817 ? 35.125 9.688 -2.479 1 80.44 817 GLY B N 1
ATOM 13827 C CA . GLY B 1 817 ? 36.562 9.484 -2.299 1 80.44 817 GLY B CA 1
ATOM 13828 C C . GLY B 1 817 ? 37.375 9.984 -3.465 1 80.44 817 GLY B C 1
ATOM 13829 O O . GLY B 1 817 ? 36.844 10.672 -4.352 1 80.44 817 GLY B O 1
ATOM 13830 N N . PRO B 1 818 ? 38.469 9.844 -3.49 1 75.69 818 PRO B N 1
ATOM 13831 C CA . PRO B 1 818 ? 39.312 9.102 -2.529 1 75.69 818 PRO B CA 1
ATOM 13832 C C . PRO B 1 818 ? 39.844 9.992 -1.407 1 75.69 818 PRO B C 1
ATOM 13834 O O . PRO B 1 818 ? 39.781 11.219 -1.501 1 75.69 818 PRO B O 1
ATOM 13837 N N . GLY B 1 819 ? 40.312 9.32 -0.352 1 70.5 819 GLY B N 1
ATOM 13838 C CA . GLY B 1 819 ? 41.094 9.922 0.709 1 70.5 819 GLY B CA 1
ATOM 13839 C C . GLY B 1 819 ? 40.406 11.094 1.376 1 70.5 819 GLY B C 1
ATOM 13840 O O . GLY B 1 819 ? 39.281 10.977 1.847 1 70.5 819 GLY B O 1
ATOM 13841 N N . ALA B 1 820 ? 41.156 12.281 1.207 1 74.06 820 ALA B N 1
ATOM 13842 C CA . ALA B 1 820 ? 40.812 13.516 1.919 1 74.06 820 ALA B CA 1
ATOM 13843 C C . ALA B 1 820 ? 39.594 14.188 1.295 1 74.06 820 ALA B C 1
ATOM 13845 O O . ALA B 1 820 ? 38.969 15.047 1.918 1 74.06 820 ALA B O 1
ATOM 13846 N N . HIS B 1 821 ? 39.219 13.672 0.126 1 82.81 821 HIS B N 1
ATOM 13847 C CA . HIS B 1 821 ? 38.156 14.352 -0.582 1 82.81 821 HIS B CA 1
ATOM 13848 C C . HIS B 1 821 ? 36.781 13.789 -0.187 1 82.81 821 HIS B C 1
ATOM 13850 O O . HIS B 1 821 ? 35.75 14.344 -0.557 1 82.81 821 HIS B O 1
ATOM 13856 N N . LYS B 1 822 ? 36.844 12.82 0.6 1 82.44 822 LYS B N 1
ATOM 13857 C CA . LYS B 1 822 ? 35.594 12.172 0.978 1 82.44 822 LYS B CA 1
ATOM 13858 C C . LYS B 1 822 ? 34.688 13.133 1.745 1 82.44 822 LYS B C 1
ATOM 13860 O O . LYS B 1 822 ? 35.125 13.766 2.711 1 82.44 822 LYS B O 1
ATOM 13865 N N . GLY B 1 823 ? 33.406 13.273 1.324 1 85.25 823 GLY B N 1
ATOM 13866 C CA . GLY B 1 823 ? 32.406 14.086 2.014 1 85.25 823 GLY B CA 1
ATOM 13867 C C . GLY B 1 823 ? 32.438 15.539 1.569 1 85.25 823 GLY B C 1
ATOM 13868 O O . GLY B 1 823 ? 31.547 16.312 1.924 1 85.25 823 GLY B O 1
ATOM 13869 N N . GLN B 1 824 ? 33.438 15.883 0.763 1 87.94 824 GLN B N 1
ATOM 13870 C CA . GLN B 1 824 ? 33.531 17.266 0.308 1 87.94 824 GLN B CA 1
ATOM 13871 C C . GLN B 1 824 ? 32.656 17.5 -0.917 1 87.94 824 GLN B C 1
ATOM 13873 O O . GLN B 1 824 ? 32.469 16.609 -1.74 1 87.94 824 GLN B O 1
ATOM 13878 N N . SER B 1 825 ? 32.188 18.688 -0.976 1 91.56 825 SER B N 1
ATOM 13879 C CA . SER B 1 825 ? 31.391 19.062 -2.15 1 91.56 825 SER B CA 1
ATOM 13880 C C . SER B 1 825 ? 32.281 19.203 -3.385 1 91.56 825 SER B C 1
ATOM 13882 O O . SER B 1 825 ? 33.406 19.656 -3.287 1 91.56 825 SER B O 1
ATOM 13884 N N . VAL B 1 826 ? 31.797 18.922 -4.5 1 91.5 826 VAL B N 1
ATOM 13885 C CA . VAL B 1 826 ? 32.531 18.969 -5.758 1 91.5 826 VAL B CA 1
ATOM 13886 C C . VAL B 1 826 ? 32.906 20.422 -6.07 1 91.5 826 VAL B C 1
ATOM 13888 O O . VAL B 1 826 ? 33.969 20.688 -6.633 1 91.5 826 VAL B O 1
ATOM 13891 N N . VAL B 1 827 ? 32.094 21.297 -5.668 1 90.69 827 VAL B N 1
ATOM 13892 C CA . VAL B 1 827 ? 32.312 22.703 -6.008 1 90.69 827 VAL B CA 1
ATOM 13893 C C . VAL B 1 827 ? 33.469 23.266 -5.203 1 90.69 827 VAL B C 1
ATOM 13895 O O . VAL B 1 827 ? 34.094 24.234 -5.625 1 90.69 827 VAL B O 1
ATOM 13898 N N . SER B 1 828 ? 33.812 22.734 -4.07 1 87.69 828 SER B N 1
ATOM 13899 C CA . SER B 1 828 ? 34.812 23.25 -3.166 1 87.69 828 SER B CA 1
ATOM 13900 C C . SER B 1 828 ? 36.188 22.609 -3.441 1 87.69 828 SER B C 1
ATOM 13902 O O . SER B 1 828 ? 37.188 22.953 -2.797 1 87.69 828 SER B O 1
ATOM 13904 N N . LEU B 1 829 ? 36.281 21.797 -4.367 1 87 829 LEU B N 1
ATOM 13905 C CA . LEU B 1 829 ? 37.531 21.094 -4.629 1 87 829 LEU B CA 1
ATOM 13906 C C . LEU B 1 829 ? 38.562 22 -5.305 1 87 829 LEU B C 1
ATOM 13908 O O . LEU B 1 829 ? 38.188 22.812 -6.16 1 87 829 LEU B O 1
ATOM 13912 N N . ASP B 1 830 ? 39.781 22.078 -4.676 1 75.06 830 ASP B N 1
ATOM 13913 C CA . ASP B 1 830 ? 40.875 22.859 -5.273 1 75.06 830 ASP B CA 1
ATOM 13914 C C . ASP B 1 830 ? 41.562 22.062 -6.379 1 75.06 830 ASP B C 1
ATOM 13916 O O . ASP B 1 830 ? 42.156 21 -6.129 1 75.06 830 ASP B O 1
ATOM 13920 N N . LEU B 1 831 ? 41.375 22.328 -7.582 1 63.28 831 LEU B N 1
ATOM 13921 C CA . LEU B 1 831 ? 41.938 21.672 -8.758 1 63.28 831 LEU B CA 1
ATOM 13922 C C . LEU B 1 831 ? 43.469 21.688 -8.711 1 63.28 831 LEU B C 1
ATOM 13924 O O . LEU B 1 831 ? 44.125 20.812 -9.289 1 63.28 831 LEU B O 1
ATOM 13928 N N . TYR B 1 832 ? 44.125 22.656 -8.148 1 55.44 832 TYR B N 1
ATOM 13929 C CA . TYR B 1 832 ? 45.562 22.781 -8.188 1 55.44 832 TYR B CA 1
ATOM 13930 C C . TYR B 1 832 ? 46.219 21.672 -7.406 1 55.44 832 TYR B C 1
ATOM 13932 O O . TYR B 1 832 ? 47.344 21.234 -7.742 1 55.44 832 TYR B O 1
ATOM 13940 N N . THR B 1 833 ? 45.594 21.156 -6.492 1 51.84 833 THR B N 1
ATOM 13941 C CA . THR B 1 833 ? 46.281 20.141 -5.707 1 51.84 833 THR B CA 1
ATOM 13942 C C . THR B 1 833 ? 46.406 18.844 -6.488 1 51.84 833 THR B C 1
ATOM 13944 O O . THR B 1 833 ? 47.219 17.984 -6.156 1 51.84 833 THR B O 1
ATOM 13947 N N . TRP B 1 834 ? 45.531 18.688 -7.363 1 53.66 834 TRP B N 1
ATOM 13948 C CA . TRP B 1 834 ? 45.594 17.422 -8.094 1 53.66 834 TRP B CA 1
ATOM 13949 C C . TRP B 1 834 ? 46.75 17.406 -9.094 1 53.66 834 TRP B C 1
ATOM 13951 O O . TRP B 1 834 ? 47.344 16.359 -9.359 1 53.66 834 TRP B O 1
ATOM 13961 N N . ARG B 1 835 ? 47.125 18.516 -9.711 1 44.84 835 ARG B N 1
ATOM 13962 C CA . ARG B 1 835 ? 48.156 18.547 -10.719 1 44.84 835 ARG B CA 1
ATOM 13963 C C . ARG B 1 835 ? 49.531 18.172 -10.109 1 44.84 835 ARG B C 1
ATOM 13965 O O . ARG B 1 835 ? 50.406 17.703 -10.82 1 44.84 835 ARG B O 1
ATOM 13972 N N . ARG B 1 836 ? 49.812 18.453 -8.906 1 37.94 836 ARG B N 1
ATOM 13973 C CA . ARG B 1 836 ? 51.188 18.219 -8.477 1 37.94 836 ARG B CA 1
ATOM 13974 C C . ARG B 1 836 ? 51.469 16.719 -8.445 1 37.94 836 ARG B C 1
ATOM 13976 O O . ARG B 1 836 ? 52.656 16.312 -8.508 1 37.94 836 ARG B O 1
ATOM 13983 N N . LYS B 1 837 ? 50.594 15.906 -8.141 1 39.72 837 LYS B N 1
ATOM 13984 C CA . LYS B 1 837 ? 51.156 14.586 -7.934 1 39.72 837 LYS B CA 1
ATOM 13985 C C . LYS B 1 837 ? 51.531 13.922 -9.266 1 39.72 837 LYS B C 1
ATOM 13987 O O . LYS B 1 837 ? 52.312 12.969 -9.305 1 39.72 837 LYS B O 1
ATOM 13992 N N . GLY B 1 838 ? 50.938 14.094 -10.336 1 34.78 838 GLY B N 1
ATOM 13993 C CA . GLY B 1 838 ? 51.406 13.359 -11.508 1 34.78 838 GLY B CA 1
ATOM 13994 C C . GLY B 1 838 ? 52.688 13.93 -12.102 1 34.78 838 GLY B C 1
ATOM 13995 O O . GLY B 1 838 ? 53.312 13.297 -12.953 1 34.78 838 GLY B O 1
ATOM 13996 N N . GLU B 1 839 ? 52.938 15.195 -12.227 1 32.53 839 GLU B N 1
ATOM 13997 C CA . GLU B 1 839 ? 54.125 15.594 -12.992 1 32.53 839 GLU B CA 1
ATOM 13998 C C . GLU B 1 839 ? 55.375 15.492 -12.148 1 32.53 839 GLU B C 1
ATOM 14000 O O . GLU B 1 839 ? 55.688 16.391 -11.367 1 32.53 839 GLU B O 1
ATOM 14005 N N . GLU B 1 840 ? 55.812 14.359 -11.617 1 31.41 840 GLU B N 1
ATOM 14006 C CA . GLU B 1 840 ? 57.281 14.258 -11.578 1 31.41 840 GLU B CA 1
ATOM 14007 C C . GLU B 1 840 ? 57.875 14.461 -12.969 1 31.41 840 GLU B C 1
ATOM 14009 O O . GLU B 1 840 ? 57.875 13.547 -13.789 1 31.41 840 GLU B O 1
ATOM 14014 N N . LYS B 1 841 ? 57.781 15.477 -13.719 1 28.92 841 LYS B N 1
ATOM 14015 C CA . LYS B 1 841 ? 58.75 15.625 -14.781 1 28.92 841 LYS B CA 1
ATOM 14016 C C . LYS B 1 841 ? 60.188 15.547 -14.219 1 28.92 841 LYS B C 1
ATOM 14018 O O . LYS B 1 841 ? 60.438 15.984 -13.102 1 28.92 841 LYS B O 1
ATOM 14023 N N . PRO B 1 842 ? 61.219 14.82 -14.969 1 29.61 842 PRO B N 1
ATOM 14024 C CA . PRO B 1 842 ? 62.656 15.141 -14.914 1 29.61 842 PRO B CA 1
ATOM 14025 C C . PRO B 1 842 ? 62.906 16.641 -15.023 1 29.61 842 PRO B C 1
ATOM 14027 O O . PRO B 1 842 ? 62.094 17.391 -15.539 1 29.61 842 PRO B O 1
ATOM 14030 N N . ARG B 1 843 ? 64 17.234 -14.562 1 26.75 843 ARG B N 1
ATOM 14031 C CA . ARG B 1 843 ? 64.688 18.531 -14.594 1 26.75 843 ARG B CA 1
ATOM 14032 C C . ARG B 1 843 ? 64.812 19.031 -16.031 1 26.75 843 ARG B C 1
ATOM 14034 O O . ARG B 1 843 ? 65.812 18.688 -16.703 1 26.75 843 ARG B O 1
ATOM 14041 N N . PHE B 1 844 ? 64.062 18.906 -17.156 1 21.41 844 PHE B N 1
ATOM 14042 C CA . PHE B 1 844 ? 64.562 19.609 -18.312 1 21.41 844 PHE B CA 1
ATOM 14043 C C . PHE B 1 844 ? 64.812 21.078 -17.984 1 21.41 844 PHE B C 1
ATOM 14045 O O . PHE B 1 844 ? 64 21.719 -17.344 1 21.41 844 PHE B O 1
ATOM 14052 N N . THR B 1 845 ? 66.188 21.578 -17.953 1 20.89 845 THR B N 1
ATOM 14053 C CA . THR B 1 845 ? 66.938 22.828 -17.953 1 20.89 845 THR B CA 1
ATOM 14054 C C . THR B 1 845 ? 66.25 23.891 -18.781 1 20.89 845 THR B C 1
ATOM 14056 O O . THR B 1 845 ? 65.625 23.594 -19.812 1 20.89 845 THR B O 1
ATOM 14059 N N . ASP B 1 846 ? 65.938 25.031 -18.094 1 20.23 846 ASP B N 1
ATOM 14060 C CA . ASP B 1 846 ? 65.438 26.375 -18.344 1 20.23 846 ASP B CA 1
ATOM 14061 C C . ASP B 1 846 ? 66.188 27.031 -19.5 1 20.23 846 ASP B C 1
ATOM 14063 O O . ASP B 1 846 ? 67 27.938 -19.297 1 20.23 846 ASP B O 1
ATOM 14067 N N . LEU B 1 847 ? 66.812 26.234 -20.5 1 18.83 847 LEU B N 1
ATOM 14068 C CA . LEU B 1 847 ? 67.688 27 -21.328 1 18.83 847 LEU B CA 1
ATOM 14069 C C . LEU B 1 847 ? 67 28.25 -21.891 1 18.83 847 LEU B C 1
ATOM 14071 O O . LEU B 1 847 ? 67.625 29.328 -21.906 1 18.83 847 LEU B O 1
ATOM 14075 N N . ASN B 1 848 ? 66.062 28.125 -22.828 1 18.64 848 ASN B N 1
ATOM 14076 C CA . ASN B 1 848 ? 66.188 29.062 -23.938 1 18.64 848 ASN B CA 1
ATOM 14077 C C . ASN B 1 848 ? 65.562 30.422 -23.594 1 18.64 848 ASN B C 1
ATOM 14079 O O . ASN B 1 848 ? 64.375 30.609 -23.75 1 18.64 848 ASN B O 1
ATOM 14083 N N . ALA B 1 849 ? 65.625 31.016 -22.422 1 18.73 849 ALA B N 1
ATOM 14084 C CA . ALA B 1 849 ? 65 32.312 -22.234 1 18.73 849 ALA B CA 1
ATOM 14085 C C . ALA B 1 849 ? 65.5 33.344 -23.25 1 18.73 849 ALA B C 1
ATOM 14087 O O . ALA B 1 849 ? 65.312 34.531 -23.109 1 18.73 849 ALA B O 1
ATOM 14088 N N . GLN B 1 850 ? 66.438 32.812 -24.141 1 17.64 850 GLN B N 1
ATOM 14089 C CA . GLN B 1 850 ? 67.125 33.969 -24.719 1 17.64 850 GLN B CA 1
ATOM 14090 C C . GLN B 1 850 ? 66.188 34.938 -25.391 1 17.64 850 GLN B C 1
ATOM 14092 O O . GLN B 1 850 ? 65 34.594 -25.656 1 17.64 850 GLN B O 1
ATOM 14097 N N . LYS B 1 851 ? 66.625 35.688 -26.453 1 20.55 851 LYS B N 1
ATOM 14098 C CA . LYS B 1 851 ? 66.688 37.031 -27 1 20.55 851 LYS B CA 1
ATOM 14099 C C . LYS B 1 851 ? 65.5 37.344 -27.844 1 20.55 851 LYS B C 1
ATOM 14101 O O . LYS B 1 851 ? 65.312 36.812 -28.938 1 20.55 851 LYS B O 1
ATOM 14106 N N . ALA B 1 852 ? 64.25 37.438 -27.375 1 18.02 852 ALA B N 1
ATOM 14107 C CA . ALA B 1 852 ? 63.125 38 -28.156 1 18.02 852 ALA B CA 1
ATOM 14108 C C . ALA B 1 852 ? 63.5 39.375 -28.672 1 18.02 852 ALA B C 1
ATOM 14110 O O . ALA B 1 852 ? 62.906 40.375 -28.234 1 18.02 852 ALA B O 1
ATOM 14111 N N . SER B 1 853 ? 64.625 39.812 -28.875 1 16.73 853 SER B N 1
ATOM 14112 C CA . SER B 1 853 ? 64.75 41.25 -29.172 1 16.73 853 SER B CA 1
ATOM 14113 C C . SER B 1 853 ? 63.969 41.594 -30.453 1 16.73 853 SER B C 1
ATOM 14115 O O . SER B 1 853 ? 63.375 42.656 -30.547 1 16.73 853 SER B O 1
ATOM 14117 N N . VAL B 1 854 ? 64.25 40.938 -31.688 1 15.98 854 VAL B N 1
ATOM 14118 C CA . VAL B 1 854 ? 64.562 41.844 -32.781 1 15.98 854 VAL B CA 1
ATOM 14119 C C . VAL B 1 854 ? 63.281 42.344 -33.438 1 15.98 854 VAL B C 1
ATOM 14121 O O . VAL B 1 854 ? 63.188 43.562 -33.75 1 15.98 854 VAL B O 1
ATOM 14124 N N . LEU B 1 855 ? 62.531 41.531 -34.219 1 16.5 855 LEU B N 1
ATOM 14125 C CA . LEU B 1 855 ? 62.344 41.969 -35.594 1 1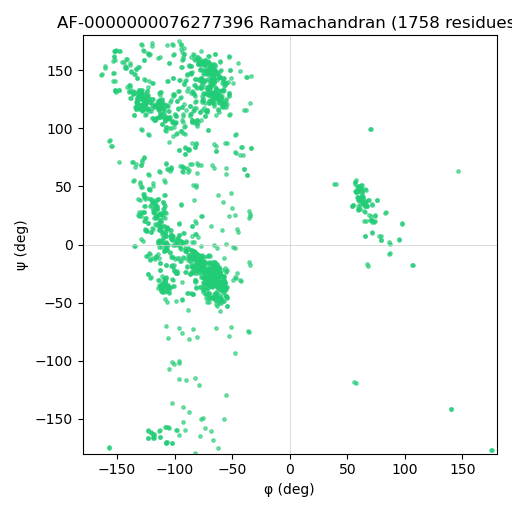6.5 855 LEU B CA 1
ATOM 14126 C C . LEU B 1 855 ? 61.156 42.906 -35.719 1 16.5 855 LEU B C 1
ATOM 14128 O O . LEU B 1 855 ? 60.062 42.594 -35.281 1 16.5 855 LEU B O 1
ATOM 14132 N N . ASN B 1 856 ? 61.344 44.281 -36 1 16.47 856 ASN B N 1
ATOM 14133 C CA . ASN B 1 856 ? 60.656 45.531 -36.312 1 16.47 856 ASN B CA 1
ATOM 14134 C C . ASN B 1 856 ? 59.656 45.375 -37.438 1 16.47 856 ASN B C 1
ATOM 14136 O O . ASN B 1 856 ? 59.844 44.562 -38.344 1 16.47 856 ASN B O 1
ATOM 14140 N N . ALA B 1 857 ? 58.469 46 -37.344 1 16.69 857 ALA B N 1
ATOM 14141 C CA . ALA B 1 857 ? 57.125 46.188 -37.906 1 16.69 857 ALA B CA 1
ATOM 14142 C C . ALA B 1 857 ? 57.219 46.75 -39.312 1 16.69 857 ALA B C 1
ATOM 14144 O O . ALA B 1 857 ? 56.219 47.188 -39.906 1 16.69 857 ALA B O 1
ATOM 14145 N N . ASN B 1 858 ? 58.062 46.406 -40.312 1 15.2 858 ASN B N 1
ATOM 14146 C CA . ASN B 1 858 ? 58.031 47.5 -41.281 1 15.2 858 ASN B CA 1
ATOM 14147 C C . ASN B 1 858 ? 56.688 47.5 -42.062 1 15.2 858 ASN B C 1
ATOM 14149 O O . ASN B 1 858 ? 56.219 48.562 -42.438 1 15.2 858 ASN B O 1
ATOM 14153 N N . PHE B 1 859 ? 56.125 46.375 -42.594 1 15.96 859 PHE B N 1
ATOM 14154 C CA . PHE B 1 859 ? 55.938 46.594 -44.031 1 15.96 859 PHE B CA 1
ATOM 14155 C C . PHE B 1 859 ? 54.656 47.375 -44.312 1 15.96 859 PHE B C 1
ATOM 14157 O O . PHE B 1 859 ? 53.719 47.312 -43.531 1 15.96 859 PHE B O 1
ATOM 14164 N N . PRO B 1 860 ? 54.344 47.656 -45.719 1 16.17 860 PRO B N 1
ATOM 14165 C CA . PRO B 1 860 ? 53.875 48.75 -46.562 1 16.17 860 PRO B CA 1
ATOM 14166 C C . PRO B 1 860 ? 52.344 48.719 -46.75 1 16.17 860 PRO B C 1
ATOM 14168 O O . PRO B 1 860 ? 51.719 47.719 -46.5 1 16.17 860 PRO B O 1
ATOM 14171 N N . THR B 1 861 ? 51.75 49.812 -47.25 1 16.25 861 THR B N 1
ATOM 14172 C CA . THR B 1 861 ? 50.594 50.688 -47.406 1 16.25 861 THR B CA 1
ATOM 14173 C C . THR B 1 861 ? 49.625 50.125 -48.438 1 16.25 861 THR B C 1
ATOM 14175 O O . THR B 1 861 ? 48.5 50.656 -48.594 1 16.25 861 THR B O 1
ATOM 14178 N N . GLN B 1 862 ? 49.688 48.906 -49.062 1 15.13 862 GLN B N 1
ATOM 14179 C CA . GLN B 1 862 ? 49.156 49.125 -50.406 1 15.13 862 GLN B CA 1
ATOM 14180 C C . GLN B 1 862 ? 47.656 49.281 -50.406 1 15.13 862 GLN B C 1
ATOM 14182 O O . GLN B 1 862 ? 46.938 48.469 -49.781 1 15.13 862 GLN B O 1
ATOM 14187 N N . ARG B 1 863 ? 47 50.375 -51.062 1 16.03 863 ARG B N 1
ATOM 14188 C CA . ARG B 1 863 ? 45.812 51.188 -51.312 1 16.03 863 ARG B CA 1
ATOM 14189 C C . ARG B 1 863 ? 44.844 50.469 -52.25 1 16.03 863 ARG B C 1
ATOM 14191 O O . ARG B 1 863 ? 43.719 50.906 -52.438 1 16.03 863 ARG B O 1
ATOM 14198 N N . GLN B 1 864 ? 44.938 49.344 -52.812 1 14.73 864 GLN B N 1
ATOM 14199 C CA . GLN B 1 864 ? 44.469 49.469 -54.188 1 14.73 864 GLN B CA 1
ATOM 14200 C C . GLN B 1 864 ? 42.969 49.719 -54.219 1 14.73 864 GLN B C 1
ATOM 14202 O O . GLN B 1 864 ? 42.25 49.406 -53.281 1 14.73 864 GLN B O 1
ATOM 14207 N N . GLN B 1 865 ? 42.25 49.438 -55.469 1 15.01 865 GLN B N 1
ATOM 14208 C CA . GLN B 1 865 ? 41.562 50.094 -56.594 1 15.01 865 GLN B CA 1
ATOM 14209 C C . GLN B 1 865 ? 40.031 49.906 -56.469 1 15.01 865 GLN B C 1
ATOM 14211 O O . GLN B 1 865 ? 39.562 48.969 -55.812 1 15.01 865 GLN B O 1
ATOM 14216 N N . GLN B 1 866 ? 39.156 50.625 -57.375 1 14.19 866 GLN B N 1
ATOM 14217 C CA . GLN B 1 866 ? 38.062 51.531 -57.688 1 14.19 866 GLN B CA 1
ATOM 14218 C C . GLN B 1 866 ? 36.844 50.781 -58.219 1 14.19 866 GLN B C 1
ATOM 14220 O O . GLN B 1 866 ? 35.719 51.281 -58.219 1 14.19 866 GLN B O 1
ATOM 14225 N N . LYS B 1 867 ? 36.75 49.625 -58.906 1 15.95 867 LYS B N 1
ATOM 14226 C CA . LYS B 1 867 ? 35.969 49.75 -60.125 1 15.95 867 LYS B CA 1
ATOM 14227 C C . LYS B 1 867 ? 34.469 49.656 -59.812 1 15.95 867 LYS B C 1
ATOM 14229 O O . LYS B 1 867 ? 34.031 48.688 -59.219 1 15.95 867 LYS B O 1
ATOM 14234 N N . GLY B 1 868 ? 33.656 50.812 -59.812 1 14.62 868 GLY B N 1
ATOM 14235 C CA . GLY B 1 868 ? 32.281 51.25 -59.594 1 14.62 868 GLY B CA 1
ATOM 14236 C C . GLY B 1 868 ? 31.328 50.781 -60.656 1 14.62 868 GLY B C 1
ATOM 14237 O O . GLY B 1 868 ? 30.141 51.125 -60.656 1 14.62 868 GLY B O 1
ATOM 14238 N N . PRO B 1 869 ? 31.359 49.875 -61.594 1 15.73 869 PRO B N 1
ATOM 14239 C CA . PRO B 1 869 ? 30.531 50.344 -62.719 1 15.73 869 PRO B CA 1
ATOM 14240 C C . PRO B 1 869 ? 29.031 50.312 -62.375 1 15.73 869 PRO B C 1
ATOM 14242 O O . PRO B 1 869 ? 28.594 49.5 -61.594 1 15.73 869 PRO B O 1
ATOM 14245 N N . ARG B 1 870 ? 28.109 51.375 -62.844 1 15.85 870 ARG B N 1
ATOM 14246 C CA . ARG B 1 870 ? 26.828 52.062 -62.75 1 15.85 870 ARG B CA 1
ATOM 14247 C C . ARG B 1 870 ? 25.766 51.344 -63.562 1 15.85 870 ARG B C 1
ATOM 14249 O O . ARG B 1 870 ? 24.609 51.781 -63.656 1 15.85 870 ARG B O 1
ATOM 14256 N N . HIS B 1 871 ? 25.828 50.281 -64.125 1 15.11 871 HIS B N 1
ATOM 14257 C CA . HIS B 1 871 ? 25.016 50.344 -65.375 1 15.11 871 HIS B CA 1
ATOM 14258 C C . HIS B 1 871 ? 23.547 50.594 -65.062 1 15.11 871 HIS B C 1
ATOM 14260 O O . HIS B 1 871 ? 23.094 50.312 -63.906 1 15.11 871 HIS B O 1
ATOM 14266 N N . THR B 1 872 ? 22.625 50.594 -66.062 1 15.11 872 THR B N 1
ATOM 14267 C CA . THR B 1 872 ? 21.672 51.375 -66.875 1 15.11 872 THR B CA 1
ATOM 14268 C C . THR B 1 872 ? 20.25 51.125 -66.375 1 15.11 872 THR B C 1
ATOM 14270 O O . THR B 1 872 ? 19.984 50.219 -65.625 1 15.11 872 THR B O 1
ATOM 14273 N N . GLU B 1 873 ? 19.219 50.906 -67.312 1 15.06 873 GLU B N 1
ATOM 14274 C CA . GLU B 1 873 ? 18.172 51.719 -67.938 1 15.06 873 GLU B CA 1
ATOM 14275 C C . GLU B 1 873 ? 16.812 51.375 -67.312 1 15.06 873 GLU B C 1
ATOM 14277 O O . GLU B 1 873 ? 16.094 52.281 -66.875 1 15.06 873 GLU B O 1
ATOM 14282 N N . ASP B 1 874 ? 15.898 50.656 -68 1 15.62 874 ASP B N 1
ATOM 14283 C CA . ASP B 1 874 ? 14.773 51.25 -68.688 1 15.62 874 ASP B CA 1
ATOM 14284 C C . ASP B 1 874 ? 13.508 51.219 -67.812 1 15.62 874 ASP B C 1
ATOM 14286 O O . ASP B 1 874 ? 13.414 50.469 -66.875 1 15.62 874 ASP B O 1
ATOM 14290 N N . THR B 1 875 ? 12.25 51.438 -68.5 1 15.62 875 THR B N 1
ATOM 14291 C CA . THR B 1 875 ? 11.109 52.344 -68.688 1 15.62 875 THR B CA 1
ATOM 14292 C C . THR B 1 875 ? 9.859 51.75 -68 1 15.62 875 THR B C 1
ATOM 14294 O O . THR B 1 875 ? 9.125 52.469 -67.312 1 15.62 875 THR B O 1
ATOM 14297 N N . HIS B 1 876 ? 9.242 50.656 -68.5 1 16.88 876 HIS B N 1
ATOM 14298 C CA . HIS B 1 876 ? 7.934 51 -69.062 1 16.88 876 HIS B CA 1
ATOM 14299 C C . HIS B 1 876 ? 6.898 51.188 -68 1 16.88 876 HIS B C 1
ATOM 14301 O O . HIS B 1 876 ? 7.082 50.719 -66.875 1 16.88 876 HIS B O 1
ATOM 14307 N N . THR B 1 877 ? 5.625 51.188 -68.438 1 16.8 877 THR B N 1
ATOM 14308 C CA . THR B 1 877 ? 4.426 52 -68.562 1 16.8 877 THR B CA 1
ATOM 14309 C C . THR B 1 877 ? 3.438 51.781 -67.438 1 16.8 877 THR B C 1
ATOM 14311 O O . THR B 1 877 ? 2.984 52.719 -66.812 1 16.8 877 THR B O 1
ATOM 14314 N N . SER B 1 878 ? 2.25 51.25 -67.812 1 17.97 878 SER B N 1
ATOM 14315 C CA . SER B 1 878 ? 0.946 51.906 -67.938 1 17.97 878 SER B CA 1
ATOM 14316 C C . SER B 1 878 ? 0.15 51.781 -66.688 1 17.97 878 SER B C 1
ATOM 14318 O O . SER B 1 878 ? 0.494 51 -65.812 1 17.97 878 SER B O 1
ATOM 14320 N N . ASN B 1 879 ? -1.121 51.812 -66.875 1 17.84 879 ASN B N 1
ATOM 14321 C CA . ASN B 1 879 ? -2.391 52.5 -66.688 1 17.84 879 ASN B CA 1
ATOM 14322 C C . ASN B 1 879 ? -3.141 51.938 -65.438 1 17.84 879 ASN B C 1
ATOM 14324 O O . ASN B 1 879 ? -3.58 52.719 -64.562 1 17.84 879 ASN B O 1
ATOM 14328 N N . TRP B 1 880 ? -4.082 51.125 -65.75 1 19.08 880 TRP B N 1
ATOM 14329 C CA . TRP B 1 880 ? -5.5 51.406 -65.625 1 19.08 880 TRP B CA 1
ATOM 14330 C C . TRP B 1 880 ? -5.91 51.281 -64.125 1 19.08 880 TRP B C 1
ATOM 14332 O O . TRP B 1 880 ? -5.199 50.656 -63.344 1 19.08 880 TRP B O 1
ATOM 14342 N N . VAL B 1 881 ? -7.246 50.875 -64.125 1 18.34 881 VAL B N 1
ATOM 14343 C CA . VAL B 1 881 ? -8.57 50.906 -63.5 1 18.34 881 VAL B CA 1
ATOM 14344 C C . VAL B 1 881 ? -8.609 49.969 -62.312 1 18.34 881 VAL B C 1
ATOM 14346 O O . VAL B 1 881 ? -8.133 48.844 -62.375 1 18.34 881 VAL B O 1
#